Protein 1PUZ (pdb70)

Solvent-accessible surface area: 6114 Å² total; per-residue (Å²): 222,135,102,52,83,120,122,24,92,193,103,11,177,167,37,8,180,118,72,26,140,95,1,56,100,47,10,48,170,4,16,94,104,22,45,116,152,10,68,77,121,36,16,30,18,0,35,63,2,4,120,63,96,4,129,65,6,47,23,15,64,120,61,152,32,146,31,150,112,51,106,8,101,53,5,25,105,64,6,150,207,55

Nearest PDB structures (foldseek):
  1puz-assembly1_A  TM=1.012E+00  e=1.379E-12  Neisseria meningitidis MC58
  2jr5-assembly1_A  TM=7.375E-01  e=1.574E-03  Vibrio cholerae
  6c12-assembly1_D  TM=8.143E-01  e=1.692E-02  Escherichia coli K-12
  6b58-assembly1_B  TM=8.300E-01  e=1.621E-01  Escherichia coli
  6b58-assembly2_D  TM=7.961E-01  e=2.576E-01  Escherichia coli

CATH classification: 1.10.150.250

Radius of gyration: 11.69 Å; Cα contacts (8 Å, |Δi|>4): 76; chains: 1; bounding box: 22×30×26 Å

InterPro domains:
  IPR005631 Flavinator of succinate dehydrogenase [PF03937] (10-81)
  IPR036714 Flavinator of succinate dehydrogenase superfamily [G3DSA:1.10.150.250] (1-82)
  IPR036714 Flavinator of succinate dehydrogenase superfamily [SSF109910] (4-81)
  IPR050531 SdhE FAD assembly factor [PTHR39585] (4-81)

Secondary structure (DSSP, 8-state):
-----HHHHHHHHHHS--S-HHHHHHHHHHHHHHHHH--HHHHHHHHHHHTS-HHHHHHHHHT-S--S-TTHHHHHHHHHH-

Foldseek 3Di:
DQDDDPVLLVCLLVLQPDADDVSNVLSVVLCVVDSVPHDSVRSVLSCQLSVDHSPQNVCVLVPHDDHPDPSVVVVCCVSVVD

Structure (mmCIF, N/CA/C/O backbone):
data_1PUZ
#
_entry.id   1PUZ
#
loop_
_atom_site.group_PDB
_atom_site.id
_atom_site.type_symbol
_atom_site.label_atom_id
_atom_site.label_alt_id
_atom_site.label_comp_id
_atom_site.label_asym_id
_atom_site.label_entity_id
_atom_site.label_seq_id
_atom_site.pdbx_PDB_ins_code
_atom_site.Cartn_x
_atom_site.Cartn_y
_atom_site.Cartn_z
_atom_site.occupancy
_atom_site.B_iso_or_equiv
_atom_site.auth_seq_id
_atom_site.auth_comp_id
_atom_site.auth_asym_id
_atom_site.auth_atom_id
_atom_site.pdbx_PDB_model_num
ATOM 1 N N . MET A 1 1 ? -2.614 -14.333 9.078 1.00 0.00 1 MET A N 1
ATOM 2 C CA . MET A 1 1 ? -1.541 -15.304 9.205 1.00 0.00 1 MET A CA 1
ATOM 3 C C . MET A 1 1 ? -0.725 -15.393 7.914 1.00 0.00 1 MET A C 1
ATOM 4 O O . MET A 1 1 ? -0.412 -16.487 7.447 1.00 0.00 1 MET A O 1
ATOM 18 N N . MET A 1 2 ? -0.405 -14.226 7.373 1.00 0.00 2 MET A N 1
ATOM 19 C CA . MET A 1 2 ? 0.368 -14.158 6.145 1.00 0.00 2 MET A CA 1
ATOM 20 C C . MET A 1 2 ? -0.305 -14.959 5.028 1.00 0.00 2 MET A C 1
ATOM 21 O O . MET A 1 2 ? 0.036 -16.118 4.798 1.00 0.00 2 MET A O 1
ATOM 35 N N . VAL A 1 3 ? -1.249 -14.308 4.364 1.00 0.00 3 VAL A N 1
ATOM 36 C CA . VAL A 1 3 ? -1.973 -14.945 3.277 1.00 0.00 3 VAL A CA 1
ATOM 37 C C . VAL A 1 3 ? -1.871 -14.075 2.023 1.00 0.00 3 VAL A C 1
ATOM 38 O O . VAL A 1 3 ? -1.550 -12.890 2.110 1.00 0.00 3 VAL A O 1
ATOM 51 N N . PHE A 1 4 ? -2.150 -14.695 0.886 1.00 0.00 4 PHE A N 1
ATOM 52 C CA . PHE A 1 4 ? -2.094 -13.992 -0.384 1.00 0.00 4 PHE A CA 1
ATOM 53 C C . PHE A 1 4 ? -2.308 -14.954 -1.554 1.00 0.00 4 PHE A C 1
ATOM 54 O O . PHE A 1 4 ? -1.584 -15.939 -1.692 1.00 0.00 4 PHE A O 1
ATOM 71 N N . ASP A 1 5 ? -3.305 -14.636 -2.366 1.00 0.00 5 ASP A N 1
ATOM 72 C CA . ASP A 1 5 ? -3.623 -15.460 -3.520 1.00 0.00 5 ASP A CA 1
ATOM 73 C C . ASP A 1 5 ? -4.094 -14.564 -4.667 1.00 0.00 5 ASP A C 1
ATOM 74 O O . ASP A 1 5 ? -4.095 -13.341 -4.544 1.00 0.00 5 ASP A O 1
ATOM 84 N N . ASP A 1 6 ? -4.484 -15.209 -5.757 1.00 0.00 6 ASP A N 1
ATOM 85 C CA . ASP A 1 6 ? -4.956 -14.486 -6.925 1.00 0.00 6 ASP A CA 1
ATOM 86 C C . ASP A 1 6 ? -5.984 -13.439 -6.491 1.00 0.00 6 ASP A C 1
ATOM 87 O O . ASP A 1 6 ? -6.179 -12.434 -7.173 1.00 0.00 6 ASP A O 1
ATOM 97 N N . ILE A 1 7 ? -6.615 -13.711 -5.357 1.00 0.00 7 ILE A N 1
ATOM 98 C CA . ILE A 1 7 ? -7.618 -12.805 -4.824 1.00 0.00 7 ILE A CA 1
ATOM 99 C C . ILE A 1 7 ? -6.936 -11.525 -4.338 1.00 0.00 7 ILE A C 1
ATOM 100 O O . ILE A 1 7 ? -7.299 -10.426 -4.755 1.00 0.00 7 ILE A O 1
ATOM 116 N N . ALA A 1 8 ? -5.959 -11.709 -3.462 1.00 0.00 8 ALA A N 1
ATOM 117 C CA . ALA A 1 8 ? -5.222 -10.582 -2.914 1.00 0.00 8 ALA A CA 1
ATOM 118 C C . ALA A 1 8 ? -4.905 -9.592 -4.037 1.00 0.00 8 ALA A C 1
ATOM 119 O O . ALA A 1 8 ? -4.859 -8.384 -3.809 1.00 0.00 8 ALA A O 1
ATOM 126 N N . LYS A 1 9 ? -4.695 -10.140 -5.224 1.00 0.00 9 LYS A N 1
ATOM 127 C CA . LYS A 1 9 ? -4.383 -9.320 -6.382 1.00 0.00 9 LYS A CA 1
ATOM 128 C C . LYS A 1 9 ? -5.502 -8.298 -6.594 1.00 0.00 9 LYS A C 1
ATOM 129 O O . LYS A 1 9 ? -5.266 -7.092 -6.531 1.00 0.00 9 LYS A O 1
ATOM 147 N N . ARG A 1 10 ? -6.696 -8.817 -6.840 1.00 0.00 10 ARG A N 1
ATOM 148 C CA . ARG A 1 10 ? -7.852 -7.964 -7.061 1.00 0.00 10 ARG A CA 1
ATOM 149 C C . ARG A 1 10 ? -8.193 -7.193 -5.784 1.00 0.00 10 ARG A C 1
ATOM 150 O O . ARG A 1 10 ? -8.733 -6.089 -5.848 1.00 0.00 10 ARG A O 1
ATOM 170 N N . LYS A 1 11 ? -7.866 -7.804 -4.656 1.00 0.00 11 LYS A N 1
ATOM 171 C CA . LYS A 1 11 ? -8.131 -7.188 -3.367 1.00 0.00 11 LYS A CA 1
ATOM 172 C C . LYS A 1 11 ? -7.363 -5.869 -3.269 1.00 0.00 11 LYS A C 1
ATOM 173 O O . LYS A 1 11 ? -7.954 -4.819 -3.020 1.00 0.00 11 LYS A O 1
ATOM 191 N N . ILE A 1 12 ? -6.057 -5.965 -3.469 1.00 0.00 12 ILE A N 1
ATOM 192 C CA . ILE A 1 12 ? -5.202 -4.792 -3.406 1.00 0.00 12 ILE A CA 1
ATOM 193 C C . ILE A 1 12 ? -5.913 -3.612 -4.070 1.00 0.00 12 ILE A C 1
ATOM 194 O O . ILE A 1 12 ? -5.995 -2.528 -3.494 1.00 0.00 12 ILE A O 1
ATOM 210 N N . ARG A 1 13 ? -6.409 -3.862 -5.273 1.00 0.00 13 ARG A N 1
ATOM 211 C CA . ARG A 1 13 ? -7.111 -2.833 -6.022 1.00 0.00 13 ARG A CA 1
ATOM 212 C C . ARG A 1 13 ? -8.510 -2.616 -5.442 1.00 0.00 13 ARG A C 1
ATOM 213 O O . ARG A 1 13 ? -8.857 -1.504 -5.048 1.00 0.00 13 ARG A O 1
ATOM 233 N N . PHE A 1 14 ? -9.276 -3.697 -5.409 1.00 0.00 14 PHE A N 1
ATOM 234 C CA . PHE A 1 14 ? -10.630 -3.639 -4.884 1.00 0.00 14 PHE A CA 1
ATOM 235 C C . PHE A 1 14 ? -10.690 -2.787 -3.615 1.00 0.00 14 PHE A C 1
ATOM 236 O O . PHE A 1 14 ? -11.729 -2.209 -3.299 1.00 0.00 14 PHE A O 1
ATOM 253 N N . GLN A 1 15 ? -9.562 -2.736 -2.921 1.00 0.00 15 GLN A N 1
ATOM 254 C CA . GLN A 1 15 ? -9.474 -1.965 -1.693 1.00 0.00 15 GLN A CA 1
ATOM 255 C C . GLN A 1 15 ? -9.238 -0.487 -2.010 1.00 0.00 15 GLN A C 1
ATOM 256 O O . GLN A 1 15 ? -9.905 0.385 -1.454 1.00 0.00 15 GLN A O 1
ATOM 270 N N . THR A 1 16 ? -8.288 -0.250 -2.903 1.00 0.00 16 THR A N 1
ATOM 271 C CA . THR A 1 16 ? -7.956 1.107 -3.300 1.00 0.00 16 THR A CA 1
ATOM 272 C C . THR A 1 16 ? -9.159 1.776 -3.969 1.00 0.00 16 THR A C 1
ATOM 273 O O . THR A 1 16 ? -10.280 1.277 -3.882 1.00 0.00 16 THR A O 1
ATOM 284 N N . ARG A 1 17 ? -8.885 2.895 -4.623 1.00 0.00 17 ARG A N 1
ATOM 285 C CA . ARG A 1 17 ? -9.931 3.637 -5.307 1.00 0.00 17 ARG A CA 1
ATOM 286 C C . ARG A 1 17 ? -10.957 4.159 -4.299 1.00 0.00 17 ARG A C 1
ATOM 287 O O . ARG A 1 17 ? -11.469 3.398 -3.479 1.00 0.00 17 ARG A O 1
ATOM 307 N N . ARG A 1 18 ? -11.229 5.452 -4.395 1.00 0.00 18 ARG A N 1
ATOM 308 C CA . ARG A 1 18 ? -12.185 6.084 -3.502 1.00 0.00 18 ARG A CA 1
ATOM 309 C C . ARG A 1 18 ? -12.564 7.471 -4.025 1.00 0.00 18 ARG A C 1
ATOM 310 O O . ARG A 1 18 ? -12.562 7.704 -5.233 1.00 0.00 18 ARG A O 1
ATOM 330 N N . GLY A 1 19 ? -12.882 8.355 -3.091 1.00 0.00 19 GLY A N 1
ATOM 331 C CA . GLY A 1 19 ? -13.263 9.712 -3.443 1.00 0.00 19 GLY A CA 1
ATOM 332 C C . GLY A 1 19 ? -12.035 10.620 -3.533 1.00 0.00 19 GLY A C 1
ATOM 333 O O . GLY A 1 19 ? -12.089 11.784 -3.139 1.00 0.00 19 GLY A O 1
ATOM 337 N N . LEU A 1 20 ? -10.956 10.054 -4.054 1.00 0.00 20 LEU A N 1
ATOM 338 C CA . LEU A 1 20 ? -9.717 10.798 -4.201 1.00 0.00 20 LEU A CA 1
ATOM 339 C C . LEU A 1 20 ? -9.095 10.481 -5.562 1.00 0.00 20 LEU A C 1
ATOM 340 O O . LEU A 1 20 ? -8.571 9.388 -5.770 1.00 0.00 20 LEU A O 1
ATOM 356 N N . LEU A 1 21 ? -9.174 11.457 -6.455 1.00 0.00 21 LEU A N 1
ATOM 357 C CA . LEU A 1 21 ? -8.625 11.296 -7.791 1.00 0.00 21 LEU A CA 1
ATOM 358 C C . LEU A 1 21 ? -7.114 11.078 -7.694 1.00 0.00 21 LEU A C 1
ATOM 359 O O . LEU A 1 21 ? -6.610 10.022 -8.072 1.00 0.00 21 LEU A O 1
ATOM 375 N N . GLU A 1 22 ? -6.433 12.095 -7.184 1.00 0.00 22 GLU A N 1
ATOM 376 C CA . GLU A 1 22 ? -4.990 12.028 -7.033 1.00 0.00 22 GLU A CA 1
ATOM 377 C C . GLU A 1 22 ? -4.583 10.690 -6.411 1.00 0.00 22 GLU A C 1
ATOM 378 O O . GLU A 1 22 ? -3.684 10.016 -6.912 1.00 0.00 22 GLU A O 1
ATOM 391 N N . LEU A 1 23 ? -5.265 10.346 -5.328 1.00 0.00 23 LEU A N 1
ATOM 392 C CA . LEU A 1 23 ? -4.985 9.101 -4.633 1.00 0.00 23 LEU A CA 1
ATOM 393 C C . LEU A 1 23 ? -5.246 7.925 -5.577 1.00 0.00 23 LEU A C 1
ATOM 394 O O . LEU A 1 23 ? -4.613 6.877 -5.457 1.00 0.00 23 LEU A O 1
ATOM 410 N N . ASP A 1 24 ? -6.178 8.139 -6.493 1.00 0.00 24 ASP A N 1
ATOM 411 C CA . ASP A 1 24 ? -6.530 7.110 -7.457 1.00 0.00 24 ASP A CA 1
ATOM 412 C C . ASP A 1 24 ? -5.406 6.975 -8.486 1.00 0.00 24 ASP A C 1
ATOM 413 O O . ASP A 1 24 ? -5.156 5.884 -8.998 1.00 0.00 24 ASP A O 1
ATOM 423 N N . LEU A 1 25 ? -4.758 8.098 -8.758 1.00 0.00 25 LEU A N 1
ATOM 424 C CA . LEU A 1 25 ? -3.666 8.118 -9.717 1.00 0.00 25 LEU A CA 1
ATOM 425 C C . LEU A 1 25 ? -2.426 7.483 -9.085 1.00 0.00 25 LEU A C 1
ATOM 426 O O . LEU A 1 25 ? -1.785 6.627 -9.692 1.00 0.00 25 LEU A O 1
ATOM 442 N N . ILE A 1 26 ? -2.125 7.927 -7.873 1.00 0.00 26 ILE A N 1
ATOM 443 C CA . ILE A 1 26 ? -0.974 7.412 -7.152 1.00 0.00 26 ILE A CA 1
ATOM 444 C C . ILE A 1 26 ? -0.939 5.887 -7.276 1.00 0.00 26 ILE A C 1
ATOM 445 O O . ILE A 1 26 ? 0.005 5.327 -7.831 1.00 0.00 26 ILE A O 1
ATOM 461 N N . PHE A 1 27 ? -1.980 5.259 -6.749 1.00 0.00 27 PHE A N 1
ATOM 462 C CA . PHE A 1 27 ? -2.081 3.810 -6.794 1.00 0.00 27 PHE A CA 1
ATOM 463 C C . PHE A 1 27 ? -1.652 3.273 -8.161 1.00 0.00 27 PHE A C 1
ATOM 464 O O . PHE A 1 27 ? -0.939 2.274 -8.243 1.00 0.00 27 PHE A O 1
ATOM 481 N N . GLY A 1 28 ? -2.105 3.959 -9.200 1.00 0.00 28 GLY A N 1
ATOM 482 C CA . GLY A 1 28 ? -1.777 3.563 -10.559 1.00 0.00 28 GLY A CA 1
ATOM 483 C C . GLY A 1 28 ? -0.308 3.151 -10.671 1.00 0.00 28 GLY A C 1
ATOM 484 O O . GLY A 1 28 ? -0.004 2.008 -11.007 1.00 0.00 28 GLY A O 1
ATOM 488 N N . ARG A 1 29 ? 0.564 4.106 -10.381 1.00 0.00 29 ARG A N 1
ATOM 489 C CA . ARG A 1 29 ? 1.995 3.857 -10.445 1.00 0.00 29 ARG A CA 1
ATOM 490 C C . ARG A 1 29 ? 2.490 3.266 -9.123 1.00 0.00 29 ARG A C 1
ATOM 491 O O . ARG A 1 29 ? 3.212 2.270 -9.116 1.00 0.00 29 ARG A O 1
ATOM 511 N N . PHE A 1 30 ? 2.083 3.906 -8.037 1.00 0.00 30 PHE A N 1
ATOM 512 C CA . PHE A 1 30 ? 2.476 3.456 -6.712 1.00 0.00 30 PHE A CA 1
ATOM 513 C C . PHE A 1 30 ? 2.510 1.928 -6.639 1.00 0.00 30 PHE A C 1
ATOM 514 O O . PHE A 1 30 ? 3.549 1.340 -6.344 1.00 0.00 30 PHE A O 1
ATOM 531 N N . MET A 1 31 ? 1.360 1.329 -6.913 1.00 0.00 31 MET A N 1
ATOM 532 C CA . MET A 1 31 ? 1.245 -0.119 -6.882 1.00 0.00 31 MET A CA 1
ATOM 533 C C . MET A 1 31 ? 2.135 -0.762 -7.947 1.00 0.00 31 MET A C 1
ATOM 534 O O . MET A 1 31 ? 3.005 -1.571 -7.628 1.00 0.00 31 MET A O 1
ATOM 548 N N . GLU A 1 32 ? 1.886 -0.379 -9.191 1.00 0.00 32 GLU A N 1
ATOM 549 C CA . GLU A 1 32 ? 2.654 -0.909 -10.305 1.00 0.00 32 GLU A CA 1
ATOM 550 C C . GLU A 1 32 ? 4.151 -0.857 -9.990 1.00 0.00 32 GLU A C 1
ATOM 551 O O . GLU A 1 32 ? 4.933 -1.623 -10.550 1.00 0.00 32 GLU A O 1
ATOM 564 N N . LYS A 1 33 ? 4.504 0.055 -9.096 1.00 0.00 33 LYS A N 1
ATOM 565 C CA . LYS A 1 33 ? 5.892 0.217 -8.701 1.00 0.00 33 LYS A CA 1
ATOM 566 C C . LYS A 1 33 ? 6.157 -0.603 -7.436 1.00 0.00 33 LYS A C 1
ATOM 567 O O . LYS A 1 33 ? 7.155 -1.316 -7.352 1.00 0.00 33 LYS A O 1
ATOM 585 N N . GLU A 1 34 ? 5.245 -0.473 -6.484 1.00 0.00 34 GLU A N 1
ATOM 586 C CA . GLU A 1 34 ? 5.367 -1.193 -5.227 1.00 0.00 34 GLU A CA 1
ATOM 587 C C . GLU A 1 34 ? 4.778 -2.599 -5.362 1.00 0.00 34 GLU A C 1
ATOM 588 O O . GLU A 1 34 ? 5.510 -3.587 -5.340 1.00 0.00 34 GLU A O 1
ATOM 601 N N . PHE A 1 35 ? 3.461 -2.643 -5.497 1.00 0.00 35 PHE A N 1
ATOM 602 C CA . PHE A 1 35 ? 2.765 -3.912 -5.635 1.00 0.00 35 PHE A CA 1
ATOM 603 C C . PHE A 1 35 ? 3.554 -4.876 -6.524 1.00 0.00 35 PHE A C 1
ATOM 604 O O . PHE A 1 35 ? 3.488 -6.090 -6.340 1.00 0.00 35 PHE A O 1
ATOM 621 N N . GLU A 1 36 ? 4.282 -4.298 -7.468 1.00 0.00 36 GLU A N 1
ATOM 622 C CA . GLU A 1 36 ? 5.083 -5.091 -8.386 1.00 0.00 36 GLU A CA 1
ATOM 623 C C . GLU A 1 36 ? 6.203 -5.808 -7.630 1.00 0.00 36 GLU A C 1
ATOM 624 O O . GLU A 1 36 ? 6.438 -6.997 -7.841 1.00 0.00 36 GLU A O 1
ATOM 637 N N . HIS A 1 37 ? 6.865 -5.055 -6.763 1.00 0.00 37 HIS A N 1
ATOM 638 C CA . HIS A 1 37 ? 7.955 -5.604 -5.975 1.00 0.00 37 HIS A CA 1
ATOM 639 C C . HIS A 1 37 ? 7.395 -6.256 -4.709 1.00 0.00 37 HIS A C 1
ATOM 640 O O . HIS A 1 37 ? 7.849 -7.325 -4.304 1.00 0.00 37 HIS A O 1
ATOM 654 N N . LEU A 1 38 ? 6.417 -5.585 -4.119 1.00 0.00 38 LEU A N 1
ATOM 655 C CA . LEU A 1 38 ? 5.790 -6.086 -2.908 1.00 0.00 38 LEU A CA 1
ATOM 656 C C . LEU A 1 38 ? 5.508 -7.581 -3.065 1.00 0.00 38 LEU A C 1
ATOM 657 O O . LEU A 1 38 ? 4.663 -7.976 -3.867 1.00 0.00 38 LEU A O 1
ATOM 673 N N . SER A 1 39 ? 6.232 -8.372 -2.287 1.00 0.00 39 SER A N 1
ATOM 674 C CA . SER A 1 39 ? 6.071 -9.816 -2.330 1.00 0.00 39 SER A CA 1
ATOM 675 C C . SER A 1 39 ? 4.790 -10.221 -1.598 1.00 0.00 39 SER A C 1
ATOM 676 O O . SER A 1 39 ? 4.175 -9.402 -0.917 1.00 0.00 39 SER A O 1
ATOM 684 N N . ASP A 1 40 ? 4.427 -11.485 -1.762 1.00 0.00 40 ASP A N 1
ATOM 685 C CA . ASP A 1 40 ? 3.231 -12.009 -1.125 1.00 0.00 40 ASP A CA 1
ATOM 686 C C . ASP A 1 40 ? 3.160 -11.498 0.316 1.00 0.00 40 ASP A C 1
ATOM 687 O O . ASP A 1 40 ? 2.160 -10.906 0.720 1.00 0.00 40 ASP A O 1
ATOM 697 N N . LYS A 1 41 ? 4.235 -11.744 1.051 1.00 0.00 41 LYS A N 1
ATOM 698 C CA . LYS A 1 41 ? 4.307 -11.316 2.437 1.00 0.00 41 LYS A CA 1
ATOM 699 C C . LYS A 1 41 ? 4.039 -9.812 2.517 1.00 0.00 41 LYS A C 1
ATOM 700 O O . LYS A 1 41 ? 3.139 -9.376 3.233 1.00 0.00 41 LYS A O 1
ATOM 718 N N . GLU A 1 42 ? 4.836 -9.061 1.772 1.00 0.00 42 GLU A N 1
ATOM 719 C CA . GLU A 1 42 ? 4.696 -7.615 1.750 1.00 0.00 42 GLU A CA 1
ATOM 720 C C . GLU A 1 42 ? 3.253 -7.226 1.422 1.00 0.00 42 GLU A C 1
ATOM 721 O O . GLU A 1 42 ? 2.690 -6.331 2.049 1.00 0.00 42 GLU A O 1
ATOM 734 N N . LEU A 1 43 ? 2.696 -7.919 0.439 1.00 0.00 43 LEU A N 1
ATOM 735 C CA . LEU A 1 43 ? 1.329 -7.658 0.021 1.00 0.00 43 LEU A CA 1
ATOM 736 C C . LEU A 1 43 ? 0.409 -7.705 1.242 1.00 0.00 43 LEU A C 1
ATOM 737 O O . LEU A 1 43 ? -0.629 -7.045 1.267 1.00 0.00 43 LEU A O 1
ATOM 753 N N . SER A 1 44 ? 0.822 -8.491 2.225 1.00 0.00 44 SER A N 1
ATOM 754 C CA . SER A 1 44 ? 0.047 -8.631 3.446 1.00 0.00 44 SER A CA 1
ATOM 755 C C . SER A 1 44 ? -0.044 -7.285 4.167 1.00 0.00 44 SER A C 1
ATOM 756 O O . SER A 1 44 ? -1.108 -6.909 4.655 1.00 0.00 44 SER A O 1
ATOM 764 N N . GLU A 1 45 ? 1.087 -6.595 4.210 1.00 0.00 45 GLU A N 1
ATOM 765 C CA . GLU A 1 45 ? 1.148 -5.299 4.862 1.00 0.00 45 GLU A CA 1
ATOM 766 C C . GLU A 1 45 ? 0.325 -4.272 4.082 1.00 0.00 45 GLU A C 1
ATOM 767 O O . GLU A 1 45 ? -0.445 -3.513 4.669 1.00 0.00 45 GLU A O 1
ATOM 780 N N . PHE A 1 46 ? 0.514 -4.282 2.771 1.00 0.00 46 PHE A N 1
ATOM 781 C CA . PHE A 1 46 ? -0.202 -3.362 1.904 1.00 0.00 46 PHE A CA 1
ATOM 782 C C . PHE A 1 46 ? -1.687 -3.309 2.267 1.00 0.00 46 PHE A C 1
ATOM 783 O O . PHE A 1 46 ? -2.288 -2.236 2.282 1.00 0.00 46 PHE A O 1
ATOM 800 N N . SER A 1 47 ? -2.236 -4.481 2.553 1.00 0.00 47 SER A N 1
ATOM 801 C CA . SER A 1 47 ? -3.639 -4.581 2.915 1.00 0.00 47 SER A CA 1
ATOM 802 C C . SER A 1 47 ? -3.899 -3.822 4.217 1.00 0.00 47 SER A C 1
ATOM 803 O O . SER A 1 47 ? -4.982 -3.273 4.415 1.00 0.00 47 SER A O 1
ATOM 811 N N . GLU A 1 48 ? -2.887 -3.813 5.073 1.00 0.00 48 GLU A N 1
ATOM 812 C CA . GLU A 1 48 ? -2.992 -3.130 6.350 1.00 0.00 48 GLU A CA 1
ATOM 813 C C . GLU A 1 48 ? -3.092 -1.618 6.137 1.00 0.00 48 GLU A C 1
ATOM 814 O O . GLU A 1 48 ? -3.908 -0.950 6.770 1.00 0.00 48 GLU A O 1
ATOM 827 N N . ILE A 1 49 ? -2.250 -1.122 5.242 1.00 0.00 49 ILE A N 1
ATOM 828 C CA . ILE A 1 49 ? -2.232 0.298 4.938 1.00 0.00 49 ILE A CA 1
ATOM 829 C C . ILE A 1 49 ? -3.445 0.645 4.072 1.00 0.00 49 ILE A C 1
ATOM 830 O O . ILE A 1 49 ? -4.116 1.648 4.309 1.00 0.00 49 ILE A O 1
ATOM 846 N N . LEU A 1 50 ? -3.690 -0.206 3.086 1.00 0.00 50 LEU A N 1
ATOM 847 C CA . LEU A 1 50 ? -4.811 -0.003 2.183 1.00 0.00 50 LEU A CA 1
ATOM 848 C C . LEU A 1 50 ? -6.112 0.019 2.989 1.00 0.00 50 LEU A C 1
ATOM 849 O O . LEU A 1 50 ? -7.021 0.790 2.685 1.00 0.00 50 LEU A O 1
ATOM 865 N N . GLU A 1 51 ? -6.158 -0.835 4.000 1.00 0.00 51 GLU A N 1
ATOM 866 C CA . GLU A 1 51 ? -7.332 -0.924 4.852 1.00 0.00 51 GLU A CA 1
ATOM 867 C C . GLU A 1 51 ? -7.906 0.471 5.111 1.00 0.00 51 GLU A C 1
ATOM 868 O O . GLU A 1 51 ? -9.122 0.647 5.154 1.00 0.00 51 GLU A O 1
ATOM 881 N N . PHE A 1 52 ? -7.003 1.425 5.279 1.00 0.00 52 PHE A N 1
ATOM 882 C CA . PHE A 1 52 ? -7.403 2.799 5.533 1.00 0.00 52 PHE A CA 1
ATOM 883 C C . PHE A 1 52 ? -8.071 3.412 4.301 1.00 0.00 52 PHE A C 1
ATOM 884 O O . PHE A 1 52 ? -7.839 2.967 3.178 1.00 0.00 52 PHE A O 1
ATOM 901 N N . GLN A 1 53 ? -8.887 4.425 4.553 1.00 0.00 53 GLN A N 1
ATOM 902 C CA . GLN A 1 53 ? -9.591 5.104 3.478 1.00 0.00 53 GLN A CA 1
ATOM 903 C C . GLN A 1 53 ? -8.613 5.940 2.649 1.00 0.00 53 GLN A C 1
ATOM 904 O O . GLN A 1 53 ? -7.435 6.042 2.988 1.00 0.00 53 GLN A O 1
ATOM 918 N N . ASP A 1 54 ? -9.138 6.516 1.577 1.00 0.00 54 ASP A N 1
ATOM 919 C CA . ASP A 1 54 ? -8.326 7.339 0.697 1.00 0.00 54 ASP A CA 1
ATOM 920 C C . ASP A 1 54 ? -7.924 8.620 1.431 1.00 0.00 54 ASP A C 1
ATOM 921 O O . ASP A 1 54 ? -6.742 8.952 1.506 1.00 0.00 54 ASP A O 1
ATOM 931 N N . GLN A 1 55 ? -8.930 9.305 1.954 1.00 0.00 55 GLN A N 1
ATOM 932 C CA . GLN A 1 55 ? -8.697 10.542 2.679 1.00 0.00 55 GLN A CA 1
ATOM 933 C C . GLN A 1 55 ? -7.641 10.329 3.766 1.00 0.00 55 GLN A C 1
ATOM 934 O O . GLN A 1 55 ? -6.603 10.991 3.766 1.00 0.00 55 GLN A O 1
ATOM 948 N N . GLU A 1 56 ? -7.941 9.404 4.665 1.00 0.00 56 GLU A N 1
ATOM 949 C CA . GLU A 1 56 ? -7.030 9.096 5.754 1.00 0.00 56 GLU A CA 1
ATOM 950 C C . GLU A 1 56 ? -5.626 8.822 5.211 1.00 0.00 56 GLU A C 1
ATOM 951 O O . GLU A 1 56 ? -4.645 9.365 5.716 1.00 0.00 56 GLU A O 1
ATOM 964 N N . LEU A 1 57 ? -5.576 7.980 4.190 1.00 0.00 57 LEU A N 1
ATOM 965 C CA . LEU A 1 57 ? -4.308 7.627 3.573 1.00 0.00 57 LEU A CA 1
ATOM 966 C C . LEU A 1 57 ? -3.556 8.905 3.197 1.00 0.00 57 LEU A C 1
ATOM 967 O O . LEU A 1 57 ? -2.452 9.146 3.684 1.00 0.00 57 LEU A O 1
ATOM 983 N N . LEU A 1 58 ? -4.183 9.691 2.334 1.00 0.00 58 LEU A N 1
ATOM 984 C CA . LEU A 1 58 ? -3.586 10.939 1.888 1.00 0.00 58 LEU A CA 1
ATOM 985 C C . LEU A 1 58 ? -3.138 11.749 3.105 1.00 0.00 58 LEU A C 1
ATOM 986 O O . LEU A 1 58 ? -1.951 12.024 3.270 1.00 0.00 58 LEU A O 1
ATOM 1002 N N . ALA A 1 59 ? -4.113 12.110 3.927 1.00 0.00 59 ALA A N 1
ATOM 1003 C CA . ALA A 1 59 ? -3.834 12.883 5.125 1.00 0.00 59 ALA A CA 1
ATOM 1004 C C . ALA A 1 59 ? -2.665 12.246 5.878 1.00 0.00 59 ALA A C 1
ATOM 1005 O O . ALA A 1 59 ? -1.742 12.940 6.303 1.00 0.00 59 ALA A O 1
ATOM 1012 N N . LEU A 1 60 ? -2.741 10.931 6.021 1.00 0.00 60 LEU A N 1
ATOM 1013 C CA . LEU A 1 60 ? -1.701 10.192 6.716 1.00 0.00 60 LEU A CA 1
ATOM 1014 C C . LEU A 1 60 ? -0.332 10.639 6.199 1.00 0.00 60 LEU A C 1
ATOM 1015 O O . LEU A 1 60 ? 0.472 11.185 6.953 1.00 0.00 60 LEU A O 1
ATOM 1031 N N . ILE A 1 61 ? -0.109 10.390 4.917 1.00 0.00 61 ILE A N 1
ATOM 1032 C CA . ILE A 1 61 ? 1.149 10.761 4.291 1.00 0.00 61 ILE A CA 1
ATOM 1033 C C . ILE A 1 61 ? 1.469 12.219 4.623 1.00 0.00 61 ILE A C 1
ATOM 1034 O O . ILE A 1 61 ? 2.587 12.537 5.025 1.00 0.00 61 ILE A O 1
ATOM 1050 N N . ASN A 1 62 ? 0.467 13.068 4.443 1.00 0.00 62 ASN A N 1
ATOM 1051 C CA . ASN A 1 62 ? 0.628 14.485 4.718 1.00 0.00 62 ASN A CA 1
ATOM 1052 C C . ASN A 1 62 ? 1.014 14.674 6.187 1.00 0.00 62 ASN A C 1
ATOM 1053 O O . ASN A 1 62 ? 1.682 15.646 6.537 1.00 0.00 62 ASN A O 1
ATOM 1064 N N . GLY A 1 63 ? 0.577 13.730 7.007 1.00 0.00 63 GLY A N 1
ATOM 1065 C CA . GLY A 1 63 ? 0.868 13.780 8.429 1.00 0.00 63 GLY A CA 1
ATOM 1066 C C . GLY A 1 63 ? -0.379 14.156 9.231 1.00 0.00 63 GLY A C 1
ATOM 1067 O O . GLY A 1 63 ? -0.275 14.691 10.334 1.00 0.00 63 GLY A O 1
ATOM 1071 N N . HIS A 1 64 ? -1.531 13.861 8.646 1.00 0.00 64 HIS A N 1
ATOM 1072 C CA . HIS A 1 64 ? -2.797 14.162 9.293 1.00 0.00 64 HIS A CA 1
ATOM 1073 C C . HIS A 1 64 ? -3.167 13.027 10.250 1.00 0.00 64 HIS A C 1
ATOM 1074 O O . HIS A 1 64 ? -2.937 13.126 11.454 1.00 0.00 64 HIS A O 1
ATOM 1088 N N . SER A 1 65 ? -3.733 11.974 9.678 1.00 0.00 65 SER A N 1
ATOM 1089 C CA . SER A 1 65 ? -4.137 10.822 10.466 1.00 0.00 65 SER A CA 1
ATOM 1090 C C . SER A 1 65 ? -2.904 10.132 11.054 1.00 0.00 65 SER A C 1
ATOM 1091 O O . SER A 1 65 ? -1.774 10.518 10.761 1.00 0.00 65 SER A O 1
ATOM 1099 N N . GLU A 1 66 ? -3.165 9.125 11.874 1.00 0.00 66 GLU A N 1
ATOM 1100 C CA . GLU A 1 66 ? -2.090 8.378 12.506 1.00 0.00 66 GLU A CA 1
ATOM 1101 C C . GLU A 1 66 ? -2.241 6.883 12.218 1.00 0.00 66 GLU A C 1
ATOM 1102 O O . GLU A 1 66 ? -3.248 6.454 11.656 1.00 0.00 66 GLU A O 1
ATOM 1115 N N . THR A 1 67 ? -1.226 6.131 12.615 1.00 0.00 67 THR A N 1
ATOM 1116 C CA . THR A 1 67 ? -1.233 4.693 12.406 1.00 0.00 67 THR A CA 1
ATOM 1117 C C . THR A 1 67 ? -1.029 3.960 13.734 1.00 0.00 67 THR A C 1
ATOM 1118 O O . THR A 1 67 ? -0.015 4.152 14.403 1.00 0.00 67 THR A O 1
ATOM 1129 N N . ASP A 1 68 ? -2.008 3.135 14.075 1.00 0.00 68 ASP A N 1
ATOM 1130 C CA . ASP A 1 68 ? -1.948 2.373 15.310 1.00 0.00 68 ASP A CA 1
ATOM 1131 C C . ASP A 1 68 ? -1.322 1.005 15.030 1.00 0.00 68 ASP A C 1
ATOM 1132 O O . ASP A 1 68 ? -1.724 0.002 15.617 1.00 0.00 68 ASP A O 1
ATOM 1142 N N . LYS A 1 69 ? -0.346 1.009 14.134 1.00 0.00 69 LYS A N 1
ATOM 1143 C CA . LYS A 1 69 ? 0.340 -0.219 13.769 1.00 0.00 69 LYS A CA 1
ATOM 1144 C C . LYS A 1 69 ? 1.762 0.113 13.313 1.00 0.00 69 LYS A C 1
ATOM 1145 O O . LYS A 1 69 ? 1.956 0.939 12.423 1.00 0.00 69 LYS A O 1
ATOM 1163 N N . GLY A 1 70 ? 2.721 -0.548 13.944 1.00 0.00 70 GLY A N 1
ATOM 1164 C CA . GLY A 1 70 ? 4.120 -0.334 13.615 1.00 0.00 70 GLY A CA 1
ATOM 1165 C C . GLY A 1 70 ? 4.531 -1.168 12.400 1.00 0.00 70 GLY A C 1
ATOM 1166 O O . GLY A 1 70 ? 5.645 -1.031 11.897 1.00 0.00 70 GLY A O 1
ATOM 1170 N N . HIS A 1 71 ? 3.609 -2.014 11.963 1.00 0.00 71 HIS A N 1
ATOM 1171 C CA . HIS A 1 71 ? 3.862 -2.870 10.817 1.00 0.00 71 HIS A CA 1
ATOM 1172 C C . HIS A 1 71 ? 3.723 -2.056 9.528 1.00 0.00 71 HIS A C 1
ATOM 1173 O O . HIS A 1 71 ? 4.147 -2.499 8.462 1.00 0.00 71 HIS A O 1
ATOM 1187 N N . LEU A 1 72 ? 3.127 -0.882 9.670 1.00 0.00 72 LEU A N 1
ATOM 1188 C CA . LEU A 1 72 ? 2.927 -0.002 8.530 1.00 0.00 72 LEU A CA 1
ATOM 1189 C C . LEU A 1 72 ? 4.031 1.056 8.508 1.00 0.00 72 LEU A C 1
ATOM 1190 O O . LEU A 1 72 ? 4.314 1.641 7.464 1.00 0.00 72 LEU A O 1
ATOM 1206 N N . ILE A 1 73 ? 4.625 1.270 9.673 1.00 0.00 73 ILE A N 1
ATOM 1207 C CA . ILE A 1 73 ? 5.693 2.248 9.800 1.00 0.00 73 ILE A CA 1
ATOM 1208 C C . ILE A 1 73 ? 6.667 2.088 8.631 1.00 0.00 73 ILE A C 1
ATOM 1209 O O . ILE A 1 73 ? 7.030 3.068 7.983 1.00 0.00 73 ILE A O 1
ATOM 1225 N N . PRO A 1 74 ? 7.073 0.812 8.392 1.00 0.00 74 PRO A N 1
ATOM 1226 C CA . PRO A 1 74 ? 7.998 0.512 7.312 1.00 0.00 74 PRO A CA 1
ATOM 1227 C C . PRO A 1 74 ? 7.297 0.581 5.954 1.00 0.00 74 PRO A C 1
ATOM 1228 O O . PRO A 1 74 ? 7.819 1.174 5.011 1.00 0.00 74 PRO A O 1
ATOM 1239 N N . MET A 1 75 ? 6.125 -0.035 5.897 1.00 0.00 75 MET A N 1
ATOM 1240 C CA . MET A 1 75 ? 5.347 -0.051 4.670 1.00 0.00 75 MET A CA 1
ATOM 1241 C C . MET A 1 75 ? 5.056 1.372 4.186 1.00 0.00 75 MET A C 1
ATOM 1242 O O . MET A 1 75 ? 5.009 1.625 2.984 1.00 0.00 75 MET A O 1
ATOM 1256 N N . LEU A 1 76 ? 4.869 2.263 5.149 1.00 0.00 76 LEU A N 1
ATOM 1257 C CA . LEU A 1 76 ? 4.585 3.653 4.836 1.00 0.00 76 LEU A CA 1
ATOM 1258 C C . LEU A 1 76 ? 5.796 4.272 4.134 1.00 0.00 76 LEU A C 1
ATOM 1259 O O . LEU A 1 76 ? 5.650 4.952 3.120 1.00 0.00 76 LEU A O 1
ATOM 1275 N N . GLU A 1 77 ? 6.964 4.013 4.703 1.00 0.00 77 GLU A N 1
ATOM 1276 C CA . GLU A 1 77 ? 8.200 4.536 4.145 1.00 0.00 77 GLU A CA 1
ATOM 1277 C C . GLU A 1 77 ? 8.318 4.155 2.668 1.00 0.00 77 GLU A C 1
ATOM 1278 O O . GLU A 1 77 ? 8.492 5.021 1.812 1.00 0.00 77 GLU A O 1
ATOM 1291 N N . LYS A 1 78 ? 8.219 2.858 2.414 1.00 0.00 78 LYS A N 1
ATOM 1292 C CA . LYS A 1 78 ? 8.312 2.352 1.055 1.00 0.00 78 LYS A CA 1
ATOM 1293 C C . LYS A 1 78 ? 7.124 2.867 0.241 1.00 0.00 78 LYS A C 1
ATOM 1294 O O . LYS A 1 78 ? 7.306 3.536 -0.775 1.00 0.00 78 LYS A O 1
ATOM 1312 N N . ILE A 1 79 ? 5.933 2.535 0.718 1.00 0.00 79 ILE A N 1
ATOM 1313 C CA . ILE A 1 79 ? 4.714 2.955 0.046 1.00 0.00 79 ILE A CA 1
ATOM 1314 C C . ILE A 1 79 ? 4.758 4.467 -0.181 1.00 0.00 79 ILE A C 1
ATOM 1315 O O . ILE A 1 79 ? 4.850 4.925 -1.319 1.00 0.00 79 ILE A O 1
ATOM 1331 N N . ARG A 1 80 ? 4.690 5.201 0.920 1.00 0.00 80 ARG A N 1
ATOM 1332 C CA . ARG A 1 80 ? 4.721 6.652 0.855 1.00 0.00 80 ARG A CA 1
ATOM 1333 C C . ARG A 1 80 ? 5.732 7.115 -0.196 1.00 0.00 80 ARG A C 1
ATOM 1334 O O . ARG A 1 80 ? 5.522 8.128 -0.861 1.00 0.00 80 ARG A O 1
ATOM 1354 N N . ARG A 1 81 ? 6.808 6.351 -0.312 1.00 0.00 81 ARG A N 1
ATOM 1355 C CA . ARG A 1 81 ? 7.853 6.671 -1.270 1.00 0.00 81 ARG A CA 1
ATOM 1356 C C . ARG A 1 81 ? 7.266 6.777 -2.679 1.00 0.00 81 ARG A C 1
ATOM 1357 O O . ARG A 1 81 ? 7.227 7.861 -3.259 1.00 0.00 81 ARG A O 1
ATOM 1377 N N . ALA A 1 82 ? 6.825 5.636 -3.189 1.00 0.00 82 ALA A N 1
ATOM 1378 C CA . ALA A 1 82 ? 6.242 5.587 -4.519 1.00 0.00 82 ALA A CA 1
ATOM 1379 C C . ALA A 1 82 ? 5.076 6.574 -4.597 1.00 0.00 82 ALA A C 1
ATOM 1380 O O . ALA A 1 82 ? 4.894 7.246 -5.611 1.00 0.00 82 ALA A O 1
ATOM 1387 N N . MET A 1 1 ? -0.444 -16.318 9.486 1.00 0.00 1 MET A N 2
ATOM 1388 C CA . MET A 1 1 ? 0.093 -17.541 8.915 1.00 0.00 1 MET A CA 2
ATOM 1389 C C . MET A 1 1 ? -0.792 -18.048 7.774 1.00 0.00 1 MET A C 2
ATOM 1390 O O . MET A 1 1 ? -1.581 -18.973 7.961 1.00 0.00 1 MET A O 2
ATOM 1404 N N . MET A 1 2 ? -0.631 -17.420 6.619 1.00 0.00 2 MET A N 2
ATOM 1405 C CA . MET A 1 2 ? -1.406 -17.796 5.449 1.00 0.00 2 MET A CA 2
ATOM 1406 C C . MET A 1 2 ? -0.863 -17.116 4.190 1.00 0.00 2 MET A C 2
ATOM 1407 O O . MET A 1 2 ? -0.377 -15.987 4.250 1.00 0.00 2 MET A O 2
ATOM 1421 N N . VAL A 1 3 ? -0.964 -17.831 3.079 1.00 0.00 3 VAL A N 2
ATOM 1422 C CA . VAL A 1 3 ? -0.489 -17.311 1.809 1.00 0.00 3 VAL A CA 2
ATOM 1423 C C . VAL A 1 3 ? -1.661 -16.687 1.048 1.00 0.00 3 VAL A C 2
ATOM 1424 O O . VAL A 1 3 ? -2.818 -17.009 1.312 1.00 0.00 3 VAL A O 2
ATOM 1437 N N . PHE A 1 4 ? -1.320 -15.805 0.120 1.00 0.00 4 PHE A N 2
ATOM 1438 C CA . PHE A 1 4 ? -2.330 -15.133 -0.681 1.00 0.00 4 PHE A CA 2
ATOM 1439 C C . PHE A 1 4 ? -2.490 -15.811 -2.043 1.00 0.00 4 PHE A C 2
ATOM 1440 O O . PHE A 1 4 ? -1.734 -16.721 -2.381 1.00 0.00 4 PHE A O 2
ATOM 1457 N N . ASP A 1 5 ? -3.480 -15.342 -2.788 1.00 0.00 5 ASP A N 2
ATOM 1458 C CA . ASP A 1 5 ? -3.750 -15.892 -4.106 1.00 0.00 5 ASP A CA 2
ATOM 1459 C C . ASP A 1 5 ? -4.175 -14.763 -5.048 1.00 0.00 5 ASP A C 2
ATOM 1460 O O . ASP A 1 5 ? -4.413 -13.640 -4.607 1.00 0.00 5 ASP A O 2
ATOM 1470 N N . ASP A 1 6 ? -4.256 -15.102 -6.326 1.00 0.00 6 ASP A N 2
ATOM 1471 C CA . ASP A 1 6 ? -4.649 -14.131 -7.333 1.00 0.00 6 ASP A CA 2
ATOM 1472 C C . ASP A 1 6 ? -5.783 -13.262 -6.784 1.00 0.00 6 ASP A C 2
ATOM 1473 O O . ASP A 1 6 ? -5.807 -12.053 -7.008 1.00 0.00 6 ASP A O 2
ATOM 1483 N N . ILE A 1 7 ? -6.694 -13.914 -6.077 1.00 0.00 7 ILE A N 2
ATOM 1484 C CA . ILE A 1 7 ? -7.828 -13.216 -5.494 1.00 0.00 7 ILE A CA 2
ATOM 1485 C C . ILE A 1 7 ? -7.320 -12.075 -4.610 1.00 0.00 7 ILE A C 2
ATOM 1486 O O . ILE A 1 7 ? -7.757 -10.934 -4.752 1.00 0.00 7 ILE A O 2
ATOM 1502 N N . ALA A 1 8 ? -6.404 -12.423 -3.718 1.00 0.00 8 ALA A N 2
ATOM 1503 C CA . ALA A 1 8 ? -5.832 -11.442 -2.812 1.00 0.00 8 ALA A CA 2
ATOM 1504 C C . ALA A 1 8 ? -5.359 -10.228 -3.613 1.00 0.00 8 ALA A C 2
ATOM 1505 O O . ALA A 1 8 ? -5.575 -9.088 -3.205 1.00 0.00 8 ALA A O 2
ATOM 1512 N N . LYS A 1 9 ? -4.723 -10.514 -4.740 1.00 0.00 9 LYS A N 2
ATOM 1513 C CA . LYS A 1 9 ? -4.218 -9.459 -5.602 1.00 0.00 9 LYS A CA 2
ATOM 1514 C C . LYS A 1 9 ? -5.338 -8.456 -5.885 1.00 0.00 9 LYS A C 2
ATOM 1515 O O . LYS A 1 9 ? -5.194 -7.266 -5.611 1.00 0.00 9 LYS A O 2
ATOM 1533 N N . ARG A 1 10 ? -6.430 -8.975 -6.428 1.00 0.00 10 ARG A N 2
ATOM 1534 C CA . ARG A 1 10 ? -7.574 -8.139 -6.750 1.00 0.00 10 ARG A CA 2
ATOM 1535 C C . ARG A 1 10 ? -7.864 -7.171 -5.602 1.00 0.00 10 ARG A C 2
ATOM 1536 O O . ARG A 1 10 ? -8.131 -5.992 -5.832 1.00 0.00 10 ARG A O 2
ATOM 1556 N N . LYS A 1 11 ? -7.803 -7.704 -4.391 1.00 0.00 11 LYS A N 2
ATOM 1557 C CA . LYS A 1 11 ? -8.056 -6.901 -3.206 1.00 0.00 11 LYS A CA 2
ATOM 1558 C C . LYS A 1 11 ? -7.158 -5.662 -3.233 1.00 0.00 11 LYS A C 2
ATOM 1559 O O . LYS A 1 11 ? -7.619 -4.551 -2.979 1.00 0.00 11 LYS A O 2
ATOM 1577 N N . ILE A 1 12 ? -5.891 -5.896 -3.544 1.00 0.00 12 ILE A N 2
ATOM 1578 C CA . ILE A 1 12 ? -4.924 -4.813 -3.608 1.00 0.00 12 ILE A CA 2
ATOM 1579 C C . ILE A 1 12 ? -5.570 -3.598 -4.276 1.00 0.00 12 ILE A C 2
ATOM 1580 O O . ILE A 1 12 ? -5.559 -2.500 -3.720 1.00 0.00 12 ILE A O 2
ATOM 1596 N N . ARG A 1 13 ? -6.117 -3.834 -5.460 1.00 0.00 13 ARG A N 2
ATOM 1597 C CA . ARG A 1 13 ? -6.766 -2.772 -6.209 1.00 0.00 13 ARG A CA 2
ATOM 1598 C C . ARG A 1 13 ? -8.142 -2.467 -5.615 1.00 0.00 13 ARG A C 2
ATOM 1599 O O . ARG A 1 13 ? -8.454 -1.313 -5.323 1.00 0.00 13 ARG A O 2
ATOM 1619 N N . PHE A 1 14 ? -8.928 -3.521 -5.452 1.00 0.00 14 PHE A N 2
ATOM 1620 C CA . PHE A 1 14 ? -10.264 -3.380 -4.897 1.00 0.00 14 PHE A CA 2
ATOM 1621 C C . PHE A 1 14 ? -10.242 -2.530 -3.625 1.00 0.00 14 PHE A C 2
ATOM 1622 O O . PHE A 1 14 ? -11.254 -1.937 -3.253 1.00 0.00 14 PHE A O 2
ATOM 1639 N N . GLN A 1 15 ? -9.078 -2.496 -2.994 1.00 0.00 15 GLN A N 2
ATOM 1640 C CA . GLN A 1 15 ? -8.911 -1.728 -1.772 1.00 0.00 15 GLN A CA 2
ATOM 1641 C C . GLN A 1 15 ? -8.581 -0.271 -2.101 1.00 0.00 15 GLN A C 2
ATOM 1642 O O . GLN A 1 15 ? -9.167 0.647 -1.529 1.00 0.00 15 GLN A O 2
ATOM 1656 N N . THR A 1 16 ? -7.644 -0.104 -3.023 1.00 0.00 16 THR A N 2
ATOM 1657 C CA . THR A 1 16 ? -7.229 1.226 -3.435 1.00 0.00 16 THR A CA 2
ATOM 1658 C C . THR A 1 16 ? -8.411 1.992 -4.032 1.00 0.00 16 THR A C 2
ATOM 1659 O O . THR A 1 16 ? -9.561 1.581 -3.884 1.00 0.00 16 THR A O 2
ATOM 1670 N N . ARG A 1 17 ? -8.088 3.094 -4.694 1.00 0.00 17 ARG A N 2
ATOM 1671 C CA . ARG A 1 17 ? -9.108 3.921 -5.313 1.00 0.00 17 ARG A CA 2
ATOM 1672 C C . ARG A 1 17 ? -10.264 4.158 -4.339 1.00 0.00 17 ARG A C 2
ATOM 1673 O O . ARG A 1 17 ? -10.198 3.747 -3.181 1.00 0.00 17 ARG A O 2
ATOM 1693 N N . ARG A 1 18 ? -11.295 4.819 -4.843 1.00 0.00 18 ARG A N 2
ATOM 1694 C CA . ARG A 1 18 ? -12.464 5.115 -4.031 1.00 0.00 18 ARG A CA 2
ATOM 1695 C C . ARG A 1 18 ? -12.048 5.829 -2.744 1.00 0.00 18 ARG A C 2
ATOM 1696 O O . ARG A 1 18 ? -11.536 5.201 -1.818 1.00 0.00 18 ARG A O 2
ATOM 1716 N N . GLY A 1 19 ? -12.284 7.133 -2.725 1.00 0.00 19 GLY A N 2
ATOM 1717 C CA . GLY A 1 19 ? -11.941 7.940 -1.567 1.00 0.00 19 GLY A CA 2
ATOM 1718 C C . GLY A 1 19 ? -11.422 9.315 -1.990 1.00 0.00 19 GLY A C 2
ATOM 1719 O O . GLY A 1 19 ? -11.948 10.340 -1.560 1.00 0.00 19 GLY A O 2
ATOM 1723 N N . LEU A 1 20 ? -10.396 9.293 -2.828 1.00 0.00 20 LEU A N 2
ATOM 1724 C CA . LEU A 1 20 ? -9.800 10.525 -3.314 1.00 0.00 20 LEU A CA 2
ATOM 1725 C C . LEU A 1 20 ? -9.379 10.342 -4.774 1.00 0.00 20 LEU A C 2
ATOM 1726 O O . LEU A 1 20 ? -8.910 9.272 -5.159 1.00 0.00 20 LEU A O 2
ATOM 1742 N N . LEU A 1 21 ? -9.562 11.403 -5.546 1.00 0.00 21 LEU A N 2
ATOM 1743 C CA . LEU A 1 21 ? -9.207 11.372 -6.955 1.00 0.00 21 LEU A CA 2
ATOM 1744 C C . LEU A 1 21 ? -7.705 11.116 -7.093 1.00 0.00 21 LEU A C 2
ATOM 1745 O O . LEU A 1 21 ? -7.292 10.039 -7.520 1.00 0.00 21 LEU A O 2
ATOM 1761 N N . GLU A 1 22 ? -6.929 12.125 -6.724 1.00 0.00 22 GLU A N 2
ATOM 1762 C CA . GLU A 1 22 ? -5.482 12.023 -6.801 1.00 0.00 22 GLU A CA 2
ATOM 1763 C C . GLU A 1 22 ? -5.021 10.645 -6.321 1.00 0.00 22 GLU A C 2
ATOM 1764 O O . GLU A 1 22 ? -4.106 10.057 -6.896 1.00 0.00 22 GLU A O 2
ATOM 1777 N N . LEU A 1 23 ? -5.674 10.171 -5.270 1.00 0.00 23 LEU A N 2
ATOM 1778 C CA . LEU A 1 23 ? -5.343 8.874 -4.706 1.00 0.00 23 LEU A CA 2
ATOM 1779 C C . LEU A 1 23 ? -5.425 7.809 -5.802 1.00 0.00 23 LEU A C 2
ATOM 1780 O O . LEU A 1 23 ? -4.455 7.096 -6.054 1.00 0.00 23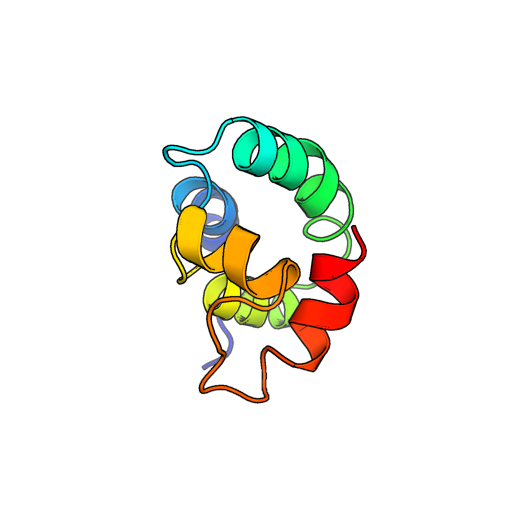 LEU A O 2
ATOM 1796 N N . ASP A 1 24 ? -6.593 7.735 -6.423 1.00 0.00 24 ASP A N 2
ATOM 1797 C CA . ASP A 1 24 ? -6.815 6.770 -7.486 1.00 0.00 24 ASP A CA 2
ATOM 1798 C C . ASP A 1 24 ? -5.623 6.791 -8.446 1.00 0.00 24 ASP A C 2
ATOM 1799 O O . ASP A 1 24 ? -5.234 5.754 -8.981 1.00 0.00 24 ASP A O 2
ATOM 1809 N N . LEU A 1 25 ? -5.077 7.983 -8.634 1.00 0.00 25 LEU A N 2
ATOM 1810 C CA . LEU A 1 25 ? -3.937 8.153 -9.519 1.00 0.00 25 LEU A CA 2
ATOM 1811 C C . LEU A 1 25 ? -2.677 7.629 -8.827 1.00 0.00 25 LEU A C 2
ATOM 1812 O O . LEU A 1 25 ? -1.983 6.767 -9.363 1.00 0.00 25 LEU A O 2
ATOM 1828 N N . ILE A 1 26 ? -2.420 8.173 -7.647 1.00 0.00 26 ILE A N 2
ATOM 1829 C CA . ILE A 1 26 ? -1.255 7.772 -6.876 1.00 0.00 26 ILE A CA 2
ATOM 1830 C C . ILE A 1 26 ? -1.054 6.261 -7.012 1.00 0.00 26 ILE A C 2
ATOM 1831 O O . ILE A 1 26 ? 0.000 5.809 -7.456 1.00 0.00 26 ILE A O 2
ATOM 1847 N N . PHE A 1 27 ? -2.083 5.523 -6.622 1.00 0.00 27 PHE A N 2
ATOM 1848 C CA . PHE A 1 27 ? -2.033 4.072 -6.694 1.00 0.00 27 PHE A CA 2
ATOM 1849 C C . PHE A 1 27 ? -1.514 3.609 -8.057 1.00 0.00 27 PHE A C 2
ATOM 1850 O O . PHE A 1 27 ? -0.699 2.692 -8.136 1.00 0.00 27 PHE A O 2
ATOM 1867 N N . GLY A 1 28 ? -2.008 4.265 -9.097 1.00 0.00 28 GLY A N 2
ATOM 1868 C CA . GLY A 1 28 ? -1.605 3.932 -10.452 1.00 0.00 28 GLY A CA 2
ATOM 1869 C C . GLY A 1 28 ? -0.098 3.683 -10.530 1.00 0.00 28 GLY A C 2
ATOM 1870 O O . GLY A 1 28 ? 0.340 2.666 -11.066 1.00 0.00 28 GLY A O 2
ATOM 1874 N N . ARG A 1 29 ? 0.655 4.629 -9.988 1.00 0.00 29 ARG A N 2
ATOM 1875 C CA . ARG A 1 29 ? 2.104 4.525 -9.990 1.00 0.00 29 ARG A CA 2
ATOM 1876 C C . ARG A 1 29 ? 2.579 3.703 -8.789 1.00 0.00 29 ARG A C 2
ATOM 1877 O O . ARG A 1 29 ? 3.250 2.686 -8.955 1.00 0.00 29 ARG A O 2
ATOM 1897 N N . PHE A 1 30 ? 2.212 4.176 -7.607 1.00 0.00 30 PHE A N 2
ATOM 1898 C CA . PHE A 1 30 ? 2.591 3.498 -6.380 1.00 0.00 30 PHE A CA 2
ATOM 1899 C C . PHE A 1 30 ? 2.532 1.978 -6.552 1.00 0.00 30 PHE A C 2
ATOM 1900 O O . PHE A 1 30 ? 3.324 1.251 -5.955 1.00 0.00 30 PHE A O 2
ATOM 1917 N N . MET A 1 31 ? 1.585 1.544 -7.370 1.00 0.00 31 MET A N 2
ATOM 1918 C CA . MET A 1 31 ? 1.412 0.125 -7.628 1.00 0.00 31 MET A CA 2
ATOM 1919 C C . MET A 1 31 ? 2.420 -0.370 -8.667 1.00 0.00 31 MET A C 2
ATOM 1920 O O . MET A 1 31 ? 3.182 -1.300 -8.405 1.00 0.00 31 MET A O 2
ATOM 1934 N N . GLU A 1 32 ? 2.392 0.273 -9.825 1.00 0.00 32 GLU A N 2
ATOM 1935 C CA . GLU A 1 32 ? 3.294 -0.091 -10.905 1.00 0.00 32 GLU A CA 2
ATOM 1936 C C . GLU A 1 32 ? 4.720 -0.249 -10.375 1.00 0.00 32 GLU A C 2
ATOM 1937 O O . GLU A 1 32 ? 5.534 -0.954 -10.971 1.00 0.00 32 GLU A O 2
ATOM 1950 N N . LYS A 1 33 ? 4.981 0.418 -9.260 1.00 0.00 33 LYS A N 2
ATOM 1951 C CA . LYS A 1 33 ? 6.295 0.360 -8.643 1.00 0.00 33 LYS A CA 2
ATOM 1952 C C . LYS A 1 33 ? 6.321 -0.773 -7.615 1.00 0.00 33 LYS A C 2
ATOM 1953 O O . LYS A 1 33 ? 7.232 -1.599 -7.620 1.00 0.00 33 LYS A O 2
ATOM 1971 N N . GLU A 1 34 ? 5.310 -0.775 -6.758 1.00 0.00 34 GLU A N 2
ATOM 1972 C CA . GLU A 1 34 ? 5.206 -1.793 -5.726 1.00 0.00 34 GLU A CA 2
ATOM 1973 C C . GLU A 1 34 ? 4.443 -3.009 -6.256 1.00 0.00 34 GLU A C 2
ATOM 1974 O O . GLU A 1 34 ? 5.034 -4.062 -6.492 1.00 0.00 34 GLU A O 2
ATOM 1987 N N . PHE A 1 35 ? 3.143 -2.824 -6.426 1.00 0.00 35 PHE A N 2
ATOM 1988 C CA . PHE A 1 35 ? 2.293 -3.892 -6.923 1.00 0.00 35 PHE A CA 2
ATOM 1989 C C . PHE A 1 35 ? 2.970 -4.642 -8.072 1.00 0.00 35 PHE A C 2
ATOM 1990 O O . PHE A 1 35 ? 2.636 -5.793 -8.350 1.00 0.00 35 PHE A O 2
ATOM 2007 N N . GLU A 1 36 ? 3.910 -3.959 -8.710 1.00 0.00 36 GLU A N 2
ATOM 2008 C CA . GLU A 1 36 ? 4.637 -4.546 -9.822 1.00 0.00 36 GLU A CA 2
ATOM 2009 C C . GLU A 1 36 ? 4.832 -6.047 -9.596 1.00 0.00 36 GLU A C 2
ATOM 2010 O O . GLU A 1 36 ? 4.557 -6.852 -10.484 1.00 0.00 36 GLU A O 2
ATOM 2023 N N . HIS A 1 37 ? 5.305 -6.377 -8.404 1.00 0.00 37 HIS A N 2
ATOM 2024 C CA . HIS A 1 37 ? 5.540 -7.766 -8.050 1.00 0.00 37 HIS A CA 2
ATOM 2025 C C . HIS A 1 37 ? 5.556 -7.913 -6.5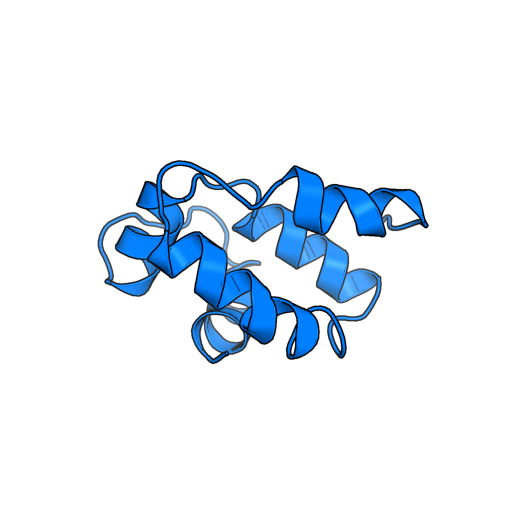27 1.00 0.00 37 HIS A C 2
ATOM 2026 O O . HIS A 1 37 ? 6.474 -8.508 -5.967 1.00 0.00 37 HIS A O 2
ATOM 2040 N N . LEU A 1 38 ? 4.527 -7.359 -5.901 1.00 0.00 38 LEU A N 2
ATOM 2041 C CA . LEU A 1 38 ? 4.411 -7.421 -4.454 1.00 0.00 38 LEU A CA 2
ATOM 2042 C C . LEU A 1 38 ? 4.426 -8.884 -4.007 1.00 0.00 38 LEU A C 2
ATOM 2043 O O . LEU A 1 38 ? 3.686 -9.708 -4.543 1.00 0.00 38 LEU A O 2
ATOM 2059 N N . SER A 1 39 ? 5.277 -9.162 -3.031 1.00 0.00 39 SER A N 2
ATOM 2060 C CA . SER A 1 39 ? 5.398 -10.512 -2.506 1.00 0.00 39 SER A CA 2
ATOM 2061 C C . SER A 1 39 ? 4.200 -10.835 -1.611 1.00 0.00 39 SER A C 2
ATOM 2062 O O . SER A 1 39 ? 3.272 -10.036 -1.498 1.00 0.00 39 SER A O 2
ATOM 2070 N N . ASP A 1 40 ? 4.259 -12.008 -0.998 1.00 0.00 40 ASP A N 2
ATOM 2071 C CA . ASP A 1 40 ? 3.191 -12.447 -0.117 1.00 0.00 40 ASP A CA 2
ATOM 2072 C C . ASP A 1 40 ? 3.239 -11.635 1.179 1.00 0.00 40 ASP A C 2
ATOM 2073 O O . ASP A 1 40 ? 2.267 -10.970 1.536 1.00 0.00 40 ASP A O 2
ATOM 2083 N N . LYS A 1 41 ? 4.379 -11.715 1.849 1.00 0.00 41 LYS A N 2
ATOM 2084 C CA . LYS A 1 41 ? 4.567 -10.996 3.097 1.00 0.00 41 LYS A CA 2
ATOM 2085 C C . LYS A 1 41 ? 4.334 -9.503 2.860 1.00 0.00 41 LYS A C 2
ATOM 2086 O O . LYS A 1 41 ? 3.851 -8.798 3.746 1.00 0.00 41 LYS A O 2
ATOM 2104 N N . GLU A 1 42 ? 4.688 -9.064 1.662 1.00 0.00 42 GLU A N 2
ATOM 2105 C CA . GLU A 1 42 ? 4.524 -7.667 1.297 1.00 0.00 42 GLU A CA 2
ATOM 2106 C C . GLU A 1 42 ? 3.039 -7.311 1.214 1.00 0.00 42 GLU A C 2
ATOM 2107 O O . GLU A 1 42 ? 2.598 -6.327 1.807 1.00 0.00 42 GLU A O 2
ATOM 2120 N N . LEU A 1 43 ? 2.307 -8.131 0.474 1.00 0.00 43 LEU A N 2
ATOM 2121 C CA . LEU A 1 43 ? 0.880 -7.915 0.306 1.00 0.00 43 LEU A CA 2
ATOM 2122 C C . LEU A 1 43 ? 0.238 -7.687 1.676 1.00 0.00 43 LEU A C 2
ATOM 2123 O O . LEU A 1 43 ? -0.511 -6.729 1.863 1.00 0.00 43 LEU A O 2
ATOM 2139 N N . SER A 1 44 ? 0.555 -8.583 2.599 1.00 0.00 44 SER A N 2
ATOM 2140 C CA . SER A 1 44 ? 0.018 -8.492 3.946 1.00 0.00 44 SER A CA 2
ATOM 2141 C C . SER A 1 44 ? 0.027 -7.035 4.415 1.00 0.00 44 SER A C 2
ATOM 2142 O O . SER A 1 44 ? -1.019 -6.481 4.749 1.00 0.00 44 SER A O 2
ATOM 2150 N N . GLU A 1 45 ? 1.219 -6.457 4.425 1.00 0.00 45 GLU A N 2
ATOM 2151 C CA . GLU A 1 45 ? 1.377 -5.076 4.848 1.00 0.00 45 GLU A CA 2
ATOM 2152 C C . GLU A 1 45 ? 0.438 -4.167 4.053 1.00 0.00 45 GLU A C 2
ATOM 2153 O O . GLU A 1 45 ? -0.320 -3.391 4.634 1.00 0.00 45 GLU A O 2
ATOM 2166 N N . PHE A 1 46 ? 0.517 -4.293 2.736 1.00 0.00 46 PHE A N 2
ATOM 2167 C CA . PHE A 1 46 ? -0.316 -3.492 1.856 1.00 0.00 46 PHE A CA 2
ATOM 2168 C C . PHE A 1 46 ? -1.780 -3.531 2.302 1.00 0.00 46 PHE A C 2
ATOM 2169 O O . PHE A 1 46 ? -2.403 -2.488 2.489 1.00 0.00 46 PHE A O 2
ATOM 2186 N N . SER A 1 47 ? -2.285 -4.746 2.458 1.00 0.00 47 SER A N 2
ATOM 2187 C CA . SER A 1 47 ? -3.663 -4.934 2.878 1.00 0.00 47 SER A CA 2
ATOM 2188 C C . SER A 1 47 ? -3.876 -4.326 4.265 1.00 0.00 47 SER A C 2
ATOM 2189 O O . SER A 1 47 ? -4.979 -3.894 4.596 1.00 0.00 47 SER A O 2
ATOM 2197 N N . GLU A 1 48 ? -2.801 -4.311 5.041 1.00 0.00 48 GLU A N 2
ATOM 2198 C CA . GLU A 1 48 ? -2.856 -3.763 6.385 1.00 0.00 48 GLU A CA 2
ATOM 2199 C C . GLU A 1 48 ? -2.844 -2.234 6.336 1.00 0.00 48 GLU A C 2
ATOM 2200 O O . GLU A 1 48 ? -3.561 -1.579 7.090 1.00 0.00 48 GLU A O 2
ATOM 2213 N N . ILE A 1 49 ? -2.020 -1.709 5.440 1.00 0.00 49 ILE A N 2
ATOM 2214 C CA . ILE A 1 49 ? -1.905 -0.269 5.283 1.00 0.00 49 ILE A CA 2
ATOM 2215 C C . ILE A 1 49 ? -3.119 0.254 4.512 1.00 0.00 49 ILE A C 2
ATOM 2216 O O . ILE A 1 49 ? -3.732 1.243 4.910 1.00 0.00 49 ILE A O 2
ATOM 2232 N N . LEU A 1 50 ? -3.430 -0.434 3.423 1.00 0.00 50 LEU A N 2
ATOM 2233 C CA . LEU A 1 50 ? -4.560 -0.052 2.593 1.00 0.00 50 LEU A CA 2
ATOM 2234 C C . LEU A 1 50 ? -5.822 0.010 3.455 1.00 0.00 50 LEU A C 2
ATOM 2235 O O . LEU A 1 50 ? -6.810 0.635 3.072 1.00 0.00 50 LEU A O 2
ATOM 2251 N N . GLU A 1 51 ? -5.749 -0.646 4.604 1.00 0.00 51 GLU A N 2
ATOM 2252 C CA . GLU A 1 51 ? -6.873 -0.673 5.524 1.00 0.00 51 GLU A CA 2
ATOM 2253 C C . GLU A 1 51 ? -7.591 0.678 5.524 1.00 0.00 51 GLU A C 2
ATOM 2254 O O . GLU A 1 51 ? -8.814 0.735 5.645 1.00 0.00 51 GLU A O 2
ATOM 2267 N N . PHE A 1 52 ? -6.801 1.732 5.388 1.00 0.00 52 PHE A N 2
ATOM 2268 C CA . PHE A 1 52 ? -7.346 3.079 5.372 1.00 0.00 52 PHE A CA 2
ATOM 2269 C C . PHE A 1 52 ? -7.796 3.471 3.963 1.00 0.00 52 PHE A C 2
ATOM 2270 O O . PHE A 1 52 ? -7.269 2.962 2.975 1.00 0.00 52 PHE A O 2
ATOM 2287 N N . GLN A 1 53 ? -8.766 4.372 3.916 1.00 0.00 53 GLN A N 2
ATOM 2288 C CA . GLN A 1 53 ? -9.294 4.838 2.644 1.00 0.00 53 GLN A CA 2
ATOM 2289 C C . GLN A 1 53 ? -8.347 5.867 2.022 1.00 0.00 53 GLN A C 2
ATOM 2290 O O . GLN A 1 53 ? -7.365 6.268 2.644 1.00 0.00 53 GLN A O 2
ATOM 2304 N N . ASP A 1 54 ? -8.677 6.266 0.803 1.00 0.00 54 ASP A N 2
ATOM 2305 C CA . ASP A 1 54 ? -7.869 7.241 0.090 1.00 0.00 54 ASP A CA 2
ATOM 2306 C C . ASP A 1 54 ? -7.654 8.467 0.979 1.00 0.00 54 ASP A C 2
ATOM 2307 O O . ASP A 1 54 ? -6.525 8.771 1.361 1.00 0.00 54 ASP A O 2
ATOM 2317 N N . GLN A 1 55 ? -8.755 9.138 1.284 1.00 0.00 55 GLN A N 2
ATOM 2318 C CA . GLN A 1 55 ? -8.701 10.324 2.121 1.00 0.00 55 GLN A CA 2
ATOM 2319 C C . GLN A 1 55 ? -7.755 10.097 3.302 1.00 0.00 55 GLN A C 2
ATOM 2320 O O . GLN A 1 55 ? -6.757 10.801 3.446 1.00 0.00 55 GLN A O 2
ATOM 2334 N N . GLU A 1 56 ? -8.104 9.113 4.117 1.00 0.00 56 GLU A N 2
ATOM 2335 C CA . GLU A 1 56 ? -7.299 8.784 5.281 1.00 0.00 56 GLU A CA 2
ATOM 2336 C C . GLU A 1 56 ? -5.851 8.516 4.867 1.00 0.00 56 GLU A C 2
ATOM 2337 O O . GLU A 1 56 ? -4.918 9.007 5.502 1.00 0.00 56 GLU A O 2
ATOM 2350 N N . LEU A 1 57 ? -5.707 7.739 3.803 1.00 0.00 57 LEU A N 2
ATOM 2351 C CA . LEU A 1 57 ? -4.388 7.400 3.296 1.00 0.00 57 LEU A CA 2
ATOM 2352 C C . LEU A 1 57 ? -3.607 8.686 3.019 1.00 0.00 57 LEU A C 2
ATOM 2353 O O . LEU A 1 57 ? -2.553 8.916 3.610 1.00 0.00 57 LEU A O 2
ATOM 2369 N N . LEU A 1 58 ? -4.154 9.491 2.120 1.00 0.00 58 LEU A N 2
ATOM 2370 C CA . LEU A 1 58 ? -3.522 10.747 1.757 1.00 0.00 58 LEU A CA 2
ATOM 2371 C C . LEU A 1 58 ? -3.106 11.490 3.029 1.00 0.00 58 LEU A C 2
ATOM 2372 O O . LEU A 1 58 ? -1.921 11.739 3.247 1.00 0.00 58 LEU A O 2
ATOM 2388 N N . ALA A 1 59 ? -4.104 11.823 3.834 1.00 0.00 59 ALA A N 2
ATOM 2389 C CA . ALA A 1 59 ? -3.856 12.532 5.078 1.00 0.00 59 ALA A CA 2
ATOM 2390 C C . ALA A 1 59 ? -2.715 11.846 5.833 1.00 0.00 59 ALA A C 2
ATOM 2391 O O . ALA A 1 59 ? -1.804 12.511 6.325 1.00 0.00 59 ALA A O 2
ATOM 2398 N N . LEU A 1 60 ? -2.802 10.526 5.900 1.00 0.00 60 LEU A N 2
ATOM 2399 C CA . LEU A 1 60 ? -1.788 9.743 6.585 1.00 0.00 60 LEU A CA 2
ATOM 2400 C C . LEU A 1 60 ? -0.409 10.105 6.030 1.00 0.00 60 LEU A C 2
ATOM 2401 O O . LEU A 1 60 ? 0.455 10.581 6.766 1.00 0.00 60 LEU A O 2
ATOM 2417 N N . ILE A 1 61 ? -0.245 9.865 4.738 1.00 0.00 61 ILE A N 2
ATOM 2418 C CA . ILE A 1 61 ? 1.015 10.160 4.076 1.00 0.00 61 ILE A CA 2
ATOM 2419 C C . ILE A 1 61 ? 1.466 11.572 4.453 1.00 0.00 61 ILE A C 2
ATOM 2420 O O . ILE A 1 61 ? 2.619 11.779 4.828 1.00 0.00 61 ILE A O 2
ATOM 2436 N N . ASN A 1 62 ? 0.534 12.507 4.341 1.00 0.00 62 ASN A N 2
ATOM 2437 C CA . ASN A 1 62 ? 0.822 13.893 4.666 1.00 0.00 62 ASN A CA 2
ATOM 2438 C C . ASN A 1 62 ? 1.256 13.990 6.130 1.00 0.00 62 ASN A C 2
ATOM 2439 O O . ASN A 1 62 ? 2.040 14.867 6.491 1.00 0.00 62 ASN A O 2
ATOM 2450 N N . GLY A 1 63 ? 0.728 13.077 6.932 1.00 0.00 63 GLY A N 2
ATOM 2451 C CA . GLY A 1 63 ? 1.052 13.049 8.348 1.00 0.00 63 GLY A CA 2
ATOM 2452 C C . GLY A 1 63 ? -0.152 13.470 9.194 1.00 0.00 63 GLY A C 2
ATOM 2453 O O . GLY A 1 63 ? -0.015 13.730 10.388 1.00 0.00 63 GLY A O 2
ATOM 2457 N N . HIS A 1 64 ? -1.304 13.523 8.541 1.00 0.00 64 HIS A N 2
ATOM 2458 C CA . HIS A 1 64 ? -2.530 13.908 9.219 1.00 0.00 64 HIS A CA 2
ATOM 2459 C C . HIS A 1 64 ? -2.980 12.778 10.147 1.00 0.00 64 HIS A C 2
ATOM 2460 O O . HIS A 1 64 ? -2.735 12.826 11.352 1.00 0.00 64 HIS A O 2
ATOM 2474 N N . SER A 1 65 ? -3.628 11.788 9.552 1.00 0.00 65 SER A N 2
ATOM 2475 C CA . SER A 1 65 ? -4.114 10.648 10.310 1.00 0.00 65 SER A CA 2
ATOM 2476 C C . SER A 1 65 ? -2.937 9.889 10.926 1.00 0.00 65 SER A C 2
ATOM 2477 O O . SER A 1 65 ? -1.791 10.082 10.523 1.00 0.00 65 SER A O 2
ATOM 2485 N N . GLU A 1 66 ? -3.260 9.043 11.892 1.00 0.00 66 GLU A N 2
ATOM 2486 C CA . GLU A 1 66 ? -2.244 8.254 12.568 1.00 0.00 66 GLU A CA 2
ATOM 2487 C C . GLU A 1 66 ? -2.480 6.762 12.323 1.00 0.00 66 GLU A C 2
ATOM 2488 O O . GLU A 1 66 ? -3.536 6.370 11.828 1.00 0.00 66 GLU A O 2
ATOM 2501 N N . THR A 1 67 ? -1.479 5.971 12.680 1.00 0.00 67 THR A N 2
ATOM 2502 C CA . THR A 1 67 ? -1.565 4.531 12.505 1.00 0.00 67 THR A CA 2
ATOM 2503 C C . THR A 1 67 ? -1.519 3.825 13.862 1.00 0.00 67 THR A C 2
ATOM 2504 O O . THR A 1 67 ? -0.566 3.994 14.622 1.00 0.00 67 THR A O 2
ATOM 2515 N N . ASP A 1 68 ? -2.560 3.050 14.125 1.00 0.00 68 ASP A N 2
ATOM 2516 C CA . ASP A 1 68 ? -2.650 2.318 15.377 1.00 0.00 68 ASP A CA 2
ATOM 2517 C C . ASP A 1 68 ? -1.810 1.043 15.280 1.00 0.00 68 ASP A C 2
ATOM 2518 O O . ASP A 1 68 ? -1.852 0.198 16.173 1.00 0.00 68 ASP A O 2
ATOM 2528 N N . LYS A 1 69 ? -1.068 0.944 14.187 1.00 0.00 69 LYS A N 2
ATOM 2529 C CA . LYS A 1 69 ? -0.219 -0.214 13.961 1.00 0.00 69 LYS A CA 2
ATOM 2530 C C . LYS A 1 69 ? 1.167 0.255 13.513 1.00 0.00 69 LYS A C 2
ATOM 2531 O O . LYS A 1 69 ? 1.305 0.884 12.465 1.00 0.00 69 LYS A O 2
ATOM 2549 N N . GLY A 1 70 ? 2.159 -0.070 14.329 1.00 0.00 70 GLY A N 2
ATOM 2550 C CA . GLY A 1 70 ? 3.529 0.309 14.030 1.00 0.00 70 GLY A CA 2
ATOM 2551 C C . GLY A 1 70 ? 4.073 -0.491 12.845 1.00 0.00 70 GLY A C 2
ATOM 2552 O O . GLY A 1 70 ? 5.206 -0.278 12.415 1.00 0.00 70 GLY A O 2
ATOM 2556 N N . HIS A 1 71 ? 3.241 -1.396 12.351 1.00 0.00 71 HIS A N 2
ATOM 2557 C CA . HIS A 1 71 ? 3.625 -2.230 11.224 1.00 0.00 71 HIS A CA 2
ATOM 2558 C C . HIS A 1 71 ? 3.439 -1.449 9.922 1.00 0.00 71 HIS A C 2
ATOM 2559 O O . HIS A 1 71 ? 3.742 -1.955 8.842 1.00 0.00 71 HIS A O 2
ATOM 2573 N N . LEU A 1 72 ? 2.941 -0.230 10.066 1.00 0.00 72 LEU A N 2
ATOM 2574 C CA . LEU A 1 72 ? 2.710 0.625 8.914 1.00 0.00 72 LEU A CA 2
ATOM 2575 C C . LEU A 1 72 ? 3.735 1.761 8.914 1.00 0.00 72 LEU A C 2
ATOM 2576 O O . LEU A 1 72 ? 4.136 2.241 7.855 1.00 0.00 72 LEU A O 2
ATOM 2592 N N . ILE A 1 73 ? 4.130 2.159 10.115 1.00 0.00 73 ILE A N 2
ATOM 2593 C CA . ILE A 1 73 ? 5.100 3.229 10.267 1.00 0.00 73 ILE A CA 2
ATOM 2594 C C . ILE A 1 73 ? 6.205 3.063 9.222 1.00 0.00 73 ILE A C 2
ATOM 2595 O O . ILE A 1 73 ? 6.542 4.010 8.514 1.00 0.00 73 ILE A O 2
ATOM 2611 N N . PRO A 1 74 ? 6.752 1.819 9.156 1.00 0.00 74 PRO A N 2
ATOM 2612 C CA . PRO A 1 74 ? 7.812 1.517 8.209 1.00 0.00 74 PRO A CA 2
ATOM 2613 C C . PRO A 1 74 ? 7.257 1.385 6.790 1.00 0.00 74 PRO A C 2
ATOM 2614 O O . PRO A 1 74 ? 7.775 1.998 5.857 1.00 0.00 74 PRO A O 2
ATOM 2625 N N . MET A 1 75 ? 6.210 0.582 6.670 1.00 0.00 75 MET A N 2
ATOM 2626 C CA . MET A 1 75 ? 5.579 0.362 5.379 1.00 0.00 75 MET A CA 2
ATOM 2627 C C . MET A 1 75 ? 5.168 1.688 4.737 1.00 0.00 75 MET A C 2
ATOM 2628 O O . MET A 1 75 ? 5.074 1.787 3.514 1.00 0.00 75 MET A O 2
ATOM 2642 N N . LEU A 1 76 ? 4.935 2.675 5.589 1.00 0.00 76 LEU A N 2
ATOM 2643 C CA . LEU A 1 76 ? 4.536 3.991 5.120 1.00 0.00 76 LEU A CA 2
ATOM 2644 C C . LEU A 1 76 ? 5.738 4.682 4.471 1.00 0.00 76 LEU A C 2
ATOM 2645 O O . LEU A 1 76 ? 5.584 5.413 3.494 1.00 0.00 76 LEU A O 2
ATOM 2661 N N . GLU A 1 77 ? 6.906 4.424 5.040 1.00 0.00 77 GLU A N 2
ATOM 2662 C CA . GLU A 1 77 ? 8.133 5.012 4.529 1.00 0.00 77 GLU A CA 2
ATOM 2663 C C . GLU A 1 77 ? 8.399 4.529 3.102 1.00 0.00 77 GLU A C 2
ATOM 2664 O O . GLU A 1 77 ? 8.545 5.337 2.186 1.00 0.00 77 GLU A O 2
ATOM 2677 N N . LYS A 1 78 ? 8.453 3.213 2.957 1.00 0.00 78 LYS A N 2
ATOM 2678 C CA . LYS A 1 78 ? 8.698 2.612 1.657 1.00 0.00 78 LYS A CA 2
ATOM 2679 C C . LYS A 1 78 ? 7.632 3.091 0.670 1.00 0.00 78 LYS A C 2
ATOM 2680 O O . LYS A 1 78 ? 7.952 3.722 -0.337 1.00 0.00 78 LYS A O 2
ATOM 2698 N N . ILE A 1 79 ? 6.387 2.772 0.992 1.00 0.00 79 ILE A N 2
ATOM 2699 C CA . ILE A 1 79 ? 5.272 3.162 0.146 1.00 0.00 79 ILE A CA 2
ATOM 2700 C C . ILE A 1 79 ? 5.371 4.657 -0.164 1.00 0.00 79 ILE A C 2
ATOM 2701 O O . ILE A 1 79 ? 5.330 5.058 -1.326 1.00 0.00 79 ILE A O 2
ATOM 2717 N N . ARG A 1 80 ? 5.497 5.441 0.897 1.00 0.00 80 ARG A N 2
ATOM 2718 C CA . ARG A 1 80 ? 5.602 6.884 0.753 1.00 0.00 80 ARG A CA 2
ATOM 2719 C C . ARG A 1 80 ? 6.615 7.236 -0.338 1.00 0.00 80 ARG A C 2
ATOM 2720 O O . ARG A 1 80 ? 6.358 8.103 -1.172 1.00 0.00 80 ARG A O 2
ATOM 2740 N N . ARG A 1 81 ? 7.745 6.546 -0.297 1.00 0.00 81 ARG A N 2
ATOM 2741 C CA . ARG A 1 81 ? 8.798 6.775 -1.271 1.00 0.00 81 ARG A CA 2
ATOM 2742 C C . ARG A 1 81 ? 8.229 6.724 -2.690 1.00 0.00 81 ARG A C 2
ATOM 2743 O O . ARG A 1 81 ? 8.270 7.717 -3.416 1.00 0.00 81 ARG A O 2
ATOM 2763 N N . ALA A 1 82 ? 7.710 5.557 -3.044 1.00 0.00 82 ALA A N 2
ATOM 2764 C CA . ALA A 1 82 ? 7.133 5.364 -4.363 1.00 0.00 82 ALA A CA 2
ATOM 2765 C C . ALA A 1 82 ? 6.037 6.407 -4.594 1.00 0.00 82 ALA A C 2
ATOM 2766 O O . ALA A 1 82 ? 5.880 6.912 -5.704 1.00 0.00 82 ALA A O 2
ATOM 2773 N N . MET A 1 1 ? -1.998 -19.075 8.423 1.00 0.00 1 MET A N 3
ATOM 2774 C CA . MET A 1 1 ? -2.519 -18.526 7.182 1.00 0.00 1 MET A CA 3
ATOM 2775 C C . MET A 1 1 ? -1.385 -18.016 6.290 1.00 0.00 1 MET A C 3
ATOM 2776 O O . MET A 1 1 ? -0.386 -17.498 6.785 1.00 0.00 1 MET A O 3
ATOM 2790 N N . MET A 1 2 ? -1.579 -18.182 4.990 1.00 0.00 2 MET A N 3
ATOM 2791 C CA . MET A 1 2 ? -0.585 -17.745 4.024 1.00 0.00 2 MET A CA 3
ATOM 2792 C C . MET A 1 2 ? -1.039 -18.049 2.595 1.00 0.00 2 MET A C 3
ATOM 2793 O O . MET A 1 2 ? -0.409 -18.840 1.894 1.00 0.00 2 MET A O 3
ATOM 2807 N N . VAL A 1 3 ? -2.129 -17.404 2.204 1.00 0.00 3 VAL A N 3
ATOM 2808 C CA . VAL A 1 3 ? -2.675 -17.596 0.871 1.00 0.00 3 VAL A CA 3
ATOM 2809 C C . VAL A 1 3 ? -2.059 -16.567 -0.080 1.00 0.00 3 VAL A C 3
ATOM 2810 O O . VAL A 1 3 ? -1.531 -15.547 0.361 1.00 0.00 3 VAL A O 3
ATOM 2823 N N . PHE A 1 4 ? -2.148 -16.870 -1.366 1.00 0.00 4 PHE A N 3
ATOM 2824 C CA . PHE A 1 4 ? -1.607 -15.985 -2.383 1.00 0.00 4 PHE A CA 3
ATOM 2825 C C . PHE A 1 4 ? -1.993 -16.459 -3.786 1.00 0.00 4 PHE A C 3
ATOM 2826 O O . PHE A 1 4 ? -1.679 -17.584 -4.172 1.00 0.00 4 PHE A O 3
ATOM 2843 N N . ASP A 1 5 ? -2.668 -15.578 -4.509 1.00 0.00 5 ASP A N 3
ATOM 2844 C CA . ASP A 1 5 ? -3.100 -15.893 -5.860 1.00 0.00 5 ASP A CA 3
ATOM 2845 C C . ASP A 1 5 ? -3.566 -14.611 -6.554 1.00 0.00 5 ASP A C 3
ATOM 2846 O O . ASP A 1 5 ? -3.647 -13.556 -5.926 1.00 0.00 5 ASP A O 3
ATOM 2856 N N . ASP A 1 6 ? -3.859 -14.745 -7.839 1.00 0.00 6 ASP A N 3
ATOM 2857 C CA . ASP A 1 6 ? -4.314 -13.610 -8.624 1.00 0.00 6 ASP A CA 3
ATOM 2858 C C . ASP A 1 6 ? -5.286 -12.775 -7.789 1.00 0.00 6 ASP A C 3
ATOM 2859 O O . ASP A 1 6 ? -5.272 -11.547 -7.858 1.00 0.00 6 ASP A O 3
ATOM 2869 N N . ILE A 1 7 ? -6.108 -13.474 -7.020 1.00 0.00 7 ILE A N 3
ATOM 2870 C CA . ILE A 1 7 ? -7.085 -12.812 -6.173 1.00 0.00 7 ILE A CA 3
ATOM 2871 C C . ILE A 1 7 ? -6.363 -11.864 -5.214 1.00 0.00 7 ILE A C 3
ATOM 2872 O O . ILE A 1 7 ? -6.700 -10.684 -5.131 1.00 0.00 7 ILE A O 3
ATOM 2888 N N . ALA A 1 8 ? -5.384 -12.416 -4.513 1.00 0.00 8 ALA A N 3
ATOM 2889 C CA . ALA A 1 8 ? -4.612 -11.635 -3.562 1.00 0.00 8 ALA A CA 3
ATOM 2890 C C . ALA A 1 8 ? -4.218 -10.303 -4.204 1.00 0.00 8 ALA A C 3
ATOM 2891 O O . ALA A 1 8 ? -4.408 -9.243 -3.609 1.00 0.00 8 ALA A O 3
ATOM 2898 N N . LYS A 1 9 ? -3.677 -10.400 -5.409 1.00 0.00 9 LYS A N 3
ATOM 2899 C CA . LYS A 1 9 ? -3.255 -9.216 -6.138 1.00 0.00 9 LYS A CA 3
ATOM 2900 C C . LYS A 1 9 ? -4.475 -8.342 -6.432 1.00 0.00 9 LYS A C 3
ATOM 2901 O O . LYS A 1 9 ? -4.469 -7.146 -6.145 1.00 0.00 9 LYS A O 3
ATOM 2919 N N . ARG A 1 10 ? -5.492 -8.973 -7.000 1.00 0.00 10 ARG A N 3
ATOM 2920 C CA . ARG A 1 10 ? -6.717 -8.267 -7.336 1.00 0.00 10 ARG A CA 3
ATOM 2921 C C . ARG A 1 10 ? -7.276 -7.557 -6.101 1.00 0.00 10 ARG A C 3
ATOM 2922 O O . ARG A 1 10 ? -7.724 -6.414 -6.187 1.00 0.00 10 ARG A O 3
ATOM 2942 N N . LYS A 1 11 ? -7.233 -8.264 -4.981 1.00 0.00 11 LYS A N 3
ATOM 2943 C CA . LYS A 1 11 ? -7.730 -7.716 -3.731 1.00 0.00 11 LYS A CA 3
ATOM 2944 C C . LYS A 1 11 ? -7.014 -6.396 -3.437 1.00 0.00 11 LYS A C 3
ATOM 2945 O O . LYS A 1 11 ? -7.641 -5.429 -3.008 1.00 0.00 11 LYS A O 3
ATOM 2963 N N . ILE A 1 12 ? -5.712 -6.400 -3.680 1.00 0.00 12 ILE A N 3
ATOM 2964 C CA . ILE A 1 12 ? -4.904 -5.214 -3.447 1.00 0.00 12 ILE A CA 3
ATOM 2965 C C . ILE A 1 12 ? -5.596 -4.000 -4.071 1.00 0.00 12 ILE A C 3
ATOM 2966 O O . ILE A 1 12 ? -5.806 -2.990 -3.402 1.00 0.00 12 ILE A O 3
ATOM 2982 N N . ARG A 1 13 ? -5.931 -4.140 -5.345 1.00 0.00 13 ARG A N 3
ATOM 2983 C CA . ARG A 1 13 ? -6.594 -3.068 -6.066 1.00 0.00 13 ARG A CA 3
ATOM 2984 C C . ARG A 1 13 ? -8.052 -2.949 -5.617 1.00 0.00 13 ARG A C 3
ATOM 2985 O O . ARG A 1 13 ? -8.568 -1.843 -5.458 1.00 0.00 13 ARG A O 3
ATOM 3005 N N . PHE A 1 14 ? -8.675 -4.102 -5.426 1.00 0.00 14 PHE A N 3
ATOM 3006 C CA . PHE A 1 14 ? -10.063 -4.141 -4.998 1.00 0.00 14 PHE A CA 3
ATOM 3007 C C . PHE A 1 14 ? -10.223 -3.546 -3.598 1.00 0.00 14 PHE A C 3
ATOM 3008 O O . PHE A 1 14 ? -11.331 -3.210 -3.184 1.00 0.00 14 PHE A O 3
ATOM 3025 N N . GLN A 1 15 ? -9.098 -3.434 -2.906 1.00 0.00 15 GLN A N 3
ATOM 3026 C CA . GLN A 1 15 ? -9.099 -2.885 -1.560 1.00 0.00 15 GLN A CA 3
ATOM 3027 C C . GLN A 1 15 ? -9.014 -1.358 -1.609 1.00 0.00 15 GLN A C 3
ATOM 3028 O O . GLN A 1 15 ? -9.738 -0.670 -0.892 1.00 0.00 15 GLN A O 3
ATOM 3042 N N . THR A 1 16 ? -8.124 -0.874 -2.463 1.00 0.00 16 THR A N 3
ATOM 3043 C CA . THR A 1 16 ? -7.935 0.559 -2.615 1.00 0.00 16 THR A CA 3
ATOM 3044 C C . THR A 1 16 ? -9.252 1.231 -3.008 1.00 0.00 16 THR A C 3
ATOM 3045 O O . THR A 1 16 ? -10.315 0.616 -2.932 1.00 0.00 16 THR A O 3
ATOM 3056 N N . ARG A 1 17 ? -9.139 2.485 -3.420 1.00 0.00 17 ARG A N 3
ATOM 3057 C CA . ARG A 1 17 ? -10.308 3.248 -3.825 1.00 0.00 17 ARG A CA 3
ATOM 3058 C C . ARG A 1 17 ? -9.898 4.658 -4.257 1.00 0.00 17 ARG A C 3
ATOM 3059 O O . ARG A 1 17 ? -8.960 5.232 -3.705 1.00 0.00 17 ARG A O 3
ATOM 3079 N N . ARG A 1 18 ? -10.621 5.174 -5.240 1.00 0.00 18 ARG A N 3
ATOM 3080 C CA . ARG A 1 18 ? -10.344 6.506 -5.752 1.00 0.00 18 ARG A CA 3
ATOM 3081 C C . ARG A 1 18 ? -11.057 7.560 -4.902 1.00 0.00 18 ARG A C 3
ATOM 3082 O O . ARG A 1 18 ? -11.625 8.512 -5.435 1.00 0.00 18 ARG A O 3
ATOM 3102 N N . GLY A 1 19 ? -11.003 7.355 -3.594 1.00 0.00 19 GLY A N 3
ATOM 3103 C CA . GLY A 1 19 ? -11.636 8.276 -2.666 1.00 0.00 19 GLY A CA 3
ATOM 3104 C C . GLY A 1 19 ? -11.219 9.719 -2.955 1.00 0.00 19 GLY A C 3
ATOM 3105 O O . GLY A 1 19 ? -11.986 10.651 -2.715 1.00 0.00 19 GLY A O 3
ATOM 3109 N N . LEU A 1 20 ? -10.005 9.859 -3.467 1.00 0.00 20 LEU A N 3
ATOM 3110 C CA . LEU A 1 20 ? -9.477 11.173 -3.792 1.00 0.00 20 LEU A CA 3
ATOM 3111 C C . LEU A 1 20 ? -8.912 11.154 -5.213 1.00 0.00 20 LEU A C 3
ATOM 3112 O O . LEU A 1 20 ? -8.695 10.086 -5.785 1.00 0.00 20 LEU A O 3
ATOM 3128 N N . LEU A 1 21 ? -8.689 12.348 -5.744 1.00 0.00 21 LEU A N 3
ATOM 3129 C CA . LEU A 1 21 ? -8.152 12.481 -7.088 1.00 0.00 21 LEU A CA 3
ATOM 3130 C C . LEU A 1 21 ? -6.744 11.885 -7.132 1.00 0.00 21 LEU A C 3
ATOM 3131 O O . LEU A 1 21 ? -6.558 10.756 -7.582 1.00 0.00 21 LEU A O 3
ATOM 3147 N N . GLU A 1 22 ? -5.788 12.671 -6.658 1.00 0.00 22 GLU A N 3
ATOM 3148 C CA . GLU A 1 22 ? -4.402 12.235 -6.637 1.00 0.00 22 GLU A CA 3
ATOM 3149 C C . GLU A 1 22 ? -4.309 10.787 -6.154 1.00 0.00 22 GLU A C 3
ATOM 3150 O O . GLU A 1 22 ? -3.592 9.978 -6.742 1.00 0.00 22 GLU A O 3
ATOM 3163 N N . LEU A 1 23 ? -5.042 10.504 -5.088 1.00 0.00 23 LEU A N 3
ATOM 3164 C CA . LEU A 1 23 ? -5.051 9.167 -4.519 1.00 0.00 23 LEU A CA 3
ATOM 3165 C C . LEU A 1 23 ? -5.357 8.150 -5.621 1.00 0.00 23 LEU A C 3
ATOM 3166 O O . LEU A 1 23 ? -4.570 7.237 -5.864 1.00 0.00 23 LEU A O 3
ATOM 3182 N N . ASP A 1 24 ? -6.503 8.343 -6.258 1.00 0.00 24 ASP A N 3
ATOM 3183 C CA . ASP A 1 24 ? -6.923 7.455 -7.328 1.00 0.00 24 ASP A CA 3
ATOM 3184 C C . ASP A 1 24 ? -5.746 7.211 -8.274 1.00 0.00 24 ASP A C 3
ATOM 3185 O O . ASP A 1 24 ? -5.552 6.095 -8.755 1.00 0.00 24 ASP A O 3
ATOM 3195 N N . LEU A 1 25 ? -4.991 8.273 -8.514 1.00 0.00 25 LEU A N 3
ATOM 3196 C CA . LEU A 1 25 ? -3.838 8.188 -9.394 1.00 0.00 25 LEU A CA 3
ATOM 3197 C C . LEU A 1 25 ? -2.700 7.467 -8.669 1.00 0.00 25 LEU A C 3
ATOM 3198 O O . LEU A 1 25 ? -2.042 6.602 -9.244 1.00 0.00 25 LEU A O 3
ATOM 3214 N N . ILE A 1 26 ? -2.502 7.851 -7.416 1.00 0.00 26 ILE A N 3
ATOM 3215 C CA . ILE A 1 26 ? -1.455 7.253 -6.607 1.00 0.00 26 ILE A CA 3
ATOM 3216 C C . ILE A 1 26 ? -1.480 5.734 -6.790 1.00 0.00 26 ILE A C 3
ATOM 3217 O O . ILE A 1 26 ? -0.507 5.146 -7.259 1.00 0.00 26 ILE A O 3
ATOM 3233 N N . PHE A 1 27 ? -2.603 5.142 -6.410 1.00 0.00 27 PHE A N 3
ATOM 3234 C CA . PHE A 1 27 ? -2.768 3.703 -6.527 1.00 0.00 27 PHE A CA 3
ATOM 3235 C C . PHE A 1 27 ? -2.478 3.232 -7.954 1.00 0.00 27 PHE A C 3
ATOM 3236 O O . PHE A 1 27 ? -2.230 2.049 -8.182 1.00 0.00 27 PHE A O 3
ATOM 3253 N N . GLY A 1 28 ? -2.521 4.182 -8.876 1.00 0.00 28 GLY A N 3
ATOM 3254 C CA . GLY A 1 28 ? -2.266 3.879 -10.274 1.00 0.00 28 GLY A CA 3
ATOM 3255 C C . GLY A 1 28 ? -0.796 3.520 -10.499 1.00 0.00 28 GLY A C 3
ATOM 3256 O O . GLY A 1 28 ? -0.489 2.462 -11.047 1.00 0.00 28 GLY A O 3
ATOM 3260 N N . ARG A 1 29 ? 0.073 4.420 -10.064 1.00 0.00 29 ARG A N 3
ATOM 3261 C CA . ARG A 1 29 ? 1.503 4.211 -10.211 1.00 0.00 29 ARG A CA 3
ATOM 3262 C C . ARG A 1 29 ? 2.041 3.382 -9.043 1.00 0.00 29 ARG A C 3
ATOM 3263 O O . ARG A 1 29 ? 2.775 2.416 -9.248 1.00 0.00 29 ARG A O 3
ATOM 3283 N N . PHE A 1 30 ? 1.656 3.790 -7.843 1.00 0.00 30 PHE A N 3
ATOM 3284 C CA . PHE A 1 30 ? 2.090 3.097 -6.642 1.00 0.00 30 PHE A CA 3
ATOM 3285 C C . PHE A 1 30 ? 2.114 1.583 -6.861 1.00 0.00 30 PHE A C 3
ATOM 3286 O O . PHE A 1 30 ? 3.179 0.968 -6.860 1.00 0.00 30 PHE A O 3
ATOM 3303 N N . MET A 1 31 ? 0.926 1.025 -7.043 1.00 0.00 31 MET A N 3
ATOM 3304 C CA . MET A 1 31 ? 0.797 -0.406 -7.263 1.00 0.00 31 MET A CA 3
ATOM 3305 C C . MET A 1 31 ? 1.777 -0.886 -8.335 1.00 0.00 31 MET A C 3
ATOM 3306 O O . MET A 1 31 ? 2.546 -1.818 -8.105 1.00 0.00 31 MET A O 3
ATOM 3320 N N . GLU A 1 32 ? 1.717 -0.228 -9.483 1.00 0.00 32 GLU A N 3
ATOM 3321 C CA . GLU A 1 32 ? 2.589 -0.577 -10.592 1.00 0.00 32 GLU A CA 3
ATOM 3322 C C . GLU A 1 32 ? 4.021 -0.786 -10.095 1.00 0.00 32 GLU A C 3
ATOM 3323 O O . GLU A 1 32 ? 4.789 -1.533 -10.699 1.00 0.00 32 GLU A O 3
ATOM 3336 N N . LYS A 1 33 ? 4.338 -0.111 -8.999 1.00 0.00 33 LYS A N 3
ATOM 3337 C CA . LYS A 1 33 ? 5.664 -0.214 -8.414 1.00 0.00 33 LYS A CA 3
ATOM 3338 C C . LYS A 1 33 ? 5.664 -1.315 -7.352 1.00 0.00 33 LYS A C 3
ATOM 3339 O O . LYS A 1 33 ? 6.524 -2.195 -7.367 1.00 0.00 33 LYS A O 3
ATOM 3357 N N . GLU A 1 34 ? 4.692 -1.231 -6.457 1.00 0.00 34 GLU A N 3
ATOM 3358 C CA . GLU A 1 34 ? 4.570 -2.209 -5.390 1.00 0.00 34 GLU A CA 3
ATOM 3359 C C . GLU A 1 34 ? 3.984 -3.515 -5.932 1.00 0.00 34 GLU A C 3
ATOM 3360 O O . GLU A 1 34 ? 4.699 -4.505 -6.080 1.00 0.00 34 GLU A O 3
ATOM 3373 N N . PHE A 1 35 ? 2.690 -3.474 -6.213 1.00 0.00 35 PHE A N 3
ATOM 3374 C CA . PHE A 1 35 ? 2.001 -4.642 -6.736 1.00 0.00 35 PHE A CA 3
ATOM 3375 C C . PHE A 1 35 ? 2.858 -5.364 -7.778 1.00 0.00 35 PHE A C 3
ATOM 3376 O O . PHE A 1 35 ? 2.695 -6.563 -7.997 1.00 0.00 35 PHE A O 3
ATOM 3393 N N . GLU A 1 36 ? 3.752 -4.603 -8.392 1.00 0.00 36 GLU A N 3
ATOM 3394 C CA . GLU A 1 36 ? 4.635 -5.155 -9.405 1.00 0.00 36 GLU A CA 3
ATOM 3395 C C . GLU A 1 36 ? 5.007 -6.598 -9.056 1.00 0.00 36 GLU A C 3
ATOM 3396 O O . GLU A 1 36 ? 4.701 -7.521 -9.808 1.00 0.00 36 GLU A O 3
ATOM 3409 N N . HIS A 1 37 ? 5.663 -6.746 -7.914 1.00 0.00 37 HIS A N 3
ATOM 3410 C CA . HIS A 1 37 ? 6.081 -8.060 -7.456 1.00 0.00 37 HIS A CA 3
ATOM 3411 C C . HIS A 1 37 ? 6.033 -8.110 -5.928 1.00 0.00 37 HIS A C 3
ATOM 3412 O O . HIS A 1 37 ? 7.023 -8.449 -5.283 1.00 0.00 37 HIS A O 3
ATOM 3426 N N . LEU A 1 38 ? 4.870 -7.767 -5.393 1.00 0.00 38 LEU A N 3
ATOM 3427 C CA . LEU A 1 38 ? 4.680 -7.769 -3.953 1.00 0.00 38 LEU A CA 3
ATOM 3428 C C . LEU A 1 38 ? 5.025 -9.152 -3.398 1.00 0.00 38 LEU A C 3
ATOM 3429 O O . LEU A 1 38 ? 5.605 -9.979 -4.101 1.00 0.00 38 LEU A O 3
ATOM 3445 N N . SER A 1 39 ? 4.655 -9.362 -2.144 1.00 0.00 39 SER A N 3
ATOM 3446 C CA . SER A 1 39 ? 4.918 -10.631 -1.487 1.00 0.00 39 SER A CA 3
ATOM 3447 C C . SER A 1 39 ? 4.035 -10.772 -0.246 1.00 0.00 39 SER A C 3
ATOM 3448 O O . SER A 1 39 ? 3.588 -9.774 0.319 1.00 0.00 39 SER A O 3
ATOM 3456 N N . ASP A 1 40 ? 3.809 -12.018 0.142 1.00 0.00 40 ASP A N 3
ATOM 3457 C CA . ASP A 1 40 ? 2.986 -12.302 1.306 1.00 0.00 40 ASP A CA 3
ATOM 3458 C C . ASP A 1 40 ? 3.280 -11.271 2.397 1.00 0.00 40 ASP A C 3
ATOM 3459 O O . ASP A 1 40 ? 2.362 -10.663 2.945 1.00 0.00 40 ASP A O 3
ATOM 3469 N N . LYS A 1 41 ? 4.564 -11.105 2.679 1.00 0.00 41 LYS A N 3
ATOM 3470 C CA . LYS A 1 41 ? 4.991 -10.157 3.695 1.00 0.00 41 LYS A CA 3
ATOM 3471 C C . LYS A 1 41 ? 4.323 -8.805 3.437 1.00 0.00 41 LYS A C 3
ATOM 3472 O O . LYS A 1 41 ? 3.645 -8.267 4.311 1.00 0.00 41 LYS A O 3
ATOM 3490 N N . GLU A 1 42 ? 4.538 -8.295 2.233 1.00 0.00 42 GLU A N 3
ATOM 3491 C CA . GLU A 1 42 ? 3.966 -7.016 1.849 1.00 0.00 42 GLU A CA 3
ATOM 3492 C C . GLU A 1 42 ? 2.438 -7.095 1.852 1.00 0.00 42 GLU A C 3
ATOM 3493 O O . GLU A 1 42 ? 1.765 -6.167 2.298 1.00 0.00 42 GLU A O 3
ATOM 3506 N N . LEU A 1 43 ? 1.935 -8.213 1.350 1.00 0.00 43 LEU A N 3
ATOM 3507 C CA . LEU A 1 43 ? 0.499 -8.426 1.289 1.00 0.00 43 LEU A CA 3
ATOM 3508 C C . LEU A 1 43 ? -0.126 -8.048 2.633 1.00 0.00 43 LEU A C 3
ATOM 3509 O O . LEU A 1 43 ? -1.166 -7.392 2.676 1.00 0.00 43 LEU A O 3
ATOM 3525 N N . SER A 1 44 ? 0.535 -8.477 3.698 1.00 0.00 44 SER A N 3
ATOM 3526 C CA . SER A 1 44 ? 0.057 -8.192 5.040 1.00 0.00 44 SER A CA 3
ATOM 3527 C C . SER A 1 44 ? -0.095 -6.681 5.232 1.00 0.00 44 SER A C 3
ATOM 3528 O O . SER A 1 44 ? -1.189 -6.195 5.515 1.00 0.00 44 SER A O 3
ATOM 3536 N N . GLU A 1 45 ? 1.018 -5.981 5.069 1.00 0.00 45 GLU A N 3
ATOM 3537 C CA . GLU A 1 45 ? 1.022 -4.536 5.220 1.00 0.00 45 GLU A CA 3
ATOM 3538 C C . GLU A 1 45 ? 0.012 -3.900 4.262 1.00 0.00 45 GLU A C 3
ATOM 3539 O O . GLU A 1 45 ? -0.935 -3.247 4.697 1.00 0.00 45 GLU A O 3
ATOM 3552 N N . PHE A 1 46 ? 0.250 -4.112 2.976 1.00 0.00 46 PHE A N 3
ATOM 3553 C CA . PHE A 1 46 ? -0.626 -3.567 1.953 1.00 0.00 46 PHE A CA 3
ATOM 3554 C C . PHE A 1 46 ? -2.096 -3.729 2.347 1.00 0.00 46 PHE A C 3
ATOM 3555 O O . PHE A 1 46 ? -2.814 -2.742 2.499 1.00 0.00 46 PHE A O 3
ATOM 3572 N N . SER A 1 47 ? -2.499 -4.982 2.502 1.00 0.00 47 SER A N 3
ATOM 3573 C CA . SER A 1 47 ? -3.870 -5.286 2.876 1.00 0.00 47 SER A CA 3
ATOM 3574 C C . SER A 1 47 ? -4.307 -4.390 4.037 1.00 0.00 47 SER A C 3
ATOM 3575 O O . SER A 1 47 ? -5.495 -4.115 4.201 1.00 0.00 47 SER A O 3
ATOM 3583 N N . GLU A 1 48 ? -3.323 -3.960 4.813 1.00 0.00 48 GLU A N 3
ATOM 3584 C CA . GLU A 1 48 ? -3.591 -3.102 5.955 1.00 0.00 48 GLU A CA 3
ATOM 3585 C C . GLU A 1 48 ? -3.644 -1.637 5.516 1.00 0.00 48 GLU A C 3
ATOM 3586 O O . GLU A 1 48 ? -4.710 -1.022 5.521 1.00 0.00 48 GLU A O 3
ATOM 3599 N N . ILE A 1 49 ? -2.482 -1.120 5.147 1.00 0.00 49 ILE A N 3
ATOM 3600 C CA . ILE A 1 49 ? -2.382 0.261 4.706 1.00 0.00 49 ILE A CA 3
ATOM 3601 C C . ILE A 1 49 ? -3.535 0.570 3.748 1.00 0.00 49 ILE A C 3
ATOM 3602 O O . ILE A 1 49 ? -4.032 1.694 3.712 1.00 0.00 49 ILE A O 3
ATOM 3618 N N . LEU A 1 50 ? -3.926 -0.448 2.995 1.00 0.00 50 LEU A N 3
ATOM 3619 C CA . LEU A 1 50 ? -5.010 -0.300 2.040 1.00 0.00 50 LEU A CA 3
ATOM 3620 C C . LEU A 1 50 ? -6.325 -0.094 2.795 1.00 0.00 50 LEU A C 3
ATOM 3621 O O . LEU A 1 50 ? -7.107 0.792 2.456 1.00 0.00 50 LEU A O 3
ATOM 3637 N N . GLU A 1 51 ? -6.527 -0.929 3.804 1.00 0.00 51 GLU A N 3
ATOM 3638 C CA . GLU A 1 51 ? -7.734 -0.850 4.609 1.00 0.00 51 GLU A CA 3
ATOM 3639 C C . GLU A 1 51 ? -8.129 0.612 4.832 1.00 0.00 51 GLU A C 3
ATOM 3640 O O . GLU A 1 51 ? -9.314 0.935 4.898 1.00 0.00 51 GLU A O 3
ATOM 3653 N N . PHE A 1 52 ? -7.113 1.456 4.942 1.00 0.00 52 PHE A N 3
ATOM 3654 C CA . PHE A 1 52 ? -7.340 2.875 5.155 1.00 0.00 52 PHE A CA 3
ATOM 3655 C C . PHE A 1 52 ? -7.905 3.536 3.897 1.00 0.00 52 PHE A C 3
ATOM 3656 O O . PHE A 1 52 ? -7.655 3.075 2.784 1.00 0.00 52 PHE A O 3
ATOM 3673 N N . GLN A 1 53 ? -8.657 4.605 4.115 1.00 0.00 53 GLN A N 3
ATOM 3674 C CA . GLN A 1 53 ? -9.260 5.334 3.012 1.00 0.00 53 GLN A CA 3
ATOM 3675 C C . GLN A 1 53 ? -8.247 6.305 2.401 1.00 0.00 53 GLN A C 3
ATOM 3676 O O . GLN A 1 53 ? -7.158 6.492 2.940 1.00 0.00 53 GLN A O 3
ATOM 3690 N N . ASP A 1 54 ? -8.643 6.897 1.284 1.00 0.00 54 ASP A N 3
ATOM 3691 C CA . ASP A 1 54 ? -7.784 7.844 0.594 1.00 0.00 54 ASP A CA 3
ATOM 3692 C C . ASP A 1 54 ? -7.533 9.052 1.499 1.00 0.00 54 ASP A C 3
ATOM 3693 O O . ASP A 1 54 ? -6.389 9.348 1.842 1.00 0.00 54 ASP A O 3
ATOM 3703 N N . GLN A 1 55 ? -8.621 9.716 1.861 1.00 0.00 55 GLN A N 3
ATOM 3704 C CA . GLN A 1 55 ? -8.533 10.885 2.720 1.00 0.00 55 GLN A CA 3
ATOM 3705 C C . GLN A 1 55 ? -7.540 10.634 3.857 1.00 0.00 55 GLN A C 3
ATOM 3706 O O . GLN A 1 55 ? -6.582 11.386 4.027 1.00 0.00 55 GLN A O 3
ATOM 3720 N N . GLU A 1 56 ? -7.804 9.574 4.607 1.00 0.00 56 GLU A N 3
ATOM 3721 C CA . GLU A 1 56 ? -6.946 9.215 5.723 1.00 0.00 56 GLU A CA 3
ATOM 3722 C C . GLU A 1 56 ? -5.538 8.882 5.225 1.00 0.00 56 GLU A C 3
ATOM 3723 O O . GLU A 1 56 ? -4.549 9.288 5.832 1.00 0.00 56 GLU A O 3
ATOM 3736 N N . LEU A 1 57 ? -5.493 8.146 4.124 1.00 0.00 57 LEU A N 3
ATOM 3737 C CA . LEU A 1 57 ? -4.223 7.753 3.538 1.00 0.00 57 LEU A CA 3
ATOM 3738 C C . LEU A 1 57 ? -3.405 9.006 3.219 1.00 0.00 57 LEU A C 3
ATOM 3739 O O . LEU A 1 57 ? -2.313 9.191 3.755 1.00 0.00 57 LEU A O 3
ATOM 3755 N N . LEU A 1 58 ? -3.963 9.834 2.349 1.00 0.00 58 LEU A N 3
ATOM 3756 C CA . LEU A 1 58 ? -3.299 11.064 1.953 1.00 0.00 58 LEU A CA 3
ATOM 3757 C C . LEU A 1 58 ? -2.819 11.804 3.203 1.00 0.00 58 LEU A C 3
ATOM 3758 O O . LEU A 1 58 ? -1.621 12.018 3.380 1.00 0.00 58 LEU A O 3
ATOM 3774 N N . ALA A 1 59 ? -3.779 12.175 4.037 1.00 0.00 59 ALA A N 3
ATOM 3775 C CA . ALA A 1 59 ? -3.469 12.887 5.265 1.00 0.00 59 ALA A CA 3
ATOM 3776 C C . ALA A 1 59 ? -2.348 12.155 6.005 1.00 0.00 59 ALA A C 3
ATOM 3777 O O . ALA A 1 59 ? -1.409 12.781 6.493 1.00 0.00 59 ALA A O 3
ATOM 3784 N N . LEU A 1 60 ? -2.484 10.838 6.066 1.00 0.00 60 LEU A N 3
ATOM 3785 C CA . LEU A 1 60 ? -1.495 10.014 6.739 1.00 0.00 60 LEU A CA 3
ATOM 3786 C C . LEU A 1 60 ? -0.110 10.315 6.162 1.00 0.00 60 LEU A C 3
ATOM 3787 O O . LEU A 1 60 ? 0.789 10.740 6.887 1.00 0.00 60 LEU A O 3
ATOM 3803 N N . ILE A 1 61 ? 0.019 10.083 4.864 1.00 0.00 61 ILE A N 3
ATOM 3804 C CA . ILE A 1 61 ? 1.279 10.324 4.182 1.00 0.00 61 ILE A CA 3
ATOM 3805 C C . ILE A 1 61 ? 1.813 11.702 4.579 1.00 0.00 61 ILE A C 3
ATOM 3806 O O . ILE A 1 61 ? 2.978 11.837 4.951 1.00 0.00 61 ILE A O 3
ATOM 3822 N N . ASN A 1 62 ? 0.936 12.691 4.485 1.00 0.00 62 ASN A N 3
ATOM 3823 C CA . ASN A 1 62 ? 1.304 14.054 4.829 1.00 0.00 62 ASN A CA 3
ATOM 3824 C C . ASN A 1 62 ? 1.736 14.106 6.296 1.00 0.00 62 ASN A C 3
ATOM 3825 O O . ASN A 1 62 ? 2.617 14.882 6.660 1.00 0.00 62 ASN A O 3
ATOM 3836 N N . GLY A 1 63 ? 1.095 13.268 7.098 1.00 0.00 63 GLY A N 3
ATOM 3837 C CA . GLY A 1 63 ? 1.401 13.209 8.518 1.00 0.00 63 GLY A CA 3
ATOM 3838 C C . GLY A 1 63 ? 0.235 13.741 9.353 1.00 0.00 63 GLY A C 3
ATOM 3839 O O . GLY A 1 63 ? 0.437 14.244 10.457 1.00 0.00 63 GLY A O 3
ATOM 3843 N N . HIS A 1 64 ? -0.959 13.612 8.794 1.00 0.00 64 HIS A N 3
ATOM 3844 C CA . HIS A 1 64 ? -2.157 14.074 9.474 1.00 0.00 64 HIS A CA 3
ATOM 3845 C C . HIS A 1 64 ? -2.703 12.957 10.366 1.00 0.00 64 HIS A C 3
ATOM 3846 O O . HIS A 1 64 ? -2.416 12.917 11.562 1.00 0.00 64 HIS A O 3
ATOM 3860 N N . SER A 1 65 ? -3.481 12.079 9.751 1.00 0.00 65 SER A N 3
ATOM 3861 C CA . SER A 1 65 ? -4.070 10.965 10.475 1.00 0.00 65 SER A CA 3
ATOM 3862 C C . SER A 1 65 ? -2.978 10.179 11.204 1.00 0.00 65 SER A C 3
ATOM 3863 O O . SER A 1 65 ? -1.794 10.486 11.073 1.00 0.00 65 SER A O 3
ATOM 3871 N N . GLU A 1 66 ? -3.415 9.179 11.956 1.00 0.00 66 GLU A N 3
ATOM 3872 C CA . GLU A 1 66 ? -2.490 8.347 12.706 1.00 0.00 66 GLU A CA 3
ATOM 3873 C C . GLU A 1 66 ? -2.642 6.881 12.295 1.00 0.00 66 GLU A C 3
ATOM 3874 O O . GLU A 1 66 ? -3.599 6.520 11.611 1.00 0.00 66 GLU A O 3
ATOM 3887 N N . THR A 1 67 ? -1.683 6.076 12.728 1.00 0.00 67 THR A N 3
ATOM 3888 C CA . THR A 1 67 ? -1.699 4.657 12.414 1.00 0.00 67 THR A CA 3
ATOM 3889 C C . THR A 1 67 ? -1.422 3.829 13.670 1.00 0.00 67 THR A C 3
ATOM 3890 O O . THR A 1 67 ? -0.377 3.982 14.301 1.00 0.00 67 THR A O 3
ATOM 3901 N N . ASP A 1 68 ? -2.376 2.970 13.996 1.00 0.00 68 ASP A N 3
ATOM 3902 C CA . ASP A 1 68 ? -2.248 2.118 15.166 1.00 0.00 68 ASP A CA 3
ATOM 3903 C C . ASP A 1 68 ? -1.613 0.788 14.756 1.00 0.00 68 ASP A C 3
ATOM 3904 O O . ASP A 1 68 ? -1.954 -0.261 15.301 1.00 0.00 68 ASP A O 3
ATOM 3914 N N . LYS A 1 69 ? -0.701 0.874 13.798 1.00 0.00 69 LYS A N 3
ATOM 3915 C CA . LYS A 1 69 ? -0.016 -0.310 13.308 1.00 0.00 69 LYS A CA 3
ATOM 3916 C C . LYS A 1 69 ? 1.425 0.054 12.946 1.00 0.00 69 LYS A C 3
ATOM 3917 O O . LYS A 1 69 ? 1.658 0.893 12.077 1.00 0.00 69 LYS A O 3
ATOM 3935 N N . GLY A 1 70 ? 2.356 -0.594 13.632 1.00 0.00 70 GLY A N 3
ATOM 3936 C CA . GLY A 1 70 ? 3.768 -0.349 13.393 1.00 0.00 70 GLY A CA 3
ATOM 3937 C C . GLY A 1 70 ? 4.251 -1.095 12.147 1.00 0.00 70 GLY A C 3
ATOM 3938 O O . GLY A 1 70 ? 5.398 -0.939 11.732 1.00 0.00 70 GLY A O 3
ATOM 3942 N N . HIS A 1 71 ? 3.351 -1.888 11.586 1.00 0.00 71 HIS A N 3
ATOM 3943 C CA . HIS A 1 71 ? 3.670 -2.658 10.396 1.00 0.00 71 HIS A CA 3
ATOM 3944 C C . HIS A 1 71 ? 3.626 -1.747 9.167 1.00 0.00 71 HIS A C 3
ATOM 3945 O O . HIS A 1 71 ? 4.203 -2.069 8.130 1.00 0.00 71 HIS A O 3
ATOM 3959 N N . LEU A 1 72 ? 2.935 -0.628 9.326 1.00 0.00 72 LEU A N 3
ATOM 3960 C CA . LEU A 1 72 ? 2.808 0.333 8.243 1.00 0.00 72 LEU A CA 3
ATOM 3961 C C . LEU A 1 72 ? 3.908 1.388 8.371 1.00 0.00 72 LEU A C 3
ATOM 3962 O O . LEU A 1 72 ? 4.285 2.020 7.385 1.00 0.00 72 LEU A O 3
ATOM 3978 N N . ILE A 1 73 ? 4.392 1.547 9.594 1.00 0.00 73 ILE A N 3
ATOM 3979 C CA . ILE A 1 73 ? 5.441 2.515 9.864 1.00 0.00 73 ILE A CA 3
ATOM 3980 C C . ILE A 1 73 ? 6.473 2.471 8.735 1.00 0.00 73 ILE A C 3
ATOM 3981 O O . ILE A 1 73 ? 6.850 3.509 8.193 1.00 0.00 73 ILE A O 3
ATOM 3997 N N . PRO A 1 74 ? 6.911 1.227 8.405 1.00 0.00 74 PRO A N 3
ATOM 3998 C CA . PRO A 1 74 ? 7.892 1.034 7.350 1.00 0.00 74 PRO A CA 3
ATOM 3999 C C . PRO A 1 74 ? 7.255 1.213 5.971 1.00 0.00 74 PRO A C 3
ATOM 4000 O O . PRO A 1 74 ? 7.700 2.045 5.181 1.00 0.00 74 PRO A O 3
ATOM 4011 N N . MET A 1 75 ? 6.224 0.419 5.722 1.00 0.00 75 MET A N 3
ATOM 4012 C CA . MET A 1 75 ? 5.522 0.480 4.451 1.00 0.00 75 MET A CA 3
ATOM 4013 C C . MET A 1 75 ? 5.171 1.924 4.087 1.00 0.00 75 MET A C 3
ATOM 4014 O O . MET A 1 75 ? 5.100 2.271 2.910 1.00 0.00 75 MET A O 3
ATOM 4028 N N . LEU A 1 76 ? 4.960 2.726 5.121 1.00 0.00 76 LEU A N 3
ATOM 4029 C CA . LEU A 1 76 ? 4.618 4.125 4.924 1.00 0.00 76 LEU A CA 3
ATOM 4030 C C . LEU A 1 76 ? 5.817 4.858 4.320 1.00 0.00 76 LEU A C 3
ATOM 4031 O O . LEU A 1 76 ? 5.647 5.806 3.554 1.00 0.00 76 LEU A O 3
ATOM 4047 N N . GLU A 1 77 ? 7.002 4.392 4.686 1.00 0.00 77 GLU A N 3
ATOM 4048 C CA . GLU A 1 77 ? 8.228 4.992 4.189 1.00 0.00 77 GLU A CA 3
ATOM 4049 C C . GLU A 1 77 ? 8.422 4.657 2.709 1.00 0.00 77 GLU A C 3
ATOM 4050 O O . GLU A 1 77 ? 8.608 5.551 1.885 1.00 0.00 77 GLU A O 3
ATOM 4063 N N . LYS A 1 78 ? 8.371 3.365 2.416 1.00 0.00 78 LYS A N 3
ATOM 4064 C CA . LYS A 1 78 ? 8.538 2.900 1.050 1.00 0.00 78 LYS A CA 3
ATOM 4065 C C . LYS A 1 78 ? 7.372 3.404 0.198 1.00 0.00 78 LYS A C 3
ATOM 4066 O O . LYS A 1 78 ? 7.571 3.854 -0.930 1.00 0.00 78 LYS A O 3
ATOM 4084 N N . ILE A 1 79 ? 6.180 3.312 0.769 1.00 0.00 79 ILE A N 3
ATOM 4085 C CA . ILE A 1 79 ? 4.981 3.753 0.076 1.00 0.00 79 ILE A CA 3
ATOM 4086 C C . ILE A 1 79 ? 5.067 5.260 -0.174 1.00 0.00 79 ILE A C 3
ATOM 4087 O O . ILE A 1 79 ? 5.155 5.698 -1.320 1.00 0.00 79 ILE A O 3
ATOM 4103 N N . ARG A 1 80 ? 5.039 6.011 0.917 1.00 0.00 80 ARG A N 3
ATOM 4104 C CA . ARG A 1 80 ? 5.113 7.460 0.830 1.00 0.00 80 ARG A CA 3
ATOM 4105 C C . ARG A 1 80 ? 6.282 7.879 -0.062 1.00 0.00 80 ARG A C 3
ATOM 4106 O O . ARG A 1 80 ? 6.295 8.988 -0.595 1.00 0.00 80 ARG A O 3
ATOM 4126 N N . ARG A 1 81 ? 7.237 6.971 -0.198 1.00 0.00 81 ARG A N 3
ATOM 4127 C CA . ARG A 1 81 ? 8.409 7.232 -1.017 1.00 0.00 81 ARG A CA 3
ATOM 4128 C C . ARG A 1 81 ? 7.995 7.500 -2.465 1.00 0.00 81 ARG A C 3
ATOM 4129 O O . ARG A 1 81 ? 8.073 8.633 -2.938 1.00 0.00 81 ARG A O 3
ATOM 4149 N N . ALA A 1 82 ? 7.563 6.438 -3.130 1.00 0.00 82 ALA A N 3
ATOM 4150 C CA . ALA A 1 82 ? 7.137 6.544 -4.515 1.00 0.00 82 ALA A CA 3
ATOM 4151 C C . ALA A 1 82 ? 6.010 7.573 -4.619 1.00 0.00 82 ALA A C 3
ATOM 4152 O O . ALA A 1 82 ? 5.930 8.314 -5.598 1.00 0.00 82 ALA A O 3
ATOM 4159 N N . MET A 1 1 ? -3.336 -20.033 9.112 1.00 0.00 1 MET A N 4
ATOM 4160 C CA . MET A 1 1 ? -4.395 -19.083 8.816 1.00 0.00 1 MET A CA 4
ATOM 4161 C C . MET A 1 1 ? -3.862 -17.904 8.001 1.00 0.00 1 MET A C 4
ATOM 4162 O O . MET A 1 1 ? -3.913 -16.760 8.451 1.00 0.00 1 MET A O 4
ATOM 4176 N N . MET A 1 2 ? -3.363 -18.222 6.816 1.00 0.00 2 MET A N 4
ATOM 4177 C CA . MET A 1 2 ? -2.820 -17.203 5.933 1.00 0.00 2 MET A CA 4
ATOM 4178 C C . MET A 1 2 ? -2.984 -17.604 4.466 1.00 0.00 2 MET A C 4
ATOM 4179 O O . MET A 1 2 ? -2.206 -18.403 3.946 1.00 0.00 2 MET A O 4
ATOM 4193 N N . VAL A 1 3 ? -4.002 -17.032 3.839 1.00 0.00 3 VAL A N 4
ATOM 4194 C CA . VAL A 1 3 ? -4.278 -17.320 2.442 1.00 0.00 3 VAL A CA 4
ATOM 4195 C C . VAL A 1 3 ? -3.830 -16.135 1.584 1.00 0.00 3 VAL A C 4
ATOM 4196 O O . VAL A 1 3 ? -3.623 -15.036 2.096 1.00 0.00 3 VAL A O 4
ATOM 4209 N N . PHE A 1 4 ? -3.695 -16.399 0.293 1.00 0.00 4 PHE A N 4
ATOM 4210 C CA . PHE A 1 4 ? -3.276 -15.368 -0.642 1.00 0.00 4 PHE A CA 4
ATOM 4211 C C . PHE A 1 4 ? -3.102 -15.941 -2.049 1.00 0.00 4 PHE A C 4
ATOM 4212 O O . PHE A 1 4 ? -2.142 -16.662 -2.316 1.00 0.00 4 PHE A O 4
ATOM 4229 N N . ASP A 1 5 ? -4.046 -15.600 -2.914 1.00 0.00 5 ASP A N 4
ATOM 4230 C CA . ASP A 1 5 ? -4.010 -16.072 -4.288 1.00 0.00 5 ASP A CA 4
ATOM 4231 C C . ASP A 1 5 ? -4.220 -14.889 -5.235 1.00 0.00 5 ASP A C 4
ATOM 4232 O O . ASP A 1 5 ? -4.407 -13.758 -4.789 1.00 0.00 5 ASP A O 4
ATOM 4242 N N . ASP A 1 6 ? -4.182 -15.190 -6.524 1.00 0.00 6 ASP A N 4
ATOM 4243 C CA . ASP A 1 6 ? -4.366 -14.166 -7.538 1.00 0.00 6 ASP A CA 4
ATOM 4244 C C . ASP A 1 6 ? -5.527 -13.256 -7.132 1.00 0.00 6 ASP A C 4
ATOM 4245 O O . ASP A 1 6 ? -5.562 -12.084 -7.506 1.00 0.00 6 ASP A O 4
ATOM 4255 N N . ILE A 1 7 ? -6.449 -13.829 -6.373 1.00 0.00 7 ILE A N 4
ATOM 4256 C CA . ILE A 1 7 ? -7.609 -13.084 -5.913 1.00 0.00 7 ILE A CA 4
ATOM 4257 C C . ILE A 1 7 ? -7.153 -11.979 -4.957 1.00 0.00 7 ILE A C 4
ATOM 4258 O O . ILE A 1 7 ? -7.549 -10.824 -5.104 1.00 0.00 7 ILE A O 4
ATOM 4274 N N . ALA A 1 8 ? -6.328 -12.373 -3.999 1.00 0.00 8 ALA A N 4
ATOM 4275 C CA . ALA A 1 8 ? -5.814 -11.431 -3.019 1.00 0.00 8 ALA A CA 4
ATOM 4276 C C . ALA A 1 8 ? -5.278 -10.193 -3.741 1.00 0.00 8 ALA A C 4
ATOM 4277 O O . ALA A 1 8 ? -5.216 -9.110 -3.161 1.00 0.00 8 ALA A O 4
ATOM 4284 N N . LYS A 1 9 ? -4.903 -10.395 -4.996 1.00 0.00 9 LYS A N 4
ATOM 4285 C CA . LYS A 1 9 ? -4.373 -9.309 -5.803 1.00 0.00 9 LYS A CA 4
ATOM 4286 C C . LYS A 1 9 ? -5.478 -8.281 -6.054 1.00 0.00 9 LYS A C 4
ATOM 4287 O O . LYS A 1 9 ? -5.336 -7.112 -5.700 1.00 0.00 9 LYS A O 4
ATOM 4305 N N . ARG A 1 10 ? -6.555 -8.755 -6.665 1.00 0.00 10 ARG A N 4
ATOM 4306 C CA . ARG A 1 10 ? -7.684 -7.891 -6.968 1.00 0.00 10 ARG A CA 4
ATOM 4307 C C . ARG A 1 10 ? -8.019 -7.013 -5.761 1.00 0.00 10 ARG A C 4
ATOM 4308 O O . ARG A 1 10 ? -8.360 -5.841 -5.918 1.00 0.00 10 ARG A O 4
ATOM 4328 N N . LYS A 1 11 ? -7.910 -7.612 -4.585 1.00 0.00 11 LYS A N 4
ATOM 4329 C CA . LYS A 1 11 ? -8.197 -6.898 -3.352 1.00 0.00 11 LYS A CA 4
ATOM 4330 C C . LYS A 1 11 ? -7.365 -5.615 -3.304 1.00 0.00 11 LYS A C 4
ATOM 4331 O O . LYS A 1 11 ? -7.905 -4.528 -3.109 1.00 0.00 11 LYS A O 4
ATOM 4349 N N . ILE A 1 12 ? -6.064 -5.785 -3.487 1.00 0.00 12 ILE A N 4
ATOM 4350 C CA . ILE A 1 12 ? -5.151 -4.654 -3.467 1.00 0.00 12 ILE A CA 4
ATOM 4351 C C . ILE A 1 12 ? -5.796 -3.472 -4.193 1.00 0.00 12 ILE A C 4
ATOM 4352 O O . ILE A 1 12 ? -5.846 -2.364 -3.660 1.00 0.00 12 ILE A O 4
ATOM 4368 N N . ARG A 1 13 ? -6.273 -3.747 -5.398 1.00 0.00 13 ARG A N 4
ATOM 4369 C CA . ARG A 1 13 ? -6.913 -2.720 -6.203 1.00 0.00 13 ARG A CA 4
ATOM 4370 C C . ARG A 1 13 ? -8.317 -2.427 -5.671 1.00 0.00 13 ARG A C 4
ATOM 4371 O O . ARG A 1 13 ? -8.651 -1.276 -5.391 1.00 0.00 13 ARG A O 4
ATOM 4391 N N . PHE A 1 14 ? -9.102 -3.487 -5.548 1.00 0.00 14 PHE A N 4
ATOM 4392 C CA . PHE A 1 14 ? -10.462 -3.358 -5.054 1.00 0.00 14 PHE A CA 4
ATOM 4393 C C . PHE A 1 14 ? -10.518 -2.439 -3.832 1.00 0.00 14 PHE A C 4
ATOM 4394 O O . PHE A 1 14 ? -11.553 -1.836 -3.551 1.00 0.00 14 PHE A O 4
ATOM 4411 N N . GLN A 1 15 ? -9.391 -2.360 -3.139 1.00 0.00 15 GLN A N 4
ATOM 4412 C CA . GLN A 1 15 ? -9.299 -1.525 -1.954 1.00 0.00 15 GLN A CA 4
ATOM 4413 C C . GLN A 1 15 ? -8.981 -0.080 -2.347 1.00 0.00 15 GLN A C 4
ATOM 4414 O O . GLN A 1 15 ? -9.667 0.847 -1.922 1.00 0.00 15 GLN A O 4
ATOM 4428 N N . THR A 1 16 ? -7.939 0.065 -3.153 1.00 0.00 16 THR A N 4
ATOM 4429 C CA . THR A 1 16 ? -7.522 1.380 -3.607 1.00 0.00 16 THR A CA 4
ATOM 4430 C C . THR A 1 16 ? -8.679 2.094 -4.309 1.00 0.00 16 THR A C 4
ATOM 4431 O O . THR A 1 16 ? -9.829 1.669 -4.206 1.00 0.00 16 THR A O 4
ATOM 4442 N N . ARG A 1 17 ? -8.335 3.166 -5.007 1.00 0.00 17 ARG A N 4
ATOM 4443 C CA . ARG A 1 17 ? -9.331 3.942 -5.726 1.00 0.00 17 ARG A CA 4
ATOM 4444 C C . ARG A 1 17 ? -10.387 4.478 -4.757 1.00 0.00 17 ARG A C 4
ATOM 4445 O O . ARG A 1 17 ? -10.475 4.026 -3.617 1.00 0.00 17 ARG A O 4
ATOM 4465 N N . ARG A 1 18 ? -11.161 5.436 -5.247 1.00 0.00 18 ARG A N 4
ATOM 4466 C CA . ARG A 1 18 ? -12.207 6.038 -4.438 1.00 0.00 18 ARG A CA 4
ATOM 4467 C C . ARG A 1 18 ? -11.594 6.844 -3.291 1.00 0.00 18 ARG A C 4
ATOM 4468 O O . ARG A 1 18 ? -10.376 6.864 -3.124 1.00 0.00 18 ARG A O 4
ATOM 4488 N N . GLY A 1 19 ? -12.467 7.490 -2.532 1.00 0.00 19 GLY A N 4
ATOM 4489 C CA . GLY A 1 19 ? -12.026 8.296 -1.406 1.00 0.00 19 GLY A CA 4
ATOM 4490 C C . GLY A 1 19 ? -11.380 9.598 -1.884 1.00 0.00 19 GLY A C 4
ATOM 4491 O O . GLY A 1 19 ? -11.790 10.685 -1.478 1.00 0.00 19 GLY A O 4
ATOM 4495 N N . LEU A 1 20 ? -10.379 9.446 -2.738 1.00 0.00 20 LEU A N 4
ATOM 4496 C CA . LEU A 1 20 ? -9.672 10.596 -3.275 1.00 0.00 20 LEU A CA 4
ATOM 4497 C C . LEU A 1 20 ? -9.299 10.325 -4.734 1.00 0.00 20 LEU A C 4
ATOM 4498 O O . LEU A 1 20 ? -8.850 9.230 -5.071 1.00 0.00 20 LEU A O 4
ATOM 4514 N N . LEU A 1 21 ? -9.499 11.340 -5.561 1.00 0.00 21 LEU A N 4
ATOM 4515 C CA . LEU A 1 21 ? -9.190 11.225 -6.976 1.00 0.00 21 LEU A CA 4
ATOM 4516 C C . LEU A 1 21 ? -7.681 11.043 -7.151 1.00 0.00 21 LEU A C 4
ATOM 4517 O O . LEU A 1 21 ? -7.229 10.007 -7.637 1.00 0.00 21 LEU A O 4
ATOM 4533 N N . GLU A 1 22 ? -6.943 12.065 -6.745 1.00 0.00 22 GLU A N 4
ATOM 4534 C CA . GLU A 1 22 ? -5.494 12.031 -6.850 1.00 0.00 22 GLU A CA 4
ATOM 4535 C C . GLU A 1 22 ? -4.956 10.692 -6.341 1.00 0.00 22 GLU A C 4
ATOM 4536 O O . GLU A 1 22 ? -4.055 10.111 -6.944 1.00 0.00 22 GLU A O 4
ATOM 4549 N N . LEU A 1 23 ? -5.532 10.241 -5.236 1.00 0.00 23 LEU A N 4
ATOM 4550 C CA . LEU A 1 23 ? -5.122 8.981 -4.639 1.00 0.00 23 LEU A CA 4
ATOM 4551 C C . LEU A 1 23 ? -5.161 7.881 -5.702 1.00 0.00 23 LEU A C 4
ATOM 4552 O O . LEU A 1 23 ? -4.176 7.174 -5.905 1.00 0.00 23 LEU A O 4
ATOM 4568 N N . ASP A 1 24 ? -6.311 7.772 -6.353 1.00 0.00 24 ASP A N 4
ATOM 4569 C CA . ASP A 1 24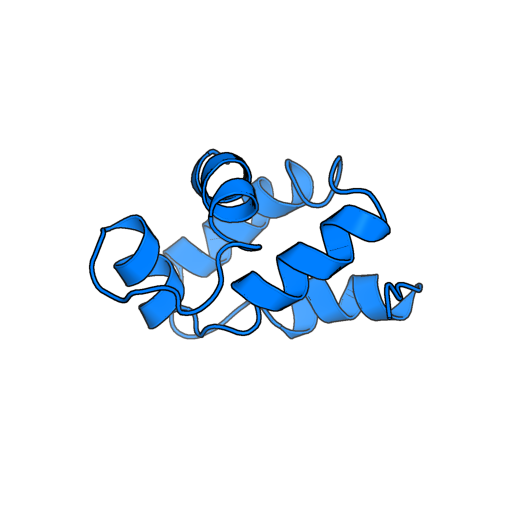 ? -6.491 6.771 -7.390 1.00 0.00 24 ASP A CA 4
ATOM 4570 C C . ASP A 1 24 ? -5.311 6.831 -8.362 1.00 0.00 24 ASP A C 4
ATOM 4571 O O . ASP A 1 24 ? -4.847 5.799 -8.845 1.00 0.00 24 ASP A O 4
ATOM 4581 N N . LEU A 1 25 ? -4.860 8.049 -8.620 1.00 0.00 25 LEU A N 4
ATOM 4582 C CA . LEU A 1 25 ? -3.743 8.257 -9.525 1.00 0.00 25 LEU A CA 4
ATOM 4583 C C . LEU A 1 25 ? -2.450 7.800 -8.847 1.00 0.00 25 LEU A C 4
ATOM 4584 O O . LEU A 1 25 ? -1.666 7.056 -9.435 1.00 0.00 25 LEU A O 4
ATOM 4600 N N . ILE A 1 26 ? -2.267 8.263 -7.620 1.00 0.00 26 ILE A N 4
ATOM 4601 C CA . ILE A 1 26 ? -1.082 7.911 -6.855 1.00 0.00 26 ILE A CA 4
ATOM 4602 C C . ILE A 1 26 ? -0.845 6.403 -6.957 1.00 0.00 26 ILE A C 4
ATOM 4603 O O . ILE A 1 26 ? 0.251 5.966 -7.305 1.00 0.00 26 ILE A O 4
ATOM 4619 N N . PHE A 1 27 ? -1.889 5.650 -6.647 1.00 0.00 27 PHE A N 4
ATOM 4620 C CA . PHE A 1 27 ? -1.808 4.200 -6.700 1.00 0.00 27 PHE A CA 4
ATOM 4621 C C . PHE A 1 27 ? -1.319 3.727 -8.070 1.00 0.00 27 PHE A C 4
ATOM 4622 O O . PHE A 1 27 ? -0.523 2.794 -8.162 1.00 0.00 27 PHE A O 4
ATOM 4639 N N . GLY A 1 28 ? -1.817 4.393 -9.102 1.00 0.00 28 GLY A N 4
ATOM 4640 C CA . GLY A 1 28 ? -1.441 4.053 -10.464 1.00 0.00 28 GLY A CA 4
ATOM 4641 C C . GLY A 1 28 ? 0.062 3.784 -10.567 1.00 0.00 28 GLY A C 4
ATOM 4642 O O . GLY A 1 28 ? 0.478 2.771 -11.127 1.00 0.00 28 GLY A O 4
ATOM 4646 N N . ARG A 1 29 ? 0.835 4.710 -10.018 1.00 0.00 29 ARG A N 4
ATOM 4647 C CA . ARG A 1 29 ? 2.283 4.586 -10.041 1.00 0.00 29 ARG A CA 4
ATOM 4648 C C . ARG A 1 29 ? 2.761 3.733 -8.865 1.00 0.00 29 ARG A C 4
ATOM 4649 O O . ARG A 1 29 ? 3.454 2.735 -9.058 1.00 0.00 29 ARG A O 4
ATOM 4669 N N . PHE A 1 30 ? 2.372 4.157 -7.671 1.00 0.00 30 PHE A N 4
ATOM 4670 C CA . PHE A 1 30 ? 2.753 3.444 -6.463 1.00 0.00 30 PHE A CA 4
ATOM 4671 C C . PHE A 1 30 ? 2.739 1.931 -6.692 1.00 0.00 30 PHE A C 4
ATOM 4672 O O . PHE A 1 30 ? 3.763 1.267 -6.535 1.00 0.00 30 PHE A O 4
ATOM 4689 N N . MET A 1 31 ? 1.569 1.431 -7.058 1.00 0.00 31 MET A N 4
ATOM 4690 C CA . MET A 1 31 ? 1.408 0.009 -7.310 1.00 0.00 31 MET A CA 4
ATOM 4691 C C . MET A 1 31 ? 2.363 -0.465 -8.407 1.00 0.00 31 MET A C 4
ATOM 4692 O O . MET A 1 31 ? 3.043 -1.477 -8.249 1.00 0.00 31 MET A O 4
ATOM 4706 N N . GLU A 1 32 ? 2.384 0.290 -9.496 1.00 0.00 32 GLU A N 4
ATOM 4707 C CA . GLU A 1 32 ? 3.244 -0.040 -10.619 1.00 0.00 32 GLU A CA 4
ATOM 4708 C C . GLU A 1 32 ? 4.675 -0.289 -10.137 1.00 0.00 32 GLU A C 4
ATOM 4709 O O . GLU A 1 32 ? 5.437 -1.005 -10.786 1.00 0.00 32 GLU A O 4
ATOM 4722 N N . LYS A 1 33 ? 4.996 0.314 -9.002 1.00 0.00 33 LYS A N 4
ATOM 4723 C CA . LYS A 1 33 ? 6.322 0.166 -8.425 1.00 0.00 33 LYS A CA 4
ATOM 4724 C C . LYS A 1 33 ? 6.317 -1.005 -7.440 1.00 0.00 33 LYS A C 4
ATOM 4725 O O . LYS A 1 33 ? 7.087 -1.952 -7.593 1.00 0.00 33 LYS A O 4
ATOM 4743 N N . GLU A 1 34 ? 5.441 -0.901 -6.452 1.00 0.00 34 GLU A N 4
ATOM 4744 C CA . GLU A 1 34 ? 5.326 -1.940 -5.442 1.00 0.00 34 GLU A CA 4
ATOM 4745 C C . GLU A 1 34 ? 4.589 -3.154 -6.011 1.00 0.00 34 GLU A C 4
ATOM 4746 O O . GLU A 1 34 ? 5.205 -4.177 -6.305 1.00 0.00 34 GLU A O 4
ATOM 4759 N N . PHE A 1 35 ? 3.280 -3.000 -6.150 1.00 0.00 35 PHE A N 4
ATOM 4760 C CA . PHE A 1 35 ? 2.453 -4.071 -6.678 1.00 0.00 35 PHE A CA 4
ATOM 4761 C C . PHE A 1 35 ? 3.100 -4.708 -7.910 1.00 0.00 35 PHE A C 4
ATOM 4762 O O . PHE A 1 35 ? 2.755 -5.826 -8.289 1.00 0.00 35 PHE A O 4
ATOM 4779 N N . GLU A 1 36 ? 4.028 -3.968 -8.500 1.00 0.00 36 GLU A N 4
ATOM 4780 C CA . GLU A 1 36 ? 4.727 -4.446 -9.681 1.00 0.00 36 GLU A CA 4
ATOM 4781 C C . GLU A 1 36 ? 4.920 -5.962 -9.605 1.00 0.00 36 GLU A C 4
ATOM 4782 O O . GLU A 1 36 ? 4.634 -6.676 -10.565 1.00 0.00 36 GLU A O 4
ATOM 4795 N N . HIS A 1 37 ? 5.405 -6.408 -8.455 1.00 0.00 37 HIS A N 4
ATOM 4796 C CA . HIS A 1 37 ? 5.640 -7.826 -8.242 1.00 0.00 37 HIS A CA 4
ATOM 4797 C C . HIS A 1 37 ? 5.660 -8.123 -6.742 1.00 0.00 37 HIS A C 4
ATOM 4798 O O . HIS A 1 37 ? 6.566 -8.794 -6.250 1.00 0.00 37 HIS A O 4
ATOM 4812 N N . LEU A 1 38 ? 4.651 -7.608 -6.055 1.00 0.00 38 LEU A N 4
ATOM 4813 C CA . LEU A 1 38 ? 4.541 -7.810 -4.620 1.00 0.00 38 LEU A CA 4
ATOM 4814 C C . LEU A 1 38 ? 4.459 -9.309 -4.325 1.00 0.00 38 LEU A C 4
ATOM 4815 O O . LEU A 1 38 ? 4.674 -10.133 -5.213 1.00 0.00 38 LEU A O 4
ATOM 4831 N N . SER A 1 39 ? 4.146 -9.617 -3.075 1.00 0.00 39 SER A N 4
ATOM 4832 C CA . SER A 1 39 ? 4.033 -11.002 -2.652 1.00 0.00 39 SER A CA 4
ATOM 4833 C C . SER A 1 39 ? 3.271 -11.084 -1.327 1.00 0.00 39 SER A C 4
ATOM 4834 O O . SER A 1 39 ? 2.797 -10.070 -0.816 1.00 0.00 39 SER A O 4
ATOM 4842 N N . ASP A 1 40 ? 3.178 -12.299 -0.809 1.00 0.00 40 ASP A N 4
ATOM 4843 C CA . ASP A 1 40 ? 2.482 -12.527 0.446 1.00 0.00 40 ASP A CA 4
ATOM 4844 C C . ASP A 1 40 ? 3.033 -11.575 1.509 1.00 0.00 40 ASP A C 4
ATOM 4845 O O . ASP A 1 40 ? 2.299 -10.748 2.049 1.00 0.00 40 ASP A O 4
ATOM 4855 N N . LYS A 1 41 ? 4.322 -11.723 1.779 1.00 0.00 41 LYS A N 4
ATOM 4856 C CA . LYS A 1 41 ? 4.980 -10.886 2.769 1.00 0.00 41 LYS A CA 4
ATOM 4857 C C . LYS A 1 41 ? 4.444 -9.457 2.660 1.00 0.00 41 LYS A C 4
ATOM 4858 O O . LYS A 1 41 ? 3.936 -8.906 3.635 1.00 0.00 41 LYS A O 4
ATOM 4876 N N . GLU A 1 42 ? 4.576 -8.899 1.466 1.00 0.00 42 GLU A N 4
ATOM 4877 C CA . GLU A 1 42 ? 4.111 -7.545 1.217 1.00 0.00 42 GLU A CA 4
ATOM 4878 C C . GLU A 1 42 ? 2.591 -7.469 1.373 1.00 0.00 42 GLU A C 4
ATOM 4879 O O . GLU A 1 42 ? 2.071 -6.533 1.979 1.00 0.00 42 GLU A O 4
ATOM 4892 N N . LEU A 1 43 ? 1.920 -8.466 0.816 1.00 0.00 43 LEU A N 4
ATOM 4893 C CA . LEU A 1 43 ? 0.469 -8.524 0.886 1.00 0.00 43 LEU A CA 4
ATOM 4894 C C . LEU A 1 43 ? 0.021 -8.244 2.322 1.00 0.00 43 LEU A C 4
ATOM 4895 O O . LEU A 1 43 ? -0.910 -7.472 2.546 1.00 0.00 43 LEU A O 4
ATOM 4911 N N . SER A 1 44 ? 0.704 -8.887 3.257 1.00 0.00 44 SER A N 4
ATOM 4912 C CA . SER A 1 44 ? 0.387 -8.717 4.665 1.00 0.00 44 SER A CA 4
ATOM 4913 C C . SER A 1 44 ? 0.366 -7.229 5.021 1.00 0.00 44 SER A C 4
ATOM 4914 O O . SER A 1 44 ? -0.654 -6.709 5.470 1.00 0.00 44 SER A O 4
ATOM 4922 N N . GLU A 1 45 ? 1.504 -6.586 4.806 1.00 0.00 45 GLU A N 4
ATOM 4923 C CA . GLU A 1 45 ? 1.629 -5.168 5.099 1.00 0.00 45 GLU A CA 4
ATOM 4924 C C . GLU A 1 45 ? 0.641 -4.363 4.252 1.00 0.00 45 GLU A C 4
ATOM 4925 O O . GLU A 1 45 ? -0.200 -3.644 4.788 1.00 0.00 45 GLU A O 4
ATOM 4938 N N . PHE A 1 46 ? 0.777 -4.510 2.942 1.00 0.00 46 PHE A N 4
ATOM 4939 C CA . PHE A 1 46 ? -0.092 -3.805 2.015 1.00 0.00 46 PHE A CA 4
ATOM 4940 C C . PHE A 1 46 ? -1.555 -3.907 2.451 1.00 0.00 46 PHE A C 4
ATOM 4941 O O . PHE A 1 46 ? -2.232 -2.892 2.609 1.00 0.00 46 PHE A O 4
ATOM 4958 N N . SER A 1 47 ? -2.000 -5.141 2.633 1.00 0.00 47 SER A N 4
ATOM 4959 C CA . SER A 1 47 ? -3.371 -5.389 3.048 1.00 0.00 47 SER A CA 4
ATOM 4960 C C . SER A 1 47 ? -3.618 -4.781 4.429 1.00 0.00 47 SER A C 4
ATOM 4961 O O . SER A 1 47 ? -4.763 -4.536 4.808 1.00 0.00 47 SER A O 4
ATOM 4969 N N . GLU A 1 48 ? -2.526 -4.554 5.145 1.00 0.00 48 GLU A N 4
ATOM 4970 C CA . GLU A 1 48 ? -2.610 -3.978 6.476 1.00 0.00 48 GLU A CA 4
ATOM 4971 C C . GLU A 1 48 ? -2.680 -2.452 6.391 1.00 0.00 48 GLU A C 4
ATOM 4972 O O . GLU A 1 48 ? -3.446 -1.821 7.118 1.00 0.00 48 GLU A O 4
ATOM 4985 N N . ILE A 1 49 ? -1.870 -1.903 5.497 1.00 0.00 49 ILE A N 4
ATOM 4986 C CA . ILE A 1 49 ? -1.831 -0.463 5.308 1.00 0.00 49 ILE A CA 4
ATOM 4987 C C . ILE A 1 49 ? -3.070 -0.022 4.527 1.00 0.00 49 ILE A C 4
ATOM 4988 O O . ILE A 1 49 ? -3.750 0.925 4.918 1.00 0.00 49 ILE A O 4
ATOM 5004 N N . LEU A 1 50 ? -3.325 -0.728 3.435 1.00 0.00 50 LEU A N 4
ATOM 5005 C CA . LEU A 1 50 ? -4.470 -0.421 2.595 1.00 0.00 50 LEU A CA 4
ATOM 5006 C C . LEU A 1 50 ? -5.721 -0.308 3.468 1.00 0.00 50 LEU A C 4
ATOM 5007 O O . LEU A 1 50 ? -6.689 0.351 3.090 1.00 0.00 50 LEU A O 4
ATOM 5023 N N . GLU A 1 51 ? -5.662 -0.962 4.619 1.00 0.00 51 GLU A N 4
ATOM 5024 C CA . GLU A 1 51 ? -6.779 -0.944 5.548 1.00 0.00 51 GLU A CA 4
ATOM 5025 C C . GLU A 1 51 ? -7.415 0.447 5.587 1.00 0.00 51 GLU A C 4
ATOM 5026 O O . GLU A 1 51 ? -8.627 0.575 5.754 1.00 0.00 51 GLU A O 4
ATOM 5039 N N . PHE A 1 52 ? -6.568 1.454 5.429 1.00 0.00 52 PHE A N 4
ATOM 5040 C CA . PHE A 1 52 ? -7.032 2.831 5.444 1.00 0.00 52 PHE A CA 4
ATOM 5041 C C . PHE A 1 52 ? -7.558 3.247 4.069 1.00 0.00 52 PHE A C 4
ATOM 5042 O O . PHE A 1 52 ? -7.151 2.691 3.050 1.00 0.00 52 PHE A O 4
ATOM 5059 N N . GLN A 1 53 ? -8.454 4.223 4.083 1.00 0.00 53 GLN A N 4
ATOM 5060 C CA . GLN A 1 53 ? -9.039 4.720 2.850 1.00 0.00 53 GLN A CA 4
ATOM 5061 C C . GLN A 1 53 ? -8.094 5.719 2.179 1.00 0.00 53 GLN A C 4
ATOM 5062 O O . GLN A 1 53 ? -7.108 6.145 2.778 1.00 0.00 53 GLN A O 4
ATOM 5076 N N . ASP A 1 54 ? -8.429 6.064 0.945 1.00 0.00 54 ASP A N 4
ATOM 5077 C CA . ASP A 1 54 ? -7.623 7.005 0.186 1.00 0.00 54 ASP A CA 4
ATOM 5078 C C . ASP A 1 54 ? -7.559 8.337 0.937 1.00 0.00 54 ASP A C 4
ATOM 5079 O O . ASP A 1 54 ? -6.486 8.919 1.085 1.00 0.00 54 ASP A O 4
ATOM 5089 N N . GLN A 1 55 ? -8.722 8.780 1.391 1.00 0.00 55 GLN A N 4
ATOM 5090 C CA . GLN A 1 55 ? -8.812 10.032 2.123 1.00 0.00 55 GLN A CA 4
ATOM 5091 C C . GLN A 1 55 ? -7.842 10.026 3.306 1.00 0.00 55 GLN A C 4
ATOM 5092 O O . GLN A 1 55 ? -6.993 10.909 3.421 1.00 0.00 55 GLN A O 4
ATOM 5106 N N . GLU A 1 56 ? -7.999 9.021 4.154 1.00 0.00 56 GLU A N 4
ATOM 5107 C CA . GLU A 1 56 ? -7.148 8.889 5.324 1.00 0.00 56 GLU A CA 4
ATOM 5108 C C . GLU A 1 56 ? -5.694 8.666 4.900 1.00 0.00 56 GLU A C 4
ATOM 5109 O O . GLU A 1 56 ? -4.777 9.230 5.496 1.00 0.00 56 GLU A O 4
ATOM 5122 N N . LEU A 1 57 ? -5.530 7.844 3.875 1.00 0.00 57 LEU A N 4
ATOM 5123 C CA . LEU A 1 57 ? -4.204 7.540 3.365 1.00 0.00 57 LEU A CA 4
ATOM 5124 C C . LEU A 1 57 ? -3.463 8.846 3.073 1.00 0.00 57 LEU A C 4
ATOM 5125 O O . LEU A 1 57 ? -2.419 9.117 3.664 1.00 0.00 57 LEU A O 4
ATOM 5141 N N . LEU A 1 58 ? -4.032 9.621 2.161 1.00 0.00 58 LEU A N 4
ATOM 5142 C CA . LEU A 1 58 ? -3.439 10.893 1.784 1.00 0.00 58 LEU A CA 4
ATOM 5143 C C . LEU A 1 58 ? -3.061 11.670 3.047 1.00 0.00 58 LEU A C 4
ATOM 5144 O O . LEU A 1 58 ? -1.887 11.950 3.279 1.00 0.00 58 LEU A O 4
ATOM 5160 N N . ALA A 1 59 ? -4.080 11.995 3.829 1.00 0.00 59 ALA A N 4
ATOM 5161 C CA . ALA A 1 59 ? -3.870 12.734 5.063 1.00 0.00 59 ALA A CA 4
ATOM 5162 C C . ALA A 1 59 ? -2.745 12.074 5.862 1.00 0.00 59 ALA A C 4
ATOM 5163 O O . ALA A 1 59 ? -1.855 12.756 6.368 1.00 0.00 59 ALA A O 4
ATOM 5170 N N . LEU A 1 60 ? -2.821 10.754 5.952 1.00 0.00 60 LEU A N 4
ATOM 5171 C CA . LEU A 1 60 ? -1.820 9.994 6.681 1.00 0.00 60 LEU A CA 4
ATOM 5172 C C . LEU A 1 60 ? -0.432 10.327 6.131 1.00 0.00 60 LEU A C 4
ATOM 5173 O O . LEU A 1 60 ? 0.416 10.850 6.852 1.00 0.00 60 LEU A O 4
ATOM 5189 N N . ILE A 1 61 ? -0.244 10.011 4.859 1.00 0.00 61 ILE A N 4
ATOM 5190 C CA . ILE A 1 61 ? 1.027 10.270 4.203 1.00 0.00 61 ILE A CA 4
ATOM 5191 C C . ILE A 1 61 ? 1.459 11.710 4.489 1.00 0.00 61 ILE A C 4
ATOM 5192 O O . ILE A 1 61 ? 2.608 11.956 4.852 1.00 0.00 61 ILE A O 4
ATOM 5208 N N . ASN A 1 62 ? 0.515 12.623 4.315 1.00 0.00 62 ASN A N 4
ATOM 5209 C CA . ASN A 1 62 ? 0.784 14.031 4.550 1.00 0.00 62 ASN A CA 4
ATOM 5210 C C . ASN A 1 62 ? 1.247 14.224 5.995 1.00 0.00 62 ASN A C 4
ATOM 5211 O O . ASN A 1 62 ? 2.106 15.060 6.269 1.00 0.00 62 ASN A O 4
ATOM 5222 N N . GLY A 1 63 ? 0.658 13.435 6.882 1.00 0.00 63 GLY A N 4
ATOM 5223 C CA . GLY A 1 63 ? 1.000 13.508 8.292 1.00 0.00 63 GLY A CA 4
ATOM 5224 C C . GLY A 1 63 ? -0.189 14.002 9.120 1.00 0.00 63 GLY A C 4
ATOM 5225 O O . GLY A 1 63 ? -0.012 14.499 10.231 1.00 0.00 63 GLY A O 4
ATOM 5229 N N . HIS A 1 64 ? -1.373 13.848 8.546 1.00 0.00 64 HIS A N 4
ATOM 5230 C CA . HIS A 1 64 ? -2.591 14.272 9.216 1.00 0.00 64 HIS A CA 4
ATOM 5231 C C . HIS A 1 64 ? -3.020 13.204 10.224 1.00 0.00 64 HIS A C 4
ATOM 5232 O O . HIS A 1 64 ? -2.676 13.283 11.402 1.00 0.00 64 HIS A O 4
ATOM 5246 N N . SER A 1 65 ? -3.766 12.230 9.724 1.00 0.00 65 SER A N 4
ATOM 5247 C CA . SER A 1 65 ? -4.246 11.147 10.565 1.00 0.00 65 SER A CA 4
ATOM 5248 C C . SER A 1 65 ? -3.064 10.431 11.223 1.00 0.00 65 SER A C 4
ATOM 5249 O O . SER A 1 65 ? -1.909 10.753 10.948 1.00 0.00 65 SER A O 4
ATOM 5257 N N . GLU A 1 66 ? -3.394 9.475 12.078 1.00 0.00 66 GLU A N 4
ATOM 5258 C CA . GLU A 1 66 ? -2.374 8.711 12.776 1.00 0.00 66 GLU A CA 4
ATOM 5259 C C . GLU A 1 66 ? -2.496 7.225 12.433 1.00 0.00 66 GLU A C 4
ATOM 5260 O O . GLU A 1 66 ? -3.485 6.801 11.836 1.00 0.00 66 GLU A O 4
ATOM 5273 N N . THR A 1 67 ? -1.477 6.474 12.825 1.00 0.00 67 THR A N 4
ATOM 5274 C CA . THR A 1 67 ? -1.458 5.044 12.567 1.00 0.00 67 THR A CA 4
ATOM 5275 C C . THR A 1 67 ? -1.337 4.267 13.879 1.00 0.00 67 THR A C 4
ATOM 5276 O O . THR A 1 67 ? -0.372 4.443 14.622 1.00 0.00 67 THR A O 4
ATOM 5287 N N . ASP A 1 68 ? -2.329 3.424 14.124 1.00 0.00 68 ASP A N 4
ATOM 5288 C CA . ASP A 1 68 ? -2.345 2.619 15.334 1.00 0.00 68 ASP A CA 4
ATOM 5289 C C . ASP A 1 68 ? -1.657 1.280 15.060 1.00 0.00 68 ASP A C 4
ATOM 5290 O O . ASP A 1 68 ? -2.043 0.254 15.617 1.00 0.00 68 ASP A O 4
ATOM 5300 N N . LYS A 1 69 ? -0.649 1.334 14.201 1.00 0.00 69 LYS A N 4
ATOM 5301 C CA . LYS A 1 69 ? 0.096 0.138 13.846 1.00 0.00 69 LYS A CA 4
ATOM 5302 C C . LYS A 1 69 ? 1.526 0.528 13.464 1.00 0.00 69 LYS A C 4
ATOM 5303 O O . LYS A 1 69 ? 1.733 1.300 12.529 1.00 0.00 69 LYS A O 4
ATOM 5321 N N . GLY A 1 70 ? 2.474 -0.023 14.207 1.00 0.00 70 GLY A N 4
ATOM 5322 C CA . GLY A 1 70 ? 3.878 0.257 13.958 1.00 0.00 70 GLY A CA 4
ATOM 5323 C C . GLY A 1 70 ? 4.383 -0.514 12.737 1.00 0.00 70 GLY A C 4
ATOM 5324 O O . GLY A 1 70 ? 5.532 -0.353 12.328 1.00 0.00 70 GLY A O 4
ATOM 5328 N N . HIS A 1 71 ? 3.499 -1.334 12.188 1.00 0.00 71 HIS A N 4
ATOM 5329 C CA . HIS A 1 71 ? 3.840 -2.131 11.022 1.00 0.00 71 HIS A CA 4
ATOM 5330 C C . HIS A 1 71 ? 3.589 -1.315 9.752 1.00 0.00 71 HIS A C 4
ATOM 5331 O O . HIS A 1 71 ? 3.936 -1.747 8.653 1.00 0.00 71 HIS A O 4
ATOM 5345 N N . LEU A 1 72 ? 2.987 -0.151 9.944 1.00 0.00 72 LEU A N 4
ATOM 5346 C CA . LEU A 1 72 ? 2.685 0.729 8.828 1.00 0.00 72 LEU A CA 4
ATOM 5347 C C . LEU A 1 72 ? 3.670 1.900 8.826 1.00 0.00 72 LEU A C 4
ATOM 5348 O O . LEU A 1 72 ? 4.044 2.399 7.766 1.00 0.00 72 LEU A O 4
ATOM 5364 N N . ILE A 1 73 ? 4.063 2.304 10.025 1.00 0.00 73 ILE A N 4
ATOM 5365 C CA . ILE A 1 73 ? 4.997 3.406 10.175 1.00 0.00 73 ILE A CA 4
ATOM 5366 C C . ILE A 1 73 ? 6.106 3.275 9.128 1.00 0.00 73 ILE A C 4
ATOM 5367 O O . ILE A 1 73 ? 6.411 4.232 8.419 1.00 0.00 73 ILE A O 4
ATOM 5383 N N . PRO A 1 74 ? 6.692 2.050 9.063 1.00 0.00 74 PRO A N 4
ATOM 5384 C CA . PRO A 1 74 ? 7.760 1.781 8.115 1.00 0.00 74 PRO A CA 4
ATOM 5385 C C . PRO A 1 74 ? 7.208 1.631 6.695 1.00 0.00 74 PRO A C 4
ATOM 5386 O O . PRO A 1 74 ? 7.666 2.304 5.773 1.00 0.00 74 PRO A O 4
ATOM 5397 N N . MET A 1 75 ? 6.233 0.744 6.565 1.00 0.00 75 MET A N 4
ATOM 5398 C CA . MET A 1 75 ? 5.614 0.497 5.274 1.00 0.00 75 MET A CA 4
ATOM 5399 C C . MET A 1 75 ? 5.117 1.800 4.646 1.00 0.00 75 MET A C 4
ATOM 5400 O O . MET A 1 75 ? 4.930 1.877 3.432 1.00 0.00 75 MET A O 4
ATOM 5414 N N . LEU A 1 76 ? 4.917 2.793 5.500 1.00 0.00 76 LEU A N 4
ATOM 5415 C CA . LEU A 1 76 ? 4.445 4.089 5.044 1.00 0.00 76 LEU A CA 4
ATOM 5416 C C . LEU A 1 76 ? 5.595 4.835 4.364 1.00 0.00 76 LEU A C 4
ATOM 5417 O O . LEU A 1 76 ? 5.399 5.478 3.333 1.00 0.00 76 LEU A O 4
ATOM 5433 N N . GLU A 1 77 ? 6.769 4.725 4.968 1.00 0.00 77 GLU A N 4
ATOM 5434 C CA . GLU A 1 77 ? 7.950 5.381 4.433 1.00 0.00 77 GLU A CA 4
ATOM 5435 C C . GLU A 1 77 ? 8.265 4.850 3.033 1.00 0.00 77 GLU A C 4
ATOM 5436 O O . GLU A 1 77 ? 8.436 5.626 2.095 1.00 0.00 77 GLU A O 4
ATOM 5449 N N . LYS A 1 78 ? 8.331 3.530 2.937 1.00 0.00 78 LYS A N 4
ATOM 5450 C CA . LYS A 1 78 ? 8.622 2.886 1.667 1.00 0.00 78 LYS A CA 4
ATOM 5451 C C . LYS A 1 78 ? 7.503 3.201 0.673 1.00 0.00 78 LYS A C 4
ATOM 5452 O O . LYS A 1 78 ? 7.754 3.768 -0.390 1.00 0.00 78 LYS A O 4
ATOM 5470 N N . ILE A 1 79 ? 6.292 2.820 1.052 1.00 0.00 79 ILE A N 4
ATOM 5471 C CA . ILE A 1 79 ? 5.134 3.055 0.207 1.00 0.00 79 ILE A CA 4
ATOM 5472 C C . ILE A 1 79 ? 5.089 4.532 -0.190 1.00 0.00 79 ILE A C 4
ATOM 5473 O O . ILE A 1 79 ? 4.964 4.858 -1.370 1.00 0.00 79 ILE A O 4
ATOM 5489 N N . ARG A 1 80 ? 5.193 5.386 0.817 1.00 0.00 80 ARG A N 4
ATOM 5490 C CA . ARG A 1 80 ? 5.165 6.821 0.588 1.00 0.00 80 ARG A CA 4
ATOM 5491 C C . ARG A 1 80 ? 6.083 7.189 -0.579 1.00 0.00 80 ARG A C 4
ATOM 5492 O O . ARG A 1 80 ? 5.685 7.931 -1.476 1.00 0.00 80 ARG A O 4
ATOM 5512 N N . ARG A 1 81 ? 7.294 6.654 -0.530 1.00 0.00 81 ARG A N 4
ATOM 5513 C CA . ARG A 1 81 ? 8.271 6.918 -1.573 1.00 0.00 81 ARG A CA 4
ATOM 5514 C C . ARG A 1 81 ? 7.636 6.740 -2.953 1.00 0.00 81 ARG A C 4
ATOM 5515 O O . ARG A 1 81 ? 7.633 7.665 -3.763 1.00 0.00 81 ARG A O 4
ATOM 5535 N N . ALA A 1 82 ? 7.114 5.543 -3.179 1.00 0.00 82 ALA A N 4
ATOM 5536 C CA . ALA A 1 82 ? 6.477 5.232 -4.447 1.00 0.00 82 ALA A CA 4
ATOM 5537 C C . ALA A 1 82 ? 5.259 6.137 -4.637 1.00 0.00 82 ALA A C 4
ATOM 5538 O O . ALA A 1 82 ? 4.928 6.511 -5.761 1.00 0.00 82 ALA A O 4
ATOM 5545 N N . MET A 1 1 ? -7.466 -12.598 6.106 1.00 0.00 1 MET A N 5
ATOM 5546 C CA . MET A 1 1 ? -6.539 -13.691 5.868 1.00 0.00 1 MET A CA 5
ATOM 5547 C C . MET A 1 1 ? -6.712 -14.260 4.458 1.00 0.00 1 MET A C 5
ATOM 5548 O O . MET A 1 1 ? -7.835 -14.469 4.002 1.00 0.00 1 MET A O 5
ATOM 5562 N N . MET A 1 2 ? -5.582 -14.495 3.807 1.00 0.00 2 MET A N 5
ATOM 5563 C CA . MET A 1 2 ? -5.594 -15.035 2.458 1.00 0.00 2 MET A CA 5
ATOM 5564 C C . MET A 1 2 ? -4.179 -15.389 1.996 1.00 0.00 2 MET A C 5
ATOM 5565 O O . MET A 1 2 ? -3.216 -14.719 2.365 1.00 0.00 2 MET A O 5
ATOM 5579 N N . VAL A 1 3 ? -4.098 -16.443 1.197 1.00 0.00 3 VAL A N 5
ATOM 5580 C CA . VAL A 1 3 ? -2.817 -16.894 0.681 1.00 0.00 3 VAL A CA 5
ATOM 5581 C C . VAL A 1 3 ? -2.470 -16.097 -0.578 1.00 0.00 3 VAL A C 5
ATOM 5582 O O . VAL A 1 3 ? -3.343 -15.482 -1.188 1.00 0.00 3 VAL A O 5
ATOM 5595 N N . PHE A 1 4 ? -1.193 -16.134 -0.930 1.00 0.00 4 PHE A N 5
ATOM 5596 C CA . PHE A 1 4 ? -0.719 -15.422 -2.105 1.00 0.00 4 PHE A CA 5
ATOM 5597 C C . PHE A 1 4 ? -1.318 -16.015 -3.382 1.00 0.00 4 PHE A C 5
ATOM 5598 O O . PHE A 1 4 ? -0.905 -17.084 -3.828 1.00 0.00 4 PHE A O 5
ATOM 5615 N N . ASP A 1 5 ? -2.281 -15.293 -3.936 1.00 0.00 5 ASP A N 5
ATOM 5616 C CA . ASP A 1 5 ? -2.941 -15.733 -5.153 1.00 0.00 5 ASP A CA 5
ATOM 5617 C C . ASP A 1 5 ? -3.509 -14.518 -5.889 1.00 0.00 5 ASP A C 5
ATOM 5618 O O . ASP A 1 5 ? -3.363 -13.386 -5.430 1.00 0.00 5 ASP A O 5
ATOM 5628 N N . ASP A 1 6 ? -4.145 -14.794 -7.018 1.00 0.00 6 ASP A N 5
ATOM 5629 C CA . ASP A 1 6 ? -4.736 -13.737 -7.821 1.00 0.00 6 ASP A CA 5
ATOM 5630 C C . ASP A 1 6 ? -5.594 -12.841 -6.926 1.00 0.00 6 ASP A C 5
ATOM 5631 O O . ASP A 1 6 ? -5.495 -11.616 -6.990 1.00 0.00 6 ASP A O 5
ATOM 5641 N N . ILE A 1 7 ? -6.417 -13.485 -6.112 1.00 0.00 7 ILE A N 5
ATOM 5642 C CA . ILE A 1 7 ? -7.291 -12.762 -5.205 1.00 0.00 7 ILE A CA 5
ATOM 5643 C C . ILE A 1 7 ? -6.455 -11.806 -4.352 1.00 0.00 7 ILE A C 5
ATOM 5644 O O . ILE A 1 7 ? -6.766 -10.619 -4.257 1.00 0.00 7 ILE A O 5
ATOM 5660 N N . ALA A 1 8 ? -5.410 -12.358 -3.753 1.00 0.00 8 ALA A N 5
ATOM 5661 C CA . ALA A 1 8 ? -4.527 -11.569 -2.911 1.00 0.00 8 ALA A CA 5
ATOM 5662 C C . ALA A 1 8 ? -4.179 -10.263 -3.627 1.00 0.00 8 ALA A C 5
ATOM 5663 O O . ALA A 1 8 ? -4.311 -9.182 -3.055 1.00 0.00 8 ALA A O 5
ATOM 5670 N N . LYS A 1 9 ? -3.740 -10.405 -4.869 1.00 0.00 9 LYS A N 5
ATOM 5671 C CA . LYS A 1 9 ? -3.371 -9.250 -5.670 1.00 0.00 9 LYS A CA 5
ATOM 5672 C C . LYS A 1 9 ? -4.618 -8.408 -5.946 1.00 0.00 9 LYS A C 5
ATOM 5673 O O . LYS A 1 9 ? -4.591 -7.187 -5.801 1.00 0.00 9 LYS A O 5
ATOM 5691 N N . ARG A 1 10 ? -5.682 -9.093 -6.338 1.00 0.00 10 ARG A N 5
ATOM 5692 C CA . ARG A 1 10 ? -6.936 -8.423 -6.636 1.00 0.00 10 ARG A CA 5
ATOM 5693 C C . ARG A 1 10 ? -7.353 -7.533 -5.464 1.00 0.00 10 ARG A C 5
ATOM 5694 O O . ARG A 1 10 ? -7.783 -6.398 -5.664 1.00 0.00 10 ARG A O 5
ATOM 5714 N N . LYS A 1 11 ? -7.213 -8.082 -4.266 1.00 0.00 11 LYS A N 5
ATOM 5715 C CA . LYS A 1 11 ? -7.570 -7.352 -3.062 1.00 0.00 11 LYS A CA 5
ATOM 5716 C C . LYS A 1 11 ? -6.811 -6.024 -3.031 1.00 0.00 11 LYS A C 5
ATOM 5717 O O . LYS A 1 11 ? -7.399 -4.974 -2.780 1.00 0.00 11 LYS A O 5
ATOM 5735 N N . ILE A 1 12 ? -5.514 -6.114 -3.291 1.00 0.00 12 ILE A N 5
ATOM 5736 C CA . ILE A 1 12 ? -4.668 -4.933 -3.297 1.00 0.00 12 ILE A CA 5
ATOM 5737 C C . ILE A 1 12 ? -5.424 -3.773 -3.948 1.00 0.00 12 ILE A C 5
ATOM 5738 O O . ILE A 1 12 ? -5.563 -2.705 -3.352 1.00 0.00 12 ILE A O 5
ATOM 5754 N N . ARG A 1 13 ? -5.893 -4.021 -5.162 1.00 0.00 13 ARG A N 5
ATOM 5755 C CA . ARG A 1 13 ? -6.631 -3.010 -5.900 1.00 0.00 13 ARG A CA 5
ATOM 5756 C C . ARG A 1 13 ? -8.042 -2.859 -5.327 1.00 0.00 13 ARG A C 5
ATOM 5757 O O . ARG A 1 13 ? -8.498 -1.744 -5.079 1.00 0.00 13 ARG A O 5
ATOM 5777 N N . PHE A 1 14 ? -8.693 -3.997 -5.134 1.00 0.00 14 PHE A N 5
ATOM 5778 C CA . PHE A 1 14 ? -10.042 -4.005 -4.596 1.00 0.00 14 PHE A CA 5
ATOM 5779 C C . PHE A 1 14 ? -10.126 -3.173 -3.314 1.00 0.00 14 PHE A C 5
ATOM 5780 O O . PHE A 1 14 ? -11.203 -2.714 -2.937 1.00 0.00 14 PHE A O 5
ATOM 5797 N N . GLN A 1 15 ? -8.975 -3.004 -2.680 1.00 0.00 15 GLN A N 5
ATOM 5798 C CA . GLN A 1 15 ? -8.904 -2.235 -1.449 1.00 0.00 15 GLN A CA 5
ATOM 5799 C C . GLN A 1 15 ? -8.757 -0.745 -1.762 1.00 0.00 15 GLN A C 5
ATOM 5800 O O . GLN A 1 15 ? -9.479 0.083 -1.209 1.00 0.00 15 GLN A O 5
ATOM 5814 N N . THR A 1 16 ? -7.815 -0.448 -2.646 1.00 0.00 16 THR A N 5
ATOM 5815 C CA . THR A 1 16 ? -7.564 0.928 -3.038 1.00 0.00 16 THR A CA 5
ATOM 5816 C C . THR A 1 16 ? -8.844 1.572 -3.574 1.00 0.00 16 THR A C 5
ATOM 5817 O O . THR A 1 16 ? -9.933 1.023 -3.415 1.00 0.00 16 THR A O 5
ATOM 5828 N N . ARG A 1 17 ? -8.670 2.727 -4.199 1.00 0.00 17 ARG A N 5
ATOM 5829 C CA . ARG A 1 17 ? -9.798 3.452 -4.760 1.00 0.00 17 ARG A CA 5
ATOM 5830 C C . ARG A 1 17 ? -9.338 4.800 -5.319 1.00 0.00 17 ARG A C 5
ATOM 5831 O O . ARG A 1 17 ? -8.265 5.288 -4.967 1.00 0.00 17 ARG A O 5
ATOM 5851 N N . ARG A 1 18 ? -10.172 5.363 -6.180 1.00 0.00 18 ARG A N 5
ATOM 5852 C CA . ARG A 1 18 ? -9.864 6.645 -6.791 1.00 0.00 18 ARG A CA 5
ATOM 5853 C C . ARG A 1 18 ? -10.541 7.778 -6.017 1.00 0.00 18 ARG A C 5
ATOM 5854 O O . ARG A 1 18 ? -10.722 8.874 -6.546 1.00 0.00 18 ARG A O 5
ATOM 5874 N N . GLY A 1 19 ? -10.895 7.476 -4.777 1.00 0.00 19 GLY A N 5
ATOM 5875 C CA . GLY A 1 19 ? -11.547 8.455 -3.925 1.00 0.00 19 GLY A CA 5
ATOM 5876 C C . GLY A 1 19 ? -10.979 9.855 -4.165 1.00 0.00 19 GLY A C 5
ATOM 5877 O O . GLY A 1 19 ? -11.674 10.732 -4.676 1.00 0.00 19 GLY A O 5
ATOM 5881 N N . LEU A 1 20 ? -9.722 10.022 -3.784 1.00 0.00 20 LEU A N 5
ATOM 5882 C CA . LEU A 1 20 ? -9.052 11.301 -3.951 1.00 0.00 20 LEU A CA 5
ATOM 5883 C C . LEU A 1 20 ? -8.349 11.330 -5.309 1.00 0.00 20 LEU A C 5
ATOM 5884 O O . LEU A 1 20 ? -7.622 10.401 -5.656 1.00 0.00 20 LEU A O 5
ATOM 5900 N N . LEU A 1 21 ? -8.591 12.407 -6.042 1.00 0.00 21 LEU A N 5
ATOM 5901 C CA . LEU A 1 21 ? -7.990 12.569 -7.355 1.00 0.00 21 LEU A CA 5
ATOM 5902 C C . LEU A 1 21 ? -6.545 12.069 -7.315 1.00 0.00 21 LEU A C 5
ATOM 5903 O O . LEU A 1 21 ? -6.262 10.944 -7.724 1.00 0.00 21 LEU A O 5
ATOM 5919 N N . GLU A 1 22 ? -5.668 12.929 -6.819 1.00 0.00 22 GLU A N 5
ATOM 5920 C CA . GLU A 1 22 ? -4.259 12.589 -6.720 1.00 0.00 22 GLU A CA 5
ATOM 5921 C C . GLU A 1 22 ? -4.095 11.126 -6.301 1.00 0.00 22 GLU A C 5
ATOM 5922 O O . GLU A 1 22 ? -3.335 10.382 -6.918 1.00 0.00 22 GLU A O 5
ATOM 5935 N N . LEU A 1 23 ? -4.819 10.759 -5.255 1.00 0.00 23 LEU A N 5
ATOM 5936 C CA . LEU A 1 23 ? -4.763 9.399 -4.746 1.00 0.00 23 LEU A CA 5
ATOM 5937 C C . LEU A 1 23 ? -5.020 8.419 -5.892 1.00 0.00 23 LEU A C 5
ATOM 5938 O O . LEU A 1 23 ? -4.204 7.536 -6.153 1.00 0.00 23 LEU A O 5
ATOM 5954 N N . ASP A 1 24 ? -6.156 8.608 -6.547 1.00 0.00 24 ASP A N 5
ATOM 5955 C CA . ASP A 1 24 ? -6.531 7.752 -7.659 1.00 0.00 24 ASP A CA 5
ATOM 5956 C C . ASP A 1 24 ? -5.338 7.603 -8.607 1.00 0.00 24 ASP A C 5
ATOM 5957 O O . ASP A 1 24 ? -5.087 6.518 -9.128 1.00 0.00 24 ASP A O 5
ATOM 5967 N N . LEU A 1 25 ? -4.636 8.710 -8.800 1.00 0.00 25 LEU A N 5
ATOM 5968 C CA . LEU A 1 25 ? -3.476 8.717 -9.676 1.00 0.00 25 LEU A CA 5
ATOM 5969 C C . LEU A 1 25 ? -2.312 8.010 -8.978 1.00 0.00 25 LEU A C 5
ATOM 5970 O O . LEU A 1 25 ? -1.636 7.178 -9.580 1.00 0.00 25 LEU A O 5
ATOM 5986 N N . ILE A 1 26 ? -2.113 8.369 -7.718 1.00 0.00 26 ILE A N 5
ATOM 5987 C CA . ILE A 1 26 ? -1.043 7.780 -6.932 1.00 0.00 26 ILE A CA 5
ATOM 5988 C C . ILE A 1 26 ? -1.021 6.267 -7.160 1.00 0.00 26 ILE A C 5
ATOM 5989 O O . ILE A 1 26 ? -0.033 5.724 -7.652 1.00 0.00 26 ILE A O 5
ATOM 6005 N N . PHE A 1 27 ? -2.123 5.630 -6.792 1.00 0.00 27 PHE A N 5
ATOM 6006 C CA . PHE A 1 27 ? -2.243 4.191 -6.950 1.00 0.00 27 PHE A CA 5
ATOM 6007 C C . PHE A 1 27 ? -1.868 3.762 -8.370 1.00 0.00 27 PHE A C 5
ATOM 6008 O O . PHE A 1 27 ? -1.532 2.602 -8.604 1.00 0.00 27 PHE A O 5
ATOM 6025 N N . GLY A 1 28 ? -1.938 4.721 -9.282 1.00 0.00 28 GLY A N 5
ATOM 6026 C CA . GLY A 1 28 ? -1.610 4.457 -10.673 1.00 0.00 28 GLY A CA 5
ATOM 6027 C C . GLY A 1 28 ? -0.165 3.975 -10.813 1.00 0.00 28 GLY A C 5
ATOM 6028 O O . GLY A 1 28 ? 0.080 2.868 -11.292 1.00 0.00 28 GLY A O 5
ATOM 6032 N N . ARG A 1 29 ? 0.754 4.828 -10.387 1.00 0.00 29 ARG A N 5
ATOM 6033 C CA . ARG A 1 29 ? 2.169 4.503 -10.459 1.00 0.00 29 ARG A CA 5
ATOM 6034 C C . ARG A 1 29 ? 2.594 3.706 -9.224 1.00 0.00 29 ARG A C 5
ATOM 6035 O O . ARG A 1 29 ? 3.271 2.686 -9.342 1.00 0.00 29 ARG A O 5
ATOM 6055 N N . PHE A 1 30 ? 2.178 4.201 -8.067 1.00 0.00 30 PHE A N 5
ATOM 6056 C CA . PHE A 1 30 ? 2.507 3.548 -6.812 1.00 0.00 30 PHE A CA 5
ATOM 6057 C C . PHE A 1 30 ? 2.445 2.026 -6.953 1.00 0.00 30 PHE A C 5
ATOM 6058 O O . PHE A 1 30 ? 3.466 1.348 -6.852 1.00 0.00 30 PHE A O 5
ATOM 6075 N N . MET A 1 31 ? 1.237 1.534 -7.185 1.00 0.00 31 MET A N 5
ATOM 6076 C CA . MET A 1 31 ? 1.029 0.104 -7.341 1.00 0.00 31 MET A CA 5
ATOM 6077 C C . MET A 1 31 ? 1.890 -0.455 -8.475 1.00 0.00 31 MET A C 5
ATOM 6078 O O . MET A 1 31 ? 2.541 -1.486 -8.315 1.00 0.00 31 MET A O 5
ATOM 6092 N N . GLU A 1 32 ? 1.865 0.251 -9.596 1.00 0.00 32 GLU A N 5
ATOM 6093 C CA . GLU A 1 32 ? 2.635 -0.162 -10.757 1.00 0.00 32 GLU A CA 5
ATOM 6094 C C . GLU A 1 32 ? 4.054 -0.555 -10.341 1.00 0.00 32 GLU A C 5
ATOM 6095 O O . GLU A 1 32 ? 4.680 -1.401 -10.977 1.00 0.00 32 GLU A O 5
ATOM 6108 N N . LYS A 1 33 ? 4.520 0.078 -9.274 1.00 0.00 33 LYS A N 5
ATOM 6109 C CA . LYS A 1 33 ? 5.853 -0.194 -8.766 1.00 0.00 33 LYS A CA 5
ATOM 6110 C C . LYS A 1 33 ? 5.766 -1.241 -7.653 1.00 0.00 33 LYS A C 5
ATOM 6111 O O . LYS A 1 33 ? 6.553 -2.186 -7.622 1.00 0.00 33 LYS A O 5
ATOM 6129 N N . GLU A 1 34 ? 4.802 -1.038 -6.768 1.00 0.00 34 GLU A N 5
ATOM 6130 C CA . GLU A 1 34 ? 4.601 -1.953 -5.657 1.00 0.00 34 GLU A CA 5
ATOM 6131 C C . GLU A 1 34 ? 3.875 -3.213 -6.131 1.00 0.00 34 GLU A C 5
ATOM 6132 O O . GLU A 1 34 ? 4.485 -4.272 -6.266 1.00 0.00 34 GLU A O 5
ATOM 6145 N N . PHE A 1 35 ? 2.581 -3.056 -6.372 1.00 0.00 35 PHE A N 5
ATOM 6146 C CA . PHE A 1 35 ? 1.765 -4.168 -6.828 1.00 0.00 35 PHE A CA 5
ATOM 6147 C C . PHE A 1 35 ? 2.501 -4.990 -7.888 1.00 0.00 35 PHE A C 5
ATOM 6148 O O . PHE A 1 35 ? 2.227 -6.177 -8.059 1.00 0.00 35 PHE A O 5
ATOM 6165 N N . GLU A 1 36 ? 3.423 -4.327 -8.570 1.00 0.00 36 GLU A N 5
ATOM 6166 C CA . GLU A 1 36 ? 4.201 -4.981 -9.608 1.00 0.00 36 GLU A CA 5
ATOM 6167 C C . GLU A 1 36 ? 4.475 -6.438 -9.228 1.00 0.00 36 GLU A C 5
ATOM 6168 O O . GLU A 1 36 ? 4.117 -7.354 -9.967 1.00 0.00 36 GLU A O 5
ATOM 6181 N N . HIS A 1 37 ? 5.106 -6.606 -8.075 1.00 0.00 37 HIS A N 5
ATOM 6182 C CA . HIS A 1 37 ? 5.432 -7.936 -7.588 1.00 0.00 37 HIS A CA 5
ATOM 6183 C C . HIS A 1 37 ? 5.509 -7.917 -6.060 1.00 0.00 37 HIS A C 5
ATOM 6184 O O . HIS A 1 37 ? 6.484 -8.390 -5.478 1.00 0.00 37 HIS A O 5
ATOM 6198 N N . LEU A 1 38 ? 4.468 -7.366 -5.453 1.00 0.00 38 LEU A N 5
ATOM 6199 C CA . LEU A 1 38 ? 4.406 -7.280 -4.004 1.00 0.00 38 LEU A CA 5
ATOM 6200 C C . LEU A 1 38 ? 4.755 -8.642 -3.401 1.00 0.00 38 LEU A C 5
ATOM 6201 O O . LEU A 1 38 ? 4.346 -9.679 -3.921 1.00 0.00 38 LEU A O 5
ATOM 6217 N N . SER A 1 39 ? 5.509 -8.596 -2.312 1.00 0.00 39 SER A N 5
ATOM 6218 C CA . SER A 1 39 ? 5.918 -9.813 -1.633 1.00 0.00 39 SER A CA 5
ATOM 6219 C C . SER A 1 39 ? 4.734 -10.409 -0.868 1.00 0.00 39 SER A C 5
ATOM 6220 O O . SER A 1 39 ? 3.694 -9.767 -0.729 1.00 0.00 39 SER A O 5
ATOM 6228 N N . ASP A 1 40 ? 4.932 -11.630 -0.393 1.00 0.00 40 ASP A N 5
ATOM 6229 C CA . ASP A 1 40 ? 3.893 -12.320 0.353 1.00 0.00 40 ASP A CA 5
ATOM 6230 C C . ASP A 1 40 ? 3.672 -11.606 1.689 1.00 0.00 40 ASP A C 5
ATOM 6231 O O . ASP A 1 40 ? 2.540 -11.279 2.041 1.00 0.00 40 ASP A O 5
ATOM 6241 N N . LYS A 1 41 ? 4.771 -11.387 2.395 1.00 0.00 41 LYS A N 5
ATOM 6242 C CA . LYS A 1 41 ? 4.711 -10.718 3.684 1.00 0.00 41 LYS A CA 5
ATOM 6243 C C . LYS A 1 41 ? 4.237 -9.277 3.484 1.00 0.00 41 LYS A C 5
ATOM 6244 O O . LYS A 1 41 ? 3.411 -8.780 4.248 1.00 0.00 41 LYS A O 5
ATOM 6262 N N . GLU A 1 42 ? 4.781 -8.646 2.454 1.00 0.00 42 GLU A N 5
ATOM 6263 C CA . GLU A 1 42 ? 4.425 -7.272 2.145 1.00 0.00 42 GLU A CA 5
ATOM 6264 C C . GLU A 1 42 ? 2.936 -7.174 1.804 1.00 0.00 42 GLU A C 5
ATOM 6265 O O . GLU A 1 42 ? 2.255 -6.250 2.245 1.00 0.00 42 GLU A O 5
ATOM 6278 N N . LEU A 1 43 ? 2.476 -8.139 1.022 1.00 0.00 43 LEU A N 5
ATOM 6279 C CA . LEU A 1 43 ? 1.081 -8.173 0.617 1.00 0.00 43 LEU A CA 5
ATOM 6280 C C . LEU A 1 43 ? 0.193 -7.973 1.846 1.00 0.00 43 LEU A C 5
ATOM 6281 O O . LEU A 1 43 ? -0.645 -7.072 1.871 1.00 0.00 43 LEU A O 5
ATOM 6297 N N . SER A 1 44 ? 0.406 -8.827 2.836 1.00 0.00 44 SER A N 5
ATOM 6298 C CA . SER A 1 44 ? -0.365 -8.755 4.066 1.00 0.00 44 SER A CA 5
ATOM 6299 C C . SER A 1 44 ? -0.414 -7.311 4.569 1.00 0.00 44 SER A C 5
ATOM 6300 O O . SER A 1 44 ? -1.492 -6.774 4.820 1.00 0.00 44 SER A O 5
ATOM 6308 N N . GLU A 1 45 ? 0.766 -6.723 4.701 1.00 0.00 45 GLU A N 5
ATOM 6309 C CA . GLU A 1 45 ? 0.870 -5.352 5.169 1.00 0.00 45 GLU A CA 5
ATOM 6310 C C . GLU A 1 45 ? -0.002 -4.431 4.314 1.00 0.00 45 GLU A C 5
ATOM 6311 O O . GLU A 1 45 ? -0.886 -3.749 4.833 1.00 0.00 45 GLU A O 5
ATOM 6324 N N . PHE A 1 46 ? 0.276 -4.439 3.019 1.00 0.00 46 PHE A N 5
ATOM 6325 C CA . PHE A 1 46 ? -0.473 -3.613 2.087 1.00 0.00 46 PHE A CA 5
ATOM 6326 C C . PHE A 1 46 ? -1.970 -3.655 2.398 1.00 0.00 46 PHE A C 5
ATOM 6327 O O . PHE A 1 46 ? -2.643 -2.625 2.370 1.00 0.00 46 PHE A O 5
ATOM 6344 N N . SER A 1 47 ? -2.449 -4.856 2.688 1.00 0.00 47 SER A N 5
ATOM 6345 C CA . SER A 1 47 ? -3.854 -5.045 3.004 1.00 0.00 47 SER A CA 5
ATOM 6346 C C . SER A 1 47 ? -4.192 -4.348 4.324 1.00 0.00 47 SER A C 5
ATOM 6347 O O . SER A 1 47 ? -5.278 -3.790 4.474 1.00 0.00 47 SER A O 5
ATOM 6355 N N . GLU A 1 48 ? -3.243 -4.403 5.246 1.00 0.00 48 GLU A N 5
ATOM 6356 C CA . GLU A 1 48 ? -3.426 -3.784 6.547 1.00 0.00 48 GLU A CA 5
ATOM 6357 C C . GLU A 1 48 ? -3.354 -2.261 6.425 1.00 0.00 48 GLU A C 5
ATOM 6358 O O . GLU A 1 48 ? -4.120 -1.546 7.070 1.00 0.00 48 GLU A O 5
ATOM 6371 N N . ILE A 1 49 ? -2.427 -1.809 5.593 1.00 0.00 49 ILE A N 5
ATOM 6372 C CA . ILE A 1 49 ? -2.245 -0.383 5.379 1.00 0.00 49 ILE A CA 5
ATOM 6373 C C . ILE A 1 49 ? -3.372 0.141 4.486 1.00 0.00 49 ILE A C 5
ATOM 6374 O O . ILE A 1 49 ? -4.012 1.140 4.811 1.00 0.00 49 ILE A O 5
ATOM 6390 N N . LEU A 1 50 ? -3.579 -0.555 3.378 1.00 0.00 50 LEU A N 5
ATOM 6391 C CA . LEU A 1 50 ? -4.617 -0.172 2.436 1.00 0.00 50 LEU A CA 5
ATOM 6392 C C . LEU A 1 50 ? -5.937 0.013 3.186 1.00 0.00 50 LEU A C 5
ATOM 6393 O O . LEU A 1 50 ? -6.824 0.727 2.721 1.00 0.00 50 LEU A O 5
ATOM 6409 N N . GLU A 1 51 ? -6.025 -0.641 4.335 1.00 0.00 51 GLU A N 5
ATOM 6410 C CA . GLU A 1 51 ? -7.222 -0.557 5.154 1.00 0.00 51 GLU A CA 5
ATOM 6411 C C . GLU A 1 51 ? -7.797 0.860 5.110 1.00 0.00 51 GLU A C 5
ATOM 6412 O O . GLU A 1 51 ? -9.013 1.043 5.161 1.00 0.00 51 GLU A O 5
ATOM 6425 N N . PHE A 1 52 ? -6.897 1.827 5.016 1.00 0.00 52 PHE A N 5
ATOM 6426 C CA . PHE A 1 52 ? -7.299 3.222 4.964 1.00 0.00 52 PHE A CA 5
ATOM 6427 C C . PHE A 1 52 ? -7.719 3.620 3.548 1.00 0.00 52 PHE A C 5
ATOM 6428 O O . PHE A 1 52 ? -7.204 3.081 2.569 1.00 0.00 52 PHE A O 5
ATOM 6445 N N . GLN A 1 53 ? -8.651 4.559 3.483 1.00 0.00 53 GLN A N 5
ATOM 6446 C CA . GLN A 1 53 ? -9.147 5.035 2.203 1.00 0.00 53 GLN A CA 5
ATOM 6447 C C . GLN A 1 53 ? -8.236 6.138 1.658 1.00 0.00 53 GLN A C 5
ATOM 6448 O O . GLN A 1 53 ? -7.234 6.484 2.280 1.00 0.00 53 GLN A O 5
ATOM 6462 N N . ASP A 1 54 ? -8.619 6.659 0.501 1.00 0.00 54 ASP A N 5
ATOM 6463 C CA . ASP A 1 54 ? -7.849 7.715 -0.134 1.00 0.00 54 ASP A CA 5
ATOM 6464 C C . ASP A 1 54 ? -7.699 8.887 0.838 1.00 0.00 54 ASP A C 5
ATOM 6465 O O . ASP A 1 54 ? -6.587 9.227 1.238 1.00 0.00 54 ASP A O 5
ATOM 6475 N N . GLN A 1 55 ? -8.835 9.471 1.190 1.00 0.00 55 GLN A N 5
ATOM 6476 C CA . GLN A 1 55 ? -8.844 10.598 2.107 1.00 0.00 55 GLN A CA 5
ATOM 6477 C C . GLN A 1 55 ? -7.919 10.322 3.295 1.00 0.00 55 GLN A C 5
ATOM 6478 O O . GLN A 1 55 ? -6.964 11.062 3.527 1.00 0.00 55 GLN A O 5
ATOM 6492 N N . GLU A 1 56 ? -8.234 9.256 4.015 1.00 0.00 56 GLU A N 5
ATOM 6493 C CA . GLU A 1 56 ? -7.443 8.874 5.172 1.00 0.00 56 GLU A CA 5
ATOM 6494 C C . GLU A 1 56 ? -5.980 8.674 4.772 1.00 0.00 56 GLU A C 5
ATOM 6495 O O . GLU A 1 56 ? -5.085 9.287 5.351 1.00 0.00 56 GLU A O 5
ATOM 6508 N N . LEU A 1 57 ? -5.782 7.812 3.785 1.00 0.00 57 LEU A N 5
ATOM 6509 C CA . LEU A 1 57 ? -4.443 7.524 3.301 1.00 0.00 57 LEU A CA 5
ATOM 6510 C C . LEU A 1 57 ? -3.689 8.837 3.084 1.00 0.00 57 LEU A C 5
ATOM 6511 O O . LEU A 1 57 ? -2.645 9.066 3.692 1.00 0.00 57 LEU A O 5
ATOM 6527 N N . LEU A 1 58 ? -4.249 9.667 2.215 1.00 0.00 58 LEU A N 5
ATOM 6528 C CA . LEU A 1 58 ? -3.643 10.952 1.910 1.00 0.00 58 LEU A CA 5
ATOM 6529 C C . LEU A 1 58 ? -3.241 11.644 3.214 1.00 0.00 58 LEU A C 5
ATOM 6530 O O . LEU A 1 58 ? -2.068 11.948 3.424 1.00 0.00 58 LEU A O 5
ATOM 6546 N N . ALA A 1 59 ? -4.238 11.872 4.057 1.00 0.00 59 ALA A N 5
ATOM 6547 C CA . ALA A 1 59 ? -4.004 12.522 5.335 1.00 0.00 59 ALA A CA 5
ATOM 6548 C C . ALA A 1 59 ? -2.809 11.863 6.026 1.00 0.00 59 ALA A C 5
ATOM 6549 O O . ALA A 1 59 ? -1.907 12.550 6.504 1.00 0.00 59 ALA A O 5
ATOM 6556 N N . LEU A 1 60 ? -2.841 10.539 6.058 1.00 0.00 60 LEU A N 5
ATOM 6557 C CA . LEU A 1 60 ? -1.771 9.779 6.683 1.00 0.00 60 LEU A CA 5
ATOM 6558 C C . LEU A 1 60 ? -0.425 10.255 6.132 1.00 0.00 60 LEU A C 5
ATOM 6559 O O . LEU A 1 60 ? 0.525 10.451 6.888 1.00 0.00 60 LEU A O 5
ATOM 6575 N N . ILE A 1 61 ? -0.386 10.425 4.819 1.00 0.00 61 ILE A N 5
ATOM 6576 C CA . ILE A 1 61 ? 0.828 10.874 4.158 1.00 0.00 61 ILE A CA 5
ATOM 6577 C C . ILE A 1 61 ? 1.156 12.297 4.614 1.00 0.00 61 ILE A C 5
ATOM 6578 O O . ILE A 1 61 ? 2.257 12.559 5.096 1.00 0.00 61 ILE A O 5
ATOM 6594 N N . ASN A 1 62 ? 0.181 13.177 4.446 1.00 0.00 62 ASN A N 5
ATOM 6595 C CA . ASN A 1 62 ? 0.352 14.567 4.835 1.00 0.00 62 ASN A CA 5
ATOM 6596 C C . ASN A 1 62 ? 0.777 14.633 6.303 1.00 0.00 62 ASN A C 5
ATOM 6597 O O . ASN A 1 62 ? 1.520 15.530 6.699 1.00 0.00 62 ASN A O 5
ATOM 6608 N N . GLY A 1 63 ? 0.287 13.671 7.072 1.00 0.00 63 GLY A N 5
ATOM 6609 C CA . GLY A 1 63 ? 0.606 13.608 8.488 1.00 0.00 63 GLY A CA 5
ATOM 6610 C C . GLY A 1 63 ? -0.639 13.855 9.342 1.00 0.00 63 GLY A C 5
ATOM 6611 O O . GLY A 1 63 ? -0.537 14.332 10.471 1.00 0.00 63 GLY A O 5
ATOM 6615 N N . HIS A 1 64 ? -1.786 13.518 8.771 1.00 0.00 64 HIS A N 5
ATOM 6616 C CA . HIS A 1 64 ? -3.049 13.697 9.466 1.00 0.00 64 HIS A CA 5
ATOM 6617 C C . HIS A 1 64 ? -3.335 12.471 10.335 1.00 0.00 64 HIS A C 5
ATOM 6618 O O . HIS A 1 64 ? -3.011 12.458 11.522 1.00 0.00 64 HIS A O 5
ATOM 6632 N N . SER A 1 65 ? -3.938 11.470 9.711 1.00 0.00 65 SER A N 5
ATOM 6633 C CA . SER A 1 65 ? -4.271 10.242 10.413 1.00 0.00 65 SER A CA 5
ATOM 6634 C C . SER A 1 65 ? -2.998 9.590 10.959 1.00 0.00 65 SER A C 5
ATOM 6635 O O . SER A 1 65 ? -1.891 9.979 10.592 1.00 0.00 65 SER A O 5
ATOM 6643 N N . GLU A 1 66 ? -3.200 8.609 11.826 1.00 0.00 66 GLU A N 5
ATOM 6644 C CA . GLU A 1 66 ? -2.083 7.900 12.427 1.00 0.00 66 GLU A CA 5
ATOM 6645 C C . GLU A 1 66 ? -2.254 6.390 12.245 1.00 0.00 66 GLU A C 5
ATOM 6646 O O . GLU A 1 66 ? -3.295 5.931 11.778 1.00 0.00 66 GLU A O 5
ATOM 6659 N N . THR A 1 67 ? -1.215 5.660 12.624 1.00 0.00 67 THR A N 5
ATOM 6660 C CA . THR A 1 67 ? -1.237 4.211 12.509 1.00 0.00 67 THR A CA 5
ATOM 6661 C C . THR A 1 67 ? -0.902 3.564 13.854 1.00 0.00 67 THR A C 5
ATOM 6662 O O . THR A 1 67 ? 0.157 3.821 14.424 1.00 0.00 67 THR A O 5
ATOM 6673 N N . ASP A 1 68 ? -1.825 2.737 14.323 1.00 0.00 68 ASP A N 5
ATOM 6674 C CA . ASP A 1 68 ? -1.641 2.051 15.590 1.00 0.00 68 ASP A CA 5
ATOM 6675 C C . ASP A 1 68 ? -0.938 0.715 15.345 1.00 0.00 68 ASP A C 5
ATOM 6676 O O . ASP A 1 68 ? -1.045 -0.205 16.154 1.00 0.00 68 ASP A O 5
ATOM 6686 N N . LYS A 1 69 ? -0.233 0.651 14.224 1.00 0.00 69 LYS A N 5
ATOM 6687 C CA . LYS A 1 69 ? 0.488 -0.558 13.862 1.00 0.00 69 LYS A CA 5
ATOM 6688 C C . LYS A 1 69 ? 1.875 -0.181 13.337 1.00 0.00 69 LYS A C 5
ATOM 6689 O O . LYS A 1 69 ? 1.993 0.503 12.321 1.00 0.00 69 LYS A O 5
ATOM 6707 N N . GLY A 1 70 ? 2.889 -0.643 14.053 1.00 0.00 70 GLY A N 5
ATOM 6708 C CA . GLY A 1 70 ? 4.263 -0.363 13.672 1.00 0.00 70 GLY A CA 5
ATOM 6709 C C . GLY A 1 70 ? 4.643 -1.117 12.396 1.00 0.00 70 GLY A C 5
ATOM 6710 O O . GLY A 1 70 ? 5.727 -0.916 11.851 1.00 0.00 70 GLY A O 5
ATOM 6714 N N . HIS A 1 71 ? 3.729 -1.969 11.956 1.00 0.00 71 HIS A N 5
ATOM 6715 C CA . HIS A 1 71 ? 3.954 -2.754 10.754 1.00 0.00 71 HIS A CA 5
ATOM 6716 C C . HIS A 1 71 ? 3.719 -1.881 9.520 1.00 0.00 71 HIS A C 5
ATOM 6717 O O . HIS A 1 71 ? 3.932 -2.325 8.392 1.00 0.00 71 HIS A O 5
ATOM 6731 N N . LEU A 1 72 ? 3.284 -0.656 9.775 1.00 0.00 72 LEU A N 5
ATOM 6732 C CA . LEU A 1 72 ? 3.018 0.283 8.698 1.00 0.00 72 LEU A CA 5
ATOM 6733 C C . LEU A 1 72 ? 4.134 1.329 8.653 1.00 0.00 72 LEU A C 5
ATOM 6734 O O . LEU A 1 72 ? 4.498 1.807 7.580 1.00 0.00 72 LEU A O 5
ATOM 6750 N N . ILE A 1 73 ? 4.644 1.655 9.831 1.00 0.00 73 ILE A N 5
ATOM 6751 C CA . ILE A 1 73 ? 5.710 2.636 9.940 1.00 0.00 73 ILE A CA 5
ATOM 6752 C C . ILE A 1 73 ? 6.664 2.480 8.753 1.00 0.00 73 ILE A C 5
ATOM 6753 O O . ILE A 1 73 ? 6.977 3.455 8.072 1.00 0.00 73 ILE A O 5
ATOM 6769 N N . PRO A 1 74 ? 7.109 1.214 8.536 1.00 0.00 74 PRO A N 5
ATOM 6770 C CA . PRO A 1 74 ? 8.020 0.918 7.443 1.00 0.00 74 PRO A CA 5
ATOM 6771 C C . PRO A 1 74 ? 7.287 0.927 6.101 1.00 0.00 74 PRO A C 5
ATOM 6772 O O . PRO A 1 74 ? 7.631 1.698 5.206 1.00 0.00 74 PRO A O 5
ATOM 6783 N N . MET A 1 75 ? 6.289 0.060 6.002 1.00 0.00 75 MET A N 5
ATOM 6784 C CA . MET A 1 75 ? 5.505 -0.041 4.783 1.00 0.00 75 MET A CA 5
ATOM 6785 C C . MET A 1 75 ? 5.048 1.339 4.308 1.00 0.00 75 MET A C 5
ATOM 6786 O O . MET A 1 75 ? 4.740 1.525 3.132 1.00 0.00 75 MET A O 5
ATOM 6800 N N . LEU A 1 76 ? 5.019 2.273 5.248 1.00 0.00 76 LEU A N 5
ATOM 6801 C CA . LEU A 1 76 ? 4.605 3.632 4.940 1.00 0.00 76 LEU A CA 5
ATOM 6802 C C . LEU A 1 76 ? 5.733 4.347 4.193 1.00 0.00 76 LEU A C 5
ATOM 6803 O O . LEU A 1 76 ? 5.481 5.091 3.247 1.00 0.00 76 LEU A O 5
ATOM 6819 N N . GLU A 1 77 ? 6.952 4.096 4.647 1.00 0.00 77 GLU A N 5
ATOM 6820 C CA . GLU A 1 77 ? 8.119 4.707 4.034 1.00 0.00 77 GLU A CA 5
ATOM 6821 C C . GLU A 1 77 ? 8.227 4.289 2.566 1.00 0.00 77 GLU A C 5
ATOM 6822 O O . GLU A 1 77 ? 8.377 5.135 1.686 1.00 0.00 77 GLU A O 5
ATOM 6835 N N . LYS A 1 78 ? 8.148 2.985 2.348 1.00 0.00 78 LYS A N 5
ATOM 6836 C CA . LYS A 1 78 ? 8.235 2.445 1.002 1.00 0.00 78 LYS A CA 5
ATOM 6837 C C . LYS A 1 78 ? 7.014 2.894 0.196 1.00 0.00 78 LYS A C 5
ATOM 6838 O O . LYS A 1 78 ? 7.151 3.386 -0.923 1.00 0.00 78 LYS A O 5
ATOM 6856 N N . ILE A 1 79 ? 5.848 2.710 0.797 1.00 0.00 79 ILE A N 5
ATOM 6857 C CA . ILE A 1 79 ? 4.604 3.091 0.150 1.00 0.00 79 ILE A CA 5
ATOM 6858 C C . ILE A 1 79 ? 4.606 4.600 -0.102 1.00 0.00 79 ILE A C 5
ATOM 6859 O O . ILE A 1 79 ? 4.650 5.041 -1.249 1.00 0.00 79 ILE A O 5
ATOM 6875 N N . ARG A 1 80 ? 4.559 5.350 0.989 1.00 0.00 80 ARG A N 5
ATOM 6876 C CA . ARG A 1 80 ? 4.555 6.800 0.901 1.00 0.00 80 ARG A CA 5
ATOM 6877 C C . ARG A 1 80 ? 5.585 7.272 -0.127 1.00 0.00 80 ARG A C 5
ATOM 6878 O O . ARG A 1 80 ? 5.448 8.354 -0.697 1.00 0.00 80 ARG A O 5
ATOM 6898 N N . ARG A 1 81 ? 6.594 6.438 -0.333 1.00 0.00 81 ARG A N 5
ATOM 6899 C CA . ARG A 1 81 ? 7.646 6.757 -1.282 1.00 0.00 81 ARG A CA 5
ATOM 6900 C C . ARG A 1 81 ? 7.063 6.916 -2.688 1.00 0.00 81 ARG A C 5
ATOM 6901 O O . ARG A 1 81 ? 6.995 8.026 -3.213 1.00 0.00 81 ARG A O 5
ATOM 6921 N N . ALA A 1 82 ? 6.657 5.790 -3.257 1.00 0.00 82 ALA A N 5
ATOM 6922 C CA . ALA A 1 82 ? 6.082 5.791 -4.591 1.00 0.00 82 ALA A CA 5
ATOM 6923 C C . ALA A 1 82 ? 4.913 6.777 -4.637 1.00 0.00 82 ALA A C 5
ATOM 6924 O O . ALA A 1 82 ? 4.653 7.389 -5.672 1.00 0.00 82 ALA A O 5
ATOM 6931 N N . MET A 1 1 ? -10.226 -19.691 0.949 1.00 0.00 1 MET A N 6
ATOM 6932 C CA . MET A 1 1 ? -10.663 -19.485 2.320 1.00 0.00 1 MET A CA 6
ATOM 6933 C C . MET A 1 1 ? -10.050 -18.210 2.904 1.00 0.00 1 MET A C 6
ATOM 6934 O O . MET A 1 1 ? -10.762 -17.372 3.456 1.00 0.00 1 MET A O 6
ATOM 6948 N N . MET A 1 2 ? -8.737 -18.104 2.763 1.00 0.00 2 MET A N 6
ATOM 6949 C CA . MET A 1 2 ? -8.021 -16.946 3.269 1.00 0.00 2 MET A CA 6
ATOM 6950 C C . MET A 1 2 ? -6.515 -17.090 3.043 1.00 0.00 2 MET A C 6
ATOM 6951 O O . MET A 1 2 ? -5.746 -17.180 3.999 1.00 0.00 2 MET A O 6
ATOM 6965 N N . VAL A 1 3 ? -6.139 -17.107 1.773 1.00 0.00 3 VAL A N 6
ATOM 6966 C CA . VAL A 1 3 ? -4.738 -17.238 1.409 1.00 0.00 3 VAL A CA 6
ATOM 6967 C C . VAL A 1 3 ? -4.417 -16.264 0.274 1.00 0.00 3 VAL A C 6
ATOM 6968 O O . VAL A 1 3 ? -5.321 -15.765 -0.395 1.00 0.00 3 VAL A O 6
ATOM 6981 N N . PHE A 1 4 ? -3.127 -16.022 0.092 1.00 0.00 4 PHE A N 6
ATOM 6982 C CA . PHE A 1 4 ? -2.675 -15.116 -0.950 1.00 0.00 4 PHE A CA 6
ATOM 6983 C C . PHE A 1 4 ? -2.662 -15.812 -2.313 1.00 0.00 4 PHE A C 6
ATOM 6984 O O . PHE A 1 4 ? -1.984 -16.822 -2.491 1.00 0.00 4 PHE A O 6
ATOM 7001 N N . ASP A 1 5 ? -3.419 -15.242 -3.240 1.00 0.00 5 ASP A N 6
ATOM 7002 C CA . ASP A 1 5 ? -3.502 -15.795 -4.581 1.00 0.00 5 ASP A CA 6
ATOM 7003 C C . ASP A 1 5 ? -4.040 -14.727 -5.535 1.00 0.00 5 ASP A C 6
ATOM 7004 O O . ASP A 1 5 ? -4.239 -13.580 -5.140 1.00 0.00 5 ASP A O 6
ATOM 7014 N N . ASP A 1 6 ? -4.260 -15.143 -6.774 1.00 0.00 6 ASP A N 6
ATOM 7015 C CA . ASP A 1 6 ? -4.771 -14.236 -7.788 1.00 0.00 6 ASP A CA 6
ATOM 7016 C C . ASP A 1 6 ? -5.845 -13.339 -7.169 1.00 0.00 6 ASP A C 6
ATOM 7017 O O . ASP A 1 6 ? -5.839 -12.126 -7.373 1.00 0.00 6 ASP A O 6
ATOM 7027 N N . ILE A 1 7 ? -6.742 -13.971 -6.426 1.00 0.00 7 ILE A N 6
ATOM 7028 C CA . ILE A 1 7 ? -7.820 -13.245 -5.776 1.00 0.00 7 ILE A CA 6
ATOM 7029 C C . ILE A 1 7 ? -7.239 -12.052 -5.015 1.00 0.00 7 ILE A C 6
ATOM 7030 O O . ILE A 1 7 ? -7.670 -10.916 -5.212 1.00 0.00 7 ILE A O 6
ATOM 7046 N N . ALA A 1 8 ? -6.271 -12.349 -4.161 1.00 0.00 8 ALA A N 6
ATOM 7047 C CA . ALA A 1 8 ? -5.627 -11.315 -3.369 1.00 0.00 8 ALA A CA 6
ATOM 7048 C C . ALA A 1 8 ? -5.185 -10.176 -4.290 1.00 0.00 8 ALA A C 6
ATOM 7049 O O . ALA A 1 8 ? -5.293 -9.005 -3.929 1.00 0.00 8 ALA A O 6
ATOM 7056 N N . LYS A 1 9 ? -4.695 -10.559 -5.460 1.00 0.00 9 LYS A N 6
ATOM 7057 C CA . LYS A 1 9 ? -4.236 -9.583 -6.434 1.00 0.00 9 LYS A CA 6
ATOM 7058 C C . LYS A 1 9 ? -5.359 -8.582 -6.715 1.00 0.00 9 LYS A C 6
ATOM 7059 O O . LYS A 1 9 ? -5.170 -7.376 -6.568 1.00 0.00 9 LYS A O 6
ATOM 7077 N N . ARG A 1 10 ? -6.502 -9.120 -7.115 1.00 0.00 10 ARG A N 6
ATOM 7078 C CA . ARG A 1 10 ? -7.654 -8.289 -7.418 1.00 0.00 10 ARG A CA 6
ATOM 7079 C C . ARG A 1 10 ? -8.060 -7.475 -6.188 1.00 0.00 10 ARG A C 6
ATOM 7080 O O . ARG A 1 10 ? -8.216 -6.257 -6.269 1.00 0.00 10 ARG A O 6
ATOM 7100 N N . LYS A 1 11 ? -8.218 -8.180 -5.077 1.00 0.00 11 LYS A N 6
ATOM 7101 C CA . LYS A 1 11 ? -8.602 -7.538 -3.832 1.00 0.00 11 LYS A CA 6
ATOM 7102 C C . LYS A 1 11 ? -7.684 -6.341 -3.576 1.00 0.00 11 LYS A C 6
ATOM 7103 O O . LYS A 1 11 ? -8.124 -5.317 -3.053 1.00 0.00 11 LYS A O 6
ATOM 7121 N N . ILE A 1 12 ? -6.426 -6.508 -3.956 1.00 0.00 12 ILE A N 6
ATOM 7122 C CA . ILE A 1 12 ? -5.443 -5.454 -3.774 1.00 0.00 12 ILE A CA 6
ATOM 7123 C C . ILE A 1 12 ? -5.991 -4.147 -4.348 1.00 0.00 12 ILE A C 6
ATOM 7124 O O . ILE A 1 12 ? -5.953 -3.110 -3.687 1.00 0.00 12 ILE A O 6
ATOM 7140 N N . ARG A 1 13 ? -6.488 -4.237 -5.573 1.00 0.00 13 ARG A N 6
ATOM 7141 C CA . ARG A 1 13 ? -7.043 -3.074 -6.243 1.00 0.00 13 ARG A CA 6
ATOM 7142 C C . ARG A 1 13 ? -8.416 -2.731 -5.661 1.00 0.00 13 ARG A C 6
ATOM 7143 O O . ARG A 1 13 ? -8.734 -1.560 -5.461 1.00 0.00 13 ARG A O 6
ATOM 7163 N N . PHE A 1 14 ? -9.192 -3.774 -5.405 1.00 0.00 14 PHE A N 6
ATOM 7164 C CA . PHE A 1 14 ? -10.523 -3.597 -4.850 1.00 0.00 14 PHE A CA 6
ATOM 7165 C C . PHE A 1 14 ? -10.456 -3.006 -3.441 1.00 0.00 14 PHE A C 6
ATOM 7166 O O . PHE A 1 14 ? -11.443 -2.470 -2.940 1.00 0.00 14 PHE A O 6
ATOM 7183 N N . GLN A 1 15 ? -9.281 -3.124 -2.840 1.00 0.00 15 GLN A N 6
ATOM 7184 C CA . GLN A 1 15 ? -9.071 -2.608 -1.498 1.00 0.00 15 GLN A CA 6
ATOM 7185 C C . GLN A 1 15 ? -8.704 -1.124 -1.551 1.00 0.00 15 GLN A C 6
ATOM 7186 O O . GLN A 1 15 ? -9.361 -0.295 -0.923 1.00 0.00 15 GLN A O 6
ATOM 7200 N N . THR A 1 16 ? -7.655 -0.834 -2.306 1.00 0.00 16 THR A N 6
ATOM 7201 C CA . THR A 1 16 ? -7.193 0.536 -2.450 1.00 0.00 16 THR A CA 6
ATOM 7202 C C . THR A 1 16 ? -8.377 1.478 -2.677 1.00 0.00 16 THR A C 6
ATOM 7203 O O . THR A 1 16 ? -8.776 2.209 -1.771 1.00 0.00 16 THR A O 6
ATOM 7214 N N . ARG A 1 17 ? -8.905 1.431 -3.891 1.00 0.00 17 ARG A N 6
ATOM 7215 C CA . ARG A 1 17 ? -10.036 2.270 -4.248 1.00 0.00 17 ARG A CA 6
ATOM 7216 C C . ARG A 1 17 ? -9.612 3.740 -4.295 1.00 0.00 17 ARG A C 6
ATOM 7217 O O . ARG A 1 17 ? -9.274 4.325 -3.268 1.00 0.00 17 ARG A O 6
ATOM 7237 N N . ARG A 1 18 ? -9.643 4.293 -5.499 1.00 0.00 18 ARG A N 6
ATOM 7238 C CA . ARG A 1 18 ? -9.266 5.683 -5.693 1.00 0.00 18 ARG A CA 6
ATOM 7239 C C . ARG A 1 18 ? -10.460 6.600 -5.418 1.00 0.00 18 ARG A C 6
ATOM 7240 O O . ARG A 1 18 ? -10.990 7.227 -6.334 1.00 0.00 18 ARG A O 6
ATOM 7260 N N . GLY A 1 19 ? -10.848 6.650 -4.152 1.00 0.00 19 GLY A N 6
ATOM 7261 C CA . GLY A 1 19 ? -11.969 7.480 -3.745 1.00 0.00 19 GLY A CA 6
ATOM 7262 C C . GLY A 1 19 ? -11.650 8.964 -3.936 1.00 0.00 19 GLY A C 6
ATOM 7263 O O . GLY A 1 19 ? -12.529 9.814 -3.801 1.00 0.00 19 GLY A O 6
ATOM 7267 N N . LEU A 1 20 ? -10.390 9.230 -4.246 1.00 0.00 20 LEU A N 6
ATOM 7268 C CA . LEU A 1 20 ? -9.944 10.597 -4.456 1.00 0.00 20 LEU A CA 6
ATOM 7269 C C . LEU A 1 20 ? -9.191 10.685 -5.786 1.00 0.00 20 LEU A C 6
ATOM 7270 O O . LEU A 1 20 ? -8.768 9.667 -6.332 1.00 0.00 20 LEU A O 6
ATOM 7286 N N . LEU A 1 21 ? -9.046 11.910 -6.268 1.00 0.00 21 LEU A N 6
ATOM 7287 C CA . LEU A 1 21 ? -8.352 12.144 -7.522 1.00 0.00 21 LEU A CA 6
ATOM 7288 C C . LEU A 1 21 ? -6.879 11.760 -7.364 1.00 0.00 21 LEU A C 6
ATOM 7289 O O . LEU A 1 21 ? -6.412 10.807 -7.986 1.00 0.00 21 LEU A O 6
ATOM 7305 N N . GLU A 1 22 ? -6.188 12.522 -6.529 1.00 0.00 22 GLU A N 6
ATOM 7306 C CA . GLU A 1 22 ? -4.778 12.274 -6.281 1.00 0.00 22 GLU A CA 6
ATOM 7307 C C . GLU A 1 22 ? -4.551 10.799 -5.943 1.00 0.00 22 GLU A C 6
ATOM 7308 O O . GLU A 1 22 ? -3.557 10.209 -6.363 1.00 0.00 22 GLU A O 6
ATOM 7321 N N . LEU A 1 23 ? -5.488 10.247 -5.187 1.00 0.00 23 LEU A N 6
ATOM 7322 C CA . LEU A 1 23 ? -5.402 8.853 -4.787 1.00 0.00 23 LEU A CA 6
ATOM 7323 C C . LEU A 1 23 ? -5.225 7.980 -6.031 1.00 0.00 23 LEU A C 6
ATOM 7324 O O . LEU A 1 23 ? -4.248 7.242 -6.142 1.00 0.00 23 LEU A O 6
ATOM 7340 N N . ASP A 1 24 ? -6.186 8.094 -6.936 1.00 0.00 24 ASP A N 6
ATOM 7341 C CA . ASP A 1 24 ? -6.149 7.324 -8.168 1.00 0.00 24 ASP A CA 6
ATOM 7342 C C . ASP A 1 24 ? -4.746 7.406 -8.773 1.00 0.00 24 ASP A C 6
ATOM 7343 O O . ASP A 1 24 ? -4.262 6.440 -9.361 1.00 0.00 24 ASP A O 6
ATOM 7353 N N . LEU A 1 25 ? -4.132 8.568 -8.608 1.00 0.00 25 LEU A N 6
ATOM 7354 C CA . LEU A 1 25 ? -2.794 8.789 -9.130 1.00 0.00 25 LEU A CA 6
ATOM 7355 C C . LEU A 1 25 ? -1.779 8.067 -8.242 1.00 0.00 25 LEU A C 6
ATOM 7356 O O . LEU A 1 25 ? -0.859 7.422 -8.743 1.00 0.00 25 LEU A O 6
ATOM 7372 N N . ILE A 1 26 ? -1.981 8.198 -6.940 1.00 0.00 26 ILE A N 6
ATOM 7373 C CA . ILE A 1 26 ? -1.094 7.566 -5.977 1.00 0.00 26 ILE A CA 6
ATOM 7374 C C . ILE A 1 26 ? -0.973 6.076 -6.304 1.00 0.00 26 ILE A C 6
ATOM 7375 O O . ILE A 1 26 ? 0.115 5.591 -6.608 1.00 0.00 26 ILE A O 6
ATOM 7391 N N . PHE A 1 27 ? -2.106 5.393 -6.231 1.00 0.00 27 PHE A N 6
ATOM 7392 C CA . PHE A 1 27 ? -2.140 3.968 -6.515 1.00 0.00 27 PHE A CA 6
ATOM 7393 C C . PHE A 1 27 ? -1.611 3.677 -7.921 1.00 0.00 27 PHE A C 6
ATOM 7394 O O . PHE A 1 27 ? -0.883 2.707 -8.126 1.00 0.00 27 PHE A O 6
ATOM 7411 N N . GLY A 1 28 ? -1.997 4.535 -8.854 1.00 0.00 28 GLY A N 6
ATOM 7412 C CA . GLY A 1 28 ? -1.571 4.382 -10.234 1.00 0.00 28 GLY A CA 6
ATOM 7413 C C . GLY A 1 28 ? -0.092 3.999 -10.312 1.00 0.00 28 GLY A C 6
ATOM 7414 O O . GLY A 1 28 ? 0.260 2.990 -10.922 1.00 0.00 28 GLY A O 6
ATOM 7418 N N . ARG A 1 29 ? 0.734 4.825 -9.687 1.00 0.00 29 ARG A N 6
ATOM 7419 C CA . ARG A 1 29 ? 2.167 4.585 -9.677 1.00 0.00 29 ARG A CA 6
ATOM 7420 C C . ARG A 1 29 ? 2.538 3.627 -8.544 1.00 0.00 29 ARG A C 6
ATOM 7421 O O . ARG A 1 29 ? 3.130 2.576 -8.783 1.00 0.00 29 ARG A O 6
ATOM 7441 N N . PHE A 1 30 ? 2.174 4.024 -7.333 1.00 0.00 30 PHE A N 6
ATOM 7442 C CA . PHE A 1 30 ? 2.461 3.214 -6.162 1.00 0.00 30 PHE A CA 6
ATOM 7443 C C . PHE A 1 30 ? 2.250 1.728 -6.458 1.00 0.00 30 PHE A C 6
ATOM 7444 O O . PHE A 1 30 ? 2.916 0.874 -5.874 1.00 0.00 30 PHE A O 6
ATOM 7461 N N . MET A 1 31 ? 1.320 1.464 -7.364 1.00 0.00 31 MET A N 6
ATOM 7462 C CA . MET A 1 31 ? 1.013 0.096 -7.745 1.00 0.00 31 MET A CA 6
ATOM 7463 C C . MET A 1 31 ? 1.960 -0.393 -8.843 1.00 0.00 31 MET A C 6
ATOM 7464 O O . MET A 1 31 ? 2.655 -1.394 -8.668 1.00 0.00 31 MET A O 6
ATOM 7478 N N . GLU A 1 32 ? 1.958 0.335 -9.950 1.00 0.00 32 GLU A N 6
ATOM 7479 C CA . GLU A 1 32 ? 2.808 -0.013 -11.076 1.00 0.00 32 GLU A CA 6
ATOM 7480 C C . GLU A 1 32 ? 4.227 -0.322 -10.594 1.00 0.00 32 GLU A C 6
ATOM 7481 O O . GLU A 1 32 ? 4.970 -1.039 -11.262 1.00 0.00 32 GLU A O 6
ATOM 7494 N N . LYS A 1 33 ? 4.559 0.234 -9.439 1.00 0.00 33 LYS A N 6
ATOM 7495 C CA . LYS A 1 33 ? 5.876 0.026 -8.860 1.00 0.00 33 LYS A CA 6
ATOM 7496 C C . LYS A 1 33 ? 5.820 -1.153 -7.887 1.00 0.00 33 LYS A C 6
ATOM 7497 O O . LYS A 1 33 ? 6.697 -2.016 -7.902 1.00 0.00 33 LYS A O 6
ATOM 7515 N N . GLU A 1 34 ? 4.781 -1.153 -7.065 1.00 0.00 34 GLU A N 6
ATOM 7516 C CA . GLU A 1 34 ? 4.600 -2.212 -6.087 1.00 0.00 34 GLU A CA 6
ATOM 7517 C C . GLU A 1 34 ? 3.735 -3.331 -6.671 1.00 0.00 34 GLU A C 6
ATOM 7518 O O . GLU A 1 34 ? 4.230 -4.422 -6.950 1.00 0.00 34 GLU A O 6
ATOM 7531 N N . PHE A 1 35 ? 2.458 -3.021 -6.839 1.00 0.00 35 PHE A N 6
ATOM 7532 C CA . PHE A 1 35 ? 1.519 -3.987 -7.385 1.00 0.00 35 PHE A CA 6
ATOM 7533 C C . PHE A 1 35 ? 2.167 -4.812 -8.498 1.00 0.00 35 PHE A C 6
ATOM 7534 O O . PHE A 1 35 ? 1.784 -5.958 -8.730 1.00 0.00 35 PHE A O 6
ATOM 7551 N N . GLU A 1 36 ? 3.137 -4.197 -9.159 1.00 0.00 36 GLU A N 6
ATOM 7552 C CA . GLU A 1 36 ? 3.842 -4.861 -10.243 1.00 0.00 36 GLU A CA 6
ATOM 7553 C C . GLU A 1 36 ? 3.996 -6.353 -9.941 1.00 0.00 36 GLU A C 6
ATOM 7554 O O . GLU A 1 36 ? 3.613 -7.196 -10.751 1.00 0.00 36 GLU A O 6
ATOM 7567 N N . HIS A 1 37 ? 4.557 -6.633 -8.774 1.00 0.00 37 HIS A N 6
ATOM 7568 C CA . HIS A 1 37 ? 4.766 -8.009 -8.355 1.00 0.00 37 HIS A CA 6
ATOM 7569 C C . HIS A 1 37 ? 4.840 -8.075 -6.829 1.00 0.00 37 HIS A C 6
ATOM 7570 O O . HIS A 1 37 ? 5.761 -8.672 -6.273 1.00 0.00 37 HIS A O 6
ATOM 7584 N N . LEU A 1 38 ? 3.857 -7.453 -6.193 1.00 0.00 38 LEU A N 6
ATOM 7585 C CA . LEU A 1 38 ? 3.799 -7.434 -4.741 1.00 0.00 38 LEU A CA 6
ATOM 7586 C C . LEU A 1 38 ? 4.050 -8.845 -4.206 1.00 0.00 38 LEU A C 6
ATOM 7587 O O . LEU A 1 38 ? 3.406 -9.800 -4.638 1.00 0.00 38 LEU A O 6
ATOM 7603 N N . SER A 1 39 ? 4.988 -8.932 -3.274 1.00 0.00 39 SER A N 6
ATOM 7604 C CA . SER A 1 39 ? 5.332 -10.211 -2.676 1.00 0.00 39 SER A CA 6
ATOM 7605 C C . SER A 1 39 ? 4.251 -10.629 -1.676 1.00 0.00 39 SER A C 6
ATOM 7606 O O . SER A 1 39 ? 3.441 -9.806 -1.253 1.00 0.00 39 SER A O 6
ATOM 7614 N N . ASP A 1 40 ? 4.274 -11.907 -1.329 1.00 0.00 40 ASP A N 6
ATOM 7615 C CA . ASP A 1 40 ? 3.306 -12.444 -0.387 1.00 0.00 40 ASP A CA 6
ATOM 7616 C C . ASP A 1 40 ? 3.441 -11.711 0.949 1.00 0.00 40 ASP A C 6
ATOM 7617 O O . ASP A 1 40 ? 2.461 -11.185 1.474 1.00 0.00 40 ASP A O 6
ATOM 7627 N N . LYS A 1 41 ? 4.663 -11.701 1.461 1.00 0.00 41 LYS A N 6
ATOM 7628 C CA . LYS A 1 41 ? 4.938 -11.042 2.727 1.00 0.00 41 LYS A CA 6
ATOM 7629 C C . LYS A 1 41 ? 4.703 -9.537 2.575 1.00 0.00 41 LYS A C 6
ATOM 7630 O O . LYS A 1 41 ? 4.167 -8.895 3.477 1.00 0.00 41 LYS A O 6
ATOM 7648 N N . GLU A 1 42 ? 5.115 -9.019 1.427 1.00 0.00 42 GLU A N 6
ATOM 7649 C CA . GLU A 1 42 ? 4.956 -7.603 1.145 1.00 0.00 42 GLU A CA 6
ATOM 7650 C C . GLU A 1 42 ? 3.472 -7.236 1.092 1.00 0.00 42 GLU A C 6
ATOM 7651 O O . GLU A 1 42 ? 3.072 -6.180 1.580 1.00 0.00 42 GLU A O 6
ATOM 7664 N N . LEU A 1 43 ? 2.695 -8.128 0.495 1.00 0.00 43 LEU A N 6
ATOM 7665 C CA . LEU A 1 43 ? 1.264 -7.911 0.371 1.00 0.00 43 LEU A CA 6
ATOM 7666 C C . LEU A 1 43 ? 0.687 -7.553 1.742 1.00 0.00 43 LEU A C 6
ATOM 7667 O O . LEU A 1 43 ? -0.331 -6.868 1.831 1.00 0.00 43 LEU A O 6
ATOM 7683 N N . SER A 1 44 ? 1.362 -8.032 2.776 1.00 0.00 44 SER A N 6
ATOM 7684 C CA . SER A 1 44 ? 0.928 -7.771 4.138 1.00 0.00 44 SER A CA 6
ATOM 7685 C C . SER A 1 44 ? 1.007 -6.272 4.434 1.00 0.00 44 SER A C 6
ATOM 7686 O O . SER A 1 44 ? 0.036 -5.675 4.898 1.00 0.00 44 SER A O 6
ATOM 7694 N N . GLU A 1 45 ? 2.171 -5.706 4.154 1.00 0.00 45 GLU A N 6
ATOM 7695 C CA . GLU A 1 45 ? 2.389 -4.288 4.384 1.00 0.00 45 GLU A CA 6
ATOM 7696 C C . GLU A 1 45 ? 1.310 -3.464 3.677 1.00 0.00 45 GLU A C 6
ATOM 7697 O O . GLU A 1 45 ? 0.656 -2.627 4.299 1.00 0.00 45 GLU A O 6
ATOM 7710 N N . PHE A 1 46 ? 1.158 -3.729 2.388 1.00 0.00 46 PHE A N 6
ATOM 7711 C CA . PHE A 1 46 ? 0.169 -3.022 1.591 1.00 0.00 46 PHE A CA 6
ATOM 7712 C C . PHE A 1 46 ? -1.212 -3.087 2.246 1.00 0.00 46 PHE A C 6
ATOM 7713 O O . PHE A 1 46 ? -1.783 -2.057 2.600 1.00 0.00 46 PHE A O 6
ATOM 7730 N N . SER A 1 47 ? -1.708 -4.307 2.387 1.00 0.00 47 SER A N 6
ATOM 7731 C CA . SER A 1 47 ? -3.011 -4.520 2.993 1.00 0.00 47 SER A CA 6
ATOM 7732 C C . SER A 1 47 ? -3.126 -3.708 4.285 1.00 0.00 47 SER A C 6
ATOM 7733 O O . SER A 1 47 ? -3.930 -2.780 4.370 1.00 0.00 47 SER A O 6
ATOM 7741 N N . GLU A 1 48 ? -2.311 -4.086 5.258 1.00 0.00 48 GLU A N 6
ATOM 7742 C CA . GLU A 1 48 ? -2.311 -3.404 6.542 1.00 0.00 48 GLU A CA 6
ATOM 7743 C C . GLU A 1 48 ? -2.475 -1.896 6.342 1.00 0.00 48 GLU A C 6
ATOM 7744 O O . GLU A 1 48 ? -3.334 -1.274 6.965 1.00 0.00 48 GLU A O 6
ATOM 7757 N N . ILE A 1 49 ? -1.639 -1.353 5.470 1.00 0.00 49 ILE A N 6
ATOM 7758 C CA . ILE A 1 49 ? -1.681 0.071 5.180 1.00 0.00 49 ILE A CA 6
ATOM 7759 C C . ILE A 1 49 ? -2.993 0.403 4.466 1.00 0.00 49 ILE A C 6
ATOM 7760 O O . ILE A 1 49 ? -3.610 1.430 4.742 1.00 0.00 49 ILE A O 6
ATOM 7776 N N . LEU A 1 50 ? -3.379 -0.486 3.563 1.00 0.00 50 LEU A N 6
ATOM 7777 C CA . LEU A 1 50 ? -4.606 -0.299 2.807 1.00 0.00 50 LEU A CA 6
ATOM 7778 C C . LEU A 1 50 ? -5.774 -0.110 3.777 1.00 0.00 50 LEU A C 6
ATOM 7779 O O . LEU A 1 50 ? -6.756 0.555 3.450 1.00 0.00 50 LEU A O 6
ATOM 7795 N N . GLU A 1 51 ? -5.628 -0.707 4.951 1.00 0.00 51 GLU A N 6
ATOM 7796 C CA . GLU A 1 51 ? -6.659 -0.612 5.971 1.00 0.00 51 GLU A CA 6
ATOM 7797 C C . GLU A 1 51 ? -7.298 0.778 5.953 1.00 0.00 51 GLU A C 6
ATOM 7798 O O . GLU A 1 51 ? -8.487 0.922 6.235 1.00 0.00 51 GLU A O 6
ATOM 7811 N N . PHE A 1 52 ? -6.481 1.766 5.619 1.00 0.00 52 PHE A N 6
ATOM 7812 C CA . PHE A 1 52 ? -6.951 3.139 5.560 1.00 0.00 52 PHE A CA 6
ATOM 7813 C C . PHE A 1 52 ? -7.603 3.438 4.208 1.00 0.00 52 PHE A C 6
ATOM 7814 O O . PHE A 1 52 ? -7.223 2.861 3.191 1.00 0.00 52 PHE A O 6
ATOM 7831 N N . GLN A 1 53 ? -8.574 4.339 4.242 1.00 0.00 53 GLN A N 6
ATOM 7832 C CA . GLN A 1 53 ? -9.282 4.722 3.032 1.00 0.00 53 GLN A CA 6
ATOM 7833 C C . GLN A 1 53 ? -8.506 5.806 2.283 1.00 0.00 53 GLN A C 6
ATOM 7834 O O . GLN A 1 53 ? -7.428 6.213 2.714 1.00 0.00 53 GLN A O 6
ATOM 7848 N N . ASP A 1 54 ? -9.083 6.243 1.174 1.00 0.00 54 ASP A N 6
ATOM 7849 C CA . ASP A 1 54 ? -8.459 7.273 0.360 1.00 0.00 54 ASP A CA 6
ATOM 7850 C C . ASP A 1 54 ? -8.163 8.495 1.232 1.00 0.00 54 ASP A C 6
ATOM 7851 O O . ASP A 1 54 ? -7.005 8.869 1.410 1.00 0.00 54 ASP A O 6
ATOM 7861 N N . GLN A 1 55 ? -9.230 9.085 1.751 1.00 0.00 55 GLN A N 6
ATOM 7862 C CA . GLN A 1 55 ? -9.099 10.257 2.599 1.00 0.00 55 GLN A CA 6
ATOM 7863 C C . GLN A 1 55 ? -8.036 10.019 3.673 1.00 0.00 55 GLN A C 6
ATOM 7864 O O . GLN A 1 55 ? -7.060 10.763 3.761 1.00 0.00 55 GLN A O 6
ATOM 7878 N N . GLU A 1 56 ? -8.260 8.979 4.463 1.00 0.00 56 GLU A N 6
ATOM 7879 C CA . GLU A 1 56 ? -7.334 8.634 5.527 1.00 0.00 56 GLU A CA 6
ATOM 7880 C C . GLU A 1 56 ? -5.913 8.508 4.974 1.00 0.00 56 GLU A C 6
ATOM 7881 O O . GLU A 1 56 ? -4.982 9.118 5.498 1.00 0.00 56 GLU A O 6
ATOM 7894 N N . LEU A 1 57 ? -5.790 7.712 3.922 1.00 0.00 57 LEU A N 6
ATOM 7895 C CA . LEU A 1 57 ? -4.498 7.498 3.292 1.00 0.00 57 LEU A CA 6
ATOM 7896 C C . LEU A 1 57 ? -3.912 8.846 2.870 1.00 0.00 57 LEU A C 6
ATOM 7897 O O . LEU A 1 57 ? -2.831 9.225 3.320 1.00 0.00 57 LEU A O 6
ATOM 7913 N N . LEU A 1 58 ? -4.650 9.534 2.012 1.00 0.00 58 LEU A N 6
ATOM 7914 C CA . LEU A 1 58 ? -4.217 10.832 1.524 1.00 0.00 58 LEU A CA 6
ATOM 7915 C C . LEU A 1 58 ? -3.759 11.689 2.706 1.00 0.00 58 LEU A C 6
ATOM 7916 O O . LEU A 1 58 ? -2.588 12.055 2.795 1.00 0.00 58 LEU A O 6
ATOM 7932 N N . ALA A 1 59 ? -4.706 11.984 3.585 1.00 0.00 59 ALA A N 6
ATOM 7933 C CA . ALA A 1 59 ? -4.414 12.791 4.757 1.00 0.00 59 ALA A CA 6
ATOM 7934 C C . ALA A 1 59 ? -3.168 12.240 5.453 1.00 0.00 59 ALA A C 6
ATOM 7935 O O . ALA A 1 59 ? -2.258 12.994 5.794 1.00 0.00 59 ALA A O 6
ATOM 7942 N N . LEU A 1 60 ? -3.166 10.929 5.642 1.00 0.00 60 LEU A N 6
ATOM 7943 C CA . LEU A 1 60 ? -2.046 10.268 6.291 1.00 0.00 60 LEU A CA 6
ATOM 7944 C C . LEU A 1 60 ? -0.747 10.666 5.588 1.00 0.00 60 LEU A C 6
ATOM 7945 O O . LEU A 1 60 ? 0.130 11.277 6.197 1.00 0.00 60 LEU A O 6
ATOM 7961 N N . ILE A 1 61 ? -0.665 10.305 4.316 1.00 0.00 61 ILE A N 6
ATOM 7962 C CA . ILE A 1 61 ? 0.512 10.618 3.523 1.00 0.00 61 ILE A CA 6
ATOM 7963 C C . ILE A 1 61 ? 0.845 12.103 3.676 1.00 0.00 61 ILE A C 6
ATOM 7964 O O . ILE A 1 61 ? 1.997 12.464 3.909 1.00 0.00 61 ILE A O 6
ATOM 7980 N N . ASN A 1 62 ? -0.186 12.925 3.540 1.00 0.00 62 ASN A N 6
ATOM 7981 C CA . ASN A 1 62 ? -0.017 14.363 3.660 1.00 0.00 62 ASN A CA 6
ATOM 7982 C C . ASN A 1 62 ? 0.542 14.693 5.046 1.00 0.00 62 ASN A C 6
ATOM 7983 O O . ASN A 1 62 ? 1.154 15.743 5.239 1.00 0.00 62 ASN A O 6
ATOM 7994 N N . GLY A 1 63 ? 0.313 13.776 5.975 1.00 0.00 63 GLY A N 6
ATOM 7995 C CA . GLY A 1 63 ? 0.786 13.956 7.337 1.00 0.00 63 GLY A CA 6
ATOM 7996 C C . GLY A 1 63 ? -0.334 14.469 8.243 1.00 0.00 63 GLY A C 6
ATOM 7997 O O . GLY A 1 63 ? -0.073 15.144 9.238 1.00 0.00 63 GLY A O 6
ATOM 8001 N N . HIS A 1 64 ? -1.558 14.128 7.868 1.00 0.00 64 HIS A N 6
ATOM 8002 C CA . HIS A 1 64 ? -2.720 14.545 8.635 1.00 0.00 64 HIS A CA 6
ATOM 8003 C C . HIS A 1 64 ? -3.096 13.449 9.634 1.00 0.00 64 HIS A C 6
ATOM 8004 O O . HIS A 1 64 ? -2.730 13.521 10.806 1.00 0.00 64 HIS A O 6
ATOM 8018 N N . SER A 1 65 ? -3.821 12.460 9.134 1.00 0.00 65 SER A N 6
ATOM 8019 C CA . SER A 1 65 ? -4.250 11.350 9.968 1.00 0.00 65 SER A CA 6
ATOM 8020 C C . SER A 1 65 ? -3.032 10.582 10.484 1.00 0.00 65 SER A C 6
ATOM 8021 O O . SER A 1 65 ? -1.950 10.664 9.904 1.00 0.00 65 SER A O 6
ATOM 8029 N N . GLU A 1 66 ? -3.249 9.851 11.568 1.00 0.00 66 GLU A N 6
ATOM 8030 C CA . GLU A 1 66 ? -2.182 9.069 12.168 1.00 0.00 66 GLU A CA 6
ATOM 8031 C C . GLU A 1 66 ? -2.560 7.586 12.192 1.00 0.00 66 GLU A C 6
ATOM 8032 O O . GLU A 1 66 ? -3.678 7.221 11.832 1.00 0.00 66 GLU A O 6
ATOM 8045 N N . THR A 1 67 ? -1.606 6.772 12.618 1.00 0.00 67 THR A N 6
ATOM 8046 C CA . THR A 1 67 ? -1.825 5.337 12.693 1.00 0.00 67 THR A CA 6
ATOM 8047 C C . THR A 1 67 ? -1.455 4.813 14.082 1.00 0.00 67 THR A C 6
ATOM 8048 O O . THR A 1 67 ? -0.337 5.023 14.552 1.00 0.00 67 THR A O 6
ATOM 8059 N N . ASP A 1 68 ? -2.415 4.142 14.701 1.00 0.00 68 ASP A N 6
ATOM 8060 C CA . ASP A 1 68 ? -2.204 3.586 16.027 1.00 0.00 68 ASP A CA 6
ATOM 8061 C C . ASP A 1 68 ? -1.593 2.189 15.899 1.00 0.00 68 ASP A C 6
ATOM 8062 O O . ASP A 1 68 ? -1.899 1.299 16.690 1.00 0.00 68 ASP A O 6
ATOM 8072 N N . LYS A 1 69 ? -0.740 2.042 14.896 1.00 0.00 69 LYS A N 6
ATOM 8073 C CA . LYS A 1 69 ? -0.083 0.768 14.654 1.00 0.00 69 LYS A CA 6
ATOM 8074 C C . LYS A 1 69 ? 1.355 1.020 14.196 1.00 0.00 69 LYS A C 6
ATOM 8075 O O . LYS A 1 69 ? 1.580 1.631 13.152 1.00 0.00 69 LYS A O 6
ATOM 8093 N N . GLY A 1 70 ? 2.292 0.538 15.000 1.00 0.00 70 GLY A N 6
ATOM 8094 C CA . GLY A 1 70 ? 3.702 0.703 14.690 1.00 0.00 70 GLY A CA 6
ATOM 8095 C C . GLY A 1 70 ? 4.150 -0.299 13.624 1.00 0.00 70 GLY A C 6
ATOM 8096 O O . GLY A 1 70 ? 5.334 -0.379 13.301 1.00 0.00 70 GLY A O 6
ATOM 8100 N N . HIS A 1 71 ? 3.179 -1.038 13.107 1.00 0.00 71 HIS A N 6
ATOM 8101 C CA . HIS A 1 71 ? 3.459 -2.031 12.084 1.00 0.00 71 HIS A CA 6
ATOM 8102 C C . HIS A 1 71 ? 3.534 -1.351 10.715 1.00 0.00 71 HIS A C 6
ATOM 8103 O O . HIS A 1 71 ? 4.204 -1.844 9.809 1.00 0.00 71 HIS A O 6
ATOM 8117 N N . LEU A 1 72 ? 2.837 -0.230 10.608 1.00 0.00 72 LEU A N 6
ATOM 8118 C CA . LEU A 1 72 ? 2.816 0.523 9.365 1.00 0.00 72 LEU A CA 6
ATOM 8119 C C . LEU A 1 72 ? 3.889 1.612 9.416 1.00 0.00 72 LEU A C 6
ATOM 8120 O O . LEU A 1 72 ? 4.406 2.027 8.380 1.00 0.00 72 LEU A O 6
ATOM 8136 N N . ILE A 1 73 ? 4.191 2.045 10.631 1.00 0.00 73 ILE A N 6
ATOM 8137 C CA . ILE A 1 73 ? 5.193 3.078 10.830 1.00 0.00 73 ILE A CA 6
ATOM 8138 C C . ILE A 1 73 ? 6.350 2.855 9.853 1.00 0.00 73 ILE A C 6
ATOM 8139 O O . ILE A 1 73 ? 6.764 3.780 9.155 1.00 0.00 73 ILE A O 6
ATOM 8155 N N . PRO A 1 74 ? 6.851 1.591 9.833 1.00 0.00 74 PRO A N 6
ATOM 8156 C CA . PRO A 1 74 ? 7.951 1.236 8.954 1.00 0.00 74 PRO A CA 6
ATOM 8157 C C . PRO A 1 74 ? 7.475 1.106 7.505 1.00 0.00 74 PRO A C 6
ATOM 8158 O O . PRO A 1 74 ? 8.223 1.399 6.574 1.00 0.00 74 PRO A O 6
ATOM 8169 N N . MET A 1 75 ? 6.233 0.668 7.361 1.00 0.00 75 MET A N 6
ATOM 8170 C CA . MET A 1 75 ? 5.649 0.496 6.042 1.00 0.00 75 MET A CA 6
ATOM 8171 C C . MET A 1 75 ? 5.403 1.849 5.371 1.00 0.00 75 MET A C 6
ATOM 8172 O O . MET A 1 75 ? 5.832 2.072 4.239 1.00 0.00 75 MET A O 6
ATOM 8186 N N . LEU A 1 76 ? 4.715 2.718 6.096 1.00 0.00 76 LEU A N 6
ATOM 8187 C CA . LEU A 1 76 ? 4.407 4.043 5.585 1.00 0.00 76 LEU A CA 6
ATOM 8188 C C . LEU A 1 76 ? 5.650 4.625 4.909 1.00 0.00 76 LEU A C 6
ATOM 8189 O O . LEU A 1 76 ? 5.539 5.398 3.959 1.00 0.00 76 LEU A O 6
ATOM 8205 N N . GLU A 1 77 ? 6.805 4.231 5.425 1.00 0.00 77 GLU A N 6
ATOM 8206 C CA . GLU A 1 77 ? 8.067 4.704 4.883 1.00 0.00 77 GLU A CA 6
ATOM 8207 C C . GLU A 1 77 ? 8.308 4.103 3.497 1.00 0.00 77 GLU A C 6
ATOM 8208 O O . GLU A 1 77 ? 8.751 4.797 2.584 1.00 0.00 77 GLU A O 6
ATOM 8221 N N . LYS A 1 78 ? 8.004 2.818 3.383 1.00 0.00 78 LYS A N 6
ATOM 8222 C CA . LYS A 1 78 ? 8.182 2.116 2.123 1.00 0.00 78 LYS A CA 6
ATOM 8223 C C . LYS A 1 78 ? 7.225 2.697 1.081 1.00 0.00 78 LYS A C 6
ATOM 8224 O O . LYS A 1 78 ? 7.529 2.703 -0.111 1.00 0.00 78 LYS A O 6
ATOM 8242 N N . ILE A 1 79 ? 6.087 3.170 1.568 1.00 0.00 79 ILE A N 6
ATOM 8243 C CA . ILE A 1 79 ? 5.083 3.752 0.693 1.00 0.00 79 ILE A CA 6
ATOM 8244 C C . ILE A 1 79 ? 5.682 4.959 -0.031 1.00 0.00 79 ILE A C 6
ATOM 8245 O O . ILE A 1 79 ? 5.760 4.975 -1.258 1.00 0.00 79 ILE A O 6
ATOM 8261 N N . ARG A 1 80 ? 6.088 5.941 0.760 1.00 0.00 80 ARG A N 6
ATOM 8262 C CA . ARG A 1 80 ? 6.677 7.150 0.210 1.00 0.00 80 ARG A CA 6
ATOM 8263 C C . ARG A 1 80 ? 7.621 6.804 -0.943 1.00 0.00 80 ARG A C 6
ATOM 8264 O O . ARG A 1 80 ? 7.596 7.453 -1.987 1.00 0.00 80 ARG A O 6
ATOM 8284 N N . ARG A 1 81 ? 8.432 5.780 -0.714 1.00 0.00 81 ARG A N 6
ATOM 8285 C CA . ARG A 1 81 ? 9.382 5.340 -1.721 1.00 0.00 81 ARG A CA 6
ATOM 8286 C C . ARG A 1 81 ? 8.699 5.232 -3.086 1.00 0.00 81 ARG A C 6
ATOM 8287 O O . ARG A 1 81 ? 9.097 5.902 -4.037 1.00 0.00 81 ARG A O 6
ATOM 8307 N N . ALA A 1 82 ? 7.682 4.384 -3.138 1.00 0.00 82 ALA A N 6
ATOM 8308 C CA . ALA A 1 82 ? 6.940 4.181 -4.370 1.00 0.00 82 ALA A CA 6
ATOM 8309 C C . ALA A 1 82 ? 6.314 5.506 -4.808 1.00 0.00 82 ALA A C 6
ATOM 8310 O O . ALA A 1 82 ? 6.422 5.893 -5.971 1.00 0.00 82 ALA A O 6
ATOM 8317 N N . MET A 1 1 ? 0.792 -14.816 8.502 1.00 0.00 1 MET A N 7
ATOM 8318 C CA . MET A 1 1 ? -0.408 -14.035 8.253 1.00 0.00 1 MET A CA 7
ATOM 8319 C C . MET A 1 1 ? -1.251 -14.664 7.142 1.00 0.00 1 MET A C 7
ATOM 8320 O O . MET A 1 1 ? -1.696 -13.971 6.228 1.00 0.00 1 MET A O 7
ATOM 8334 N N . MET A 1 2 ? -1.445 -15.969 7.258 1.00 0.00 2 MET A N 7
ATOM 8335 C CA . MET A 1 2 ? -2.227 -16.700 6.274 1.00 0.00 2 MET A CA 7
ATOM 8336 C C . MET A 1 2 ? -1.650 -16.515 4.869 1.00 0.00 2 MET A C 7
ATOM 8337 O O . MET A 1 2 ? -0.812 -15.643 4.648 1.00 0.00 2 MET A O 7
ATOM 8351 N N . VAL A 1 3 ? -2.123 -17.350 3.956 1.00 0.00 3 VAL A N 7
ATOM 8352 C CA . VAL A 1 3 ? -1.666 -17.290 2.578 1.00 0.00 3 VAL A CA 7
ATOM 8353 C C . VAL A 1 3 ? -2.672 -16.494 1.745 1.00 0.00 3 VAL A C 7
ATOM 8354 O O . VAL A 1 3 ? -3.817 -16.311 2.156 1.00 0.00 3 VAL A O 7
ATOM 8367 N N . PHE A 1 4 ? -2.209 -16.042 0.588 1.00 0.00 4 PHE A N 7
ATOM 8368 C CA . PHE A 1 4 ? -3.055 -15.270 -0.306 1.00 0.00 4 PHE A CA 7
ATOM 8369 C C . PHE A 1 4 ? -3.136 -15.926 -1.686 1.00 0.00 4 PHE A C 7
ATOM 8370 O O . PHE A 1 4 ? -2.352 -16.821 -1.999 1.00 0.00 4 PHE A O 7
ATOM 8387 N N . ASP A 1 5 ? -4.091 -15.455 -2.475 1.00 0.00 5 ASP A N 7
ATOM 8388 C CA . ASP A 1 5 ? -4.284 -15.984 -3.814 1.00 0.00 5 ASP A CA 7
ATOM 8389 C C . ASP A 1 5 ? -4.652 -14.840 -4.762 1.00 0.00 5 ASP A C 7
ATOM 8390 O O . ASP A 1 5 ? -4.853 -13.708 -4.325 1.00 0.00 5 ASP A O 7
ATOM 8400 N N . ASP A 1 6 ? -4.728 -15.176 -6.041 1.00 0.00 6 ASP A N 7
ATOM 8401 C CA . ASP A 1 6 ? -5.068 -14.191 -7.054 1.00 0.00 6 ASP A CA 7
ATOM 8402 C C . ASP A 1 6 ? -6.179 -13.283 -6.523 1.00 0.00 6 ASP A C 7
ATOM 8403 O O . ASP A 1 6 ? -6.164 -12.075 -6.758 1.00 0.00 6 ASP A O 7
ATOM 8413 N N . ILE A 1 7 ? -7.116 -13.899 -5.818 1.00 0.00 7 ILE A N 7
ATOM 8414 C CA . ILE A 1 7 ? -8.233 -13.161 -5.253 1.00 0.00 7 ILE A CA 7
ATOM 8415 C C . ILE A 1 7 ? -7.699 -12.058 -4.337 1.00 0.00 7 ILE A C 7
ATOM 8416 O O . ILE A 1 7 ? -8.057 -10.891 -4.491 1.00 0.00 7 ILE A O 7
ATOM 8432 N N . ALA A 1 8 ? -6.850 -12.466 -3.405 1.00 0.00 8 ALA A N 7
ATOM 8433 C CA . ALA A 1 8 ? -6.263 -11.526 -2.465 1.00 0.00 8 ALA A CA 7
ATOM 8434 C C . ALA A 1 8 ? -5.726 -10.315 -3.230 1.00 0.00 8 ALA A C 7
ATOM 8435 O O . ALA A 1 8 ? -5.880 -9.178 -2.786 1.00 0.00 8 ALA A O 7
ATOM 8442 N N . LYS A 1 9 ? -5.106 -10.599 -4.366 1.00 0.00 9 LYS A N 7
ATOM 8443 C CA . LYS A 1 9 ? -4.545 -9.547 -5.196 1.00 0.00 9 LYS A CA 7
ATOM 8444 C C . LYS A 1 9 ? -5.628 -8.508 -5.495 1.00 0.00 9 LYS A C 7
ATOM 8445 O O . LYS A 1 9 ? -5.442 -7.320 -5.235 1.00 0.00 9 LYS A O 7
ATOM 8463 N N . ARG A 1 10 ? -6.735 -8.993 -6.037 1.00 0.00 10 ARG A N 7
ATOM 8464 C CA . ARG A 1 10 ? -7.847 -8.121 -6.375 1.00 0.00 10 ARG A CA 7
ATOM 8465 C C . ARG A 1 10 ? -8.119 -7.140 -5.232 1.00 0.00 10 ARG A C 7
ATOM 8466 O O . ARG A 1 10 ? -8.412 -5.970 -5.470 1.00 0.00 10 ARG A O 7
ATOM 8486 N N . LYS A 1 11 ? -8.011 -7.655 -4.015 1.00 0.00 11 LYS A N 7
ATOM 8487 C CA . LYS A 1 11 ? -8.241 -6.839 -2.835 1.00 0.00 11 LYS A CA 7
ATOM 8488 C C . LYS A 1 11 ? -7.347 -5.599 -2.895 1.00 0.00 11 LYS A C 7
ATOM 8489 O O . LYS A 1 11 ? -7.804 -4.487 -2.635 1.00 0.00 11 LYS A O 7
ATOM 8507 N N . ILE A 1 12 ? -6.089 -5.831 -3.240 1.00 0.00 12 ILE A N 7
ATOM 8508 C CA . ILE A 1 12 ? -5.127 -4.747 -3.338 1.00 0.00 12 ILE A CA 7
ATOM 8509 C C . ILE A 1 12 ? -5.760 -3.576 -4.093 1.00 0.00 12 ILE A C 7
ATOM 8510 O O . ILE A 1 12 ? -5.745 -2.443 -3.614 1.00 0.00 12 ILE A O 7
ATOM 8526 N N . ARG A 1 13 ? -6.302 -3.890 -5.261 1.00 0.00 13 ARG A N 7
ATOM 8527 C CA . ARG A 1 13 ? -6.939 -2.878 -6.086 1.00 0.00 13 ARG A CA 7
ATOM 8528 C C . ARG A 1 13 ? -8.308 -2.508 -5.511 1.00 0.00 13 ARG A C 7
ATOM 8529 O O . ARG A 1 13 ? -8.662 -1.332 -5.450 1.00 0.00 13 ARG A O 7
ATOM 8549 N N . PHE A 1 14 ? -9.040 -3.535 -5.104 1.00 0.00 14 PHE A N 7
ATOM 8550 C CA . PHE A 1 14 ? -10.362 -3.333 -4.537 1.00 0.00 14 PHE A CA 7
ATOM 8551 C C . PHE A 1 14 ? -10.305 -2.383 -3.339 1.00 0.00 14 PHE A C 7
ATOM 8552 O O . PHE A 1 14 ? -11.300 -1.743 -3.001 1.00 0.00 14 PHE A O 7
ATOM 8569 N N . GLN A 1 15 ? -9.130 -2.321 -2.729 1.00 0.00 15 GLN A N 7
ATOM 8570 C CA . GLN A 1 15 ? -8.930 -1.459 -1.576 1.00 0.00 15 GLN A CA 7
ATOM 8571 C C . GLN A 1 15 ? -8.580 -0.040 -2.028 1.00 0.00 15 GLN A C 7
ATOM 8572 O O . GLN A 1 15 ? -9.134 0.932 -1.516 1.00 0.00 15 GLN A O 7
ATOM 8586 N N . THR A 1 16 ? -7.663 0.034 -2.981 1.00 0.00 16 THR A N 7
ATOM 8587 C CA . THR A 1 16 ? -7.233 1.318 -3.507 1.00 0.00 16 THR A CA 7
ATOM 8588 C C . THR A 1 16 ? -8.416 2.063 -4.129 1.00 0.00 16 THR A C 7
ATOM 8589 O O . THR A 1 16 ? -9.566 1.662 -3.957 1.00 0.00 16 THR A O 7
ATOM 8600 N N . ARG A 1 17 ? -8.093 3.134 -4.838 1.00 0.00 17 ARG A N 7
ATOM 8601 C CA . ARG A 1 17 ? -9.115 3.939 -5.486 1.00 0.00 17 ARG A CA 7
ATOM 8602 C C . ARG A 1 17 ? -10.196 4.335 -4.479 1.00 0.00 17 ARG A C 7
ATOM 8603 O O . ARG A 1 17 ? -10.184 3.878 -3.338 1.00 0.00 17 ARG A O 7
ATOM 8623 N N . ARG A 1 18 ? -11.105 5.183 -4.938 1.00 0.00 18 ARG A N 7
ATOM 8624 C CA . ARG A 1 18 ? -12.192 5.646 -4.092 1.00 0.00 18 ARG A CA 7
ATOM 8625 C C . ARG A 1 18 ? -11.637 6.398 -2.880 1.00 0.00 18 ARG A C 7
ATOM 8626 O O . ARG A 1 18 ? -10.662 5.963 -2.268 1.00 0.00 18 ARG A O 7
ATOM 8646 N N . GLY A 1 19 ? -12.281 7.513 -2.569 1.00 0.00 19 GLY A N 7
ATOM 8647 C CA . GLY A 1 19 ? -11.864 8.329 -1.442 1.00 0.00 19 GLY A CA 7
ATOM 8648 C C . GLY A 1 19 ? -11.212 9.628 -1.917 1.00 0.00 19 GLY A C 7
ATOM 8649 O O . GLY A 1 19 ? -11.662 10.718 -1.565 1.00 0.00 19 GLY A O 7
ATOM 8653 N N . LEU A 1 20 ? -10.162 9.471 -2.710 1.00 0.00 20 LEU A N 7
ATOM 8654 C CA . LEU A 1 20 ? -9.444 10.618 -3.237 1.00 0.00 20 LEU A CA 7
ATOM 8655 C C . LEU A 1 20 ? -9.018 10.330 -4.678 1.00 0.00 20 LEU A C 7
ATOM 8656 O O . LEU A 1 20 ? -8.449 9.277 -4.962 1.00 0.00 20 LEU A O 7
ATOM 8672 N N . LEU A 1 21 ? -9.309 11.284 -5.549 1.00 0.00 21 LEU A N 7
ATOM 8673 C CA . LEU A 1 21 ? -8.964 11.146 -6.954 1.00 0.00 21 LEU A CA 7
ATOM 8674 C C . LEU A 1 21 ? -7.455 10.925 -7.084 1.00 0.00 21 LEU A C 7
ATOM 8675 O O . LEU A 1 21 ? -7.012 9.831 -7.429 1.00 0.00 21 LEU A O 7
ATOM 8691 N N . GLU A 1 22 ? -6.708 11.982 -6.801 1.00 0.00 22 GLU A N 7
ATOM 8692 C CA . GLU A 1 22 ? -5.259 11.917 -6.882 1.00 0.00 22 GLU A CA 7
ATOM 8693 C C . GLU A 1 22 ? -4.758 10.568 -6.363 1.00 0.00 22 GLU A C 7
ATOM 8694 O O . GLU A 1 22 ? -3.872 9.959 -6.962 1.00 0.00 22 GLU A O 7
ATOM 8707 N N . LEU A 1 23 ? -5.346 10.140 -5.256 1.00 0.00 23 LEU A N 7
ATOM 8708 C CA . LEU A 1 23 ? -4.971 8.874 -4.650 1.00 0.00 23 LEU A CA 7
ATOM 8709 C C . LEU A 1 23 ? -5.081 7.761 -5.694 1.00 0.00 23 LEU A C 7
ATOM 8710 O O . LEU A 1 23 ? -4.107 7.060 -5.964 1.00 0.00 23 LEU A O 7
ATOM 8726 N N . ASP A 1 24 ? -6.275 7.634 -6.254 1.00 0.00 24 ASP A N 7
ATOM 8727 C CA . ASP A 1 24 ? -6.525 6.619 -7.263 1.00 0.00 24 ASP A CA 7
ATOM 8728 C C . ASP A 1 24 ? -5.383 6.626 -8.281 1.00 0.00 24 ASP A C 7
ATOM 8729 O O . ASP A 1 24 ? -4.952 5.571 -8.744 1.00 0.00 24 ASP A O 7
ATOM 8739 N N . LEU A 1 25 ? -4.926 7.828 -8.601 1.00 0.00 25 LEU A N 7
ATOM 8740 C CA . LEU A 1 25 ? -3.843 7.987 -9.556 1.00 0.00 25 LEU A CA 7
ATOM 8741 C C . LEU A 1 25 ? -2.529 7.548 -8.908 1.00 0.00 25 LEU A C 7
ATOM 8742 O O . LEU A 1 25 ? -1.788 6.748 -9.479 1.00 0.00 25 LEU A O 7
ATOM 8758 N N . ILE A 1 26 ? -2.279 8.090 -7.726 1.00 0.00 26 ILE A N 7
ATOM 8759 C CA . ILE A 1 26 ? -1.066 7.763 -6.994 1.00 0.00 26 ILE A CA 7
ATOM 8760 C C . ILE A 1 26 ? -0.785 6.265 -7.124 1.00 0.00 26 ILE A C 7
ATOM 8761 O O . ILE A 1 26 ? 0.291 5.868 -7.569 1.00 0.00 26 ILE A O 7
ATOM 8777 N N . PHE A 1 27 ? -1.771 5.474 -6.728 1.00 0.00 27 PHE A N 7
ATOM 8778 C CA . PHE A 1 27 ? -1.643 4.028 -6.795 1.00 0.00 27 PHE A CA 7
ATOM 8779 C C . PHE A 1 27 ? -1.150 3.584 -8.174 1.00 0.00 27 PHE A C 7
ATOM 8780 O O . PHE A 1 27 ? -0.273 2.728 -8.277 1.00 0.00 27 PHE A O 7
ATOM 8797 N N . GLY A 1 28 ? -1.736 4.187 -9.198 1.00 0.00 28 GLY A N 7
ATOM 8798 C CA . GLY A 1 28 ? -1.367 3.865 -10.566 1.00 0.00 28 GLY A CA 7
ATOM 8799 C C . GLY A 1 28 ? 0.151 3.739 -10.710 1.00 0.00 28 GLY A C 7
ATOM 8800 O O . GLY A 1 28 ? 0.642 2.814 -11.356 1.00 0.00 28 GLY A O 7
ATOM 8804 N N . ARG A 1 29 ? 0.851 4.682 -10.097 1.00 0.00 29 ARG A N 7
ATOM 8805 C CA . ARG A 1 29 ? 2.303 4.688 -10.149 1.00 0.00 29 ARG A CA 7
ATOM 8806 C C . ARG A 1 29 ? 2.879 3.867 -8.994 1.00 0.00 29 ARG A C 7
ATOM 8807 O O . ARG A 1 29 ? 3.775 3.048 -9.196 1.00 0.00 29 ARG A O 7
ATOM 8827 N N . PHE A 1 30 ? 2.341 4.114 -7.809 1.00 0.00 30 PHE A N 7
ATOM 8828 C CA . PHE A 1 30 ? 2.791 3.407 -6.621 1.00 0.00 30 PHE A CA 7
ATOM 8829 C C . PHE A 1 30 ? 2.720 1.892 -6.825 1.00 0.00 30 PHE A C 7
ATOM 8830 O O . PHE A 1 30 ? 3.514 1.147 -6.253 1.00 0.00 30 PHE A O 7
ATOM 8847 N N . MET A 1 31 ? 1.761 1.481 -7.642 1.00 0.00 31 MET A N 7
ATOM 8848 C CA . MET A 1 31 ? 1.576 0.069 -7.929 1.00 0.00 31 MET A CA 7
ATOM 8849 C C . MET A 1 31 ? 2.538 -0.400 -9.022 1.00 0.00 31 MET A C 7
ATOM 8850 O O . MET A 1 31 ? 3.060 -1.512 -8.960 1.00 0.00 31 MET A O 7
ATOM 8864 N N . GLU A 1 32 ? 2.744 0.473 -9.998 1.00 0.00 32 GLU A N 7
ATOM 8865 C CA . GLU A 1 32 ? 3.635 0.163 -11.103 1.00 0.00 32 GLU A CA 7
ATOM 8866 C C . GLU A 1 32 ? 5.006 -0.266 -10.576 1.00 0.00 32 GLU A C 7
ATOM 8867 O O . GLU A 1 32 ? 5.715 -1.030 -11.229 1.00 0.00 32 GLU A O 7
ATOM 8880 N N . LYS A 1 33 ? 5.338 0.245 -9.400 1.00 0.00 33 LYS A N 7
ATOM 8881 C CA . LYS A 1 33 ? 6.612 -0.075 -8.778 1.00 0.00 33 LYS A CA 7
ATOM 8882 C C . LYS A 1 33 ? 6.414 -1.218 -7.781 1.00 0.00 33 LYS A C 7
ATOM 8883 O O . LYS A 1 33 ? 7.133 -2.216 -7.825 1.00 0.00 33 LYS A O 7
ATOM 8901 N N . GLU A 1 34 ? 5.437 -1.035 -6.905 1.00 0.00 34 GLU A N 7
ATOM 8902 C CA . GLU A 1 34 ? 5.136 -2.040 -5.899 1.00 0.00 34 GLU A CA 7
ATOM 8903 C C . GLU A 1 34 ? 4.381 -3.212 -6.529 1.00 0.00 34 GLU A C 7
ATOM 8904 O O . GLU A 1 34 ? 4.968 -4.258 -6.802 1.00 0.00 34 GLU A O 7
ATOM 8917 N N . PHE A 1 35 ? 3.091 -2.998 -6.740 1.00 0.00 35 PHE A N 7
ATOM 8918 C CA . PHE A 1 35 ? 2.249 -4.025 -7.332 1.00 0.00 35 PHE A CA 7
ATOM 8919 C C . PHE A 1 35 ? 2.983 -4.750 -8.462 1.00 0.00 35 PHE A C 7
ATOM 8920 O O . PHE A 1 35 ? 2.680 -5.904 -8.762 1.00 0.00 35 PHE A O 7
ATOM 8937 N N . GLU A 1 36 ? 3.932 -4.044 -9.057 1.00 0.00 36 GLU A N 7
ATOM 8938 C CA . GLU A 1 36 ? 4.710 -4.606 -10.148 1.00 0.00 36 GLU A CA 7
ATOM 8939 C C . GLU A 1 36 ? 4.966 -6.095 -9.905 1.00 0.00 36 GLU A C 7
ATOM 8940 O O . GLU A 1 36 ? 4.508 -6.940 -10.672 1.00 0.00 36 GLU A O 7
ATOM 8953 N N . HIS A 1 37 ? 5.696 -6.370 -8.834 1.00 0.00 37 HIS A N 7
ATOM 8954 C CA . HIS A 1 37 ? 6.018 -7.743 -8.481 1.00 0.00 37 HIS A CA 7
ATOM 8955 C C . HIS A 1 37 ? 6.041 -7.888 -6.958 1.00 0.00 37 HIS A C 7
ATOM 8956 O O . HIS A 1 37 ? 7.051 -8.292 -6.385 1.00 0.00 37 HIS A O 7
ATOM 8970 N N . LEU A 1 38 ? 4.915 -7.551 -6.346 1.00 0.00 38 LEU A N 7
ATOM 8971 C CA . LEU A 1 38 ? 4.793 -7.639 -4.901 1.00 0.00 38 LEU A CA 7
ATOM 8972 C C . LEU A 1 38 ? 5.032 -9.085 -4.461 1.00 0.00 38 LEU A C 7
ATOM 8973 O O . LEU A 1 38 ? 5.533 -9.899 -5.235 1.00 0.00 38 LEU A O 7
ATOM 8989 N N . SER A 1 39 ? 4.662 -9.360 -3.219 1.00 0.00 39 SER A N 7
ATOM 8990 C CA . SER A 1 39 ? 4.829 -10.694 -2.666 1.00 0.00 39 SER A CA 7
ATOM 8991 C C . SER A 1 39 ? 3.940 -10.864 -1.432 1.00 0.00 39 SER A C 7
ATOM 8992 O O . SER A 1 39 ? 3.512 -9.881 -0.831 1.00 0.00 39 SER A O 7
ATOM 9000 N N . ASP A 1 40 ? 3.690 -12.120 -1.092 1.00 0.00 40 ASP A N 7
ATOM 9001 C CA . ASP A 1 40 ? 2.860 -12.432 0.059 1.00 0.00 40 ASP A CA 7
ATOM 9002 C C . ASP A 1 40 ? 3.142 -11.422 1.174 1.00 0.00 40 ASP A C 7
ATOM 9003 O O . ASP A 1 40 ? 2.241 -10.708 1.612 1.00 0.00 40 ASP A O 7
ATOM 9013 N N . LYS A 1 41 ? 4.395 -11.395 1.601 1.00 0.00 41 LYS A N 7
ATOM 9014 C CA . LYS A 1 41 ? 4.807 -10.484 2.657 1.00 0.00 41 LYS A CA 7
ATOM 9015 C C . LYS A 1 41 ? 4.442 -9.052 2.260 1.00 0.00 41 LYS A C 7
ATOM 9016 O O . LYS A 1 41 ? 3.871 -8.310 3.057 1.00 0.00 41 LYS A O 7
ATOM 9034 N N . GLU A 1 42 ? 4.786 -8.708 1.027 1.00 0.00 42 GLU A N 7
ATOM 9035 C CA . GLU A 1 42 ? 4.502 -7.378 0.515 1.00 0.00 42 GLU A CA 7
ATOM 9036 C C . GLU A 1 42 ? 2.994 -7.118 0.522 1.00 0.00 42 GLU A C 7
ATOM 9037 O O . GLU A 1 42 ? 2.559 -5.978 0.677 1.00 0.00 42 GLU A O 7
ATOM 9050 N N . LEU A 1 43 ? 2.240 -8.193 0.352 1.00 0.00 43 LEU A N 7
ATOM 9051 C CA . LEU A 1 43 ? 0.790 -8.095 0.337 1.00 0.00 43 LEU A CA 7
ATOM 9052 C C . LEU A 1 43 ? 0.291 -7.752 1.742 1.00 0.00 43 LEU A C 7
ATOM 9053 O O . LEU A 1 43 ? -0.555 -6.875 1.907 1.00 0.00 43 LEU A O 7
ATOM 9069 N N . SER A 1 44 ? 0.838 -8.461 2.719 1.00 0.00 44 SER A N 7
ATOM 9070 C CA . SER A 1 44 ? 0.459 -8.243 4.104 1.00 0.00 44 SER A CA 7
ATOM 9071 C C . SER A 1 44 ? 0.524 -6.751 4.436 1.00 0.00 44 SER A C 7
ATOM 9072 O O . SER A 1 44 ? -0.479 -6.152 4.821 1.00 0.00 44 SER A O 7
ATOM 9080 N N . GLU A 1 45 ? 1.715 -6.192 4.273 1.00 0.00 45 GLU A N 7
ATOM 9081 C CA . GLU A 1 45 ? 1.924 -4.781 4.550 1.00 0.00 45 GLU A CA 7
ATOM 9082 C C . GLU A 1 45 ? 0.927 -3.932 3.760 1.00 0.00 45 GLU A C 7
ATOM 9083 O O . GLU A 1 45 ? 0.285 -3.042 4.317 1.00 0.00 45 GLU A O 7
ATOM 9096 N N . PHE A 1 46 ? 0.828 -4.236 2.474 1.00 0.00 46 PHE A N 7
ATOM 9097 C CA . PHE A 1 46 ? -0.080 -3.511 1.601 1.00 0.00 46 PHE A CA 7
ATOM 9098 C C . PHE A 1 46 ? -1.525 -3.633 2.090 1.00 0.00 46 PHE A C 7
ATOM 9099 O O . PHE A 1 46 ? -2.174 -2.629 2.379 1.00 0.00 46 PHE A O 7
ATOM 9116 N N . SER A 1 47 ? -1.987 -4.873 2.168 1.00 0.00 47 SER A N 7
ATOM 9117 C CA . SER A 1 47 ? -3.343 -5.139 2.618 1.00 0.00 47 SER A CA 7
ATOM 9118 C C . SER A 1 47 ? -3.538 -4.605 4.038 1.00 0.00 47 SER A C 7
ATOM 9119 O O . SER A 1 47 ? -4.668 -4.399 4.477 1.00 0.00 47 SER A O 7
ATOM 9127 N N . GLU A 1 48 ? -2.419 -4.395 4.716 1.00 0.00 48 GLU A N 7
ATOM 9128 C CA . GLU A 1 48 ? -2.454 -3.888 6.077 1.00 0.00 48 GLU A CA 7
ATOM 9129 C C . GLU A 1 48 ? -2.524 -2.360 6.073 1.00 0.00 48 GLU A C 7
ATOM 9130 O O . GLU A 1 48 ? -3.304 -1.769 6.819 1.00 0.00 48 GLU A O 7
ATOM 9143 N N . ILE A 1 49 ? -1.700 -1.764 5.225 1.00 0.00 49 ILE A N 7
ATOM 9144 C CA . ILE A 1 49 ? -1.659 -0.315 5.114 1.00 0.00 49 ILE A CA 7
ATOM 9145 C C . ILE A 1 49 ? -2.891 0.168 4.345 1.00 0.00 49 ILE A C 7
ATOM 9146 O O . ILE A 1 49 ? -3.535 1.137 4.743 1.00 0.00 49 ILE A O 7
ATOM 9162 N N . LEU A 1 50 ? -3.182 -0.531 3.257 1.00 0.00 50 LEU A N 7
ATOM 9163 C CA . LEU A 1 50 ? -4.324 -0.185 2.429 1.00 0.00 50 LEU A CA 7
ATOM 9164 C C . LEU A 1 50 ? -5.589 -0.175 3.291 1.00 0.00 50 LEU A C 7
ATOM 9165 O O . LEU A 1 50 ? -6.599 0.415 2.911 1.00 0.00 50 LEU A O 7
ATOM 9181 N N . GLU A 1 51 ? -5.491 -0.835 4.436 1.00 0.00 51 GLU A N 7
ATOM 9182 C CA . GLU A 1 51 ? -6.614 -0.909 5.355 1.00 0.00 51 GLU A CA 7
ATOM 9183 C C . GLU A 1 51 ? -7.371 0.420 5.377 1.00 0.00 51 GLU A C 7
ATOM 9184 O O . GLU A 1 51 ? -8.599 0.439 5.452 1.00 0.00 51 GLU A O 7
ATOM 9197 N N . PHE A 1 52 ? -6.607 1.501 5.309 1.00 0.00 52 PHE A N 7
ATOM 9198 C CA . PHE A 1 52 ? -7.190 2.832 5.321 1.00 0.00 52 PHE A CA 7
ATOM 9199 C C . PHE A 1 52 ? -7.621 3.254 3.914 1.00 0.00 52 PHE A C 7
ATOM 9200 O O . PHE A 1 52 ? -7.089 2.755 2.923 1.00 0.00 52 PHE A O 7
ATOM 9217 N N . GLN A 1 53 ? -8.579 4.168 3.873 1.00 0.00 53 GLN A N 7
ATOM 9218 C CA . GLN A 1 53 ? -9.087 4.662 2.604 1.00 0.00 53 GLN A CA 7
ATOM 9219 C C . GLN A 1 53 ? -8.117 5.683 2.006 1.00 0.00 53 GLN A C 7
ATOM 9220 O O . GLN A 1 53 ? -7.139 6.065 2.647 1.00 0.00 53 GLN A O 7
ATOM 9234 N N . ASP A 1 54 ? -8.422 6.097 0.785 1.00 0.00 54 ASP A N 7
ATOM 9235 C CA . ASP A 1 54 ? -7.590 7.066 0.093 1.00 0.00 54 ASP A CA 7
ATOM 9236 C C . ASP A 1 54 ? -7.546 8.364 0.902 1.00 0.00 54 ASP A C 7
ATOM 9237 O O . ASP A 1 54 ? -6.471 8.835 1.270 1.00 0.00 54 ASP A O 7
ATOM 9247 N N . GLN A 1 55 ? -8.728 8.905 1.156 1.00 0.00 55 GLN A N 7
ATOM 9248 C CA . GLN A 1 55 ? -8.839 10.139 1.915 1.00 0.00 55 GLN A CA 7
ATOM 9249 C C . GLN A 1 55 ? -7.935 10.087 3.149 1.00 0.00 55 GLN A C 7
ATOM 9250 O O . GLN A 1 55 ? -7.057 10.931 3.316 1.00 0.00 55 GLN A O 7
ATOM 9264 N N . GLU A 1 56 ? -8.182 9.086 3.981 1.00 0.00 56 GLU A N 7
ATOM 9265 C CA . GLU A 1 56 ? -7.401 8.912 5.194 1.00 0.00 56 GLU A CA 7
ATOM 9266 C C . GLU A 1 56 ? -5.942 8.608 4.848 1.00 0.00 56 GLU A C 7
ATOM 9267 O O . GLU A 1 56 ? -5.028 9.098 5.510 1.00 0.00 56 GLU A O 7
ATOM 9280 N N . LEU A 1 57 ? -5.769 7.803 3.811 1.00 0.00 57 LEU A N 7
ATOM 9281 C CA . LEU A 1 57 ? -4.437 7.428 3.368 1.00 0.00 57 LEU A CA 7
ATOM 9282 C C . LEU A 1 57 ? -3.612 8.692 3.119 1.00 0.00 57 LEU A C 7
ATOM 9283 O O . LEU A 1 57 ? -2.591 8.910 3.769 1.00 0.00 57 LEU A O 7
ATOM 9299 N N . LEU A 1 58 ? -4.087 9.494 2.177 1.00 0.00 58 LEU A N 7
ATOM 9300 C CA . LEU A 1 58 ? -3.406 10.731 1.834 1.00 0.00 58 LEU A CA 7
ATOM 9301 C C . LEU A 1 58 ? -3.061 11.490 3.116 1.00 0.00 58 LEU A C 7
ATOM 9302 O O . LEU A 1 58 ? -1.891 11.754 3.390 1.00 0.00 58 LEU A O 7
ATOM 9318 N N . ALA A 1 59 ? -4.100 11.820 3.869 1.00 0.00 59 ALA A N 7
ATOM 9319 C CA . ALA A 1 59 ? -3.922 12.544 5.116 1.00 0.00 59 ALA A CA 7
ATOM 9320 C C . ALA A 1 59 ? -2.840 11.855 5.950 1.00 0.00 59 ALA A C 7
ATOM 9321 O O . ALA A 1 59 ? -1.963 12.517 6.504 1.00 0.00 59 ALA A O 7
ATOM 9328 N N . LEU A 1 60 ? -2.937 10.535 6.013 1.00 0.00 60 LEU A N 7
ATOM 9329 C CA . LEU A 1 60 ? -1.977 9.750 6.770 1.00 0.00 60 LEU A CA 7
ATOM 9330 C C . LEU A 1 60 ? -0.560 10.111 6.319 1.00 0.00 60 LEU A C 7
ATOM 9331 O O . LEU A 1 60 ? 0.332 10.289 7.147 1.00 0.00 60 LEU A O 7
ATOM 9347 N N . ILE A 1 61 ? -0.398 10.207 5.008 1.00 0.00 61 ILE A N 7
ATOM 9348 C CA . ILE A 1 61 ? 0.895 10.544 4.437 1.00 0.00 61 ILE A CA 7
ATOM 9349 C C . ILE A 1 61 ? 1.318 11.931 4.925 1.00 0.00 61 ILE A C 7
ATOM 9350 O O . ILE A 1 61 ? 2.382 12.084 5.524 1.00 0.00 61 ILE A O 7
ATOM 9366 N N . ASN A 1 62 ? 0.464 12.906 4.651 1.00 0.00 62 ASN A N 7
ATOM 9367 C CA . ASN A 1 62 ? 0.736 14.275 5.055 1.00 0.00 62 ASN A CA 7
ATOM 9368 C C . ASN A 1 62 ? 0.997 14.315 6.561 1.00 0.00 62 ASN A C 7
ATOM 9369 O O . ASN A 1 62 ? 1.666 15.222 7.055 1.00 0.00 62 ASN A O 7
ATOM 9380 N N . GLY A 1 63 ? 0.456 13.321 7.250 1.00 0.00 63 GLY A N 7
ATOM 9381 C CA . GLY A 1 63 ? 0.623 13.232 8.691 1.00 0.00 63 GLY A CA 7
ATOM 9382 C C . GLY A 1 63 ? -0.615 13.758 9.420 1.00 0.00 63 GLY A C 7
ATOM 9383 O O . GLY A 1 63 ? -0.513 14.275 10.531 1.00 0.00 63 GLY A O 7
ATOM 9387 N N . HIS A 1 64 ? -1.757 13.609 8.764 1.00 0.00 64 HIS A N 7
ATOM 9388 C CA . HIS A 1 64 ? -3.013 14.063 9.336 1.00 0.00 64 HIS A CA 7
ATOM 9389 C C . HIS A 1 64 ? -3.504 13.047 10.369 1.00 0.00 64 HIS A C 7
ATOM 9390 O O . HIS A 1 64 ? -3.264 13.207 11.565 1.00 0.00 64 HIS A O 7
ATOM 9404 N N . SER A 1 65 ? -4.183 12.025 9.870 1.00 0.00 65 SER A N 7
ATOM 9405 C CA . SER A 1 65 ? -4.709 10.983 10.735 1.00 0.00 65 SER A CA 7
ATOM 9406 C C . SER A 1 65 ? -3.559 10.209 11.383 1.00 0.00 65 SER A C 7
ATOM 9407 O O . SER A 1 65 ? -2.393 10.446 11.070 1.00 0.00 65 SER A O 7
ATOM 9415 N N . GLU A 1 66 ? -3.927 9.299 12.273 1.00 0.00 66 GLU A N 7
ATOM 9416 C CA . GLU A 1 66 ? -2.941 8.489 12.967 1.00 0.00 66 GLU A CA 7
ATOM 9417 C C . GLU A 1 66 ? -3.126 7.011 12.617 1.00 0.00 66 GLU A C 7
ATOM 9418 O O . GLU A 1 66 ? -4.158 6.624 12.072 1.00 0.00 66 GLU A O 7
ATOM 9431 N N . THR A 1 67 ? -2.110 6.226 12.945 1.00 0.00 67 THR A N 7
ATOM 9432 C CA . THR A 1 67 ? -2.149 4.800 12.673 1.00 0.00 67 THR A CA 7
ATOM 9433 C C . THR A 1 67 ? -1.958 4.004 13.966 1.00 0.00 67 THR A C 7
ATOM 9434 O O . THR A 1 67 ? -0.958 4.174 14.661 1.00 0.00 67 THR A O 7
ATOM 9445 N N . ASP A 1 68 ? -2.933 3.153 14.249 1.00 0.00 68 ASP A N 7
ATOM 9446 C CA . ASP A 1 68 ? -2.885 2.331 15.446 1.00 0.00 68 ASP A CA 7
ATOM 9447 C C . ASP A 1 68 ? -2.168 1.017 15.129 1.00 0.00 68 ASP A C 7
ATOM 9448 O O . ASP A 1 68 ? -2.532 -0.035 15.652 1.00 0.00 68 ASP A O 7
ATOM 9458 N N . LYS A 1 69 ? -1.162 1.121 14.273 1.00 0.00 69 LYS A N 7
ATOM 9459 C CA . LYS A 1 69 ? -0.391 -0.046 13.879 1.00 0.00 69 LYS A CA 7
ATOM 9460 C C . LYS A 1 69 ? 1.043 0.379 13.560 1.00 0.00 69 LYS A C 7
ATOM 9461 O O . LYS A 1 69 ? 1.269 1.190 12.663 1.00 0.00 69 LYS A O 7
ATOM 9479 N N . GLY A 1 70 ? 1.976 -0.187 14.313 1.00 0.00 70 GLY A N 7
ATOM 9480 C CA . GLY A 1 70 ? 3.382 0.124 14.121 1.00 0.00 70 GLY A CA 7
ATOM 9481 C C . GLY A 1 70 ? 3.947 -0.616 12.907 1.00 0.00 70 GLY A C 7
ATOM 9482 O O . GLY A 1 70 ? 5.059 -0.333 12.464 1.00 0.00 70 GLY A O 7
ATOM 9486 N N . HIS A 1 71 ? 3.154 -1.550 12.401 1.00 0.00 71 HIS A N 7
ATOM 9487 C CA . HIS A 1 71 ? 3.561 -2.332 11.247 1.00 0.00 71 HIS A CA 7
ATOM 9488 C C . HIS A 1 71 ? 3.282 -1.542 9.967 1.00 0.00 71 HIS A C 7
ATOM 9489 O O . HIS A 1 71 ? 3.495 -2.043 8.864 1.00 0.00 71 HIS A O 7
ATOM 9503 N N . LEU A 1 72 ? 2.809 -0.319 10.156 1.00 0.00 72 LEU A N 7
ATOM 9504 C CA . LEU A 1 72 ? 2.498 0.546 9.031 1.00 0.00 72 LEU A CA 7
ATOM 9505 C C . LEU A 1 72 ? 3.454 1.741 9.033 1.00 0.00 72 LEU A C 7
ATOM 9506 O O . LEU A 1 72 ? 3.907 2.180 7.976 1.00 0.00 72 LEU A O 7
ATOM 9522 N N . ILE A 1 73 ? 3.732 2.234 10.231 1.00 0.00 73 ILE A N 7
ATOM 9523 C CA . ILE A 1 73 ? 4.625 3.370 10.384 1.00 0.00 73 ILE A CA 7
ATOM 9524 C C . ILE A 1 73 ? 5.777 3.245 9.384 1.00 0.00 73 ILE A C 7
ATOM 9525 O O . ILE A 1 73 ? 6.063 4.183 8.641 1.00 0.00 73 ILE A O 7
ATOM 9541 N N . PRO A 1 74 ? 6.424 2.049 9.398 1.00 0.00 74 PRO A N 7
ATOM 9542 C CA . PRO A 1 74 ? 7.538 1.790 8.502 1.00 0.00 74 PRO A CA 7
ATOM 9543 C C . PRO A 1 74 ? 7.047 1.547 7.073 1.00 0.00 74 PRO A C 7
ATOM 9544 O O . PRO A 1 74 ? 7.455 2.245 6.146 1.00 0.00 74 PRO A O 7
ATOM 9555 N N . MET A 1 75 ? 6.179 0.555 6.941 1.00 0.00 75 MET A N 7
ATOM 9556 C CA . MET A 1 75 ? 5.629 0.211 5.641 1.00 0.00 75 MET A CA 7
ATOM 9557 C C . MET A 1 75 ? 5.114 1.456 4.916 1.00 0.00 75 MET A C 7
ATOM 9558 O O . MET A 1 75 ? 4.995 1.462 3.692 1.00 0.00 75 MET A O 7
ATOM 9572 N N . LEU A 1 76 ? 4.821 2.481 5.704 1.00 0.00 76 LEU A N 7
ATOM 9573 C CA . LEU A 1 76 ? 4.322 3.729 5.153 1.00 0.00 76 LEU A CA 7
ATOM 9574 C C . LEU A 1 76 ? 5.477 4.492 4.501 1.00 0.00 76 LEU A C 7
ATOM 9575 O O . LEU A 1 76 ? 5.342 4.997 3.387 1.00 0.00 76 LEU A O 7
ATOM 9591 N N . GLU A 1 77 ? 6.586 4.552 5.222 1.00 0.00 77 GLU A N 7
ATOM 9592 C CA . GLU A 1 77 ? 7.764 5.245 4.728 1.00 0.00 77 GLU A CA 7
ATOM 9593 C C . GLU A 1 77 ? 8.125 4.745 3.328 1.00 0.00 77 GLU A C 7
ATOM 9594 O O . GLU A 1 77 ? 8.372 5.543 2.424 1.00 0.00 77 GLU A O 7
ATOM 9607 N N . LYS A 1 78 ? 8.145 3.427 3.191 1.00 0.00 78 LYS A N 7
ATOM 9608 C CA . LYS A 1 78 ? 8.472 2.811 1.917 1.00 0.00 78 LYS A CA 7
ATOM 9609 C C . LYS A 1 78 ? 7.439 3.235 0.871 1.00 0.00 78 LYS A C 7
ATOM 9610 O O . LYS A 1 78 ? 7.785 3.860 -0.131 1.00 0.00 78 LYS A O 7
ATOM 9628 N N . ILE A 1 79 ? 6.191 2.879 1.139 1.00 0.00 79 ILE A N 7
ATOM 9629 C CA . ILE A 1 79 ? 5.106 3.215 0.233 1.00 0.00 79 ILE A CA 7
ATOM 9630 C C . ILE A 1 79 ? 5.150 4.712 -0.076 1.00 0.00 79 ILE A C 7
ATOM 9631 O O . ILE A 1 79 ? 5.257 5.108 -1.236 1.00 0.00 79 ILE A O 7
ATOM 9647 N N . ARG A 1 80 ? 5.065 5.505 0.982 1.00 0.00 80 ARG A N 7
ATOM 9648 C CA . ARG A 1 80 ? 5.094 6.951 0.839 1.00 0.00 80 ARG A CA 7
ATOM 9649 C C . ARG A 1 80 ? 6.102 7.357 -0.239 1.00 0.00 80 ARG A C 7
ATOM 9650 O O . ARG A 1 80 ? 5.858 8.290 -1.002 1.00 0.00 80 ARG A O 7
ATOM 9670 N N . ARG A 1 81 ? 7.213 6.636 -0.266 1.00 0.00 81 ARG A N 7
ATOM 9671 C CA . ARG A 1 81 ? 8.259 6.910 -1.237 1.00 0.00 81 ARG A CA 7
ATOM 9672 C C . ARG A 1 81 ? 7.730 6.709 -2.658 1.00 0.00 81 ARG A C 7
ATOM 9673 O O . ARG A 1 81 ? 7.744 7.636 -3.467 1.00 0.00 81 ARG A O 7
ATOM 9693 N N . ALA A 1 82 ? 7.274 5.493 -2.920 1.00 0.00 82 ALA A N 7
ATOM 9694 C CA . ALA A 1 82 ? 6.741 5.158 -4.229 1.00 0.00 82 ALA A CA 7
ATOM 9695 C C . ALA A 1 82 ? 5.621 6.138 -4.584 1.00 0.00 82 ALA A C 7
ATOM 9696 O O . ALA A 1 82 ? 5.444 6.489 -5.750 1.00 0.00 82 ALA A O 7
ATOM 9703 N N . MET A 1 1 ? 1.681 -18.342 7.422 1.00 0.00 1 MET A N 8
ATOM 9704 C CA . MET A 1 1 ? 1.091 -18.367 6.095 1.00 0.00 1 MET A CA 8
ATOM 9705 C C . MET A 1 1 ? -0.011 -17.313 5.964 1.00 0.00 1 MET A C 8
ATOM 9706 O O . MET A 1 1 ? -0.445 -16.738 6.961 1.00 0.00 1 MET A O 8
ATOM 9720 N N . MET A 1 2 ? -0.431 -17.093 4.727 1.00 0.00 2 MET A N 8
ATOM 9721 C CA . MET A 1 2 ? -1.474 -16.119 4.453 1.00 0.00 2 MET A CA 8
ATOM 9722 C C . MET A 1 2 ? -2.073 -16.334 3.062 1.00 0.00 2 MET A C 8
ATOM 9723 O O . MET A 1 2 ? -1.435 -16.924 2.192 1.00 0.00 2 MET A O 8
ATOM 9737 N N . VAL A 1 3 ? -3.293 -15.844 2.897 1.00 0.00 3 VAL A N 8
ATOM 9738 C CA . VAL A 1 3 ? -3.986 -15.976 1.626 1.00 0.00 3 VAL A CA 8
ATOM 9739 C C . VAL A 1 3 ? -3.550 -14.845 0.693 1.00 0.00 3 VAL A C 8
ATOM 9740 O O . VAL A 1 3 ? -3.097 -13.797 1.151 1.00 0.00 3 VAL A O 8
ATOM 9753 N N . PHE A 1 4 ? -3.701 -15.095 -0.599 1.00 0.00 4 PHE A N 8
ATOM 9754 C CA . PHE A 1 4 ? -3.327 -14.111 -1.601 1.00 0.00 4 PHE A CA 8
ATOM 9755 C C . PHE A 1 4 ? -3.269 -14.742 -2.994 1.00 0.00 4 PHE A C 8
ATOM 9756 O O . PHE A 1 4 ? -2.238 -15.282 -3.391 1.00 0.00 4 PHE A O 8
ATOM 9773 N N . ASP A 1 5 ? -4.388 -14.651 -3.697 1.00 0.00 5 ASP A N 8
ATOM 9774 C CA . ASP A 1 5 ? -4.476 -15.206 -5.037 1.00 0.00 5 ASP A CA 8
ATOM 9775 C C . ASP A 1 5 ? -4.974 -14.126 -6.000 1.00 0.00 5 ASP A C 8
ATOM 9776 O O . ASP A 1 5 ? -4.964 -12.942 -5.668 1.00 0.00 5 ASP A O 8
ATOM 9786 N N . ASP A 1 6 ? -5.397 -14.574 -7.173 1.00 0.00 6 ASP A N 8
ATOM 9787 C CA . ASP A 1 6 ? -5.897 -13.660 -8.186 1.00 0.00 6 ASP A CA 8
ATOM 9788 C C . ASP A 1 6 ? -6.843 -12.650 -7.533 1.00 0.00 6 ASP A C 8
ATOM 9789 O O . ASP A 1 6 ? -6.930 -11.504 -7.971 1.00 0.00 6 ASP A O 8
ATOM 9799 N N . ILE A 1 7 ? -7.528 -13.112 -6.498 1.00 0.00 7 ILE A N 8
ATOM 9800 C CA . ILE A 1 7 ? -8.464 -12.263 -5.780 1.00 0.00 7 ILE A CA 8
ATOM 9801 C C . ILE A 1 7 ? -7.694 -11.147 -5.073 1.00 0.00 7 ILE A C 8
ATOM 9802 O O . ILE A 1 7 ? -7.940 -9.967 -5.318 1.00 0.00 7 ILE A O 8
ATOM 9818 N N . ALA A 1 8 ? -6.778 -11.558 -4.209 1.00 0.00 8 ALA A N 8
ATOM 9819 C CA . ALA A 1 8 ? -5.970 -10.607 -3.464 1.00 0.00 8 ALA A CA 8
ATOM 9820 C C . ALA A 1 8 ? -5.510 -9.491 -4.403 1.00 0.00 8 ALA A C 8
ATOM 9821 O O . ALA A 1 8 ? -5.469 -8.325 -4.013 1.00 0.00 8 ALA A O 8
ATOM 9828 N N . LYS A 1 9 ? -5.174 -9.887 -5.622 1.00 0.00 9 LYS A N 8
ATOM 9829 C CA . LYS A 1 9 ? -4.718 -8.933 -6.620 1.00 0.00 9 LYS A CA 8
ATOM 9830 C C . LYS A 1 9 ? -5.768 -7.833 -6.785 1.00 0.00 9 LYS A C 8
ATOM 9831 O O . LYS A 1 9 ? -5.478 -6.656 -6.574 1.00 0.00 9 LYS A O 8
ATOM 9849 N N . ARG A 1 10 ? -6.967 -8.254 -7.160 1.00 0.00 10 ARG A N 8
ATOM 9850 C CA . ARG A 1 10 ? -8.062 -7.319 -7.356 1.00 0.00 10 ARG A CA 8
ATOM 9851 C C . ARG A 1 10 ? -8.365 -6.577 -6.053 1.00 0.00 10 ARG A C 8
ATOM 9852 O O . ARG A 1 10 ? -8.636 -5.377 -6.066 1.00 0.00 10 ARG A O 8
ATOM 9872 N N . LYS A 1 11 ? -8.310 -7.322 -4.958 1.00 0.00 11 LYS A N 8
ATOM 9873 C CA . LYS A 1 11 ? -8.576 -6.749 -3.650 1.00 0.00 11 LYS A CA 8
ATOM 9874 C C . LYS A 1 11 ? -7.674 -5.531 -3.438 1.00 0.00 11 LYS A C 8
ATOM 9875 O O . LYS A 1 11 ? -8.163 -4.422 -3.224 1.00 0.00 11 LYS A O 8
ATOM 9893 N N . ILE A 1 12 ? -6.374 -5.777 -3.506 1.00 0.00 12 ILE A N 8
ATOM 9894 C CA . ILE A 1 12 ? -5.401 -4.714 -3.325 1.00 0.00 12 ILE A CA 8
ATOM 9895 C C . ILE A 1 12 ? -5.908 -3.442 -4.007 1.00 0.00 12 ILE A C 8
ATOM 9896 O O . ILE A 1 12 ? -5.845 -2.357 -3.430 1.00 0.00 12 ILE A O 8
ATOM 9912 N N . ARG A 1 13 ? -6.399 -3.617 -5.224 1.00 0.00 13 ARG A N 8
ATOM 9913 C CA . ARG A 1 13 ? -6.917 -2.497 -5.991 1.00 0.00 13 ARG A CA 8
ATOM 9914 C C . ARG A 1 13 ? -8.293 -2.083 -5.463 1.00 0.00 13 ARG A C 8
ATOM 9915 O O . ARG A 1 13 ? -8.481 -0.945 -5.036 1.00 0.00 13 ARG A O 8
ATOM 9935 N N . PHE A 1 14 ? -9.218 -3.030 -5.510 1.00 0.00 14 PHE A N 8
ATOM 9936 C CA . PHE A 1 14 ? -10.571 -2.778 -5.041 1.00 0.00 14 PHE A CA 8
ATOM 9937 C C . PHE A 1 14 ? -10.560 -1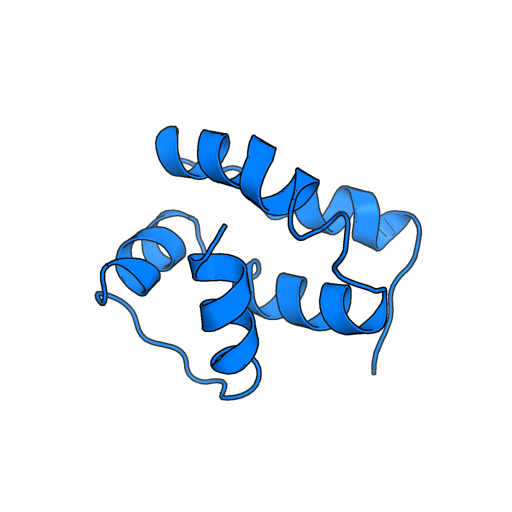.963 -3.747 1.00 0.00 14 PHE A C 8
ATOM 9938 O O . PHE A 1 14 ? -11.510 -1.237 -3.457 1.00 0.00 14 PHE A O 8
ATOM 9955 N N . GLN A 1 15 ? -9.474 -2.110 -3.002 1.00 0.00 15 GLN A N 8
ATOM 9956 C CA . GLN A 1 15 ? -9.326 -1.396 -1.744 1.00 0.00 15 GLN A CA 8
ATOM 9957 C C . GLN A 1 15 ? -8.834 0.030 -1.998 1.00 0.00 15 GLN A C 8
ATOM 9958 O O . GLN A 1 15 ? -9.489 0.995 -1.606 1.00 0.00 15 GLN A O 8
ATOM 9972 N N . THR A 1 16 ? -7.686 0.118 -2.652 1.00 0.00 16 THR A N 8
ATOM 9973 C CA . THR A 1 16 ? -7.098 1.410 -2.962 1.00 0.00 16 THR A CA 8
ATOM 9974 C C . THR A 1 16 ? -8.164 2.363 -3.509 1.00 0.00 16 THR A C 8
ATOM 9975 O O . THR A 1 16 ? -8.659 3.226 -2.786 1.00 0.00 16 THR A O 8
ATOM 9986 N N . ARG A 1 17 ? -8.485 2.174 -4.780 1.00 0.00 17 ARG A N 8
ATOM 9987 C CA . ARG A 1 17 ? -9.483 3.006 -5.431 1.00 0.00 17 ARG A CA 8
ATOM 9988 C C . ARG A 1 17 ? -10.602 3.359 -4.450 1.00 0.00 17 ARG A C 8
ATOM 9989 O O . ARG A 1 17 ? -11.228 2.473 -3.871 1.00 0.00 17 ARG A O 8
ATOM 10009 N N . ARG A 1 18 ? -10.819 4.657 -4.292 1.00 0.00 18 ARG A N 8
ATOM 10010 C CA . ARG A 1 18 ? -11.851 5.139 -3.391 1.00 0.00 18 ARG A CA 8
ATOM 10011 C C . ARG A 1 18 ? -12.395 6.484 -3.877 1.00 0.00 18 ARG A C 8
ATOM 10012 O O . ARG A 1 18 ? -12.358 6.777 -5.071 1.00 0.00 18 ARG A O 8
ATOM 10032 N N . GLY A 1 19 ? -12.888 7.265 -2.927 1.00 0.00 19 GLY A N 8
ATOM 10033 C CA . GLY A 1 19 ? -13.439 8.572 -3.244 1.00 0.00 19 GLY A CA 8
ATOM 10034 C C . GLY A 1 19 ? -12.367 9.491 -3.833 1.00 0.00 19 GLY A C 8
ATOM 10035 O O . GLY A 1 19 ? -12.637 10.249 -4.764 1.00 0.00 19 GLY A O 8
ATOM 10039 N N . LEU A 1 20 ? -11.173 9.393 -3.267 1.00 0.00 20 LEU A N 8
ATOM 10040 C CA . LEU A 1 20 ? -10.059 10.206 -3.725 1.00 0.00 20 LEU A CA 8
ATOM 10041 C C . LEU A 1 20 ? -9.664 9.773 -5.138 1.00 0.00 20 LEU A C 8
ATOM 10042 O O . LEU A 1 20 ? -9.133 8.680 -5.331 1.00 0.00 20 LEU A O 8
ATOM 10058 N N . LEU A 1 21 ? -9.938 10.652 -6.091 1.00 0.00 21 LEU A N 8
ATOM 10059 C CA . LEU A 1 21 ? -9.618 10.375 -7.480 1.00 0.00 21 LEU A CA 8
ATOM 10060 C C . LEU A 1 21 ? -8.099 10.292 -7.643 1.00 0.00 21 LEU A C 8
ATOM 10061 O O . LEU A 1 21 ? -7.567 9.249 -8.019 1.00 0.00 21 LEU A O 8
ATOM 10077 N N . GLU A 1 22 ? -7.443 11.406 -7.352 1.00 0.00 22 GLU A N 8
ATOM 10078 C CA . GLU A 1 22 ? -5.996 11.473 -7.461 1.00 0.00 22 GLU A CA 8
ATOM 10079 C C . GLU A 1 22 ? -5.359 10.225 -6.846 1.00 0.00 22 GLU A C 8
ATOM 10080 O O . GLU A 1 22 ? -4.488 9.605 -7.453 1.00 0.00 22 GLU A O 8
ATOM 10093 N N . LEU A 1 23 ? -5.819 9.894 -5.648 1.00 0.00 23 LEU A N 8
ATOM 10094 C CA . LEU A 1 23 ? -5.305 8.732 -4.944 1.00 0.00 23 LEU A CA 8
ATOM 10095 C C . LEU A 1 23 ? -5.377 7.511 -5.864 1.00 0.00 23 LEU A C 8
ATOM 10096 O O . LEU A 1 23 ? -4.507 6.643 -5.819 1.00 0.00 23 LEU A O 8
ATOM 10112 N N . ASP A 1 24 ? -6.423 7.483 -6.677 1.00 0.00 24 ASP A N 8
ATOM 10113 C CA . ASP A 1 24 ? -6.620 6.384 -7.605 1.00 0.00 24 ASP A CA 8
ATOM 10114 C C . ASP A 1 24 ? -5.478 6.370 -8.623 1.00 0.00 24 ASP A C 8
ATOM 10115 O O . ASP A 1 24 ? -5.140 5.320 -9.168 1.00 0.00 24 ASP A O 8
ATOM 10125 N N . LEU A 1 25 ? -4.914 7.548 -8.848 1.00 0.00 25 LEU A N 8
ATOM 10126 C CA . LEU A 1 25 ? -3.817 7.684 -9.790 1.00 0.00 25 LEU A CA 8
ATOM 10127 C C . LEU A 1 25 ? -2.535 7.141 -9.156 1.00 0.00 25 LEU A C 8
ATOM 10128 O O . LEU A 1 25 ? -1.918 6.219 -9.686 1.00 0.00 25 LEU A O 8
ATOM 10144 N N . ILE A 1 26 ? -2.172 7.737 -8.029 1.00 0.00 26 ILE A N 8
ATOM 10145 C CA . ILE A 1 26 ? -0.975 7.325 -7.317 1.00 0.00 26 ILE A CA 8
ATOM 10146 C C . ILE A 1 26 ? -0.873 5.798 -7.339 1.00 0.00 26 ILE A C 8
ATOM 10147 O O . ILE A 1 26 ? 0.077 5.244 -7.889 1.00 0.00 26 ILE A O 8
ATOM 10163 N N . PHE A 1 27 ? -1.866 5.162 -6.734 1.00 0.00 27 PHE A N 8
ATOM 10164 C CA . PHE A 1 27 ? -1.900 3.711 -6.678 1.00 0.00 27 PHE A CA 8
ATOM 10165 C C . PHE A 1 27 ? -1.442 3.099 -8.003 1.00 0.00 27 PHE A C 8
ATOM 10166 O O . PHE A 1 27 ? -0.610 2.193 -8.018 1.00 0.00 27 PHE A O 8
ATOM 10183 N N . GLY A 1 28 ? -2.004 3.620 -9.084 1.00 0.00 28 GLY A N 8
ATOM 10184 C CA . GLY A 1 28 ? -1.663 3.137 -10.412 1.00 0.00 28 GLY A CA 8
ATOM 10185 C C . GLY A 1 28 ? -0.154 2.924 -10.547 1.00 0.00 28 GLY A C 8
ATOM 10186 O O . GLY A 1 28 ? 0.290 1.868 -10.995 1.00 0.00 28 GLY A O 8
ATOM 10190 N N . ARG A 1 29 ? 0.593 3.944 -10.152 1.00 0.00 29 ARG A N 8
ATOM 10191 C CA . ARG A 1 29 ? 2.043 3.882 -10.223 1.00 0.00 29 ARG A CA 8
ATOM 10192 C C . ARG A 1 29 ? 2.607 3.206 -8.972 1.00 0.00 29 ARG A C 8
ATOM 10193 O O . ARG A 1 29 ? 3.335 2.219 -9.071 1.00 0.00 29 ARG A O 8
ATOM 10213 N N . PHE A 1 30 ? 2.251 3.764 -7.825 1.00 0.00 30 PHE A N 8
ATOM 10214 C CA . PHE A 1 30 ? 2.713 3.227 -6.556 1.00 0.00 30 PHE A CA 8
ATOM 10215 C C . PHE A 1 30 ? 2.762 1.698 -6.593 1.00 0.00 30 PHE A C 8
ATOM 10216 O O . PHE A 1 30 ? 3.780 1.098 -6.254 1.00 0.00 30 PHE A O 8
ATOM 10233 N N . MET A 1 31 ? 1.648 1.112 -7.007 1.00 0.00 31 MET A N 8
ATOM 10234 C CA . MET A 1 31 ? 1.550 -0.335 -7.092 1.00 0.00 31 MET A CA 8
ATOM 10235 C C . MET A 1 31 ? 2.493 -0.885 -8.165 1.00 0.00 31 MET A C 8
ATOM 10236 O O . MET A 1 31 ? 3.374 -1.691 -7.868 1.00 0.00 31 MET A O 8
ATOM 10250 N N . GLU A 1 32 ? 2.275 -0.429 -9.389 1.00 0.00 32 GLU A N 8
ATOM 10251 C CA . GLU A 1 32 ? 3.094 -0.865 -10.507 1.00 0.00 32 GLU A CA 8
ATOM 10252 C C . GLU A 1 32 ? 4.578 -0.789 -10.140 1.00 0.00 32 GLU A C 8
ATOM 10253 O O . GLU A 1 32 ? 5.401 -1.496 -10.720 1.00 0.00 32 GLU A O 8
ATOM 10266 N N . LYS A 1 33 ? 4.873 0.073 -9.179 1.00 0.00 33 LYS A N 8
ATOM 10267 C CA . LYS A 1 33 ? 6.243 0.251 -8.728 1.00 0.00 33 LYS A CA 8
ATOM 10268 C C . LYS A 1 33 ? 6.497 -0.650 -7.517 1.00 0.00 33 LYS A C 8
ATOM 10269 O O . LYS A 1 33 ? 7.538 -1.300 -7.430 1.00 0.00 33 LYS A O 8
ATOM 10287 N N . GLU A 1 34 ? 5.529 -0.659 -6.613 1.00 0.00 34 GLU A N 8
ATOM 10288 C CA . GLU A 1 34 ? 5.634 -1.469 -5.411 1.00 0.00 34 GLU A CA 8
ATOM 10289 C C . GLU A 1 34 ? 4.986 -2.837 -5.635 1.00 0.00 34 GLU A C 8
ATOM 10290 O O . GLU A 1 34 ? 5.681 -3.845 -5.758 1.00 0.00 34 GLU A O 8
ATOM 10303 N N . PHE A 1 35 ? 3.662 -2.828 -5.680 1.00 0.00 35 PHE A N 8
ATOM 10304 C CA . PHE A 1 35 ? 2.912 -4.056 -5.886 1.00 0.00 35 PHE A CA 8
ATOM 10305 C C . PHE A 1 35 ? 3.619 -4.968 -6.890 1.00 0.00 35 PHE A C 8
ATOM 10306 O O . PHE A 1 35 ? 3.545 -6.191 -6.782 1.00 0.00 35 PHE A O 8
ATOM 10323 N N . GLU A 1 36 ? 4.289 -4.339 -7.844 1.00 0.00 36 GLU A N 8
ATOM 10324 C CA . GLU A 1 36 ? 5.009 -5.078 -8.866 1.00 0.00 36 GLU A CA 8
ATOM 10325 C C . GLU A 1 36 ? 6.188 -5.832 -8.245 1.00 0.00 36 GLU A C 8
ATOM 10326 O O . GLU A 1 36 ? 6.396 -7.009 -8.532 1.00 0.00 36 GLU A O 8
ATOM 10339 N N . HIS A 1 37 ? 6.927 -5.121 -7.407 1.00 0.00 37 HIS A N 8
ATOM 10340 C CA . HIS A 1 37 ? 8.079 -5.708 -6.743 1.00 0.00 37 HIS A CA 8
ATOM 10341 C C . HIS A 1 37 ? 7.622 -6.460 -5.491 1.00 0.00 37 HIS A C 8
ATOM 10342 O O . HIS A 1 37 ? 8.205 -7.481 -5.129 1.00 0.00 37 HIS A O 8
ATOM 10356 N N . LEU A 1 38 ? 6.584 -5.926 -4.865 1.00 0.00 38 LEU A N 8
ATOM 10357 C CA . LEU A 1 38 ? 6.043 -6.533 -3.661 1.00 0.00 38 LEU A CA 8
ATOM 10358 C C 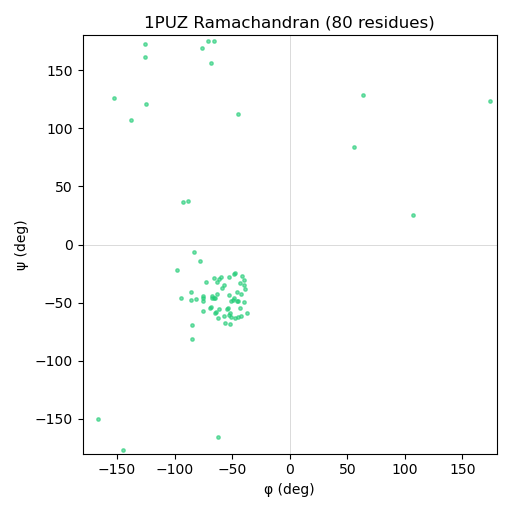. LEU A 1 38 ? 5.784 -8.019 -3.918 1.00 0.00 38 LEU A C 8
ATOM 10359 O O . LEU A 1 38 ? 6.066 -8.524 -5.003 1.00 0.00 38 LEU A O 8
ATOM 10375 N N . SER A 1 39 ? 5.249 -8.678 -2.900 1.00 0.00 39 SER A N 8
ATOM 10376 C CA . SER A 1 39 ? 4.949 -10.096 -3.002 1.00 0.00 39 SER A CA 8
ATOM 10377 C C . SER A 1 39 ? 3.993 -10.511 -1.881 1.00 0.00 39 SER A C 8
ATOM 10378 O O . SER A 1 39 ? 3.519 -9.667 -1.121 1.00 0.00 39 SER A O 8
ATOM 10386 N N . ASP A 1 40 ? 3.739 -11.809 -1.814 1.00 0.00 40 ASP A N 8
ATOM 10387 C CA . ASP A 1 40 ? 2.848 -12.345 -0.799 1.00 0.00 40 ASP A CA 8
ATOM 10388 C C . ASP A 1 40 ? 3.227 -11.765 0.565 1.00 0.00 40 ASP A C 8
ATOM 10389 O O . ASP A 1 40 ? 2.362 -11.319 1.316 1.00 0.00 40 ASP A O 8
ATOM 10399 N N . LYS A 1 41 ? 4.523 -11.788 0.843 1.00 0.00 41 LYS A N 8
ATOM 10400 C CA . LYS A 1 41 ? 5.027 -11.270 2.103 1.00 0.00 41 LYS A CA 8
ATOM 10401 C C . LYS A 1 41 ? 4.539 -9.832 2.289 1.00 0.00 41 LYS A C 8
ATOM 10402 O O . LYS A 1 41 ? 3.741 -9.554 3.183 1.00 0.00 41 LYS A O 8
ATOM 10420 N N . GLU A 1 42 ? 5.040 -8.955 1.431 1.00 0.00 42 GLU A N 8
ATOM 10421 C CA . GLU A 1 42 ? 4.665 -7.552 1.490 1.00 0.00 42 GLU A CA 8
ATOM 10422 C C . GLU A 1 42 ? 3.143 -7.407 1.434 1.00 0.00 42 GLU A C 8
ATOM 10423 O O . GLU A 1 42 ? 2.563 -6.615 2.176 1.00 0.00 42 GLU A O 8
ATOM 10436 N N . LEU A 1 43 ? 2.539 -8.183 0.547 1.00 0.00 43 LEU A N 8
ATOM 10437 C CA . LEU A 1 43 ? 1.095 -8.151 0.384 1.00 0.00 43 LEU A CA 8
ATOM 10438 C C . LEU A 1 43 ? 0.432 -8.095 1.761 1.00 0.00 43 LEU A C 8
ATOM 10439 O O . LEU A 1 43 ? -0.508 -7.331 1.971 1.00 0.00 43 LEU A O 8
ATOM 10455 N N . SER A 1 44 ? 0.948 -8.916 2.665 1.00 0.00 44 SER A N 8
ATOM 10456 C CA . SER A 1 44 ? 0.417 -8.969 4.016 1.00 0.00 44 SER A CA 8
ATOM 10457 C C . SER A 1 44 ? 0.308 -7.556 4.592 1.00 0.00 44 SER A C 8
ATOM 10458 O O . SER A 1 44 ? -0.772 -7.129 4.997 1.00 0.00 44 SER A O 8
ATOM 10466 N N . GLU A 1 45 ? 1.441 -6.870 4.611 1.00 0.00 45 GLU A N 8
ATOM 10467 C CA . GLU A 1 45 ? 1.486 -5.514 5.130 1.00 0.00 45 GLU A CA 8
ATOM 10468 C C . GLU A 1 45 ? 0.573 -4.600 4.310 1.00 0.00 45 GLU A C 8
ATOM 10469 O O . GLU A 1 45 ? -0.254 -3.881 4.867 1.00 0.00 45 GLU A O 8
ATOM 10482 N N . PHE A 1 46 ? 0.754 -4.660 2.999 1.00 0.00 46 PHE A N 8
ATOM 10483 C CA . PHE A 1 46 ? -0.044 -3.847 2.096 1.00 0.00 46 PHE A CA 8
ATOM 10484 C C . PHE A 1 46 ? -1.504 -3.794 2.550 1.00 0.00 46 PHE A C 8
ATOM 10485 O O . PHE A 1 46 ? -2.071 -2.713 2.705 1.00 0.00 46 PHE A O 8
ATOM 10502 N N . SER A 1 47 ? -2.071 -4.975 2.751 1.00 0.00 47 SER A N 8
ATOM 10503 C CA . SER A 1 47 ? -3.454 -5.076 3.184 1.00 0.00 47 SER A CA 8
ATOM 10504 C C . SER A 1 47 ? -3.640 -4.348 4.517 1.00 0.00 47 SER A C 8
ATOM 10505 O O . SER A 1 47 ? -4.646 -3.672 4.724 1.00 0.00 47 SER A O 8
ATOM 10513 N N . GLU A 1 48 ? -2.653 -4.511 5.386 1.00 0.00 48 GLU A N 8
ATOM 10514 C CA . GLU A 1 48 ? -2.695 -3.877 6.693 1.00 0.00 48 GLU A CA 8
ATOM 10515 C C . GLU A 1 48 ? -2.757 -2.356 6.544 1.00 0.00 48 GLU A C 8
ATOM 10516 O O . GLU A 1 48 ? -3.538 -1.693 7.225 1.00 0.00 48 GLU A O 8
ATOM 10529 N N . ILE A 1 49 ? -1.924 -1.847 5.648 1.00 0.00 49 ILE A N 8
ATOM 10530 C CA . ILE A 1 49 ? -1.874 -0.416 5.400 1.00 0.00 49 ILE A CA 8
ATOM 10531 C C . ILE A 1 49 ? -3.104 0.001 4.592 1.00 0.00 49 ILE A C 8
ATOM 10532 O O . ILE A 1 49 ? -3.844 0.895 4.997 1.00 0.00 49 ILE A O 8
ATOM 10548 N N . LEU A 1 50 ? -3.284 -0.668 3.462 1.00 0.00 50 LEU A N 8
ATOM 10549 C CA . LEU A 1 50 ? -4.411 -0.378 2.592 1.00 0.00 50 LEU A CA 8
ATOM 10550 C C . LEU A 1 50 ? -5.673 -0.210 3.440 1.00 0.00 50 LEU A C 8
ATOM 10551 O O . LEU A 1 50 ? -6.530 0.615 3.127 1.00 0.00 50 LEU A O 8
ATOM 10567 N N . GLU A 1 51 ? -5.748 -1.005 4.498 1.00 0.00 51 GLU A N 8
ATOM 10568 C CA . GLU A 1 51 ? -6.891 -0.954 5.393 1.00 0.00 51 GLU A CA 8
ATOM 10569 C C . GLU A 1 51 ? -7.390 0.485 5.535 1.00 0.00 51 GLU A C 8
ATOM 10570 O O . GLU A 1 51 ? -8.596 0.727 5.573 1.00 0.00 51 GLU A O 8
ATOM 10583 N N . PHE A 1 52 ? -6.438 1.403 5.610 1.00 0.00 52 PHE A N 8
ATOM 10584 C CA . PHE A 1 52 ? -6.766 2.812 5.748 1.00 0.00 52 PHE A CA 8
ATOM 10585 C C . PHE A 1 52 ? -7.510 3.325 4.513 1.00 0.00 52 PHE A C 8
ATOM 10586 O O . PHE A 1 52 ? -7.244 2.884 3.396 1.00 0.00 52 PHE A O 8
ATOM 10603 N N . GLN A 1 53 ? -8.427 4.250 4.756 1.00 0.00 53 GLN A N 8
ATOM 10604 C CA . GLN A 1 53 ? -9.211 4.827 3.678 1.00 0.00 53 GLN A CA 8
ATOM 10605 C C . GLN A 1 53 ? -8.342 5.756 2.828 1.00 0.00 53 GLN A C 8
ATOM 10606 O O . GLN A 1 53 ? -7.185 6.008 3.163 1.00 0.00 53 GLN A O 8
ATOM 10620 N N . ASP A 1 54 ? -8.932 6.239 1.745 1.00 0.00 54 ASP A N 8
ATOM 10621 C CA . ASP A 1 54 ? -8.226 7.134 0.844 1.00 0.00 54 ASP A CA 8
ATOM 10622 C C . ASP A 1 54 ? -8.028 8.488 1.529 1.00 0.00 54 ASP A C 8
ATOM 10623 O O . ASP A 1 54 ? -6.927 9.038 1.518 1.00 0.00 54 ASP A O 8
ATOM 10633 N N . GLN A 1 55 ? -9.110 8.986 2.109 1.00 0.00 55 GLN A N 8
ATOM 10634 C CA . GLN A 1 55 ? -9.069 10.265 2.798 1.00 0.00 55 GLN A CA 8
ATOM 10635 C C . GLN A 1 55 ? -7.894 10.302 3.777 1.00 0.00 55 GLN A C 8
ATOM 10636 O O . GLN A 1 55 ? -7.005 11.143 3.654 1.00 0.00 55 GLN A O 8
ATOM 10650 N N . GLU A 1 56 ? -7.929 9.381 4.729 1.00 0.00 56 GLU A N 8
ATOM 10651 C CA . GLU A 1 56 ? -6.879 9.299 5.729 1.00 0.00 56 GLU A CA 8
ATOM 10652 C C . GLU A 1 56 ? -5.525 9.057 5.059 1.00 0.00 56 GLU A C 8
ATOM 10653 O O . GLU A 1 56 ? -4.559 9.770 5.327 1.00 0.00 56 GLU A O 8
ATOM 10666 N N . LEU A 1 57 ? -5.498 8.049 4.199 1.00 0.00 57 LEU A N 8
ATOM 10667 C CA . LEU A 1 57 ? -4.278 7.704 3.488 1.00 0.00 57 LEU A CA 8
ATOM 10668 C C . LEU A 1 57 ? -3.605 8.985 2.990 1.00 0.00 57 LEU A C 8
ATOM 10669 O O . LEU A 1 57 ? -2.479 9.290 3.380 1.00 0.00 57 LEU A O 8
ATOM 10685 N N . LEU A 1 58 ? -4.323 9.699 2.135 1.00 0.00 58 LEU A N 8
ATOM 10686 C CA . LEU A 1 58 ? -3.808 10.939 1.579 1.00 0.00 58 LEU A CA 8
ATOM 10687 C C . LEU A 1 58 ? -3.191 11.777 2.700 1.00 0.00 58 LEU A C 8
ATOM 10688 O O . LEU A 1 58 ? -2.003 12.097 2.658 1.00 0.00 58 LEU A O 8
ATOM 10704 N N . ALA A 1 59 ? -4.024 12.110 3.674 1.00 0.00 59 ALA A N 8
ATOM 10705 C CA . ALA A 1 59 ? -3.574 12.905 4.804 1.00 0.00 59 ALA A CA 8
ATOM 10706 C C . ALA A 1 59 ? -2.279 12.309 5.359 1.00 0.00 59 ALA A C 8
ATOM 10707 O O . ALA A 1 59 ? -1.317 13.033 5.611 1.00 0.00 59 ALA A O 8
ATOM 10714 N N . LEU A 1 60 ? -2.297 10.996 5.533 1.00 0.00 60 LEU A N 8
ATOM 10715 C CA . LEU A 1 60 ? -1.136 10.294 6.054 1.00 0.00 60 LEU A CA 8
ATOM 10716 C C . LEU A 1 60 ? 0.090 10.649 5.209 1.00 0.00 60 LEU A C 8
ATOM 10717 O O . LEU A 1 60 ? 1.119 11.059 5.744 1.00 0.00 60 LEU A O 8
ATOM 10733 N N . ILE A 1 61 ? -0.061 10.479 3.904 1.00 0.00 61 ILE A N 8
ATOM 10734 C CA . ILE A 1 61 ? 1.021 10.776 2.981 1.00 0.00 61 ILE A CA 8
ATOM 10735 C C . ILE A 1 61 ? 1.604 12.152 3.311 1.00 0.00 61 ILE A C 8
ATOM 10736 O O . ILE A 1 61 ? 2.793 12.272 3.600 1.00 0.00 61 ILE A O 8
ATOM 10752 N N . ASN A 1 62 ? 0.739 13.154 3.256 1.00 0.00 62 ASN A N 8
ATOM 10753 C CA . ASN A 1 62 ? 1.154 14.516 3.546 1.00 0.00 62 ASN A CA 8
ATOM 10754 C C . ASN A 1 62 ? 1.778 14.569 4.942 1.00 0.00 62 ASN A C 8
ATOM 10755 O O . ASN A 1 62 ? 2.709 15.337 5.181 1.00 0.00 62 ASN A O 8
ATOM 10766 N N . GLY A 1 63 ? 1.239 13.743 5.827 1.00 0.00 63 GLY A N 8
ATOM 10767 C CA . GLY A 1 63 ? 1.731 13.686 7.193 1.00 0.00 63 GLY A CA 8
ATOM 10768 C C . GLY A 1 63 ? 0.660 14.150 8.182 1.00 0.00 63 GLY A C 8
ATOM 10769 O O . GLY A 1 63 ? 0.979 14.626 9.271 1.00 0.00 63 GLY A O 8
ATOM 10773 N N . HIS A 1 64 ? -0.589 13.996 7.767 1.00 0.00 64 HIS A N 8
ATOM 10774 C CA . HIS A 1 64 ? -1.709 14.393 8.603 1.00 0.00 64 HIS A CA 8
ATOM 10775 C C . HIS A 1 64 ? -2.044 13.266 9.582 1.00 0.00 64 HIS A C 8
ATOM 10776 O O . HIS A 1 64 ? -1.570 13.262 10.717 1.00 0.00 64 HIS A O 8
ATOM 10790 N N . SER A 1 65 ? -2.860 12.335 9.107 1.00 0.00 65 SER A N 8
ATOM 10791 C CA . SER A 1 65 ? -3.264 11.205 9.926 1.00 0.00 65 SER A CA 8
ATOM 10792 C C . SER A 1 65 ? -2.028 10.459 10.434 1.00 0.00 65 SER A C 8
ATOM 10793 O O . SER A 1 65 ? -0.919 10.691 9.957 1.00 0.00 65 SER A O 8
ATOM 10801 N N . GLU A 1 66 ? -2.262 9.579 11.397 1.00 0.00 66 GLU A N 8
ATOM 10802 C CA . GLU A 1 66 ? -1.182 8.798 11.975 1.00 0.00 66 GLU A CA 8
ATOM 10803 C C . GLU A 1 66 ? -1.508 7.305 11.899 1.00 0.00 66 GLU A C 8
ATOM 10804 O O . GLU A 1 66 ? -2.609 6.925 11.504 1.00 0.00 66 GLU A O 8
ATOM 10817 N N . THR A 1 67 ? -0.529 6.498 12.282 1.00 0.00 67 THR A N 8
ATOM 10818 C CA . THR A 1 67 ? -0.697 5.055 12.262 1.00 0.00 67 THR A CA 8
ATOM 10819 C C . THR A 1 67 ? -0.313 4.454 13.615 1.00 0.00 67 THR A C 8
ATOM 10820 O O . THR A 1 67 ? 0.811 4.634 14.082 1.00 0.00 67 THR A O 8
ATOM 10831 N N . ASP A 1 68 ? -1.268 3.753 14.208 1.00 0.00 68 ASP A N 8
ATOM 10832 C CA . ASP A 1 68 ? -1.044 3.125 15.499 1.00 0.00 68 ASP A CA 8
ATOM 10833 C C . ASP A 1 68 ? -0.539 1.696 15.285 1.00 0.00 68 ASP A C 8
ATOM 10834 O O . ASP A 1 68 ? -0.910 0.786 16.024 1.00 0.00 68 ASP A O 8
ATOM 10844 N N . LYS A 1 69 ? 0.300 1.545 14.270 1.00 0.00 69 LYS A N 8
ATOM 10845 C CA . LYS A 1 69 ? 0.859 0.242 13.950 1.00 0.00 69 LYS A CA 8
ATOM 10846 C C . LYS A 1 69 ? 2.342 0.399 13.609 1.00 0.00 69 LYS A C 8
ATOM 10847 O O . LYS A 1 69 ? 2.693 1.079 12.646 1.00 0.00 69 LYS A O 8
ATOM 10865 N N . GLY A 1 70 ? 3.173 -0.241 14.419 1.00 0.00 70 GLY A N 8
ATOM 10866 C CA . GLY A 1 70 ? 4.611 -0.181 14.215 1.00 0.00 70 GLY A CA 8
ATOM 10867 C C . GLY A 1 70 ? 5.025 -0.991 12.984 1.00 0.00 70 GLY A C 8
ATOM 10868 O O . GLY A 1 70 ? 6.153 -0.871 12.509 1.00 0.00 70 GLY A O 8
ATOM 10872 N N . HIS A 1 71 ? 4.089 -1.796 12.504 1.00 0.00 71 HIS A N 8
ATOM 10873 C CA . HIS A 1 71 ? 4.342 -2.625 11.338 1.00 0.00 71 HIS A CA 8
ATOM 10874 C C . HIS A 1 71 ? 4.044 -1.828 10.067 1.00 0.00 71 HIS A C 8
ATOM 10875 O O . HIS A 1 71 ? 4.492 -2.193 8.981 1.00 0.00 71 HIS A O 8
ATOM 10889 N N . LEU A 1 72 ? 3.290 -0.753 10.244 1.00 0.00 72 LEU A N 8
ATOM 10890 C CA . LEU A 1 72 ? 2.927 0.099 9.125 1.00 0.00 72 LEU A CA 8
ATOM 10891 C C . LEU A 1 72 ? 3.869 1.304 9.080 1.00 0.00 72 LEU A C 8
ATOM 10892 O O . LEU A 1 72 ? 4.216 1.786 8.003 1.00 0.00 72 LEU A O 8
ATOM 10908 N N . ILE A 1 73 ? 4.256 1.756 10.264 1.00 0.00 73 ILE A N 8
ATOM 10909 C CA . ILE A 1 73 ? 5.151 2.895 10.374 1.00 0.00 73 ILE A CA 8
ATOM 10910 C C . ILE A 1 73 ? 6.203 2.821 9.265 1.00 0.00 73 ILE A C 8
ATOM 10911 O O . ILE A 1 73 ? 6.429 3.797 8.552 1.00 0.00 73 ILE A O 8
ATOM 10927 N N . PRO A 1 74 ? 6.835 1.622 9.152 1.00 0.00 74 PRO A N 8
ATOM 10928 C CA . PRO A 1 74 ? 7.857 1.407 8.142 1.00 0.00 74 PRO A CA 8
ATOM 10929 C C . PRO A 1 74 ? 7.233 1.248 6.755 1.00 0.00 74 PRO A C 8
ATOM 10930 O O . PRO A 1 74 ? 7.540 2.012 5.841 1.00 0.00 74 PRO A O 8
ATOM 10941 N N . MET A 1 75 ? 6.368 0.251 6.641 1.00 0.00 75 MET A N 8
ATOM 10942 C CA . MET A 1 75 ? 5.698 -0.018 5.380 1.00 0.00 75 MET A CA 8
ATOM 10943 C C . MET A 1 75 ? 5.101 1.263 4.792 1.00 0.00 75 MET A C 8
ATOM 10944 O O . MET A 1 75 ? 4.903 1.361 3.582 1.00 0.00 75 MET A O 8
ATOM 10958 N N . LEU A 1 76 ? 4.830 2.211 5.677 1.00 0.00 76 LEU A N 8
ATOM 10959 C CA . LEU A 1 76 ? 4.260 3.481 5.261 1.00 0.00 76 LEU A CA 8
ATOM 10960 C C . LEU A 1 76 ? 5.349 4.336 4.611 1.00 0.00 76 LEU A C 8
ATOM 10961 O O . LEU A 1 76 ? 5.084 5.066 3.656 1.00 0.00 76 LEU A O 8
ATOM 10977 N N . GLU A 1 77 ? 6.552 4.218 5.153 1.00 0.00 77 GLU A N 8
ATOM 10978 C CA . GLU A 1 77 ? 7.683 4.971 4.637 1.00 0.00 77 GLU A CA 8
ATOM 10979 C C . GLU A 1 77 ? 7.955 4.589 3.181 1.00 0.00 77 GLU A C 8
ATOM 10980 O O . GLU A 1 77 ? 8.051 5.458 2.315 1.00 0.00 77 GLU A O 8
ATOM 10993 N N . LYS A 1 78 ? 8.072 3.288 2.955 1.00 0.00 78 LYS A N 8
ATOM 10994 C CA . LYS A 1 78 ? 8.331 2.781 1.619 1.00 0.00 78 LYS A CA 8
ATOM 10995 C C . LYS A 1 78 ? 7.146 3.118 0.711 1.00 0.00 78 LYS A C 8
ATOM 10996 O O . LYS A 1 78 ? 7.320 3.722 -0.346 1.00 0.00 78 LYS A O 8
ATOM 11014 N N . ILE A 1 79 ? 5.966 2.712 1.158 1.00 0.00 79 ILE A N 8
ATOM 11015 C CA . ILE A 1 79 ? 4.752 2.963 0.399 1.00 0.00 79 ILE A CA 8
ATOM 11016 C C . ILE A 1 79 ? 4.615 4.466 0.148 1.00 0.00 79 ILE A C 8
ATOM 11017 O O . ILE A 1 79 ? 4.605 4.908 -1.000 1.00 0.00 79 ILE A O 8
ATOM 11033 N N . ARG A 1 80 ? 4.512 5.209 1.240 1.00 0.00 80 ARG A N 8
ATOM 11034 C CA . ARG A 1 80 ? 4.375 6.653 1.152 1.00 0.00 80 ARG A CA 8
ATOM 11035 C C . ARG A 1 80 ? 5.410 7.226 0.181 1.00 0.00 80 ARG A C 8
ATOM 11036 O O . ARG A 1 80 ? 5.151 8.225 -0.488 1.00 0.00 80 ARG A O 8
ATOM 11056 N N . ARG A 1 81 ? 6.559 6.569 0.136 1.00 0.00 81 ARG A N 8
ATOM 11057 C CA . ARG A 1 81 ? 7.634 7.001 -0.741 1.00 0.00 81 ARG A CA 8
ATOM 11058 C C . ARG A 1 81 ? 7.104 7.225 -2.159 1.00 0.00 81 ARG A C 8
ATOM 11059 O O . ARG A 1 81 ? 7.162 8.339 -2.678 1.00 0.00 81 ARG A O 8
ATOM 11079 N N . ALA A 1 82 ? 6.599 6.149 -2.745 1.00 0.00 82 ALA A N 8
ATOM 11080 C CA . ALA A 1 82 ? 6.060 6.215 -4.092 1.00 0.00 82 ALA A CA 8
ATOM 11081 C C . ALA A 1 82 ? 4.930 7.246 -4.135 1.00 0.00 82 ALA A C 8
ATOM 11082 O O . ALA A 1 82 ? 4.809 8.000 -5.099 1.00 0.00 82 ALA A O 8
ATOM 11089 N N . MET A 1 1 ? -6.012 -11.196 8.634 1.00 0.00 1 MET A N 9
ATOM 11090 C CA . MET A 1 1 ? -6.575 -12.453 8.171 1.00 0.00 1 MET A CA 9
ATOM 11091 C C . MET A 1 1 ? -6.496 -12.561 6.647 1.00 0.00 1 MET A C 9
ATOM 11092 O O . MET A 1 1 ? -6.035 -11.637 5.979 1.00 0.00 1 MET A O 9
ATOM 11106 N N . MET A 1 2 ? -6.952 -13.698 6.142 1.00 0.00 2 MET A N 9
ATOM 11107 C CA . MET A 1 2 ? -6.939 -13.939 4.709 1.00 0.00 2 MET A CA 9
ATOM 11108 C C . MET A 1 2 ? -5.506 -13.983 4.174 1.00 0.00 2 MET A C 9
ATOM 11109 O O . MET A 1 2 ? -4.702 -13.100 4.469 1.00 0.00 2 MET A O 9
ATOM 11123 N N . VAL A 1 3 ? -5.231 -15.020 3.396 1.00 0.00 3 VAL A N 9
ATOM 11124 C CA . VAL A 1 3 ? -3.909 -15.191 2.817 1.00 0.00 3 VAL A CA 9
ATOM 11125 C C . VAL A 1 3 ? -3.897 -14.608 1.403 1.00 0.00 3 VAL A C 9
ATOM 11126 O O . VAL A 1 3 ? -4.923 -14.597 0.724 1.00 0.00 3 VAL A O 9
ATOM 11139 N N . PHE A 1 4 ? -2.725 -14.139 1.000 1.00 0.00 4 PHE A N 9
ATOM 11140 C CA . PHE A 1 4 ? -2.567 -13.556 -0.322 1.00 0.00 4 PHE A CA 9
ATOM 11141 C C . PHE A 1 4 ? -2.806 -14.601 -1.414 1.00 0.00 4 PHE A C 9
ATOM 11142 O O . PHE A 1 4 ? -2.465 -15.770 -1.245 1.00 0.00 4 PHE A O 9
ATOM 11159 N N . ASP A 1 5 ? -3.392 -14.141 -2.509 1.00 0.00 5 ASP A N 9
ATOM 11160 C CA . ASP A 1 5 ? -3.682 -15.021 -3.629 1.00 0.00 5 ASP A CA 9
ATOM 11161 C C . ASP A 1 5 ? -4.299 -14.206 -4.767 1.00 0.00 5 ASP A C 9
ATOM 11162 O O . ASP A 1 5 ? -4.430 -12.987 -4.662 1.00 0.00 5 ASP A O 9
ATOM 11172 N N . ASP A 1 6 ? -4.662 -14.911 -5.828 1.00 0.00 6 ASP A N 9
ATOM 11173 C CA . ASP A 1 6 ? -5.262 -14.268 -6.984 1.00 0.00 6 ASP A CA 9
ATOM 11174 C C . ASP A 1 6 ? -6.249 -13.198 -6.512 1.00 0.00 6 ASP A C 9
ATOM 11175 O O . ASP A 1 6 ? -6.349 -12.131 -7.115 1.00 0.00 6 ASP A O 9
ATOM 11185 N N . ILE A 1 7 ? -6.954 -13.522 -5.438 1.00 0.00 7 ILE A N 9
ATOM 11186 C CA . ILE A 1 7 ? -7.930 -12.602 -4.878 1.00 0.00 7 ILE A CA 9
ATOM 11187 C C . ILE A 1 7 ? -7.219 -11.326 -4.424 1.00 0.00 7 ILE A C 9
ATOM 11188 O O . ILE A 1 7 ? -7.583 -10.227 -4.840 1.00 0.00 7 ILE A O 9
ATOM 11204 N N . ALA A 1 8 ? -6.219 -11.514 -3.575 1.00 0.00 8 ALA A N 9
ATOM 11205 C CA . ALA A 1 8 ? -5.454 -10.391 -3.060 1.00 0.00 8 ALA A CA 9
ATOM 11206 C C . ALA A 1 8 ? -5.159 -9.414 -4.199 1.00 0.00 8 ALA A C 9
ATOM 11207 O O . ALA A 1 8 ? -5.287 -8.202 -4.031 1.00 0.00 8 ALA A O 9
ATOM 11214 N N . LYS A 1 9 ? -4.770 -9.978 -5.333 1.00 0.00 9 LYS A N 9
ATOM 11215 C CA . LYS A 1 9 ? -4.456 -9.172 -6.501 1.00 0.00 9 LYS A CA 9
ATOM 11216 C C . LYS A 1 9 ? -5.549 -8.120 -6.698 1.00 0.00 9 LYS A C 9
ATOM 11217 O O . LYS A 1 9 ? -5.278 -6.921 -6.651 1.00 0.00 9 LYS A O 9
ATOM 11235 N N . ARG A 1 10 ? -6.762 -8.607 -6.915 1.00 0.00 10 ARG A N 9
ATOM 11236 C CA . ARG A 1 10 ? -7.898 -7.724 -7.119 1.00 0.00 10 ARG A CA 9
ATOM 11237 C C . ARG A 1 10 ? -8.187 -6.928 -5.845 1.00 0.00 10 ARG A C 9
ATOM 11238 O O . ARG A 1 10 ? -8.463 -5.730 -5.906 1.00 0.00 10 ARG A O 9
ATOM 11258 N N . LYS A 1 11 ? -8.115 -7.625 -4.721 1.00 0.00 11 LYS A N 9
ATOM 11259 C CA . LYS A 1 11 ? -8.366 -6.998 -3.434 1.00 0.00 11 LYS A CA 9
ATOM 11260 C C . LYS A 1 11 ? -7.532 -5.720 -3.323 1.00 0.00 11 LYS A C 9
ATOM 11261 O O . LYS A 1 11 ? -8.067 -4.647 -3.049 1.00 0.00 11 LYS A O 9
ATOM 11279 N N . ILE A 1 12 ? -6.234 -5.878 -3.541 1.00 0.00 12 ILE A N 9
ATOM 11280 C CA . ILE A 1 12 ? -5.321 -4.750 -3.469 1.00 0.00 12 ILE A CA 9
ATOM 11281 C C . ILE A 1 12 ? -5.983 -3.521 -4.094 1.00 0.00 12 ILE A C 9
ATOM 11282 O O . ILE A 1 12 ? -6.027 -2.456 -3.482 1.00 0.00 12 ILE A O 9
ATOM 11298 N N . ARG A 1 13 ? -6.484 -3.711 -5.307 1.00 0.00 13 ARG A N 9
ATOM 11299 C CA . ARG A 1 13 ? -7.142 -2.631 -6.022 1.00 0.00 13 ARG A CA 9
ATOM 11300 C C . ARG A 1 13 ? -8.538 -2.387 -5.446 1.00 0.00 13 ARG A C 9
ATOM 11301 O O . ARG A 1 13 ? -8.894 -1.252 -5.131 1.00 0.00 13 ARG A O 9
ATOM 11321 N N . PHE A 1 14 ? -9.292 -3.470 -5.325 1.00 0.00 14 PHE A N 9
ATOM 11322 C CA . PHE A 1 14 ? -10.641 -3.387 -4.792 1.00 0.00 14 PHE A CA 9
ATOM 11323 C C . PHE A 1 14 ? -10.671 -2.567 -3.501 1.00 0.00 14 PHE A C 9
ATOM 11324 O O . PHE A 1 14 ? -11.671 -1.916 -3.198 1.00 0.00 14 PHE A O 9
ATOM 11341 N N . GLN A 1 15 ? -9.564 -2.624 -2.775 1.00 0.00 15 GLN A N 9
ATOM 11342 C CA . GLN A 1 15 ? -9.452 -1.894 -1.524 1.00 0.00 15 GLN A CA 9
ATOM 11343 C C . GLN A 1 15 ? -9.154 -0.418 -1.795 1.00 0.00 15 GLN A C 9
ATOM 11344 O O . GLN A 1 15 ? -9.798 0.463 -1.228 1.00 0.00 15 GLN A O 9
ATOM 11358 N N . THR A 1 16 ? -8.178 -0.193 -2.663 1.00 0.00 16 THR A N 9
ATOM 11359 C CA . THR A 1 16 ? -7.787 1.161 -3.016 1.00 0.00 16 THR A CA 9
ATOM 11360 C C . THR A 1 16 ? -8.966 1.910 -3.641 1.00 0.00 16 THR A C 9
ATOM 11361 O O . THR A 1 16 ? -10.117 1.504 -3.486 1.00 0.00 16 THR A O 9
ATOM 11372 N N . ARG A 1 17 ? -8.638 2.990 -4.335 1.00 0.00 17 ARG A N 9
ATOM 11373 C CA . ARG A 1 17 ? -9.655 3.799 -4.985 1.00 0.00 17 ARG A CA 9
ATOM 11374 C C . ARG A 1 17 ? -10.710 4.241 -3.970 1.00 0.00 17 ARG A C 9
ATOM 11375 O O . ARG A 1 17 ? -10.731 3.756 -2.840 1.00 0.00 17 ARG A O 9
ATOM 11395 N N . ARG A 1 18 ? -11.561 5.157 -4.409 1.00 0.00 18 ARG A N 9
ATOM 11396 C CA . ARG A 1 18 ? -12.616 5.671 -3.552 1.00 0.00 18 ARG A CA 9
ATOM 11397 C C . ARG A 1 18 ? -12.024 6.549 -2.448 1.00 0.00 18 ARG A C 9
ATOM 11398 O O . ARG A 1 18 ? -11.200 6.089 -1.659 1.00 0.00 18 ARG A O 9
ATOM 11418 N N . GLY A 1 19 ? -12.466 7.798 -2.429 1.00 0.00 19 GLY A N 9
ATOM 11419 C CA . GLY A 1 19 ? -11.990 8.745 -1.435 1.00 0.00 19 GLY A CA 9
ATOM 11420 C C . GLY A 1 19 ? -11.395 9.987 -2.102 1.00 0.00 19 GLY A C 9
ATOM 11421 O O . GLY A 1 19 ? -11.887 11.097 -1.906 1.00 0.00 19 GLY A O 9
ATOM 11425 N N . LEU A 1 20 ? -10.344 9.757 -2.876 1.00 0.00 20 LEU A N 9
ATOM 11426 C CA . LEU A 1 20 ? -9.677 10.843 -3.572 1.00 0.00 20 LEU A CA 9
ATOM 11427 C C . LEU A 1 20 ? -9.365 10.409 -5.006 1.00 0.00 20 LEU A C 9
ATOM 11428 O O . LEU A 1 20 ? -9.035 9.249 -5.249 1.00 0.00 20 LEU A O 9
ATOM 11444 N N . LEU A 1 21 ? -9.481 11.363 -5.918 1.00 0.00 21 LEU A N 9
ATOM 11445 C CA . LEU A 1 21 ? -9.216 11.093 -7.321 1.00 0.00 21 LEU A CA 9
ATOM 11446 C C . LEU A 1 21 ? -7.743 10.719 -7.495 1.00 0.00 21 LEU A C 9
ATOM 11447 O O . LEU A 1 21 ? -7.422 9.571 -7.799 1.00 0.00 21 LEU A O 9
ATOM 11463 N N . GLU A 1 22 ? -6.886 11.709 -7.294 1.00 0.00 22 GLU A N 9
ATOM 11464 C CA . GLU A 1 22 ? -5.455 11.498 -7.424 1.00 0.00 22 GLU A CA 9
ATOM 11465 C C . GLU A 1 22 ? -5.052 10.173 -6.775 1.00 0.00 22 GLU A C 9
ATOM 11466 O O . GLU A 1 22 ? -4.259 9.418 -7.335 1.00 0.00 22 GLU A O 9
ATOM 11479 N N . LEU A 1 23 ? -5.617 9.930 -5.601 1.00 0.00 23 LEU A N 9
ATOM 11480 C CA . LEU A 1 23 ? -5.327 8.709 -4.869 1.00 0.00 23 LEU A CA 9
ATOM 11481 C C . LEU A 1 23 ? -5.522 7.506 -5.795 1.00 0.00 23 LEU A C 9
ATOM 11482 O O . LEU A 1 23 ? -4.615 6.692 -5.959 1.00 0.00 23 LEU A O 9
ATOM 11498 N N . ASP A 1 24 ? -6.711 7.433 -6.375 1.00 0.00 24 ASP A N 9
ATOM 11499 C CA . ASP A 1 24 ? -7.036 6.343 -7.279 1.00 0.00 24 ASP A CA 9
ATOM 11500 C C . ASP A 1 24 ? -5.905 6.176 -8.297 1.00 0.00 24 ASP A C 9
ATOM 11501 O O . ASP A 1 24 ? -5.567 5.056 -8.676 1.00 0.00 24 ASP A O 9
ATOM 11511 N N . LEU A 1 25 ? -5.352 7.307 -8.710 1.00 0.00 25 LEU A N 9
ATOM 11512 C CA . LEU A 1 25 ? -4.266 7.299 -9.676 1.00 0.00 25 LEU A CA 9
ATOM 11513 C C . LEU A 1 25 ? -2.974 6.866 -8.981 1.00 0.00 25 LEU A C 9
ATOM 11514 O O . LEU A 1 25 ? -2.285 5.963 -9.452 1.00 0.00 25 LEU A O 9
ATOM 11530 N N . ILE A 1 26 ? -2.684 7.531 -7.872 1.00 0.00 26 ILE A N 9
ATOM 11531 C CA . ILE A 1 26 ? -1.487 7.226 -7.108 1.00 0.00 26 ILE A CA 9
ATOM 11532 C C . ILE A 1 26 ? -1.258 5.713 -7.109 1.00 0.00 26 ILE A C 9
ATOM 11533 O O . ILE A 1 26 ? -0.241 5.236 -7.611 1.00 0.00 26 ILE A O 9
ATOM 11549 N N . PHE A 1 27 ? -2.220 5.001 -6.541 1.00 0.00 27 PHE A N 9
ATOM 11550 C CA . PHE A 1 27 ? -2.135 3.552 -6.470 1.00 0.00 27 PHE A CA 9
ATOM 11551 C C . PHE A 1 27 ? -1.599 2.970 -7.779 1.00 0.00 27 PHE A C 9
ATOM 11552 O O . PHE A 1 27 ? -0.613 2.234 -7.778 1.00 0.00 27 PHE A O 9
ATOM 11569 N N . GLY A 1 28 ? -2.272 3.321 -8.866 1.00 0.00 28 GLY A N 9
ATOM 11570 C CA . GLY A 1 28 ? -1.875 2.842 -10.179 1.00 0.00 28 GLY A CA 9
ATOM 11571 C C . GLY A 1 28 ? -0.354 2.885 -10.342 1.00 0.00 28 GLY A C 9
ATOM 11572 O O . GLY A 1 28 ? 0.252 1.920 -10.805 1.00 0.00 28 GLY A O 9
ATOM 11576 N N . ARG A 1 29 ? 0.219 4.014 -9.952 1.00 0.00 29 ARG A N 9
ATOM 11577 C CA . ARG A 1 29 ? 1.657 4.196 -10.049 1.00 0.00 29 ARG A CA 9
ATOM 11578 C C . ARG A 1 29 ? 2.350 3.616 -8.814 1.00 0.00 29 ARG A C 9
ATOM 11579 O O . ARG A 1 29 ? 3.147 2.686 -8.925 1.00 0.00 29 ARG A O 9
ATOM 11599 N N . PHE A 1 30 ? 2.021 4.191 -7.667 1.00 0.00 30 PHE A N 9
ATOM 11600 C CA . PHE A 1 30 ? 2.601 3.743 -6.412 1.00 0.00 30 PHE A CA 9
ATOM 11601 C C . PHE A 1 30 ? 2.660 2.215 -6.350 1.00 0.00 30 PHE A C 9
ATOM 11602 O O . PHE A 1 30 ? 3.680 1.645 -5.965 1.00 0.00 30 PHE A O 9
ATOM 11619 N N . MET A 1 31 ? 1.553 1.596 -6.734 1.00 0.00 31 MET A N 9
ATOM 11620 C CA . MET A 1 31 ? 1.466 0.146 -6.727 1.00 0.00 31 MET A CA 9
ATOM 11621 C C . MET A 1 31 ? 2.434 -0.467 -7.741 1.00 0.00 31 MET A C 9
ATOM 11622 O O . MET A 1 31 ? 3.025 -1.515 -7.486 1.00 0.00 31 MET A O 9
ATOM 11636 N N . GLU A 1 32 ? 2.565 0.213 -8.871 1.00 0.00 32 GLU A N 9
ATOM 11637 C CA . GLU A 1 32 ? 3.451 -0.252 -9.925 1.00 0.00 32 GLU A CA 9
ATOM 11638 C C . GLU A 1 32 ? 4.906 -0.203 -9.455 1.00 0.00 32 GLU A C 9
ATOM 11639 O O . GLU A 1 32 ? 5.742 -0.968 -9.934 1.00 0.00 32 GLU A O 9
ATOM 11652 N N . LYS A 1 33 ? 5.164 0.703 -8.524 1.00 0.00 33 LYS A N 9
ATOM 11653 C CA . LYS A 1 33 ? 6.504 0.861 -7.985 1.00 0.00 33 LYS A CA 9
ATOM 11654 C C . LYS A 1 33 ? 6.599 0.128 -6.645 1.00 0.00 33 LYS A C 9
ATOM 11655 O O . LYS A 1 33 ? 7.666 0.078 -6.035 1.00 0.00 33 LYS A O 9
ATOM 11673 N N . GLU A 1 34 ? 5.469 -0.423 -6.226 1.00 0.00 34 GLU A N 9
ATOM 11674 C CA . GLU A 1 34 ? 5.412 -1.151 -4.970 1.00 0.00 34 GLU A CA 9
ATOM 11675 C C . GLU A 1 34 ? 4.829 -2.548 -5.193 1.00 0.00 34 GLU A C 9
ATOM 11676 O O . GLU A 1 34 ? 5.563 -3.534 -5.223 1.00 0.00 34 GLU A O 9
ATOM 11689 N N . PHE A 1 35 ? 3.513 -2.587 -5.343 1.00 0.00 35 PHE A N 9
ATOM 11690 C CA . PHE A 1 35 ? 2.822 -3.847 -5.561 1.00 0.00 35 PHE A CA 9
ATOM 11691 C C . PHE A 1 35 ? 3.510 -4.667 -6.655 1.00 0.00 35 PHE A C 9
ATOM 11692 O O . PHE A 1 35 ? 3.506 -5.896 -6.609 1.00 0.00 35 PHE A O 9
ATOM 11709 N N . GLU A 1 36 ? 4.085 -3.953 -7.612 1.00 0.00 36 GLU A N 9
ATOM 11710 C CA . GLU A 1 36 ? 4.775 -4.599 -8.715 1.00 0.00 36 GLU A CA 9
ATOM 11711 C C . GLU A 1 36 ? 6.017 -5.334 -8.206 1.00 0.00 36 GLU A C 9
ATOM 11712 O O . GLU A 1 36 ? 6.648 -6.083 -8.951 1.00 0.00 36 GLU A O 9
ATOM 11725 N N . HIS A 1 37 ? 6.331 -5.094 -6.942 1.00 0.00 37 HIS A N 9
ATOM 11726 C CA . HIS A 1 37 ? 7.486 -5.724 -6.325 1.00 0.00 37 HIS A CA 9
ATOM 11727 C C . HIS A 1 37 ? 7.061 -6.420 -5.031 1.00 0.00 37 HIS A C 9
ATOM 11728 O O . HIS A 1 37 ? 7.502 -7.532 -4.746 1.00 0.00 37 HIS A O 9
ATOM 11742 N N . LEU A 1 38 ? 6.210 -5.736 -4.281 1.00 0.00 38 LEU A N 9
ATOM 11743 C CA . LEU A 1 38 ? 5.720 -6.275 -3.023 1.00 0.00 38 LEU A CA 9
ATOM 11744 C C . LEU A 1 38 ? 5.356 -7.749 -3.212 1.00 0.00 38 LEU A C 9
ATOM 11745 O O . LEU A 1 38 ? 4.423 -8.072 -3.946 1.00 0.00 38 LEU A O 9
ATOM 11761 N N . SER A 1 39 ? 6.111 -8.603 -2.537 1.00 0.00 39 SER A N 9
ATOM 11762 C CA . SER A 1 39 ? 5.880 -10.035 -2.622 1.00 0.00 39 SER A CA 9
ATOM 11763 C C . SER A 1 39 ? 4.650 -10.416 -1.795 1.00 0.00 39 SER A C 9
ATOM 11764 O O . SER A 1 39 ? 4.077 -9.574 -1.104 1.00 0.00 39 SER A O 9
ATOM 11772 N N . ASP A 1 40 ? 4.281 -11.684 -1.892 1.00 0.00 40 ASP A N 9
ATOM 11773 C CA . ASP A 1 40 ? 3.130 -12.187 -1.162 1.00 0.00 40 ASP A CA 9
ATOM 11774 C C . ASP A 1 40 ? 3.169 -11.655 0.272 1.00 0.00 40 ASP A C 9
ATOM 11775 O O . ASP A 1 40 ? 2.272 -10.925 0.692 1.00 0.00 40 ASP A O 9
ATOM 11785 N N . LYS A 1 41 ? 4.217 -12.041 0.984 1.00 0.00 41 LYS A N 9
ATOM 11786 C CA . LYS A 1 41 ? 4.385 -11.612 2.362 1.00 0.00 41 LYS A CA 9
ATOM 11787 C C . LYS A 1 41 ? 4.126 -10.107 2.458 1.00 0.00 41 LYS A C 9
ATOM 11788 O O . LYS A 1 41 ? 3.255 -9.670 3.209 1.00 0.00 41 LYS A O 9
ATOM 11806 N N . GLU A 1 42 ? 4.897 -9.355 1.686 1.00 0.00 42 GLU A N 9
ATOM 11807 C CA . GLU A 1 42 ? 4.762 -7.908 1.675 1.00 0.00 42 GLU A CA 9
ATOM 11808 C C . GLU A 1 42 ? 3.310 -7.513 1.398 1.00 0.00 42 GLU A C 9
ATOM 11809 O O . GLU A 1 42 ? 2.734 -6.704 2.124 1.00 0.00 42 GLU A O 9
ATOM 11822 N N . LEU A 1 43 ? 2.760 -8.103 0.347 1.00 0.00 43 LEU A N 9
ATOM 11823 C CA . LEU A 1 43 ? 1.386 -7.823 -0.035 1.00 0.00 43 LEU A CA 9
ATOM 11824 C C . LEU A 1 43 ? 0.502 -7.833 1.213 1.00 0.00 43 LEU A C 9
ATOM 11825 O O . LEU A 1 43 ? -0.505 -7.129 1.271 1.00 0.00 43 LEU A O 9
ATOM 11841 N N . SER A 1 44 ? 0.911 -8.640 2.182 1.00 0.00 44 SER A N 9
ATOM 11842 C CA . SER A 1 44 ? 0.168 -8.751 3.426 1.00 0.00 44 SER A CA 9
ATOM 11843 C C . SER A 1 44 ? 0.107 -7.391 4.123 1.00 0.00 44 SER A C 9
ATOM 11844 O O . SER A 1 44 ? -0.947 -6.986 4.611 1.00 0.00 44 SER A O 9
ATOM 11852 N N . GLU A 1 45 ? 1.251 -6.722 4.146 1.00 0.00 45 GLU A N 9
ATOM 11853 C CA . GLU A 1 45 ? 1.341 -5.415 4.775 1.00 0.00 45 GLU A CA 9
ATOM 11854 C C . GLU A 1 45 ? 0.447 -4.411 4.043 1.00 0.00 45 GLU A C 9
ATOM 11855 O O . GLU A 1 45 ? -0.462 -3.835 4.639 1.00 0.00 45 GLU A O 9
ATOM 11868 N N . PHE A 1 46 ? 0.737 -4.233 2.763 1.00 0.00 46 PHE A N 9
ATOM 11869 C CA . PHE A 1 46 ? -0.029 -3.309 1.944 1.00 0.00 46 PHE A CA 9
ATOM 11870 C C . PHE A 1 46 ? -1.523 -3.409 2.256 1.00 0.00 46 PHE A C 9
ATOM 11871 O O . PHE A 1 46 ? -2.186 -2.394 2.466 1.00 0.00 46 PHE A O 9
ATOM 11888 N N . SER A 1 47 ? -2.010 -4.641 2.277 1.00 0.00 47 SER A N 9
ATOM 11889 C CA . SER A 1 47 ? -3.414 -4.886 2.560 1.00 0.00 47 SER A CA 9
ATOM 11890 C C . SER A 1 47 ? -3.840 -4.107 3.806 1.00 0.00 47 SER A C 9
ATOM 11891 O O . SER A 1 47 ? -4.940 -3.559 3.854 1.00 0.00 47 SER A O 9
ATOM 11899 N N . GLU A 1 48 ? -2.947 -4.083 4.784 1.00 0.00 48 GLU A N 9
ATOM 11900 C CA . GLU A 1 48 ? -3.217 -3.380 6.027 1.00 0.00 48 GLU A CA 9
ATOM 11901 C C . GLU A 1 48 ? -3.373 -1.881 5.766 1.00 0.00 48 GLU A C 9
ATOM 11902 O O . GLU A 1 48 ? -4.467 -1.334 5.902 1.00 0.00 48 GLU A O 9
ATOM 11915 N N . ILE A 1 49 ? -2.264 -1.258 5.396 1.00 0.00 49 ILE A N 9
ATOM 11916 C CA . ILE A 1 49 ? -2.265 0.168 5.115 1.00 0.00 49 ILE A CA 9
ATOM 11917 C C . ILE A 1 49 ? -3.471 0.510 4.237 1.00 0.00 49 ILE A C 9
ATOM 11918 O O . ILE A 1 49 ? -4.149 1.509 4.470 1.00 0.00 49 ILE A O 9
ATOM 11934 N N . LEU A 1 50 ? -3.701 -0.340 3.247 1.00 0.00 50 LEU A N 9
ATOM 11935 C CA . LEU A 1 50 ? -4.813 -0.140 2.333 1.00 0.00 50 LEU A CA 9
ATOM 11936 C C . LEU A 1 50 ? -6.098 0.068 3.138 1.00 0.00 50 LEU A C 9
ATOM 11937 O O . LEU A 1 50 ? -6.961 0.851 2.745 1.00 0.00 50 LEU A O 9
ATOM 11953 N N . GLU A 1 51 ? -6.183 -0.648 4.250 1.00 0.00 51 GLU A N 9
ATOM 11954 C CA . GLU A 1 51 ? -7.348 -0.552 5.114 1.00 0.00 51 GLU A CA 9
ATOM 11955 C C . GLU A 1 51 ? -7.850 0.893 5.170 1.00 0.00 51 GLU A C 9
ATOM 11956 O O . GLU A 1 51 ? -9.052 1.132 5.266 1.00 0.00 51 GLU A O 9
ATOM 11969 N N . PHE A 1 52 ? -6.903 1.817 5.106 1.00 0.00 52 PHE A N 9
ATOM 11970 C CA . PHE A 1 52 ? -7.234 3.232 5.149 1.00 0.00 52 PHE A CA 9
ATOM 11971 C C . PHE A 1 52 ? -7.739 3.717 3.788 1.00 0.00 52 PHE A C 9
ATOM 11972 O O . PHE A 1 52 ? -7.323 3.206 2.749 1.00 0.00 52 PHE A O 9
ATOM 11989 N N . GLN A 1 53 ? -8.628 4.698 3.839 1.00 0.00 53 GLN A N 9
ATOM 11990 C CA . GLN A 1 53 ? -9.194 5.259 2.624 1.00 0.00 53 GLN A CA 9
ATOM 11991 C C . GLN A 1 53 ? -8.196 6.212 1.963 1.00 0.00 53 GLN A C 9
ATOM 11992 O O . GLN A 1 53 ? -7.133 6.487 2.520 1.00 0.00 53 GLN A O 9
ATOM 12006 N N . ASP A 1 54 ? -8.572 6.690 0.786 1.00 0.00 54 ASP A N 9
ATOM 12007 C CA . ASP A 1 54 ? -7.723 7.606 0.045 1.00 0.00 54 ASP A CA 9
ATOM 12008 C C . ASP A 1 54 ? -7.472 8.858 0.888 1.00 0.00 54 ASP A C 9
ATOM 12009 O O . ASP A 1 54 ? -6.327 9.176 1.206 1.00 0.00 54 ASP A O 9
ATOM 12019 N N . GLN A 1 55 ? -8.560 9.533 1.226 1.00 0.00 55 GLN A N 9
ATOM 12020 C CA . GLN A 1 55 ? -8.472 10.743 2.026 1.00 0.00 55 GLN A CA 9
ATOM 12021 C C . GLN A 1 55 ? -7.491 10.543 3.183 1.00 0.00 55 GLN A C 9
ATOM 12022 O O . GLN A 1 55 ? -6.530 11.298 3.324 1.00 0.00 55 GLN A O 9
ATOM 12036 N N . GLU A 1 56 ? -7.767 9.523 3.982 1.00 0.00 56 GLU A N 9
ATOM 12037 C CA . GLU A 1 56 ? -6.920 9.214 5.122 1.00 0.00 56 GLU A CA 9
ATOM 12038 C C . GLU A 1 56 ? -5.512 8.842 4.653 1.00 0.00 56 GLU A C 9
ATOM 12039 O O . GLU A 1 56 ? -4.525 9.383 5.149 1.00 0.00 56 GLU A O 9
ATOM 12052 N N . LEU A 1 57 ? -5.465 7.920 3.702 1.00 0.00 57 LEU A N 9
ATOM 12053 C CA . LEU A 1 57 ? -4.194 7.469 3.160 1.00 0.00 57 LEU A CA 9
ATOM 12054 C C . LEU A 1 57 ? -3.333 8.685 2.811 1.00 0.00 57 LEU A C 9
ATOM 12055 O O . LEU A 1 57 ? -2.247 8.859 3.362 1.00 0.00 57 LEU A O 9
ATOM 12071 N N . LEU A 1 58 ? -3.850 9.494 1.899 1.00 0.00 58 LEU A N 9
ATOM 12072 C CA . LEU A 1 58 ? -3.142 10.688 1.471 1.00 0.00 58 LEU A CA 9
ATOM 12073 C C . LEU A 1 58 ? -2.714 11.491 2.700 1.00 0.00 58 LEU A C 9
ATOM 12074 O O . LEU A 1 58 ? -1.527 11.751 2.894 1.00 0.00 58 LEU A O 9
ATOM 12090 N N . ALA A 1 59 ? -3.703 11.862 3.500 1.00 0.00 59 ALA A N 9
ATOM 12091 C CA . ALA A 1 59 ? -3.444 12.630 4.705 1.00 0.00 59 ALA A CA 9
ATOM 12092 C C . ALA A 1 59 ? -2.320 11.960 5.500 1.00 0.00 59 ALA A C 9
ATOM 12093 O O . ALA A 1 59 ? -1.379 12.624 5.932 1.00 0.00 59 ALA A O 9
ATOM 12100 N N . LEU A 1 60 ? -2.456 10.653 5.668 1.00 0.00 60 LEU A N 9
ATOM 12101 C CA . LEU A 1 60 ? -1.464 9.886 6.402 1.00 0.00 60 LEU A CA 9
ATOM 12102 C C . LEU A 1 60 ? -0.064 10.302 5.947 1.00 0.00 60 LEU A C 9
ATOM 12103 O O . LEU A 1 60 ? 0.730 10.797 6.745 1.00 0.00 60 LEU A O 9
ATOM 12119 N N . ILE A 1 61 ? 0.195 10.086 4.666 1.00 0.00 61 ILE A N 9
ATOM 12120 C CA . ILE A 1 61 ? 1.486 10.433 4.095 1.00 0.00 61 ILE A CA 9
ATOM 12121 C C . ILE A 1 61 ? 1.844 11.867 4.488 1.00 0.00 61 ILE A C 9
ATOM 12122 O O . ILE A 1 61 ? 2.978 12.144 4.876 1.00 0.00 61 ILE A O 9
ATOM 12138 N N . ASN A 1 62 ? 0.855 12.742 4.374 1.00 0.00 62 ASN A N 9
ATOM 12139 C CA . ASN A 1 62 ? 1.052 14.142 4.713 1.00 0.00 62 ASN A CA 9
ATOM 12140 C C . ASN A 1 62 ? 1.407 14.258 6.197 1.00 0.00 62 ASN A C 9
ATOM 12141 O O . ASN A 1 62 ? 2.193 15.120 6.585 1.00 0.00 62 ASN A O 9
ATOM 12152 N N . GLY A 1 63 ? 0.809 13.377 6.986 1.00 0.00 63 GLY A N 9
ATOM 12153 C CA . GLY A 1 63 ? 1.052 13.369 8.418 1.00 0.00 63 GLY A CA 9
ATOM 12154 C C . GLY A 1 63 ? -0.218 13.730 9.192 1.00 0.00 63 GLY A C 9
ATOM 12155 O O . GLY A 1 63 ? -0.159 14.039 10.381 1.00 0.00 63 GLY A O 9
ATOM 12159 N N . HIS A 1 64 ? -1.338 13.679 8.485 1.00 0.00 64 HIS A N 9
ATOM 12160 C CA . HIS A 1 64 ? -2.620 13.996 9.090 1.00 0.00 64 HIS A CA 9
ATOM 12161 C C . HIS A 1 64 ? -2.996 12.907 10.096 1.00 0.00 64 HIS A C 9
ATOM 12162 O O . HIS A 1 64 ? -2.871 13.103 11.304 1.00 0.00 64 HIS A O 9
ATOM 12176 N N . SER A 1 65 ? -3.450 11.783 9.561 1.00 0.00 65 SER A N 9
ATOM 12177 C CA . SER A 1 65 ? -3.846 10.662 10.397 1.00 0.00 65 SER A CA 9
ATOM 12178 C C . SER A 1 65 ? -2.605 9.941 10.926 1.00 0.00 65 SER A C 9
ATOM 12179 O O . SER A 1 65 ? -1.482 10.271 10.548 1.00 0.00 65 SER A O 9
ATOM 12187 N N . GLU A 1 66 ? -2.849 8.969 11.793 1.00 0.00 66 GLU A N 9
ATOM 12188 C CA . GLU A 1 66 ? -1.765 8.198 12.378 1.00 0.00 66 GLU A CA 9
ATOM 12189 C C . GLU A 1 66 ? -1.968 6.706 12.106 1.00 0.00 66 GLU A C 9
ATOM 12190 O O . GLU A 1 66 ? -3.039 6.292 11.664 1.00 0.00 66 GLU A O 9
ATOM 12203 N N . THR A 1 67 ? -0.924 5.939 12.382 1.00 0.00 67 THR A N 9
ATOM 12204 C CA . THR A 1 67 ? -0.974 4.502 12.173 1.00 0.00 67 THR A CA 9
ATOM 12205 C C . THR A 1 67 ? -0.994 3.768 13.515 1.00 0.00 67 THR A C 9
ATOM 12206 O O . THR A 1 67 ? -0.076 3.914 14.320 1.00 0.00 67 THR A O 9
ATOM 12217 N N . ASP A 1 68 ? -2.051 2.995 13.714 1.00 0.00 68 ASP A N 9
ATOM 12218 C CA . ASP A 1 68 ? -2.203 2.237 14.945 1.00 0.00 68 ASP A CA 9
ATOM 12219 C C . ASP A 1 68 ? -1.561 0.859 14.773 1.00 0.00 68 ASP A C 9
ATOM 12220 O O . ASP A 1 68 ? -2.067 -0.134 15.294 1.00 0.00 68 ASP A O 9
ATOM 12230 N N . LYS A 1 69 ? -0.457 0.843 14.041 1.00 0.00 69 LYS A N 9
ATOM 12231 C CA . LYS A 1 69 ? 0.259 -0.397 13.794 1.00 0.00 69 LYS A CA 9
ATOM 12232 C C . LYS A 1 69 ? 1.681 -0.076 13.331 1.00 0.00 69 LYS A C 9
ATOM 12233 O O . LYS A 1 69 ? 1.874 0.722 12.415 1.00 0.00 69 LYS A O 9
ATOM 12251 N N . GLY A 1 70 ? 2.641 -0.713 13.986 1.00 0.00 70 GLY A N 9
ATOM 12252 C CA . GLY A 1 70 ? 4.040 -0.506 13.652 1.00 0.00 70 GLY A CA 9
ATOM 12253 C C . GLY A 1 70 ? 4.430 -1.300 12.404 1.00 0.00 70 GLY A C 9
ATOM 12254 O O . GLY A 1 70 ? 5.541 -1.159 11.896 1.00 0.00 70 GLY A O 9
ATOM 12258 N N . HIS A 1 71 ? 3.494 -2.118 11.946 1.00 0.00 71 HIS A N 9
ATOM 12259 C CA . HIS A 1 71 ? 3.725 -2.935 10.766 1.00 0.00 71 HIS A CA 9
ATOM 12260 C C . HIS A 1 71 ? 3.540 -2.084 9.508 1.00 0.00 71 HIS A C 9
ATOM 12261 O O . HIS A 1 71 ? 3.755 -2.561 8.395 1.00 0.00 71 HIS A O 9
ATOM 12275 N N . LEU A 1 72 ? 3.144 -0.839 9.728 1.00 0.00 72 LEU A N 9
ATOM 12276 C CA . LEU A 1 72 ? 2.928 0.083 8.625 1.00 0.00 72 LEU A CA 9
ATOM 12277 C C . LEU A 1 72 ? 4.003 1.171 8.658 1.00 0.00 72 LEU A C 9
ATOM 12278 O O . LEU A 1 72 ? 4.323 1.764 7.628 1.00 0.00 72 LEU A O 9
ATOM 12294 N N . ILE A 1 73 ? 4.531 1.402 9.851 1.00 0.00 73 ILE A N 9
ATOM 12295 C CA . ILE A 1 73 ? 5.563 2.408 10.031 1.00 0.00 73 ILE A CA 9
ATOM 12296 C C . ILE A 1 73 ? 6.577 2.302 8.891 1.00 0.00 73 ILE A C 9
ATOM 12297 O O . ILE A 1 73 ? 6.937 3.307 8.280 1.00 0.00 73 ILE A O 9
ATOM 12313 N N . PRO A 1 74 ? 7.022 1.043 8.633 1.00 0.00 74 PRO A N 9
ATOM 12314 C CA . PRO A 1 74 ? 7.988 0.793 7.577 1.00 0.00 74 PRO A CA 9
ATOM 12315 C C . PRO A 1 74 ? 7.329 0.880 6.199 1.00 0.00 74 PRO A C 9
ATOM 12316 O O . PRO A 1 74 ? 7.816 1.586 5.317 1.00 0.00 74 PRO A O 9
ATOM 12327 N N . MET A 1 75 ? 6.231 0.151 6.056 1.00 0.00 75 MET A N 9
ATOM 12328 C CA . MET A 1 75 ? 5.501 0.137 4.800 1.00 0.00 75 MET A CA 9
ATOM 12329 C C . MET A 1 75 ? 5.161 1.559 4.348 1.00 0.00 75 MET A C 9
ATOM 12330 O O . MET A 1 75 ? 5.154 1.848 3.152 1.00 0.00 75 MET A O 9
ATOM 12344 N N . LEU A 1 76 ? 4.888 2.408 5.327 1.00 0.00 76 LEU A N 9
ATOM 12345 C CA . LEU A 1 76 ? 4.549 3.792 5.045 1.00 0.00 76 LEU A CA 9
ATOM 12346 C C . LEU A 1 76 ? 5.752 4.487 4.404 1.00 0.00 76 LEU A C 9
ATOM 12347 O O . LEU A 1 76 ? 5.596 5.263 3.462 1.00 0.00 76 LEU A O 9
ATOM 12363 N N . GLU A 1 77 ? 6.925 4.184 4.940 1.00 0.00 77 GLU A N 9
ATOM 12364 C CA . GLU A 1 77 ? 8.154 4.770 4.432 1.00 0.00 77 GLU A CA 9
ATOM 12365 C C . GLU A 1 77 ? 8.329 4.434 2.949 1.00 0.00 77 GLU A C 9
ATOM 12366 O O . GLU A 1 77 ? 8.449 5.331 2.116 1.00 0.00 77 GLU A O 9
ATOM 12379 N N . LYS A 1 78 ? 8.338 3.140 2.666 1.00 0.00 78 LYS A N 9
ATOM 12380 C CA . LYS A 1 78 ? 8.497 2.674 1.299 1.00 0.00 78 LYS A CA 9
ATOM 12381 C C . LYS A 1 78 ? 7.293 3.124 0.469 1.00 0.00 78 LYS A C 9
ATOM 12382 O O . LYS A 1 78 ? 7.455 3.742 -0.582 1.00 0.00 78 LYS A O 9
ATOM 12400 N N . ILE A 1 79 ? 6.112 2.796 0.972 1.00 0.00 79 ILE A N 9
ATOM 12401 C CA . ILE A 1 79 ? 4.881 3.158 0.290 1.00 0.00 79 ILE A CA 9
ATOM 12402 C C . ILE A 1 79 ? 4.881 4.663 0.013 1.00 0.00 79 ILE A C 9
ATOM 12403 O O . ILE A 1 79 ? 4.928 5.085 -1.142 1.00 0.00 79 ILE A O 9
ATOM 12419 N N . ARG A 1 80 ? 4.827 5.431 1.091 1.00 0.00 80 ARG A N 9
ATOM 12420 C CA . ARG A 1 80 ? 4.820 6.880 0.977 1.00 0.00 80 ARG A CA 9
ATOM 12421 C C . ARG A 1 80 ? 5.806 7.333 -0.101 1.00 0.00 80 ARG A C 9
ATOM 12422 O O . ARG A 1 80 ? 5.534 8.278 -0.839 1.00 0.00 80 ARG A O 9
ATOM 12442 N N . ARG A 1 81 ? 6.932 6.637 -0.157 1.00 0.00 81 ARG A N 9
ATOM 12443 C CA . ARG A 1 81 ? 7.961 6.956 -1.133 1.00 0.00 81 ARG A CA 9
ATOM 12444 C C . ARG A 1 81 ? 7.354 7.044 -2.535 1.00 0.00 81 ARG A C 9
ATOM 12445 O O . ARG A 1 81 ? 7.381 8.102 -3.161 1.00 0.00 81 ARG A O 9
ATOM 12465 N N . ALA A 1 82 ? 6.819 5.919 -2.985 1.00 0.00 82 ALA A N 9
ATOM 12466 C CA . ALA A 1 82 ? 6.207 5.856 -4.301 1.00 0.00 82 ALA A CA 9
ATOM 12467 C C . ALA A 1 82 ? 4.969 6.756 -4.327 1.00 0.00 82 ALA A C 9
ATOM 12468 O O . ALA A 1 82 ? 4.830 7.601 -5.209 1.00 0.00 82 ALA A O 9
ATOM 12475 N N . MET A 1 1 ? -2.345 -14.584 7.459 1.00 0.00 1 MET A N 10
ATOM 12476 C CA . MET A 1 1 ? -3.705 -14.913 7.068 1.00 0.00 1 MET A CA 10
ATOM 12477 C C . MET A 1 1 ? -3.720 -15.772 5.802 1.00 0.00 1 MET A C 10
ATOM 12478 O O . MET A 1 1 ? -4.133 -15.312 4.739 1.00 0.00 1 MET A O 10
ATOM 12492 N N . MET A 1 2 ? -3.263 -17.006 5.959 1.00 0.00 2 MET A N 10
ATOM 12493 C CA . MET A 1 2 ? -3.219 -17.935 4.842 1.00 0.00 2 MET A CA 10
ATOM 12494 C C . MET A 1 2 ? -2.466 -17.329 3.655 1.00 0.00 2 MET A C 10
ATOM 12495 O O . MET A 1 2 ? -2.161 -16.138 3.652 1.00 0.00 2 MET A O 10
ATOM 12509 N N . VAL A 1 3 ? -2.187 -18.178 2.677 1.00 0.00 3 VAL A N 10
ATOM 12510 C CA . VAL A 1 3 ? -1.476 -17.742 1.487 1.00 0.00 3 VAL A CA 10
ATOM 12511 C C . VAL A 1 3 ? -2.428 -16.946 0.592 1.00 0.00 3 VAL A C 10
ATOM 12512 O O . VAL A 1 3 ? -3.646 -17.039 0.737 1.00 0.00 3 VAL A O 10
ATOM 12525 N N . PHE A 1 4 ? -1.837 -16.182 -0.314 1.00 0.00 4 PHE A N 10
ATOM 12526 C CA . PHE A 1 4 ? -2.617 -15.371 -1.233 1.00 0.00 4 PHE A CA 10
ATOM 12527 C C . PHE A 1 4 ? -2.461 -15.868 -2.672 1.00 0.00 4 PHE A C 10
ATOM 12528 O O . PHE A 1 4 ? -1.663 -16.765 -2.939 1.00 0.00 4 PHE A O 10
ATOM 12545 N N . ASP A 1 5 ? -3.237 -15.264 -3.560 1.00 0.00 5 ASP A N 10
ATOM 12546 C CA . ASP A 1 5 ? -3.195 -15.634 -4.965 1.00 0.00 5 ASP A CA 10
ATOM 12547 C C . ASP A 1 5 ? -3.528 -14.411 -5.820 1.00 0.00 5 ASP A C 10
ATOM 12548 O O . ASP A 1 5 ? -3.842 -13.346 -5.291 1.00 0.00 5 ASP A O 10
ATOM 12558 N N . ASP A 1 6 ? -3.448 -14.604 -7.129 1.00 0.00 6 ASP A N 10
ATOM 12559 C CA . ASP A 1 6 ? -3.737 -13.529 -8.063 1.00 0.00 6 ASP A CA 10
ATOM 12560 C C . ASP A 1 6 ? -4.941 -12.731 -7.558 1.00 0.00 6 ASP A C 10
ATOM 12561 O O . ASP A 1 6 ? -4.891 -11.504 -7.489 1.00 0.00 6 ASP A O 10
ATOM 12571 N N . ILE A 1 7 ? -5.994 -13.460 -7.219 1.00 0.00 7 ILE A N 10
ATOM 12572 C CA . ILE A 1 7 ? -7.208 -12.835 -6.723 1.00 0.00 7 ILE A CA 10
ATOM 12573 C C . ILE A 1 7 ? -6.846 -11.806 -5.650 1.00 0.00 7 ILE A C 10
ATOM 12574 O O . ILE A 1 7 ? -7.307 -10.666 -5.697 1.00 0.00 7 ILE A O 10
ATOM 12590 N N . ALA A 1 8 ? -6.023 -12.244 -4.709 1.00 0.00 8 ALA A N 10
ATOM 12591 C CA . ALA A 1 8 ? -5.593 -11.376 -3.627 1.00 0.00 8 ALA A CA 10
ATOM 12592 C C . ALA A 1 8 ? -5.053 -10.069 -4.211 1.00 0.00 8 ALA A C 10
ATOM 12593 O O . ALA A 1 8 ? -5.447 -8.984 -3.785 1.00 0.00 8 ALA A O 10
ATOM 12600 N N . LYS A 1 9 ? -4.160 -10.215 -5.179 1.00 0.00 9 LYS A N 10
ATOM 12601 C CA . LYS A 1 9 ? -3.563 -9.059 -5.826 1.00 0.00 9 LYS A CA 10
ATOM 12602 C C . LYS A 1 9 ? -4.669 -8.103 -6.276 1.00 0.00 9 LYS A C 10
ATOM 12603 O O . LYS A 1 9 ? -4.537 -6.888 -6.139 1.00 0.00 9 LYS A O 10
ATOM 12621 N N . ARG A 1 10 ? -5.734 -8.688 -6.803 1.00 0.00 10 ARG A N 10
ATOM 12622 C CA . ARG A 1 10 ? -6.863 -7.903 -7.274 1.00 0.00 10 ARG A CA 10
ATOM 12623 C C . ARG A 1 10 ? -7.368 -6.981 -6.162 1.00 0.00 10 ARG A C 10
ATOM 12624 O O . ARG A 1 10 ? -7.683 -5.818 -6.411 1.00 0.00 10 ARG A O 10
ATOM 12644 N N . LYS A 1 11 ? -7.430 -7.534 -4.960 1.00 0.00 11 LYS A N 10
ATOM 12645 C CA . LYS A 1 11 ? -7.892 -6.776 -3.810 1.00 0.00 11 LYS A CA 10
ATOM 12646 C C . LYS A 1 11 ? -7.054 -5.503 -3.674 1.00 0.00 11 LYS A C 10
ATOM 12647 O O . LYS A 1 11 ? -7.596 -4.416 -3.482 1.00 0.00 11 LYS A O 10
ATOM 12665 N N . ILE A 1 12 ? -5.745 -5.682 -3.778 1.00 0.00 12 ILE A N 10
ATOM 12666 C CA . ILE A 1 12 ? -4.826 -4.561 -3.668 1.00 0.00 12 ILE A CA 10
ATOM 12667 C C . ILE A 1 12 ? -5.417 -3.350 -4.393 1.00 0.00 12 ILE A C 10
ATOM 12668 O O . ILE A 1 12 ? -5.537 -2.273 -3.812 1.00 0.00 12 ILE A O 10
ATOM 12684 N N . ARG A 1 13 ? -5.769 -3.568 -5.651 1.00 0.00 13 ARG A N 10
ATOM 12685 C CA . ARG A 1 13 ? -6.345 -2.507 -6.461 1.00 0.00 13 ARG A CA 10
ATOM 12686 C C . ARG A 1 13 ? -7.796 -2.252 -6.049 1.00 0.00 13 ARG A C 10
ATOM 12687 O O . ARG A 1 13 ? -8.214 -1.103 -5.916 1.00 0.00 13 ARG A O 10
ATOM 12707 N N . PHE A 1 14 ? -8.524 -3.342 -5.857 1.00 0.00 14 PHE A N 10
ATOM 12708 C CA . PHE A 1 14 ? -9.919 -3.251 -5.462 1.00 0.00 14 PHE A CA 10
ATOM 12709 C C . PHE A 1 14 ? -10.073 -2.429 -4.181 1.00 0.00 14 PHE A C 10
ATOM 12710 O O . PHE A 1 14 ? -11.148 -1.898 -3.906 1.00 0.00 14 PHE A O 10
ATOM 12727 N N . GLN A 1 15 ? -8.983 -2.350 -3.432 1.00 0.00 15 GLN A N 10
ATOM 12728 C CA . GLN A 1 15 ? -8.984 -1.601 -2.186 1.00 0.00 15 GLN A CA 10
ATOM 12729 C C . GLN A 1 15 ? -8.695 -0.123 -2.455 1.00 0.00 15 GLN A C 10
ATOM 12730 O O . GLN A 1 15 ? -9.409 0.751 -1.967 1.00 0.00 15 GLN A O 10
ATOM 12744 N N . THR A 1 16 ? -7.647 0.110 -3.230 1.00 0.00 16 THR A N 10
ATOM 12745 C CA . THR A 1 16 ? -7.254 1.468 -3.570 1.00 0.00 16 THR A CA 10
ATOM 12746 C C . THR A 1 16 ? -8.445 2.240 -4.140 1.00 0.00 16 THR A C 10
ATOM 12747 O O . THR A 1 16 ? -8.842 3.268 -3.593 1.00 0.00 16 THR A O 10
ATOM 12758 N N . ARG A 1 17 ? -8.982 1.716 -5.231 1.00 0.00 17 ARG A N 10
ATOM 12759 C CA . ARG A 1 17 ? -10.120 2.343 -5.882 1.00 0.00 17 ARG A CA 10
ATOM 12760 C C . ARG A 1 17 ? -11.071 2.932 -4.837 1.00 0.00 17 ARG A C 10
ATOM 12761 O O . ARG A 1 17 ? -11.376 2.284 -3.836 1.00 0.00 17 ARG A O 10
ATOM 12781 N N . ARG A 1 18 ? -11.511 4.152 -5.105 1.00 0.00 18 ARG A N 10
ATOM 12782 C CA . ARG A 1 18 ? -12.421 4.835 -4.200 1.00 0.00 18 ARG A CA 10
ATOM 12783 C C . ARG A 1 18 ? -11.642 5.478 -3.051 1.00 0.00 18 ARG A C 10
ATOM 12784 O O . ARG A 1 18 ? -10.547 5.033 -2.712 1.00 0.00 18 ARG A O 10
ATOM 12804 N N . GLY A 1 19 ? -12.239 6.515 -2.482 1.00 0.00 19 GLY A N 10
ATOM 12805 C CA . GLY A 1 19 ? -11.616 7.224 -1.377 1.00 0.00 19 GLY A CA 10
ATOM 12806 C C . GLY A 1 19 ? -11.255 8.655 -1.778 1.00 0.00 19 GLY A C 10
ATOM 12807 O O . GLY A 1 19 ? -11.770 9.613 -1.205 1.00 0.00 19 GLY A O 10
ATOM 12811 N N . LEU A 1 20 ? -10.371 8.756 -2.761 1.00 0.00 20 LEU A N 10
ATOM 12812 C CA . LEU A 1 20 ? -9.935 10.054 -3.245 1.00 0.00 20 LEU A CA 10
ATOM 12813 C C . LEU A 1 20 ? -9.512 9.931 -4.710 1.00 0.00 20 LEU A C 10
ATOM 12814 O O . LEU A 1 20 ? -8.880 8.949 -5.097 1.00 0.00 20 LEU A O 10
ATOM 12830 N N . LEU A 1 21 ? -9.877 10.942 -5.486 1.00 0.00 21 LEU A N 10
ATOM 12831 C CA . LEU A 1 21 ? -9.543 10.959 -6.900 1.00 0.00 21 LEU A CA 10
ATOM 12832 C C . LEU A 1 21 ? -8.032 10.786 -7.064 1.00 0.00 21 LEU A C 10
ATOM 12833 O O . LEU A 1 21 ? -7.567 9.730 -7.489 1.00 0.00 21 LEU A O 10
ATOM 12849 N N . GLU A 1 22 ? -7.307 11.840 -6.720 1.00 0.00 22 GLU A N 10
ATOM 12850 C CA . GLU A 1 22 ? -5.858 11.819 -6.824 1.00 0.00 22 GLU A CA 10
ATOM 12851 C C . GLU A 1 22 ? -5.312 10.468 -6.357 1.00 0.00 22 GLU A C 10
ATOM 12852 O O . GLU A 1 22 ? -4.505 9.848 -7.048 1.00 0.00 22 GLU A O 10
ATOM 12865 N N . LEU A 1 23 ? -5.774 10.052 -5.187 1.00 0.00 23 LEU A N 10
ATOM 12866 C CA . LEU A 1 23 ? -5.343 8.786 -4.619 1.00 0.00 23 LEU A CA 10
ATOM 12867 C C . LEU A 1 23 ? -5.462 7.689 -5.680 1.00 0.00 23 LEU A C 10
ATOM 12868 O O . LEU A 1 23 ? -4.548 6.884 -5.851 1.00 0.00 23 LEU A O 10
ATOM 12884 N N . ASP A 1 24 ? -6.597 7.693 -6.363 1.00 0.00 24 ASP A N 10
ATOM 12885 C CA . ASP A 1 24 ? -6.848 6.708 -7.402 1.00 0.00 24 ASP A CA 10
ATOM 12886 C C . ASP A 1 24 ? -5.712 6.753 -8.426 1.00 0.00 24 ASP A C 10
ATOM 12887 O O . ASP A 1 24 ? -5.333 5.724 -8.984 1.00 0.00 24 ASP A O 10
ATOM 12897 N N . LEU A 1 25 ? -5.200 7.956 -8.643 1.00 0.00 25 LEU A N 10
ATOM 12898 C CA . LEU A 1 25 ? -4.115 8.149 -9.590 1.00 0.00 25 LEU A CA 10
ATOM 12899 C C . LEU A 1 25 ? -2.810 7.639 -8.974 1.00 0.00 25 LEU A C 10
ATOM 12900 O O . LEU A 1 25 ? -2.089 6.861 -9.596 1.00 0.00 25 LEU A O 10
ATOM 12916 N N . ILE A 1 26 ? -2.547 8.099 -7.760 1.00 0.00 26 ILE A N 10
ATOM 12917 C CA . ILE A 1 26 ? -1.342 7.700 -7.054 1.00 0.00 26 ILE A CA 10
ATOM 12918 C C . ILE A 1 26 ? -1.218 6.175 -7.086 1.00 0.00 26 ILE A C 10
ATOM 12919 O O . ILE A 1 26 ? -0.223 5.639 -7.571 1.00 0.00 26 ILE A O 10
ATOM 12935 N N . PHE A 1 27 ? -2.244 5.520 -6.562 1.00 0.00 27 PHE A N 10
ATOM 12936 C CA . PHE A 1 27 ? -2.263 4.067 -6.525 1.00 0.00 27 PHE A CA 10
ATOM 12937 C C . PHE A 1 27 ? -1.830 3.478 -7.869 1.00 0.00 27 PHE A C 10
ATOM 12938 O O . PHE A 1 27 ? -1.019 2.554 -7.913 1.00 0.00 27 PHE A O 10
ATOM 12955 N N . GLY A 1 28 ? -2.389 4.038 -8.932 1.00 0.00 28 GLY A N 10
ATOM 12956 C CA . GLY A 1 28 ? -2.071 3.579 -10.273 1.00 0.00 28 GLY A CA 10
ATOM 12957 C C . GLY A 1 28 ? -0.570 3.320 -10.423 1.00 0.00 28 GLY A C 10
ATOM 12958 O O . GLY A 1 28 ? -0.165 2.280 -10.939 1.00 0.00 28 GLY A O 10
ATOM 12962 N N . ARG A 1 29 ? 0.213 4.284 -9.961 1.00 0.00 29 ARG A N 10
ATOM 12963 C CA . ARG A 1 29 ? 1.660 4.173 -10.037 1.00 0.00 29 ARG A CA 10
ATOM 12964 C C . ARG A 1 29 ? 2.196 3.395 -8.834 1.00 0.00 29 ARG A C 10
ATOM 12965 O O . ARG A 1 29 ? 2.859 2.372 -8.997 1.00 0.00 29 ARG A O 10
ATOM 12985 N N . PHE A 1 30 ? 1.890 3.911 -7.652 1.00 0.00 30 PHE A N 10
ATOM 12986 C CA . PHE A 1 30 ? 2.333 3.278 -6.422 1.00 0.00 30 PHE A CA 10
ATOM 12987 C C . PHE A 1 30 ? 2.264 1.753 -6.534 1.00 0.00 30 PHE A C 10
ATOM 12988 O O . PHE A 1 30 ? 3.060 1.046 -5.919 1.00 0.00 30 PHE A O 10
ATOM 13005 N N . MET A 1 31 ? 1.305 1.293 -7.324 1.00 0.00 31 MET A N 10
ATOM 13006 C CA . MET A 1 31 ? 1.122 -0.134 -7.524 1.00 0.00 31 MET A CA 10
ATOM 13007 C C . MET A 1 31 ? 2.034 -0.653 -8.638 1.00 0.00 31 MET A C 10
ATOM 13008 O O . MET A 1 31 ? 2.700 -1.675 -8.475 1.00 0.00 31 MET A O 10
ATOM 13022 N N . GLU A 1 32 ? 2.036 0.075 -9.745 1.00 0.00 32 GLU A N 10
ATOM 13023 C CA . GLU A 1 32 ? 2.855 -0.299 -10.885 1.00 0.00 32 GLU A CA 10
ATOM 13024 C C . GLU A 1 32 ? 4.264 -0.678 -10.425 1.00 0.00 32 GLU A C 10
ATOM 13025 O O . GLU A 1 32 ? 4.936 -1.483 -11.068 1.00 0.00 32 GLU A O 10
ATOM 13038 N N . LYS A 1 33 ? 4.671 -0.079 -9.315 1.00 0.00 33 LYS A N 10
ATOM 13039 C CA . LYS A 1 33 ? 5.988 -0.343 -8.761 1.00 0.00 33 LYS A CA 10
ATOM 13040 C C . LYS A 1 33 ? 5.877 -1.430 -7.690 1.00 0.00 33 LYS A C 10
ATOM 13041 O O . LYS A 1 33 ? 6.563 -2.448 -7.761 1.00 0.00 33 LYS A O 10
ATOM 13059 N N . GLU A 1 34 ? 5.008 -1.176 -6.723 1.00 0.00 34 GLU A N 10
ATOM 13060 C CA . GLU A 1 34 ? 4.799 -2.120 -5.638 1.00 0.00 34 GLU A CA 10
ATOM 13061 C C . GLU A 1 34 ? 3.984 -3.319 -6.128 1.00 0.00 34 GLU A C 10
ATOM 13062 O O . GLU A 1 34 ? 4.534 -4.392 -6.366 1.00 0.00 34 GLU A O 10
ATOM 13075 N N . PHE A 1 35 ? 2.685 -3.095 -6.263 1.00 0.00 35 PHE A N 10
ATOM 13076 C CA . PHE A 1 35 ? 1.789 -4.143 -6.720 1.00 0.00 35 PHE A CA 10
ATOM 13077 C C . PHE A 1 35 ? 2.428 -4.959 -7.845 1.00 0.00 35 PHE A C 10
ATOM 13078 O O . PHE A 1 35 ? 2.085 -6.124 -8.044 1.00 0.00 35 PHE A O 10
ATOM 13095 N N . GLU A 1 36 ? 3.346 -4.316 -8.552 1.00 0.00 36 GLU A N 10
ATOM 13096 C CA . GLU A 1 36 ? 4.036 -4.968 -9.651 1.00 0.00 36 GLU A CA 10
ATOM 13097 C C . GLU A 1 36 ? 4.246 -6.452 -9.342 1.00 0.00 36 GLU A C 10
ATOM 13098 O O . GLU A 1 36 ? 3.866 -7.314 -10.133 1.00 0.00 36 GLU A O 10
ATOM 13111 N N . HIS A 1 37 ? 4.849 -6.704 -8.190 1.00 0.00 37 HIS A N 10
ATOM 13112 C CA . HIS A 1 37 ? 5.114 -8.068 -7.766 1.00 0.00 37 HIS A CA 10
ATOM 13113 C C . HIS A 1 37 ? 5.222 -8.121 -6.241 1.00 0.00 37 HIS A C 10
ATOM 13114 O O . HIS A 1 37 ? 6.211 -8.613 -5.702 1.00 0.00 37 HIS A O 10
ATOM 13128 N N . LEU A 1 38 ? 4.190 -7.605 -5.589 1.00 0.00 38 LEU A N 10
ATOM 13129 C CA . LEU A 1 38 ? 4.157 -7.587 -4.136 1.00 0.00 38 LEU A CA 10
ATOM 13130 C C . LEU A 1 38 ? 4.288 -9.017 -3.609 1.00 0.00 38 LEU A C 10
ATOM 13131 O O . LEU A 1 38 ? 3.567 -9.912 -4.048 1.00 0.00 38 LEU A O 10
ATOM 13147 N N . SER A 1 39 ? 5.213 -9.187 -2.676 1.00 0.00 39 SER A N 10
ATOM 13148 C CA . SER A 1 39 ? 5.447 -10.494 -2.084 1.00 0.00 39 SER A CA 10
ATOM 13149 C C . SER A 1 39 ? 4.329 -10.829 -1.095 1.00 0.00 39 SER A C 10
ATOM 13150 O O . SER A 1 39 ? 3.493 -9.981 -0.788 1.00 0.00 39 SER A O 10
ATOM 13158 N N . ASP A 1 40 ? 4.351 -12.067 -0.624 1.00 0.00 40 ASP A N 10
ATOM 13159 C CA . ASP A 1 40 ? 3.349 -12.525 0.323 1.00 0.00 40 ASP A CA 10
ATOM 13160 C C . ASP A 1 40 ? 3.340 -11.595 1.538 1.00 0.00 40 ASP A C 10
ATOM 13161 O O . ASP A 1 40 ? 2.288 -11.095 1.934 1.00 0.00 40 ASP A O 10
ATOM 13171 N N . LYS A 1 41 ? 4.524 -11.391 2.096 1.00 0.00 41 LYS A N 10
ATOM 13172 C CA . LYS A 1 41 ? 4.666 -10.530 3.258 1.00 0.00 41 LYS A CA 10
ATOM 13173 C C . LYS A 1 41 ? 4.287 -9.098 2.876 1.00 0.00 41 LYS A C 10
ATOM 13174 O O . LYS A 1 41 ? 3.572 -8.424 3.615 1.00 0.00 41 LYS A O 10
ATOM 13192 N N . GLU A 1 42 ? 4.782 -8.677 1.722 1.00 0.00 42 GLU A N 10
ATOM 13193 C CA . GLU A 1 42 ? 4.504 -7.337 1.232 1.00 0.00 42 GLU A CA 10
ATOM 13194 C C . GLU A 1 42 ? 2.997 -7.135 1.067 1.00 0.00 42 GLU A C 10
ATOM 13195 O O . GLU A 1 42 ? 2.501 -6.014 1.174 1.00 0.00 42 GLU A O 10
ATOM 13208 N N . LEU A 1 43 ? 2.309 -8.238 0.808 1.00 0.00 43 LEU A N 10
ATOM 13209 C CA . LEU A 1 43 ? 0.868 -8.196 0.626 1.00 0.00 43 LEU A CA 10
ATOM 13210 C C . LEU A 1 43 ? 0.191 -8.035 1.989 1.00 0.00 43 LEU A C 10
ATOM 13211 O O . LEU A 1 43 ? -0.979 -7.665 2.065 1.00 0.00 43 LEU A O 10
ATOM 13227 N N . SER A 1 44 ? 0.956 -8.322 3.032 1.00 0.00 44 SER A N 10
ATOM 13228 C CA . SER A 1 44 ? 0.445 -8.215 4.388 1.00 0.00 44 SER A CA 10
ATOM 13229 C C . SER A 1 44 ? 0.360 -6.744 4.799 1.00 0.00 44 SER A C 10
ATOM 13230 O O . SER A 1 44 ? -0.721 -6.243 5.107 1.00 0.00 44 SER A O 10
ATOM 13238 N N . GLU A 1 45 ? 1.514 -6.092 4.792 1.00 0.00 45 GLU A N 10
ATOM 13239 C CA . GLU A 1 45 ? 1.583 -4.689 5.161 1.00 0.00 45 GLU A CA 10
ATOM 13240 C C . GLU A 1 45 ? 0.584 -3.873 4.337 1.00 0.00 45 GLU A C 10
ATOM 13241 O O . GLU A 1 45 ? -0.128 -3.028 4.878 1.00 0.00 45 GLU A O 10
ATOM 13254 N N . PHE A 1 46 ? 0.563 -4.155 3.043 1.00 0.00 46 PHE A N 10
ATOM 13255 C CA . PHE A 1 46 ? -0.337 -3.459 2.140 1.00 0.00 46 PHE A CA 10
ATOM 13256 C C . PHE A 1 46 ? -1.789 -3.589 2.604 1.00 0.00 46 PHE A C 10
ATOM 13257 O O . PHE A 1 46 ? -2.467 -2.586 2.823 1.00 0.00 46 PHE A O 10
ATOM 13274 N N . SER A 1 47 ? -2.224 -4.833 2.741 1.00 0.00 47 SER A N 10
ATOM 13275 C CA . SER A 1 47 ? -3.583 -5.108 3.176 1.00 0.00 47 SER A CA 10
ATOM 13276 C C . SER A 1 47 ? -3.817 -4.515 4.567 1.00 0.00 47 SER A C 10
ATOM 13277 O O . SER A 1 47 ? -4.960 -4.310 4.973 1.00 0.00 47 SER A O 10
ATOM 13285 N N . GLU A 1 48 ? -2.717 -4.257 5.258 1.00 0.00 48 GLU A N 10
ATOM 13286 C CA . GLU A 1 48 ? -2.788 -3.691 6.595 1.00 0.00 48 GLU A CA 10
ATOM 13287 C C . GLU A 1 48 ? -2.889 -2.166 6.522 1.00 0.00 48 GLU A C 10
ATOM 13288 O O . GLU A 1 48 ? -3.725 -1.563 7.193 1.00 0.00 48 GLU A O 10
ATOM 13301 N N . ILE A 1 49 ? -2.025 -1.587 5.701 1.00 0.00 49 ILE A N 10
ATOM 13302 C CA . ILE A 1 49 ? -2.006 -0.144 5.532 1.00 0.00 49 ILE A CA 10
ATOM 13303 C C . ILE A 1 49 ? -3.215 0.283 4.696 1.00 0.00 49 ILE A C 10
ATOM 13304 O O . ILE A 1 49 ? -3.867 1.279 5.006 1.00 0.00 49 ILE A O 10
ATOM 13320 N N . LEU A 1 50 ? -3.477 -0.491 3.654 1.00 0.00 50 LEU A N 10
ATOM 13321 C CA . LEU A 1 50 ? -4.595 -0.206 2.772 1.00 0.00 50 LEU A CA 10
ATOM 13322 C C . LEU A 1 50 ? -5.877 -0.095 3.600 1.00 0.00 50 LEU A C 10
ATOM 13323 O O . LEU A 1 50 ? -6.815 0.597 3.208 1.00 0.00 50 LEU A O 10
ATOM 13339 N N . GLU A 1 51 ? -5.875 -0.788 4.729 1.00 0.00 51 GLU A N 10
ATOM 13340 C CA . GLU A 1 51 ? -7.026 -0.776 5.616 1.00 0.00 51 GLU A CA 10
ATOM 13341 C C . GLU A 1 51 ? -7.630 0.628 5.684 1.00 0.00 51 GLU A C 10
ATOM 13342 O O . GLU A 1 51 ? -8.845 0.780 5.805 1.00 0.00 51 GLU A O 10
ATOM 13355 N N . PHE A 1 52 ? -6.754 1.619 5.602 1.00 0.00 52 PHE A N 10
ATOM 13356 C CA . PHE A 1 52 ? -7.186 3.005 5.652 1.00 0.00 52 PHE A CA 10
ATOM 13357 C C . PHE A 1 52 ? -7.696 3.470 4.287 1.00 0.00 52 PHE A C 10
ATOM 13358 O O . PHE A 1 52 ? -7.293 2.937 3.255 1.00 0.00 52 PHE A O 10
ATOM 13375 N N . GLN A 1 53 ? -8.576 4.460 4.326 1.00 0.00 53 GLN A N 10
ATOM 13376 C CA . GLN A 1 53 ? -9.146 5.003 3.104 1.00 0.00 53 GLN A CA 10
ATOM 13377 C C . GLN A 1 53 ? -8.167 5.981 2.450 1.00 0.00 53 GLN A C 10
ATOM 13378 O O . GLN A 1 53 ? -7.220 6.437 3.089 1.00 0.00 53 GLN A O 10
ATOM 13392 N N . ASP A 1 54 ? -8.429 6.273 1.185 1.00 0.00 54 ASP A N 10
ATOM 13393 C CA . ASP A 1 54 ? -7.582 7.188 0.438 1.00 0.00 54 ASP A CA 10
ATOM 13394 C C . ASP A 1 54 ? -7.423 8.489 1.228 1.00 0.00 54 ASP A C 10
ATOM 13395 O O . ASP A 1 54 ? -6.306 8.883 1.563 1.00 0.00 54 ASP A O 10
ATOM 13405 N N . GLN A 1 55 ? -8.555 9.120 1.503 1.00 0.00 55 GLN A N 10
ATOM 13406 C CA . GLN A 1 55 ? -8.554 10.368 2.247 1.00 0.00 55 GLN A CA 10
ATOM 13407 C C . GLN A 1 55 ? -7.571 10.288 3.417 1.00 0.00 55 GLN A C 10
ATOM 13408 O O . GLN A 1 55 ? -6.642 11.088 3.507 1.00 0.00 55 GLN A O 10
ATOM 13422 N N . GLU A 1 56 ? -7.810 9.314 4.284 1.00 0.00 56 GLU A N 10
ATOM 13423 C CA . GLU A 1 56 ? -6.958 9.120 5.444 1.00 0.00 56 GLU A CA 10
ATOM 13424 C C . GLU A 1 56 ? -5.523 8.822 5.004 1.00 0.00 56 GLU A C 10
ATOM 13425 O O . GLU A 1 56 ? -4.570 9.319 5.604 1.00 0.00 56 GLU A O 10
ATOM 13438 N N . LEU A 1 57 ? -5.413 8.013 3.961 1.00 0.00 57 LEU A N 10
ATOM 13439 C CA . LEU A 1 57 ? -4.111 7.643 3.434 1.00 0.00 57 LEU A CA 10
ATOM 13440 C C . LEU A 1 57 ? -3.337 8.910 3.064 1.00 0.00 57 LEU A C 10
ATOM 13441 O O . LEU A 1 57 ? -2.272 9.176 3.620 1.00 0.00 57 LEU A O 10
ATOM 13457 N N . LEU A 1 58 ? -3.902 9.659 2.129 1.00 0.00 58 LEU A N 10
ATOM 13458 C CA . LEU A 1 58 ? -3.278 10.892 1.678 1.00 0.00 58 LEU A CA 10
ATOM 13459 C C . LEU A 1 58 ? -2.790 11.684 2.893 1.00 0.00 58 LEU A C 10
ATOM 13460 O O . LEU A 1 58 ? -1.599 11.966 3.016 1.00 0.00 58 LEU A O 10
ATOM 13476 N N . ALA A 1 59 ? -3.735 12.022 3.758 1.00 0.00 59 ALA A N 10
ATOM 13477 C CA . ALA A 1 59 ? -3.415 12.776 4.958 1.00 0.00 59 ALA A CA 10
ATOM 13478 C C . ALA A 1 59 ? -2.223 12.126 5.662 1.00 0.00 59 ALA A C 10
ATOM 13479 O O . ALA A 1 59 ? -1.275 12.809 6.044 1.00 0.00 59 ALA A O 10
ATOM 13486 N N . LEU A 1 60 ? -2.310 10.812 5.813 1.00 0.00 60 LEU A N 10
ATOM 13487 C CA . LEU A 1 60 ? -1.250 10.062 6.464 1.00 0.00 60 LEU A CA 10
ATOM 13488 C C . LEU A 1 60 ? 0.088 10.397 5.802 1.00 0.00 60 LEU A C 10
ATOM 13489 O O . LEU A 1 60 ? 1.084 10.624 6.487 1.00 0.00 60 LEU A O 10
ATOM 13505 N N . ILE A 1 61 ? 0.067 10.418 4.478 1.00 0.00 61 ILE A N 10
ATOM 13506 C CA . ILE A 1 61 ? 1.266 10.722 3.715 1.00 0.00 61 ILE A CA 10
ATOM 13507 C C . ILE A 1 61 ? 1.785 12.104 4.119 1.00 0.00 61 ILE A C 10
ATOM 13508 O O . ILE A 1 61 ? 2.938 12.244 4.525 1.00 0.00 61 ILE A O 10
ATOM 13524 N N . ASN A 1 62 ? 0.909 13.090 3.992 1.00 0.00 62 ASN A N 10
ATOM 13525 C CA . ASN A 1 62 ? 1.264 14.455 4.339 1.00 0.00 62 ASN A CA 10
ATOM 13526 C C . ASN A 1 62 ? 1.695 14.509 5.806 1.00 0.00 62 ASN A C 10
ATOM 13527 O O . ASN A 1 62 ? 2.558 15.305 6.174 1.00 0.00 62 ASN A O 10
ATOM 13538 N N . GLY A 1 63 ? 1.074 13.653 6.604 1.00 0.00 63 GLY A N 10
ATOM 13539 C CA . GLY A 1 63 ? 1.383 13.593 8.022 1.00 0.00 63 GLY A CA 10
ATOM 13540 C C . GLY A 1 63 ? 0.177 14.016 8.864 1.00 0.00 63 GLY A C 10
ATOM 13541 O O . GLY A 1 63 ? 0.336 14.495 9.986 1.00 0.00 63 GLY A O 10
ATOM 13545 N N . HIS A 1 64 ? -1.001 13.824 8.290 1.00 0.00 64 HIS A N 10
ATOM 13546 C CA . HIS A 1 64 ? -2.233 14.180 8.973 1.00 0.00 64 HIS A CA 10
ATOM 13547 C C . HIS A 1 64 ? -2.624 13.062 9.942 1.00 0.00 64 HIS A C 10
ATOM 13548 O O . HIS A 1 64 ? -2.284 13.112 11.123 1.00 0.00 64 HIS A O 10
ATOM 13562 N N . SER A 1 65 ? -3.333 12.079 9.406 1.00 0.00 65 SER A N 10
ATOM 13563 C CA . SER A 1 65 ? -3.774 10.951 10.208 1.00 0.00 65 SER A CA 10
ATOM 13564 C C . SER A 1 65 ? -2.568 10.266 10.855 1.00 0.00 65 SER A C 10
ATOM 13565 O O . SER A 1 65 ? -1.425 10.534 10.486 1.00 0.00 65 SER A O 10
ATOM 13573 N N . GLU A 1 66 ? -2.863 9.393 11.807 1.00 0.00 66 GLU A N 10
ATOM 13574 C CA . GLU A 1 66 ? -1.818 8.668 12.508 1.00 0.00 66 GLU A CA 10
ATOM 13575 C C . GLU A 1 66 ? -2.040 7.159 12.378 1.00 0.00 66 GLU A C 10
ATOM 13576 O O . GLU A 1 66 ? -3.104 6.720 11.944 1.00 0.00 66 GLU A O 10
ATOM 13589 N N . THR A 1 67 ? -1.019 6.408 12.762 1.00 0.00 67 THR A N 10
ATOM 13590 C CA . THR A 1 67 ? -1.089 4.958 12.694 1.00 0.00 67 THR A CA 10
ATOM 13591 C C . THR A 1 67 ? -0.747 4.343 14.053 1.00 0.00 67 THR A C 10
ATOM 13592 O O . THR A 1 67 ? 0.342 4.563 14.581 1.00 0.00 67 THR A O 10
ATOM 13603 N N . ASP A 1 68 ? -1.698 3.586 14.579 1.00 0.00 68 ASP A N 10
ATOM 13604 C CA . ASP A 1 68 ? -1.511 2.937 15.866 1.00 0.00 68 ASP A CA 10
ATOM 13605 C C . ASP A 1 68 ? -0.920 1.543 15.649 1.00 0.00 68 ASP A C 10
ATOM 13606 O O . ASP A 1 68 ? -1.226 0.612 16.392 1.00 0.00 68 ASP A O 10
ATOM 13616 N N . LYS A 1 69 ? -0.082 1.443 14.628 1.00 0.00 69 LYS A N 10
ATOM 13617 C CA . LYS A 1 69 ? 0.555 0.178 14.303 1.00 0.00 69 LYS A CA 10
ATOM 13618 C C . LYS A 1 69 ? 1.995 0.438 13.854 1.00 0.00 69 LYS A C 10
ATOM 13619 O O . LYS A 1 69 ? 2.223 1.082 12.832 1.00 0.00 69 LYS A O 10
ATOM 13637 N N . GLY A 1 70 ? 2.928 -0.077 14.641 1.00 0.00 70 GLY A N 10
ATOM 13638 C CA . GLY A 1 70 ? 4.339 0.091 14.338 1.00 0.00 70 GLY A CA 10
ATOM 13639 C C . GLY A 1 70 ? 4.736 -0.726 13.107 1.00 0.00 70 GLY A C 10
ATOM 13640 O O . GLY A 1 70 ? 5.853 -0.600 12.607 1.00 0.00 70 GLY A O 10
ATOM 13644 N N . HIS A 1 71 ? 3.799 -1.546 12.653 1.00 0.00 71 HIS A N 10
ATOM 13645 C CA . HIS A 1 71 ? 4.037 -2.384 11.490 1.00 0.00 71 HIS A CA 10
ATOM 13646 C C . HIS A 1 71 ? 3.637 -1.628 10.222 1.00 0.00 71 HIS A C 10
ATOM 13647 O O . HIS A 1 71 ? 3.814 -2.130 9.113 1.00 0.00 71 HIS A O 10
ATOM 13661 N N . LEU A 1 72 ? 3.105 -0.432 10.428 1.00 0.00 72 LEU A N 10
ATOM 13662 C CA . LEU A 1 72 ? 2.678 0.399 9.315 1.00 0.00 72 LEU A CA 10
ATOM 13663 C C . LEU A 1 72 ? 3.621 1.597 9.187 1.00 0.00 72 LEU A C 10
ATOM 13664 O O . LEU A 1 72 ? 3.952 2.016 8.079 1.00 0.00 72 LEU A O 10
ATOM 13680 N N . ILE A 1 73 ? 4.028 2.115 10.337 1.00 0.00 73 ILE A N 10
ATOM 13681 C CA . ILE A 1 73 ? 4.926 3.256 10.368 1.00 0.00 73 ILE A CA 10
ATOM 13682 C C . ILE A 1 73 ? 6.025 3.064 9.321 1.00 0.00 73 ILE A C 10
ATOM 13683 O O . ILE A 1 73 ? 6.298 3.965 8.530 1.00 0.00 73 ILE A O 10
ATOM 13699 N N . PRO A 1 74 ? 6.641 1.852 9.350 1.00 0.00 74 PRO A N 10
ATOM 13700 C CA . PRO A 1 74 ? 7.704 1.530 8.413 1.00 0.00 74 PRO A CA 10
ATOM 13701 C C . PRO A 1 74 ? 7.139 1.247 7.020 1.00 0.00 74 PRO A C 10
ATOM 13702 O O . PRO A 1 74 ? 7.619 1.795 6.029 1.00 0.00 74 PRO A O 10
ATOM 13713 N N . MET A 1 75 ? 6.127 0.392 6.988 1.00 0.00 75 MET A N 10
ATOM 13714 C CA . MET A 1 75 ? 5.492 0.030 5.733 1.00 0.00 75 MET A CA 10
ATOM 13715 C C . MET A 1 75 ? 4.964 1.270 5.008 1.00 0.00 75 MET A C 10
ATOM 13716 O O . MET A 1 75 ? 4.805 1.260 3.788 1.00 0.00 75 MET A O 10
ATOM 13730 N N . LEU A 1 76 ? 4.707 2.309 5.790 1.00 0.00 76 LEU A N 10
ATOM 13731 C CA . LEU A 1 76 ? 4.201 3.554 5.237 1.00 0.00 76 LEU A CA 10
ATOM 13732 C C . LEU A 1 76 ? 5.343 4.303 4.548 1.00 0.00 76 LEU A C 10
ATOM 13733 O O . LEU A 1 76 ? 5.115 5.049 3.597 1.00 0.00 76 LEU A O 10
ATOM 13749 N N . GLU A 1 77 ? 6.546 4.077 5.054 1.00 0.00 77 GLU A N 10
ATOM 13750 C CA . GLU A 1 77 ? 7.724 4.722 4.498 1.00 0.00 77 GLU A CA 10
ATOM 13751 C C . GLU A 1 77 ? 7.978 4.225 3.073 1.00 0.00 77 GLU A C 10
ATOM 13752 O O . GLU A 1 77 ? 8.161 5.025 2.157 1.00 0.00 77 GLU A O 10
ATOM 13765 N N . LYS A 1 78 ? 7.982 2.908 2.931 1.00 0.00 78 LYS A N 10
ATOM 13766 C CA . LYS A 1 78 ? 8.210 2.296 1.634 1.00 0.00 78 LYS A CA 10
ATOM 13767 C C . LYS A 1 78 ? 7.084 2.699 0.679 1.00 0.00 78 LYS A C 10
ATOM 13768 O O . LYS A 1 78 ? 7.313 2.877 -0.516 1.00 0.00 78 LYS A O 10
ATOM 13786 N N . ILE A 1 79 ? 5.893 2.830 1.243 1.00 0.00 79 ILE A N 10
ATOM 13787 C CA . ILE A 1 79 ? 4.731 3.208 0.457 1.00 0.00 79 ILE A CA 10
ATOM 13788 C C . ILE A 1 79 ? 4.860 4.674 0.037 1.00 0.00 79 ILE A C 10
ATOM 13789 O O . ILE A 1 79 ? 4.706 5.003 -1.139 1.00 0.00 79 ILE A O 10
ATOM 13805 N N . ARG A 1 80 ? 5.141 5.516 1.020 1.00 0.00 80 ARG A N 10
ATOM 13806 C CA . ARG A 1 80 ? 5.292 6.939 0.768 1.00 0.00 80 ARG A CA 10
ATOM 13807 C C . ARG A 1 80 ? 6.374 7.178 -0.288 1.00 0.00 80 ARG A C 10
ATOM 13808 O O . ARG A 1 80 ? 6.391 8.222 -0.938 1.00 0.00 80 ARG A O 10
ATOM 13828 N N . ARG A 1 81 ? 7.250 6.194 -0.425 1.00 0.00 81 ARG A N 10
ATOM 13829 C CA . ARG A 1 81 ? 8.332 6.284 -1.391 1.00 0.00 81 ARG A CA 10
ATOM 13830 C C . ARG A 1 81 ? 7.773 6.537 -2.793 1.00 0.00 81 ARG A C 10
ATOM 13831 O O . ARG A 1 81 ? 7.986 7.603 -3.367 1.00 0.00 81 ARG A O 10
ATOM 13851 N N . ALA A 1 82 ? 7.068 5.537 -3.303 1.00 0.00 82 ALA A N 10
ATOM 13852 C CA . ALA A 1 82 ? 6.477 5.637 -4.626 1.00 0.00 82 ALA A CA 10
ATOM 13853 C C . ALA A 1 82 ? 5.447 6.769 -4.635 1.00 0.00 82 ALA A C 10
ATOM 13854 O O . ALA A 1 82 ? 5.334 7.502 -5.616 1.00 0.00 82 ALA A O 10
ATOM 13861 N N . MET A 1 1 ? -1.589 -11.275 5.537 1.00 0.00 1 MET A N 11
ATOM 13862 C CA . MET A 1 1 ? -1.873 -12.545 6.182 1.00 0.00 1 MET A CA 11
ATOM 13863 C C . MET A 1 1 ? -1.499 -13.718 5.274 1.00 0.00 1 MET A C 11
ATOM 13864 O O . MET A 1 1 ? -0.985 -13.517 4.174 1.00 0.00 1 MET A O 11
ATOM 13878 N N . MET A 1 2 ? -1.770 -14.917 5.767 1.00 0.00 2 MET A N 11
ATOM 13879 C CA . MET A 1 2 ? -1.468 -16.122 5.013 1.00 0.00 2 MET A CA 11
ATOM 13880 C C . MET A 1 2 ? -2.482 -16.333 3.887 1.00 0.00 2 MET A C 11
ATOM 13881 O O . MET A 1 2 ? -3.196 -17.335 3.868 1.00 0.00 2 MET A O 11
ATOM 13895 N N . VAL A 1 3 ? -2.514 -15.373 2.975 1.00 0.00 3 VAL A N 11
ATOM 13896 C CA . VAL A 1 3 ? -3.429 -15.440 1.848 1.00 0.00 3 VAL A CA 11
ATOM 13897 C C . VAL A 1 3 ? -2.738 -14.883 0.601 1.00 0.00 3 VAL A C 11
ATOM 13898 O O . VAL A 1 3 ? -1.935 -13.956 0.695 1.00 0.00 3 VAL A O 11
ATOM 13911 N N . PHE A 1 4 ? -3.075 -15.472 -0.536 1.00 0.00 4 PHE A N 11
ATOM 13912 C CA . PHE A 1 4 ? -2.497 -15.046 -1.800 1.00 0.00 4 PHE A CA 11
ATOM 13913 C C . PHE A 1 4 ? -3.088 -15.838 -2.968 1.00 0.00 4 PHE A C 11
ATOM 13914 O O . PHE A 1 4 ? -2.962 -17.061 -3.020 1.00 0.00 4 PHE A O 11
ATOM 13931 N N . ASP A 1 5 ? -3.720 -15.110 -3.876 1.00 0.00 5 ASP A N 11
ATOM 13932 C CA . ASP A 1 5 ? -4.330 -15.729 -5.040 1.00 0.00 5 ASP A CA 11
ATOM 13933 C C . ASP A 1 5 ? -4.735 -14.642 -6.038 1.00 0.00 5 ASP A C 11
ATOM 13934 O O . ASP A 1 5 ? -4.756 -13.460 -5.698 1.00 0.00 5 ASP A O 11
ATOM 13944 N N . ASP A 1 6 ? -5.045 -15.080 -7.249 1.00 0.00 6 ASP A N 11
ATOM 13945 C CA . ASP A 1 6 ? -5.447 -14.160 -8.298 1.00 0.00 6 ASP A CA 11
ATOM 13946 C C . ASP A 1 6 ? -6.365 -13.088 -7.706 1.00 0.00 6 ASP A C 11
ATOM 13947 O O . ASP A 1 6 ? -6.399 -11.958 -8.191 1.00 0.00 6 ASP A O 11
ATOM 13957 N N . ILE A 1 7 ? -7.086 -13.480 -6.666 1.00 0.00 7 ILE A N 11
ATOM 13958 C CA . ILE A 1 7 ? -8.001 -12.568 -6.003 1.00 0.00 7 ILE A CA 11
ATOM 13959 C C . ILE A 1 7 ? -7.201 -11.571 -5.162 1.00 0.00 7 ILE A C 11
ATOM 13960 O O . ILE A 1 7 ? -7.318 -10.361 -5.348 1.00 0.00 7 ILE A O 11
ATOM 13976 N N . ALA A 1 8 ? -6.405 -12.117 -4.254 1.00 0.00 8 ALA A N 11
ATOM 13977 C CA . ALA A 1 8 ? -5.585 -11.292 -3.384 1.00 0.00 8 ALA A CA 11
ATOM 13978 C C . ALA A 1 8 ? -4.962 -10.158 -4.201 1.00 0.00 8 ALA A C 11
ATOM 13979 O O . ALA A 1 8 ? -4.794 -9.047 -3.701 1.00 0.00 8 ALA A O 11
ATOM 13986 N N . LYS A 1 9 ? -4.636 -10.479 -5.445 1.00 0.00 9 LYS A N 11
ATOM 13987 C CA . LYS A 1 9 ? -4.035 -9.502 -6.337 1.00 0.00 9 LYS A CA 11
ATOM 13988 C C . LYS A 1 9 ? -5.019 -8.353 -6.565 1.00 0.00 9 LYS A C 11
ATOM 13989 O O . LYS A 1 9 ? -4.727 -7.205 -6.234 1.00 0.00 9 LYS A O 11
ATOM 14007 N N . ARG A 1 10 ? -6.166 -8.702 -7.129 1.00 0.00 10 ARG A N 11
ATOM 14008 C CA . ARG A 1 10 ? -7.195 -7.714 -7.406 1.00 0.00 10 ARG A CA 11
ATOM 14009 C C . ARG A 1 10 ? -7.711 -7.105 -6.100 1.00 0.00 10 ARG A C 11
ATOM 14010 O O . ARG A 1 10 ? -7.827 -5.886 -5.984 1.00 0.00 10 ARG A O 11
ATOM 14030 N N . LYS A 1 11 ? -8.006 -7.982 -5.151 1.00 0.00 11 LYS A N 11
ATOM 14031 C CA . LYS A 1 11 ? -8.506 -7.545 -3.859 1.00 0.00 11 LYS A CA 11
ATOM 14032 C C . LYS A 1 11 ? -7.699 -6.334 -3.387 1.00 0.00 11 LYS A C 11
ATOM 14033 O O . LYS A 1 11 ? -8.270 -5.311 -3.012 1.00 0.00 11 LYS A O 11
ATOM 14051 N N . ILE A 1 12 ? -6.384 -6.489 -3.422 1.00 0.00 12 ILE A N 11
ATOM 14052 C CA . ILE A 1 12 ? -5.493 -5.421 -3.003 1.00 0.00 12 ILE A CA 11
ATOM 14053 C C . ILE A 1 12 ? -5.792 -4.163 -3.820 1.00 0.00 12 ILE A C 11
ATOM 14054 O O . ILE A 1 12 ? -5.968 -3.081 -3.261 1.00 0.00 12 ILE A O 11
ATOM 14070 N N . ARG A 1 13 ? -5.840 -4.345 -5.132 1.00 0.00 13 ARG A N 11
ATOM 14071 C CA . ARG A 1 13 ? -6.114 -3.239 -6.032 1.00 0.00 13 ARG A CA 11
ATOM 14072 C C . ARG A 1 13 ? -7.468 -2.607 -5.700 1.00 0.00 13 ARG A C 11
ATOM 14073 O O . ARG A 1 13 ? -7.555 -1.402 -5.468 1.00 0.00 13 ARG A O 11
ATOM 14093 N N . PHE A 1 14 ? -8.491 -3.450 -5.687 1.00 0.00 14 PHE A N 11
ATOM 14094 C CA . PHE A 1 14 ? -9.836 -2.990 -5.387 1.00 0.00 14 PHE A CA 11
ATOM 14095 C C . PHE A 1 14 ? -9.943 -2.518 -3.935 1.00 0.00 14 PHE A C 11
ATOM 14096 O O . PHE A 1 14 ? -10.884 -1.812 -3.576 1.00 0.00 14 PHE A O 11
ATOM 14113 N N . GLN A 1 15 ? -8.966 -2.928 -3.140 1.00 0.00 15 GLN A N 11
ATOM 14114 C CA . GLN A 1 15 ? -8.938 -2.557 -1.735 1.00 0.00 15 GLN A CA 11
ATOM 14115 C C . GLN A 1 15 ? -8.782 -1.041 -1.590 1.00 0.00 15 GLN A C 11
ATOM 14116 O O . GLN A 1 15 ? -9.427 -0.426 -0.742 1.00 0.00 15 GLN A O 11
ATOM 14130 N N . THR A 1 16 ? -7.923 -0.484 -2.430 1.00 0.00 16 THR A N 11
ATOM 14131 C CA . THR A 1 16 ? -7.674 0.947 -2.406 1.00 0.00 16 THR A CA 11
ATOM 14132 C C . THR A 1 16 ? -8.983 1.719 -2.581 1.00 0.00 16 THR A C 11
ATOM 14133 O O . THR A 1 16 ? -10.065 1.159 -2.416 1.00 0.00 16 THR A O 11
ATOM 14144 N N . ARG A 1 17 ? -8.841 2.994 -2.914 1.00 0.00 17 ARG A N 11
ATOM 14145 C CA . ARG A 1 17 ? -9.999 3.849 -3.114 1.00 0.00 17 ARG A CA 11
ATOM 14146 C C . ARG A 1 17 ? -9.597 5.119 -3.866 1.00 0.00 17 ARG A C 11
ATOM 14147 O O . ARG A 1 17 ? -8.505 5.647 -3.662 1.00 0.00 17 ARG A O 11
ATOM 14167 N N . ARG A 1 18 ? -10.502 5.573 -4.721 1.00 0.00 18 ARG A N 11
ATOM 14168 C CA . ARG A 1 18 ? -10.256 6.771 -5.505 1.00 0.00 18 ARG A CA 11
ATOM 14169 C C . ARG A 1 18 ? -10.771 8.006 -4.763 1.00 0.00 18 ARG A C 11
ATOM 14170 O O . ARG A 1 18 ? -10.914 9.076 -5.353 1.00 0.00 18 ARG A O 11
ATOM 14190 N N . GLY A 1 19 ? -11.036 7.818 -3.478 1.00 0.00 19 GLY A N 11
ATOM 14191 C CA . GLY A 1 19 ? -11.531 8.903 -2.649 1.00 0.00 19 GLY A CA 11
ATOM 14192 C C . GLY A 1 19 ? -10.926 10.241 -3.077 1.00 0.00 19 GLY A C 11
ATOM 14193 O O . GLY A 1 19 ? -11.610 11.263 -3.083 1.00 0.00 19 GLY A O 11
ATOM 14197 N N . LEU A 1 20 ? -9.649 10.192 -3.427 1.00 0.00 20 LEU A N 11
ATOM 14198 C CA . LEU A 1 20 ? -8.943 11.387 -3.856 1.00 0.00 20 LEU A CA 11
ATOM 14199 C C . LEU A 1 20 ? -8.316 11.139 -5.229 1.00 0.00 20 LEU A C 11
ATOM 14200 O O . LEU A 1 20 ? -7.553 10.190 -5.404 1.00 0.00 20 LEU A O 11
ATOM 14216 N N . LEU A 1 21 ? -8.661 12.008 -6.168 1.00 0.00 21 LEU A N 11
ATOM 14217 C CA . LEU A 1 21 ? -8.141 11.895 -7.520 1.00 0.00 21 LEU A CA 11
ATOM 14218 C C . LEU A 1 21 ? -6.701 11.381 -7.467 1.00 0.00 21 LEU A C 11
ATOM 14219 O O . LEU A 1 21 ? -6.451 10.198 -7.695 1.00 0.00 21 LEU A O 11
ATOM 14235 N N . GLU A 1 22 ? -5.791 12.295 -7.163 1.00 0.00 22 GLU A N 11
ATOM 14236 C CA . GLU A 1 22 ? -4.383 11.950 -7.077 1.00 0.00 22 GLU A CA 11
ATOM 14237 C C . GLU A 1 22 ? -4.214 10.562 -6.454 1.00 0.00 22 GLU A C 11
ATOM 14238 O O . GLU A 1 22 ? -3.571 9.690 -7.037 1.00 0.00 22 GLU A O 11
ATOM 14251 N N . LEU A 1 23 ? -4.802 10.401 -5.278 1.00 0.00 23 LEU A N 11
ATOM 14252 C CA . LEU A 1 23 ? -4.725 9.135 -4.570 1.00 0.00 23 LEU A CA 11
ATOM 14253 C C . LEU A 1 23 ? -5.156 8.004 -5.507 1.00 0.00 23 LEU A C 11
ATOM 14254 O O . LEU A 1 23 ? -4.465 6.993 -5.624 1.00 0.00 23 LEU A O 11
ATOM 14270 N N . ASP A 1 24 ? -6.295 8.214 -6.150 1.00 0.00 24 ASP A N 11
ATOM 14271 C CA . ASP A 1 24 ? -6.826 7.225 -7.073 1.00 0.00 24 ASP A CA 11
ATOM 14272 C C . ASP A 1 24 ? -5.768 6.898 -8.128 1.00 0.00 24 ASP A C 11
ATOM 14273 O O . ASP A 1 24 ? -5.576 5.736 -8.481 1.00 0.00 24 ASP A O 11
ATOM 14283 N N . LEU A 1 25 ? -5.108 7.945 -8.602 1.00 0.00 25 LEU A N 11
ATOM 14284 C CA . LEU A 1 25 ? -4.074 7.784 -9.610 1.00 0.00 25 LEU A CA 11
ATOM 14285 C C . LEU A 1 25 ? -2.823 7.189 -8.961 1.00 0.00 25 LEU A C 11
ATOM 14286 O O . LEU A 1 25 ? -2.201 6.285 -9.517 1.00 0.00 25 LEU A O 11
ATOM 14302 N N . ILE A 1 26 ? -2.492 7.719 -7.793 1.00 0.00 26 ILE A N 11
ATOM 14303 C CA . ILE A 1 26 ? -1.326 7.251 -7.062 1.00 0.00 26 ILE A CA 11
ATOM 14304 C C . ILE A 1 26 ? -1.210 5.733 -7.213 1.00 0.00 26 ILE A C 11
ATOM 14305 O O . ILE A 1 26 ? -0.248 5.236 -7.797 1.00 0.00 26 ILE A O 11
ATOM 14321 N N . PHE A 1 27 ? -2.204 5.040 -6.678 1.00 0.00 27 PHE A N 11
ATOM 14322 C CA . PHE A 1 27 ? -2.226 3.588 -6.746 1.00 0.00 27 PHE A CA 1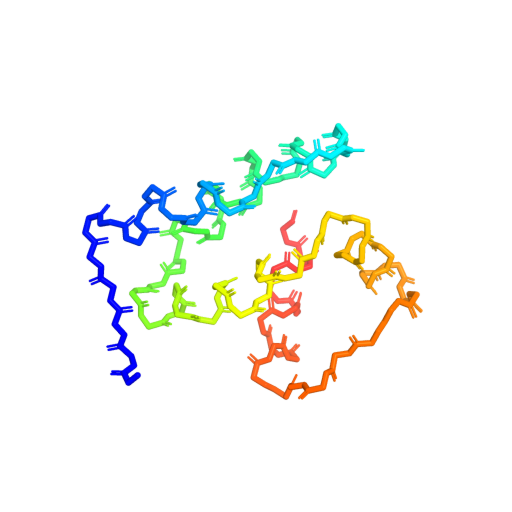1
ATOM 14323 C C . PHE A 1 27 ? -1.864 3.100 -8.150 1.00 0.00 27 PHE A C 11
ATOM 14324 O O . PHE A 1 27 ? -1.165 2.100 -8.303 1.00 0.00 27 PHE A O 11
ATOM 14341 N N . GLY A 1 28 ? -2.358 3.829 -9.141 1.00 0.00 28 GLY A N 11
ATOM 14342 C CA . GLY A 1 28 ? -2.096 3.483 -10.527 1.00 0.00 28 GLY A CA 11
ATOM 14343 C C . GLY A 1 28 ? -0.631 3.090 -10.727 1.00 0.00 28 GLY A C 11
ATOM 14344 O O . GLY A 1 28 ? -0.335 1.973 -11.148 1.00 0.00 28 GLY A O 11
ATOM 14348 N N . ARG A 1 29 ? 0.249 4.032 -10.416 1.00 0.00 29 ARG A N 11
ATOM 14349 C CA . ARG A 1 29 ? 1.676 3.798 -10.556 1.00 0.00 29 ARG A CA 11
ATOM 14350 C C . ARG A 1 29 ? 2.238 3.166 -9.281 1.00 0.00 29 ARG A C 11
ATOM 14351 O O . ARG A 1 29 ? 2.952 2.167 -9.342 1.00 0.00 29 ARG A O 11
ATOM 14371 N N . PHE A 1 30 ? 1.895 3.776 -8.156 1.00 0.00 30 PHE A N 11
ATOM 14372 C CA . PHE A 1 30 ? 2.356 3.285 -6.868 1.00 0.00 30 PHE A CA 11
ATOM 14373 C C . PHE A 1 30 ? 2.382 1.755 -6.842 1.00 0.00 30 PHE A C 11
ATOM 14374 O O . PHE A 1 30 ? 3.452 1.150 -6.788 1.00 0.00 30 PHE A O 11
ATOM 14391 N N . MET A 1 31 ? 1.192 1.174 -6.881 1.00 0.00 31 MET A N 11
ATOM 14392 C CA . MET A 1 31 ? 1.065 -0.273 -6.862 1.00 0.00 31 MET A CA 11
ATOM 14393 C C . MET A 1 31 ? 1.979 -0.917 -7.906 1.00 0.00 31 MET A C 11
ATOM 14394 O O . MET A 1 31 ? 2.775 -1.797 -7.581 1.00 0.00 31 MET A O 11
ATOM 14408 N N . GLU A 1 32 ? 1.834 -0.455 -9.139 1.00 0.00 32 GLU A N 11
ATOM 14409 C CA . GLU A 1 32 ? 2.637 -0.975 -10.233 1.00 0.00 32 GLU A CA 11
ATOM 14410 C C . GLU A 1 32 ? 4.125 -0.766 -9.945 1.00 0.00 32 GLU A C 11
ATOM 14411 O O . GLU A 1 32 ? 4.965 -1.529 -10.419 1.00 0.00 32 GLU A O 11
ATOM 14424 N N . LYS A 1 33 ? 4.405 0.272 -9.171 1.00 0.00 33 LYS A N 11
ATOM 14425 C CA . LYS A 1 33 ? 5.777 0.591 -8.815 1.00 0.00 33 LYS A CA 11
ATOM 14426 C C . LYS A 1 33 ? 6.079 0.039 -7.420 1.00 0.00 33 LYS A C 11
ATOM 14427 O O . LYS A 1 33 ? 7.152 0.283 -6.871 1.00 0.00 33 LYS A O 11
ATOM 14445 N N . GLU A 1 34 ? 5.113 -0.695 -6.887 1.00 0.00 34 GLU A N 11
ATOM 14446 C CA . GLU A 1 34 ? 5.262 -1.284 -5.567 1.00 0.00 34 GLU A CA 11
ATOM 14447 C C . GLU A 1 34 ? 4.787 -2.738 -5.578 1.00 0.00 34 GLU A C 11
ATOM 14448 O O . GLU A 1 34 ? 5.598 -3.660 -5.509 1.00 0.00 34 GLU A O 11
ATOM 14461 N N . PHE A 1 35 ? 3.475 -2.898 -5.665 1.00 0.00 35 PHE A N 11
ATOM 14462 C CA . PHE A 1 35 ? 2.882 -4.225 -5.686 1.00 0.00 35 PHE A CA 11
ATOM 14463 C C . PHE A 1 35 ? 3.618 -5.138 -6.668 1.00 0.00 35 PHE A C 11
ATOM 14464 O O . PHE A 1 35 ? 3.794 -6.327 -6.403 1.00 0.00 35 PHE A O 11
ATOM 14481 N N . GLU A 1 36 ? 4.027 -4.549 -7.782 1.00 0.00 36 GLU A N 11
ATOM 14482 C CA . GLU A 1 36 ? 4.740 -5.295 -8.805 1.00 0.00 36 GLU A CA 11
ATOM 14483 C C . GLU A 1 36 ? 6.080 -5.793 -8.262 1.00 0.00 36 GLU A C 11
ATOM 14484 O O . GLU A 1 36 ? 6.723 -6.646 -8.872 1.00 0.00 36 GLU A O 11
ATOM 14497 N N . HIS A 1 37 ? 6.463 -5.239 -7.121 1.00 0.00 37 HIS A N 11
ATOM 14498 C CA . HIS A 1 37 ? 7.716 -5.617 -6.489 1.00 0.00 37 HIS A CA 11
ATOM 14499 C C . HIS A 1 37 ? 7.438 -6.180 -5.094 1.00 0.00 37 HIS A C 11
ATOM 14500 O O . HIS A 1 37 ? 8.341 -6.695 -4.437 1.00 0.00 37 HIS A O 11
ATOM 14514 N N . LEU A 1 38 ? 6.184 -6.063 -4.683 1.00 0.00 38 LEU A N 11
ATOM 14515 C CA . LEU A 1 38 ? 5.775 -6.554 -3.378 1.00 0.00 38 LEU A CA 11
ATOM 14516 C C . LEU A 1 38 ? 5.894 -8.079 -3.351 1.00 0.00 38 LEU A C 11
ATOM 14517 O O . LEU A 1 38 ? 6.462 -8.677 -4.264 1.00 0.00 38 LEU A O 11
ATOM 14533 N N . SER A 1 39 ? 5.350 -8.665 -2.295 1.00 0.00 39 SER A N 11
ATOM 14534 C CA . SER A 1 39 ? 5.388 -10.109 -2.137 1.00 0.00 39 SER A CA 11
ATOM 14535 C C . SER A 1 39 ? 4.357 -10.549 -1.096 1.00 0.00 39 SER A C 11
ATOM 14536 O O . SER A 1 39 ? 3.858 -9.730 -0.327 1.00 0.00 39 SER A O 11
ATOM 14544 N N . ASP A 1 40 ? 4.069 -11.842 -1.105 1.00 0.00 40 ASP A N 11
ATOM 14545 C CA . ASP A 1 40 ? 3.107 -12.402 -0.172 1.00 0.00 40 ASP A CA 11
ATOM 14546 C C . ASP A 1 40 ? 3.258 -11.710 1.185 1.00 0.00 40 ASP A C 11
ATOM 14547 O O . ASP A 1 40 ? 2.268 -11.461 1.872 1.00 0.00 40 ASP A O 11
ATOM 14557 N N . LYS A 1 41 ? 4.503 -11.418 1.529 1.00 0.00 41 LYS A N 11
ATOM 14558 C CA . LYS A 1 41 ? 4.796 -10.760 2.791 1.00 0.00 41 LYS A CA 11
ATOM 14559 C C . LYS A 1 41 ? 4.137 -9.380 2.807 1.00 0.00 41 LYS A C 11
ATOM 14560 O O . LYS A 1 41 ? 3.225 -9.132 3.594 1.00 0.00 41 LYS A O 11
ATOM 14578 N N . GLU A 1 42 ? 4.623 -8.517 1.927 1.00 0.00 42 GLU A N 11
ATOM 14579 C CA . GLU A 1 42 ? 4.092 -7.168 1.829 1.00 0.00 42 GLU A CA 11
ATOM 14580 C C . GLU A 1 42 ? 2.573 -7.207 1.647 1.00 0.00 42 GLU A C 11
ATOM 14581 O O . GLU A 1 42 ? 1.856 -6.379 2.206 1.00 0.00 42 GLU A O 11
ATOM 14594 N N . LEU A 1 43 ? 2.128 -8.178 0.862 1.00 0.00 43 LEU A N 11
ATOM 14595 C CA . LEU A 1 43 ? 0.708 -8.336 0.599 1.00 0.00 43 LEU A CA 11
ATOM 14596 C C . LEU A 1 43 ? -0.073 -8.123 1.897 1.00 0.00 43 LEU A C 11
ATOM 14597 O O . LEU A 1 43 ? -1.130 -7.493 1.893 1.00 0.00 43 LEU A O 11
ATOM 14613 N N . SER A 1 44 ? 0.476 -8.661 2.976 1.00 0.00 44 SER A N 11
ATOM 14614 C CA . SER A 1 44 ? -0.156 -8.538 4.278 1.00 0.00 44 SER A CA 11
ATOM 14615 C C . SER A 1 44 ? -0.198 -7.069 4.703 1.00 0.00 44 SER A C 11
ATOM 14616 O O . SER A 1 44 ? -1.257 -6.548 5.047 1.00 0.00 44 SER A O 11
ATOM 14624 N N . GLU A 1 45 ? 0.969 -6.441 4.665 1.00 0.00 45 GLU A N 11
ATOM 14625 C CA . GLU A 1 45 ? 1.079 -5.043 5.042 1.00 0.00 45 GLU A CA 11
ATOM 14626 C C . GLU A 1 45 ? 0.154 -4.185 4.176 1.00 0.00 45 GLU A C 11
ATOM 14627 O O . GLU A 1 45 ? -0.705 -3.474 4.695 1.00 0.00 45 GLU A O 11
ATOM 14640 N N . PHE A 1 46 ? 0.362 -4.280 2.871 1.00 0.00 46 PHE A N 11
ATOM 14641 C CA . PHE A 1 46 ? -0.443 -3.522 1.928 1.00 0.00 46 PHE A CA 11
ATOM 14642 C C . PHE A 1 46 ? -1.923 -3.562 2.313 1.00 0.00 46 PHE A C 11
ATOM 14643 O O . PHE A 1 46 ? -2.525 -2.525 2.587 1.00 0.00 46 PHE A O 11
ATOM 14660 N N . SER A 1 47 ? -2.466 -4.771 2.322 1.00 0.00 47 SER A N 11
ATOM 14661 C CA . SER A 1 47 ? -3.865 -4.960 2.669 1.00 0.00 47 SER A CA 11
ATOM 14662 C C . SER A 1 47 ? -4.148 -4.357 4.047 1.00 0.00 47 SER A C 11
ATOM 14663 O O . SER A 1 47 ? -5.299 -4.086 4.385 1.00 0.00 47 SER A O 11
ATOM 14671 N N . GLU A 1 48 ? -3.078 -4.163 4.804 1.00 0.00 48 GLU A N 11
ATOM 14672 C CA . GLU A 1 48 ? -3.197 -3.597 6.137 1.00 0.00 48 GLU A CA 11
ATOM 14673 C C . GLU A 1 48 ? -3.206 -2.069 6.066 1.00 0.00 48 GLU A C 11
ATOM 14674 O O . GLU A 1 48 ? -4.002 -1.417 6.741 1.00 0.00 48 GLU A O 11
ATOM 14687 N N . ILE A 1 49 ? -2.313 -1.541 5.241 1.00 0.00 49 ILE A N 11
ATOM 14688 C CA . ILE A 1 49 ? -2.209 -0.102 5.073 1.00 0.00 49 ILE A CA 11
ATOM 14689 C C . ILE A 1 49 ? -3.355 0.388 4.185 1.00 0.00 49 ILE A C 11
ATOM 14690 O O . ILE A 1 49 ? -3.944 1.435 4.448 1.00 0.00 49 ILE A O 11
ATOM 14706 N N . LEU A 1 50 ? -3.636 -0.393 3.153 1.00 0.00 50 LEU A N 11
ATOM 14707 C CA . LEU A 1 50 ? -4.701 -0.052 2.225 1.00 0.00 50 LEU A CA 11
ATOM 14708 C C . LEU A 1 50 ? -6.028 0.021 2.983 1.00 0.00 50 LEU A C 11
ATOM 14709 O O . LEU A 1 50 ? -6.903 0.813 2.636 1.00 0.00 50 LEU A O 11
ATOM 14725 N N . GLU A 1 51 ? -6.137 -0.817 4.004 1.00 0.00 51 GLU A N 11
ATOM 14726 C CA . GLU A 1 51 ? -7.342 -0.858 4.813 1.00 0.00 51 GLU A CA 11
ATOM 14727 C C . GLU A 1 51 ? -7.897 0.554 5.011 1.00 0.00 51 GLU A C 11
ATOM 14728 O O . GLU A 1 51 ? -9.109 0.761 4.962 1.00 0.00 51 GLU A O 11
ATOM 14741 N N . PHE A 1 52 ? -6.984 1.489 5.231 1.00 0.00 52 PHE A N 11
ATOM 14742 C CA . PHE A 1 52 ? -7.367 2.875 5.436 1.00 0.00 52 PHE A CA 11
ATOM 14743 C C . PHE A 1 52 ? -7.963 3.474 4.161 1.00 0.00 52 PHE A C 11
ATOM 14744 O O . PHE A 1 52 ? -7.659 3.023 3.058 1.00 0.00 52 PHE A O 11
ATOM 14761 N N . GLN A 1 53 ? -8.801 4.482 4.354 1.00 0.00 53 GLN A N 11
ATOM 14762 C CA . GLN A 1 53 ? -9.443 5.147 3.233 1.00 0.00 53 GLN A CA 11
ATOM 14763 C C . GLN A 1 53 ? -8.461 6.102 2.550 1.00 0.00 53 GLN A C 11
ATOM 14764 O O . GLN A 1 53 ? -7.343 6.294 3.026 1.00 0.00 53 GLN A O 11
ATOM 14778 N N . ASP A 1 54 ? -8.915 6.676 1.445 1.00 0.00 54 ASP A N 11
ATOM 14779 C CA . ASP A 1 54 ? -8.090 7.606 0.693 1.00 0.00 54 ASP A CA 11
ATOM 14780 C C . ASP A 1 54 ? -7.850 8.862 1.532 1.00 0.00 54 ASP A C 11
ATOM 14781 O O . ASP A 1 54 ? -6.709 9.182 1.864 1.00 0.00 54 ASP A O 11
ATOM 14791 N N . GLN A 1 55 ? -8.942 9.540 1.852 1.00 0.00 55 GLN A N 11
ATOM 14792 C CA . GLN A 1 55 ? -8.864 10.754 2.647 1.00 0.00 55 GLN A CA 11
ATOM 14793 C C . GLN A 1 55 ? -7.872 10.572 3.798 1.00 0.00 55 GLN A C 11
ATOM 14794 O O . GLN A 1 55 ? -6.936 11.357 3.945 1.00 0.00 55 GLN A O 11
ATOM 14808 N N . GLU A 1 56 ? -8.110 9.532 4.583 1.00 0.00 56 GLU A N 11
ATOM 14809 C CA . GLU A 1 56 ? -7.248 9.237 5.716 1.00 0.00 56 GLU A CA 11
ATOM 14810 C C . GLU A 1 56 ? -5.834 8.906 5.235 1.00 0.00 56 GLU A C 11
ATOM 14811 O O . GLU A 1 56 ? -4.854 9.392 5.797 1.00 0.00 56 GLU A O 11
ATOM 14824 N N . LEU A 1 57 ? -5.773 8.080 4.201 1.00 0.00 57 LEU A N 11
ATOM 14825 C CA . LEU A 1 57 ? -4.495 7.677 3.639 1.00 0.00 57 LEU A CA 11
ATOM 14826 C C . LEU A 1 57 ? -3.681 8.925 3.290 1.00 0.00 57 LEU A C 11
ATOM 14827 O O . LEU A 1 57 ? -2.549 9.078 3.745 1.00 0.00 57 LEU A O 11
ATOM 14843 N N . LEU A 1 58 ? -4.290 9.785 2.486 1.00 0.00 58 LEU A N 11
ATOM 14844 C CA . LEU A 1 58 ? -3.635 11.014 2.072 1.00 0.00 58 LEU A CA 11
ATOM 14845 C C . LEU A 1 58 ? -3.141 11.766 3.309 1.00 0.00 58 LEU A C 11
ATOM 14846 O O . LEU A 1 58 ? -1.937 11.919 3.507 1.00 0.00 58 LEU A O 11
ATOM 14862 N N . ALA A 1 59 ? -4.096 12.215 4.110 1.00 0.00 59 ALA A N 11
ATOM 14863 C CA . ALA A 1 59 ? -3.773 12.947 5.323 1.00 0.00 59 ALA A CA 11
ATOM 14864 C C . ALA A 1 59 ? -2.665 12.211 6.078 1.00 0.00 59 ALA A C 11
ATOM 14865 O O . ALA A 1 59 ? -1.718 12.832 6.559 1.00 0.00 59 ALA A O 11
ATOM 14872 N N . LEU A 1 60 ? -2.820 10.897 6.160 1.00 0.00 60 LEU A N 11
ATOM 14873 C CA . LEU A 1 60 ? -1.844 10.070 6.848 1.00 0.00 60 LEU A CA 11
ATOM 14874 C C . LEU A 1 60 ? -0.441 10.428 6.357 1.00 0.00 60 LEU A C 11
ATOM 14875 O O . LEU A 1 60 ? 0.391 10.898 7.131 1.00 0.00 60 LEU A O 11
ATOM 14891 N N . ILE A 1 61 ? -0.220 10.192 5.072 1.00 0.00 61 ILE A N 11
ATOM 14892 C CA . ILE A 1 61 ? 1.069 10.484 4.467 1.00 0.00 61 ILE A CA 11
ATOM 14893 C C . ILE A 1 61 ? 1.473 11.920 4.808 1.00 0.00 61 ILE A C 11
ATOM 14894 O O . ILE A 1 61 ? 2.632 12.183 5.128 1.00 0.00 61 ILE A O 11
ATOM 14910 N N . ASN A 1 62 ? 0.496 12.811 4.729 1.00 0.00 62 ASN A N 11
ATOM 14911 C CA . ASN A 1 62 ? 0.736 14.213 5.026 1.00 0.00 62 ASN A CA 11
ATOM 14912 C C . ASN A 1 62 ? 1.119 14.360 6.500 1.00 0.00 62 ASN A C 11
ATOM 14913 O O . ASN A 1 62 ? 1.884 15.253 6.860 1.00 0.00 62 ASN A O 11
ATOM 14924 N N . GLY A 1 63 ? 0.568 13.470 7.313 1.00 0.00 63 GLY A N 11
ATOM 14925 C CA . GLY A 1 63 ? 0.842 13.490 8.739 1.00 0.00 63 GLY A CA 11
ATOM 14926 C C . GLY A 1 63 ? -0.400 13.902 9.531 1.00 0.00 63 GLY A C 11
ATOM 14927 O O . GLY A 1 63 ? -0.299 14.294 10.692 1.00 0.00 63 GLY A O 11
ATOM 14931 N N . HIS A 1 64 ? -1.544 13.800 8.870 1.00 0.00 64 HIS A N 11
ATOM 14932 C CA . HIS A 1 64 ? -2.805 14.158 9.498 1.00 0.00 64 HIS A CA 11
ATOM 14933 C C . HIS A 1 64 ? -3.255 13.028 10.426 1.00 0.00 64 HIS A C 11
ATOM 14934 O O . HIS A 1 64 ? -3.019 13.080 11.632 1.00 0.00 64 HIS A O 11
ATOM 14948 N N . SER A 1 65 ? -3.895 12.034 9.829 1.00 0.00 65 SER A N 11
ATOM 14949 C CA . SER A 1 65 ? -4.379 10.893 10.587 1.00 0.00 65 SER A CA 11
ATOM 14950 C C . SER A 1 65 ? -3.211 10.193 11.284 1.00 0.00 65 SER A C 11
ATOM 14951 O O . SER A 1 65 ? -2.053 10.553 11.075 1.00 0.00 65 SER A O 11
ATOM 14959 N N . GLU A 1 66 ? -3.554 9.204 12.096 1.00 0.00 66 GLU A N 11
ATOM 14960 C CA . GLU A 1 66 ? -2.548 8.450 12.824 1.00 0.00 66 GLU A CA 11
ATOM 14961 C C . GLU A 1 66 ? -2.671 6.958 12.509 1.00 0.00 66 GLU A C 11
ATOM 14962 O O . GLU A 1 66 ? -3.681 6.517 11.962 1.00 0.00 66 GLU A O 11
ATOM 14975 N N . THR A 1 67 ? -1.630 6.222 12.867 1.00 0.00 67 THR A N 11
ATOM 14976 C CA . THR A 1 67 ? -1.608 4.789 12.628 1.00 0.00 67 THR A CA 11
ATOM 14977 C C . THR A 1 67 ? -1.407 4.033 13.943 1.00 0.00 67 THR A C 11
ATOM 14978 O O . THR A 1 67 ? -0.426 4.259 14.650 1.00 0.00 67 THR A O 11
ATOM 14989 N N . ASP A 1 68 ? -2.352 3.150 14.231 1.00 0.00 68 ASP A N 11
ATOM 14990 C CA . ASP A 1 68 ? -2.291 2.359 15.449 1.00 0.00 68 ASP A CA 11
ATOM 14991 C C . ASP A 1 68 ? -1.508 1.073 15.177 1.00 0.00 68 ASP A C 11
ATOM 14992 O O . ASP A 1 68 ? -1.833 0.017 15.719 1.00 0.00 68 ASP A O 11
ATOM 15002 N N . LYS A 1 69 ? -0.490 1.204 14.339 1.00 0.00 69 LYS A N 11
ATOM 15003 C CA . LYS A 1 69 ? 0.343 0.065 13.989 1.00 0.00 69 LYS A CA 11
ATOM 15004 C C . LYS A 1 69 ? 1.707 0.565 13.511 1.00 0.00 69 LYS A C 11
ATOM 15005 O O . LYS A 1 69 ? 1.790 1.339 12.559 1.00 0.00 69 LYS A O 11
ATOM 15023 N N . GLY A 1 70 ? 2.744 0.101 14.194 1.00 0.00 70 GLY A N 11
ATOM 15024 C CA . GLY A 1 70 ? 4.101 0.491 13.851 1.00 0.00 70 GLY A CA 11
ATOM 15025 C C . GLY A 1 70 ? 4.646 -0.368 12.708 1.00 0.00 70 GLY A C 11
ATOM 15026 O O . GLY A 1 70 ? 5.692 -0.059 12.139 1.00 0.00 70 GLY A O 11
ATOM 15030 N N . HIS A 1 71 ? 3.912 -1.429 12.406 1.00 0.00 71 HIS A N 11
ATOM 15031 C CA . HIS A 1 71 ? 4.309 -2.335 11.341 1.00 0.00 71 HIS A CA 11
ATOM 15032 C C . HIS A 1 71 ? 4.084 -1.663 9.985 1.00 0.00 71 HIS A C 11
ATOM 15033 O O . HIS A 1 71 ? 4.446 -2.214 8.947 1.00 0.00 71 HIS A O 11
ATOM 15047 N N . LEU A 1 72 ? 3.486 -0.481 10.038 1.00 0.00 72 LEU A N 11
ATOM 15048 C CA . LEU A 1 72 ? 3.208 0.272 8.827 1.00 0.00 72 LEU A CA 11
ATOM 15049 C C . LEU A 1 72 ? 4.228 1.404 8.690 1.00 0.00 72 LEU A C 11
ATOM 15050 O O . LEU A 1 72 ? 4.511 1.859 7.583 1.00 0.00 72 LEU A O 11
ATOM 15066 N N . ILE A 1 73 ? 4.753 1.826 9.831 1.00 0.00 73 ILE A N 11
ATOM 15067 C CA . ILE A 1 73 ? 5.735 2.896 9.853 1.00 0.00 73 ILE A CA 11
ATOM 15068 C C . ILE A 1 73 ? 6.712 2.709 8.690 1.00 0.00 73 ILE A C 11
ATOM 15069 O O . ILE A 1 73 ? 6.969 3.643 7.933 1.00 0.00 73 ILE A O 11
ATOM 15085 N N . PRO A 1 74 ? 7.245 1.462 8.583 1.00 0.00 74 PRO A N 11
ATOM 15086 C CA . PRO A 1 74 ? 8.188 1.140 7.526 1.00 0.00 74 PRO A CA 11
ATOM 15087 C C . PRO A 1 74 ? 7.474 0.988 6.181 1.00 0.00 74 PRO A C 11
ATOM 15088 O O . PRO A 1 74 ? 8.019 1.354 5.140 1.00 0.00 74 PRO A O 11
ATOM 15099 N N . MET A 1 75 ? 6.266 0.449 6.246 1.00 0.00 75 MET A N 11
ATOM 15100 C CA . MET A 1 75 ? 5.472 0.245 5.047 1.00 0.00 75 MET A CA 11
ATOM 15101 C C . MET A 1 75 ? 4.997 1.580 4.469 1.00 0.00 75 MET A C 11
ATOM 15102 O O . MET A 1 75 ? 4.716 1.680 3.276 1.00 0.00 75 MET A O 11
ATOM 15116 N N . LEU A 1 76 ? 4.924 2.573 5.343 1.00 0.00 76 LEU A N 11
ATOM 15117 C CA . LEU A 1 76 ? 4.488 3.898 4.935 1.00 0.00 76 LEU A CA 11
ATOM 15118 C C . LEU A 1 76 ? 5.614 4.583 4.158 1.00 0.00 76 LEU A C 11
ATOM 15119 O O . LEU A 1 76 ? 5.358 5.440 3.313 1.00 0.00 76 LEU A O 11
ATOM 15135 N N . GLU A 1 77 ? 6.837 4.180 4.471 1.00 0.00 77 GLU A N 11
ATOM 15136 C CA . GLU A 1 77 ? 8.002 4.745 3.812 1.00 0.00 77 GLU A CA 11
ATOM 15137 C C . GLU A 1 77 ? 8.118 4.206 2.385 1.00 0.00 77 GLU A C 11
ATOM 15138 O O . GLU A 1 77 ? 8.170 4.978 1.428 1.00 0.00 77 GLU A O 11
ATOM 15151 N N . LYS A 1 78 ? 8.156 2.885 2.286 1.00 0.00 78 LYS A N 11
ATOM 15152 C CA . LYS A 1 78 ? 8.265 2.234 0.992 1.00 0.00 78 LYS A CA 11
ATOM 15153 C C . LYS A 1 78 ? 7.090 2.663 0.110 1.00 0.00 78 LYS A C 11
ATOM 15154 O O . LYS A 1 78 ? 7.264 2.919 -1.081 1.00 0.00 78 LYS A O 11
ATOM 15172 N N . ILE A 1 79 ? 5.920 2.729 0.728 1.00 0.00 79 ILE A N 11
ATOM 15173 C CA . ILE A 1 79 ? 4.717 3.122 0.014 1.00 0.00 79 ILE A CA 11
ATOM 15174 C C . ILE A 1 79 ? 4.780 4.619 -0.296 1.00 0.00 79 ILE A C 11
ATOM 15175 O O . ILE A 1 79 ? 4.410 5.046 -1.388 1.00 0.00 79 ILE A O 11
ATOM 15191 N N . ARG A 1 80 ? 5.252 5.375 0.685 1.00 0.00 80 ARG A N 11
ATOM 15192 C CA . ARG A 1 80 ? 5.368 6.815 0.531 1.00 0.00 80 ARG A CA 11
ATOM 15193 C C . ARG A 1 80 ? 6.375 7.151 -0.571 1.00 0.00 80 ARG A C 11
ATOM 15194 O O . ARG A 1 80 ? 6.337 8.241 -1.140 1.00 0.00 80 ARG A O 11
ATOM 15214 N N . ARG A 1 81 ? 7.253 6.195 -0.838 1.00 0.00 81 ARG A N 11
ATOM 15215 C CA . ARG A 1 81 ? 8.269 6.376 -1.861 1.00 0.00 81 ARG A CA 11
ATOM 15216 C C . ARG A 1 81 ? 7.614 6.639 -3.219 1.00 0.00 81 ARG A C 11
ATOM 15217 O O . ARG A 1 81 ? 7.828 7.689 -3.823 1.00 0.00 81 ARG A O 11
ATOM 15237 N N . ALA A 1 82 ? 6.828 5.667 -3.659 1.00 0.00 82 ALA A N 11
ATOM 15238 C CA . ALA A 1 82 ? 6.140 5.780 -4.934 1.00 0.00 82 ALA A CA 11
ATOM 15239 C C . ALA A 1 82 ? 5.199 6.985 -4.895 1.00 0.00 82 ALA A C 11
ATOM 15240 O O . ALA A 1 82 ? 5.019 7.670 -5.901 1.00 0.00 82 ALA A O 11
ATOM 15247 N N . MET A 1 1 ? 0.065 -12.307 11.391 1.00 0.00 1 MET A N 12
ATOM 15248 C CA . MET A 1 1 ? 0.044 -13.753 11.245 1.00 0.00 1 MET A CA 12
ATOM 15249 C C . MET A 1 1 ? -1.061 -14.190 10.282 1.00 0.00 1 MET A C 12
ATOM 15250 O O . MET A 1 1 ? -2.151 -14.566 10.712 1.00 0.00 1 MET A O 12
ATOM 15264 N N . MET A 1 2 ? -0.743 -14.127 8.998 1.00 0.00 2 MET A N 12
ATOM 15265 C CA . MET A 1 2 ? -1.695 -14.512 7.970 1.00 0.00 2 MET A CA 12
ATOM 15266 C C . MET A 1 2 ? -1.097 -14.334 6.573 1.00 0.00 2 MET A C 12
ATOM 15267 O O . MET A 1 2 ? -0.691 -13.234 6.204 1.00 0.00 2 MET A O 12
ATOM 15281 N N . VAL A 1 3 ? -1.062 -15.434 5.835 1.00 0.00 3 VAL A N 12
ATOM 15282 C CA . VAL A 1 3 ? -0.521 -15.413 4.487 1.00 0.00 3 VAL A CA 12
ATOM 15283 C C . VAL A 1 3 ? -1.576 -14.861 3.526 1.00 0.00 3 VAL A C 12
ATOM 15284 O O . VAL A 1 3 ? -2.759 -14.810 3.860 1.00 0.00 3 VAL A O 12
ATOM 15297 N N . PHE A 1 4 ? -1.110 -14.461 2.352 1.00 0.00 4 PHE A N 12
ATOM 15298 C CA . PHE A 1 4 ? -1.999 -13.914 1.341 1.00 0.00 4 PHE A CA 12
ATOM 15299 C C . PHE A 1 4 ? -2.250 -14.930 0.225 1.00 0.00 4 PHE A C 12
ATOM 15300 O O . PHE A 1 4 ? -1.454 -15.846 0.024 1.00 0.00 4 PHE A O 12
ATOM 15317 N N . ASP A 1 5 ? -3.359 -14.734 -0.472 1.00 0.00 5 ASP A N 12
ATOM 15318 C CA . ASP A 1 5 ? -3.725 -15.621 -1.563 1.00 0.00 5 ASP A CA 12
ATOM 15319 C C . ASP A 1 5 ? -3.905 -14.802 -2.842 1.00 0.00 5 ASP A C 12
ATOM 15320 O O . ASP A 1 5 ? -3.924 -13.573 -2.800 1.00 0.00 5 ASP A O 12
ATOM 15330 N N . ASP A 1 6 ? -4.031 -15.517 -3.951 1.00 0.00 6 ASP A N 12
ATOM 15331 C CA . ASP A 1 6 ? -4.208 -14.872 -5.241 1.00 0.00 6 ASP A CA 12
ATOM 15332 C C . ASP A 1 6 ? -5.195 -13.711 -5.095 1.00 0.00 6 ASP A C 12
ATOM 15333 O O . ASP A 1 6 ? -5.072 -12.697 -5.780 1.00 0.00 6 ASP A O 12
ATOM 15343 N N . ILE A 1 7 ? -6.151 -13.900 -4.197 1.00 0.00 7 ILE A N 12
ATOM 15344 C CA . ILE A 1 7 ? -7.159 -12.882 -3.953 1.00 0.00 7 ILE A CA 12
ATOM 15345 C C . ILE A 1 7 ? -6.476 -11.600 -3.471 1.00 0.00 7 ILE A C 12
ATOM 15346 O O . ILE A 1 7 ? -6.746 -10.517 -3.987 1.00 0.00 7 ILE A O 12
ATOM 15362 N N . ALA A 1 8 ? -5.604 -11.766 -2.487 1.00 0.00 8 ALA A N 12
ATOM 15363 C CA . ALA A 1 8 ? -4.880 -10.636 -1.930 1.00 0.00 8 ALA A CA 12
ATOM 15364 C C . ALA A 1 8 ? -4.419 -9.721 -3.066 1.00 0.00 8 ALA A C 12
ATOM 15365 O O . ALA A 1 8 ? -4.272 -8.515 -2.876 1.00 0.00 8 ALA A O 12
ATOM 15372 N N . LYS A 1 9 ? -4.203 -10.330 -4.223 1.00 0.00 9 LYS A N 12
ATOM 15373 C CA . LYS A 1 9 ? -3.762 -9.585 -5.390 1.00 0.00 9 LYS A CA 12
ATOM 15374 C C . LYS A 1 9 ? -4.873 -8.630 -5.830 1.00 0.00 9 LYS A C 12
ATOM 15375 O O . LYS A 1 9 ? -4.683 -7.415 -5.840 1.00 0.00 9 LYS A O 12
ATOM 15393 N N . ARG A 1 10 ? -6.007 -9.216 -6.184 1.00 0.00 10 ARG A N 12
ATOM 15394 C CA . ARG A 1 10 ? -7.149 -8.432 -6.624 1.00 0.00 10 ARG A CA 12
ATOM 15395 C C . ARG A 1 10 ? -7.616 -7.500 -5.504 1.00 0.00 10 ARG A C 12
ATOM 15396 O O . ARG A 1 10 ? -8.284 -6.500 -5.763 1.00 0.00 10 ARG A O 12
ATOM 15416 N N . LYS A 1 11 ? -7.247 -7.861 -4.284 1.00 0.00 11 LYS A N 12
ATOM 15417 C CA . LYS A 1 11 ? -7.620 -7.070 -3.124 1.00 0.00 11 LYS A CA 12
ATOM 15418 C C . LYS A 1 11 ? -6.846 -5.750 -3.142 1.00 0.00 11 LYS A C 12
ATOM 15419 O O . LYS A 1 11 ? -7.417 -4.688 -2.898 1.00 0.00 11 LYS A O 12
ATOM 15437 N N . ILE A 1 12 ? -5.558 -5.860 -3.433 1.00 0.00 12 ILE A N 12
ATOM 15438 C CA . ILE A 1 12 ? -4.700 -4.689 -3.486 1.00 0.00 12 ILE A CA 12
ATOM 15439 C C . ILE A 1 12 ? -5.399 -3.585 -4.280 1.00 0.00 12 ILE A C 12
ATOM 15440 O O . ILE A 1 12 ? -5.485 -2.446 -3.824 1.00 0.00 12 ILE A O 12
ATOM 15456 N N . ARG A 1 13 ? -5.882 -3.961 -5.456 1.00 0.00 13 ARG A N 12
ATOM 15457 C CA . ARG A 1 13 ? -6.571 -3.016 -6.318 1.00 0.00 13 ARG A CA 12
ATOM 15458 C C . ARG A 1 13 ? -7.978 -2.739 -5.785 1.00 0.00 13 ARG A C 12
ATOM 15459 O O . ARG A 1 13 ? -8.348 -1.586 -5.568 1.00 0.00 13 ARG A O 12
ATOM 15479 N N . PHE A 1 14 ? -8.725 -3.816 -5.588 1.00 0.00 14 PHE A N 12
ATOM 15480 C CA . PHE A 1 14 ? -10.083 -3.704 -5.084 1.00 0.00 14 PHE A CA 12
ATOM 15481 C C . PHE A 1 14 ? -10.149 -2.739 -3.898 1.00 0.00 14 PHE A C 12
ATOM 15482 O O . PHE A 1 14 ? -11.201 -2.165 -3.619 1.00 0.00 14 PHE A O 12
ATOM 15499 N N . GLN A 1 15 ? -9.014 -2.591 -3.232 1.00 0.00 15 GLN A N 12
ATOM 15500 C CA . GLN A 1 15 ? -8.930 -1.706 -2.083 1.00 0.00 15 GLN A CA 12
ATOM 15501 C C . GLN A 1 15 ? -8.691 -0.265 -2.539 1.00 0.00 15 GLN A C 12
ATOM 15502 O O . GLN A 1 15 ? -9.425 0.642 -2.150 1.00 0.00 15 GLN A O 12
ATOM 15516 N N . THR A 1 16 ? -7.662 -0.100 -3.357 1.00 0.00 16 THR A N 12
ATOM 15517 C CA . THR A 1 16 ? -7.318 1.215 -3.870 1.00 0.00 16 THR A CA 12
ATOM 15518 C C . THR A 1 16 ? -8.541 1.875 -4.510 1.00 0.00 16 THR A C 12
ATOM 15519 O O . THR A 1 16 ? -9.257 1.244 -5.285 1.00 0.00 16 THR A O 12
ATOM 15530 N N . ARG A 1 17 ? -8.742 3.137 -4.161 1.00 0.00 17 ARG A N 12
ATOM 15531 C CA . ARG A 1 17 ? -9.866 3.890 -4.691 1.00 0.00 17 ARG A CA 12
ATOM 15532 C C . ARG A 1 17 ? -9.414 5.287 -5.122 1.00 0.00 17 ARG A C 12
ATOM 15533 O O . ARG A 1 17 ? -8.411 5.798 -4.627 1.00 0.00 17 ARG A O 12
ATOM 15553 N N . ARG A 1 18 ? -10.176 5.864 -6.039 1.00 0.00 18 ARG A N 12
ATOM 15554 C CA . ARG A 1 18 ? -9.866 7.192 -6.542 1.00 0.00 18 ARG A CA 12
ATOM 15555 C C . ARG A 1 18 ? -10.529 8.258 -5.668 1.00 0.00 18 ARG A C 12
ATOM 15556 O O . ARG A 1 18 ? -10.691 9.401 -6.093 1.00 0.00 18 ARG A O 12
ATOM 15576 N N . GLY A 1 19 ? -10.893 7.847 -4.462 1.00 0.00 19 GLY A N 12
ATOM 15577 C CA . GLY A 1 19 ? -11.534 8.753 -3.524 1.00 0.00 19 GLY A CA 12
ATOM 15578 C C . GLY A 1 19 ? -10.940 10.159 -3.627 1.00 0.00 19 GLY A C 12
ATOM 15579 O O . GLY A 1 19 ? -11.635 11.149 -3.403 1.00 0.00 19 GLY A O 12
ATOM 15583 N N . LEU A 1 20 ? -9.660 10.202 -3.966 1.00 0.00 20 LEU A N 12
ATOM 15584 C CA . LEU A 1 20 ? -8.964 11.471 -4.101 1.00 0.00 20 LEU A CA 12
ATOM 15585 C C . LEU A 1 20 ? -8.199 11.489 -5.426 1.00 0.00 20 LEU A C 12
ATOM 15586 O O . LEU A 1 20 ? -7.574 10.498 -5.800 1.00 0.00 20 LEU A O 12
ATOM 15602 N N . LEU A 1 21 ? -8.273 12.628 -6.099 1.00 0.00 21 LEU A N 12
ATOM 15603 C CA . LEU A 1 21 ? -7.595 12.788 -7.375 1.00 0.00 21 LEU A CA 12
ATOM 15604 C C . LEU A 1 21 ? -6.194 12.180 -7.283 1.00 0.00 21 LEU A C 12
ATOM 15605 O O . LEU A 1 21 ? -5.969 11.059 -7.735 1.00 0.00 21 LEU A O 12
ATOM 15621 N N . GLU A 1 22 ? -5.288 12.947 -6.694 1.00 0.00 22 GLU A N 12
ATOM 15622 C CA . GLU A 1 22 ? -3.915 12.498 -6.537 1.00 0.00 22 GLU A CA 12
ATOM 15623 C C . GLU A 1 22 ? -3.882 11.022 -6.135 1.00 0.00 22 GLU A C 12
ATOM 15624 O O . GLU A 1 22 ? -3.255 10.206 -6.808 1.00 0.00 22 GLU A O 12
ATOM 15637 N N . LEU A 1 23 ? -4.566 10.725 -5.039 1.00 0.00 23 LEU A N 12
ATOM 15638 C CA . LEU A 1 23 ? -4.623 9.362 -4.540 1.00 0.00 23 LEU A CA 12
ATOM 15639 C C . LEU A 1 23 ? -4.888 8.407 -5.705 1.00 0.00 23 LEU A C 12
ATOM 15640 O O . LEU A 1 23 ? -4.161 7.433 -5.892 1.00 0.00 23 LEU A O 12
ATOM 15656 N N . ASP A 1 24 ? -5.932 8.719 -6.458 1.00 0.00 24 ASP A N 12
ATOM 15657 C CA . ASP A 1 24 ? -6.303 7.901 -7.601 1.00 0.00 24 ASP A CA 12
ATOM 15658 C C . ASP A 1 24 ? -5.081 7.706 -8.501 1.00 0.00 24 ASP A C 12
ATOM 15659 O O . ASP A 1 24 ? -4.802 6.593 -8.943 1.00 0.00 24 ASP A O 12
ATOM 15669 N N . LEU A 1 25 ? -4.385 8.807 -8.746 1.00 0.00 25 LEU A N 12
ATOM 15670 C CA . LEU A 1 25 ? -3.200 8.771 -9.586 1.00 0.00 25 LEU A CA 12
ATOM 15671 C C . LEU A 1 25 ? -2.106 7.967 -8.882 1.00 0.00 25 LEU A C 12
ATOM 15672 O O . LEU A 1 25 ? -1.473 7.106 -9.492 1.00 0.00 25 LEU A O 12
ATOM 15688 N N . ILE A 1 26 ? -1.916 8.275 -7.607 1.00 0.00 26 ILE A N 12
ATOM 15689 C CA . ILE A 1 26 ? -0.909 7.591 -6.814 1.00 0.00 26 ILE A CA 12
ATOM 15690 C C . ILE A 1 26 ? -0.995 6.086 -7.075 1.00 0.00 26 ILE A C 12
ATOM 15691 O O . ILE A 1 26 ? -0.039 5.480 -7.556 1.00 0.00 26 ILE A O 12
ATOM 15707 N N . PHE A 1 27 ? -2.150 5.526 -6.746 1.00 0.00 27 PHE A N 12
ATOM 15708 C CA . PHE A 1 27 ? -2.374 4.104 -6.939 1.00 0.00 27 PHE A CA 12
ATOM 15709 C C . PHE A 1 27 ? -2.070 3.691 -8.381 1.00 0.00 27 PHE A C 12
ATOM 15710 O O . PHE A 1 27 ? -1.900 2.507 -8.669 1.00 0.00 27 PHE A O 12
ATOM 15727 N N . GLY A 1 28 ? -2.010 4.691 -9.248 1.00 0.00 28 GLY A N 12
ATOM 15728 C CA . GLY A 1 28 ? -1.729 4.447 -10.653 1.00 0.00 28 GLY A CA 12
ATOM 15729 C C . GLY A 1 28 ? -0.342 3.828 -10.835 1.00 0.00 28 GLY A C 12
ATOM 15730 O O . GLY A 1 28 ? -0.217 2.712 -11.337 1.00 0.00 28 GLY A O 12
ATOM 15734 N N . ARG A 1 29 ? 0.666 4.580 -10.417 1.00 0.00 29 ARG A N 12
ATOM 15735 C CA . ARG A 1 29 ? 2.040 4.119 -10.528 1.00 0.00 29 ARG A CA 12
ATOM 15736 C C . ARG A 1 29 ? 2.416 3.272 -9.310 1.00 0.00 29 ARG A C 12
ATOM 15737 O O . ARG A 1 29 ? 2.994 2.196 -9.452 1.00 0.00 29 ARG A O 12
ATOM 15757 N N . PHE A 1 30 ? 2.072 3.791 -8.140 1.00 0.00 30 PHE A N 12
ATOM 15758 C CA . PHE A 1 30 ? 2.366 3.097 -6.899 1.00 0.00 30 PHE A CA 12
ATOM 15759 C C . PHE A 1 30 ? 2.177 1.587 -7.057 1.00 0.00 30 PHE A C 12
ATOM 15760 O O . PHE A 1 30 ? 2.902 0.800 -6.450 1.00 0.00 30 PHE A O 12
ATOM 15777 N N . MET A 1 31 ? 1.199 1.228 -7.875 1.00 0.00 31 MET A N 12
ATOM 15778 C CA . MET A 1 31 ? 0.905 -0.174 -8.121 1.00 0.00 31 MET A CA 12
ATOM 15779 C C . MET A 1 31 ? 1.904 -0.779 -9.109 1.00 0.00 31 MET A C 12
ATOM 15780 O O . MET A 1 31 ? 2.416 -1.875 -8.887 1.00 0.00 31 MET A O 12
ATOM 15794 N N . GLU A 1 32 ? 2.152 -0.038 -10.179 1.00 0.00 32 GLU A N 12
ATOM 15795 C CA . GLU A 1 32 ? 3.081 -0.487 -11.202 1.00 0.00 32 GLU A CA 12
ATOM 15796 C C . GLU A 1 32 ? 4.483 -0.649 -10.612 1.00 0.00 32 GLU A C 12
ATOM 15797 O O . GLU A 1 32 ? 5.301 -1.399 -11.142 1.00 0.00 32 GLU A O 12
ATOM 15810 N N . LYS A 1 33 ? 4.718 0.068 -9.522 1.00 0.00 33 LYS A N 12
ATOM 15811 C CA . LYS A 1 33 ? 6.007 0.013 -8.854 1.00 0.00 33 LYS A CA 12
ATOM 15812 C C . LYS A 1 33 ? 5.918 -0.938 -7.659 1.00 0.00 33 LYS A C 12
ATOM 15813 O O . LYS A 1 33 ? 6.939 -1.351 -7.112 1.00 0.00 33 LYS A O 12
ATOM 15831 N N . GLU A 1 34 ? 4.686 -1.259 -7.290 1.00 0.00 34 GLU A N 12
ATOM 15832 C CA . GLU A 1 34 ? 4.450 -2.153 -6.170 1.00 0.00 34 GLU A CA 12
ATOM 15833 C C . GLU A 1 34 ? 3.629 -3.363 -6.620 1.00 0.00 34 GLU A C 12
ATOM 15834 O O . GLU A 1 34 ? 4.169 -4.454 -6.798 1.00 0.00 34 GLU A O 12
ATOM 15847 N N . PHE A 1 35 ? 2.336 -3.129 -6.793 1.00 0.00 35 PHE A N 12
ATOM 15848 C CA . PHE A 1 35 ? 1.435 -4.186 -7.220 1.00 0.00 35 PHE A CA 12
ATOM 15849 C C . PHE A 1 35 ? 2.058 -5.019 -8.341 1.00 0.00 35 PHE A C 12
ATOM 15850 O O . PHE A 1 35 ? 1.707 -6.184 -8.523 1.00 0.00 35 PHE A O 12
ATOM 15867 N N . GLU A 1 36 ? 2.973 -4.389 -9.063 1.00 0.00 36 GLU A N 12
ATOM 15868 C CA . GLU A 1 36 ? 3.650 -5.058 -10.162 1.00 0.00 36 GLU A CA 12
ATOM 15869 C C . GLU A 1 36 ? 4.078 -6.466 -9.744 1.00 0.00 36 GLU A C 12
ATOM 15870 O O . GLU A 1 36 ? 3.799 -7.437 -10.445 1.00 0.00 36 GLU A O 12
ATOM 15883 N N . HIS A 1 37 ? 4.749 -6.531 -8.603 1.00 0.00 37 HIS A N 12
ATOM 15884 C CA . HIS A 1 37 ? 5.219 -7.804 -8.083 1.00 0.00 37 HIS A CA 12
ATOM 15885 C C . HIS A 1 37 ? 5.387 -7.708 -6.566 1.00 0.00 37 HIS A C 12
ATOM 15886 O O . HIS A 1 37 ? 6.479 -7.923 -6.044 1.00 0.00 37 HIS A O 12
ATOM 15900 N N . LEU A 1 38 ? 4.288 -7.385 -5.900 1.00 0.00 38 LEU A N 12
ATOM 15901 C CA . LEU A 1 38 ? 4.300 -7.257 -4.453 1.00 0.00 38 LEU A CA 12
ATOM 15902 C C . LEU A 1 38 ? 4.739 -8.585 -3.832 1.00 0.00 38 LEU A C 12
ATOM 15903 O O . LEU A 1 38 ? 4.364 -9.653 -4.313 1.00 0.00 38 LEU A O 12
ATOM 15919 N N . SER A 1 39 ? 5.527 -8.474 -2.772 1.00 0.00 39 SER A N 12
ATOM 15920 C CA . SER A 1 39 ? 6.021 -9.652 -2.081 1.00 0.00 39 SER A CA 12
ATOM 15921 C C . SER A 1 39 ? 4.900 -10.279 -1.248 1.00 0.00 39 SER A C 12
ATOM 15922 O O . SER A 1 39 ? 3.824 -9.700 -1.115 1.00 0.00 39 SER A O 12
ATOM 15930 N N . ASP A 1 40 ? 5.192 -11.454 -0.710 1.00 0.00 40 ASP A N 12
ATOM 15931 C CA . ASP A 1 40 ? 4.223 -12.165 0.105 1.00 0.00 40 ASP A CA 12
ATOM 15932 C C . ASP A 1 40 ? 4.002 -11.400 1.411 1.00 0.00 40 ASP A C 12
ATOM 15933 O O . ASP A 1 40 ? 2.876 -11.021 1.730 1.00 0.00 40 ASP A O 12
ATOM 15943 N N . LYS A 1 41 ? 5.095 -11.194 2.132 1.00 0.00 41 LYS A N 12
ATOM 15944 C CA . LYS A 1 41 ? 5.035 -10.481 3.396 1.00 0.00 41 LYS A CA 12
ATOM 15945 C C . LYS A 1 41 ? 4.504 -9.066 3.153 1.00 0.00 41 LYS A C 12
ATOM 15946 O O . LYS A 1 41 ? 3.645 -8.587 3.892 1.00 0.00 41 LYS A O 12
ATOM 15964 N N . GLU A 1 42 ? 5.038 -8.438 2.116 1.00 0.00 42 GLU A N 12
ATOM 15965 C CA . GLU A 1 42 ? 4.628 -7.088 1.767 1.00 0.00 42 GLU A CA 12
ATOM 15966 C C . GLU A 1 42 ? 3.119 -7.038 1.522 1.00 0.00 42 GLU A C 12
ATOM 15967 O O . GLU A 1 42 ? 2.444 -6.112 1.970 1.00 0.00 42 GLU A O 12
ATOM 15980 N N . LEU A 1 43 ? 2.632 -8.046 0.813 1.00 0.00 43 LEU A N 12
ATOM 15981 C CA . LEU A 1 43 ? 1.215 -8.128 0.504 1.00 0.00 43 LEU A CA 12
ATOM 15982 C C . LEU A 1 43 ? 0.409 -8.058 1.802 1.00 0.00 43 LEU A C 12
ATOM 15983 O O . LEU A 1 43 ? -0.731 -7.597 1.805 1.00 0.00 43 LEU A O 12
ATOM 15999 N N . SER A 1 44 ? 1.034 -8.522 2.875 1.00 0.00 44 SER A N 12
ATOM 16000 C CA . SER A 1 44 ? 0.389 -8.518 4.177 1.00 0.00 44 SER A CA 12
ATOM 16001 C C . SER A 1 44 ? 0.190 -7.079 4.658 1.00 0.00 44 SER A C 12
ATOM 16002 O O . SER A 1 44 ? -0.937 -6.652 4.902 1.00 0.00 44 SER A O 12
ATOM 16010 N N . GLU A 1 45 ? 1.303 -6.371 4.779 1.00 0.00 45 GLU A N 12
ATOM 16011 C CA . GLU A 1 45 ? 1.266 -4.989 5.227 1.00 0.00 45 GLU A CA 12
ATOM 16012 C C . GLU A 1 45 ? 0.380 -4.155 4.299 1.00 0.00 45 GLU A C 12
ATOM 16013 O O . GLU A 1 45 ? -0.515 -3.447 4.761 1.00 0.00 45 GLU A O 12
ATOM 16026 N N . PHE A 1 46 ? 0.659 -4.265 3.009 1.00 0.00 46 PHE A N 12
ATOM 16027 C CA . PHE A 1 46 ? -0.102 -3.530 2.013 1.00 0.00 46 PHE A CA 12
ATOM 16028 C C . PHE A 1 46 ? -1.605 -3.657 2.268 1.00 0.00 46 PHE A C 12
ATOM 16029 O O . PHE A 1 46 ? -2.318 -2.655 2.311 1.00 0.00 46 PHE A O 12
ATOM 16046 N N . SER A 1 47 ? -2.043 -4.897 2.429 1.00 0.00 47 SER A N 12
ATOM 16047 C CA . SER A 1 47 ? -3.448 -5.168 2.678 1.00 0.00 47 SER A CA 12
ATOM 16048 C C . SER A 1 47 ? -3.877 -4.531 4.002 1.00 0.00 47 SER A C 12
ATOM 16049 O O . SER A 1 47 ? -5.066 -4.321 4.237 1.00 0.00 47 SER A O 12
ATOM 16057 N N . GLU A 1 48 ? -2.886 -4.243 4.832 1.00 0.00 48 GLU A N 12
ATOM 16058 C CA . GLU A 1 48 ? -3.146 -3.635 6.126 1.00 0.00 48 GLU A CA 12
ATOM 16059 C C . GLU A 1 48 ? -3.290 -2.119 5.981 1.00 0.00 48 GLU A C 12
ATOM 16060 O O . GLU A 1 48 ? -4.222 -1.526 6.521 1.00 0.00 48 GLU A O 12
ATOM 16073 N N . ILE A 1 49 ? -2.353 -1.535 5.248 1.00 0.00 49 ILE A N 12
ATOM 16074 C CA . ILE A 1 49 ? -2.364 -0.099 5.024 1.00 0.00 49 ILE A CA 12
ATOM 16075 C C . ILE A 1 49 ? -3.547 0.264 4.124 1.00 0.00 49 ILE A C 12
ATOM 16076 O O . ILE A 1 49 ? -4.260 1.230 4.389 1.00 0.00 49 ILE A O 12
ATOM 16092 N N . LEU A 1 50 ? -3.719 -0.531 3.078 1.00 0.00 50 LEU A N 12
ATOM 16093 C CA . LEU A 1 50 ? -4.803 -0.306 2.137 1.00 0.00 50 LEU A CA 12
ATOM 16094 C C . LEU A 1 50 ? -6.117 -0.153 2.906 1.00 0.00 50 LEU A C 12
ATOM 16095 O O . LEU A 1 50 ? -7.000 0.596 2.491 1.00 0.00 50 LEU A O 12
ATOM 16111 N N . GLU A 1 51 ? -6.204 -0.875 4.014 1.00 0.00 51 GLU A N 12
ATOM 16112 C CA . GLU A 1 51 ? -7.395 -0.829 4.845 1.00 0.00 51 GLU A CA 12
ATOM 16113 C C . GLU A 1 51 ? -7.943 0.599 4.909 1.00 0.00 51 GLU A C 12
ATOM 16114 O O . GLU A 1 51 ? -9.154 0.800 4.982 1.00 0.00 51 GLU A O 12
ATOM 16127 N N . PHE A 1 52 ? -7.024 1.553 4.880 1.00 0.00 52 PHE A N 12
ATOM 16128 C CA . PHE A 1 52 ? -7.399 2.955 4.934 1.00 0.00 52 PHE A CA 12
ATOM 16129 C C . PHE A 1 52 ? -7.839 3.459 3.558 1.00 0.00 52 PHE A C 12
ATOM 16130 O O . PHE A 1 52 ? -7.384 2.952 2.533 1.00 0.00 52 PHE A O 12
ATOM 16147 N N . GLN A 1 53 ? -8.719 4.449 3.578 1.00 0.00 53 GLN A N 12
ATOM 16148 C CA . GLN A 1 53 ? -9.225 5.027 2.345 1.00 0.00 53 GLN A CA 12
ATOM 16149 C C . GLN A 1 53 ? -8.261 6.095 1.824 1.00 0.00 53 GLN A C 12
ATOM 16150 O O . GLN A 1 53 ? -7.275 6.421 2.483 1.00 0.00 53 GLN A O 12
ATOM 16164 N N . ASP A 1 54 ? -8.580 6.611 0.646 1.00 0.00 54 ASP A N 12
ATOM 16165 C CA . ASP A 1 54 ? -7.755 7.635 0.029 1.00 0.00 54 ASP A CA 12
ATOM 16166 C C . ASP A 1 54 ? -7.499 8.755 1.041 1.00 0.00 54 ASP A C 12
ATOM 16167 O O . ASP A 1 54 ? -6.355 9.006 1.417 1.00 0.00 54 ASP A O 12
ATOM 16177 N N . GLN A 1 55 ? -8.582 9.397 1.452 1.00 0.00 55 GLN A N 12
ATOM 16178 C CA . GLN A 1 55 ? -8.489 10.483 2.412 1.00 0.00 55 GLN A CA 12
ATOM 16179 C C . GLN A 1 55 ? -7.581 10.086 3.577 1.00 0.00 55 GLN A C 12
ATOM 16180 O O . GLN A 1 55 ? -6.559 10.727 3.819 1.00 0.00 55 GLN A O 12
ATOM 16194 N N . GLU A 1 56 ? -7.986 9.030 4.268 1.00 0.00 56 GLU A N 12
ATOM 16195 C CA . GLU A 1 56 ? -7.221 8.539 5.401 1.00 0.00 56 GLU A CA 12
ATOM 16196 C C . GLU A 1 56 ? -5.757 8.335 5.006 1.00 0.00 56 GLU A C 12
ATOM 16197 O O . GLU A 1 56 ? -4.852 8.773 5.714 1.00 0.00 56 GLU A O 12
ATOM 16210 N N . LEU A 1 57 ? -5.570 7.669 3.875 1.00 0.00 57 LEU A N 12
ATOM 16211 C CA . LEU A 1 57 ? -4.232 7.402 3.377 1.00 0.00 57 LEU A CA 12
ATOM 16212 C C . LEU A 1 57 ? -3.488 8.725 3.190 1.00 0.00 57 LEU A C 12
ATOM 16213 O O . LEU A 1 57 ? -2.435 8.940 3.789 1.00 0.00 57 LEU A O 12
ATOM 16229 N N . LEU A 1 58 ? -4.064 9.579 2.356 1.00 0.00 58 LEU A N 12
ATOM 16230 C CA . LEU A 1 58 ? -3.469 10.876 2.083 1.00 0.00 58 LEU A CA 12
ATOM 16231 C C . LEU A 1 58 ? -3.197 11.596 3.404 1.00 0.00 58 LEU A C 12
ATOM 16232 O O . LEU A 1 58 ? -2.052 11.925 3.712 1.00 0.00 58 LEU A O 12
ATOM 16248 N N . ALA A 1 59 ? -4.268 11.820 4.151 1.00 0.00 59 ALA A N 12
ATOM 16249 C CA . ALA A 1 59 ? -4.160 12.496 5.432 1.00 0.00 59 ALA A CA 12
ATOM 16250 C C . ALA A 1 59 ? -3.043 11.848 6.253 1.00 0.00 59 ALA A C 12
ATOM 16251 O O . ALA A 1 59 ? -2.241 12.542 6.875 1.00 0.00 59 ALA A O 12
ATOM 16258 N N . LEU A 1 60 ? -3.026 10.523 6.227 1.00 0.00 60 LEU A N 12
ATOM 16259 C CA . LEU A 1 60 ? -2.021 9.773 6.961 1.00 0.00 60 LEU A CA 12
ATOM 16260 C C . LEU A 1 60 ? -0.634 10.322 6.624 1.00 0.00 60 LEU A C 12
ATOM 16261 O O . LEU A 1 60 ? 0.063 10.836 7.497 1.00 0.00 60 LEU A O 12
ATOM 16277 N N . ILE A 1 61 ? -0.275 10.195 5.355 1.00 0.00 61 ILE A N 12
ATOM 16278 C CA . ILE A 1 61 ? 1.017 10.672 4.891 1.00 0.00 61 ILE A CA 12
ATOM 16279 C C . ILE A 1 61 ? 1.218 12.116 5.354 1.00 0.00 61 ILE A C 12
ATOM 16280 O O . ILE A 1 61 ? 2.270 12.458 5.891 1.00 0.00 61 ILE A O 12
ATOM 16296 N N . ASN A 1 62 ? 0.193 12.925 5.128 1.00 0.00 62 ASN A N 12
ATOM 16297 C CA . ASN A 1 62 ? 0.244 14.324 5.516 1.00 0.00 62 ASN A CA 12
ATOM 16298 C C . ASN A 1 62 ? 0.538 14.424 7.014 1.00 0.00 62 ASN A C 12
ATOM 16299 O O . ASN A 1 62 ? 1.224 15.345 7.455 1.00 0.00 62 ASN A O 12
ATOM 16310 N N . GLY A 1 63 ? 0.005 13.463 7.754 1.00 0.00 63 GLY A N 12
ATOM 16311 C CA . GLY A 1 63 ? 0.202 13.431 9.193 1.00 0.00 63 GLY A CA 12
ATOM 16312 C C . GLY A 1 63 ? -1.122 13.637 9.932 1.00 0.00 63 GLY A C 12
ATOM 16313 O O . GLY A 1 63 ? -1.130 13.998 11.108 1.00 0.00 63 GLY A O 12
ATOM 16317 N N . HIS A 1 64 ? -2.208 13.400 9.212 1.00 0.00 64 HIS A N 12
ATOM 16318 C CA . HIS A 1 64 ? -3.534 13.555 9.785 1.00 0.00 64 HIS A CA 12
ATOM 16319 C C . HIS A 1 64 ? -3.872 12.330 10.636 1.00 0.00 64 HIS A C 12
ATOM 16320 O O . HIS A 1 64 ? -3.674 12.340 11.850 1.00 0.00 64 HIS A O 12
ATOM 16334 N N . SER A 1 65 ? -4.377 11.305 9.966 1.00 0.00 65 SER A N 12
ATOM 16335 C CA . SER A 1 65 ? -4.745 10.074 10.647 1.00 0.00 65 SER A CA 12
ATOM 16336 C C . SER A 1 65 ? -3.499 9.411 11.238 1.00 0.00 65 SER A C 12
ATOM 16337 O O . SER A 1 65 ? -2.376 9.753 10.871 1.00 0.00 65 SER A O 12
ATOM 16345 N N . GLU A 1 66 ? -3.740 8.474 12.143 1.00 0.00 66 GLU A N 12
ATOM 16346 C CA . GLU A 1 66 ? -2.652 7.760 12.789 1.00 0.00 66 GLU A CA 12
ATOM 16347 C C . GLU A 1 66 ? -2.724 6.268 12.455 1.00 0.00 66 GLU A C 12
ATOM 16348 O O . GLU A 1 66 ? -3.734 5.792 11.940 1.00 0.00 66 GLU A O 12
ATOM 16361 N N . THR A 1 67 ? -1.639 5.573 12.761 1.00 0.00 67 THR A N 12
ATOM 16362 C CA . THR A 1 67 ? -1.566 4.146 12.499 1.00 0.00 67 THR A CA 12
ATOM 16363 C C . THR A 1 67 ? -1.124 3.395 13.757 1.00 0.00 67 THR A C 12
ATOM 16364 O O . THR A 1 67 ? -0.040 3.642 14.283 1.00 0.00 67 THR A O 12
ATOM 16375 N N . ASP A 1 68 ? -1.986 2.493 14.203 1.00 0.00 68 ASP A N 12
ATOM 16376 C CA . ASP A 1 68 ? -1.698 1.704 15.389 1.00 0.00 68 ASP A CA 12
ATOM 16377 C C . ASP A 1 68 ? -1.150 0.339 14.967 1.00 0.00 68 ASP A C 12
ATOM 16378 O O . ASP A 1 68 ? -1.422 -0.670 15.617 1.00 0.00 68 ASP A O 12
ATOM 16388 N N . LYS A 1 69 ? -0.390 0.351 13.883 1.00 0.00 69 LYS A N 12
ATOM 16389 C CA . LYS A 1 69 ? 0.198 -0.874 13.368 1.00 0.00 69 LYS A CA 12
ATOM 16390 C C . LYS A 1 69 ? 1.656 -0.614 12.985 1.00 0.00 69 LYS A C 12
ATOM 16391 O O . LYS A 1 69 ? 1.935 0.195 12.100 1.00 0.00 69 LYS A O 12
ATOM 16409 N N . GLY A 1 70 ? 2.549 -1.314 13.670 1.00 0.00 70 GLY A N 12
ATOM 16410 C CA . GLY A 1 70 ? 3.971 -1.168 13.413 1.00 0.00 70 GLY A CA 12
ATOM 16411 C C . GLY A 1 70 ? 4.347 -1.762 12.053 1.00 0.00 70 GLY A C 12
ATOM 16412 O O . GLY A 1 70 ? 5.433 -1.504 11.538 1.00 0.00 70 GLY A O 12
ATOM 16416 N N . HIS A 1 71 ? 3.426 -2.545 11.511 1.00 0.00 71 HIS A N 12
ATOM 16417 C CA . HIS A 1 71 ? 3.646 -3.178 10.222 1.00 0.00 71 HIS A CA 12
ATOM 16418 C C . HIS A 1 71 ? 3.297 -2.195 9.102 1.00 0.00 71 HIS A C 12
ATOM 16419 O O . HIS A 1 71 ? 3.354 -2.545 7.924 1.00 0.00 71 HIS A O 12
ATOM 16433 N N . LEU A 1 72 ? 2.942 -0.985 9.509 1.00 0.00 72 LEU A N 12
ATOM 16434 C CA . LEU A 1 72 ? 2.583 0.050 8.555 1.00 0.00 72 LEU A CA 12
ATOM 16435 C C . LEU A 1 72 ? 3.610 1.182 8.627 1.00 0.00 72 LEU A C 12
ATOM 16436 O O . LEU A 1 72 ? 3.989 1.748 7.602 1.00 0.00 72 LEU A O 12
ATOM 16452 N N . ILE A 1 73 ? 4.032 1.478 9.848 1.00 0.00 73 ILE A N 12
ATOM 16453 C CA . ILE A 1 73 ? 5.008 2.533 10.067 1.00 0.00 73 ILE A CA 12
ATOM 16454 C C . ILE A 1 73 ? 6.045 2.503 8.943 1.00 0.00 73 ILE A C 12
ATOM 16455 O O . ILE A 1 73 ? 6.333 3.530 8.331 1.00 0.00 73 ILE A O 12
ATOM 16471 N N . PRO A 1 74 ? 6.593 1.282 8.699 1.00 0.00 74 PRO A N 12
ATOM 16472 C CA . PRO A 1 74 ? 7.593 1.105 7.659 1.00 0.00 74 PRO A CA 12
ATOM 16473 C C . PRO A 1 74 ? 6.951 1.133 6.271 1.00 0.00 74 PRO A C 12
ATOM 16474 O O . PRO A 1 74 ? 7.409 1.854 5.385 1.00 0.00 74 PRO A O 12
ATOM 16485 N N . MET A 1 75 ? 5.900 0.339 6.124 1.00 0.00 75 MET A N 12
ATOM 16486 C CA . MET A 1 75 ? 5.191 0.264 4.858 1.00 0.00 75 MET A CA 12
ATOM 16487 C C . MET A 1 75 ? 4.761 1.654 4.387 1.00 0.00 75 MET A C 12
ATOM 16488 O O . MET A 1 75 ? 4.693 1.914 3.186 1.00 0.00 75 MET A O 12
ATOM 16502 N N . LEU A 1 76 ? 4.481 2.513 5.357 1.00 0.00 76 LEU A N 12
ATOM 16503 C CA . LEU A 1 76 ? 4.059 3.870 5.056 1.00 0.00 76 LEU A CA 12
ATOM 16504 C C . LEU A 1 76 ? 5.213 4.622 4.390 1.00 0.00 76 LEU A C 12
ATOM 16505 O O . LEU A 1 76 ? 5.015 5.308 3.388 1.00 0.00 76 LEU A O 12
ATOM 16521 N N . GLU A 1 77 ? 6.393 4.469 4.973 1.00 0.00 77 GLU A N 12
ATOM 16522 C CA . GLU A 1 77 ? 7.578 5.125 4.448 1.00 0.00 77 GLU A CA 12
ATOM 16523 C C . GLU A 1 77 ? 7.793 4.739 2.983 1.00 0.00 77 GLU A C 12
ATOM 16524 O O . GLU A 1 77 ? 7.833 5.604 2.109 1.00 0.00 77 GLU A O 12
ATOM 16537 N N . LYS A 1 78 ? 7.927 3.440 2.760 1.00 0.00 78 LYS A N 12
ATOM 16538 C CA . LYS A 1 78 ? 8.137 2.930 1.416 1.00 0.00 78 LYS A CA 12
ATOM 16539 C C . LYS A 1 78 ? 6.956 3.333 0.531 1.00 0.00 78 LYS A C 12
ATOM 16540 O O . LYS A 1 78 ? 7.125 4.071 -0.438 1.00 0.00 78 LYS A O 12
ATOM 16558 N N . ILE A 1 79 ? 5.786 2.830 0.896 1.00 0.00 79 ILE A N 12
ATOM 16559 C CA . ILE A 1 79 ? 4.576 3.129 0.148 1.00 0.00 79 ILE A CA 12
ATOM 16560 C C . ILE A 1 79 ? 4.511 4.632 -0.128 1.00 0.00 79 ILE A C 12
ATOM 16561 O O . ILE A 1 79 ? 4.217 5.049 -1.248 1.00 0.00 79 ILE A O 12
ATOM 16577 N N . ARG A 1 80 ? 4.790 5.406 0.911 1.00 0.00 80 ARG A N 12
ATOM 16578 C CA . ARG A 1 80 ? 4.767 6.854 0.794 1.00 0.00 80 ARG A CA 12
ATOM 16579 C C . ARG A 1 80 ? 5.703 7.311 -0.327 1.00 0.00 80 ARG A C 12
ATOM 16580 O O . ARG A 1 80 ? 5.422 8.292 -1.013 1.00 0.00 80 ARG A O 12
ATOM 16600 N N . ARG A 1 81 ? 6.796 6.578 -0.477 1.00 0.00 81 ARG A N 12
ATOM 16601 C CA . ARG A 1 81 ? 7.775 6.896 -1.503 1.00 0.00 81 ARG A CA 12
ATOM 16602 C C . ARG A 1 81 ? 7.121 6.874 -2.886 1.00 0.00 81 ARG A C 12
ATOM 16603 O O . ARG A 1 81 ? 6.953 7.918 -3.513 1.00 0.00 81 ARG A O 12
ATOM 16623 N N . ALA A 1 82 ? 6.770 5.672 -3.320 1.00 0.00 82 ALA A N 12
ATOM 16624 C CA . ALA A 1 82 ? 6.138 5.501 -4.617 1.00 0.00 82 ALA A CA 12
ATOM 16625 C C . ALA A 1 82 ? 4.897 6.391 -4.697 1.00 0.00 82 ALA A C 12
ATOM 16626 O O . ALA A 1 82 ? 4.559 6.898 -5.766 1.00 0.00 82 ALA A O 12
ATOM 16633 N N . MET A 1 1 ? 0.532 -19.809 8.917 1.00 0.00 1 MET A N 13
ATOM 16634 C CA . MET A 1 1 ? 0.579 -20.215 7.522 1.00 0.00 1 MET A CA 13
ATOM 16635 C C . MET A 1 1 ? 0.213 -19.051 6.600 1.00 0.00 1 MET A C 13
ATOM 16636 O O . MET A 1 1 ? -0.681 -19.174 5.763 1.00 0.00 1 MET A O 13
ATOM 16650 N N . MET A 1 2 ? 0.921 -17.946 6.784 1.00 0.00 2 MET A N 13
ATOM 16651 C CA . MET A 1 2 ? 0.681 -16.761 5.978 1.00 0.00 2 MET A CA 13
ATOM 16652 C C . MET A 1 2 ? 0.876 -17.060 4.491 1.00 0.00 2 MET A C 13
ATOM 16653 O O . MET A 1 2 ? 2.003 -17.240 4.032 1.00 0.00 2 MET A O 13
ATOM 16667 N N . VAL A 1 3 ? -0.240 -17.104 3.778 1.00 0.00 3 VAL A N 13
ATOM 16668 C CA . VAL A 1 3 ? -0.207 -17.378 2.351 1.00 0.00 3 VAL A CA 13
ATOM 16669 C C . VAL A 1 3 ? -1.264 -16.525 1.648 1.00 0.00 3 VAL A C 13
ATOM 16670 O O . VAL A 1 3 ? -2.220 -16.072 2.275 1.00 0.00 3 VAL A O 13
ATOM 16683 N N . PHE A 1 4 ? -1.057 -16.332 0.353 1.00 0.00 4 PHE A N 13
ATOM 16684 C CA . PHE A 1 4 ? -1.980 -15.541 -0.443 1.00 0.00 4 PHE A CA 13
ATOM 16685 C C . PHE A 1 4 ? -2.016 -16.033 -1.891 1.00 0.00 4 PHE A C 13
ATOM 16686 O O . PHE A 1 4 ? -1.146 -16.793 -2.314 1.00 0.00 4 PHE A O 13
ATOM 16703 N N . ASP A 1 5 ? -3.031 -15.579 -2.612 1.00 0.00 5 ASP A N 13
ATOM 16704 C CA . ASP A 1 5 ? -3.191 -15.963 -4.004 1.00 0.00 5 ASP A CA 13
ATOM 16705 C C . ASP A 1 5 ? -3.652 -14.749 -4.814 1.00 0.00 5 ASP A C 13
ATOM 16706 O O . ASP A 1 5 ? -3.821 -13.661 -4.266 1.00 0.00 5 ASP A O 13
ATOM 16716 N N . ASP A 1 6 ? -3.842 -14.977 -6.105 1.00 0.00 6 ASP A N 13
ATOM 16717 C CA . ASP A 1 6 ? -4.280 -13.916 -6.995 1.00 0.00 6 ASP A CA 13
ATOM 16718 C C . ASP A 1 6 ? -5.466 -13.183 -6.364 1.00 0.00 6 ASP A C 13
ATOM 16719 O O . ASP A 1 6 ? -5.632 -11.980 -6.560 1.00 0.00 6 ASP A O 13
ATOM 16729 N N . ILE A 1 7 ? -6.259 -13.939 -5.619 1.00 0.00 7 ILE A N 13
ATOM 16730 C CA . ILE A 1 7 ? -7.424 -13.376 -4.958 1.00 0.00 7 ILE A CA 13
ATOM 16731 C C . ILE A 1 7 ? -6.972 -12.313 -3.955 1.00 0.00 7 ILE A C 13
ATOM 16732 O O . ILE A 1 7 ? -7.574 -11.245 -3.864 1.00 0.00 7 ILE A O 13
ATOM 16748 N N . ALA A 1 8 ? -5.916 -12.644 -3.226 1.00 0.00 8 ALA A N 13
ATOM 16749 C CA . ALA A 1 8 ? -5.376 -11.731 -2.233 1.00 0.00 8 ALA A CA 13
ATOM 16750 C C . ALA A 1 8 ? -4.919 -10.445 -2.924 1.00 0.00 8 ALA A C 13
ATOM 16751 O O . ALA A 1 8 ? -5.380 -9.356 -2.584 1.00 0.00 8 ALA A O 13
ATOM 16758 N N . LYS A 1 9 ? -4.018 -10.613 -3.880 1.00 0.00 9 LYS A N 13
ATOM 16759 C CA . LYS A 1 9 ? -3.494 -9.478 -4.622 1.00 0.00 9 LYS A CA 13
ATOM 16760 C C . LYS A 1 9 ? -4.643 -8.772 -5.345 1.00 0.00 9 LYS A C 13
ATOM 16761 O O . LYS A 1 9 ? -4.637 -7.550 -5.481 1.00 0.00 9 LYS A O 13
ATOM 16779 N N . ARG A 1 10 ? -5.600 -9.573 -5.790 1.00 0.00 10 ARG A N 13
ATOM 16780 C CA . ARG A 1 10 ? -6.753 -9.039 -6.496 1.00 0.00 10 ARG A CA 13
ATOM 16781 C C . ARG A 1 10 ? -7.467 -7.995 -5.634 1.00 0.00 10 ARG A C 13
ATOM 16782 O O . ARG A 1 10 ? -8.116 -7.092 -6.159 1.00 0.00 10 ARG A O 13
ATOM 16802 N N . LYS A 1 11 ? -7.322 -8.154 -4.327 1.00 0.00 11 LYS A N 13
ATOM 16803 C CA . LYS A 1 11 ? -7.945 -7.237 -3.388 1.00 0.00 11 LYS A CA 13
ATOM 16804 C C . LYS A 1 11 ? -7.161 -5.923 -3.370 1.00 0.00 11 LYS A C 13
ATOM 16805 O O . LYS A 1 11 ? -7.745 -4.849 -3.228 1.00 0.00 11 LYS A O 13
ATOM 16823 N N . ILE A 1 12 ? -5.851 -6.050 -3.516 1.00 0.00 12 ILE A N 13
ATOM 16824 C CA . ILE A 1 12 ? -4.981 -4.886 -3.519 1.00 0.00 12 ILE A CA 13
ATOM 16825 C C . ILE A 1 12 ? -5.625 -3.776 -4.352 1.00 0.00 12 ILE A C 13
ATOM 16826 O O . ILE A 1 12 ? -5.764 -2.646 -3.886 1.00 0.00 12 ILE A O 13
ATOM 16842 N N . ARG A 1 13 ? -6.000 -4.137 -5.571 1.00 0.00 13 ARG A N 13
ATOM 16843 C CA . ARG A 1 13 ? -6.626 -3.185 -6.473 1.00 0.00 13 ARG A CA 13
ATOM 16844 C C . ARG A 1 13 ? -8.080 -2.941 -6.063 1.00 0.00 13 ARG A C 13
ATOM 16845 O O . ARG A 1 13 ? -8.571 -1.817 -6.144 1.00 0.00 13 ARG A O 13
ATOM 16865 N N . PHE A 1 14 ? -8.727 -4.014 -5.631 1.00 0.00 14 PHE A N 13
ATOM 16866 C CA . PHE A 1 14 ? -10.115 -3.930 -5.208 1.00 0.00 14 PHE A CA 13
ATOM 16867 C C . PHE A 1 14 ? -10.258 -3.041 -3.971 1.00 0.00 14 PHE A C 13
ATOM 16868 O O . PHE A 1 14 ? -11.344 -2.539 -3.686 1.00 0.00 14 PHE A O 13
ATOM 16885 N N . GLN A 1 15 ? -9.147 -2.873 -3.270 1.00 0.00 15 GLN A N 13
ATOM 16886 C CA . GLN A 1 15 ? -9.135 -2.053 -2.071 1.00 0.00 15 GLN A CA 13
ATOM 16887 C C . GLN A 1 15 ? -8.919 -0.583 -2.435 1.00 0.00 15 GLN A C 13
ATOM 16888 O O . GLN A 1 15 ? -9.507 0.306 -1.821 1.00 0.00 15 GLN A O 13
ATOM 16902 N N . THR A 1 16 ? -8.072 -0.372 -3.432 1.00 0.00 16 THR A N 13
ATOM 16903 C CA . THR A 1 16 ? -7.771 0.975 -3.885 1.00 0.00 16 THR A CA 13
ATOM 16904 C C . THR A 1 16 ? -9.018 1.628 -4.484 1.00 0.00 16 THR A C 13
ATOM 16905 O O . THR A 1 16 ? -10.124 1.107 -4.344 1.00 0.00 16 THR A O 13
ATOM 16916 N N . ARG A 1 17 ? -8.799 2.760 -5.137 1.00 0.00 17 ARG A N 13
ATOM 16917 C CA . ARG A 1 17 ? -9.892 3.490 -5.757 1.00 0.00 17 ARG A CA 13
ATOM 16918 C C . ARG A 1 17 ? -10.870 3.987 -4.691 1.00 0.00 17 ARG A C 13
ATOM 16919 O O . ARG A 1 17 ? -11.409 3.194 -3.920 1.00 0.00 17 ARG A O 13
ATOM 16939 N N . ARG A 1 18 ? -11.071 5.297 -4.681 1.00 0.00 18 ARG A N 13
ATOM 16940 C CA . ARG A 1 18 ? -11.975 5.908 -3.723 1.00 0.00 18 ARG A CA 13
ATOM 16941 C C . ARG A 1 18 ? -12.310 7.340 -4.147 1.00 0.00 18 ARG A C 13
ATOM 16942 O O . ARG A 1 18 ? -12.268 7.665 -5.333 1.00 0.00 18 ARG A O 13
ATOM 16962 N N . GLY A 1 19 ? -12.635 8.156 -3.156 1.00 0.00 19 GLY A N 13
ATOM 16963 C CA . GLY A 1 19 ? -12.976 9.545 -3.412 1.00 0.00 19 GLY A CA 13
ATOM 16964 C C . GLY A 1 19 ? -11.745 10.445 -3.288 1.00 0.00 19 GLY A C 13
ATOM 16965 O O . GLY A 1 19 ? -11.770 11.442 -2.569 1.00 0.00 19 GLY A O 13
ATOM 16969 N N . LEU A 1 20 ? -10.696 10.060 -4.001 1.00 0.00 20 LEU A N 13
ATOM 16970 C CA . LEU A 1 20 ? -9.458 10.819 -3.980 1.00 0.00 20 LEU A CA 13
ATOM 16971 C C . LEU A 1 20 ? -8.787 10.730 -5.352 1.00 0.00 20 LEU A C 13
ATOM 16972 O O . LEU A 1 20 ? -8.329 9.662 -5.755 1.00 0.00 20 LEU A O 13
ATOM 16988 N N . LEU A 1 21 ? -8.750 11.867 -6.032 1.00 0.00 21 LEU A N 13
ATOM 16989 C CA . LEU A 1 21 ? -8.143 11.931 -7.350 1.00 0.00 21 LEU A CA 13
ATOM 16990 C C . LEU A 1 21 ? -6.643 11.655 -7.231 1.00 0.00 21 LEU A C 13
ATOM 16991 O O . LEU A 1 21 ? -6.175 10.581 -7.605 1.00 0.00 21 LEU A O 13
ATOM 17007 N N . GLU A 1 22 ? -5.932 12.642 -6.707 1.00 0.00 22 GLU A N 13
ATOM 17008 C CA . GLU A 1 22 ? -4.495 12.519 -6.533 1.00 0.00 22 GLU A CA 13
ATOM 17009 C C . GLU A 1 22 ? -4.134 11.099 -6.090 1.00 0.00 22 GLU A C 13
ATOM 17010 O O . GLU A 1 22 ? -3.249 10.471 -6.670 1.00 0.00 22 GLU A O 13
ATOM 17023 N N . LEU A 1 23 ? -4.837 10.636 -5.067 1.00 0.00 23 LEU A N 13
ATOM 17024 C CA . LEU A 1 23 ? -4.601 9.302 -4.541 1.00 0.00 23 LEU A CA 13
ATOM 17025 C C . LEU A 1 23 ? -4.786 8.276 -5.660 1.00 0.00 23 LEU A C 13
ATOM 17026 O O . LEU A 1 23 ? -3.914 7.440 -5.891 1.00 0.00 23 LEU A O 13
ATOM 17042 N N . ASP A 1 24 ? -5.928 8.374 -6.326 1.00 0.00 24 ASP A N 13
ATOM 17043 C CA . ASP A 1 24 ? -6.238 7.464 -7.416 1.00 0.00 24 ASP A CA 13
ATOM 17044 C C . ASP A 1 24 ? -5.067 7.435 -8.400 1.00 0.00 24 ASP A C 13
ATOM 17045 O O . ASP A 1 24 ? -4.752 6.389 -8.965 1.00 0.00 24 ASP A O 13
ATOM 17055 N N . LEU A 1 25 ? -4.453 8.597 -8.574 1.00 0.00 25 LEU A N 13
ATOM 17056 C CA . LEU A 1 25 ? -3.323 8.718 -9.480 1.00 0.00 25 LEU A CA 13
ATOM 17057 C C . LEU A 1 25 ? -2.117 7.989 -8.884 1.00 0.00 25 LEU A C 13
ATOM 17058 O O . LEU A 1 25 ? -1.470 7.194 -9.563 1.00 0.00 25 LEU A O 13
ATOM 17074 N N . ILE A 1 26 ? -1.852 8.287 -7.620 1.00 0.00 26 ILE A N 13
ATOM 17075 C CA . ILE A 1 26 ? -0.735 7.670 -6.925 1.00 0.00 26 ILE A CA 13
ATOM 17076 C C . ILE A 1 26 ? -0.753 6.161 -7.178 1.00 0.00 26 ILE A C 13
ATOM 17077 O O . ILE A 1 26 ? 0.188 5.613 -7.749 1.00 0.00 26 ILE A O 13
ATOM 17093 N N . PHE A 1 27 ? -1.834 5.533 -6.739 1.00 0.00 27 PHE A N 13
ATOM 17094 C CA . PHE A 1 27 ? -1.987 4.098 -6.911 1.00 0.00 27 PHE A CA 13
ATOM 17095 C C . PHE A 1 27 ? -1.580 3.668 -8.322 1.00 0.00 27 PHE A C 13
ATOM 17096 O O . PHE A 1 27 ? -0.938 2.634 -8.499 1.00 0.00 27 PHE A O 13
ATOM 17113 N N . GLY A 1 28 ? -1.970 4.484 -9.290 1.00 0.00 28 GLY A N 13
ATOM 17114 C CA . GLY A 1 28 ? -1.654 4.201 -10.680 1.00 0.00 28 GLY A CA 13
ATOM 17115 C C . GLY A 1 28 ? -0.209 3.719 -10.826 1.00 0.00 28 GLY A C 13
ATOM 17116 O O . GLY A 1 28 ? 0.035 2.613 -11.306 1.00 0.00 28 GLY A O 13
ATOM 17120 N N . ARG A 1 29 ? 0.712 4.573 -10.404 1.00 0.00 29 ARG A N 13
ATOM 17121 C CA . ARG A 1 29 ? 2.126 4.248 -10.482 1.00 0.00 29 ARG A CA 13
ATOM 17122 C C . ARG A 1 29 ? 2.550 3.427 -9.263 1.00 0.00 29 ARG A C 13
ATOM 17123 O O . ARG A 1 29 ? 3.211 2.399 -9.401 1.00 0.00 29 ARG A O 13
ATOM 17143 N N . PHE A 1 30 ? 2.153 3.912 -8.095 1.00 0.00 30 PHE A N 13
ATOM 17144 C CA . PHE A 1 30 ? 2.483 3.236 -6.853 1.00 0.00 30 PHE A CA 13
ATOM 17145 C C . PHE A 1 30 ? 2.300 1.723 -6.986 1.00 0.00 30 PHE A C 13
ATOM 17146 O O . PHE A 1 30 ? 2.962 0.950 -6.295 1.00 0.00 30 PHE A O 13
ATOM 17163 N N . MET A 1 31 ? 1.397 1.344 -7.879 1.00 0.00 31 MET A N 13
ATOM 17164 C CA . MET A 1 31 ? 1.118 -0.062 -8.112 1.00 0.00 31 MET A CA 13
ATOM 17165 C C . MET A 1 31 ? 2.154 -0.678 -9.054 1.00 0.00 31 MET A C 13
ATOM 17166 O O . MET A 1 31 ? 2.590 -1.810 -8.849 1.00 0.00 31 MET A O 13
ATOM 17180 N N . GLU A 1 32 ? 2.519 0.094 -10.067 1.00 0.00 32 GLU A N 13
ATOM 17181 C CA . GLU A 1 32 ? 3.495 -0.361 -11.042 1.00 0.00 32 GLU A CA 13
ATOM 17182 C C . GLU A 1 32 ? 4.852 -0.584 -10.370 1.00 0.00 32 GLU A C 13
ATOM 17183 O O . GLU A 1 32 ? 5.692 -1.318 -10.887 1.00 0.00 32 GLU A O 13
ATOM 17196 N N . LYS A 1 33 ? 5.024 0.065 -9.227 1.00 0.00 33 LYS A N 13
ATOM 17197 C CA . LYS A 1 33 ? 6.264 -0.053 -8.479 1.00 0.00 33 LYS A CA 13
ATOM 17198 C C . LYS A 1 33 ? 6.114 -1.147 -7.420 1.00 0.00 33 LYS A C 13
ATOM 17199 O O . LYS A 1 33 ? 7.101 -1.747 -6.998 1.00 0.00 33 LYS A O 13
ATOM 17217 N N . GLU A 1 34 ? 4.871 -1.373 -7.021 1.00 0.00 34 GLU A N 13
ATOM 17218 C CA . GLU A 1 34 ? 4.579 -2.384 -6.019 1.00 0.00 34 GLU A CA 13
ATOM 17219 C C . GLU A 1 34 ? 3.691 -3.480 -6.614 1.00 0.00 34 GLU A C 13
ATOM 17220 O O . GLU A 1 34 ? 4.172 -4.563 -6.942 1.00 0.00 34 GLU A O 13
ATOM 17233 N N . PHE A 1 35 ? 2.412 -3.159 -6.735 1.00 0.00 35 PHE A N 13
ATOM 17234 C CA . PHE A 1 35 ? 1.453 -4.103 -7.284 1.00 0.00 35 PHE A CA 13
ATOM 17235 C C . PHE A 1 35 ? 2.037 -4.838 -8.492 1.00 0.00 35 PHE A C 13
ATOM 17236 O O . PHE A 1 35 ? 1.603 -5.941 -8.821 1.00 0.00 35 PHE A O 13
ATOM 17253 N N . GLU A 1 36 ? 3.014 -4.199 -9.118 1.00 0.00 36 GLU A N 13
ATOM 17254 C CA . GLU A 1 36 ? 3.662 -4.778 -10.282 1.00 0.00 36 GLU A CA 13
ATOM 17255 C C . GLU A 1 36 ? 4.249 -6.148 -9.935 1.00 0.00 36 GLU A C 13
ATOM 17256 O O . GLU A 1 36 ? 4.148 -7.088 -10.723 1.00 0.00 36 GLU A O 13
ATOM 17269 N N . HIS A 1 37 ? 4.849 -6.218 -8.756 1.00 0.00 37 HIS A N 13
ATOM 17270 C CA . HIS A 1 37 ? 5.452 -7.458 -8.296 1.00 0.00 37 HIS A CA 13
ATOM 17271 C C . HIS A 1 37 ? 5.502 -7.467 -6.767 1.00 0.00 37 HIS A C 13
ATOM 17272 O O . HIS A 1 37 ? 6.569 -7.634 -6.178 1.00 0.00 37 HIS A O 13
ATOM 17286 N N . LEU A 1 38 ? 4.335 -7.286 -6.167 1.00 0.00 38 LEU A N 13
ATOM 17287 C CA . LEU A 1 38 ? 4.232 -7.271 -4.718 1.00 0.00 38 LEU A CA 13
ATOM 17288 C C . LEU A 1 38 ? 4.782 -8.585 -4.159 1.00 0.00 38 LEU A C 13
ATOM 17289 O O . LEU A 1 38 ? 5.499 -9.306 -4.851 1.00 0.00 38 LEU A O 13
ATOM 17305 N N . SER A 1 39 ? 4.426 -8.855 -2.912 1.00 0.00 39 SER A N 13
ATOM 17306 C CA . SER A 1 39 ? 4.875 -10.069 -2.251 1.00 0.00 39 SER A CA 13
ATOM 17307 C C . SER A 1 39 ? 3.970 -10.381 -1.058 1.00 0.00 39 SER A C 13
ATOM 17308 O O . SER A 1 39 ? 3.406 -9.474 -0.448 1.00 0.00 39 SER A O 13
ATOM 17316 N N . ASP A 1 40 ? 3.860 -11.667 -0.760 1.00 0.00 40 ASP A N 13
ATOM 17317 C CA . ASP A 1 40 ? 3.033 -12.110 0.350 1.00 0.00 40 ASP A CA 13
ATOM 17318 C C . ASP A 1 40 ? 3.239 -11.171 1.540 1.00 0.00 40 ASP A C 13
ATOM 17319 O O . ASP A 1 40 ? 2.306 -10.496 1.971 1.00 0.00 40 ASP A O 13
ATOM 17329 N N . LYS A 1 41 ? 4.467 -11.159 2.037 1.00 0.00 41 LYS A N 13
ATOM 17330 C CA . LYS A 1 41 ? 4.808 -10.314 3.169 1.00 0.00 41 LYS A CA 13
ATOM 17331 C C . LYS A 1 41 ? 4.503 -8.856 2.821 1.00 0.00 41 LYS A C 13
ATOM 17332 O O . LYS A 1 41 ? 4.206 -8.052 3.704 1.00 0.00 41 LYS A O 13
ATOM 17350 N N . GLU A 1 42 ? 4.589 -8.558 1.533 1.00 0.00 42 GLU A N 13
ATOM 17351 C CA . GLU A 1 42 ? 4.326 -7.210 1.058 1.00 0.00 42 GLU A CA 13
ATOM 17352 C C . GLU A 1 42 ? 2.820 -6.984 0.907 1.00 0.00 42 GLU A C 13
ATOM 17353 O O . GLU A 1 42 ? 2.369 -5.846 0.785 1.00 0.00 42 GLU A O 13
ATOM 17366 N N . LEU A 1 43 ? 2.085 -8.086 0.921 1.00 0.00 43 LEU A N 13
ATOM 17367 C CA . LEU A 1 43 ? 0.639 -8.022 0.787 1.00 0.00 43 LEU A CA 13
ATOM 17368 C C . LEU A 1 43 ? 0.030 -7.550 2.109 1.00 0.00 43 LEU A C 13
ATOM 17369 O O . LEU A 1 43 ? -0.661 -6.533 2.149 1.00 0.00 43 LEU A O 13
ATOM 17385 N N . SER A 1 44 ? 0.307 -8.311 3.157 1.00 0.00 44 SER A N 13
ATOM 17386 C CA . SER A 1 44 ? -0.205 -7.983 4.477 1.00 0.00 44 SER A CA 13
ATOM 17387 C C . SER A 1 44 ? -0.103 -6.475 4.717 1.00 0.00 44 SER A C 13
ATOM 17388 O O . SER A 1 44 ? -1.113 -5.809 4.940 1.00 0.00 44 SER A O 13
ATOM 17396 N N . GLU A 1 45 ? 1.125 -5.981 4.665 1.00 0.00 45 GLU A N 13
ATOM 17397 C CA . GLU A 1 45 ? 1.372 -4.565 4.874 1.00 0.00 45 GLU A CA 13
ATOM 17398 C C . GLU A 1 45 ? 0.442 -3.728 3.994 1.00 0.00 45 GLU A C 13
ATOM 17399 O O . GLU A 1 45 ? -0.194 -2.790 4.473 1.00 0.00 45 GLU A O 13
ATOM 17412 N N . PHE A 1 46 ? 0.390 -4.098 2.723 1.00 0.00 46 PHE A N 13
ATOM 17413 C CA . PHE A 1 46 ? -0.452 -3.393 1.772 1.00 0.00 46 PHE A CA 13
ATOM 17414 C C . PHE A 1 46 ? -1.928 -3.508 2.156 1.00 0.00 46 PHE A C 13
ATOM 17415 O O . PHE A 1 46 ? -2.652 -2.514 2.160 1.00 0.00 46 PHE A O 13
ATOM 17432 N N . SER A 1 47 ? -2.331 -4.730 2.471 1.00 0.00 47 SER A N 13
ATOM 17433 C CA . SER A 1 47 ? -3.708 -4.989 2.856 1.00 0.00 47 SER A CA 13
ATOM 17434 C C . SER A 1 47 ? -4.013 -4.313 4.195 1.00 0.00 47 SER A C 13
ATOM 17435 O O . SER A 1 47 ? -5.171 -4.040 4.507 1.00 0.00 47 SER A O 13
ATOM 17443 N N . GLU A 1 48 ? -2.953 -4.063 4.950 1.00 0.00 48 GLU A N 13
ATOM 17444 C CA . GLU A 1 48 ? -3.093 -3.425 6.247 1.00 0.00 48 GLU A CA 13
ATOM 17445 C C . GLU A 1 48 ? -3.178 -1.906 6.085 1.00 0.00 48 GLU A C 13
ATOM 17446 O O . GLU A 1 48 ? -4.008 -1.256 6.720 1.00 0.00 48 GLU A O 13
ATOM 17459 N N . ILE A 1 49 ? -2.310 -1.384 5.232 1.00 0.00 49 ILE A N 13
ATOM 17460 C CA . ILE A 1 49 ? -2.277 0.047 4.978 1.00 0.00 49 ILE A CA 13
ATOM 17461 C C . ILE A 1 49 ? -3.464 0.431 4.092 1.00 0.00 49 ILE A C 13
ATOM 17462 O O . ILE A 1 49 ? -4.071 1.483 4.284 1.00 0.00 49 ILE A O 13
ATOM 17478 N N . LEU A 1 50 ? -3.759 -0.444 3.141 1.00 0.00 50 LEU A N 13
ATOM 17479 C CA . LEU A 1 50 ? -4.862 -0.210 2.225 1.00 0.00 50 LEU A CA 13
ATOM 17480 C C . LEU A 1 50 ? -6.176 -0.193 3.010 1.00 0.00 50 LEU A C 13
ATOM 17481 O O . LEU A 1 50 ? -7.076 0.586 2.703 1.00 0.00 50 LEU A O 13
ATOM 17497 N N . GLU A 1 51 ? -6.243 -1.063 4.007 1.00 0.00 51 GLU A N 13
ATOM 17498 C CA . GLU A 1 51 ? -7.431 -1.158 4.838 1.00 0.00 51 GLU A CA 13
ATOM 17499 C C . GLU A 1 51 ? -7.992 0.237 5.124 1.00 0.00 51 GLU A C 13
ATOM 17500 O O . GLU A 1 51 ? -9.205 0.412 5.233 1.00 0.00 51 GLU A O 13
ATOM 17513 N N . PHE A 1 52 ? -7.083 1.193 5.238 1.00 0.00 52 PHE A N 13
ATOM 17514 C CA . PHE A 1 52 ? -7.471 2.567 5.510 1.00 0.00 52 PHE A CA 13
ATOM 17515 C C . PHE A 1 52 ? -8.131 3.202 4.285 1.00 0.00 52 PHE A C 13
ATOM 17516 O O . PHE A 1 52 ? -7.909 2.763 3.158 1.00 0.00 52 PHE A O 13
ATOM 17533 N N . GLN A 1 53 ? -8.930 4.226 4.547 1.00 0.00 53 GLN A N 13
ATOM 17534 C CA . GLN A 1 53 ? -9.624 4.927 3.480 1.00 0.00 53 GLN A CA 13
ATOM 17535 C C . GLN A 1 53 ? -8.657 5.846 2.732 1.00 0.00 53 GLN A C 13
ATOM 17536 O O . GLN A 1 53 ? -7.602 6.201 3.255 1.00 0.00 53 GLN A O 13
ATOM 17550 N N . ASP A 1 54 ? -9.052 6.207 1.519 1.00 0.00 54 ASP A N 13
ATOM 17551 C CA . ASP A 1 54 ? -8.233 7.078 0.694 1.00 0.00 54 ASP A CA 13
ATOM 17552 C C . ASP A 1 54 ? -7.900 8.350 1.476 1.00 0.00 54 ASP A C 13
ATOM 17553 O O . ASP A 1 54 ? -6.734 8.622 1.758 1.00 0.00 54 ASP A O 13
ATOM 17563 N N . GLN A 1 55 ? -8.946 9.094 1.806 1.00 0.00 55 GLN A N 13
ATOM 17564 C CA . GLN A 1 55 ? -8.779 10.331 2.550 1.00 0.00 55 GLN A CA 13
ATOM 17565 C C . GLN A 1 55 ? -7.820 10.119 3.723 1.00 0.00 55 GLN A C 13
ATOM 17566 O O . GLN A 1 55 ? -6.806 10.806 3.833 1.00 0.00 55 GLN A O 13
ATOM 17580 N N . GLU A 1 56 ? -8.175 9.165 4.571 1.00 0.00 56 GLU A N 13
ATOM 17581 C CA . GLU A 1 56 ? -7.359 8.854 5.732 1.00 0.00 56 GLU A CA 13
ATOM 17582 C C . GLU A 1 56 ? -5.903 8.636 5.315 1.00 0.00 56 GLU A C 13
ATOM 17583 O O . GLU A 1 56 ? -4.990 9.205 5.911 1.00 0.00 56 GLU A O 13
ATOM 17596 N N . LEU A 1 57 ? -5.731 7.810 4.293 1.00 0.00 57 LEU A N 13
ATOM 17597 C CA . LEU A 1 57 ? -4.402 7.510 3.788 1.00 0.00 57 LEU A CA 13
ATOM 17598 C C . LEU A 1 57 ? -3.685 8.817 3.444 1.00 0.00 57 LEU A C 13
ATOM 17599 O O . LEU A 1 57 ? -2.595 9.083 3.949 1.00 0.00 57 LEU A O 13
ATOM 17615 N N . LEU A 1 58 ? -4.325 9.598 2.587 1.00 0.00 58 LEU A N 13
ATOM 17616 C CA . LEU A 1 58 ? -3.762 10.871 2.170 1.00 0.00 58 LEU A CA 13
ATOM 17617 C C . LEU A 1 58 ? -3.394 11.692 3.407 1.00 0.00 58 LEU A C 13
ATOM 17618 O O . LEU A 1 58 ? -2.222 11.987 3.634 1.00 0.00 58 LEU A O 13
ATOM 17634 N N . ALA A 1 59 ? -4.417 12.036 4.176 1.00 0.00 59 ALA A N 13
ATOM 17635 C CA . ALA A 1 59 ? -4.215 12.816 5.385 1.00 0.00 59 ALA A CA 13
ATOM 17636 C C . ALA A 1 59 ? -3.086 12.192 6.208 1.00 0.00 59 ALA A C 13
ATOM 17637 O O . ALA A 1 59 ? -2.226 12.901 6.726 1.00 0.00 59 ALA A O 13
ATOM 17644 N N . LEU A 1 60 ? -3.126 10.871 6.301 1.00 0.00 60 LEU A N 13
ATOM 17645 C CA . LEU A 1 60 ? -2.118 10.143 7.052 1.00 0.00 60 LEU A CA 13
ATOM 17646 C C . LEU A 1 60 ? -0.727 10.595 6.601 1.00 0.00 60 LEU A C 13
ATOM 17647 O O . LEU A 1 60 ? 0.050 11.114 7.400 1.00 0.00 60 LEU A O 13
ATOM 17663 N N . ILE A 1 61 ? -0.457 10.382 5.322 1.00 0.00 61 ILE A N 13
ATOM 17664 C CA . ILE A 1 61 ? 0.826 10.761 4.755 1.00 0.00 61 ILE A CA 13
ATOM 17665 C C . ILE A 1 61 ? 1.143 12.206 5.143 1.00 0.00 61 ILE A C 13
ATOM 17666 O O . ILE A 1 61 ? 2.250 12.504 5.591 1.00 0.00 61 ILE A O 13
ATOM 17682 N N . ASN A 1 62 ? 0.152 13.066 4.958 1.00 0.00 62 ASN A N 13
ATOM 17683 C CA . ASN A 1 62 ? 0.312 14.473 5.283 1.00 0.00 62 ASN A CA 13
ATOM 17684 C C . ASN A 1 62 ? 0.623 14.615 6.774 1.00 0.00 62 ASN A C 13
ATOM 17685 O O . ASN A 1 62 ? 1.259 15.583 7.190 1.00 0.00 62 ASN A O 13
ATOM 17696 N N . GLY A 1 63 ? 0.160 13.637 7.539 1.00 0.00 63 GLY A N 13
ATOM 17697 C CA . GLY A 1 63 ? 0.380 13.641 8.975 1.00 0.00 63 GLY A CA 13
ATOM 17698 C C . GLY A 1 63 ? -0.906 13.990 9.726 1.00 0.00 63 GLY A C 13
ATOM 17699 O O . GLY A 1 63 ? -0.862 14.386 10.890 1.00 0.00 63 GLY A O 13
ATOM 17703 N N . HIS A 1 64 ? -2.022 13.830 9.030 1.00 0.00 64 HIS A N 13
ATOM 17704 C CA . HIS A 1 64 ? -3.319 14.123 9.617 1.00 0.00 64 HIS A CA 13
ATOM 17705 C C . HIS A 1 64 ? -3.762 12.951 10.494 1.00 0.00 64 HIS A C 13
ATOM 17706 O O . HIS A 1 64 ? -3.534 12.954 11.703 1.00 0.00 64 HIS A O 13
ATOM 17720 N N . SER A 1 65 ? -4.387 11.975 9.851 1.00 0.00 65 SER A N 13
ATOM 17721 C CA . SER A 1 65 ? -4.864 10.799 10.558 1.00 0.00 65 SER A CA 13
ATOM 17722 C C . SER A 1 65 ? -3.694 10.089 11.241 1.00 0.00 65 SER A C 13
ATOM 17723 O O . SER A 1 65 ? -2.534 10.378 10.953 1.00 0.00 65 SER A O 13
ATOM 17731 N N . GLU A 1 66 ? -4.040 9.173 12.134 1.00 0.00 66 GLU A N 13
ATOM 17732 C CA . GLU A 1 66 ? -3.032 8.419 12.861 1.00 0.00 66 GLU A CA 13
ATOM 17733 C C . GLU A 1 66 ? -3.143 6.929 12.531 1.00 0.00 66 GLU A C 13
ATOM 17734 O O . GLU A 1 66 ? -4.093 6.504 11.874 1.00 0.00 66 GLU A O 13
ATOM 17747 N N . THR A 1 67 ? -2.159 6.177 13.001 1.00 0.00 67 THR A N 13
ATOM 17748 C CA . THR A 1 67 ? -2.134 4.743 12.763 1.00 0.00 67 THR A CA 13
ATOM 17749 C C . THR A 1 67 ? -1.831 3.993 14.062 1.00 0.00 67 THR A C 13
ATOM 17750 O O . THR A 1 67 ? -0.805 4.232 14.697 1.00 0.00 67 THR A O 13
ATOM 17761 N N . ASP A 1 68 ? -2.743 3.100 14.418 1.00 0.00 68 ASP A N 13
ATOM 17762 C CA . ASP A 1 68 ? -2.586 2.313 15.629 1.00 0.00 68 ASP A CA 13
ATOM 17763 C C . ASP A 1 68 ? -1.833 1.023 15.300 1.00 0.00 68 ASP A C 13
ATOM 17764 O O . ASP A 1 68 ? -2.095 -0.022 15.895 1.00 0.00 68 ASP A O 13
ATOM 17774 N N . LYS A 1 69 ? -0.912 1.137 14.354 1.00 0.00 69 LYS A N 13
ATOM 17775 C CA . LYS A 1 69 ? -0.119 -0.007 13.939 1.00 0.00 69 LYS A CA 13
ATOM 17776 C C . LYS A 1 69 ? 1.276 0.467 13.527 1.00 0.00 69 LYS A C 13
ATOM 17777 O O . LYS A 1 69 ? 1.420 1.228 12.571 1.00 0.00 69 LYS A O 13
ATOM 17795 N N . GLY A 1 70 ? 2.268 -0.001 14.270 1.00 0.00 70 GLY A N 13
ATOM 17796 C CA . GLY A 1 70 ? 3.647 0.365 13.993 1.00 0.00 70 GLY A CA 13
ATOM 17797 C C . GLY A 1 70 ? 4.237 -0.512 12.887 1.00 0.00 70 GLY A C 13
ATOM 17798 O O . GLY A 1 70 ? 5.369 -0.297 12.456 1.00 0.00 70 GLY A O 13
ATOM 17802 N N . HIS A 1 71 ? 3.443 -1.482 12.459 1.00 0.00 71 HIS A N 13
ATOM 17803 C CA . HIS A 1 71 ? 3.872 -2.393 11.412 1.00 0.00 71 HIS A CA 13
ATOM 17804 C C . HIS A 1 71 ? 3.776 -1.695 10.054 1.00 0.00 71 HIS A C 13
ATOM 17805 O O . HIS A 1 71 ? 4.275 -2.206 9.052 1.00 0.00 71 HIS A O 13
ATOM 17819 N N . LEU A 1 72 ? 3.132 -0.537 10.063 1.00 0.00 72 LEU A N 13
ATOM 17820 C CA . LEU A 1 72 ? 2.964 0.236 8.845 1.00 0.00 72 LEU A CA 13
ATOM 17821 C C . LEU A 1 72 ? 4.049 1.313 8.776 1.00 0.00 72 LEU A C 13
ATOM 17822 O O . LEU A 1 72 ? 4.392 1.785 7.694 1.00 0.00 72 LEU A O 13
ATOM 17838 N N . ILE A 1 73 ? 4.558 1.670 9.946 1.00 0.00 73 ILE A N 13
ATOM 17839 C CA . ILE A 1 73 ? 5.597 2.682 10.032 1.00 0.00 73 ILE A CA 13
ATOM 17840 C C . ILE A 1 73 ? 6.603 2.472 8.899 1.00 0.00 73 ILE A C 13
ATOM 17841 O O . ILE A 1 73 ? 6.939 3.413 8.180 1.00 0.00 73 ILE A O 13
ATOM 17857 N N . PRO A 1 74 ? 7.067 1.200 8.770 1.00 0.00 74 PRO A N 13
ATOM 17858 C CA . PRO A 1 74 ? 8.027 0.855 7.736 1.00 0.00 74 PRO A CA 13
ATOM 17859 C C . PRO A 1 74 ? 7.355 0.785 6.364 1.00 0.00 74 PRO A C 13
ATOM 17860 O O . PRO A 1 74 ? 7.950 1.165 5.357 1.00 0.00 74 PRO A O 13
ATOM 17871 N N . MET A 1 75 ? 6.123 0.297 6.368 1.00 0.00 75 MET A N 13
ATOM 17872 C CA . MET A 1 75 ? 5.363 0.172 5.136 1.00 0.00 75 MET A CA 13
ATOM 17873 C C . MET A 1 75 ? 4.973 1.547 4.591 1.00 0.00 75 MET A C 13
ATOM 17874 O O . MET A 1 75 ? 4.704 1.693 3.400 1.00 0.00 75 MET A O 13
ATOM 17888 N N . LEU A 1 76 ? 4.956 2.521 5.489 1.00 0.00 76 LEU A N 13
ATOM 17889 C CA . LEU A 1 76 ? 4.604 3.880 5.113 1.00 0.00 76 LEU A CA 13
ATOM 17890 C C . LEU A 1 76 ? 5.773 4.514 4.357 1.00 0.00 76 LEU A C 13
ATOM 17891 O O . LEU A 1 76 ? 5.566 5.290 3.425 1.00 0.00 76 LEU A O 13
ATOM 17907 N N . GLU A 1 77 ? 6.975 4.161 4.787 1.00 0.00 77 GLU A N 13
ATOM 17908 C CA . GLU A 1 77 ? 8.177 4.686 4.162 1.00 0.00 77 GLU A CA 13
ATOM 17909 C C . GLU A 1 77 ? 8.287 4.189 2.719 1.00 0.00 77 GLU A C 13
ATOM 17910 O O . GLU A 1 77 ? 8.352 4.987 1.786 1.00 0.00 77 GLU A O 13
ATOM 17923 N N . LYS A 1 78 ? 8.304 2.871 2.582 1.00 0.00 78 LYS A N 13
ATOM 17924 C CA . LYS A 1 78 ? 8.405 2.257 1.269 1.00 0.00 78 LYS A CA 13
ATOM 17925 C C . LYS A 1 78 ? 7.304 2.815 0.364 1.00 0.00 78 LYS A C 13
ATOM 17926 O O . LYS A 1 78 ? 7.588 3.359 -0.702 1.00 0.00 78 LYS A O 13
ATOM 17944 N 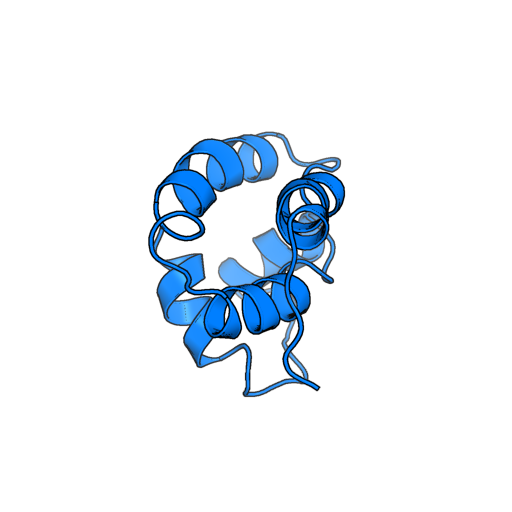N . ILE A 1 79 ? 6.071 2.661 0.822 1.00 0.00 79 ILE A N 13
ATOM 17945 C CA . ILE A 1 79 ? 4.926 3.142 0.068 1.00 0.00 79 ILE A CA 13
ATOM 17946 C C . ILE A 1 79 ? 5.104 4.634 -0.223 1.00 0.00 79 ILE A C 13
ATOM 17947 O O . ILE A 1 79 ? 4.881 5.082 -1.347 1.00 0.00 79 ILE A O 13
ATOM 17963 N N . ARG A 1 80 ? 5.503 5.362 0.809 1.00 0.00 80 ARG A N 13
ATOM 17964 C CA . ARG A 1 80 ? 5.713 6.794 0.678 1.00 0.00 80 ARG A CA 13
ATOM 17965 C C . ARG A 1 80 ? 6.646 7.088 -0.498 1.00 0.00 80 ARG A C 13
ATOM 17966 O O . ARG A 1 80 ? 6.389 7.996 -1.287 1.00 0.00 80 ARG A O 13
ATOM 17986 N N . ARG A 1 81 ? 7.711 6.304 -0.578 1.00 0.00 81 ARG A N 13
ATOM 17987 C CA . ARG A 1 81 ? 8.684 6.469 -1.645 1.00 0.00 81 ARG A CA 13
ATOM 17988 C C . ARG A 1 81 ? 7.974 6.602 -2.994 1.00 0.00 81 ARG A C 13
ATOM 17989 O O . ARG A 1 81 ? 8.126 7.610 -3.682 1.00 0.00 81 ARG A O 13
ATOM 18009 N N . ALA A 1 82 ? 7.216 5.570 -3.332 1.00 0.00 82 ALA A N 13
ATOM 18010 C CA . ALA A 1 82 ? 6.483 5.558 -4.586 1.00 0.00 82 ALA A CA 13
ATOM 18011 C C . ALA A 1 82 ? 5.435 6.673 -4.570 1.00 0.00 82 ALA A C 13
ATOM 18012 O O . ALA A 1 82 ? 5.306 7.423 -5.536 1.00 0.00 82 ALA A O 13
ATOM 18019 N N . MET A 1 1 ? 0.877 -14.371 6.387 1.00 0.00 1 MET A N 14
ATOM 18020 C CA . MET A 1 1 ? 0.109 -15.509 5.911 1.00 0.00 1 MET A CA 14
ATOM 18021 C C . MET A 1 1 ? 0.469 -15.846 4.463 1.00 0.00 1 MET A C 14
ATOM 18022 O O . MET A 1 1 ? 0.294 -15.021 3.567 1.00 0.00 1 MET A O 14
ATOM 18036 N N . MET A 1 2 ? 0.965 -17.060 4.277 1.00 0.00 2 MET A N 14
ATOM 18037 C CA . MET A 1 2 ? 1.352 -17.517 2.953 1.00 0.00 2 MET A CA 14
ATOM 18038 C C . MET A 1 2 ? 0.132 -17.637 2.037 1.00 0.00 2 MET A C 14
ATOM 18039 O O . MET A 1 2 ? -0.405 -18.727 1.852 1.00 0.00 2 MET A O 14
ATOM 18053 N N . VAL A 1 3 ? -0.269 -16.500 1.488 1.00 0.00 3 VAL A N 14
ATOM 18054 C CA . VAL A 1 3 ? -1.415 -16.463 0.595 1.00 0.00 3 VAL A CA 14
ATOM 18055 C C . VAL A 1 3 ? -1.100 -15.557 -0.596 1.00 0.00 3 VAL A C 14
ATOM 18056 O O . VAL A 1 3 ? -0.347 -14.593 -0.465 1.00 0.00 3 VAL A O 14
ATOM 18069 N N . PHE A 1 4 ? -1.692 -15.898 -1.731 1.00 0.00 4 PHE A N 14
ATOM 18070 C CA . PHE A 1 4 ? -1.484 -15.127 -2.945 1.00 0.00 4 PHE A CA 14
ATOM 18071 C C . PHE A 1 4 ? -2.257 -15.732 -4.119 1.00 0.00 4 PHE A C 14
ATOM 18072 O O . PHE A 1 4 ? -1.699 -16.494 -4.907 1.00 0.00 4 PHE A O 14
ATOM 18089 N N . ASP A 1 5 ? -3.529 -15.370 -4.198 1.00 0.00 5 ASP A N 14
ATOM 18090 C CA . ASP A 1 5 ? -4.384 -15.868 -5.262 1.00 0.00 5 ASP A CA 14
ATOM 18091 C C . ASP A 1 5 ? -5.188 -14.706 -5.850 1.00 0.00 5 ASP A C 14
ATOM 18092 O O . ASP A 1 5 ? -5.084 -13.574 -5.380 1.00 0.00 5 ASP A O 14
ATOM 18102 N N . ASP A 1 6 ? -5.971 -15.027 -6.870 1.00 0.00 6 ASP A N 14
ATOM 18103 C CA . ASP A 1 6 ? -6.792 -14.024 -7.527 1.00 0.00 6 ASP A CA 14
ATOM 18104 C C . ASP A 1 6 ? -7.379 -13.082 -6.474 1.00 0.00 6 ASP A C 14
ATOM 18105 O O . ASP A 1 6 ? -7.323 -11.863 -6.627 1.00 0.00 6 ASP A O 14
ATOM 18115 N N . ILE A 1 7 ? -7.929 -13.683 -5.429 1.00 0.00 7 ILE A N 14
ATOM 18116 C CA . ILE A 1 7 ? -8.525 -12.913 -4.351 1.00 0.00 7 ILE A CA 14
ATOM 18117 C C . ILE A 1 7 ? -7.493 -11.926 -3.803 1.00 0.00 7 ILE A C 14
ATOM 18118 O O . ILE A 1 7 ? -7.725 -10.718 -3.797 1.00 0.00 7 ILE A O 14
ATOM 18134 N N . ALA A 1 8 ? -6.374 -12.477 -3.355 1.00 0.00 8 ALA A N 14
ATOM 18135 C CA . ALA A 1 8 ? -5.305 -11.660 -2.806 1.00 0.00 8 ALA A CA 14
ATOM 18136 C C . ALA A 1 8 ? -5.052 -10.469 -3.732 1.00 0.00 8 ALA A C 14
ATOM 18137 O O . ALA A 1 8 ? -5.031 -9.324 -3.285 1.00 0.00 8 ALA A O 14
ATOM 18144 N N . LYS A 1 9 ? -4.866 -10.781 -5.007 1.00 0.00 9 LYS A N 14
ATOM 18145 C CA . LYS A 1 9 ? -4.614 -9.750 -6.000 1.00 0.00 9 LYS A CA 14
ATOM 18146 C C . LYS A 1 9 ? -5.812 -8.800 -6.056 1.00 0.00 9 LYS A C 14
ATOM 18147 O O . LYS A 1 9 ? -5.675 -7.607 -5.791 1.00 0.00 9 LYS A O 14
ATOM 18165 N N . ARG A 1 10 ? -6.959 -9.364 -6.404 1.00 0.00 10 ARG A N 14
ATOM 18166 C CA . ARG A 1 10 ? -8.180 -8.582 -6.499 1.00 0.00 10 ARG A CA 14
ATOM 18167 C C . ARG A 1 10 ? -8.357 -7.722 -5.246 1.00 0.00 10 ARG A C 14
ATOM 18168 O O . ARG A 1 10 ? -8.954 -6.648 -5.305 1.00 0.00 10 ARG A O 14
ATOM 18188 N N . LYS A 1 11 ? -7.829 -8.227 -4.141 1.00 0.00 11 LYS A N 14
ATOM 18189 C CA . LYS A 1 11 ? -7.922 -7.518 -2.875 1.00 0.00 11 LYS A CA 14
ATOM 18190 C C . LYS A 1 11 ? -7.257 -6.147 -3.014 1.00 0.00 11 LYS A C 14
ATOM 18191 O O . LYS A 1 11 ? -7.864 -5.125 -2.698 1.00 0.00 11 LYS A O 14
ATOM 18209 N N . ILE A 1 12 ? -6.020 -6.170 -3.486 1.00 0.00 12 ILE A N 14
ATOM 18210 C CA . ILE A 1 12 ? -5.266 -4.942 -3.669 1.00 0.00 12 ILE A CA 14
ATOM 18211 C C . ILE A 1 12 ? -6.165 -3.889 -4.322 1.00 0.00 12 ILE A C 14
ATOM 18212 O O . ILE A 1 12 ? -6.285 -2.773 -3.819 1.00 0.00 12 ILE A O 14
ATOM 18228 N N . ARG A 1 13 ? -6.774 -4.283 -5.430 1.00 0.00 13 ARG A N 14
ATOM 18229 C CA . ARG A 1 13 ? -7.659 -3.388 -6.156 1.00 0.00 13 ARG A CA 14
ATOM 18230 C C . ARG A 1 13 ? -8.949 -3.160 -5.366 1.00 0.00 13 ARG A C 14
ATOM 18231 O O . ARG A 1 13 ? -9.310 -2.021 -5.074 1.00 0.00 13 ARG A O 14
ATOM 18251 N N . PHE A 1 14 ? -9.609 -4.262 -5.041 1.00 0.00 14 PHE A N 14
ATOM 18252 C CA . PHE A 1 14 ? -10.851 -4.197 -4.290 1.00 0.00 14 PHE A CA 14
ATOM 18253 C C . PHE A 1 14 ? -10.714 -3.265 -3.085 1.00 0.00 14 PHE A C 14
ATOM 18254 O O . PHE A 1 14 ? -11.636 -2.514 -2.769 1.00 0.00 14 PHE A O 14
ATOM 18271 N N . GLN A 1 15 ? -9.557 -3.345 -2.444 1.00 0.00 15 GLN A N 14
ATOM 18272 C CA . GLN A 1 15 ? -9.288 -2.518 -1.280 1.00 0.00 15 GLN A CA 14
ATOM 18273 C C . GLN A 1 15 ? -9.402 -1.036 -1.643 1.00 0.00 15 GLN A C 14
ATOM 18274 O O . GLN A 1 15 ? -10.077 -0.274 -0.953 1.00 0.00 15 GLN A O 14
ATOM 18288 N N . THR A 1 16 ? -8.732 -0.672 -2.727 1.00 0.00 16 THR A N 14
ATOM 18289 C CA . THR A 1 16 ? -8.750 0.704 -3.191 1.00 0.00 16 THR A CA 14
ATOM 18290 C C . THR A 1 16 ? -10.155 1.093 -3.654 1.00 0.00 16 THR A C 14
ATOM 18291 O O . THR A 1 16 ? -11.026 0.236 -3.793 1.00 0.00 16 THR A O 14
ATOM 18302 N N . ARG A 1 17 ? -10.332 2.387 -3.880 1.00 0.00 17 ARG A N 14
ATOM 18303 C CA . ARG A 1 17 ? -11.617 2.900 -4.325 1.00 0.00 17 ARG A CA 14
ATOM 18304 C C . ARG A 1 17 ? -11.456 4.310 -4.896 1.00 0.00 17 ARG A C 14
ATOM 18305 O O . ARG A 1 17 ? -12.401 5.097 -4.890 1.00 0.00 17 ARG A O 14
ATOM 18325 N N . ARG A 1 18 ? -10.252 4.587 -5.375 1.00 0.00 18 ARG A N 14
ATOM 18326 C CA . ARG A 1 18 ? -9.956 5.888 -5.949 1.00 0.00 18 ARG A CA 14
ATOM 18327 C C . ARG A 1 18 ? -10.664 6.990 -5.158 1.00 0.00 18 ARG A C 14
ATOM 18328 O O . ARG A 1 18 ? -11.024 8.026 -5.716 1.00 0.00 18 ARG A O 14
ATOM 18348 N N . GLY A 1 19 ? -10.843 6.730 -3.871 1.00 0.00 19 GLY A N 14
ATOM 18349 C CA . GLY A 1 19 ? -11.502 7.687 -2.999 1.00 0.00 19 GLY A CA 14
ATOM 18350 C C . GLY A 1 19 ? -11.117 9.121 -3.367 1.00 0.00 19 GLY A C 14
ATOM 18351 O O . GLY A 1 19 ? -11.967 10.010 -3.388 1.00 0.00 19 GLY A O 14
ATOM 18355 N N . LEU A 1 20 ? -9.835 9.301 -3.649 1.00 0.00 20 LEU A N 14
ATOM 18356 C CA . LEU A 1 20 ? -9.327 10.612 -4.016 1.00 0.00 20 LEU A CA 14
ATOM 18357 C C . LEU A 1 20 ? -8.633 10.523 -5.377 1.00 0.00 20 LEU A C 14
ATOM 18358 O O . LEU A 1 20 ? -8.097 9.476 -5.737 1.00 0.00 20 LEU A O 14
ATOM 18374 N N . LEU A 1 21 ? -8.666 11.635 -6.096 1.00 0.00 21 LEU A N 14
ATOM 18375 C CA . LEU A 1 21 ? -8.047 11.696 -7.409 1.00 0.00 21 LEU A CA 14
ATOM 18376 C C . LEU A 1 21 ? -6.572 11.307 -7.291 1.00 0.00 21 LEU A C 14
ATOM 18377 O O . LEU A 1 21 ? -6.157 10.270 -7.806 1.00 0.00 21 LEU A O 14
ATOM 18393 N N . GLU A 1 22 ? -5.821 12.161 -6.611 1.00 0.00 22 GLU A N 14
ATOM 18394 C CA . GLU A 1 22 ? -4.401 11.920 -6.420 1.00 0.00 22 GLU A CA 14
ATOM 18395 C C . GLU A 1 22 ? -4.162 10.474 -5.978 1.00 0.00 22 GLU A C 14
ATOM 18396 O O . GLU A 1 22 ? -3.211 9.834 -6.422 1.00 0.00 22 GLU A O 14
ATOM 18409 N N . LEU A 1 23 ? -5.043 10.002 -5.108 1.00 0.00 23 LEU A N 14
ATOM 18410 C CA . LEU A 1 23 ? -4.941 8.645 -4.601 1.00 0.00 23 LEU A CA 14
ATOM 18411 C C . LEU A 1 23 ? -4.999 7.662 -5.772 1.00 0.00 23 LEU A C 14
ATOM 18412 O O . LEU A 1 23 ? -4.121 6.812 -5.918 1.00 0.00 23 LEU A O 14
ATOM 18428 N N . ASP A 1 24 ? -6.041 7.811 -6.577 1.00 0.00 24 ASP A N 14
ATOM 18429 C CA . ASP A 1 24 ? -6.224 6.947 -7.731 1.00 0.00 24 ASP A CA 14
ATOM 18430 C C . ASP A 1 24 ? -4.918 6.879 -8.525 1.00 0.00 24 ASP A C 14
ATOM 18431 O O . ASP A 1 24 ? -4.569 5.830 -9.064 1.00 0.00 24 ASP A O 14
ATOM 18441 N N . LEU A 1 25 ? -4.232 8.012 -8.572 1.00 0.00 25 LEU A N 14
ATOM 18442 C CA . LEU A 1 25 ? -2.972 8.094 -9.291 1.00 0.00 25 LEU A CA 14
ATOM 18443 C C . LEU A 1 25 ? -1.951 7.167 -8.629 1.00 0.00 25 LEU A C 14
ATOM 18444 O O . LEU A 1 25 ? -1.350 6.323 -9.294 1.00 0.00 25 LEU A O 14
ATOM 18460 N N . ILE A 1 26 ? -1.784 7.354 -7.328 1.00 0.00 26 ILE A N 14
ATOM 18461 C CA . ILE A 1 26 ? -0.846 6.544 -6.570 1.00 0.00 26 ILE A CA 14
ATOM 18462 C C . ILE A 1 26 ? -1.102 5.065 -6.863 1.00 0.00 26 ILE A C 14
ATOM 18463 O O . ILE A 1 26 ? -0.233 4.373 -7.391 1.00 0.00 26 ILE A O 14
ATOM 18479 N N . PHE A 1 27 ? -2.300 4.623 -6.507 1.00 0.00 27 PHE A N 14
ATOM 18480 C CA . PHE A 1 27 ? -2.681 3.238 -6.726 1.00 0.00 27 PHE A CA 14
ATOM 18481 C C . PHE A 1 27 ? -2.354 2.797 -8.154 1.00 0.00 27 PHE A C 14
ATOM 18482 O O . PHE A 1 27 ? -2.227 1.605 -8.426 1.00 0.00 27 PHE A O 14
ATOM 18499 N N . GLY A 1 28 ? -2.227 3.784 -9.029 1.00 0.00 28 GLY A N 14
ATOM 18500 C CA . GLY A 1 28 ? -1.917 3.514 -10.422 1.00 0.00 28 GLY A CA 14
ATOM 18501 C C . GLY A 1 28 ? -0.406 3.394 -10.635 1.00 0.00 28 GLY A C 14
ATOM 18502 O O . GLY A 1 28 ? 0.069 2.411 -11.200 1.00 0.00 28 GLY A O 14
ATOM 18506 N N . ARG A 1 29 ? 0.307 4.410 -10.170 1.00 0.00 29 ARG A N 14
ATOM 18507 C CA . ARG A 1 29 ? 1.753 4.431 -10.303 1.00 0.00 29 ARG A CA 14
ATOM 18508 C C . ARG A 1 29 ? 2.404 3.689 -9.134 1.00 0.00 29 ARG A C 14
ATOM 18509 O O . ARG A 1 29 ? 2.959 2.606 -9.314 1.00 0.00 29 ARG A O 14
ATOM 18529 N N . PHE A 1 30 ? 2.314 4.301 -7.962 1.00 0.00 30 PHE A N 14
ATOM 18530 C CA . PHE A 1 30 ? 2.887 3.711 -6.764 1.00 0.00 30 PHE A CA 14
ATOM 18531 C C . PHE A 1 30 ? 2.735 2.189 -6.775 1.00 0.00 30 PHE A C 14
ATOM 18532 O O . PHE A 1 30 ? 3.681 1.464 -6.469 1.00 0.00 30 PHE A O 14
ATOM 18549 N N . MET A 1 31 ? 1.537 1.748 -7.132 1.00 0.00 31 MET A N 14
ATOM 18550 C CA . MET A 1 31 ? 1.249 0.325 -7.187 1.00 0.00 31 MET A CA 14
ATOM 18551 C C . MET A 1 31 ? 2.093 -0.364 -8.261 1.00 0.00 31 MET A C 14
ATOM 18552 O O . MET A 1 31 ? 2.745 -1.372 -7.991 1.00 0.00 31 MET A O 14
ATOM 18566 N N . GLU A 1 32 ? 2.054 0.207 -9.456 1.00 0.00 32 GLU A N 14
ATOM 18567 C CA . GLU A 1 32 ? 2.807 -0.340 -10.571 1.00 0.00 32 GLU A CA 14
ATOM 18568 C C . GLU A 1 32 ? 4.277 -0.518 -10.183 1.00 0.00 32 GLU A C 14
ATOM 18569 O O . GLU A 1 32 ? 4.958 -1.399 -10.705 1.00 0.00 32 GLU A O 14
ATOM 18582 N N . LYS A 1 33 ? 4.722 0.333 -9.271 1.00 0.00 33 LYS A N 14
ATOM 18583 C CA . LYS A 1 33 ? 6.098 0.281 -8.807 1.00 0.00 33 LYS A CA 14
ATOM 18584 C C . LYS A 1 33 ? 6.164 -0.528 -7.509 1.00 0.00 33 LYS A C 14
ATOM 18585 O O . LYS A 1 33 ? 7.190 -1.131 -7.201 1.00 0.00 33 LYS A O 14
ATOM 18603 N N . GLU A 1 34 ? 5.055 -0.514 -6.784 1.00 0.00 34 GLU A N 14
ATOM 18604 C CA . GLU A 1 34 ? 4.974 -1.239 -5.527 1.00 0.00 34 GLU A CA 14
ATOM 18605 C C . GLU A 1 34 ? 4.551 -2.688 -5.777 1.00 0.00 34 GLU A C 14
ATOM 18606 O O . GLU A 1 34 ? 5.352 -3.608 -5.617 1.00 0.00 34 GLU A O 14
ATOM 18619 N N . PHE A 1 35 ? 3.294 -2.846 -6.164 1.00 0.00 35 PHE A N 14
ATOM 18620 C CA . PHE A 1 35 ? 2.756 -4.167 -6.437 1.00 0.00 35 PHE A CA 14
ATOM 18621 C C . PHE A 1 35 ? 3.713 -4.980 -7.312 1.00 0.00 35 PHE A C 14
ATOM 18622 O O . PHE A 1 35 ? 3.921 -6.168 -7.072 1.00 0.00 35 PHE A O 14
ATOM 18639 N N . GLU A 1 36 ? 4.270 -4.306 -8.307 1.00 0.00 36 GLU A N 14
ATOM 18640 C CA . GLU A 1 36 ? 5.200 -4.950 -9.219 1.00 0.00 36 GLU A CA 14
ATOM 18641 C C . GLU A 1 36 ? 6.469 -5.369 -8.474 1.00 0.00 36 GLU A C 14
ATOM 18642 O O . GLU A 1 36 ? 7.300 -6.096 -9.016 1.00 0.00 36 GLU A O 14
ATOM 18655 N N . HIS A 1 37 ? 6.578 -4.893 -7.242 1.00 0.00 37 HIS A N 14
ATOM 18656 C CA . HIS A 1 37 ? 7.732 -5.210 -6.417 1.00 0.00 37 HIS A CA 14
ATOM 18657 C C . HIS A 1 37 ? 7.268 -5.875 -5.120 1.00 0.00 37 HIS A C 14
ATOM 18658 O O . HIS A 1 37 ? 8.085 -6.374 -4.348 1.00 0.00 37 HIS A O 14
ATOM 18672 N N . LEU A 1 38 ? 5.958 -5.862 -4.921 1.00 0.00 38 LEU A N 14
ATOM 18673 C CA . LEU A 1 38 ? 5.376 -6.458 -3.731 1.00 0.00 38 LEU A CA 14
ATOM 18674 C C . LEU A 1 38 ? 5.725 -7.947 -3.689 1.00 0.00 38 LEU A C 14
ATOM 18675 O O . LEU A 1 38 ? 6.523 -8.424 -4.494 1.00 0.00 38 LEU A O 14
ATOM 18691 N N . SER A 1 39 ? 5.109 -8.640 -2.742 1.00 0.00 39 SER A N 14
ATOM 18692 C CA . SER A 1 39 ? 5.344 -10.065 -2.584 1.00 0.00 39 SER A CA 14
ATOM 18693 C C . SER A 1 39 ? 4.250 -10.683 -1.711 1.00 0.00 39 SER A C 14
ATOM 18694 O O . SER A 1 39 ? 3.464 -9.965 -1.095 1.00 0.00 39 SER A O 14
ATOM 18702 N N . ASP A 1 40 ? 4.235 -12.007 -1.686 1.00 0.00 40 ASP A N 14
ATOM 18703 C CA . ASP A 1 40 ? 3.251 -12.730 -0.899 1.00 0.00 40 ASP A CA 14
ATOM 18704 C C . ASP A 1 40 ? 3.200 -12.140 0.512 1.00 0.00 40 ASP A C 14
ATOM 18705 O O . ASP A 1 40 ? 2.146 -11.696 0.965 1.00 0.00 40 ASP A O 14
ATOM 18715 N N . LYS A 1 41 ? 4.352 -12.154 1.166 1.00 0.00 41 LYS A N 14
ATOM 18716 C CA . LYS A 1 41 ? 4.451 -11.626 2.516 1.00 0.00 41 LYS A CA 14
ATOM 18717 C C . LYS A 1 41 ? 4.178 -10.121 2.492 1.00 0.00 41 LYS A C 14
ATOM 18718 O O . LYS A 1 41 ? 3.591 -9.577 3.427 1.00 0.00 41 LYS A O 14
ATOM 18736 N N . GLU A 1 42 ? 4.616 -9.489 1.413 1.00 0.00 42 GLU A N 14
ATOM 18737 C CA . GLU A 1 42 ? 4.426 -8.057 1.254 1.00 0.00 42 GLU A CA 14
ATOM 18738 C C . GLU A 1 42 ? 2.936 -7.729 1.141 1.00 0.00 42 GLU A C 14
ATOM 18739 O O . GLU A 1 42 ? 2.448 -6.809 1.795 1.00 0.00 42 GLU A O 14
ATOM 18752 N N . LEU A 1 43 ? 2.254 -8.500 0.307 1.00 0.00 43 LEU A N 14
ATOM 18753 C CA . LEU A 1 43 ? 0.830 -8.303 0.099 1.00 0.00 43 LEU A CA 14
ATOM 18754 C C . LEU A 1 43 ? 0.163 -7.987 1.439 1.00 0.00 43 LEU A C 14
ATOM 18755 O O . LEU A 1 43 ? -0.737 -7.151 1.507 1.00 0.00 43 LEU A O 14
ATOM 18771 N N . SER A 1 44 ? 0.630 -8.671 2.473 1.00 0.00 44 SER A N 14
ATOM 18772 C CA . SER A 1 44 ? 0.090 -8.473 3.808 1.00 0.00 44 SER A CA 14
ATOM 18773 C C . SER A 1 44 ? 0.089 -6.984 4.156 1.00 0.00 44 SER A C 14
ATOM 18774 O O . SER A 1 44 ? -0.963 -6.408 4.433 1.00 0.00 44 SER A O 14
ATOM 18782 N N . GLU A 1 45 ? 1.279 -6.401 4.130 1.00 0.00 45 GLU A N 14
ATOM 18783 C CA . GLU A 1 45 ? 1.428 -4.990 4.440 1.00 0.00 45 GLU A CA 14
ATOM 18784 C C . GLU A 1 45 ? 0.423 -4.161 3.637 1.00 0.00 45 GLU A C 14
ATOM 18785 O O . GLU A 1 45 ? -0.434 -3.491 4.211 1.00 0.00 45 GLU A O 14
ATOM 18798 N N . PHE A 1 46 ? 0.562 -4.234 2.321 1.00 0.00 46 PHE A N 14
ATOM 18799 C CA . PHE A 1 46 ? -0.322 -3.499 1.433 1.00 0.00 46 PHE A CA 14
ATOM 18800 C C . PHE A 1 46 ? -1.779 -3.626 1.883 1.00 0.00 46 PHE A C 14
ATOM 18801 O O . PHE A 1 46 ? -2.516 -2.640 1.898 1.00 0.00 46 PHE A O 14
ATOM 18818 N N . SER A 1 47 ? -2.152 -4.847 2.237 1.00 0.00 47 SER A N 14
ATOM 18819 C CA . SER A 1 47 ? -3.507 -5.115 2.686 1.00 0.00 47 SER A CA 14
ATOM 18820 C C . SER A 1 47 ? -3.743 -4.471 4.054 1.00 0.00 47 SER A C 14
ATOM 18821 O O . SER A 1 47 ? -4.867 -4.094 4.381 1.00 0.00 47 SER A O 14
ATOM 18829 N N . GLU A 1 48 ? -2.665 -4.366 4.816 1.00 0.00 48 GLU A N 14
ATOM 18830 C CA . GLU A 1 48 ? -2.740 -3.775 6.141 1.00 0.00 48 GLU A CA 14
ATOM 18831 C C . GLU A 1 48 ? -2.750 -2.248 6.042 1.00 0.00 48 GLU A C 14
ATOM 18832 O O . GLU A 1 48 ? -3.441 -1.577 6.807 1.00 0.00 48 GLU A O 14
ATOM 18845 N N . ILE A 1 49 ? -1.975 -1.744 5.092 1.00 0.00 49 ILE A N 14
ATOM 18846 C CA . ILE A 1 49 ? -1.886 -0.309 4.883 1.00 0.00 49 ILE A CA 14
ATOM 18847 C C . ILE A 1 49 ? -3.156 0.180 4.183 1.00 0.00 49 ILE A C 14
ATOM 18848 O O . ILE A 1 49 ? -3.771 1.154 4.615 1.00 0.00 49 ILE A O 14
ATOM 18864 N N . LEU A 1 50 ? -3.511 -0.519 3.115 1.00 0.00 50 LEU A N 14
ATOM 18865 C CA . LEU A 1 50 ? -4.697 -0.169 2.352 1.00 0.00 50 LEU A CA 14
ATOM 18866 C C . LEU A 1 50 ? -5.883 -0.008 3.305 1.00 0.00 50 LEU A C 14
ATOM 18867 O O . LEU A 1 50 ? -6.828 0.721 3.009 1.00 0.00 50 LEU A O 14
ATOM 18883 N N . GLU A 1 51 ? -5.794 -0.702 4.431 1.00 0.00 51 GLU A N 14
ATOM 18884 C CA . GLU A 1 51 ? -6.848 -0.645 5.429 1.00 0.00 51 GLU A CA 14
ATOM 18885 C C . GLU A 1 51 ? -7.427 0.769 5.511 1.00 0.00 51 GLU A C 14
ATOM 18886 O O . GLU A 1 51 ? -8.623 0.941 5.741 1.00 0.00 51 GLU A O 14
ATOM 18899 N N . PHE A 1 52 ? -6.551 1.744 5.318 1.00 0.00 52 PHE A N 14
ATOM 18900 C CA . PHE A 1 52 ? -6.960 3.138 5.367 1.00 0.00 52 PHE A CA 14
ATOM 18901 C C . PHE A 1 52 ? -7.542 3.586 4.025 1.00 0.00 52 PHE A C 14
ATOM 18902 O O . PHE A 1 52 ? -7.153 3.077 2.975 1.00 0.00 52 PHE A O 14
ATOM 18919 N N . GLN A 1 53 ? -8.465 4.533 4.103 1.00 0.00 53 GLN A N 14
ATOM 18920 C CA . GLN A 1 53 ? -9.104 5.056 2.907 1.00 0.00 53 GLN A CA 14
ATOM 18921 C C . GLN A 1 53 ? -8.182 6.055 2.206 1.00 0.00 53 GLN A C 14
ATOM 18922 O O . GLN A 1 53 ? -7.122 6.400 2.727 1.00 0.00 53 GLN A O 14
ATOM 18936 N N . ASP A 1 54 ? -8.618 6.493 1.034 1.00 0.00 54 ASP A N 14
ATOM 18937 C CA . ASP A 1 54 ? -7.845 7.445 0.255 1.00 0.00 54 ASP A CA 14
ATOM 18938 C C . ASP A 1 54 ? -7.681 8.738 1.057 1.00 0.00 54 ASP A C 14
ATOM 18939 O O . ASP A 1 54 ? -6.571 9.249 1.198 1.00 0.00 54 ASP A O 14
ATOM 18949 N N . GLN A 1 55 ? -8.803 9.231 1.561 1.00 0.00 55 GLN A N 14
ATOM 18950 C CA . GLN A 1 55 ? -8.798 10.454 2.344 1.00 0.00 55 GLN A CA 14
ATOM 18951 C C . GLN A 1 55 ? -7.788 10.348 3.489 1.00 0.00 55 GLN A C 14
ATOM 18952 O O . GLN A 1 55 ? -6.852 11.141 3.571 1.00 0.00 55 GLN A O 14
ATOM 18966 N N . GLU A 1 56 ? -8.012 9.360 4.343 1.00 0.00 56 GLU A N 14
ATOM 18967 C CA . GLU A 1 56 ? -7.133 9.139 5.479 1.00 0.00 56 GLU A CA 14
ATOM 18968 C C . GLU A 1 56 ? -5.718 8.810 4.999 1.00 0.00 56 GLU A C 14
ATOM 18969 O O . GLU A 1 56 ? -4.741 9.337 5.529 1.00 0.00 56 GLU A O 14
ATOM 18982 N N . LEU A 1 57 ? -5.653 7.941 4.001 1.00 0.00 57 LEU A N 14
ATOM 18983 C CA . LEU A 1 57 ? -4.374 7.535 3.444 1.00 0.00 57 LEU A CA 14
ATOM 18984 C C . LEU A 1 57 ? -3.559 8.781 3.090 1.00 0.00 57 LEU A C 14
ATOM 18985 O O . LEU A 1 57 ? -2.474 8.991 3.631 1.00 0.00 57 LEU A O 14
ATOM 19001 N N . LEU A 1 58 ? -4.113 9.574 2.185 1.00 0.00 58 LEU A N 14
ATOM 19002 C CA . LEU A 1 58 ? -3.450 10.793 1.753 1.00 0.00 58 LEU A CA 14
ATOM 19003 C C . LEU A 1 58 ? -2.940 11.553 2.979 1.00 0.00 58 LEU A C 14
ATOM 19004 O O . LEU A 1 58 ? -1.737 11.765 3.125 1.00 0.00 58 LEU A O 14
ATOM 19020 N N . ALA A 1 59 ? -3.879 11.942 3.828 1.00 0.00 59 ALA A N 14
ATOM 19021 C CA . ALA A 1 59 ? -3.540 12.674 5.037 1.00 0.00 59 ALA A CA 14
ATOM 19022 C C . ALA A 1 59 ? -2.393 11.959 5.755 1.00 0.00 59 ALA A C 14
ATOM 19023 O O . ALA A 1 59 ? -1.437 12.597 6.193 1.00 0.00 59 ALA A O 14
ATOM 19030 N N . LEU A 1 60 ? -2.527 10.645 5.854 1.00 0.00 60 LEU A N 14
ATOM 19031 C CA . LEU A 1 60 ? -1.515 9.836 6.512 1.00 0.00 60 LEU A CA 14
ATOM 19032 C C . LEU A 1 60 ? -0.149 10.129 5.886 1.00 0.00 60 LEU A C 14
ATOM 19033 O O . LEU A 1 60 ? 0.842 10.288 6.597 1.00 0.00 60 LEU A O 14
ATOM 19049 N N . ILE A 1 61 ? -0.141 10.192 4.563 1.00 0.00 61 ILE A N 14
ATOM 19050 C CA . ILE A 1 61 ? 1.086 10.463 3.834 1.00 0.00 61 ILE A CA 14
ATOM 19051 C C . ILE A 1 61 ? 1.631 11.831 4.251 1.00 0.00 61 ILE A C 14
ATOM 19052 O O . ILE A 1 61 ? 2.771 11.938 4.698 1.00 0.00 61 ILE A O 14
ATOM 19068 N N . ASN A 1 62 ? 0.789 12.841 4.090 1.00 0.00 62 ASN A N 14
ATOM 19069 C CA . ASN A 1 62 ? 1.172 14.197 4.444 1.00 0.00 62 ASN A CA 14
ATOM 19070 C C . ASN A 1 62 ? 1.604 14.234 5.911 1.00 0.00 62 ASN A C 14
ATOM 19071 O O . ASN A 1 62 ? 2.383 15.097 6.311 1.00 0.00 62 ASN A O 14
ATOM 19082 N N . GLY A 1 63 ? 1.078 13.287 6.673 1.00 0.00 63 GLY A N 14
ATOM 19083 C CA . GLY A 1 63 ? 1.399 13.200 8.088 1.00 0.00 63 GLY A CA 14
ATOM 19084 C C . GLY A 1 63 ? 0.252 13.737 8.945 1.00 0.00 63 GLY A C 14
ATOM 19085 O O . GLY A 1 63 ? 0.479 14.267 10.032 1.00 0.00 63 GLY A O 14
ATOM 19089 N N . HIS A 1 64 ? -0.957 13.583 8.424 1.00 0.00 64 HIS A N 14
ATOM 19090 C CA . HIS A 1 64 ? -2.140 14.046 9.127 1.00 0.00 64 HIS A CA 14
ATOM 19091 C C . HIS A 1 64 ? -2.551 13.012 10.178 1.00 0.00 64 HIS A C 14
ATOM 19092 O O . HIS A 1 64 ? -2.156 13.111 11.339 1.00 0.00 64 HIS A O 14
ATOM 19106 N N . SER A 1 65 ? -3.337 12.044 9.732 1.00 0.00 65 SER A N 14
ATOM 19107 C CA . SER A 1 65 ? -3.806 10.992 10.619 1.00 0.00 65 SER A CA 14
ATOM 19108 C C . SER A 1 65 ? -2.617 10.192 11.155 1.00 0.00 65 SER A C 14
ATOM 19109 O O . SER A 1 65 ? -1.478 10.417 10.748 1.00 0.00 65 SER A O 14
ATOM 19117 N N . GLU A 1 66 ? -2.922 9.274 12.060 1.00 0.00 66 GLU A N 14
ATOM 19118 C CA . GLU A 1 66 ? -1.893 8.439 12.656 1.00 0.00 66 GLU A CA 14
ATOM 19119 C C . GLU A 1 66 ? -2.161 6.965 12.346 1.00 0.00 66 GLU A C 14
ATOM 19120 O O . GLU A 1 66 ? -3.237 6.613 11.866 1.00 0.00 66 GLU A O 14
ATOM 19133 N N . THR A 1 67 ? -1.163 6.142 12.634 1.00 0.00 67 THR A N 14
ATOM 19134 C CA . THR A 1 67 ? -1.276 4.714 12.392 1.00 0.00 67 THR A CA 14
ATOM 19135 C C . THR A 1 67 ? -0.948 3.930 13.664 1.00 0.00 67 THR A C 14
ATOM 19136 O O . THR A 1 67 ? 0.151 4.048 14.204 1.00 0.00 67 THR A O 14
ATOM 19147 N N . ASP A 1 68 ? -1.921 3.146 14.105 1.00 0.00 68 ASP A N 14
ATOM 19148 C CA . ASP A 1 68 ? -1.750 2.343 15.304 1.00 0.00 68 ASP A CA 14
ATOM 19149 C C . ASP A 1 68 ? -1.250 0.951 14.912 1.00 0.00 68 ASP A C 14
ATOM 19150 O O . ASP A 1 68 ? -1.525 -0.029 15.603 1.00 0.00 68 ASP A O 14
ATOM 19160 N N . LYS A 1 69 ? -0.524 0.908 13.804 1.00 0.00 69 LYS A N 14
ATOM 19161 C CA . LYS A 1 69 ? 0.016 -0.348 13.312 1.00 0.00 69 LYS A CA 14
ATOM 19162 C C . LYS A 1 69 ? 1.461 -0.133 12.856 1.00 0.00 69 LYS A C 14
ATOM 19163 O O . LYS A 1 69 ? 1.721 0.679 11.969 1.00 0.00 69 LYS A O 14
ATOM 19181 N N . GLY A 1 70 ? 2.363 -0.874 13.483 1.00 0.00 70 GLY A N 14
ATOM 19182 C CA . GLY A 1 70 ? 3.774 -0.774 13.152 1.00 0.00 70 GLY A CA 14
ATOM 19183 C C . GLY A 1 70 ? 4.068 -1.425 11.799 1.00 0.00 70 GLY A C 14
ATOM 19184 O O . GLY A 1 70 ? 5.208 -1.418 11.337 1.00 0.00 70 GLY A O 14
ATOM 19188 N N . HIS A 1 71 ? 3.019 -1.972 11.202 1.00 0.00 71 HIS A N 14
ATOM 19189 C CA . HIS A 1 71 ? 3.150 -2.626 9.911 1.00 0.00 71 HIS A CA 14
ATOM 19190 C C . HIS A 1 71 ? 2.958 -1.599 8.794 1.00 0.00 71 HIS A C 14
ATOM 19191 O O . HIS A 1 71 ? 3.227 -1.887 7.628 1.00 0.00 71 HIS A O 14
ATOM 19205 N N . LEU A 1 72 ? 2.495 -0.422 9.188 1.00 0.00 72 LEU A N 14
ATOM 19206 C CA . LEU A 1 72 ? 2.264 0.649 8.235 1.00 0.00 72 LEU A CA 14
ATOM 19207 C C . LEU A 1 72 ? 3.311 1.745 8.442 1.00 0.00 72 LEU A C 14
ATOM 19208 O O . LEU A 1 72 ? 3.793 2.339 7.478 1.00 0.00 72 LEU A O 14
ATOM 19224 N N . ILE A 1 73 ? 3.633 1.981 9.705 1.00 0.00 73 ILE A N 14
ATOM 19225 C CA . ILE A 1 73 ? 4.615 2.995 10.051 1.00 0.00 73 ILE A CA 14
ATOM 19226 C C . ILE A 1 73 ? 5.789 2.917 9.074 1.00 0.00 73 ILE A C 14
ATOM 19227 O O . ILE A 1 73 ? 6.205 3.931 8.515 1.00 0.00 73 ILE A O 14
ATOM 19243 N N . PRO A 1 74 ? 6.304 1.671 8.892 1.00 0.00 74 PRO A N 14
ATOM 19244 C CA . PRO A 1 74 ? 7.422 1.448 7.991 1.00 0.00 74 PRO A CA 14
ATOM 19245 C C . PRO A 1 74 ? 6.971 1.512 6.531 1.00 0.00 74 PRO A C 14
ATOM 19246 O O . PRO A 1 74 ? 7.390 2.397 5.786 1.00 0.00 74 PRO A O 14
ATOM 19257 N N . MET A 1 75 ? 6.122 0.563 6.164 1.00 0.00 75 MET A N 14
ATOM 19258 C CA . MET A 1 75 ? 5.609 0.501 4.806 1.00 0.00 75 MET A CA 14
ATOM 19259 C C . MET A 1 75 ? 5.133 1.877 4.336 1.00 0.00 75 MET A C 14
ATOM 19260 O O . MET A 1 75 ? 5.068 2.139 3.136 1.00 0.00 75 MET A O 14
ATOM 19274 N N . LEU A 1 76 ? 4.813 2.721 5.307 1.00 0.00 76 LEU A N 14
ATOM 19275 C CA . LEU A 1 76 ? 4.346 4.063 5.007 1.00 0.00 76 LEU A CA 14
ATOM 19276 C C . LEU A 1 76 ? 5.513 4.900 4.480 1.00 0.00 76 LEU A C 14
ATOM 19277 O O . LEU A 1 76 ? 5.360 5.649 3.517 1.00 0.00 76 LEU A O 14
ATOM 19293 N N . GLU A 1 77 ? 6.655 4.744 5.135 1.00 0.00 77 GLU A N 14
ATOM 19294 C CA . GLU A 1 77 ? 7.848 5.475 4.744 1.00 0.00 77 GLU A CA 14
ATOM 19295 C C . GLU A 1 77 ? 8.227 5.139 3.300 1.00 0.00 77 GLU A C 14
ATOM 19296 O O . GLU A 1 77 ? 8.297 6.026 2.451 1.00 0.00 77 GLU A O 14
ATOM 19309 N N . LYS A 1 78 ? 8.462 3.856 3.067 1.00 0.00 78 LYS A N 14
ATOM 19310 C CA . LYS A 1 78 ? 8.833 3.393 1.741 1.00 0.00 78 LYS A CA 14
ATOM 19311 C C . LYS A 1 78 ? 7.796 3.880 0.727 1.00 0.00 78 LYS A C 14
ATOM 19312 O O . LYS A 1 78 ? 8.120 4.649 -0.177 1.00 0.00 78 LYS A O 14
ATOM 19330 N N . ILE A 1 79 ? 6.570 3.412 0.911 1.00 0.00 79 ILE A N 14
ATOM 19331 C CA . ILE A 1 79 ? 5.484 3.791 0.023 1.00 0.00 79 ILE A CA 14
ATOM 19332 C C . ILE A 1 79 ? 5.461 5.313 -0.127 1.00 0.00 79 ILE A C 14
ATOM 19333 O O . ILE A 1 79 ? 5.430 5.830 -1.243 1.00 0.00 79 ILE A O 14
ATOM 19349 N N . ARG A 1 80 ? 5.477 5.989 1.013 1.00 0.00 80 ARG A N 14
ATOM 19350 C CA . ARG A 1 80 ? 5.458 7.441 1.022 1.00 0.00 80 ARG A CA 14
ATOM 19351 C C . ARG A 1 80 ? 6.597 7.993 0.162 1.00 0.00 80 ARG A C 14
ATOM 19352 O O . ARG A 1 80 ? 6.441 9.019 -0.498 1.00 0.00 80 ARG A O 14
ATOM 19372 N N . ARG A 1 81 ? 7.718 7.286 0.198 1.00 0.00 81 ARG A N 14
ATOM 19373 C CA . ARG A 1 81 ? 8.883 7.692 -0.570 1.00 0.00 81 ARG A CA 14
ATOM 19374 C C . ARG A 1 81 ? 8.483 8.013 -2.012 1.00 0.00 81 ARG A C 14
ATOM 19375 O O . ARG A 1 81 ? 8.649 9.143 -2.468 1.00 0.00 81 ARG A O 14
ATOM 19395 N N . ALA A 1 82 ? 7.963 6.999 -2.688 1.00 0.00 82 ALA A N 14
ATOM 19396 C CA . ALA A 1 82 ? 7.539 7.160 -4.068 1.00 0.00 82 ALA A CA 14
ATOM 19397 C C . ALA A 1 82 ? 6.380 8.158 -4.128 1.00 0.00 82 ALA A C 14
ATOM 19398 O O . ALA A 1 82 ? 6.339 9.014 -5.010 1.00 0.00 82 ALA A O 14
ATOM 19405 N N . MET A 1 1 ? -2.604 -17.588 7.581 1.00 0.00 1 MET A N 15
ATOM 19406 C CA . MET A 1 1 ? -1.600 -16.976 8.434 1.00 0.00 1 MET A CA 15
ATOM 19407 C C . MET A 1 1 ? -0.846 -15.872 7.690 1.00 0.00 1 MET A C 15
ATOM 19408 O O . MET A 1 1 ? -0.721 -14.755 8.189 1.00 0.00 1 MET A O 15
ATOM 19422 N N . MET A 1 2 ? -0.363 -16.224 6.507 1.00 0.00 2 MET A N 15
ATOM 19423 C CA . MET A 1 2 ? 0.375 -15.277 5.688 1.00 0.00 2 MET A CA 15
ATOM 19424 C C . MET A 1 2 ? 0.524 -15.790 4.255 1.00 0.00 2 MET A C 15
ATOM 19425 O O . MET A 1 2 ? 1.637 -16.027 3.789 1.00 0.00 2 MET A O 15
ATOM 19439 N N . VAL A 1 3 ? -0.615 -15.947 3.595 1.00 0.00 3 VAL A N 15
ATOM 19440 C CA . VAL A 1 3 ? -0.625 -16.428 2.224 1.00 0.00 3 VAL A CA 15
ATOM 19441 C C . VAL A 1 3 ? -1.629 -15.610 1.409 1.00 0.00 3 VAL A C 15
ATOM 19442 O O . VAL A 1 3 ? -2.613 -15.109 1.951 1.00 0.00 3 VAL A O 15
ATOM 19455 N N . PHE A 1 4 ? -1.344 -15.499 0.120 1.00 0.00 4 PHE A N 15
ATOM 19456 C CA . PHE A 1 4 ? -2.209 -14.750 -0.776 1.00 0.00 4 PHE A CA 15
ATOM 19457 C C . PHE A 1 4 ? -2.215 -15.367 -2.176 1.00 0.00 4 PHE A C 15
ATOM 19458 O O . PHE A 1 4 ? -1.405 -16.243 -2.476 1.00 0.00 4 PHE A O 15
ATOM 19475 N N . ASP A 1 5 ? -3.137 -14.885 -2.996 1.00 0.00 5 ASP A N 15
ATOM 19476 C CA . ASP A 1 5 ? -3.259 -15.378 -4.358 1.00 0.00 5 ASP A CA 15
ATOM 19477 C C . ASP A 1 5 ? -3.763 -14.250 -5.261 1.00 0.00 5 ASP A C 15
ATOM 19478 O O . ASP A 1 5 ? -3.953 -13.123 -4.805 1.00 0.00 5 ASP A O 15
ATOM 19488 N N . ASP A 1 6 ? -3.964 -14.593 -6.525 1.00 0.00 6 ASP A N 15
ATOM 19489 C CA . ASP A 1 6 ? -4.442 -13.623 -7.496 1.00 0.00 6 ASP A CA 15
ATOM 19490 C C . ASP A 1 6 ? -5.564 -12.792 -6.870 1.00 0.00 6 ASP A C 15
ATOM 19491 O O . ASP A 1 6 ? -5.556 -11.565 -6.958 1.00 0.00 6 ASP A O 15
ATOM 19501 N N . ILE A 1 7 ? -6.503 -13.493 -6.253 1.00 0.00 7 ILE A N 15
ATOM 19502 C CA . ILE A 1 7 ? -7.630 -12.836 -5.613 1.00 0.00 7 ILE A CA 15
ATOM 19503 C C . ILE A 1 7 ? -7.113 -11.725 -4.696 1.00 0.00 7 ILE A C 15
ATOM 19504 O O . ILE A 1 7 ? -7.576 -10.588 -4.770 1.00 0.00 7 ILE A O 15
ATOM 19520 N N . ALA A 1 8 ? -6.159 -12.093 -3.853 1.00 0.00 8 ALA A N 15
ATOM 19521 C CA . ALA A 1 8 ? -5.574 -11.143 -2.923 1.00 0.00 8 ALA A CA 15
ATOM 19522 C C . ALA A 1 8 ? -5.063 -9.926 -3.698 1.00 0.00 8 ALA A C 15
ATOM 19523 O O . ALA A 1 8 ? -5.361 -8.788 -3.340 1.00 0.00 8 ALA A O 15
ATOM 19530 N N . LYS A 1 9 ? -4.302 -10.209 -4.745 1.00 0.00 9 LYS A N 15
ATOM 19531 C CA . LYS A 1 9 ? -3.747 -9.152 -5.574 1.00 0.00 9 LYS A CA 15
ATOM 19532 C C . LYS A 1 9 ? -4.832 -8.112 -5.862 1.00 0.00 9 LYS A C 15
ATOM 19533 O O . LYS A 1 9 ? -4.677 -6.939 -5.527 1.00 0.00 9 LYS A O 15
ATOM 19551 N N . ARG A 1 10 ? -5.907 -8.581 -6.479 1.00 0.00 10 ARG A N 15
ATOM 19552 C CA . ARG A 1 10 ? -7.018 -7.707 -6.816 1.00 0.00 10 ARG A CA 15
ATOM 19553 C C . ARG A 1 10 ? -7.402 -6.848 -5.609 1.00 0.00 10 ARG A C 15
ATOM 19554 O O . ARG A 1 10 ? -7.717 -5.668 -5.757 1.00 0.00 10 ARG A O 15
ATOM 19574 N N . LYS A 1 11 ? -7.365 -7.474 -4.442 1.00 0.00 11 LYS A N 15
ATOM 19575 C CA . LYS A 1 11 ? -7.705 -6.783 -3.210 1.00 0.00 11 LYS A CA 15
ATOM 19576 C C . LYS A 1 11 ? -6.878 -5.500 -3.105 1.00 0.00 11 LYS A C 15
ATOM 19577 O O . LYS A 1 11 ? -7.428 -4.415 -2.920 1.00 0.00 11 LYS A O 15
ATOM 19595 N N . ILE A 1 12 ? -5.569 -5.666 -3.228 1.00 0.00 12 ILE A N 15
ATOM 19596 C CA . ILE A 1 12 ? -4.660 -4.535 -3.149 1.00 0.00 12 ILE A CA 15
ATOM 19597 C C . ILE A 1 12 ? -5.269 -3.345 -3.892 1.00 0.00 12 ILE A C 15
ATOM 19598 O O . ILE A 1 12 ? -5.344 -2.243 -3.350 1.00 0.00 12 ILE A O 15
ATOM 19614 N N . ARG A 1 13 ? -5.687 -3.607 -5.121 1.00 0.00 13 ARG A N 15
ATOM 19615 C CA . ARG A 1 13 ? -6.287 -2.570 -5.944 1.00 0.00 13 ARG A CA 15
ATOM 19616 C C . ARG A 1 13 ? -7.712 -2.275 -5.472 1.00 0.00 13 ARG A C 15
ATOM 19617 O O . ARG A 1 13 ? -8.044 -1.130 -5.168 1.00 0.00 13 ARG A O 15
ATOM 19637 N N . PHE A 1 14 ? -8.516 -3.327 -5.424 1.00 0.00 14 PHE A N 15
ATOM 19638 C CA . PHE A 1 14 ? -9.897 -3.195 -4.994 1.00 0.00 14 PHE A CA 15
ATOM 19639 C C . PHE A 1 14 ? -9.991 -2.402 -3.688 1.00 0.00 14 PHE A C 15
ATOM 19640 O O . PHE A 1 14 ? -11.036 -1.832 -3.378 1.00 0.00 14 PHE A O 15
ATOM 19657 N N . GLN A 1 15 ? -8.885 -2.392 -2.958 1.00 0.00 15 GLN A N 15
ATOM 19658 C CA . GLN A 1 15 ? -8.830 -1.679 -1.694 1.00 0.00 15 GLN A CA 15
ATOM 19659 C C . GLN A 1 15 ? -8.595 -0.187 -1.936 1.00 0.00 15 GLN A C 15
ATOM 19660 O O . GLN A 1 15 ? -9.383 0.649 -1.494 1.00 0.00 15 GLN A O 15
ATOM 19674 N N . THR A 1 16 ? -7.509 0.103 -2.637 1.00 0.00 16 THR A N 15
ATOM 19675 C CA . THR A 1 16 ? -7.161 1.480 -2.943 1.00 0.00 16 THR A CA 15
ATOM 19676 C C . THR A 1 16 ? -8.397 2.251 -3.412 1.00 0.00 16 THR A C 15
ATOM 19677 O O . THR A 1 16 ? -8.867 3.155 -2.724 1.00 0.00 16 THR A O 15
ATOM 19688 N N . ARG A 1 17 ? -8.887 1.864 -4.581 1.00 0.00 17 ARG A N 15
ATOM 19689 C CA . ARG A 1 17 ? -10.059 2.507 -5.150 1.00 0.00 17 ARG A CA 15
ATOM 19690 C C . ARG A 1 17 ? -9.780 3.990 -5.403 1.00 0.00 17 ARG A C 15
ATOM 19691 O O . ARG A 1 17 ? -9.164 4.660 -4.576 1.00 0.00 17 ARG A O 15
ATOM 19711 N N . ARG A 1 18 ? -10.248 4.460 -6.551 1.00 0.00 18 ARG A N 15
ATOM 19712 C CA . ARG A 1 18 ? -10.056 5.851 -6.923 1.00 0.00 18 ARG A CA 15
ATOM 19713 C C . ARG A 1 18 ? -10.984 6.752 -6.106 1.00 0.00 18 ARG A C 15
ATOM 19714 O O . ARG A 1 18 ? -11.769 7.515 -6.668 1.00 0.00 18 ARG A O 15
ATOM 19734 N N . GLY A 1 19 ? -10.864 6.634 -4.791 1.00 0.00 19 GLY A N 15
ATOM 19735 C CA . GLY A 1 19 ? -11.683 7.429 -3.891 1.00 0.00 19 GLY A CA 15
ATOM 19736 C C . GLY A 1 19 ? -11.305 8.909 -3.969 1.00 0.00 19 GLY A C 15
ATOM 19737 O O . GLY A 1 19 ? -12.129 9.779 -3.694 1.00 0.00 19 GLY A O 15
ATOM 19741 N N . LEU A 1 20 ? -10.057 9.150 -4.345 1.00 0.00 20 LEU A N 15
ATOM 19742 C CA . LEU A 1 20 ? -9.560 10.510 -4.462 1.00 0.00 20 LEU A CA 15
ATOM 19743 C C . LEU A 1 20 ? -8.753 10.643 -5.755 1.00 0.00 20 LEU A C 15
ATOM 19744 O O . LEU A 1 20 ? -7.890 9.814 -6.041 1.00 0.00 20 LEU A O 15
ATOM 19760 N N . LEU A 1 21 ? -9.061 11.694 -6.501 1.00 0.00 21 LEU A N 15
ATOM 19761 C CA . LEU A 1 21 ? -8.375 11.946 -7.757 1.00 0.00 21 LEU A CA 15
ATOM 19762 C C . LEU A 1 21 ? -6.897 11.580 -7.608 1.00 0.00 21 LEU A C 15
ATOM 19763 O O . LEU A 1 21 ? -6.478 10.496 -8.014 1.00 0.00 21 LEU A O 15
ATOM 19779 N N . GLU A 1 22 ? -6.146 12.503 -7.026 1.00 0.00 22 GLU A N 15
ATOM 19780 C CA . GLU A 1 22 ? -4.724 12.291 -6.819 1.00 0.00 22 GLU A CA 15
ATOM 19781 C C . GLU A 1 22 ? -4.454 10.832 -6.447 1.00 0.00 22 GLU A C 15
ATOM 19782 O O . GLU A 1 22 ? -3.621 10.173 -7.069 1.00 0.00 22 GLU A O 15
ATOM 19795 N N . LEU A 1 23 ? -5.173 10.369 -5.435 1.00 0.00 23 LEU A N 15
ATOM 19796 C CA . LEU A 1 23 ? -5.022 9.000 -4.974 1.00 0.00 23 LEU A CA 15
ATOM 19797 C C . LEU A 1 23 ? -5.136 8.048 -6.167 1.00 0.00 23 LEU A C 15
ATOM 19798 O O . LEU A 1 23 ? -4.226 7.264 -6.429 1.00 0.00 23 LEU A O 15
ATOM 19814 N N . ASP A 1 24 ? -6.263 8.149 -6.857 1.00 0.00 24 ASP A N 15
ATOM 19815 C CA . ASP A 1 24 ? -6.508 7.307 -8.016 1.00 0.00 24 ASP A CA 15
ATOM 19816 C C . ASP A 1 24 ? -5.267 7.306 -8.912 1.00 0.00 24 ASP A C 15
ATOM 19817 O O . ASP A 1 24 ? -4.865 6.260 -9.420 1.00 0.00 24 ASP A O 15
ATOM 19827 N N . LEU A 1 25 ? -4.695 8.489 -9.078 1.00 0.00 25 LEU A N 15
ATOM 19828 C CA . LEU A 1 25 ? -3.509 8.638 -9.903 1.00 0.00 25 LEU A CA 15
ATOM 19829 C C . LEU A 1 25 ? -2.319 7.981 -9.201 1.00 0.00 25 LEU A C 15
ATOM 19830 O O . LEU A 1 25 ? -1.639 7.136 -9.782 1.00 0.00 25 LEU A O 15
ATOM 19846 N N . ILE A 1 26 ? -2.103 8.394 -7.961 1.00 0.00 26 ILE A N 15
ATOM 19847 C CA . ILE A 1 26 ? -1.006 7.856 -7.173 1.00 0.00 26 ILE A CA 15
ATOM 19848 C C . ILE A 1 26 ? -0.947 6.338 -7.360 1.00 0.00 26 ILE A C 15
ATOM 19849 O O . ILE A 1 26 ? 0.043 5.810 -7.864 1.00 0.00 26 ILE A O 15
ATOM 19865 N N . PHE A 1 27 ? -2.018 5.680 -6.943 1.00 0.00 27 PHE A N 15
ATOM 19866 C CA . PHE A 1 27 ? -2.100 4.234 -7.057 1.00 0.00 27 PHE A CA 15
ATOM 19867 C C . PHE A 1 27 ? -1.660 3.769 -8.447 1.00 0.00 27 PHE A C 15
ATOM 19868 O O . PHE A 1 27 ? -1.236 2.626 -8.617 1.00 0.00 27 PHE A O 15
ATOM 19885 N N . GLY A 1 28 ? -1.775 4.677 -9.404 1.00 0.00 28 GLY A N 15
ATOM 19886 C CA . GLY A 1 28 ? -1.394 4.374 -10.773 1.00 0.00 28 GLY A CA 15
ATOM 19887 C C . GLY A 1 28 ? 0.094 4.029 -10.865 1.00 0.00 28 GLY A C 15
ATOM 19888 O O . GLY A 1 28 ? 0.458 2.955 -11.342 1.00 0.00 28 GLY A O 15
ATOM 19892 N N . ARG A 1 29 ? 0.914 4.961 -10.400 1.00 0.00 29 ARG A N 15
ATOM 19893 C CA . ARG A 1 29 ? 2.354 4.769 -10.423 1.00 0.00 29 ARG A CA 15
ATOM 19894 C C . ARG A 1 29 ? 2.803 3.969 -9.199 1.00 0.00 29 ARG A C 15
ATOM 19895 O O . ARG A 1 29 ? 3.795 3.244 -9.256 1.00 0.00 29 ARG A O 15
ATOM 19915 N N . PHE A 1 30 ? 2.050 4.127 -8.120 1.00 0.00 30 PHE A N 15
ATOM 19916 C CA . PHE A 1 30 ? 2.358 3.428 -6.884 1.00 0.00 30 PHE A CA 15
ATOM 19917 C C . PHE A 1 30 ? 2.233 1.914 -7.064 1.00 0.00 30 PHE A C 15
ATOM 19918 O O . PHE A 1 30 ? 3.062 1.155 -6.566 1.00 0.00 30 PHE A O 15
ATOM 19935 N N . MET A 1 31 ? 1.189 1.519 -7.779 1.00 0.00 31 MET A N 15
ATOM 19936 C CA . MET A 1 31 ? 0.944 0.110 -8.031 1.00 0.00 31 MET A CA 15
ATOM 19937 C C . MET A 1 31 ? 2.011 -0.475 -8.959 1.00 0.00 31 MET A C 15
ATOM 19938 O O . MET A 1 31 ? 2.673 -1.452 -8.612 1.00 0.00 31 MET A O 15
ATOM 19952 N N . GLU A 1 32 ? 2.146 0.148 -10.120 1.00 0.00 32 GLU A N 15
ATOM 19953 C CA . GLU A 1 32 ? 3.121 -0.297 -11.101 1.00 0.00 32 GLU A CA 15
ATOM 19954 C C . GLU A 1 32 ? 4.470 -0.556 -10.427 1.00 0.00 32 GLU A C 15
ATOM 19955 O O . GLU A 1 32 ? 5.278 -1.338 -10.926 1.00 0.00 32 GLU A O 15
ATOM 19968 N N . LYS A 1 33 ? 4.673 0.117 -9.304 1.00 0.00 33 LYS A N 15
ATOM 19969 C CA . LYS A 1 33 ? 5.911 -0.030 -8.557 1.00 0.00 33 LYS A CA 15
ATOM 19970 C C . LYS A 1 33 ? 5.721 -1.085 -7.466 1.00 0.00 33 LYS A C 15
ATOM 19971 O O . LYS A 1 33 ? 6.435 -2.086 -7.435 1.00 0.00 33 LYS A O 15
ATOM 19989 N N . GLU A 1 34 ? 4.755 -0.824 -6.597 1.00 0.00 34 GLU A N 15
ATOM 19990 C CA . GLU A 1 34 ? 4.463 -1.739 -5.507 1.00 0.00 34 GLU A CA 15
ATOM 19991 C C . GLU A 1 34 ? 3.716 -2.968 -6.031 1.00 0.00 34 GLU A C 15
ATOM 19992 O O . GLU A 1 34 ? 4.299 -4.043 -6.164 1.00 0.00 34 GLU A O 15
ATOM 20005 N N . PHE A 1 35 ? 2.437 -2.767 -6.314 1.00 0.00 35 PHE A N 15
ATOM 20006 C CA . PHE A 1 35 ? 1.605 -3.845 -6.820 1.00 0.00 35 PHE A CA 15
ATOM 20007 C C . PHE A 1 35 ? 2.358 -4.677 -7.860 1.00 0.00 35 PHE A C 15
ATOM 20008 O O . PHE A 1 35 ? 2.025 -5.839 -8.090 1.00 0.00 35 PHE A O 15
ATOM 20025 N N . GLU A 1 36 ? 3.359 -4.051 -8.460 1.00 0.00 36 GLU A N 15
ATOM 20026 C CA . GLU A 1 36 ? 4.163 -4.719 -9.470 1.00 0.00 36 GLU A CA 15
ATOM 20027 C C . GLU A 1 36 ? 4.291 -6.209 -9.145 1.00 0.00 36 GLU A C 15
ATOM 20028 O O . GLU A 1 36 ? 3.706 -7.049 -9.826 1.00 0.00 36 GLU A O 15
ATOM 20041 N N . HIS A 1 37 ? 5.061 -6.490 -8.104 1.00 0.00 37 HIS A N 15
ATOM 20042 C CA . HIS A 1 37 ? 5.274 -7.864 -7.680 1.00 0.00 37 HIS A CA 15
ATOM 20043 C C . HIS A 1 37 ? 5.389 -7.919 -6.156 1.00 0.00 37 HIS A C 15
ATOM 20044 O O . HIS A 1 37 ? 6.389 -8.395 -5.621 1.00 0.00 37 HIS A O 15
ATOM 20058 N N . LEU A 1 38 ? 4.350 -7.425 -5.498 1.00 0.00 38 LEU A N 15
ATOM 20059 C CA . LEU A 1 38 ? 4.321 -7.412 -4.045 1.00 0.00 38 LEU A CA 15
ATOM 20060 C C . LEU A 1 38 ? 4.515 -8.837 -3.523 1.00 0.00 38 LEU A C 15
ATOM 20061 O O . LEU A 1 38 ? 3.900 -9.775 -4.027 1.00 0.00 38 LEU A O 15
ATOM 20077 N N . SER A 1 39 ? 5.372 -8.953 -2.519 1.00 0.00 39 SER A N 15
ATOM 20078 C CA . SER A 1 39 ? 5.654 -10.248 -1.923 1.00 0.00 39 SER A CA 15
ATOM 20079 C C . SER A 1 39 ? 4.455 -10.715 -1.095 1.00 0.00 39 SER A C 15
ATOM 20080 O O . SER A 1 39 ? 3.527 -9.946 -0.851 1.00 0.00 39 SER A O 15
ATOM 20088 N N . ASP A 1 40 ? 4.514 -11.974 -0.685 1.00 0.00 40 ASP A N 15
ATOM 20089 C CA . ASP A 1 40 ? 3.445 -12.553 0.111 1.00 0.00 40 ASP A CA 15
ATOM 20090 C C . ASP A 1 40 ? 3.407 -11.871 1.480 1.00 0.00 40 ASP A C 15
ATOM 20091 O O . ASP A 1 40 ? 2.362 -11.382 1.905 1.00 0.00 40 ASP A O 15
ATOM 20101 N N . LYS A 1 41 ? 4.560 -11.860 2.132 1.00 0.00 41 LYS A N 15
ATOM 20102 C CA . LYS A 1 41 ? 4.673 -11.246 3.444 1.00 0.00 41 LYS A CA 15
ATOM 20103 C C . LYS A 1 41 ? 4.418 -9.743 3.323 1.00 0.00 41 LYS A C 15
ATOM 20104 O O . LYS A 1 41 ? 3.770 -9.148 4.183 1.00 0.00 41 LYS A O 15
ATOM 20122 N N . GLU A 1 42 ? 4.940 -9.171 2.247 1.00 0.00 42 GLU A N 15
ATOM 20123 C CA . GLU A 1 42 ? 4.777 -7.748 2.002 1.00 0.00 42 GLU A CA 15
ATOM 20124 C C . GLU A 1 42 ? 3.302 -7.415 1.769 1.00 0.00 42 GLU A C 15
ATOM 20125 O O . GLU A 1 42 ? 2.806 -6.402 2.257 1.00 0.00 42 GLU A O 15
ATOM 20138 N N . LEU A 1 43 ? 2.643 -8.288 1.021 1.00 0.00 43 LEU A N 15
ATOM 20139 C CA . LEU A 1 43 ? 1.235 -8.100 0.717 1.00 0.00 43 LEU A CA 15
ATOM 20140 C C . LEU A 1 43 ? 0.448 -7.968 2.023 1.00 0.00 43 LEU A C 15
ATOM 20141 O O . LEU A 1 43 ? -0.398 -7.085 2.156 1.00 0.00 43 LEU A O 15
ATOM 20157 N N . SER A 1 44 ? 0.755 -8.859 2.954 1.00 0.00 44 SER A N 15
ATOM 20158 C CA . SER A 1 44 ? 0.088 -8.853 4.245 1.00 0.00 44 SER A CA 15
ATOM 20159 C C . SER A 1 44 ? 0.114 -7.444 4.841 1.00 0.00 44 SER A C 15
ATOM 20160 O O . SER A 1 44 ? -0.900 -6.959 5.341 1.00 0.00 44 SER A O 15
ATOM 20168 N N . GLU A 1 45 ? 1.284 -6.826 4.767 1.00 0.00 45 GLU A N 15
ATOM 20169 C CA . GLU A 1 45 ? 1.455 -5.482 5.293 1.00 0.00 45 GLU A CA 15
ATOM 20170 C C . GLU A 1 45 ? 0.480 -4.518 4.613 1.00 0.00 45 GLU A C 15
ATOM 20171 O O . GLU A 1 45 ? -0.362 -3.912 5.274 1.00 0.00 45 GLU A O 15
ATOM 20184 N N . PHE A 1 46 ? 0.627 -4.406 3.301 1.00 0.00 46 PHE A N 15
ATOM 20185 C CA . PHE A 1 46 ? -0.229 -3.526 2.525 1.00 0.00 46 PHE A CA 15
ATOM 20186 C C . PHE A 1 46 ? -1.695 -3.687 2.933 1.00 0.00 46 PHE A C 15
ATOM 20187 O O . PHE A 1 46 ? -2.408 -2.699 3.102 1.00 0.00 46 PHE A O 15
ATOM 20204 N N . SER A 1 47 ? -2.101 -4.940 3.079 1.00 0.00 47 SER A N 15
ATOM 20205 C CA . SER A 1 47 ? -3.469 -5.243 3.464 1.00 0.00 47 SER A CA 15
ATOM 20206 C C . SER A 1 47 ? -3.822 -4.511 4.760 1.00 0.00 47 SER A C 15
ATOM 20207 O O . SER A 1 47 ? -4.972 -4.128 4.967 1.00 0.00 47 SER A O 15
ATOM 20215 N N . GLU A 1 48 ? -2.811 -4.339 5.599 1.00 0.00 48 GLU A N 15
ATOM 20216 C CA . GLU A 1 48 ? -3.001 -3.660 6.870 1.00 0.00 48 GLU A CA 15
ATOM 20217 C C . GLU A 1 48 ? -3.075 -2.147 6.657 1.00 0.00 48 GLU A C 15
ATOM 20218 O O . GLU A 1 48 ? -3.871 -1.464 7.300 1.00 0.00 48 GLU A O 15
ATOM 20231 N N . ILE A 1 49 ? -2.236 -1.667 5.751 1.00 0.00 49 ILE A N 15
ATOM 20232 C CA . ILE A 1 49 ? -2.196 -0.247 5.445 1.00 0.00 49 ILE A CA 15
ATOM 20233 C C . ILE A 1 49 ? -3.413 0.121 4.594 1.00 0.00 49 ILE A C 15
ATOM 20234 O O . ILE A 1 49 ? -4.140 1.059 4.917 1.00 0.00 49 ILE A O 15
ATOM 20250 N N . LEU A 1 50 ? -3.597 -0.637 3.523 1.00 0.00 50 LEU A N 15
ATOM 20251 C CA . LEU A 1 50 ? -4.714 -0.402 2.623 1.00 0.00 50 LEU A CA 15
ATOM 20252 C C . LEU A 1 50 ? -5.994 -0.224 3.442 1.00 0.00 50 LEU A C 15
ATOM 20253 O O . LEU A 1 50 ? -6.937 0.427 2.992 1.00 0.00 50 LEU A O 15
ATOM 20269 N N . GLU A 1 51 ? -5.986 -0.812 4.629 1.00 0.00 51 GLU A N 15
ATOM 20270 C CA . GLU A 1 51 ? -7.135 -0.726 5.514 1.00 0.00 51 GLU A CA 15
ATOM 20271 C C . GLU A 1 51 ? -7.778 0.659 5.417 1.00 0.00 51 GLU A C 15
ATOM 20272 O O . GLU A 1 51 ? -9.001 0.783 5.451 1.00 0.00 51 GLU A O 15
ATOM 20285 N N . PHE A 1 52 ? -6.924 1.665 5.297 1.00 0.00 52 PHE A N 15
ATOM 20286 C CA . PHE A 1 52 ? -7.393 3.036 5.195 1.00 0.00 52 PHE A CA 15
ATOM 20287 C C . PHE A 1 52 ? -7.757 3.385 3.750 1.00 0.00 52 PHE A C 15
ATOM 20288 O O . PHE A 1 52 ? -7.188 2.830 2.812 1.00 0.00 52 PHE A O 15
ATOM 20305 N N . GLN A 1 53 ? -8.704 4.302 3.617 1.00 0.00 53 GLN A N 15
ATOM 20306 C CA . GLN A 1 53 ? -9.151 4.731 2.303 1.00 0.00 53 GLN A CA 15
ATOM 20307 C C . GLN A 1 53 ? -8.249 5.849 1.775 1.00 0.00 53 GLN A C 15
ATOM 20308 O O . GLN A 1 53 ? -7.336 6.295 2.468 1.00 0.00 53 GLN A O 15
ATOM 20322 N N . ASP A 1 54 ? -8.537 6.270 0.552 1.00 0.00 54 ASP A N 15
ATOM 20323 C CA . ASP A 1 54 ? -7.764 7.327 -0.077 1.00 0.00 54 ASP A CA 15
ATOM 20324 C C . ASP A 1 54 ? -7.660 8.516 0.881 1.00 0.00 54 ASP A C 15
ATOM 20325 O O . ASP A 1 54 ? -6.560 8.960 1.208 1.00 0.00 54 ASP A O 15
ATOM 20335 N N . GLN A 1 55 ? -8.820 8.998 1.303 1.00 0.00 55 GLN A N 15
ATOM 20336 C CA . GLN A 1 55 ? -8.873 10.126 2.217 1.00 0.00 55 GLN A CA 15
ATOM 20337 C C . GLN A 1 55 ? -7.876 9.931 3.361 1.00 0.00 55 GLN A C 15
ATOM 20338 O O . GLN A 1 55 ? -6.959 10.733 3.534 1.00 0.00 55 GLN A O 15
ATOM 20352 N N . GLU A 1 56 ? -8.087 8.860 4.112 1.00 0.00 56 GLU A N 15
ATOM 20353 C CA . GLU A 1 56 ? -7.219 8.549 5.234 1.00 0.00 56 GLU A CA 15
ATOM 20354 C C . GLU A 1 56 ? -5.776 8.374 4.755 1.00 0.00 56 GLU A C 15
ATOM 20355 O O . GLU A 1 56 ? -4.858 8.984 5.303 1.00 0.00 56 GLU A O 15
ATOM 20368 N N . LEU A 1 57 ? -5.620 7.538 3.739 1.00 0.00 57 LEU A N 15
ATOM 20369 C CA . LEU A 1 57 ? -4.304 7.276 3.181 1.00 0.00 57 LEU A CA 15
ATOM 20370 C C . LEU A 1 57 ? -3.591 8.604 2.922 1.00 0.00 57 LEU A C 15
ATOM 20371 O O . LEU A 1 57 ? -2.542 8.873 3.506 1.00 0.00 57 LEU A O 15
ATOM 20387 N N . LEU A 1 58 ? -4.188 9.399 2.047 1.00 0.00 58 LEU A N 15
ATOM 20388 C CA . LEU A 1 58 ? -3.622 10.693 1.704 1.00 0.00 58 LEU A CA 15
ATOM 20389 C C . LEU A 1 58 ? -3.242 11.435 2.987 1.00 0.00 58 LEU A C 15
ATOM 20390 O O . LEU A 1 58 ? -2.076 11.770 3.192 1.00 0.00 58 LEU A O 15
ATOM 20406 N N . ALA A 1 59 ? -4.247 11.670 3.817 1.00 0.00 59 ALA A N 15
ATOM 20407 C CA . ALA A 1 59 ? -4.033 12.366 5.074 1.00 0.00 59 ALA A CA 15
ATOM 20408 C C . ALA A 1 59 ? -2.859 11.722 5.815 1.00 0.00 59 ALA A C 15
ATOM 20409 O O . ALA A 1 59 ? -1.958 12.418 6.282 1.00 0.00 59 ALA A O 15
ATOM 20416 N N . LEU A 1 60 ? -2.907 10.401 5.899 1.00 0.00 60 LEU A N 15
ATOM 20417 C CA . LEU A 1 60 ? -1.858 9.656 6.575 1.00 0.00 60 LEU A CA 15
ATOM 20418 C C . LEU A 1 60 ? -0.496 10.106 6.045 1.00 0.00 60 LEU A C 15
ATOM 20419 O O . LEU A 1 60 ? 0.319 10.644 6.794 1.00 0.00 60 LEU A O 15
ATOM 20435 N N . ILE A 1 61 ? -0.290 9.870 4.758 1.00 0.00 61 ILE A N 15
ATOM 20436 C CA . ILE A 1 61 ? 0.960 10.245 4.119 1.00 0.00 61 ILE A CA 15
ATOM 20437 C C . ILE A 1 61 ? 1.281 11.704 4.451 1.00 0.00 61 ILE A C 15
ATOM 20438 O O . ILE A 1 61 ? 2.402 12.023 4.842 1.00 0.00 61 ILE A O 15
ATOM 20454 N N . ASN A 1 62 ? 0.275 12.550 4.283 1.00 0.00 62 ASN A N 15
ATOM 20455 C CA . ASN A 1 62 ? 0.435 13.967 4.560 1.00 0.00 62 ASN A CA 15
ATOM 20456 C C . ASN A 1 62 ? 0.859 14.152 6.019 1.00 0.00 62 ASN A C 15
ATOM 20457 O O . ASN A 1 62 ? 1.649 15.042 6.332 1.00 0.00 62 ASN A O 15
ATOM 20468 N N . GLY A 1 63 ? 0.314 13.298 6.873 1.00 0.00 63 GLY A N 15
ATOM 20469 C CA . GLY A 1 63 ? 0.626 13.357 8.291 1.00 0.00 63 GLY A CA 15
ATOM 20470 C C . GLY A 1 63 ? -0.617 13.710 9.111 1.00 0.00 63 GLY A C 15
ATOM 20471 O O . GLY A 1 63 ? -0.506 14.249 10.211 1.00 0.00 63 GLY A O 15
ATOM 20475 N N . HIS A 1 64 ? -1.771 13.392 8.544 1.00 0.00 64 HIS A N 15
ATOM 20476 C CA . HIS A 1 64 ? -3.033 13.669 9.209 1.00 0.00 64 HIS A CA 15
ATOM 20477 C C . HIS A 1 64 ? -3.379 12.516 10.154 1.00 0.00 64 HIS A C 15
ATOM 20478 O O . HIS A 1 64 ? -3.206 12.630 11.366 1.00 0.00 64 HIS A O 15
ATOM 20492 N N . SER A 1 65 ? -3.862 11.433 9.562 1.00 0.00 65 SER A N 15
ATOM 20493 C CA . SER A 1 65 ? -4.233 10.261 10.336 1.00 0.00 65 SER A CA 15
ATOM 20494 C C . SER A 1 65 ? -2.979 9.567 10.870 1.00 0.00 65 SER A C 15
ATOM 20495 O O . SER A 1 65 ? -1.882 9.778 10.356 1.00 0.00 65 SER A O 15
ATOM 20503 N N . GLU A 1 66 ? -3.183 8.752 11.895 1.00 0.00 66 GLU A N 15
ATOM 20504 C CA . GLU A 1 66 ? -2.082 8.026 12.505 1.00 0.00 66 GLU A CA 15
ATOM 20505 C C . GLU A 1 66 ? -2.229 6.525 12.246 1.00 0.00 66 GLU A C 15
ATOM 20506 O O . GLU A 1 66 ? -3.267 6.073 11.765 1.00 0.00 66 GLU A O 15
ATOM 20519 N N . THR A 1 67 ? -1.175 5.794 12.577 1.00 0.00 67 THR A N 15
ATOM 20520 C CA . THR A 1 67 ? -1.173 4.353 12.387 1.00 0.00 67 THR A CA 15
ATOM 20521 C C . THR A 1 67 ? -1.092 3.637 13.737 1.00 0.00 67 THR A C 15
ATOM 20522 O O . THR A 1 67 ? -0.166 3.871 14.513 1.00 0.00 67 THR A O 15
ATOM 20533 N N . ASP A 1 68 ? -2.073 2.780 13.976 1.00 0.00 68 ASP A N 15
ATOM 20534 C CA . ASP A 1 68 ? -2.124 2.029 15.219 1.00 0.00 68 ASP A CA 15
ATOM 20535 C C . ASP A 1 68 ? -1.358 0.716 15.047 1.00 0.00 68 ASP A C 15
ATOM 20536 O O . ASP A 1 68 ? -1.755 -0.314 15.591 1.00 0.00 68 ASP A O 15
ATOM 20546 N N . LYS A 1 69 ? -0.274 0.795 14.289 1.00 0.00 69 LYS A N 15
ATOM 20547 C CA . LYS A 1 69 ? 0.551 -0.375 14.040 1.00 0.00 69 LYS A CA 15
ATOM 20548 C C . LYS A 1 69 ? 1.943 0.075 13.592 1.00 0.00 69 LYS A C 15
ATOM 20549 O O . LYS A 1 69 ? 2.075 0.853 12.648 1.00 0.00 69 LYS A O 15
ATOM 20567 N N . GLY A 1 70 ? 2.948 -0.434 14.290 1.00 0.00 70 GLY A N 15
ATOM 20568 C CA . GLY A 1 70 ? 4.325 -0.095 13.976 1.00 0.00 70 GLY A CA 15
ATOM 20569 C C . GLY A 1 70 ? 4.815 -0.868 12.750 1.00 0.00 70 GLY A C 15
ATOM 20570 O O . GLY A 1 70 ? 5.913 -0.621 12.254 1.00 0.00 70 GLY A O 15
ATOM 20574 N N . HIS A 1 71 ? 3.976 -1.788 12.297 1.00 0.00 71 HIS A N 15
ATOM 20575 C CA . HIS A 1 71 ? 4.310 -2.598 11.138 1.00 0.00 71 HIS A CA 15
ATOM 20576 C C . HIS A 1 71 ? 3.985 -1.824 9.859 1.00 0.00 71 HIS A C 15
ATOM 20577 O O . HIS A 1 71 ? 4.241 -2.304 8.756 1.00 0.00 71 HIS A O 15
ATOM 20591 N N . LEU A 1 72 ? 3.426 -0.638 10.050 1.00 0.00 72 LEU A N 15
ATOM 20592 C CA . LEU A 1 72 ? 3.064 0.208 8.925 1.00 0.00 72 LEU A CA 15
ATOM 20593 C C . LEU A 1 72 ? 4.081 1.344 8.798 1.00 0.00 72 LEU A C 15
ATOM 20594 O O . LEU A 1 72 ? 4.384 1.790 7.693 1.00 0.00 72 LEU A O 15
ATOM 20610 N N . ILE A 1 73 ? 4.581 1.779 9.946 1.00 0.00 73 ILE A N 15
ATOM 20611 C CA . ILE A 1 73 ? 5.558 2.854 9.977 1.00 0.00 73 ILE A CA 15
ATOM 20612 C C . ILE A 1 73 ? 6.569 2.652 8.846 1.00 0.00 73 ILE A C 15
ATOM 20613 O O . ILE A 1 73 ? 6.854 3.579 8.091 1.00 0.00 73 ILE A O 15
ATOM 20629 N N . PRO A 1 74 ? 7.096 1.401 8.764 1.00 0.00 74 PRO A N 15
ATOM 20630 C CA . PRO A 1 74 ? 8.069 1.065 7.738 1.00 0.00 74 PRO A CA 15
ATOM 20631 C C . PRO A 1 74 ? 7.395 0.908 6.374 1.00 0.00 74 PRO A C 15
ATOM 20632 O O . PRO A 1 74 ? 7.951 1.311 5.353 1.00 0.00 74 PRO A O 15
ATOM 20643 N N . MET A 1 75 ? 6.207 0.322 6.400 1.00 0.00 75 MET A N 15
ATOM 20644 C CA . MET A 1 75 ? 5.452 0.107 5.177 1.00 0.00 75 MET A CA 15
ATOM 20645 C C . MET A 1 75 ? 4.976 1.436 4.586 1.00 0.00 75 MET A C 15
ATOM 20646 O O . MET A 1 75 ? 4.665 1.515 3.399 1.00 0.00 75 MET A O 15
ATOM 20660 N N . LEU A 1 76 ? 4.933 2.446 5.442 1.00 0.00 76 LEU A N 15
ATOM 20661 C CA . LEU A 1 76 ? 4.500 3.767 5.020 1.00 0.00 76 LEU A CA 15
ATOM 20662 C C . LEU A 1 76 ? 5.628 4.442 4.236 1.00 0.00 76 LEU A C 15
ATOM 20663 O O . LEU A 1 76 ? 5.397 4.997 3.163 1.00 0.00 76 LEU A O 15
ATOM 20679 N N . GLU A 1 77 ? 6.823 4.373 4.803 1.00 0.00 77 GLU A N 15
ATOM 20680 C CA . GLU A 1 77 ? 7.987 4.971 4.171 1.00 0.00 77 GLU A CA 15
ATOM 20681 C C . GLU A 1 77 ? 8.119 4.478 2.728 1.00 0.00 77 GLU A C 15
ATOM 20682 O O . GLU A 1 77 ? 8.294 5.277 1.809 1.00 0.00 77 GLU A O 15
ATOM 20695 N N . LYS A 1 78 ? 8.031 3.165 2.575 1.00 0.00 78 LYS A N 15
ATOM 20696 C CA . LYS A 1 78 ? 8.138 2.557 1.260 1.00 0.00 78 LYS A CA 15
ATOM 20697 C C . LYS A 1 78 ? 6.938 2.977 0.409 1.00 0.00 78 LYS A C 15
ATOM 20698 O O . LYS A 1 78 ? 7.105 3.573 -0.654 1.00 0.00 78 LYS A O 15
ATOM 20716 N N . ILE A 1 79 ? 5.756 2.649 0.907 1.00 0.00 79 ILE A N 15
ATOM 20717 C CA . ILE A 1 79 ? 4.528 2.985 0.206 1.00 0.00 79 ILE A CA 15
ATOM 20718 C C . ILE A 1 79 ? 4.479 4.495 -0.032 1.00 0.00 79 ILE A C 15
ATOM 20719 O O . ILE A 1 79 ? 4.579 4.951 -1.170 1.00 0.00 79 ILE A O 15
ATOM 20735 N N . ARG A 1 80 ? 4.326 5.230 1.060 1.00 0.00 80 ARG A N 15
ATOM 20736 C CA . ARG A 1 80 ? 4.263 6.679 0.984 1.00 0.00 80 ARG A CA 15
ATOM 20737 C C . ARG A 1 80 ? 5.241 7.199 -0.072 1.00 0.00 80 ARG A C 15
ATOM 20738 O O . ARG A 1 80 ? 4.995 8.230 -0.697 1.00 0.00 80 ARG A O 15
ATOM 20758 N N . ARG A 1 81 ? 6.329 6.462 -0.238 1.00 0.00 81 ARG A N 15
ATOM 20759 C CA . ARG A 1 81 ? 7.345 6.835 -1.207 1.00 0.00 81 ARG A CA 15
ATOM 20760 C C . ARG A 1 81 ? 6.725 6.977 -2.599 1.00 0.00 81 ARG A C 15
ATOM 20761 O O . ARG A 1 81 ? 6.768 8.051 -3.196 1.00 0.00 81 ARG A O 15
ATOM 20781 N N . ALA A 1 82 ? 6.161 5.876 -3.075 1.00 0.00 82 ALA A N 15
ATOM 20782 C CA . ALA A 1 82 ? 5.533 5.864 -4.385 1.00 0.00 82 ALA A CA 15
ATOM 20783 C C . ALA A 1 82 ? 4.436 6.930 -4.430 1.00 0.00 82 ALA A C 15
ATOM 20784 O O . ALA A 1 82 ? 4.136 7.473 -5.492 1.00 0.00 82 ALA A O 15
ATOM 20791 N N . MET A 1 1 ? -3.918 -22.536 4.422 1.00 0.00 1 MET A N 16
ATOM 20792 C CA . MET A 1 1 ? -3.114 -22.311 5.611 1.00 0.00 1 MET A CA 16
ATOM 20793 C C . MET A 1 1 ? -2.805 -20.823 5.791 1.00 0.00 1 MET A C 16
ATOM 20794 O O . MET A 1 1 ? -3.103 -20.245 6.835 1.00 0.00 1 MET A O 16
ATOM 20808 N N . MET A 1 2 ? -2.210 -20.247 4.757 1.00 0.00 2 MET A N 16
ATOM 20809 C CA . MET A 1 2 ? -1.857 -18.838 4.787 1.00 0.00 2 MET A CA 16
ATOM 20810 C C . MET A 1 2 ? -1.115 -18.431 3.512 1.00 0.00 2 MET A C 16
ATOM 20811 O O . MET A 1 2 ? 0.094 -18.206 3.538 1.00 0.00 2 MET A O 16
ATOM 20825 N N . VAL A 1 3 ? -1.871 -18.348 2.427 1.00 0.00 3 VAL A N 16
ATOM 20826 C CA . VAL A 1 3 ? -1.300 -17.972 1.145 1.00 0.00 3 VAL A CA 16
ATOM 20827 C C . VAL A 1 3 ? -2.300 -17.100 0.382 1.00 0.00 3 VAL A C 16
ATOM 20828 O O . VAL A 1 3 ? -3.488 -17.089 0.700 1.00 0.00 3 VAL A O 16
ATOM 20841 N N . PHE A 1 4 ? -1.781 -16.390 -0.609 1.00 0.00 4 PHE A N 16
ATOM 20842 C CA . PHE A 1 4 ? -2.614 -15.517 -1.419 1.00 0.00 4 PHE A CA 16
ATOM 20843 C C . PHE A 1 4 ? -2.602 -15.954 -2.885 1.00 0.00 4 PHE A C 16
ATOM 20844 O O . PHE A 1 4 ? -1.714 -16.690 -3.310 1.00 0.00 4 PHE A O 16
ATOM 20861 N N . ASP A 1 5 ? -3.600 -15.482 -3.618 1.00 0.00 5 ASP A N 16
ATOM 20862 C CA . ASP A 1 5 ? -3.716 -15.814 -5.028 1.00 0.00 5 ASP A CA 16
ATOM 20863 C C . ASP A 1 5 ? -4.213 -14.589 -5.797 1.00 0.00 5 ASP A C 16
ATOM 20864 O O . ASP A 1 5 ? -4.392 -13.518 -5.218 1.00 0.00 5 ASP A O 16
ATOM 20874 N N . ASP A 1 6 ? -4.422 -14.787 -7.090 1.00 0.00 6 ASP A N 16
ATOM 20875 C CA . ASP A 1 6 ? -4.896 -13.711 -7.945 1.00 0.00 6 ASP A CA 16
ATOM 20876 C C . ASP A 1 6 ? -6.010 -12.947 -7.227 1.00 0.00 6 ASP A C 16
ATOM 20877 O O . ASP A 1 6 ? -6.075 -11.721 -7.303 1.00 0.00 6 ASP A O 16
ATOM 20887 N N . ILE A 1 7 ? -6.858 -13.704 -6.546 1.00 0.00 7 ILE A N 16
ATOM 20888 C CA . ILE A 1 7 ? -7.966 -13.113 -5.815 1.00 0.00 7 ILE A CA 16
ATOM 20889 C C . ILE A 1 7 ? -7.428 -12.058 -4.846 1.00 0.00 7 ILE A C 16
ATOM 20890 O O . ILE A 1 7 ? -7.962 -10.952 -4.768 1.00 0.00 7 ILE A O 16
ATOM 20906 N N . ALA A 1 8 ? -6.377 -12.436 -4.134 1.00 0.00 8 ALA A N 16
ATOM 20907 C CA . ALA A 1 8 ? -5.760 -11.536 -3.174 1.00 0.00 8 ALA A CA 16
ATOM 20908 C C . ALA A 1 8 ? -5.265 -10.284 -3.900 1.00 0.00 8 ALA A C 16
ATOM 20909 O O . ALA A 1 8 ? -5.338 -9.180 -3.362 1.00 0.00 8 ALA A O 16
ATOM 20916 N N . LYS A 1 9 ? -4.773 -10.497 -5.112 1.00 0.00 9 LYS A N 16
ATOM 20917 C CA . LYS A 1 9 ? -4.266 -9.400 -5.917 1.00 0.00 9 LYS A CA 16
ATOM 20918 C C . LYS A 1 9 ? -5.371 -8.359 -6.107 1.00 0.00 9 LYS A C 16
ATOM 20919 O O . LYS A 1 9 ? -5.215 -7.204 -5.715 1.00 0.00 9 LYS A O 16
ATOM 20937 N N . ARG A 1 10 ? -6.464 -8.806 -6.709 1.00 0.00 10 ARG A N 16
ATOM 20938 C CA . ARG A 1 10 ? -7.595 -7.927 -6.955 1.00 0.00 10 ARG A CA 16
ATOM 20939 C C . ARG A 1 10 ? -7.892 -7.085 -5.714 1.00 0.00 10 ARG A C 16
ATOM 20940 O O . ARG A 1 10 ? -8.200 -5.898 -5.824 1.00 0.00 10 ARG A O 16
ATOM 20960 N N . LYS A 1 11 ? -7.791 -7.730 -4.561 1.00 0.00 11 LYS A N 16
ATOM 20961 C CA . LYS A 1 11 ? -8.045 -7.054 -3.300 1.00 0.00 11 LYS A CA 16
ATOM 20962 C C . LYS A 1 11 ? -7.180 -5.795 -3.217 1.00 0.00 11 LYS A C 16
ATOM 20963 O O . LYS A 1 11 ? -7.677 -4.716 -2.899 1.00 0.00 11 LYS A O 16
ATOM 20981 N N . ILE A 1 12 ? -5.900 -5.975 -3.509 1.00 0.00 12 ILE A N 16
ATOM 20982 C CA . ILE A 1 12 ? -4.961 -4.867 -3.472 1.00 0.00 12 ILE A CA 16
ATOM 20983 C C . ILE A 1 12 ? -5.618 -3.627 -4.082 1.00 0.00 12 ILE A C 16
ATOM 20984 O O . ILE A 1 12 ? -5.630 -2.561 -3.469 1.00 0.00 12 ILE A O 16
ATOM 21000 N N . ARG A 1 13 ? -6.147 -3.808 -5.283 1.00 0.00 13 ARG A N 16
ATOM 21001 C CA . ARG A 1 13 ? -6.804 -2.717 -5.984 1.00 0.00 13 ARG A CA 16
ATOM 21002 C C . ARG A 1 13 ? -8.189 -2.460 -5.386 1.00 0.00 13 ARG A C 16
ATOM 21003 O O . ARG A 1 13 ? -8.519 -1.326 -5.042 1.00 0.00 13 ARG A O 16
ATOM 21023 N N . PHE A 1 14 ? -8.961 -3.531 -5.281 1.00 0.00 14 PHE A N 16
ATOM 21024 C CA . PHE A 1 14 ? -10.302 -3.435 -4.731 1.00 0.00 14 PHE A CA 16
ATOM 21025 C C . PHE A 1 14 ? -10.310 -2.604 -3.446 1.00 0.00 14 PHE A C 16
ATOM 21026 O O . PHE A 1 14 ? -11.332 -2.020 -3.087 1.00 0.00 14 PHE A O 16
ATOM 21043 N N . GLN A 1 15 ? -9.160 -2.576 -2.790 1.00 0.00 15 GLN A N 16
ATOM 21044 C CA . GLN A 1 15 ? -9.021 -1.825 -1.554 1.00 0.00 15 GLN A CA 16
ATOM 21045 C C . GLN A 1 15 ? -8.755 -0.349 -1.856 1.00 0.00 15 GLN A C 16
ATOM 21046 O O . GLN A 1 15 ? -9.355 0.532 -1.242 1.00 0.00 15 GLN A O 16
ATOM 21060 N N . THR A 1 16 ? -7.853 -0.125 -2.801 1.00 0.00 16 THR A N 16
ATOM 21061 C CA . THR A 1 16 ? -7.500 1.229 -3.192 1.00 0.00 16 THR A CA 16
ATOM 21062 C C . THR A 1 16 ? -8.660 1.888 -3.941 1.00 0.00 16 THR A C 16
ATOM 21063 O O . THR A 1 16 ? -9.739 1.309 -4.055 1.00 0.00 16 THR A O 16
ATOM 21074 N N . ARG A 1 17 ? -8.397 3.089 -4.434 1.00 0.00 17 ARG A N 16
ATOM 21075 C CA . ARG A 1 17 ? -9.406 3.833 -5.170 1.00 0.00 17 ARG A CA 16
ATOM 21076 C C . ARG A 1 17 ? -10.643 4.055 -4.298 1.00 0.00 17 ARG A C 16
ATOM 21077 O O . ARG A 1 17 ? -10.909 3.278 -3.382 1.00 0.00 17 ARG A O 16
ATOM 21097 N N . ARG A 1 18 ? -11.367 5.119 -4.613 1.00 0.00 18 ARG A N 16
ATOM 21098 C CA . ARG A 1 18 ? -12.570 5.453 -3.870 1.00 0.00 18 ARG A CA 16
ATOM 21099 C C . ARG A 1 18 ? -12.207 6.160 -2.563 1.00 0.00 18 ARG A C 16
ATOM 21100 O O . ARG A 1 18 ? -12.147 5.529 -1.508 1.00 0.00 18 ARG A O 16
ATOM 21120 N N . GLY A 1 19 ? -11.975 7.459 -2.675 1.00 0.00 19 GLY A N 16
ATOM 21121 C CA . GLY A 1 19 ? -11.620 8.259 -1.514 1.00 0.00 19 GLY A CA 16
ATOM 21122 C C . GLY A 1 19 ? -11.051 9.615 -1.936 1.00 0.00 19 GLY A C 16
ATOM 21123 O O . GLY A 1 19 ? -11.503 10.656 -1.462 1.00 0.00 19 GLY A O 16
ATOM 21127 N N . LEU A 1 20 ? -10.069 9.559 -2.824 1.00 0.00 20 LEU A N 16
ATOM 21128 C CA . LEU A 1 20 ? -9.434 10.770 -3.315 1.00 0.00 20 LEU A CA 16
ATOM 21129 C C . LEU A 1 20 ? -9.070 10.588 -4.790 1.00 0.00 20 LEU A C 16
ATOM 21130 O O . LEU A 1 20 ? -8.742 9.483 -5.220 1.00 0.00 20 LEU A O 16
ATOM 21146 N N . LEU A 1 21 ? -9.140 11.688 -5.524 1.00 0.00 21 LEU A N 16
ATOM 21147 C CA . LEU A 1 21 ? -8.821 11.664 -6.942 1.00 0.00 21 LEU A CA 16
ATOM 21148 C C . LEU A 1 21 ? -7.345 11.305 -7.122 1.00 0.00 21 LEU A C 16
ATOM 21149 O O . LEU A 1 21 ? -7.019 10.208 -7.572 1.00 0.00 21 LEU A O 16
ATOM 21165 N N . GLU A 1 22 ? -6.490 12.251 -6.761 1.00 0.00 22 GLU A N 16
ATOM 21166 C CA . GLU A 1 22 ? -5.056 12.049 -6.877 1.00 0.00 22 GLU A CA 16
ATOM 21167 C C . GLU A 1 22 ? -4.679 10.641 -6.410 1.00 0.00 22 GLU A C 16
ATOM 21168 O O . GLU A 1 22 ? -3.827 9.991 -7.013 1.00 0.00 22 GLU A O 16
ATOM 21181 N N . LEU A 1 23 ? -5.333 10.212 -5.341 1.00 0.00 23 LEU A N 16
ATOM 21182 C CA . LEU A 1 23 ? -5.077 8.894 -4.786 1.00 0.00 23 LEU A CA 16
ATOM 21183 C C . LEU A 1 23 ? -5.250 7.841 -5.883 1.00 0.00 23 LEU A C 16
ATOM 21184 O O . LEU A 1 23 ? -4.337 7.062 -6.150 1.00 0.00 23 LEU A O 16
ATOM 21200 N N . ASP A 1 24 ? -6.428 7.853 -6.490 1.00 0.00 24 ASP A N 16
ATOM 21201 C CA . ASP A 1 24 ? -6.732 6.909 -7.552 1.00 0.00 24 ASP A CA 16
ATOM 21202 C C . ASP A 1 24 ? -5.560 6.857 -8.533 1.00 0.00 24 ASP A C 16
ATOM 21203 O O . ASP A 1 24 ? -5.233 5.794 -9.060 1.00 0.00 24 ASP A O 16
ATOM 21213 N N . LEU A 1 25 ? -4.958 8.017 -8.749 1.00 0.00 25 LEU A N 16
ATOM 21214 C CA . LEU A 1 25 ? -3.829 8.117 -9.658 1.00 0.00 25 LEU A CA 16
ATOM 21215 C C . LEU A 1 25 ? -2.594 7.499 -8.999 1.00 0.00 25 LEU A C 16
ATOM 21216 O O . LEU A 1 25 ? -1.968 6.603 -9.563 1.00 0.00 25 LEU A O 16
ATOM 21232 N N . ILE A 1 26 ? -2.279 8.004 -7.815 1.00 0.00 26 ILE A N 16
ATOM 21233 C CA . ILE A 1 26 ? -1.130 7.512 -7.074 1.00 0.00 26 ILE A CA 16
ATOM 21234 C C . ILE A 1 26 ? -1.056 5.990 -7.206 1.00 0.00 26 ILE A C 16
ATOM 21235 O O . ILE A 1 26 ? -0.082 5.455 -7.733 1.00 0.00 26 ILE A O 16
ATOM 21251 N N . PHE A 1 27 ? -2.099 5.334 -6.717 1.00 0.00 27 PHE A N 16
ATOM 21252 C CA . PHE A 1 27 ? -2.165 3.884 -6.774 1.00 0.00 27 PHE A CA 16
ATOM 21253 C C . PHE A 1 27 ? -1.704 3.367 -8.138 1.00 0.00 27 PHE A C 16
ATOM 21254 O O . PHE A 1 27 ? -0.959 2.392 -8.217 1.00 0.00 27 PHE A O 16
ATOM 21271 N N . GLY A 1 28 ? -2.167 4.044 -9.179 1.00 0.00 28 GLY A N 16
ATOM 21272 C CA . GLY A 1 28 ? -1.811 3.666 -10.536 1.00 0.00 28 GLY A CA 16
ATOM 21273 C C . GLY A 1 28 ? -0.326 3.309 -10.635 1.00 0.00 28 GLY A C 16
ATOM 21274 O O . GLY A 1 28 ? 0.024 2.200 -11.034 1.00 0.00 28 GLY A O 16
ATOM 21278 N N . ARG A 1 29 ? 0.506 4.271 -10.264 1.00 0.00 29 ARG A N 16
ATOM 21279 C CA . ARG A 1 29 ? 1.945 4.072 -10.306 1.00 0.00 29 ARG A CA 16
ATOM 21280 C C . ARG A 1 29 ? 2.431 3.434 -9.003 1.00 0.00 29 ARG A C 16
ATOM 21281 O O . ARG A 1 29 ? 3.164 2.447 -9.026 1.00 0.00 29 ARG A O 16
ATOM 21301 N N . PHE A 1 30 ? 2.003 4.024 -7.896 1.00 0.00 30 PHE A N 16
ATOM 21302 C CA . PHE A 1 30 ? 2.385 3.526 -6.586 1.00 0.00 30 PHE A CA 16
ATOM 21303 C C . PHE A 1 30 ? 2.450 1.997 -6.579 1.00 0.00 30 PHE A C 16
ATOM 21304 O O . PHE A 1 30 ? 3.406 1.415 -6.069 1.00 0.00 30 PHE A O 16
ATOM 21321 N N . MET A 1 31 ? 1.419 1.390 -7.149 1.00 0.00 31 MET A N 16
ATOM 21322 C CA . MET A 1 31 ? 1.347 -0.059 -7.215 1.00 0.00 31 MET A CA 16
ATOM 21323 C C . MET A 1 31 ? 2.257 -0.604 -8.317 1.00 0.00 31 MET A C 16
ATOM 21324 O O . MET A 1 31 ? 3.153 -1.404 -8.049 1.00 0.00 31 MET A O 16
ATOM 21338 N N . GLU A 1 32 ? 1.997 -0.150 -9.534 1.00 0.00 32 GLU A N 16
ATOM 21339 C CA . GLU A 1 32 ? 2.781 -0.582 -10.678 1.00 0.00 32 GLU A CA 16
ATOM 21340 C C . GLU A 1 32 ? 4.272 -0.567 -10.336 1.00 0.00 32 GLU A C 16
ATOM 21341 O O . GLU A 1 32 ? 5.058 -1.300 -10.934 1.00 0.00 32 GLU A O 16
ATOM 21354 N N . LYS A 1 33 ? 4.617 0.276 -9.374 1.00 0.00 33 LYS A N 16
ATOM 21355 C CA . LYS A 1 33 ? 6.000 0.397 -8.944 1.00 0.00 33 LYS A CA 16
ATOM 21356 C C . LYS A 1 33 ? 6.221 -0.467 -7.701 1.00 0.00 33 LYS A C 16
ATOM 21357 O O . LYS A 1 33 ? 7.306 -1.009 -7.501 1.00 0.00 33 LYS A O 16
ATOM 21375 N N . GLU A 1 34 ? 5.173 -0.568 -6.896 1.00 0.00 34 GLU A N 16
ATOM 21376 C CA . GLU A 1 34 ? 5.238 -1.356 -5.677 1.00 0.00 34 GLU A CA 16
ATOM 21377 C C . GLU A 1 34 ? 4.641 -2.745 -5.911 1.00 0.00 34 GLU A C 16
ATOM 21378 O O . GLU A 1 34 ? 5.358 -3.744 -5.892 1.00 0.00 34 GLU A O 16
ATOM 21391 N N . PHE A 1 35 ? 3.334 -2.764 -6.125 1.00 0.00 35 PHE A N 16
ATOM 21392 C CA . PHE A 1 35 ? 2.632 -4.014 -6.362 1.00 0.00 35 PHE A CA 16
ATOM 21393 C C . PHE A 1 35 ? 3.474 -4.962 -7.219 1.00 0.00 35 PHE A C 16
ATOM 21394 O O . PHE A 1 35 ? 3.381 -6.180 -7.078 1.00 0.00 35 PHE A O 16
ATOM 21411 N N . GLU A 1 36 ? 4.277 -4.366 -8.088 1.00 0.00 36 GLU A N 16
ATOM 21412 C CA . GLU A 1 36 ? 5.136 -5.142 -8.967 1.00 0.00 36 GLU A CA 16
ATOM 21413 C C . GLU A 1 36 ? 6.203 -5.877 -8.154 1.00 0.00 36 GLU A C 16
ATOM 21414 O O . GLU A 1 36 ? 6.464 -7.056 -8.388 1.00 0.00 36 GLU A O 16
ATOM 21427 N N . HIS A 1 37 ? 6.792 -5.149 -7.216 1.00 0.00 37 HIS A N 16
ATOM 21428 C CA . HIS A 1 37 ? 7.825 -5.718 -6.367 1.00 0.00 37 HIS A CA 16
ATOM 21429 C C . HIS A 1 37 ? 7.181 -6.380 -5.147 1.00 0.00 37 HIS A C 16
ATOM 21430 O O . HIS A 1 37 ? 7.777 -7.258 -4.526 1.00 0.00 37 HIS A O 16
ATOM 21444 N N . LEU A 1 38 ? 5.972 -5.932 -4.841 1.00 0.00 38 LEU A N 16
ATOM 21445 C CA . LEU A 1 38 ? 5.240 -6.470 -3.707 1.00 0.00 38 LEU A CA 16
ATOM 21446 C C . LEU A 1 38 ? 5.316 -7.998 -3.735 1.00 0.00 38 LEU A C 16
ATOM 21447 O O . LEU A 1 38 ? 5.817 -8.581 -4.695 1.00 0.00 38 LEU A O 16
ATOM 21463 N N . SER A 1 39 ? 4.810 -8.604 -2.670 1.00 0.00 39 SER A N 16
ATOM 21464 C CA . SER A 1 39 ? 4.814 -10.052 -2.561 1.00 0.00 39 SER A CA 16
ATOM 21465 C C . SER A 1 39 ? 3.839 -10.497 -1.469 1.00 0.00 39 SER A C 16
ATOM 21466 O O . SER A 1 39 ? 3.468 -9.707 -0.603 1.00 0.00 39 SER A O 16
ATOM 21474 N N . ASP A 1 40 ? 3.450 -11.762 -1.547 1.00 0.00 40 ASP A N 16
ATOM 21475 C CA . ASP A 1 40 ? 2.525 -12.321 -0.577 1.00 0.00 40 ASP A CA 16
ATOM 21476 C C . ASP A 1 40 ? 2.823 -11.734 0.804 1.00 0.00 40 ASP A C 16
ATOM 21477 O O . ASP A 1 40 ? 1.964 -11.094 1.409 1.00 0.00 40 ASP A O 16
ATOM 21487 N N . LYS A 1 41 ? 4.043 -11.971 1.262 1.00 0.00 41 LYS A N 16
ATOM 21488 C CA . LYS A 1 41 ? 4.465 -11.474 2.560 1.00 0.00 41 LYS A CA 16
ATOM 21489 C C . LYS A 1 41 ? 4.160 -9.977 2.651 1.00 0.00 41 LYS A C 16
ATOM 21490 O O . LYS A 1 41 ? 3.502 -9.530 3.590 1.00 0.00 41 LYS A O 16
ATOM 21508 N N . GLU A 1 42 ? 4.652 -9.244 1.664 1.00 0.00 42 GLU A N 16
ATOM 21509 C CA . GLU A 1 42 ? 4.441 -7.807 1.621 1.00 0.00 42 GLU A CA 16
ATOM 21510 C C . GLU A 1 42 ? 2.944 -7.490 1.651 1.00 0.00 42 GLU A C 16
ATOM 21511 O O . GLU A 1 42 ? 2.497 -6.661 2.443 1.00 0.00 42 GLU A O 16
ATOM 21524 N N . LEU A 1 43 ? 2.210 -8.167 0.780 1.00 0.00 43 LEU A N 16
ATOM 21525 C CA . LEU A 1 43 ? 0.773 -7.968 0.697 1.00 0.00 43 LEU A CA 16
ATOM 21526 C C . LEU A 1 43 ? 0.192 -7.889 2.110 1.00 0.00 43 LEU A C 16
ATOM 21527 O O . LEU A 1 43 ? -0.606 -7.001 2.408 1.00 0.00 43 LEU A O 16
ATOM 21543 N N . SER A 1 44 ? 0.613 -8.830 2.942 1.00 0.00 44 SER A N 16
ATOM 21544 C CA . SER A 1 44 ? 0.144 -8.879 4.317 1.00 0.00 44 SER A CA 16
ATOM 21545 C C . SER A 1 44 ? 0.154 -7.474 4.923 1.00 0.00 44 SER A C 16
ATOM 21546 O O . SER A 1 44 ? -0.734 -7.122 5.697 1.00 0.00 44 SER A O 16
ATOM 21554 N N . GLU A 1 45 ? 1.170 -6.710 4.548 1.00 0.00 45 GLU A N 16
ATOM 21555 C CA . GLU A 1 45 ? 1.308 -5.352 5.046 1.00 0.00 45 GLU A CA 16
ATOM 21556 C C . GLU A 1 45 ? 0.299 -4.430 4.359 1.00 0.00 45 GLU A C 16
ATOM 21557 O O . GLU A 1 45 ? -0.478 -3.748 5.026 1.00 0.00 45 GLU A O 16
ATOM 21570 N N . PHE A 1 46 ? 0.343 -4.439 3.035 1.00 0.00 46 PHE A N 16
ATOM 21571 C CA . PHE A 1 46 ? -0.558 -3.611 2.251 1.00 0.00 46 PHE A CA 16
ATOM 21572 C C . PHE A 1 46 ? -2.001 -3.756 2.741 1.00 0.00 46 PHE A C 16
ATOM 21573 O O . PHE A 1 46 ? -2.731 -2.770 2.831 1.00 0.00 46 PHE A O 16
ATOM 21590 N N . SER A 1 47 ? -2.368 -4.992 3.043 1.00 0.00 47 SER A N 16
ATOM 21591 C CA . SER A 1 47 ? -3.710 -5.278 3.521 1.00 0.00 47 SER A CA 16
ATOM 21592 C C . SER A 1 47 ? -3.971 -4.528 4.829 1.00 0.00 47 SER A C 16
ATOM 21593 O O . SER A 1 47 ? -5.120 -4.271 5.183 1.00 0.00 47 SER A O 16
ATOM 21601 N N . GLU A 1 48 ? -2.884 -4.199 5.512 1.00 0.00 48 GLU A N 16
ATOM 21602 C CA . GLU A 1 48 ? -2.981 -3.483 6.773 1.00 0.00 48 GLU A CA 16
ATOM 21603 C C . GLU A 1 48 ? -3.063 -1.976 6.523 1.00 0.00 48 GLU A C 16
ATOM 21604 O O . GLU A 1 48 ? -3.897 -1.290 7.113 1.00 0.00 48 GLU A O 16
ATOM 21617 N N . ILE A 1 49 ? -2.187 -1.505 5.648 1.00 0.00 49 ILE A N 16
ATOM 21618 C CA . ILE A 1 49 ? -2.150 -0.091 5.313 1.00 0.00 49 ILE A CA 16
ATOM 21619 C C . ILE A 1 49 ? -3.385 0.264 4.482 1.00 0.00 49 ILE A C 16
ATOM 21620 O O . ILE A 1 49 ? -4.048 1.266 4.745 1.00 0.00 49 ILE A O 16
ATOM 21636 N N . LEU A 1 50 ? -3.656 -0.578 3.495 1.00 0.00 50 LEU A N 16
ATOM 21637 C CA . LEU A 1 50 ? -4.799 -0.365 2.623 1.00 0.00 50 LEU A CA 16
ATOM 21638 C C . LEU A 1 50 ? -6.044 -0.113 3.475 1.00 0.00 50 LEU A C 16
ATOM 21639 O O . LEU A 1 50 ? -6.940 0.626 3.068 1.00 0.00 50 LEU A O 16
ATOM 21655 N N . GLU A 1 51 ? -6.062 -0.741 4.641 1.00 0.00 51 GLU A N 16
ATOM 21656 C CA . GLU A 1 51 ? -7.183 -0.594 5.554 1.00 0.00 51 GLU A CA 16
ATOM 21657 C C . GLU A 1 51 ? -7.708 0.842 5.522 1.00 0.00 51 GLU A C 16
ATOM 21658 O O . GLU A 1 51 ? -8.909 1.071 5.656 1.00 0.00 51 GLU A O 16
ATOM 21671 N N . PHE A 1 52 ? -6.782 1.773 5.345 1.00 0.00 52 PHE A N 16
ATOM 21672 C CA . PHE A 1 52 ? -7.136 3.181 5.295 1.00 0.00 52 PHE A CA 16
ATOM 21673 C C . PHE A 1 52 ? -7.621 3.575 3.898 1.00 0.00 52 PHE A C 16
ATOM 21674 O O . PHE A 1 52 ? -7.184 3.003 2.901 1.00 0.00 52 PHE A O 16
ATOM 21691 N N . GLN A 1 53 ? -8.517 4.550 3.871 1.00 0.00 53 GLN A N 16
ATOM 21692 C CA . GLN A 1 53 ? -9.066 5.027 2.613 1.00 0.00 53 GLN A CA 16
ATOM 21693 C C . GLN A 1 53 ? -8.117 6.040 1.970 1.00 0.00 53 GLN A C 16
ATOM 21694 O O . GLN A 1 53 ? -7.153 6.477 2.596 1.00 0.00 53 GLN A O 16
ATOM 21708 N N . ASP A 1 54 ? -8.423 6.384 0.728 1.00 0.00 54 ASP A N 16
ATOM 21709 C CA . ASP A 1 54 ? -7.609 7.337 -0.007 1.00 0.00 54 ASP A CA 16
ATOM 21710 C C . ASP A 1 54 ? -7.317 8.546 0.884 1.00 0.00 54 ASP A C 16
ATOM 21711 O O . ASP A 1 54 ? -6.158 8.863 1.146 1.00 0.00 54 ASP A O 16
ATOM 21721 N N . GLN A 1 55 ? -8.388 9.188 1.325 1.00 0.00 55 GLN A N 16
ATOM 21722 C CA . GLN A 1 55 ? -8.262 10.355 2.182 1.00 0.00 55 GLN A CA 16
ATOM 21723 C C . GLN A 1 55 ? -7.269 10.078 3.312 1.00 0.00 55 GLN A C 16
ATOM 21724 O O . GLN A 1 55 ? -6.245 10.752 3.424 1.00 0.00 55 GLN A O 16
ATOM 21738 N N . GLU A 1 56 ? -7.605 9.085 4.123 1.00 0.00 56 GLU A N 16
ATOM 21739 C CA . GLU A 1 56 ? -6.756 8.711 5.241 1.00 0.00 56 GLU A CA 16
ATOM 21740 C C . GLU A 1 56 ? -5.328 8.446 4.757 1.00 0.00 56 GLU A C 16
ATOM 21741 O O . GLU A 1 56 ? -4.371 8.987 5.309 1.00 0.00 56 GLU A O 16
ATOM 21754 N N . LEU A 1 57 ? -5.230 7.613 3.731 1.00 0.00 57 LEU A N 16
ATOM 21755 C CA . LEU A 1 57 ? -3.936 7.270 3.168 1.00 0.00 57 LEU A CA 16
ATOM 21756 C C . LEU A 1 57 ? -3.160 8.553 2.864 1.00 0.00 57 LEU A C 16
ATOM 21757 O O . LEU A 1 57 ? -2.079 8.772 3.409 1.00 0.00 57 LEU A O 16
ATOM 21773 N N . LEU A 1 58 ? -3.742 9.367 1.995 1.00 0.00 58 LEU A N 16
ATOM 21774 C CA . LEU A 1 58 ? -3.118 10.622 1.613 1.00 0.00 58 LEU A CA 16
ATOM 21775 C C . LEU A 1 58 ? -2.766 11.416 2.873 1.00 0.00 58 LEU A C 16
ATOM 21776 O O . LEU A 1 58 ? -1.598 11.717 3.115 1.00 0.00 58 LEU A O 16
ATOM 21792 N N . ALA A 1 59 ? -3.797 11.733 3.642 1.00 0.00 59 ALA A N 16
ATOM 21793 C CA . ALA A 1 59 ? -3.611 12.486 4.870 1.00 0.00 59 ALA A CA 16
ATOM 21794 C C . ALA A 1 59 ? -2.472 11.862 5.679 1.00 0.00 59 ALA A C 16
ATOM 21795 O O . ALA A 1 59 ? -1.616 12.573 6.202 1.00 0.00 59 ALA A O 16
ATOM 21802 N N . LEU A 1 60 ? -2.499 10.539 5.755 1.00 0.00 60 LEU A N 16
ATOM 21803 C CA . LEU A 1 60 ? -1.479 9.812 6.490 1.00 0.00 60 LEU A CA 16
ATOM 21804 C C . LEU A 1 60 ? -0.096 10.298 6.053 1.00 0.00 60 LEU A C 16
ATOM 21805 O O . LEU A 1 60 ? 0.654 10.852 6.856 1.00 0.00 60 LEU A O 16
ATOM 21821 N N . ILE A 1 61 ? 0.201 10.073 4.781 1.00 0.00 61 ILE A N 16
ATOM 21822 C CA . ILE A 1 61 ? 1.480 10.482 4.227 1.00 0.00 61 ILE A CA 16
ATOM 21823 C C . ILE A 1 61 ? 1.755 11.938 4.609 1.00 0.00 61 ILE A C 16
ATOM 21824 O O . ILE A 1 61 ? 2.859 12.274 5.034 1.00 0.00 61 ILE A O 16
ATOM 21840 N N . ASN A 1 62 ? 0.731 12.763 4.444 1.00 0.00 62 ASN A N 16
ATOM 21841 C CA . ASN A 1 62 ? 0.848 14.175 4.765 1.00 0.00 62 ASN A CA 16
ATOM 21842 C C . ASN A 1 62 ? 1.128 14.331 6.261 1.00 0.00 62 ASN A C 16
ATOM 21843 O O . ASN A 1 62 ? 1.851 15.238 6.670 1.00 0.00 62 ASN A O 16
ATOM 21854 N N . GLY A 1 63 ? 0.539 13.433 7.038 1.00 0.00 63 GLY A N 16
ATOM 21855 C CA . GLY A 1 63 ? 0.716 13.460 8.480 1.00 0.00 63 GLY A CA 16
ATOM 21856 C C . GLY A 1 63 ? -0.592 13.821 9.186 1.00 0.00 63 GLY A C 16
ATOM 21857 O O . GLY A 1 63 ? -0.578 14.318 10.311 1.00 0.00 63 GLY A O 16
ATOM 21861 N N . HIS A 1 64 ? -1.692 13.558 8.496 1.00 0.00 64 HIS A N 16
ATOM 21862 C CA . HIS A 1 64 ? -3.007 13.849 9.042 1.00 0.00 64 HIS A CA 16
ATOM 21863 C C . HIS A 1 64 ? -3.431 12.722 9.987 1.00 0.00 64 HIS A C 16
ATOM 21864 O O . HIS A 1 64 ? -3.261 12.828 11.200 1.00 0.00 64 HIS A O 16
ATOM 21878 N N . SER A 1 65 ? -3.975 11.670 9.393 1.00 0.00 65 SER A N 16
ATOM 21879 C CA . SER A 1 65 ? -4.425 10.525 10.166 1.00 0.00 65 SER A CA 16
ATOM 21880 C C . SER A 1 65 ? -3.251 9.924 10.943 1.00 0.00 65 SER A C 16
ATOM 21881 O O . SER A 1 65 ? -2.111 10.357 10.785 1.00 0.00 65 SER A O 16
ATOM 21889 N N . GLU A 1 66 ? -3.571 8.935 11.764 1.00 0.00 66 GLU A N 16
ATOM 21890 C CA . GLU A 1 66 ? -2.558 8.270 12.565 1.00 0.00 66 GLU A CA 16
ATOM 21891 C C . GLU A 1 66 ? -2.522 6.775 12.242 1.00 0.00 66 GLU A C 16
ATOM 21892 O O . GLU A 1 66 ? -3.475 6.234 11.683 1.00 0.00 66 GLU A O 16
ATOM 21905 N N . THR A 1 67 ? -1.413 6.149 12.607 1.00 0.00 67 THR A N 16
ATOM 21906 C CA . THR A 1 67 ? -1.240 4.727 12.363 1.00 0.00 67 THR A CA 16
ATOM 21907 C C . THR A 1 67 ? -0.613 4.049 13.583 1.00 0.00 67 THR A C 16
ATOM 21908 O O . THR A 1 67 ? 0.604 4.085 13.760 1.00 0.00 67 THR A O 16
ATOM 21919 N N . ASP A 1 68 ? -1.472 3.446 14.391 1.00 0.00 68 ASP A N 16
ATOM 21920 C CA . ASP A 1 68 ? -1.018 2.761 15.589 1.00 0.00 68 ASP A CA 16
ATOM 21921 C C . ASP A 1 68 ? -0.569 1.345 15.222 1.00 0.00 68 ASP A C 16
ATOM 21922 O O . ASP A 1 68 ? -0.821 0.398 15.965 1.00 0.00 68 ASP A O 16
ATOM 21932 N N . LYS A 1 69 ? 0.088 1.245 14.076 1.00 0.00 69 LYS A N 16
ATOM 21933 C CA . LYS A 1 69 ? 0.574 -0.039 13.601 1.00 0.00 69 LYS A CA 16
ATOM 21934 C C . LYS A 1 69 ? 2.036 0.100 13.175 1.00 0.00 69 LYS A C 16
ATOM 21935 O O . LYS A 1 69 ? 2.334 0.731 12.162 1.00 0.00 69 LYS A O 16
ATOM 21953 N N . GLY A 1 70 ? 2.911 -0.500 13.969 1.00 0.00 70 GLY A N 16
ATOM 21954 C CA . GLY A 1 70 ? 4.335 -0.451 13.687 1.00 0.00 70 GLY A CA 16
ATOM 21955 C C . GLY A 1 70 ? 4.657 -1.157 12.368 1.00 0.00 70 GLY A C 16
ATOM 21956 O O . GLY A 1 70 ? 5.754 -1.006 11.831 1.00 0.00 70 GLY A O 16
ATOM 21960 N N . HIS A 1 71 ? 3.682 -1.913 11.885 1.00 0.00 71 HIS A N 16
ATOM 21961 C CA . HIS A 1 71 ? 3.848 -2.643 10.640 1.00 0.00 71 HIS A CA 16
ATOM 21962 C C . HIS A 1 71 ? 3.451 -1.748 9.464 1.00 0.00 71 HIS A C 16
ATOM 21963 O O . HIS A 1 71 ? 3.494 -2.176 8.311 1.00 0.00 71 HIS A O 16
ATOM 21977 N N . LEU A 1 72 ? 3.074 -0.522 9.795 1.00 0.00 72 LEU A N 16
ATOM 21978 C CA . LEU A 1 72 ? 2.669 0.436 8.781 1.00 0.00 72 LEU A CA 16
ATOM 21979 C C . LEU A 1 72 ? 3.655 1.606 8.769 1.00 0.00 72 LEU A C 16
ATOM 21980 O O . LEU A 1 72 ? 4.032 2.094 7.705 1.00 0.00 72 LEU A O 16
ATOM 21996 N N . ILE A 1 73 ? 4.044 2.023 9.966 1.00 0.00 73 ILE A N 16
ATOM 21997 C CA . ILE A 1 73 ? 4.978 3.126 10.106 1.00 0.00 73 ILE A CA 16
ATOM 21998 C C . ILE A 1 73 ? 6.038 3.035 9.007 1.00 0.00 73 ILE A C 16
ATOM 21999 O O . ILE A 1 73 ? 6.302 4.014 8.311 1.00 0.00 73 ILE A O 16
ATOM 22015 N N . PRO A 1 74 ? 6.633 1.818 8.882 1.00 0.00 74 PRO A N 16
ATOM 22016 C CA . PRO A 1 74 ? 7.658 1.586 7.879 1.00 0.00 74 PRO A CA 16
ATOM 22017 C C . PRO A 1 74 ? 7.043 1.467 6.483 1.00 0.00 74 PRO A C 16
ATOM 22018 O O . PRO A 1 74 ? 7.391 2.228 5.581 1.00 0.00 74 PRO A O 16
ATOM 22029 N N . MET A 1 75 ? 6.140 0.508 6.349 1.00 0.00 75 MET A N 16
ATOM 22030 C CA . MET A 1 75 ? 5.473 0.280 5.078 1.00 0.00 75 MET A CA 16
ATOM 22031 C C . MET A 1 75 ? 4.944 1.591 4.493 1.00 0.00 75 MET A C 16
ATOM 22032 O O . MET A 1 75 ? 4.759 1.705 3.283 1.00 0.00 75 MET A O 16
ATOM 22046 N N . LEU A 1 76 ? 4.717 2.548 5.381 1.00 0.00 76 LEU A N 16
ATOM 22047 C CA . LEU A 1 76 ? 4.213 3.847 4.968 1.00 0.00 76 LEU A CA 16
ATOM 22048 C C . LEU A 1 76 ? 5.336 4.632 4.288 1.00 0.00 76 LEU A C 16
ATOM 22049 O O . LEU A 1 76 ? 5.093 5.376 3.339 1.00 0.00 76 LEU A O 16
ATOM 22065 N N . GLU A 1 77 ? 6.543 4.440 4.800 1.00 0.00 77 GLU A N 16
ATOM 22066 C CA . GLU A 1 77 ? 7.705 5.121 4.254 1.00 0.00 77 GLU A CA 16
ATOM 22067 C C . GLU A 1 77 ? 7.931 4.703 2.800 1.00 0.00 77 GLU A C 16
ATOM 22068 O O . GLU A 1 77 ? 8.003 5.550 1.911 1.00 0.00 77 GLU A O 16
ATOM 22081 N N . LYS A 1 78 ? 8.035 3.397 2.602 1.00 0.00 78 LYS A N 16
ATOM 22082 C CA . LYS A 1 78 ? 8.251 2.857 1.271 1.00 0.00 78 LYS A CA 16
ATOM 22083 C C . LYS A 1 78 ? 7.076 3.245 0.371 1.00 0.00 78 LYS A C 16
ATOM 22084 O O . LYS A 1 78 ? 7.272 3.830 -0.694 1.00 0.00 78 LYS A O 16
ATOM 22102 N N . ILE A 1 79 ? 5.881 2.905 0.831 1.00 0.00 79 ILE A N 16
ATOM 22103 C CA . ILE A 1 79 ? 4.675 3.211 0.081 1.00 0.00 79 ILE A CA 16
ATOM 22104 C C . ILE A 1 79 ? 4.617 4.716 -0.190 1.00 0.00 79 ILE A C 16
ATOM 22105 O O . ILE A 1 79 ? 4.282 5.139 -1.295 1.00 0.00 79 ILE A O 16
ATOM 22121 N N . ARG A 1 80 ? 4.947 5.483 0.839 1.00 0.00 80 ARG A N 16
ATOM 22122 C CA . ARG A 1 80 ? 4.936 6.932 0.725 1.00 0.00 80 ARG A CA 16
ATOM 22123 C C . ARG A 1 80 ? 5.845 7.382 -0.420 1.00 0.00 80 ARG A C 16
ATOM 22124 O O . ARG A 1 80 ? 5.520 8.322 -1.143 1.00 0.00 80 ARG A O 16
ATOM 22144 N N . ARG A 1 81 ? 6.967 6.689 -0.550 1.00 0.00 81 ARG A N 16
ATOM 22145 C CA . ARG A 1 81 ? 7.926 7.005 -1.595 1.00 0.00 81 ARG A CA 16
ATOM 22146 C C . ARG A 1 81 ? 7.229 7.056 -2.956 1.00 0.00 81 ARG A C 16
ATOM 22147 O O . ARG A 1 81 ? 7.192 8.104 -3.599 1.00 0.00 81 ARG A O 16
ATOM 22167 N N . ALA A 1 82 ? 6.695 5.911 -3.355 1.00 0.00 82 ALA A N 16
ATOM 22168 C CA . ALA A 1 82 ? 6.003 5.812 -4.628 1.00 0.00 82 ALA A CA 16
ATOM 22169 C C . ALA A 1 82 ? 4.811 6.771 -4.631 1.00 0.00 82 ALA A C 16
ATOM 22170 O O . ALA A 1 82 ? 4.482 7.354 -5.663 1.00 0.00 82 ALA A O 16
ATOM 22177 N N . MET A 1 1 ? 3.380 -20.237 2.851 1.00 0.00 1 MET A N 17
ATOM 22178 C CA . MET A 1 1 ? 2.497 -20.578 3.953 1.00 0.00 1 MET A CA 17
ATOM 22179 C C . MET A 1 1 ? 1.464 -19.474 4.190 1.00 0.00 1 MET A C 17
ATOM 22180 O O . MET A 1 1 ? 1.357 -18.947 5.296 1.00 0.00 1 MET A O 17
ATOM 22194 N N . MET A 1 2 ? 0.731 -19.157 3.133 1.00 0.00 2 MET A N 17
ATOM 22195 C CA . MET A 1 2 ? -0.289 -18.126 3.212 1.00 0.00 2 MET A CA 17
ATOM 22196 C C . MET A 1 2 ? -1.135 -18.092 1.938 1.00 0.00 2 MET A C 17
ATOM 22197 O O . MET A 1 2 ? -0.784 -18.718 0.939 1.00 0.00 2 MET A O 17
ATOM 22211 N N . VAL A 1 3 ? -2.234 -17.356 2.014 1.00 0.00 3 VAL A N 17
ATOM 22212 C CA . VAL A 1 3 ? -3.133 -17.233 0.879 1.00 0.00 3 VAL A CA 17
ATOM 22213 C C . VAL A 1 3 ? -2.559 -16.218 -0.112 1.00 0.00 3 VAL A C 17
ATOM 22214 O O . VAL A 1 3 ? -1.881 -15.272 0.285 1.00 0.00 3 VAL A O 17
ATOM 22227 N N . PHE A 1 4 ? -2.852 -16.450 -1.383 1.00 0.00 4 PHE A N 17
ATOM 22228 C CA . PHE A 1 4 ? -2.375 -15.568 -2.434 1.00 0.00 4 PHE A CA 17
ATOM 22229 C C . PHE A 1 4 ? -2.856 -16.041 -3.808 1.00 0.00 4 PHE A C 17
ATOM 22230 O O . PHE A 1 4 ? -2.236 -16.909 -4.422 1.00 0.00 4 PHE A O 17
ATOM 22247 N N . ASP A 1 5 ? -3.956 -15.450 -4.250 1.00 0.00 5 ASP A N 17
ATOM 22248 C CA . ASP A 1 5 ? -4.527 -15.799 -5.539 1.00 0.00 5 ASP A CA 17
ATOM 22249 C C . ASP A 1 5 ? -4.845 -14.520 -6.315 1.00 0.00 5 ASP A C 17
ATOM 22250 O O . ASP A 1 5 ? -4.676 -13.417 -5.797 1.00 0.00 5 ASP A O 17
ATOM 22260 N N . ASP A 1 6 ? -5.300 -14.709 -7.545 1.00 0.00 6 ASP A N 17
ATOM 22261 C CA . ASP A 1 6 ? -5.644 -13.584 -8.398 1.00 0.00 6 ASP A CA 17
ATOM 22262 C C . ASP A 1 6 ? -6.362 -12.520 -7.566 1.00 0.00 6 ASP A C 17
ATOM 22263 O O . ASP A 1 6 ? -6.226 -11.326 -7.827 1.00 0.00 6 ASP A O 17
ATOM 22273 N N . ILE A 1 7 ? -7.112 -12.992 -6.580 1.00 0.00 7 ILE A N 17
ATOM 22274 C CA . ILE A 1 7 ? -7.853 -12.096 -5.709 1.00 0.00 7 ILE A CA 17
ATOM 22275 C C . ILE A 1 7 ? -6.871 -11.192 -4.960 1.00 0.00 7 ILE A C 17
ATOM 22276 O O . ILE A 1 7 ? -7.010 -9.970 -4.976 1.00 0.00 7 ILE A O 17
ATOM 22292 N N . ALA A 1 8 ? -5.899 -11.828 -4.322 1.00 0.00 8 ALA A N 17
ATOM 22293 C CA . ALA A 1 8 ? -4.895 -11.098 -3.569 1.00 0.00 8 ALA A CA 17
ATOM 22294 C C . ALA A 1 8 ? -4.429 -9.891 -4.386 1.00 0.00 8 ALA A C 17
ATOM 22295 O O . ALA A 1 8 ? -4.134 -8.835 -3.828 1.00 0.00 8 ALA A O 17
ATOM 22302 N N . LYS A 1 9 ? -4.377 -10.087 -5.695 1.00 0.00 9 LYS A N 17
ATOM 22303 C CA . LYS A 1 9 ? -3.952 -9.028 -6.595 1.00 0.00 9 LYS A CA 17
ATOM 22304 C C . LYS A 1 9 ? -5.079 -8.003 -6.736 1.00 0.00 9 LYS A C 17
ATOM 22305 O O . LYS A 1 9 ? -4.874 -6.813 -6.500 1.00 0.00 9 LYS A O 17
ATOM 22323 N N . ARG A 1 10 ? -6.245 -8.501 -7.121 1.00 0.00 10 ARG A N 17
ATOM 22324 C CA . ARG A 1 10 ? -7.404 -7.643 -7.297 1.00 0.00 10 ARG A CA 17
ATOM 22325 C C . ARG A 1 10 ? -7.666 -6.837 -6.023 1.00 0.00 10 ARG A C 17
ATOM 22326 O O . ARG A 1 10 ? -7.885 -5.628 -6.084 1.00 0.00 10 ARG A O 17
ATOM 22346 N N . LYS A 1 11 ? -7.634 -7.538 -4.899 1.00 0.00 11 LYS A N 17
ATOM 22347 C CA . LYS A 1 11 ? -7.864 -6.902 -3.613 1.00 0.00 11 LYS A CA 17
ATOM 22348 C C . LYS A 1 11 ? -7.001 -5.644 -3.509 1.00 0.00 11 LYS A C 17
ATOM 22349 O O . LYS A 1 11 ? -7.495 -4.574 -3.156 1.00 0.00 11 LYS A O 17
ATOM 22367 N N . ILE A 1 12 ? -5.724 -5.813 -3.823 1.00 0.00 12 ILE A N 17
ATOM 22368 C CA . ILE A 1 12 ? -4.787 -4.704 -3.769 1.00 0.00 12 ILE A CA 17
ATOM 22369 C C . ILE A 1 12 ? -5.469 -3.439 -4.296 1.00 0.00 12 ILE A C 17
ATOM 22370 O O . ILE A 1 12 ? -5.521 -2.424 -3.604 1.00 0.00 12 ILE A O 17
ATOM 22386 N N . ARG A 1 13 ? -5.976 -3.543 -5.516 1.00 0.00 13 ARG A N 17
ATOM 22387 C CA . ARG A 1 13 ? -6.652 -2.420 -6.143 1.00 0.00 13 ARG A CA 17
ATOM 22388 C C . ARG A 1 13 ? -8.051 -2.244 -5.548 1.00 0.00 13 ARG A C 17
ATOM 22389 O O . ARG A 1 13 ? -8.415 -1.148 -5.124 1.00 0.00 13 ARG A O 17
ATOM 22409 N N . PHE A 1 14 ? -8.796 -3.339 -5.536 1.00 0.00 14 PHE A N 17
ATOM 22410 C CA . PHE A 1 14 ? -10.147 -3.319 -5.000 1.00 0.00 14 PHE A CA 17
ATOM 22411 C C . PHE A 1 14 ? -10.213 -2.498 -3.710 1.00 0.00 14 PHE A C 17
ATOM 22412 O O . PHE A 1 14 ? -11.254 -1.930 -3.384 1.00 0.00 14 PHE A O 17
ATOM 22429 N N . GLN A 1 15 ? -9.087 -2.461 -3.012 1.00 0.00 15 GLN A N 17
ATOM 22430 C CA . GLN A 1 15 ? -9.004 -1.719 -1.765 1.00 0.00 15 GLN A CA 17
ATOM 22431 C C . GLN A 1 15 ? -8.840 -0.224 -2.047 1.00 0.00 15 GLN A C 17
ATOM 22432 O O . GLN A 1 15 ? -9.730 0.569 -1.747 1.00 0.00 15 GLN A O 17
ATOM 22446 N N . THR A 1 16 ? -7.694 0.114 -2.620 1.00 0.00 16 THR A N 17
ATOM 22447 C CA . THR A 1 16 ? -7.401 1.500 -2.946 1.00 0.00 16 THR A CA 17
ATOM 22448 C C . THR A 1 16 ? -8.625 2.170 -3.574 1.00 0.00 16 THR A C 17
ATOM 22449 O O . THR A 1 16 ? -9.142 3.150 -3.041 1.00 0.00 16 THR A O 17
ATOM 22460 N N . ARG A 1 17 ? -9.052 1.614 -4.699 1.00 0.00 17 ARG A N 17
ATOM 22461 C CA . ARG A 1 17 ? -10.205 2.146 -5.406 1.00 0.00 17 ARG A CA 17
ATOM 22462 C C . ARG A 1 17 ? -11.229 2.697 -4.412 1.00 0.00 17 ARG A C 17
ATOM 22463 O O . ARG A 1 17 ? -11.640 1.998 -3.487 1.00 0.00 17 ARG A O 17
ATOM 22483 N N . ARG A 1 18 ? -11.612 3.945 -4.636 1.00 0.00 18 ARG A N 17
ATOM 22484 C CA . ARG A 1 18 ? -12.580 4.598 -3.772 1.00 0.00 18 ARG A CA 17
ATOM 22485 C C . ARG A 1 18 ? -13.132 5.855 -4.446 1.00 0.00 18 ARG A C 17
ATOM 22486 O O . ARG A 1 18 ? -13.061 5.991 -5.667 1.00 0.00 18 ARG A O 17
ATOM 22506 N N . GLY A 1 19 ? -13.668 6.744 -3.623 1.00 0.00 19 GLY A N 17
ATOM 22507 C CA . GLY A 1 19 ? -14.231 7.985 -4.125 1.00 0.00 19 GLY A CA 17
ATOM 22508 C C . GLY A 1 19 ? -13.161 9.075 -4.218 1.00 0.00 19 GLY A C 17
ATOM 22509 O O . GLY A 1 19 ? -13.480 10.262 -4.245 1.00 0.00 19 GLY A O 17
ATOM 22513 N N . LEU A 1 20 ? -11.913 8.631 -4.263 1.00 0.00 20 LEU A N 17
ATOM 22514 C CA . LEU A 1 20 ? -10.794 9.554 -4.352 1.00 0.00 20 LEU A CA 17
ATOM 22515 C C . LEU A 1 20 ? -10.114 9.393 -5.713 1.00 0.00 20 LEU A C 17
ATOM 22516 O O . LEU A 1 20 ? -9.491 8.367 -5.983 1.00 0.00 20 LEU A O 17
ATOM 22532 N N . LEU A 1 21 ? -10.256 10.423 -6.535 1.00 0.00 21 LEU A N 17
ATOM 22533 C CA . LEU A 1 21 ? -9.663 10.409 -7.861 1.00 0.00 21 LEU A CA 17
ATOM 22534 C C . LEU A 1 21 ? -8.138 10.394 -7.733 1.00 0.00 21 LEU A C 17
ATOM 22535 O O . LEU A 1 21 ? -7.505 9.357 -7.925 1.00 0.00 21 LEU A O 17
ATOM 22551 N N . GLU A 1 22 ? -7.592 11.557 -7.410 1.00 0.00 22 GLU A N 17
ATOM 22552 C CA . GLU A 1 22 ? -6.154 11.692 -7.254 1.00 0.00 22 GLU A CA 17
ATOM 22553 C C . GLU A 1 22 ? -5.564 10.415 -6.651 1.00 0.00 22 GLU A C 17
ATOM 22554 O O . GLU A 1 22 ? -4.640 9.828 -7.212 1.00 0.00 22 GLU A O 17
ATOM 22567 N N . LEU A 1 23 ? -6.122 10.023 -5.515 1.00 0.00 23 LEU A N 17
ATOM 22568 C CA . LEU A 1 23 ? -5.663 8.827 -4.829 1.00 0.00 23 LEU A CA 17
ATOM 22569 C C . LEU A 1 23 ? -5.624 7.661 -5.818 1.00 0.00 23 LEU A C 17
ATOM 22570 O O . LEU A 1 23 ? -4.586 7.025 -5.993 1.00 0.00 23 LEU A O 17
ATOM 22586 N N . ASP A 1 24 ? -6.769 7.414 -6.439 1.00 0.00 24 ASP A N 17
ATOM 22587 C CA . ASP A 1 24 ? -6.879 6.335 -7.406 1.00 0.00 24 ASP A CA 17
ATOM 22588 C C . ASP A 1 24 ? -5.668 6.369 -8.341 1.00 0.00 24 ASP A C 17
ATOM 22589 O O . ASP A 1 24 ? -5.168 5.323 -8.752 1.00 0.00 24 ASP A O 17
ATOM 22599 N N . LEU A 1 25 ? -5.232 7.581 -8.649 1.00 0.00 25 LEU A N 17
ATOM 22600 C CA . LEU A 1 25 ? -4.090 7.765 -9.528 1.00 0.00 25 LEU A CA 17
ATOM 22601 C C . LEU A 1 25 ? -2.805 7.454 -8.758 1.00 0.00 25 LEU A C 17
ATOM 22602 O O . LEU A 1 25 ? -1.976 6.670 -9.218 1.00 0.00 25 LEU A O 17
ATOM 22618 N N . ILE A 1 26 ? -2.679 8.085 -7.600 1.00 0.00 26 ILE A N 17
ATOM 22619 C CA . ILE A 1 26 ? -1.509 7.885 -6.762 1.00 0.00 26 ILE A CA 17
ATOM 22620 C C . ILE A 1 26 ? -1.180 6.393 -6.700 1.00 0.00 26 ILE A C 17
ATOM 22621 O O . ILE A 1 26 ? -0.055 5.989 -6.991 1.00 0.00 26 ILE A O 17
ATOM 22637 N N . PHE A 1 27 ? -2.181 5.613 -6.319 1.00 0.00 27 PHE A N 17
ATOM 22638 C CA . PHE A 1 27 ? -2.012 4.174 -6.216 1.00 0.00 27 PHE A CA 17
ATOM 22639 C C . PHE A 1 27 ? -1.403 3.600 -7.496 1.00 0.00 27 PHE A C 17
ATOM 22640 O O . PHE A 1 27 ? -0.714 2.581 -7.458 1.00 0.00 27 PHE A O 17
ATOM 22657 N N . GLY A 1 28 ? -1.678 4.279 -8.600 1.00 0.00 28 GLY A N 17
ATOM 22658 C CA . GLY A 1 28 ? -1.166 3.849 -9.890 1.00 0.00 28 GLY A CA 17
ATOM 22659 C C . GLY A 1 28 ? 0.361 3.750 -9.868 1.00 0.00 28 GLY A C 17
ATOM 22660 O O . GLY A 1 28 ? 0.915 2.652 -9.841 1.00 0.00 28 GLY A O 17
ATOM 22664 N N . ARG A 1 29 ? 0.997 4.912 -9.882 1.00 0.00 29 ARG A N 17
ATOM 22665 C CA . ARG A 1 29 ? 2.449 4.971 -9.864 1.00 0.00 29 ARG A CA 17
ATOM 22666 C C . ARG A 1 29 ? 2.995 4.239 -8.636 1.00 0.00 29 ARG A C 17
ATOM 22667 O O . ARG A 1 29 ? 4.145 3.803 -8.629 1.00 0.00 29 ARG A O 17
ATOM 22687 N N . PHE A 1 30 ? 2.143 4.127 -7.627 1.00 0.00 30 PHE A N 17
ATOM 22688 C CA . PHE A 1 30 ? 2.526 3.456 -6.396 1.00 0.00 30 PHE A CA 17
ATOM 22689 C C . PHE A 1 30 ? 2.533 1.937 -6.579 1.00 0.00 30 PHE A C 17
ATOM 22690 O O . PHE A 1 30 ? 3.477 1.263 -6.170 1.00 0.00 30 PHE A O 17
ATOM 22707 N N . MET A 1 31 ? 1.469 1.442 -7.194 1.00 0.00 31 MET A N 17
ATOM 22708 C CA . MET A 1 31 ? 1.341 0.015 -7.437 1.00 0.00 31 MET A CA 17
ATOM 22709 C C . MET A 1 31 ? 2.312 -0.445 -8.526 1.00 0.00 31 MET A C 17
ATOM 22710 O O . MET A 1 31 ? 2.929 -1.503 -8.406 1.00 0.00 31 MET A O 17
ATOM 22724 N N . GLU A 1 32 ? 2.417 0.371 -9.564 1.00 0.00 32 GLU A N 17
ATOM 22725 C CA . GLU A 1 32 ? 3.303 0.061 -10.673 1.00 0.00 32 GLU A CA 17
ATOM 22726 C C . GLU A 1 32 ? 4.686 -0.336 -10.154 1.00 0.00 32 GLU A C 17
ATOM 22727 O O . GLU A 1 32 ? 5.408 -1.084 -10.810 1.00 0.00 32 GLU A O 17
ATOM 22740 N N . LYS A 1 33 ? 5.013 0.184 -8.980 1.00 0.00 33 LYS A N 17
ATOM 22741 C CA . LYS A 1 33 ? 6.297 -0.106 -8.364 1.00 0.00 33 LYS A CA 17
ATOM 22742 C C . LYS A 1 33 ? 6.133 -1.260 -7.373 1.00 0.00 33 LYS A C 17
ATOM 22743 O O . LYS A 1 33 ? 6.901 -2.220 -7.400 1.00 0.00 33 LYS A O 17
ATOM 22761 N N . GLU A 1 34 ? 5.127 -1.127 -6.521 1.00 0.00 34 GLU A N 17
ATOM 22762 C CA . GLU A 1 34 ? 4.852 -2.147 -5.522 1.00 0.00 34 GLU A CA 17
ATOM 22763 C C . GLU A 1 34 ? 4.091 -3.315 -6.152 1.00 0.00 34 GLU A C 17
ATOM 22764 O O . GLU A 1 34 ? 4.674 -4.362 -6.431 1.00 0.00 34 GLU A O 17
ATOM 22777 N N . PHE A 1 35 ? 2.801 -3.097 -6.358 1.00 0.00 35 PHE A N 17
ATOM 22778 C CA . PHE A 1 35 ? 1.954 -4.119 -6.949 1.00 0.00 35 PHE A CA 17
ATOM 22779 C C . PHE A 1 35 ? 2.685 -4.852 -8.076 1.00 0.00 35 PHE A C 17
ATOM 22780 O O . PHE A 1 35 ? 2.391 -6.012 -8.360 1.00 0.00 35 PHE A O 17
ATOM 22797 N N . GLU A 1 36 ? 3.623 -4.144 -8.688 1.00 0.00 36 GLU A N 17
ATOM 22798 C CA . GLU A 1 36 ? 4.399 -4.713 -9.777 1.00 0.00 36 GLU A CA 17
ATOM 22799 C C . GLU A 1 36 ? 4.675 -6.195 -9.515 1.00 0.00 36 GLU A C 17
ATOM 22800 O O . GLU A 1 36 ? 4.190 -7.059 -10.243 1.00 0.00 36 GLU A O 17
ATOM 22813 N N . HIS A 1 37 ? 5.454 -6.443 -8.472 1.00 0.00 37 HIS A N 17
ATOM 22814 C CA . HIS A 1 37 ? 5.800 -7.806 -8.104 1.00 0.00 37 HIS A CA 17
ATOM 22815 C C . HIS A 1 37 ? 5.808 -7.940 -6.580 1.00 0.00 37 HIS A C 17
ATOM 22816 O O . HIS A 1 37 ? 6.811 -8.344 -5.994 1.00 0.00 37 HIS A O 17
ATOM 22830 N N . LEU A 1 38 ? 4.678 -7.593 -5.982 1.00 0.00 38 LEU A N 17
ATOM 22831 C CA . LEU A 1 38 ? 4.542 -7.670 -4.537 1.00 0.00 38 LEU A CA 17
ATOM 22832 C C . LEU A 1 38 ? 4.862 -9.092 -4.074 1.00 0.00 38 LEU A C 17
ATOM 22833 O O . LEU A 1 38 ? 5.421 -9.884 -4.831 1.00 0.00 38 LEU A O 17
ATOM 22849 N N . SER A 1 39 ? 4.494 -9.373 -2.833 1.00 0.00 39 SER A N 17
ATOM 22850 C CA . SER A 1 39 ? 4.735 -10.686 -2.259 1.00 0.00 39 SER A CA 17
ATOM 22851 C C . SER A 1 39 ? 3.854 -10.889 -1.025 1.00 0.00 39 SER A C 17
ATOM 22852 O O . SER A 1 39 ? 3.456 -9.922 -0.377 1.00 0.00 39 SER A O 17
ATOM 22860 N N . ASP A 1 40 ? 3.574 -12.152 -0.738 1.00 0.00 40 ASP A N 17
ATOM 22861 C CA . ASP A 1 40 ? 2.747 -12.493 0.407 1.00 0.00 40 ASP A CA 17
ATOM 22862 C C . ASP A 1 40 ? 3.170 -11.644 1.607 1.00 0.00 40 ASP A C 17
ATOM 22863 O O . ASP A 1 40 ? 2.350 -10.938 2.192 1.00 0.00 40 ASP A O 17
ATOM 22873 N N . LYS A 1 41 ? 4.449 -11.741 1.939 1.00 0.00 41 LYS A N 17
ATOM 22874 C CA . LYS A 1 41 ? 4.990 -10.991 3.060 1.00 0.00 41 LYS A CA 17
ATOM 22875 C C . LYS A 1 41 ? 4.768 -9.496 2.821 1.00 0.00 41 LYS A C 17
ATOM 22876 O O . LYS A 1 41 ? 4.580 -8.734 3.769 1.00 0.00 41 LYS A O 17
ATOM 22894 N N . GLU A 1 42 ? 4.797 -9.121 1.551 1.00 0.00 42 GLU A N 17
ATOM 22895 C CA . GLU A 1 42 ? 4.602 -7.731 1.176 1.00 0.00 42 GLU A CA 17
ATOM 22896 C C . GLU A 1 42 ? 3.109 -7.418 1.057 1.00 0.00 42 GLU A C 17
ATOM 22897 O O . GLU A 1 42 ? 2.718 -6.254 0.988 1.00 0.00 42 GLU A O 17
ATOM 22910 N N . LEU A 1 43 ? 2.315 -8.478 1.036 1.00 0.00 43 LEU A N 17
ATOM 22911 C CA . LEU A 1 43 ? 0.873 -8.332 0.926 1.00 0.00 43 LEU A CA 17
ATOM 22912 C C . LEU A 1 43 ? 0.305 -7.889 2.275 1.00 0.00 43 LEU A C 17
ATOM 22913 O O . LEU A 1 43 ? -0.444 -6.916 2.349 1.00 0.00 43 LEU A O 17
ATOM 22929 N N . SER A 1 44 ? 0.684 -8.624 3.311 1.00 0.00 44 SER A N 17
ATOM 22930 C CA . SER A 1 44 ? 0.222 -8.319 4.654 1.00 0.00 44 SER A CA 17
ATOM 22931 C C . SER A 1 44 ? 0.259 -6.808 4.890 1.00 0.00 44 SER A C 17
ATOM 22932 O O . SER A 1 44 ? -0.775 -6.190 5.140 1.00 0.00 44 SER A O 17
ATOM 22940 N N . GLU A 1 45 ? 1.460 -6.257 4.801 1.00 0.00 45 GLU A N 17
ATOM 22941 C CA . GLU A 1 45 ? 1.646 -4.830 5.002 1.00 0.00 45 GLU A CA 17
ATOM 22942 C C . GLU A 1 45 ? 0.641 -4.041 4.160 1.00 0.00 45 GLU A C 17
ATOM 22943 O O . GLU A 1 45 ? -0.075 -3.187 4.680 1.00 0.00 45 GLU A O 17
ATOM 22956 N N . PHE A 1 46 ? 0.621 -4.354 2.873 1.00 0.00 46 PHE A N 17
ATOM 22957 C CA . PHE A 1 46 ? -0.284 -3.685 1.953 1.00 0.00 46 PHE A CA 17
ATOM 22958 C C . PHE A 1 46 ? -1.730 -3.776 2.444 1.00 0.00 46 PHE A C 17
ATOM 22959 O O . PHE A 1 46 ? -2.438 -2.770 2.490 1.00 0.00 46 PHE A O 17
ATOM 22976 N N . SER A 1 47 ? -2.126 -4.989 2.798 1.00 0.00 47 SER A N 17
ATOM 22977 C CA . SER A 1 47 ? -3.475 -5.224 3.284 1.00 0.00 47 SER A CA 17
ATOM 22978 C C . SER A 1 47 ? -3.685 -4.501 4.615 1.00 0.00 47 SER A C 17
ATOM 22979 O O . SER A 1 47 ? -4.744 -3.920 4.850 1.00 0.00 47 SER A O 17
ATOM 22987 N N . GLU A 1 48 ? -2.660 -4.559 5.452 1.00 0.00 48 GLU A N 17
ATOM 22988 C CA . GLU A 1 48 ? -2.719 -3.916 6.754 1.00 0.00 48 GLU A CA 17
ATOM 22989 C C . GLU A 1 48 ? -2.781 -2.396 6.593 1.00 0.00 48 GLU A C 17
ATOM 22990 O O . GLU A 1 48 ? -3.524 -1.722 7.305 1.00 0.00 48 GLU A O 17
ATOM 23003 N N . ILE A 1 49 ? -1.989 -1.900 5.654 1.00 0.00 49 ILE A N 17
ATOM 23004 C CA . ILE A 1 49 ? -1.944 -0.471 5.391 1.00 0.00 49 ILE A CA 17
ATOM 23005 C C . ILE A 1 49 ? -3.204 -0.058 4.628 1.00 0.00 49 ILE A C 17
ATOM 23006 O O . ILE A 1 49 ? -3.902 0.871 5.032 1.00 0.00 49 ILE A O 17
ATOM 23022 N N . LEU A 1 50 ? -3.458 -0.768 3.538 1.00 0.00 50 LEU A N 17
ATOM 23023 C CA . LEU A 1 50 ? -4.622 -0.487 2.715 1.00 0.00 50 LEU A CA 17
ATOM 23024 C C . LEU A 1 50 ? -5.847 -0.312 3.615 1.00 0.00 50 LEU A C 17
ATOM 23025 O O . LEU A 1 50 ? -6.790 0.391 3.256 1.00 0.00 50 LEU A O 17
ATOM 23041 N N . GLU A 1 51 ? -5.793 -0.963 4.768 1.00 0.00 51 GLU A N 17
ATOM 23042 C CA . GLU A 1 51 ? -6.887 -0.888 5.721 1.00 0.00 51 GLU A CA 17
ATOM 23043 C C . GLU A 1 51 ? -7.462 0.529 5.759 1.00 0.00 51 GLU A C 17
ATOM 23044 O O . GLU A 1 51 ? -8.662 0.710 5.960 1.00 0.00 51 GLU A O 17
ATOM 23057 N N . PHE A 1 52 ? -6.580 1.497 5.561 1.00 0.00 52 PHE A N 17
ATOM 23058 C CA . PHE A 1 52 ? -6.986 2.892 5.570 1.00 0.00 52 PHE A CA 17
ATOM 23059 C C . PHE A 1 52 ? -7.553 3.307 4.211 1.00 0.00 52 PHE A C 17
ATOM 23060 O O . PHE A 1 52 ? -7.188 2.739 3.182 1.00 0.00 52 PHE A O 17
ATOM 23077 N N . GLN A 1 53 ? -8.437 4.292 4.250 1.00 0.00 53 GLN A N 17
ATOM 23078 C CA . GLN A 1 53 ? -9.059 4.789 3.035 1.00 0.00 53 GLN A CA 17
ATOM 23079 C C . GLN A 1 53 ? -8.174 5.853 2.382 1.00 0.00 53 GLN A C 17
ATOM 23080 O O . GLN A 1 53 ? -7.137 6.224 2.930 1.00 0.00 53 GLN A O 17
ATOM 23094 N N . ASP A 1 54 ? -8.615 6.313 1.220 1.00 0.00 54 ASP A N 17
ATOM 23095 C CA . ASP A 1 54 ? -7.875 7.326 0.487 1.00 0.00 54 ASP A CA 17
ATOM 23096 C C . ASP A 1 54 ? -7.805 8.605 1.324 1.00 0.00 54 ASP A C 17
ATOM 23097 O O . ASP A 1 54 ? -6.718 9.062 1.675 1.00 0.00 54 ASP A O 17
ATOM 23107 N N . GLN A 1 55 ? -8.977 9.146 1.619 1.00 0.00 55 GLN A N 17
ATOM 23108 C CA . GLN A 1 55 ? -9.062 10.364 2.408 1.00 0.00 55 GLN A CA 17
ATOM 23109 C C . GLN A 1 55 ? -8.070 10.312 3.571 1.00 0.00 55 GLN A C 17
ATOM 23110 O O . GLN A 1 55 ? -7.280 11.236 3.759 1.00 0.00 55 GLN A O 17
ATOM 23124 N N . GLU A 1 56 ? -8.144 9.223 4.322 1.00 0.00 56 GLU A N 17
ATOM 23125 C CA . GLU A 1 56 ? -7.262 9.040 5.463 1.00 0.00 56 GLU A CA 17
ATOM 23126 C C . GLU A 1 56 ? -5.818 8.850 4.992 1.00 0.00 56 GLU A C 17
ATOM 23127 O O . GLU A 1 56 ? -4.890 9.390 5.592 1.00 0.00 56 GLU A O 17
ATOM 23140 N N . LEU A 1 57 ? -5.675 8.081 3.923 1.00 0.00 57 LEU A N 17
ATOM 23141 C CA . LEU A 1 57 ? -4.360 7.813 3.365 1.00 0.00 57 LEU A CA 17
ATOM 23142 C C . LEU A 1 57 ? -3.685 9.138 3.002 1.00 0.00 57 LEU A C 17
ATOM 23143 O O . LEU A 1 57 ? -2.635 9.473 3.548 1.00 0.00 57 LEU A O 17
ATOM 23159 N N . LEU A 1 58 ? -4.316 9.854 2.083 1.00 0.00 58 LEU A N 17
ATOM 23160 C CA . LEU A 1 58 ? -3.789 11.134 1.641 1.00 0.00 58 LEU A CA 17
ATOM 23161 C C . LEU A 1 58 ? -3.305 11.929 2.856 1.00 0.00 58 LEU A C 17
ATOM 23162 O O . LEU A 1 58 ? -2.135 12.298 2.935 1.00 0.00 58 LEU A O 17
ATOM 23178 N N . ALA A 1 59 ? -4.231 12.169 3.773 1.00 0.00 59 ALA A N 17
ATOM 23179 C CA . ALA A 1 59 ? -3.913 12.912 4.980 1.00 0.00 59 ALA A CA 17
ATOM 23180 C C . ALA A 1 59 ? -2.699 12.277 5.661 1.00 0.00 59 ALA A C 17
ATOM 23181 O O . ALA A 1 59 ? -1.744 12.971 6.008 1.00 0.00 59 ALA A O 17
ATOM 23188 N N . LEU A 1 60 ? -2.775 10.966 5.832 1.00 0.00 60 LEU A N 17
ATOM 23189 C CA . LEU A 1 60 ? -1.694 10.230 6.465 1.00 0.00 60 LEU A CA 17
ATOM 23190 C C . LEU A 1 60 ? -0.374 10.578 5.775 1.00 0.00 60 LEU A C 17
ATOM 23191 O O . LEU A 1 60 ? 0.528 11.137 6.398 1.00 0.00 60 LEU A O 17
ATOM 23207 N N . ILE A 1 61 ? -0.301 10.233 4.498 1.00 0.00 61 ILE A N 17
ATOM 23208 C CA . ILE A 1 61 ? 0.894 10.503 3.717 1.00 0.00 61 ILE A CA 17
ATOM 23209 C C . ILE A 1 61 ? 1.342 11.946 3.959 1.00 0.00 61 ILE A C 17
ATOM 23210 O O . ILE A 1 61 ? 2.530 12.210 4.136 1.00 0.00 61 ILE A O 17
ATOM 23226 N N . ASN A 1 62 ? 0.366 12.842 3.958 1.00 0.00 62 ASN A N 17
ATOM 23227 C CA . ASN A 1 62 ? 0.645 14.252 4.175 1.00 0.00 62 ASN A CA 17
ATOM 23228 C C . ASN A 1 62 ? 1.135 14.455 5.610 1.00 0.00 62 ASN A C 17
ATOM 23229 O O . ASN A 1 62 ? 1.956 15.333 5.870 1.00 0.00 62 ASN A O 17
ATOM 23240 N N . GLY A 1 63 ? 0.610 13.629 6.503 1.00 0.00 63 GLY A N 17
ATOM 23241 C CA . GLY A 1 63 ? 0.985 13.707 7.905 1.00 0.00 63 GLY A CA 17
ATOM 23242 C C . GLY A 1 63 ? -0.181 14.217 8.756 1.00 0.00 63 GLY A C 17
ATOM 23243 O O . GLY A 1 63 ? 0.030 14.793 9.822 1.00 0.00 63 GLY A O 17
ATOM 23247 N N . HIS A 1 64 ? -1.384 13.985 8.253 1.00 0.00 64 HIS A N 17
ATOM 23248 C CA . HIS A 1 64 ? -2.583 14.414 8.953 1.00 0.00 64 HIS A CA 17
ATOM 23249 C C . HIS A 1 64 ? -2.975 13.360 9.990 1.00 0.00 64 HIS A C 17
ATOM 23250 O O . HIS A 1 64 ? -2.646 13.490 11.168 1.00 0.00 64 HIS A O 17
ATOM 23264 N N . SER A 1 65 ? -3.674 12.339 9.515 1.00 0.00 65 SER A N 17
ATOM 23265 C CA . SER A 1 65 ? -4.115 11.263 10.386 1.00 0.00 65 SER A CA 17
ATOM 23266 C C . SER A 1 65 ? -2.904 10.526 10.962 1.00 0.00 65 SER A C 17
ATOM 23267 O O . SER A 1 65 ? -1.766 10.812 10.592 1.00 0.00 65 SER A O 17
ATOM 23275 N N . GLU A 1 66 ? -3.190 9.592 11.857 1.00 0.00 66 GLU A N 17
ATOM 23276 C CA . GLU A 1 66 ? -2.138 8.812 12.487 1.00 0.00 66 GLU A CA 17
ATOM 23277 C C . GLU A 1 66 ? -2.402 7.317 12.300 1.00 0.00 66 GLU A C 17
ATOM 23278 O O . GLU A 1 66 ? -3.464 6.926 11.818 1.00 0.00 66 GLU A O 17
ATOM 23291 N N . THR A 1 67 ? -1.417 6.522 12.690 1.00 0.00 67 THR A N 17
ATOM 23292 C CA . THR A 1 67 ? -1.529 5.078 12.571 1.00 0.00 67 THR A CA 17
ATOM 23293 C C . THR A 1 67 ? -1.352 4.415 13.938 1.00 0.00 67 THR A C 17
ATOM 23294 O O . THR A 1 67 ? -0.311 4.567 14.576 1.00 0.00 67 THR A O 17
ATOM 23305 N N . ASP A 1 68 ? -2.385 3.693 14.348 1.00 0.00 68 ASP A N 17
ATOM 23306 C CA . ASP A 1 68 ? -2.357 3.006 15.628 1.00 0.00 68 ASP A CA 17
ATOM 23307 C C . ASP A 1 68 ? -1.547 1.715 15.492 1.00 0.00 68 ASP A C 17
ATOM 23308 O O . ASP A 1 68 ? -1.405 0.962 16.454 1.00 0.00 68 ASP A O 17
ATOM 23318 N N . LYS A 1 69 ? -1.037 1.499 14.288 1.00 0.00 69 LYS A N 17
ATOM 23319 C CA . LYS A 1 69 ? -0.245 0.312 14.014 1.00 0.00 69 LYS A CA 17
ATOM 23320 C C . LYS A 1 69 ? 1.154 0.732 13.558 1.00 0.00 69 LYS A C 17
ATOM 23321 O O . LYS A 1 69 ? 1.338 1.155 12.418 1.00 0.00 69 LYS A O 17
ATOM 23339 N N . GLY A 1 70 ? 2.104 0.600 14.472 1.00 0.00 70 GLY A N 17
ATOM 23340 C CA . GLY A 1 70 ? 3.481 0.960 14.178 1.00 0.00 70 GLY A CA 17
ATOM 23341 C C . GLY A 1 70 ? 4.085 0.014 13.138 1.00 0.00 70 GLY A C 17
ATOM 23342 O O . GLY A 1 70 ? 5.191 0.245 12.653 1.00 0.00 70 GLY A O 17
ATOM 23346 N N . HIS A 1 71 ? 3.332 -1.031 12.828 1.00 0.00 71 HIS A N 17
ATOM 23347 C CA . HIS A 1 71 ? 3.780 -2.013 11.854 1.00 0.00 71 HIS A CA 17
ATOM 23348 C C . HIS A 1 71 ? 3.682 -1.421 10.447 1.00 0.00 71 HIS A C 17
ATOM 23349 O O . HIS A 1 71 ? 4.098 -2.050 9.475 1.00 0.00 71 HIS A O 17
ATOM 23363 N N . LEU A 1 72 ? 3.130 -0.219 10.382 1.00 0.00 72 LEU A N 17
ATOM 23364 C CA . LEU A 1 72 ? 2.972 0.464 9.109 1.00 0.00 72 LEU A CA 17
ATOM 23365 C C . LEU A 1 72 ? 4.019 1.575 8.998 1.00 0.00 72 LEU A C 17
ATOM 23366 O O . LEU A 1 72 ? 4.334 2.028 7.899 1.00 0.00 72 LEU A O 17
ATOM 23382 N N . ILE A 1 73 ? 4.528 1.981 10.152 1.00 0.00 73 ILE A N 17
ATOM 23383 C CA . ILE A 1 73 ? 5.533 3.030 10.198 1.00 0.00 73 ILE A CA 17
ATOM 23384 C C . ILE A 1 73 ? 6.579 2.777 9.111 1.00 0.00 73 ILE A C 17
ATOM 23385 O O . ILE A 1 73 ? 6.939 3.688 8.367 1.00 0.00 73 ILE A O 17
ATOM 23401 N N . PRO A 1 74 ? 7.049 1.502 9.051 1.00 0.00 74 PRO A N 17
ATOM 23402 C CA . PRO A 1 74 ? 8.047 1.118 8.068 1.00 0.00 74 PRO A CA 17
ATOM 23403 C C . PRO A 1 74 ? 7.424 0.990 6.676 1.00 0.00 74 PRO A C 17
ATOM 23404 O O . PRO A 1 74 ? 7.912 1.584 5.716 1.00 0.00 74 PRO A O 17
ATOM 23415 N N . MET A 1 75 ? 6.354 0.210 6.611 1.00 0.00 75 MET A N 17
ATOM 23416 C CA . MET A 1 75 ? 5.659 -0.003 5.353 1.00 0.00 75 MET A CA 17
ATOM 23417 C C . MET A 1 75 ? 5.232 1.327 4.730 1.00 0.00 75 MET A C 17
ATOM 23418 O O . MET A 1 75 ? 5.015 1.409 3.522 1.00 0.00 75 MET A O 17
ATOM 23432 N N . LEU A 1 76 ? 5.125 2.336 5.582 1.00 0.00 76 LEU A N 17
ATOM 23433 C CA . LEU A 1 76 ? 4.728 3.659 5.129 1.00 0.00 76 LEU A CA 17
ATOM 23434 C C . LEU A 1 76 ? 5.909 4.326 4.422 1.00 0.00 76 LEU A C 17
ATOM 23435 O O . LEU A 1 76 ? 5.718 5.113 3.496 1.00 0.00 76 LEU A O 17
ATOM 23451 N N . GLU A 1 77 ? 7.104 3.988 4.884 1.00 0.00 77 GLU A N 17
ATOM 23452 C CA . GLU A 1 77 ? 8.315 4.544 4.307 1.00 0.00 77 GLU A CA 17
ATOM 23453 C C . GLU A 1 77 ? 8.505 4.034 2.877 1.00 0.00 77 GLU A C 17
ATOM 23454 O O . GLU A 1 77 ? 8.609 4.825 1.941 1.00 0.00 77 GLU A O 17
ATOM 23467 N N . LYS A 1 78 ? 8.545 2.716 2.754 1.00 0.00 78 LYS A N 17
ATOM 23468 C CA . LYS A 1 78 ? 8.720 2.091 1.454 1.00 0.00 78 LYS A CA 17
ATOM 23469 C C . LYS A 1 78 ? 7.632 2.591 0.501 1.00 0.00 78 LYS A C 17
ATOM 23470 O O . LYS A 1 78 ? 7.926 3.010 -0.617 1.00 0.00 78 LYS A O 17
ATOM 23488 N N . ILE A 1 79 ? 6.398 2.530 0.980 1.00 0.00 79 ILE A N 17
ATOM 23489 C CA . ILE A 1 79 ? 5.265 2.972 0.185 1.00 0.00 79 ILE A CA 17
ATOM 23490 C C . ILE A 1 79 ? 5.396 4.470 -0.095 1.00 0.00 79 ILE A C 17
ATOM 23491 O O . ILE A 1 79 ? 5.596 4.877 -1.238 1.00 0.00 79 ILE A O 17
ATOM 23507 N N . ARG A 1 80 ? 5.278 5.251 0.970 1.00 0.00 80 ARG A N 17
ATOM 23508 C CA . ARG A 1 80 ? 5.381 6.695 0.853 1.00 0.00 80 ARG A CA 17
ATOM 23509 C C . ARG A 1 80 ? 6.451 7.070 -0.175 1.00 0.00 80 ARG A C 17
ATOM 23510 O O . ARG A 1 80 ? 6.337 8.093 -0.849 1.00 0.00 80 ARG A O 17
ATOM 23530 N N . ARG A 1 81 ? 7.465 6.222 -0.263 1.00 0.00 81 ARG A N 17
ATOM 23531 C CA . ARG A 1 81 ? 8.553 6.451 -1.198 1.00 0.00 81 ARG A CA 17
ATOM 23532 C C . ARG A 1 81 ? 8.010 6.586 -2.622 1.00 0.00 81 ARG A C 17
ATOM 23533 O O . ARG A 1 81 ? 8.100 7.653 -3.226 1.00 0.00 81 ARG A O 17
ATOM 23553 N N . ALA A 1 82 ? 7.460 5.487 -3.117 1.00 0.00 82 ALA A N 17
ATOM 23554 C CA . ALA A 1 82 ? 6.903 5.469 -4.459 1.00 0.00 82 ALA A CA 17
ATOM 23555 C C . ALA A 1 82 ? 5.829 6.552 -4.576 1.00 0.00 82 ALA A C 17
ATOM 23556 O O . ALA A 1 82 ? 5.704 7.198 -5.615 1.00 0.00 82 ALA A O 17
ATOM 23563 N N . MET A 1 1 ? -6.385 -13.836 9.909 1.00 0.00 1 MET A N 18
ATOM 23564 C CA . MET A 1 1 ? -5.575 -14.764 9.137 1.00 0.00 1 MET A CA 18
ATOM 23565 C C . MET A 1 1 ? -4.581 -14.016 8.247 1.00 0.00 1 MET A C 18
ATOM 23566 O O . MET A 1 1 ? -4.721 -12.813 8.030 1.00 0.00 1 MET A O 18
ATOM 23580 N N . MET A 1 2 ? -3.600 -14.758 7.756 1.00 0.00 2 MET A N 18
ATOM 23581 C CA . MET A 1 2 ? -2.583 -14.180 6.894 1.00 0.00 2 MET A CA 18
ATOM 23582 C C . MET A 1 2 ? -2.401 -15.015 5.625 1.00 0.00 2 MET A C 18
ATOM 23583 O O . MET A 1 2 ? -1.337 -15.590 5.403 1.00 0.00 2 MET A O 18
ATOM 23597 N N . VAL A 1 3 ? -3.457 -15.054 4.824 1.00 0.00 3 VAL A N 18
ATOM 23598 C CA . VAL A 1 3 ? -3.427 -15.809 3.583 1.00 0.00 3 VAL A CA 18
ATOM 23599 C C . VAL A 1 3 ? -3.118 -14.861 2.423 1.00 0.00 3 VAL A C 18
ATOM 23600 O O . VAL A 1 3 ? -3.252 -13.646 2.556 1.00 0.00 3 VAL A O 18
ATOM 23613 N N . PHE A 1 4 ? -2.709 -15.453 1.310 1.00 0.00 4 PHE A N 18
ATOM 23614 C CA . PHE A 1 4 ? -2.379 -14.676 0.127 1.00 0.00 4 PHE A CA 18
ATOM 23615 C C . PHE A 1 4 ? -2.577 -15.504 -1.145 1.00 0.00 4 PHE A C 18
ATOM 23616 O O . PHE A 1 4 ? -2.087 -16.628 -1.241 1.00 0.00 4 PHE A O 18
ATOM 23633 N N . ASP A 1 5 ? -3.296 -14.915 -2.090 1.00 0.00 5 ASP A N 18
ATOM 23634 C CA . ASP A 1 5 ? -3.564 -15.584 -3.352 1.00 0.00 5 ASP A CA 18
ATOM 23635 C C . ASP A 1 5 ? -3.992 -14.548 -4.392 1.00 0.00 5 ASP A C 18
ATOM 23636 O O . ASP A 1 5 ? -4.108 -13.363 -4.082 1.00 0.00 5 ASP A O 18
ATOM 23646 N N . ASP A 1 6 ? -4.215 -15.032 -5.606 1.00 0.00 6 ASP A N 18
ATOM 23647 C CA . ASP A 1 6 ? -4.628 -14.162 -6.694 1.00 0.00 6 ASP A CA 18
ATOM 23648 C C . ASP A 1 6 ? -5.691 -13.186 -6.186 1.00 0.00 6 ASP A C 18
ATOM 23649 O O . ASP A 1 6 ? -5.637 -11.994 -6.483 1.00 0.00 6 ASP A O 18
ATOM 23659 N N . ILE A 1 7 ? -6.633 -13.729 -5.429 1.00 0.00 7 ILE A N 18
ATOM 23660 C CA . ILE A 1 7 ? -7.708 -12.921 -4.877 1.00 0.00 7 ILE A CA 18
ATOM 23661 C C . ILE A 1 7 ? -7.109 -11.760 -4.080 1.00 0.00 7 ILE A C 18
ATOM 23662 O O . ILE A 1 7 ? -7.462 -10.603 -4.303 1.00 0.00 7 ILE A O 18
ATOM 23678 N N . ALA A 1 8 ? -6.214 -12.109 -3.169 1.00 0.00 8 ALA A N 18
ATOM 23679 C CA . ALA A 1 8 ? -5.563 -11.110 -2.338 1.00 0.00 8 ALA A CA 18
ATOM 23680 C C . ALA A 1 8 ? -5.167 -9.912 -3.204 1.00 0.00 8 ALA A C 18
ATOM 23681 O O . ALA A 1 8 ? -5.299 -8.765 -2.780 1.00 0.00 8 ALA A O 18
ATOM 23688 N N . LYS A 1 9 ? -4.691 -10.220 -4.401 1.00 0.00 9 LYS A N 18
ATOM 23689 C CA . LYS A 1 9 ? -4.275 -9.183 -5.330 1.00 0.00 9 LYS A CA 18
ATOM 23690 C C . LYS A 1 9 ? -5.424 -8.191 -5.528 1.00 0.00 9 LYS A C 18
ATOM 23691 O O . LYS A 1 9 ? -5.283 -7.006 -5.230 1.00 0.00 9 LYS A O 18
ATOM 23709 N N . ARG A 1 10 ? -6.534 -8.713 -6.029 1.00 0.00 10 ARG A N 18
ATOM 23710 C CA . ARG A 1 10 ? -7.706 -7.888 -6.270 1.00 0.00 10 ARG A CA 18
ATOM 23711 C C . ARG A 1 10 ? -7.958 -6.963 -5.078 1.00 0.00 10 ARG A C 18
ATOM 23712 O O . ARG A 1 10 ? -8.225 -5.775 -5.255 1.00 0.00 10 ARG A O 18
ATOM 23732 N N . LYS A 1 11 ? -7.863 -7.541 -3.890 1.00 0.00 11 LYS A N 18
ATOM 23733 C CA . LYS A 1 11 ? -8.078 -6.783 -2.669 1.00 0.00 11 LYS A CA 18
ATOM 23734 C C . LYS A 1 11 ? -7.246 -5.500 -2.718 1.00 0.00 11 LYS A C 18
ATOM 23735 O O . LYS A 1 11 ? -7.717 -4.435 -2.324 1.00 0.00 11 LYS A O 18
ATOM 23753 N N . ILE A 1 12 ? -6.022 -5.644 -3.205 1.00 0.00 12 ILE A N 18
ATOM 23754 C CA . ILE A 1 12 ? -5.120 -4.510 -3.311 1.00 0.00 12 ILE A CA 18
ATOM 23755 C C . ILE A 1 12 ? -5.843 -3.352 -4.001 1.00 0.00 12 ILE A C 18
ATOM 23756 O O . ILE A 1 12 ? -5.877 -2.238 -3.480 1.00 0.00 12 ILE A O 18
ATOM 23772 N N . ARG A 1 13 ? -6.403 -3.654 -5.163 1.00 0.00 13 ARG A N 18
ATOM 23773 C CA . ARG A 1 13 ? -7.122 -2.652 -5.931 1.00 0.00 13 ARG A CA 18
ATOM 23774 C C . ARG A 1 13 ? -8.492 -2.385 -5.302 1.00 0.00 13 ARG A C 18
ATOM 23775 O O . ARG A 1 13 ? -8.853 -1.235 -5.059 1.00 0.00 13 ARG A O 18
ATOM 23795 N N . PHE A 1 14 ? -9.216 -3.467 -5.057 1.00 0.00 14 PHE A N 18
ATOM 23796 C CA . PHE A 1 14 ? -10.537 -3.364 -4.462 1.00 0.00 14 PHE A CA 18
ATOM 23797 C C . PHE A 1 14 ? -10.536 -2.378 -3.292 1.00 0.00 14 PHE A C 18
ATOM 23798 O O . PHE A 1 14 ? -11.569 -1.795 -2.966 1.00 0.00 14 PHE A O 18
ATOM 23815 N N . GLN A 1 15 ? -9.365 -2.222 -2.692 1.00 0.00 15 GLN A N 18
ATOM 23816 C CA . GLN A 1 15 ? -9.216 -1.317 -1.566 1.00 0.00 15 GLN A CA 18
ATOM 23817 C C . GLN A 1 15 ? -8.973 0.111 -2.060 1.00 0.00 15 GLN A C 18
ATOM 23818 O O . GLN A 1 15 ? -9.683 1.036 -1.670 1.00 0.00 15 GLN A O 18
ATOM 23832 N N . THR A 1 16 ? -7.967 0.245 -2.912 1.00 0.00 16 THR A N 18
ATOM 23833 C CA . THR A 1 16 ? -7.622 1.544 -3.464 1.00 0.00 16 THR A CA 18
ATOM 23834 C C . THR A 1 16 ? -8.826 2.156 -4.182 1.00 0.00 16 THR A C 18
ATOM 23835 O O . THR A 1 16 ? -9.959 1.717 -3.986 1.00 0.00 16 THR A O 18
ATOM 23846 N N . ARG A 1 17 ? -8.541 3.159 -4.998 1.00 0.00 17 ARG A N 18
ATOM 23847 C CA . ARG A 1 17 ? -9.587 3.836 -5.746 1.00 0.00 17 ARG A CA 18
ATOM 23848 C C . ARG A 1 17 ? -10.436 4.698 -4.811 1.00 0.00 17 ARG A C 18
ATOM 23849 O O . ARG A 1 17 ? -10.583 4.382 -3.631 1.00 0.00 17 ARG A O 18
ATOM 23869 N N . ARG A 1 18 ? -10.974 5.771 -5.372 1.00 0.00 18 ARG A N 18
ATOM 23870 C CA . ARG A 1 18 ? -11.804 6.682 -4.602 1.00 0.00 18 ARG A CA 18
ATOM 23871 C C . ARG A 1 18 ? -10.945 7.490 -3.628 1.00 0.00 18 ARG A C 18
ATOM 23872 O O . ARG A 1 18 ? -9.726 7.327 -3.588 1.00 0.00 18 ARG A O 18
ATOM 23892 N N . GLY A 1 19 ? -11.613 8.343 -2.866 1.00 0.00 19 GLY A N 18
ATOM 23893 C CA . GLY A 1 19 ? -10.926 9.177 -1.895 1.00 0.00 19 GLY A CA 18
ATOM 23894 C C . GLY A 1 19 ? -9.720 9.875 -2.528 1.00 0.00 19 GLY A C 18
ATOM 23895 O O . GLY A 1 19 ? -8.646 9.286 -2.641 1.00 0.00 19 GLY A O 18
ATOM 23899 N N . LEU A 1 20 ? -9.938 11.121 -2.924 1.00 0.00 20 LEU A N 18
ATOM 23900 C CA . LEU A 1 20 ? -8.883 11.905 -3.542 1.00 0.00 20 LEU A CA 18
ATOM 23901 C C . LEU A 1 20 ? -8.514 11.283 -4.890 1.00 0.00 20 LEU A C 18
ATOM 23902 O O . LEU A 1 20 ? -7.942 10.195 -4.939 1.00 0.00 20 LEU A O 18
ATOM 23918 N N . LEU A 1 21 ? -8.855 12.000 -5.950 1.00 0.00 21 LEU A N 18
ATOM 23919 C CA . LEU A 1 21 ? -8.567 11.531 -7.295 1.00 0.00 21 LEU A CA 18
ATOM 23920 C C . LEU A 1 21 ? -7.061 11.300 -7.437 1.00 0.00 21 LEU A C 18
ATOM 23921 O O . LEU A 1 21 ? -6.634 10.281 -7.979 1.00 0.00 21 LEU A O 18
ATOM 23937 N N . GLU A 1 22 ? -6.297 12.263 -6.942 1.00 0.00 22 GLU A N 18
ATOM 23938 C CA . GLU A 1 22 ? -4.848 12.177 -7.007 1.00 0.00 22 GLU A CA 18
ATOM 23939 C C . GLU A 1 22 ? -4.362 10.892 -6.335 1.00 0.00 22 GLU A C 18
ATOM 23940 O O . GLU A 1 22 ? -3.485 10.206 -6.860 1.00 0.00 22 GLU A O 18
ATOM 23953 N N . LEU A 1 23 ? -4.952 10.604 -5.184 1.00 0.00 23 LEU A N 18
ATOM 23954 C CA . LEU A 1 23 ? -4.589 9.413 -4.435 1.00 0.00 23 LEU A CA 18
ATOM 23955 C C . LEU A 1 23 ? -4.824 8.177 -5.305 1.00 0.00 23 LEU A C 18
ATOM 23956 O O . LEU A 1 23 ? -4.089 7.196 -5.208 1.00 0.00 23 LEU A O 18
ATOM 23972 N N . ASP A 1 24 ? -5.852 8.265 -6.137 1.00 0.00 24 ASP A N 18
ATOM 23973 C CA . ASP A 1 24 ? -6.193 7.165 -7.024 1.00 0.00 24 ASP A CA 18
ATOM 23974 C C . ASP A 1 24 ? -5.098 7.012 -8.082 1.00 0.00 24 ASP A C 18
ATOM 23975 O O . ASP A 1 24 ? -4.726 5.894 -8.438 1.00 0.00 24 ASP A O 18
ATOM 23985 N N . LEU A 1 25 ? -4.614 8.150 -8.556 1.00 0.00 25 LEU A N 18
ATOM 23986 C CA . LEU A 1 25 ? -3.570 8.156 -9.567 1.00 0.00 25 LEU A CA 18
ATOM 23987 C C . LEU A 1 25 ? -2.267 7.640 -8.951 1.00 0.00 25 LEU A C 18
ATOM 23988 O O . LEU A 1 25 ? -1.615 6.762 -9.514 1.00 0.00 25 LEU A O 18
ATOM 24004 N N . ILE A 1 26 ? -1.927 8.209 -7.804 1.00 0.00 26 ILE A N 18
ATOM 24005 C CA . ILE A 1 26 ? -0.714 7.818 -7.106 1.00 0.00 26 ILE A CA 18
ATOM 24006 C C . ILE A 1 26 ? -0.552 6.299 -7.186 1.00 0.00 26 ILE A C 18
ATOM 24007 O O . ILE A 1 26 ? 0.501 5.804 -7.588 1.00 0.00 26 ILE A O 18
ATOM 24023 N N . PHE A 1 27 ? -1.609 5.601 -6.799 1.00 0.00 27 PHE A N 18
ATOM 24024 C CA . PHE A 1 27 ? -1.597 4.148 -6.822 1.00 0.00 27 PHE A CA 18
ATOM 24025 C C . PHE A 1 27 ? -1.194 3.625 -8.203 1.00 0.00 27 PHE A C 18
ATOM 24026 O O . PHE A 1 27 ? -0.436 2.662 -8.309 1.00 0.00 27 PHE A O 18
ATOM 24043 N N . GLY A 1 28 ? -1.718 4.284 -9.226 1.00 0.00 28 GLY A N 18
ATOM 24044 C CA . GLY A 1 28 ? -1.422 3.898 -10.595 1.00 0.00 28 GLY A CA 18
ATOM 24045 C C . GLY A 1 28 ? 0.060 3.557 -10.761 1.00 0.00 28 GLY A C 18
ATOM 24046 O O . GLY A 1 28 ? 0.402 2.501 -11.290 1.00 0.00 28 GLY A O 18
ATOM 24050 N N . ARG A 1 29 ? 0.900 4.471 -10.298 1.00 0.00 29 ARG A N 18
ATOM 24051 C CA . ARG A 1 29 ? 2.337 4.281 -10.388 1.00 0.00 29 ARG A CA 18
ATOM 24052 C C . ARG A 1 29 ? 2.841 3.469 -9.193 1.00 0.00 29 ARG A C 18
ATOM 24053 O O . ARG A 1 29 ? 3.541 2.473 -9.366 1.00 0.00 29 ARG A O 18
ATOM 24073 N N . PHE A 1 30 ? 2.466 3.926 -8.007 1.00 0.00 30 PHE A N 18
ATOM 24074 C CA . PHE A 1 30 ? 2.871 3.254 -6.784 1.00 0.00 30 PHE A CA 18
ATOM 24075 C C . PHE A 1 30 ? 2.748 1.736 -6.925 1.00 0.00 30 PHE A C 18
ATOM 24076 O O . PHE A 1 30 ? 3.542 0.989 -6.355 1.00 0.00 30 PHE A O 18
ATOM 24093 N N . MET A 1 31 ? 1.746 1.324 -7.689 1.00 0.00 31 MET A N 18
ATOM 24094 C CA . MET A 1 31 ? 1.509 -0.092 -7.913 1.00 0.00 31 MET A CA 18
ATOM 24095 C C . MET A 1 31 ? 2.388 -0.623 -9.047 1.00 0.00 31 MET A C 18
ATOM 24096 O O . MET A 1 31 ? 3.112 -1.601 -8.871 1.00 0.00 31 MET A O 18
ATOM 24110 N N . GLU A 1 32 ? 2.295 0.047 -10.187 1.00 0.00 32 GLU A N 18
ATOM 24111 C CA . GLU A 1 32 ? 3.073 -0.345 -11.350 1.00 0.00 32 GLU A CA 18
ATOM 24112 C C . GLU A 1 32 ? 4.519 -0.641 -10.947 1.00 0.00 32 GLU A C 18
ATOM 24113 O O . GLU A 1 32 ? 5.196 -1.439 -11.593 1.00 0.00 32 GLU A O 18
ATOM 24126 N N . LYS A 1 33 ? 4.949 0.019 -9.882 1.00 0.00 33 LYS A N 18
ATOM 24127 C CA . LYS A 1 33 ? 6.303 -0.163 -9.386 1.00 0.00 33 LYS A CA 18
ATOM 24128 C C . LYS A 1 33 ? 6.300 -1.234 -8.293 1.00 0.00 33 LYS A C 18
ATOM 24129 O O . LYS A 1 33 ? 7.047 -2.208 -8.372 1.00 0.00 33 LYS A O 18
ATOM 24147 N N . GLU A 1 34 ? 5.452 -1.018 -7.298 1.00 0.00 34 GLU A N 18
ATOM 24148 C CA . GLU A 1 34 ? 5.343 -1.953 -6.192 1.00 0.00 34 GLU A CA 18
ATOM 24149 C C . GLU A 1 34 ? 4.565 -3.198 -6.623 1.00 0.00 34 GLU A C 18
ATOM 24150 O O . GLU A 1 34 ? 5.154 -4.254 -6.849 1.00 0.00 34 GLU A O 18
ATOM 24163 N N . PHE A 1 35 ? 3.255 -3.033 -6.724 1.00 0.00 35 PHE A N 18
ATOM 24164 C CA . PHE A 1 35 ? 2.391 -4.130 -7.124 1.00 0.00 35 PHE A CA 18
ATOM 24165 C C . PHE A 1 35 ? 3.025 -4.943 -8.255 1.00 0.00 35 PHE A C 18
ATOM 24166 O O . PHE A 1 35 ? 2.714 -6.120 -8.427 1.00 0.00 35 PHE A O 18
ATOM 24183 N N . GLU A 1 36 ? 3.902 -4.282 -8.996 1.00 0.00 36 GLU A N 18
ATOM 24184 C CA . GLU A 1 36 ? 4.582 -4.928 -10.105 1.00 0.00 36 GLU A CA 18
ATOM 24185 C C . GLU A 1 36 ? 4.841 -6.402 -9.783 1.00 0.00 36 GLU A C 18
ATOM 24186 O O . GLU A 1 36 ? 4.436 -7.286 -10.536 1.00 0.00 36 GLU A O 18
ATOM 24199 N N . HIS A 1 37 ? 5.514 -6.621 -8.663 1.00 0.00 37 HIS A N 18
ATOM 24200 C CA . HIS A 1 37 ? 5.831 -7.972 -8.232 1.00 0.00 37 HIS A CA 18
ATOM 24201 C C . HIS A 1 37 ? 5.986 -8.002 -6.710 1.00 0.00 37 HIS A C 18
ATOM 24202 O O . HIS A 1 37 ? 7.006 -8.457 -6.196 1.00 0.00 37 HIS A O 18
ATOM 24216 N N . LEU A 1 38 ? 4.958 -7.511 -6.033 1.00 0.00 38 LEU A N 18
ATOM 24217 C CA . LEU A 1 38 ? 4.967 -7.477 -4.580 1.00 0.00 38 LEU A CA 18
ATOM 24218 C C . LEU A 1 38 ? 5.138 -8.898 -4.042 1.00 0.00 38 LEU A C 18
ATOM 24219 O O . LEU A 1 38 ? 4.596 -9.848 -4.604 1.00 0.00 38 LEU A O 18
ATOM 24235 N N . SER A 1 39 ? 5.893 -8.999 -2.957 1.00 0.00 39 SER A N 18
ATOM 24236 C CA . SER A 1 39 ? 6.142 -10.289 -2.336 1.00 0.00 39 SER A CA 18
ATOM 24237 C C . SER A 1 39 ? 4.904 -10.744 -1.561 1.00 0.00 39 SER A C 18
ATOM 24238 O O . SER A 1 39 ? 3.988 -9.956 -1.329 1.00 0.00 39 SER A O 18
ATOM 24246 N N . ASP A 1 40 ? 4.916 -12.013 -1.181 1.00 0.00 40 ASP A N 18
ATOM 24247 C CA . ASP A 1 40 ? 3.806 -12.582 -0.436 1.00 0.00 40 ASP A CA 18
ATOM 24248 C C . ASP A 1 40 ? 3.700 -11.888 0.923 1.00 0.00 40 ASP A C 18
ATOM 24249 O O . ASP A 1 40 ? 2.663 -11.314 1.252 1.00 0.00 40 ASP A O 18
ATOM 24259 N N . LYS A 1 41 ? 4.787 -11.963 1.677 1.00 0.00 41 LYS A N 18
ATOM 24260 C CA . LYS A 1 41 ? 4.829 -11.349 2.993 1.00 0.00 41 LYS A CA 18
ATOM 24261 C C . LYS A 1 41 ? 4.567 -9.847 2.859 1.00 0.00 41 LYS A C 18
ATOM 24262 O O . LYS A 1 41 ? 3.885 -9.256 3.694 1.00 0.00 41 LYS A O 18
ATOM 24280 N N . GLU A 1 42 ? 5.123 -9.274 1.802 1.00 0.00 42 GLU A N 18
ATOM 24281 C CA . GLU A 1 42 ? 4.958 -7.853 1.548 1.00 0.00 42 GLU A CA 18
ATOM 24282 C C . GLU A 1 42 ? 3.480 -7.520 1.334 1.00 0.00 42 GLU A C 18
ATOM 24283 O O . GLU A 1 42 ? 2.976 -6.540 1.880 1.00 0.00 42 GLU A O 18
ATOM 24296 N N . LEU A 1 43 ? 2.828 -8.355 0.539 1.00 0.00 43 LEU A N 18
ATOM 24297 C CA . LEU A 1 43 ? 1.418 -8.161 0.246 1.00 0.00 43 LEU A CA 18
ATOM 24298 C C . LEU A 1 43 ? 0.669 -7.858 1.546 1.00 0.00 43 LEU A C 18
ATOM 24299 O O . LEU A 1 43 ? -0.135 -6.928 1.601 1.00 0.00 43 LEU A O 18
ATOM 24315 N N . SER A 1 44 ? 0.958 -8.661 2.559 1.00 0.00 44 SER A N 18
ATOM 24316 C CA . SER A 1 44 ? 0.322 -8.491 3.854 1.00 0.00 44 SER A CA 18
ATOM 24317 C C . SER A 1 44 ? 0.282 -7.007 4.227 1.00 0.00 44 SER A C 18
ATOM 24318 O O . SER A 1 44 ? -0.790 -6.449 4.453 1.00 0.00 44 SER A O 18
ATOM 24326 N N . GLU A 1 45 ? 1.464 -6.411 4.278 1.00 0.00 45 GLU A N 18
ATOM 24327 C CA . GLU A 1 45 ? 1.578 -5.003 4.619 1.00 0.00 45 GLU A CA 18
ATOM 24328 C C . GLU A 1 45 ? 0.597 -4.174 3.788 1.00 0.00 45 GLU A C 18
ATOM 24329 O O . GLU A 1 45 ? -0.247 -3.469 4.338 1.00 0.00 45 GLU A O 18
ATOM 24342 N N . PHE A 1 46 ? 0.741 -4.287 2.475 1.00 0.00 46 PHE A N 18
ATOM 24343 C CA . PHE A 1 46 ? -0.122 -3.557 1.562 1.00 0.00 46 PHE A CA 18
ATOM 24344 C C . PHE A 1 46 ? -1.591 -3.700 1.964 1.00 0.00 46 PHE A C 18
ATOM 24345 O O . PHE A 1 46 ? -2.278 -2.704 2.184 1.00 0.00 46 PHE A O 18
ATOM 24362 N N . SER A 1 47 ? -2.030 -4.947 2.048 1.00 0.00 47 SER A N 18
ATOM 24363 C CA . SER A 1 47 ? -3.405 -5.233 2.420 1.00 0.00 47 SER A CA 18
ATOM 24364 C C . SER A 1 47 ? -3.689 -4.699 3.825 1.00 0.00 47 SER A C 18
ATOM 24365 O O . SER A 1 47 ? -4.837 -4.413 4.164 1.00 0.00 47 SER A O 18
ATOM 24373 N N . GLU A 1 48 ? -2.625 -4.580 4.605 1.00 0.00 48 GLU A N 18
ATOM 24374 C CA . GLU A 1 48 ? -2.745 -4.084 5.966 1.00 0.00 48 GLU A CA 18
ATOM 24375 C C . GLU A 1 48 ? -2.871 -2.559 5.966 1.00 0.00 48 GLU A C 18
ATOM 24376 O O . GLU A 1 48 ? -3.690 -2.001 6.694 1.00 0.00 48 GLU A O 18
ATOM 24389 N N . ILE A 1 49 ? -2.047 -1.929 5.142 1.00 0.00 49 ILE A N 18
ATOM 24390 C CA . ILE A 1 49 ? -2.055 -0.480 5.039 1.00 0.00 49 ILE A CA 18
ATOM 24391 C C . ILE A 1 49 ? -3.274 -0.038 4.226 1.00 0.00 49 ILE A C 18
ATOM 24392 O O . ILE A 1 49 ? -3.985 0.885 4.619 1.00 0.00 49 ILE A O 18
ATOM 24408 N N . LEU A 1 50 ? -3.478 -0.719 3.108 1.00 0.00 50 LEU A N 18
ATOM 24409 C CA . LEU A 1 50 ? -4.598 -0.408 2.236 1.00 0.00 50 LEU A CA 18
ATOM 24410 C C . LEU A 1 50 ? -5.890 -0.398 3.057 1.00 0.00 50 LEU A C 18
ATOM 24411 O O . LEU A 1 50 ? -6.819 0.347 2.750 1.00 0.00 50 LEU A O 18
ATOM 24427 N N . GLU A 1 51 ? -5.906 -1.234 4.085 1.00 0.00 51 GLU A N 18
ATOM 24428 C CA . GLU A 1 51 ? -7.068 -1.330 4.952 1.00 0.00 51 GLU A CA 18
ATOM 24429 C C . GLU A 1 51 ? -7.725 0.042 5.114 1.00 0.00 51 GLU A C 18
ATOM 24430 O O . GLU A 1 51 ? -8.948 0.143 5.194 1.00 0.00 51 GLU A O 18
ATOM 24443 N N . PHE A 1 52 ? -6.883 1.064 5.157 1.00 0.00 52 PHE A N 18
ATOM 24444 C CA . PHE A 1 52 ? -7.367 2.426 5.308 1.00 0.00 52 PHE A CA 18
ATOM 24445 C C . PHE A 1 52 ? -7.729 3.033 3.951 1.00 0.00 52 PHE A C 18
ATOM 24446 O O . PHE A 1 52 ? -7.111 2.709 2.938 1.00 0.00 52 PHE A O 18
ATOM 24463 N N . GLN A 1 53 ? -8.728 3.902 3.975 1.00 0.00 53 GLN A N 18
ATOM 24464 C CA . GLN A 1 53 ? -9.180 4.557 2.759 1.00 0.00 53 GLN A CA 18
ATOM 24465 C C . GLN A 1 53 ? -8.179 5.633 2.333 1.00 0.00 53 GLN A C 18
ATOM 24466 O O . GLN A 1 53 ? -7.369 6.088 3.140 1.00 0.00 53 GLN A O 18
ATOM 24480 N N . ASP A 1 54 ? -8.268 6.010 1.065 1.00 0.00 54 ASP A N 18
ATOM 24481 C CA . ASP A 1 54 ? -7.380 7.024 0.522 1.00 0.00 54 ASP A CA 18
ATOM 24482 C C . ASP A 1 54 ? -7.411 8.259 1.425 1.00 0.00 54 ASP A C 18
ATOM 24483 O O . ASP A 1 54 ? -6.365 8.811 1.765 1.00 0.00 54 ASP A O 18
ATOM 24493 N N . GLN A 1 55 ? -8.621 8.657 1.788 1.00 0.00 55 GLN A N 18
ATOM 24494 C CA . GLN A 1 55 ? -8.802 9.817 2.645 1.00 0.00 55 GLN A CA 18
ATOM 24495 C C . GLN A 1 55 ? -7.818 9.771 3.815 1.00 0.00 55 GLN A C 18
ATOM 24496 O O . GLN A 1 55 ? -6.998 10.674 3.977 1.00 0.00 55 GLN A O 18
ATOM 24510 N N . GLU A 1 56 ? -7.931 8.710 4.601 1.00 0.00 56 GLU A N 18
ATOM 24511 C CA . GLU A 1 56 ? -7.061 8.535 5.751 1.00 0.00 56 GLU A CA 18
ATOM 24512 C C . GLU A 1 56 ? -5.609 8.370 5.299 1.00 0.00 56 GLU A C 18
ATOM 24513 O O . GLU A 1 56 ? -4.694 8.892 5.933 1.00 0.00 56 GLU A O 18
ATOM 24526 N N . LEU A 1 57 ? -5.443 7.641 4.204 1.00 0.00 57 LEU A N 18
ATOM 24527 C CA . LEU A 1 57 ? -4.118 7.401 3.659 1.00 0.00 57 LEU A CA 18
ATOM 24528 C C . LEU A 1 57 ? -3.427 8.741 3.399 1.00 0.00 57 LEU A C 18
ATOM 24529 O O . LEU A 1 57 ? -2.383 9.028 3.982 1.00 0.00 57 LEU A O 18
ATOM 24545 N N . LEU A 1 58 ? -4.039 9.525 2.524 1.00 0.00 58 LEU A N 18
ATOM 24546 C CA . LEU A 1 58 ? -3.495 10.828 2.179 1.00 0.00 58 LEU A CA 18
ATOM 24547 C C . LEU A 1 58 ? -3.193 11.605 3.462 1.00 0.00 58 LEU A C 18
ATOM 24548 O O . LEU A 1 58 ? -2.047 11.975 3.712 1.00 0.00 58 LEU A O 18
ATOM 24564 N N . ALA A 1 59 ? -4.241 11.829 4.242 1.00 0.00 59 ALA A N 18
ATOM 24565 C CA . ALA A 1 59 ? -4.101 12.555 5.493 1.00 0.00 59 ALA A CA 18
ATOM 24566 C C . ALA A 1 59 ? -2.956 11.948 6.305 1.00 0.00 59 ALA A C 18
ATOM 24567 O O . ALA A 1 59 ? -2.123 12.672 6.847 1.00 0.00 59 ALA A O 18
ATOM 24574 N N . LEU A 1 60 ? -2.951 10.624 6.364 1.00 0.00 60 LEU A N 18
ATOM 24575 C CA . LEU A 1 60 ? -1.922 9.911 7.101 1.00 0.00 60 LEU A CA 18
ATOM 24576 C C . LEU A 1 60 ? -0.546 10.435 6.683 1.00 0.00 60 LEU A C 18
ATOM 24577 O O . LEU A 1 60 ? 0.203 10.952 7.511 1.00 0.00 60 LEU A O 18
ATOM 24593 N N . ILE A 1 61 ? -0.256 10.284 5.399 1.00 0.00 61 ILE A N 18
ATOM 24594 C CA . ILE A 1 61 ? 1.017 10.736 4.862 1.00 0.00 61 ILE A CA 18
ATOM 24595 C C . ILE A 1 61 ? 1.230 12.205 5.235 1.00 0.00 61 ILE A C 18
ATOM 24596 O O . ILE A 1 61 ? 2.327 12.595 5.632 1.00 0.00 61 ILE A O 18
ATOM 24612 N N . ASN A 1 62 ? 0.164 12.979 5.094 1.00 0.00 62 ASN A N 18
ATOM 24613 C CA . ASN A 1 62 ? 0.221 14.396 5.410 1.00 0.00 62 ASN A CA 18
ATOM 24614 C C . ASN A 1 62 ? 0.476 14.569 6.909 1.00 0.00 62 ASN A C 18
ATOM 24615 O O . ASN A 1 62 ? 0.956 15.615 7.344 1.00 0.00 62 ASN A O 18
ATOM 24626 N N . GLY A 1 63 ? 0.144 13.528 7.658 1.00 0.00 63 GLY A N 18
ATOM 24627 C CA . GLY A 1 63 ? 0.331 13.552 9.098 1.00 0.00 63 GLY A CA 18
ATOM 24628 C C . GLY A 1 63 ? -0.969 13.928 9.814 1.00 0.00 63 GLY A C 18
ATOM 24629 O O . GLY A 1 63 ? -0.940 14.543 10.878 1.00 0.00 63 GLY A O 18
ATOM 24633 N N . HIS A 1 64 ? -2.078 13.542 9.200 1.00 0.00 64 HIS A N 18
ATOM 24634 C CA . HIS A 1 64 ? -3.385 13.831 9.764 1.00 0.00 64 HIS A CA 18
ATOM 24635 C C . HIS A 1 64 ? -3.822 12.674 10.666 1.00 0.00 64 HIS A C 18
ATOM 24636 O O . HIS A 1 64 ? -3.541 12.676 11.863 1.00 0.00 64 HIS A O 18
ATOM 24650 N N . SER A 1 65 ? -4.501 11.714 10.055 1.00 0.00 65 SER A N 18
ATOM 24651 C CA . SER A 1 65 ? -4.979 10.554 10.787 1.00 0.00 65 SER A CA 18
ATOM 24652 C C . SER A 1 65 ? -3.797 9.795 11.395 1.00 0.00 65 SER A C 18
ATOM 24653 O O . SER A 1 65 ? -2.642 10.104 11.107 1.00 0.00 65 SER A O 18
ATOM 24661 N N . GLU A 1 66 ? -4.128 8.817 12.225 1.00 0.00 66 GLU A N 18
ATOM 24662 C CA . GLU A 1 66 ? -3.108 8.012 12.876 1.00 0.00 66 GLU A CA 18
ATOM 24663 C C . GLU A 1 66 ? -3.237 6.547 12.452 1.00 0.00 66 GLU A C 18
ATOM 24664 O O . GLU A 1 66 ? -4.196 6.175 11.777 1.00 0.00 66 GLU A O 18
ATOM 24677 N N . THR A 1 67 ? -2.258 5.756 12.865 1.00 0.00 67 THR A N 18
ATOM 24678 C CA . THR A 1 67 ? -2.250 4.341 12.536 1.00 0.00 67 THR A CA 18
ATOM 24679 C C . THR A 1 67 ? -2.257 3.497 13.812 1.00 0.00 67 THR A C 18
ATOM 24680 O O . THR A 1 67 ? -1.351 3.605 14.637 1.00 0.00 67 THR A O 18
ATOM 24691 N N . ASP A 1 68 ? -3.289 2.675 13.934 1.00 0.00 68 ASP A N 18
ATOM 24692 C CA . ASP A 1 68 ? -3.425 1.813 15.096 1.00 0.00 68 ASP A CA 18
ATOM 24693 C C . ASP A 1 68 ? -2.454 0.637 14.970 1.00 0.00 68 ASP A C 18
ATOM 24694 O O . ASP A 1 68 ? -2.387 -0.215 15.854 1.00 0.00 68 ASP A O 18
ATOM 24704 N N . LYS A 1 69 ? -1.726 0.629 13.863 1.00 0.00 69 LYS A N 18
ATOM 24705 C CA . LYS A 1 69 ? -0.761 -0.429 13.610 1.00 0.00 69 LYS A CA 18
ATOM 24706 C C . LYS A 1 69 ? 0.590 0.194 13.252 1.00 0.00 69 LYS A C 18
ATOM 24707 O O . LYS A 1 69 ? 0.720 0.851 12.220 1.00 0.00 69 LYS A O 18
ATOM 24725 N N . GLY A 1 70 ? 1.560 -0.034 14.124 1.00 0.00 70 GLY A N 18
ATOM 24726 C CA . GLY A 1 70 ? 2.896 0.496 13.913 1.00 0.00 70 GLY A CA 18
ATOM 24727 C C . GLY A 1 70 ? 3.582 -0.198 12.735 1.00 0.00 70 GLY A C 18
ATOM 24728 O O . GLY A 1 70 ? 4.685 0.180 12.343 1.00 0.00 70 GLY A O 18
ATOM 24732 N N . HIS A 1 71 ? 2.900 -1.201 12.202 1.00 0.00 71 HIS A N 18
ATOM 24733 C CA . HIS A 1 71 ? 3.429 -1.952 11.076 1.00 0.00 71 HIS A CA 18
ATOM 24734 C C . HIS A 1 71 ? 3.123 -1.208 9.774 1.00 0.00 71 HIS A C 18
ATOM 24735 O O . HIS A 1 71 ? 3.422 -1.702 8.688 1.00 0.00 71 HIS A O 18
ATOM 24749 N N . LEU A 1 72 ? 2.531 -0.033 9.927 1.00 0.00 72 LEU A N 18
ATOM 24750 C CA . LEU A 1 72 ? 2.181 0.783 8.777 1.00 0.00 72 LEU A CA 18
ATOM 24751 C C . LEU A 1 72 ? 3.111 1.997 8.716 1.00 0.00 72 LEU A C 18
ATOM 24752 O O . LEU A 1 72 ? 3.535 2.404 7.636 1.00 0.00 72 LEU A O 18
ATOM 24768 N N . ILE A 1 73 ? 3.401 2.539 9.889 1.00 0.00 73 ILE A N 18
ATOM 24769 C CA . ILE A 1 73 ? 4.273 3.698 9.983 1.00 0.00 73 ILE A CA 18
ATOM 24770 C C . ILE A 1 73 ? 5.444 3.529 9.012 1.00 0.00 73 ILE A C 18
ATOM 24771 O O . ILE A 1 73 ? 5.738 4.429 8.227 1.00 0.00 73 ILE A O 18
ATOM 24787 N N . PRO A 1 74 ? 6.097 2.339 9.101 1.00 0.00 74 PRO A N 18
ATOM 24788 C CA . PRO A 1 74 ? 7.229 2.041 8.240 1.00 0.00 74 PRO A CA 18
ATOM 24789 C C . PRO A 1 74 ? 6.766 1.721 6.817 1.00 0.00 74 PRO A C 18
ATOM 24790 O O . PRO A 1 74 ? 7.222 2.341 5.858 1.00 0.00 74 PRO A O 18
ATOM 24801 N N . MET A 1 75 ? 5.866 0.753 6.725 1.00 0.00 75 MET A N 18
ATOM 24802 C CA . MET A 1 75 ? 5.337 0.343 5.436 1.00 0.00 75 MET A CA 18
ATOM 24803 C C . MET A 1 75 ? 4.825 1.548 4.645 1.00 0.00 75 MET A C 18
ATOM 24804 O O . MET A 1 75 ? 4.730 1.496 3.419 1.00 0.00 75 MET A O 18
ATOM 24818 N N . LEU A 1 76 ? 4.509 2.606 5.378 1.00 0.00 76 LEU A N 18
ATOM 24819 C CA . LEU A 1 76 ? 4.010 3.823 4.760 1.00 0.00 76 LEU A CA 18
ATOM 24820 C C . LEU A 1 76 ? 5.170 4.564 4.093 1.00 0.00 76 LEU A C 18
ATOM 24821 O O . LEU A 1 76 ? 4.995 5.184 3.045 1.00 0.00 76 LEU A O 18
ATOM 24837 N N . GLU A 1 77 ? 6.329 4.476 4.728 1.00 0.00 77 GLU A N 18
ATOM 24838 C CA . GLU A 1 77 ? 7.518 5.131 4.209 1.00 0.00 77 GLU A CA 18
ATOM 24839 C C . GLU A 1 77 ? 7.888 4.554 2.841 1.00 0.00 77 GLU A C 18
ATOM 24840 O O . GLU A 1 77 ? 8.006 5.292 1.864 1.00 0.00 77 GLU A O 18
ATOM 24853 N N . LYS A 1 78 ? 8.060 3.241 2.815 1.00 0.00 78 LYS A N 18
ATOM 24854 C CA . LYS A 1 78 ? 8.414 2.557 1.582 1.00 0.00 78 LYS A CA 18
ATOM 24855 C C . LYS A 1 78 ? 7.343 2.834 0.525 1.00 0.00 78 LYS A C 18
ATOM 24856 O O . LYS A 1 78 ? 7.655 2.979 -0.656 1.00 0.00 78 LYS A O 18
ATOM 24874 N N . ILE A 1 79 ? 6.103 2.899 0.988 1.00 0.00 79 ILE A N 18
ATOM 24875 C CA . ILE A 1 79 ? 4.984 3.155 0.096 1.00 0.00 79 ILE A CA 18
ATOM 24876 C C . ILE A 1 79 ? 5.033 4.612 -0.370 1.00 0.00 79 ILE A C 18
ATOM 24877 O O . ILE A 1 79 ? 5.058 4.882 -1.570 1.00 0.00 79 ILE A O 18
ATOM 24893 N N . ARG A 1 80 ? 5.046 5.511 0.603 1.00 0.00 80 ARG A N 18
ATOM 24894 C CA . ARG A 1 80 ? 5.091 6.933 0.307 1.00 0.00 80 ARG A CA 18
ATOM 24895 C C . ARG A 1 80 ? 6.021 7.199 -0.878 1.00 0.00 80 ARG A C 18
ATOM 24896 O O . ARG A 1 80 ? 5.640 7.877 -1.831 1.00 0.00 80 ARG A O 18
ATOM 24916 N N . ARG A 1 81 ? 7.223 6.650 -0.781 1.00 0.00 81 ARG A N 18
ATOM 24917 C CA . ARG A 1 81 ? 8.211 6.820 -1.833 1.00 0.00 81 ARG A CA 18
ATOM 24918 C C . ARG A 1 81 ? 7.618 6.420 -3.186 1.00 0.00 81 ARG A C 18
ATOM 24919 O O . ARG A 1 81 ? 7.691 7.183 -4.149 1.00 0.00 81 ARG A O 18
ATOM 24939 N N . ALA A 1 82 ? 7.046 5.226 -3.217 1.00 0.00 82 ALA A N 18
ATOM 24940 C CA . ALA A 1 82 ? 6.441 4.717 -4.436 1.00 0.00 82 ALA A CA 18
ATOM 24941 C C . ALA A 1 82 ? 5.258 5.605 -4.823 1.00 0.00 82 ALA A C 18
ATOM 24942 O O . ALA A 1 82 ? 4.918 5.714 -6.000 1.00 0.00 82 ALA A O 18
ATOM 24949 N N . MET A 1 1 ? -8.389 -7.565 6.258 1.00 0.00 1 MET A N 19
ATOM 24950 C CA . MET A 1 1 ? -8.382 -8.487 7.381 1.00 0.00 1 MET A CA 19
ATOM 24951 C C . MET A 1 1 ? -8.366 -9.939 6.898 1.00 0.00 1 MET A C 19
ATOM 24952 O O . MET A 1 1 ? -9.290 -10.701 7.180 1.00 0.00 1 MET A O 19
ATOM 24966 N N . MET A 1 2 ? -7.307 -10.278 6.178 1.00 0.00 2 MET A N 19
ATOM 24967 C CA . MET A 1 2 ? -7.159 -11.625 5.653 1.00 0.00 2 MET A CA 19
ATOM 24968 C C . MET A 1 2 ? -5.828 -11.782 4.914 1.00 0.00 2 MET A C 19
ATOM 24969 O O . MET A 1 2 ? -5.153 -10.795 4.627 1.00 0.00 2 MET A O 19
ATOM 24983 N N . VAL A 1 3 ? -5.491 -13.031 4.628 1.00 0.00 3 VAL A N 19
ATOM 24984 C CA . VAL A 1 3 ? -4.253 -13.330 3.928 1.00 0.00 3 VAL A CA 19
ATOM 24985 C C . VAL A 1 3 ? -4.421 -13.004 2.443 1.00 0.00 3 VAL A C 19
ATOM 24986 O O . VAL A 1 3 ? -5.542 -12.870 1.956 1.00 0.00 3 VAL A O 19
ATOM 24999 N N . PHE A 1 4 ? -3.289 -12.887 1.764 1.00 0.00 4 PHE A N 19
ATOM 25000 C CA . PHE A 1 4 ? -3.296 -12.579 0.344 1.00 0.00 4 PHE A CA 19
ATOM 25001 C C . PHE A 1 4 ? -3.704 -13.802 -0.480 1.00 0.00 4 PHE A C 19
ATOM 25002 O O . PHE A 1 4 ? -3.291 -14.922 -0.182 1.00 0.00 4 PHE A O 19
ATOM 25019 N N . ASP A 1 5 ? -4.511 -13.547 -1.499 1.00 0.00 5 ASP A N 19
ATOM 25020 C CA . ASP A 1 5 ? -4.980 -14.613 -2.368 1.00 0.00 5 ASP A CA 19
ATOM 25021 C C . ASP A 1 5 ? -5.589 -14.004 -3.632 1.00 0.00 5 ASP A C 19
ATOM 25022 O O . ASP A 1 5 ? -5.578 -12.786 -3.806 1.00 0.00 5 ASP A O 19
ATOM 25032 N N . ASP A 1 6 ? -6.105 -14.879 -4.483 1.00 0.00 6 ASP A N 19
ATOM 25033 C CA . ASP A 1 6 ? -6.717 -14.443 -5.726 1.00 0.00 6 ASP A CA 19
ATOM 25034 C C . ASP A 1 6 ? -7.677 -13.286 -5.439 1.00 0.00 6 ASP A C 19
ATOM 25035 O O . ASP A 1 6 ? -7.817 -12.374 -6.253 1.00 0.00 6 ASP A O 19
ATOM 25045 N N . ILE A 1 7 ? -8.313 -13.361 -4.279 1.00 0.00 7 ILE A N 19
ATOM 25046 C CA . ILE A 1 7 ? -9.255 -12.332 -3.874 1.00 0.00 7 ILE A CA 19
ATOM 25047 C C . ILE A 1 7 ? -8.484 -11.083 -3.440 1.00 0.00 7 ILE A C 19
ATOM 25048 O O . ILE A 1 7 ? -8.651 -10.013 -4.023 1.00 0.00 7 ILE A O 19
ATOM 25064 N N . ALA A 1 8 ? -7.657 -11.262 -2.421 1.00 0.00 8 ALA A N 19
ATOM 25065 C CA . ALA A 1 8 ? -6.860 -10.164 -1.902 1.00 0.00 8 ALA A CA 19
ATOM 25066 C C . ALA A 1 8 ? -6.169 -9.447 -3.064 1.00 0.00 8 ALA A C 19
ATOM 25067 O O . ALA A 1 8 ? -5.985 -8.231 -3.027 1.00 0.00 8 ALA A O 19
ATOM 25074 N N . LYS A 1 9 ? -5.806 -10.231 -4.068 1.00 0.00 9 LYS A N 19
ATOM 25075 C CA . LYS A 1 9 ? -5.139 -9.687 -5.239 1.00 0.00 9 LYS A CA 19
ATOM 25076 C C . LYS A 1 9 ? -6.062 -8.675 -5.922 1.00 0.00 9 LYS A C 19
ATOM 25077 O O . LYS A 1 9 ? -5.722 -7.498 -6.035 1.00 0.00 9 LYS A O 19
ATOM 25095 N N . ARG A 1 10 ? -7.210 -9.171 -6.358 1.00 0.00 10 ARG A N 19
ATOM 25096 C CA . ARG A 1 10 ? -8.184 -8.325 -7.027 1.00 0.00 10 ARG A CA 19
ATOM 25097 C C . ARG A 1 10 ? -8.727 -7.272 -6.058 1.00 0.00 10 ARG A C 19
ATOM 25098 O O . ARG A 1 10 ? -9.161 -6.201 -6.479 1.00 0.00 10 ARG A O 19
ATOM 25118 N N . LYS A 1 11 ? -8.684 -7.614 -4.778 1.00 0.00 11 LYS A N 19
ATOM 25119 C CA . LYS A 1 11 ? -9.166 -6.711 -3.746 1.00 0.00 11 LYS A CA 19
ATOM 25120 C C . LYS A 1 11 ? -8.150 -5.586 -3.544 1.00 0.00 11 LYS A C 19
ATOM 25121 O O . LYS A 1 11 ? -8.527 -4.428 -3.372 1.00 0.00 11 LYS A O 19
ATOM 25139 N N . ILE A 1 12 ? -6.881 -5.965 -3.572 1.00 0.00 12 ILE A N 19
ATOM 25140 C CA . ILE A 1 12 ? -5.808 -5.002 -3.394 1.00 0.00 12 ILE A CA 19
ATOM 25141 C C . ILE A 1 12 ? -6.125 -3.737 -4.194 1.00 0.00 12 ILE A C 19
ATOM 25142 O O . ILE A 1 12 ? -6.059 -2.630 -3.663 1.00 0.00 12 ILE A O 19
ATOM 25158 N N . ARG A 1 13 ? -6.463 -3.945 -5.458 1.00 0.00 13 ARG A N 19
ATOM 25159 C CA . ARG A 1 13 ? -6.791 -2.835 -6.336 1.00 0.00 13 ARG A CA 19
ATOM 25160 C C . ARG A 1 13 ? -8.188 -2.299 -6.016 1.00 0.00 13 ARG A C 19
ATOM 25161 O O . ARG A 1 13 ? -8.387 -1.088 -5.923 1.00 0.00 13 ARG A O 19
ATOM 25181 N N . PHE A 1 14 ? -9.121 -3.226 -5.855 1.00 0.00 14 PHE A N 19
ATOM 25182 C CA . PHE A 1 14 ? -10.493 -2.862 -5.547 1.00 0.00 14 PHE A CA 19
ATOM 25183 C C . PHE A 1 14 ? -10.571 -2.074 -4.239 1.00 0.00 14 PHE A C 19
ATOM 25184 O O . PHE A 1 14 ? -11.574 -1.417 -3.964 1.00 0.00 14 PHE A O 19
ATOM 25201 N N . GLN A 1 15 ? -9.498 -2.164 -3.466 1.00 0.00 15 GLN A N 19
ATOM 25202 C CA . GLN A 1 15 ? -9.432 -1.466 -2.193 1.00 0.00 15 GLN A CA 19
ATOM 25203 C C . GLN A 1 15 ? -8.944 -0.031 -2.399 1.00 0.00 15 GLN A C 19
ATOM 25204 O O . GLN A 1 15 ? -9.640 0.921 -2.051 1.00 0.00 15 GLN A O 19
ATOM 25218 N N . THR A 1 16 ? -7.750 0.079 -2.964 1.00 0.00 16 THR A N 19
ATOM 25219 C CA . THR A 1 16 ? -7.161 1.383 -3.220 1.00 0.00 16 THR A CA 19
ATOM 25220 C C . THR A 1 16 ? -8.202 2.330 -3.820 1.00 0.00 16 THR A C 19
ATOM 25221 O O . THR A 1 16 ? -8.455 3.404 -3.277 1.00 0.00 16 THR A O 19
ATOM 25232 N N . ARG A 1 17 ? -8.778 1.897 -4.932 1.00 0.00 17 ARG A N 19
ATOM 25233 C CA . ARG A 1 17 ? -9.786 2.693 -5.612 1.00 0.00 17 ARG A CA 19
ATOM 25234 C C . ARG A 1 17 ? -10.848 3.165 -4.618 1.00 0.00 17 ARG A C 19
ATOM 25235 O O . ARG A 1 17 ? -11.351 2.376 -3.820 1.00 0.00 17 ARG A O 19
ATOM 25255 N N . ARG A 1 18 ? -11.159 4.451 -4.699 1.00 0.00 18 ARG A N 19
ATOM 25256 C CA . ARG A 1 18 ? -12.153 5.038 -3.816 1.00 0.00 18 ARG A CA 19
ATOM 25257 C C . ARG A 1 18 ? -12.586 6.408 -4.341 1.00 0.00 18 ARG A C 19
ATOM 25258 O O . ARG A 1 18 ? -12.531 6.662 -5.544 1.00 0.00 18 ARG A O 19
ATOM 25278 N N . GLY A 1 19 ? -13.008 7.255 -3.414 1.00 0.00 19 GLY A N 19
ATOM 25279 C CA . GLY A 1 19 ? -13.450 8.593 -3.769 1.00 0.00 19 GLY A CA 19
ATOM 25280 C C . GLY A 1 19 ? -12.275 9.573 -3.785 1.00 0.00 19 GLY A C 19
ATOM 25281 O O . GLY A 1 19 ? -12.383 10.685 -3.270 1.00 0.00 19 GLY A O 19
ATOM 25285 N N . LEU A 1 20 ? -11.180 9.124 -4.380 1.00 0.00 20 LEU A N 19
ATOM 25286 C CA . LEU A 1 20 ? -9.986 9.948 -4.470 1.00 0.00 20 LEU A CA 19
ATOM 25287 C C . LEU A 1 20 ? -9.339 9.752 -5.843 1.00 0.00 20 LEU A C 19
ATOM 25288 O O . LEU A 1 20 ? -8.745 8.708 -6.110 1.00 0.00 20 LEU A O 19
ATOM 25304 N N . LEU A 1 21 ? -9.475 10.772 -6.677 1.00 0.00 21 LEU A N 19
ATOM 25305 C CA . LEU A 1 21 ? -8.911 10.725 -8.015 1.00 0.00 21 LEU A CA 19
ATOM 25306 C C . LEU A 1 21 ? -7.394 10.554 -7.918 1.00 0.00 21 LEU A C 19
ATOM 25307 O O . LEU A 1 21 ? -6.861 9.502 -8.266 1.00 0.00 21 LEU A O 19
ATOM 25323 N N . GLU A 1 22 ? -6.741 11.605 -7.444 1.00 0.00 22 GLU A N 19
ATOM 25324 C CA . GLU A 1 22 ? -5.296 11.585 -7.298 1.00 0.00 22 GLU A CA 19
ATOM 25325 C C . GLU A 1 22 ? -4.840 10.245 -6.716 1.00 0.00 22 GLU A C 19
ATOM 25326 O O . GLU A 1 22 ? -4.017 9.553 -7.312 1.00 0.00 22 GLU A O 19
ATOM 25339 N N . LEU A 1 23 ? -5.396 9.919 -5.558 1.00 0.00 23 LEU A N 19
ATOM 25340 C CA . LEU A 1 23 ? -5.057 8.675 -4.889 1.00 0.00 23 LEU A CA 19
ATOM 25341 C C . LEU A 1 23 ? -5.175 7.518 -5.883 1.00 0.00 23 LEU A C 19
ATOM 25342 O O . LEU A 1 23 ? -4.341 6.614 -5.890 1.00 0.00 23 LEU A O 19
ATOM 25358 N N . ASP A 1 24 ? -6.217 7.584 -6.698 1.00 0.00 24 ASP A N 19
ATOM 25359 C CA . ASP A 1 24 ? -6.455 6.553 -7.694 1.00 0.00 24 ASP A CA 19
ATOM 25360 C C . ASP A 1 24 ? -5.277 6.511 -8.669 1.00 0.00 24 ASP A C 19
ATOM 25361 O O . ASP A 1 24 ? -4.886 5.440 -9.131 1.00 0.00 24 ASP A O 19
ATOM 25371 N N . LEU A 1 25 ? -4.744 7.690 -8.954 1.00 0.00 25 LEU A N 19
ATOM 25372 C CA . LEU A 1 25 ? -3.618 7.801 -9.866 1.00 0.00 25 LEU A CA 19
ATOM 25373 C C . LEU A 1 25 ? -2.344 7.339 -9.156 1.00 0.00 25 LEU A C 19
ATOM 25374 O O . LEU A 1 25 ? -1.601 6.513 -9.683 1.00 0.00 25 LEU A O 19
ATOM 25390 N N . ILE A 1 26 ? -2.131 7.893 -7.971 1.00 0.00 26 ILE A N 19
ATOM 25391 C CA . ILE A 1 26 ? -0.960 7.548 -7.184 1.00 0.00 26 ILE A CA 19
ATOM 25392 C C . ILE A 1 26 ? -0.704 6.043 -7.290 1.00 0.00 26 ILE A C 19
ATOM 25393 O O . ILE A 1 26 ? 0.346 5.621 -7.772 1.00 0.00 26 ILE A O 19
ATOM 25409 N N . PHE A 1 27 ? -1.682 5.275 -6.834 1.00 0.00 27 PHE A N 19
ATOM 25410 C CA . PHE A 1 27 ? -1.576 3.826 -6.872 1.00 0.00 27 PHE A CA 19
ATOM 25411 C C . PHE A 1 27 ? -1.013 3.353 -8.213 1.00 0.00 27 PHE A C 19
ATOM 25412 O O . PHE A 1 27 ? -0.134 2.493 -8.253 1.00 0.00 27 PHE A O 19
ATOM 25429 N N . GLY A 1 28 ? -1.541 3.935 -9.280 1.00 0.00 28 GLY A N 19
ATOM 25430 C CA . GLY A 1 28 ? -1.101 3.584 -10.619 1.00 0.00 28 GLY A CA 19
ATOM 25431 C C . GLY A 1 28 ? 0.421 3.442 -10.677 1.00 0.00 28 GLY A C 19
ATOM 25432 O O . GLY A 1 28 ? 0.936 2.433 -11.156 1.00 0.00 28 GLY A O 19
ATOM 25436 N N . ARG A 1 29 ? 1.098 4.467 -10.182 1.00 0.00 29 ARG A N 19
ATOM 25437 C CA . ARG A 1 29 ? 2.551 4.469 -10.172 1.00 0.00 29 ARG A CA 19
ATOM 25438 C C . ARG A 1 29 ? 3.074 3.752 -8.925 1.00 0.00 29 ARG A C 19
ATOM 25439 O O . ARG A 1 29 ? 3.891 2.838 -9.028 1.00 0.00 29 ARG A O 19
ATOM 25459 N N . PHE A 1 30 ? 2.582 4.193 -7.777 1.00 0.00 30 PHE A N 19
ATOM 25460 C CA . PHE A 1 30 ? 2.989 3.605 -6.513 1.00 0.00 30 PHE A CA 19
ATOM 25461 C C . PHE A 1 30 ? 2.965 2.077 -6.586 1.00 0.00 30 PHE A C 19
ATOM 25462 O O . PHE A 1 30 ? 3.932 1.418 -6.207 1.00 0.00 30 PHE A O 19
ATOM 25479 N N . MET A 1 31 ? 1.849 1.557 -7.076 1.00 0.00 31 MET A N 19
ATOM 25480 C CA . MET A 1 31 ? 1.686 0.119 -7.204 1.00 0.00 31 MET A CA 19
ATOM 25481 C C . MET A 1 31 ? 2.746 -0.472 -8.135 1.00 0.00 31 MET A C 19
ATOM 25482 O O . MET A 1 31 ? 3.421 -1.437 -7.780 1.00 0.00 31 MET A O 19
ATOM 25496 N N . GLU A 1 32 ? 2.859 0.131 -9.309 1.00 0.00 32 GLU A N 19
ATOM 25497 C CA . GLU A 1 32 ? 3.826 -0.323 -10.294 1.00 0.00 32 GLU A CA 19
ATOM 25498 C C . GLU A 1 32 ? 5.250 -0.136 -9.767 1.00 0.00 32 GLU A C 19
ATOM 25499 O O . GLU A 1 32 ? 6.175 -0.811 -10.214 1.00 0.00 32 GLU A O 19
ATOM 25512 N N . LYS A 1 33 ? 5.380 0.786 -8.824 1.00 0.00 33 LYS A N 19
ATOM 25513 C CA . LYS A 1 33 ? 6.676 1.071 -8.230 1.00 0.00 33 LYS A CA 19
ATOM 25514 C C . LYS A 1 33 ? 6.827 0.270 -6.936 1.00 0.00 33 LYS A C 19
ATOM 25515 O O . LYS A 1 33 ? 7.921 0.178 -6.382 1.00 0.00 33 LYS A O 19
ATOM 25533 N N . GLU A 1 34 ? 5.711 -0.291 -6.491 1.00 0.00 34 GLU A N 19
ATOM 25534 C CA . GLU A 1 34 ? 5.706 -1.081 -5.271 1.00 0.00 34 GLU A CA 19
ATOM 25535 C C . GLU A 1 34 ? 5.053 -2.442 -5.524 1.00 0.00 34 GLU A C 19
ATOM 25536 O O . GLU A 1 34 ? 5.743 -3.456 -5.620 1.00 0.00 34 GLU A O 19
ATOM 25549 N N . PHE A 1 35 ? 3.733 -2.420 -5.625 1.00 0.00 35 PHE A N 19
ATOM 25550 C CA . PHE A 1 35 ? 2.980 -3.639 -5.865 1.00 0.00 35 PHE A CA 19
ATOM 25551 C C . PHE A 1 35 ? 3.691 -4.531 -6.885 1.00 0.00 35 PHE A C 19
ATOM 25552 O O . PHE A 1 35 ? 3.634 -5.756 -6.790 1.00 0.00 35 PHE A O 19
ATOM 25569 N N . GLU A 1 36 ? 4.344 -3.881 -7.837 1.00 0.00 36 GLU A N 19
ATOM 25570 C CA . GLU A 1 36 ? 5.065 -4.600 -8.874 1.00 0.00 36 GLU A CA 19
ATOM 25571 C C . GLU A 1 36 ? 6.243 -5.365 -8.268 1.00 0.00 36 GLU A C 19
ATOM 25572 O O . GLU A 1 36 ? 6.533 -6.489 -8.675 1.00 0.00 36 GLU A O 19
ATOM 25585 N N . HIS A 1 37 ? 6.891 -4.725 -7.305 1.00 0.00 37 HIS A N 19
ATOM 25586 C CA . HIS A 1 37 ? 8.031 -5.331 -6.639 1.00 0.00 37 HIS A CA 19
ATOM 25587 C C . HIS A 1 37 ? 7.558 -6.083 -5.394 1.00 0.00 37 HIS A C 19
ATOM 25588 O O . HIS A 1 37 ? 8.295 -6.895 -4.838 1.00 0.00 37 HIS A O 19
ATOM 25602 N N . LEU A 1 38 ? 6.331 -5.785 -4.992 1.00 0.00 38 LEU A N 19
ATOM 25603 C CA . LEU A 1 38 ? 5.750 -6.422 -3.823 1.00 0.00 38 LEU A CA 19
ATOM 25604 C C . LEU A 1 38 ? 5.823 -7.942 -3.987 1.00 0.00 38 LEU A C 19
ATOM 25605 O O . LEU A 1 38 ? 6.489 -8.441 -4.893 1.00 0.00 38 LEU A O 19
ATOM 25621 N N . SER A 1 39 ? 5.128 -8.635 -3.097 1.00 0.00 39 SER A N 19
ATOM 25622 C CA . SER A 1 39 ? 5.106 -10.087 -3.132 1.00 0.00 39 SER A CA 19
ATOM 25623 C C . SER A 1 39 ? 3.952 -10.613 -2.275 1.00 0.00 39 SER A C 19
ATOM 25624 O O . SER A 1 39 ? 3.240 -9.836 -1.642 1.00 0.00 39 SER A O 19
ATOM 25632 N N . ASP A 1 40 ? 3.805 -11.930 -2.282 1.00 0.00 40 ASP A N 19
ATOM 25633 C CA . ASP A 1 40 ? 2.750 -12.569 -1.513 1.00 0.00 40 ASP A CA 19
ATOM 25634 C C . ASP A 1 40 ? 2.807 -12.073 -0.067 1.00 0.00 40 ASP A C 19
ATOM 25635 O O . ASP A 1 40 ? 1.864 -11.450 0.417 1.00 0.00 40 ASP A O 19
ATOM 25645 N N . LYS A 1 41 ? 3.923 -12.369 0.583 1.00 0.00 41 LYS A N 19
ATOM 25646 C CA . LYS A 1 41 ? 4.115 -11.961 1.964 1.00 0.00 41 LYS A CA 19
ATOM 25647 C C . LYS A 1 41 ? 4.175 -10.434 2.037 1.00 0.00 41 LYS A C 19
ATOM 25648 O O . LYS A 1 41 ? 3.953 -9.850 3.096 1.00 0.00 41 LYS A O 19
ATOM 25666 N N . GLU A 1 42 ? 4.477 -9.831 0.896 1.00 0.00 42 GLU A N 19
ATOM 25667 C CA . GLU A 1 42 ? 4.568 -8.383 0.817 1.00 0.00 42 GLU A CA 19
ATOM 25668 C C . GLU A 1 42 ? 3.185 -7.775 0.577 1.00 0.00 42 GLU A C 19
ATOM 25669 O O . GLU A 1 42 ? 3.003 -6.566 0.705 1.00 0.00 42 GLU A O 19
ATOM 25682 N N . LEU A 1 43 ? 2.245 -8.643 0.232 1.00 0.00 43 LEU A N 19
ATOM 25683 C CA . LEU A 1 43 ? 0.883 -8.207 -0.027 1.00 0.00 43 LEU A CA 19
ATOM 25684 C C . LEU A 1 43 ? 0.215 -7.822 1.294 1.00 0.00 43 LEU A C 19
ATOM 25685 O O . LEU A 1 43 ? -0.546 -6.858 1.351 1.00 0.00 43 LEU A O 19
ATOM 25701 N N . SER A 1 44 ? 0.523 -8.596 2.324 1.00 0.00 44 SER A N 19
ATOM 25702 C CA . SER A 1 44 ? -0.038 -8.348 3.641 1.00 0.00 44 SER A CA 19
ATOM 25703 C C . SER A 1 44 ? 0.221 -6.898 4.056 1.00 0.00 44 SER A C 19
ATOM 25704 O O . SER A 1 44 ? -0.718 -6.145 4.310 1.00 0.00 44 SER A O 19
ATOM 25712 N N . GLU A 1 45 ? 1.498 -6.551 4.111 1.00 0.00 45 GLU A N 19
ATOM 25713 C CA . GLU A 1 45 ? 1.892 -5.205 4.491 1.00 0.00 45 GLU A CA 19
ATOM 25714 C C . GLU A 1 45 ? 1.069 -4.173 3.716 1.00 0.00 45 GLU A C 19
ATOM 25715 O O . GLU A 1 45 ? 0.604 -3.189 4.288 1.00 0.00 45 GLU A O 19
ATOM 25728 N N . PHE A 1 46 ? 0.916 -4.434 2.426 1.00 0.00 46 PHE A N 19
ATOM 25729 C CA . PHE A 1 46 ? 0.158 -3.540 1.567 1.00 0.00 46 PHE A CA 19
ATOM 25730 C C . PHE A 1 46 ? -1.294 -3.428 2.038 1.00 0.00 46 PHE A C 19
ATOM 25731 O O . PHE A 1 46 ? -1.772 -2.333 2.331 1.00 0.00 46 PHE A O 19
ATOM 25748 N N . SER A 1 47 ? -1.954 -4.575 2.096 1.00 0.00 47 SER A N 19
ATOM 25749 C CA . SER A 1 47 ? -3.342 -4.618 2.526 1.00 0.00 47 SER A CA 19
ATOM 25750 C C . SER A 1 47 ? -3.462 -4.097 3.959 1.00 0.00 47 SER A C 19
ATOM 25751 O O . SER A 1 47 ? -4.514 -3.598 4.356 1.00 0.00 47 SER A O 19
ATOM 25759 N N . GLU A 1 48 ? -2.369 -4.229 4.697 1.00 0.00 48 GLU A N 19
ATOM 25760 C CA . GLU A 1 48 ? -2.339 -3.777 6.077 1.00 0.00 48 GLU A CA 19
ATOM 25761 C C . GLU A 1 48 ? -2.263 -2.250 6.134 1.00 0.00 48 GLU A C 19
ATOM 25762 O O . GLU A 1 48 ? -2.925 -1.623 6.959 1.00 0.00 48 GLU A O 19
ATOM 25775 N N . ILE A 1 49 ? -1.450 -1.696 5.247 1.00 0.00 49 ILE A N 19
ATOM 25776 C CA . ILE A 1 49 ? -1.279 -0.254 5.186 1.00 0.00 49 ILE A CA 19
ATOM 25777 C C . ILE A 1 49 ? -2.507 0.373 4.522 1.00 0.00 49 ILE A C 19
ATOM 25778 O O . ILE A 1 49 ? -2.990 1.415 4.961 1.00 0.00 49 ILE A O 19
ATOM 25794 N N . LEU A 1 50 ? -2.977 -0.289 3.475 1.00 0.00 50 LEU A N 19
ATOM 25795 C CA . LEU A 1 50 ? -4.139 0.190 2.746 1.00 0.00 50 LEU A CA 19
ATOM 25796 C C . LEU A 1 50 ? -5.362 0.155 3.665 1.00 0.00 50 LEU A C 19
ATOM 25797 O O . LEU A 1 50 ? -6.389 0.759 3.361 1.00 0.00 50 LEU A O 19
ATOM 25813 N N . GLU A 1 51 ? -5.211 -0.560 4.771 1.00 0.00 51 GLU A N 19
ATOM 25814 C CA . GLU A 1 51 ? -6.291 -0.682 5.736 1.00 0.00 51 GLU A CA 19
ATOM 25815 C C . GLU A 1 51 ? -7.068 0.633 5.832 1.00 0.00 51 GLU A C 19
ATOM 25816 O O . GLU A 1 51 ? -8.285 0.627 6.013 1.00 0.00 51 GLU A O 19
ATOM 25829 N N . PHE A 1 52 ? -6.333 1.728 5.708 1.00 0.00 52 PHE A N 19
ATOM 25830 C CA . PHE A 1 52 ? -6.938 3.047 5.779 1.00 0.00 52 PHE A CA 19
ATOM 25831 C C . PHE A 1 52 ? -7.620 3.409 4.458 1.00 0.00 52 PHE A C 19
ATOM 25832 O O . PHE A 1 52 ? -7.150 3.028 3.388 1.00 0.00 52 PHE A O 19
ATOM 25849 N N . GLN A 1 53 ? -8.718 4.142 4.577 1.00 0.00 53 GLN A N 19
ATOM 25850 C CA . GLN A 1 53 ? -9.469 4.560 3.406 1.00 0.00 53 GLN A CA 19
ATOM 25851 C C . GLN A 1 53 ? -8.640 5.529 2.561 1.00 0.00 53 GLN A C 19
ATOM 25852 O O . GLN A 1 53 ? -7.541 5.917 2.955 1.00 0.00 53 GLN A O 19
ATOM 25866 N N . ASP A 1 54 ? -9.198 5.893 1.416 1.00 0.00 54 ASP A N 19
ATOM 25867 C CA . ASP A 1 54 ? -8.524 6.810 0.513 1.00 0.00 54 ASP A CA 19
ATOM 25868 C C . ASP A 1 54 ? -8.375 8.172 1.194 1.00 0.00 54 ASP A C 19
ATOM 25869 O O . ASP A 1 54 ? -7.290 8.753 1.197 1.00 0.00 54 ASP A O 19
ATOM 25879 N N . GLN A 1 55 ? -9.479 8.642 1.753 1.00 0.00 55 GLN A N 19
ATOM 25880 C CA . GLN A 1 55 ? -9.485 9.925 2.436 1.00 0.00 55 GLN A CA 19
ATOM 25881 C C . GLN A 1 55 ? -8.488 9.914 3.596 1.00 0.00 55 GLN A C 19
ATOM 25882 O O . GLN A 1 55 ? -7.644 10.801 3.703 1.00 0.00 55 GLN A O 19
ATOM 25896 N N . GLU A 1 56 ? -8.620 8.898 4.437 1.00 0.00 56 GLU A N 19
ATOM 25897 C CA . GLU A 1 56 ? -7.741 8.759 5.586 1.00 0.00 56 GLU A CA 19
ATOM 25898 C C . GLU A 1 56 ? -6.305 8.497 5.128 1.00 0.00 56 GLU A C 19
ATOM 25899 O O . GLU A 1 56 ? -5.380 9.189 5.547 1.00 0.00 56 GLU A O 19
ATOM 25912 N N . LEU A 1 57 ? -6.165 7.495 4.272 1.00 0.00 57 LEU A N 19
ATOM 25913 C CA . LEU A 1 57 ? -4.858 7.132 3.753 1.00 0.00 57 LEU A CA 19
ATOM 25914 C C . LEU A 1 57 ? -4.108 8.400 3.339 1.00 0.00 57 LEU A C 19
ATOM 25915 O O . LEU A 1 57 ? -3.045 8.702 3.879 1.00 0.00 57 LEU A O 19
ATOM 25931 N N . LEU A 1 58 ? -4.693 9.110 2.384 1.00 0.00 58 LEU A N 19
ATOM 25932 C CA . LEU A 1 58 ? -4.094 10.339 1.892 1.00 0.00 58 LEU A CA 19
ATOM 25933 C C . LEU A 1 58 ? -3.567 11.154 3.075 1.00 0.00 58 LEU A C 19
ATOM 25934 O O . LEU A 1 58 ? -2.383 11.483 3.129 1.00 0.00 58 LEU A O 19
ATOM 25950 N N . ALA A 1 59 ? -4.473 11.456 3.994 1.00 0.00 59 ALA A N 19
ATOM 25951 C CA . ALA A 1 59 ? -4.115 12.227 5.172 1.00 0.00 59 ALA A CA 19
ATOM 25952 C C . ALA A 1 59 ? -2.870 11.614 5.818 1.00 0.00 59 ALA A C 19
ATOM 25953 O O . ALA A 1 59 ? -1.911 12.322 6.119 1.00 0.00 59 ALA A O 19
ATOM 25960 N N . LEU A 1 60 ? -2.927 10.304 6.012 1.00 0.00 60 LEU A N 19
ATOM 25961 C CA . LEU A 1 60 ? -1.817 9.588 6.616 1.00 0.00 60 LEU A CA 19
ATOM 25962 C C . LEU A 1 60 ? -0.518 9.979 5.909 1.00 0.00 60 LEU A C 19
ATOM 25963 O O . LEU A 1 60 ? 0.376 10.562 6.521 1.00 0.00 60 LEU A O 19
ATOM 25979 N N . ILE A 1 61 ? -0.454 9.643 4.629 1.00 0.00 61 ILE A N 19
ATOM 25980 C CA . ILE A 1 61 ? 0.720 9.952 3.831 1.00 0.00 61 ILE A CA 19
ATOM 25981 C C . ILE A 1 61 ? 1.117 11.412 4.059 1.00 0.00 61 ILE A C 19
ATOM 25982 O O . ILE A 1 61 ? 2.295 11.719 4.234 1.00 0.00 61 ILE A O 19
ATOM 25998 N N . ASN A 1 62 ? 0.111 12.274 4.051 1.00 0.00 62 ASN A N 19
ATOM 25999 C CA . ASN A 1 62 ? 0.340 13.694 4.254 1.00 0.00 62 ASN A CA 19
ATOM 26000 C C . ASN A 1 62 ? 0.849 13.925 5.679 1.00 0.00 62 ASN A C 19
ATOM 26001 O O . ASN A 1 62 ? 1.601 14.866 5.928 1.00 0.00 62 ASN A O 19
ATOM 26012 N N . GLY A 1 63 ? 0.419 13.050 6.576 1.00 0.00 63 GLY A N 19
ATOM 26013 C CA . GLY A 1 63 ? 0.822 13.147 7.968 1.00 0.00 63 GLY A CA 19
ATOM 26014 C C . GLY A 1 63 ? -0.352 13.577 8.850 1.00 0.00 63 GLY A C 19
ATOM 26015 O O . GLY A 1 63 ? -0.156 14.212 9.885 1.00 0.00 63 GLY A O 19
ATOM 26019 N N . HIS A 1 64 ? -1.547 13.213 8.408 1.00 0.00 64 HIS A N 19
ATOM 26020 C CA . HIS A 1 64 ? -2.753 13.553 9.145 1.00 0.00 64 HIS A CA 19
ATOM 26021 C C . HIS A 1 64 ? -3.088 12.430 10.128 1.00 0.00 64 HIS A C 19
ATOM 26022 O O . HIS A 1 64 ? -2.700 12.485 11.294 1.00 0.00 64 HIS A O 19
ATOM 26036 N N . SER A 1 65 ? -3.804 11.437 9.622 1.00 0.00 65 SER A N 19
ATOM 26037 C CA . SER A 1 65 ? -4.195 10.303 10.441 1.00 0.00 65 SER A CA 19
ATOM 26038 C C . SER A 1 65 ? -2.959 9.670 11.083 1.00 0.00 65 SER A C 19
ATOM 26039 O O . SER A 1 65 ? -1.833 9.942 10.670 1.00 0.00 65 SER A O 19
ATOM 26047 N N . GLU A 1 66 ? -3.212 8.837 12.082 1.00 0.00 66 GLU A N 19
ATOM 26048 C CA . GLU A 1 66 ? -2.133 8.163 12.785 1.00 0.00 66 GLU A CA 19
ATOM 26049 C C . GLU A 1 66 ? -2.153 6.665 12.475 1.00 0.00 66 GLU A C 19
ATOM 26050 O O . GLU A 1 66 ? -3.157 6.139 11.996 1.00 0.00 66 GLU A O 19
ATOM 26063 N N . THR A 1 67 ? -1.032 6.019 12.762 1.00 0.00 67 THR A N 19
ATOM 26064 C CA . THR A 1 67 ? -0.908 4.592 12.520 1.00 0.00 67 THR A CA 19
ATOM 26065 C C . THR A 1 67 ? -0.199 3.912 13.693 1.00 0.00 67 THR A C 19
ATOM 26066 O O . THR A 1 67 ? 1.028 3.929 13.776 1.00 0.00 67 THR A O 19
ATOM 26077 N N . ASP A 1 68 ? -1.003 3.329 14.571 1.00 0.00 68 ASP A N 19
ATOM 26078 C CA . ASP A 1 68 ? -0.468 2.645 15.736 1.00 0.00 68 ASP A CA 19
ATOM 26079 C C . ASP A 1 68 ? -0.064 1.222 15.345 1.00 0.00 68 ASP A C 19
ATOM 26080 O O . ASP A 1 68 ? -0.227 0.289 16.129 1.00 0.00 68 ASP A O 19
ATOM 26090 N N . LYS A 1 69 ? 0.456 1.100 14.132 1.00 0.00 69 LYS A N 19
ATOM 26091 C CA . LYS A 1 69 ? 0.885 -0.193 13.628 1.00 0.00 69 LYS A CA 19
ATOM 26092 C C . LYS A 1 69 ? 2.321 -0.084 13.112 1.00 0.00 69 LYS A C 19
ATOM 26093 O O . LYS A 1 69 ? 2.562 0.487 12.050 1.00 0.00 69 LYS A O 19
ATOM 26111 N N . GLY A 1 70 ? 3.238 -0.640 13.890 1.00 0.00 70 GLY A N 19
ATOM 26112 C CA . GLY A 1 70 ? 4.645 -0.613 13.525 1.00 0.00 70 GLY A CA 19
ATOM 26113 C C . GLY A 1 70 ? 4.881 -1.335 12.197 1.00 0.00 70 GLY A C 19
ATOM 26114 O O . GLY A 1 70 ? 5.952 -1.216 11.604 1.00 0.00 70 GLY A O 19
ATOM 26118 N N . HIS A 1 71 ? 3.864 -2.068 11.770 1.00 0.00 71 HIS A N 19
ATOM 26119 C CA . HIS A 1 71 ? 3.948 -2.810 10.523 1.00 0.00 71 HIS A CA 19
ATOM 26120 C C . HIS A 1 71 ? 3.561 -1.898 9.357 1.00 0.00 71 HIS A C 19
ATOM 26121 O O . HIS A 1 71 ? 3.532 -2.333 8.207 1.00 0.00 71 HIS A O 19
ATOM 26135 N N . LEU A 1 72 ? 3.274 -0.649 9.694 1.00 0.00 72 LEU A N 19
ATOM 26136 C CA . LEU A 1 72 ? 2.891 0.328 8.689 1.00 0.00 72 LEU A CA 19
ATOM 26137 C C . LEU A 1 72 ? 3.837 1.528 8.764 1.00 0.00 72 LEU A C 19
ATOM 26138 O O . LEU A 1 72 ? 4.242 2.069 7.736 1.00 0.00 72 LEU A O 19
ATOM 26154 N N . ILE A 1 73 ? 4.161 1.910 9.990 1.00 0.00 73 ILE A N 19
ATOM 26155 C CA . ILE A 1 73 ? 5.051 3.036 10.213 1.00 0.00 73 ILE A CA 19
ATOM 26156 C C . ILE A 1 73 ? 6.181 2.999 9.181 1.00 0.00 73 ILE A C 19
ATOM 26157 O O . ILE A 1 73 ? 6.461 4.001 8.525 1.00 0.00 73 ILE A O 19
ATOM 26173 N N . PRO A 1 74 ? 6.817 1.802 9.068 1.00 0.00 74 PRO A N 19
ATOM 26174 C CA . PRO A 1 74 ? 7.909 1.621 8.128 1.00 0.00 74 PRO A CA 19
ATOM 26175 C C . PRO A 1 74 ? 7.387 1.519 6.693 1.00 0.00 74 PRO A C 19
ATOM 26176 O O . PRO A 1 74 ? 7.702 2.361 5.853 1.00 0.00 74 PRO A O 19
ATOM 26187 N N . MET A 1 75 ? 6.599 0.481 6.457 1.00 0.00 75 MET A N 19
ATOM 26188 C CA . MET A 1 75 ? 6.031 0.258 5.138 1.00 0.00 75 MET A CA 19
ATOM 26189 C C . MET A 1 75 ? 5.423 1.545 4.578 1.00 0.00 75 MET A C 19
ATOM 26190 O O . MET A 1 75 ? 5.272 1.689 3.366 1.00 0.00 75 MET A O 19
ATOM 26204 N N . LEU A 1 76 ? 5.090 2.449 5.488 1.00 0.00 76 LEU A N 19
ATOM 26205 C CA . LEU A 1 76 ? 4.502 3.720 5.101 1.00 0.00 76 LEU A CA 19
ATOM 26206 C C . LEU A 1 76 ? 5.571 4.591 4.437 1.00 0.00 76 LEU A C 19
ATOM 26207 O O . LEU A 1 76 ? 5.338 5.164 3.374 1.00 0.00 76 LEU A O 19
ATOM 26223 N N . GLU A 1 77 ? 6.721 4.662 5.092 1.00 0.00 77 GLU A N 19
ATOM 26224 C CA . GLU A 1 77 ? 7.826 5.453 4.579 1.00 0.00 77 GLU A CA 19
ATOM 26225 C C . GLU A 1 77 ? 8.173 5.018 3.154 1.00 0.00 77 GLU A C 19
ATOM 26226 O O . GLU A 1 77 ? 8.165 5.833 2.233 1.00 0.00 77 GLU A O 19
ATOM 26239 N N . LYS A 1 78 ? 8.471 3.734 3.016 1.00 0.00 78 LYS A N 19
ATOM 26240 C CA . LYS A 1 78 ? 8.820 3.181 1.719 1.00 0.00 78 LYS A CA 19
ATOM 26241 C C . LYS A 1 78 ? 7.691 3.468 0.727 1.00 0.00 78 LYS A C 19
ATOM 26242 O O . LYS A 1 78 ? 7.884 4.198 -0.244 1.00 0.00 78 LYS A O 19
ATOM 26260 N N . ILE A 1 79 ? 6.538 2.878 1.005 1.00 0.00 79 ILE A N 19
ATOM 26261 C CA . ILE A 1 79 ? 5.378 3.060 0.149 1.00 0.00 79 ILE A CA 19
ATOM 26262 C C . ILE A 1 79 ? 5.194 4.551 -0.143 1.00 0.00 79 ILE A C 19
ATOM 26263 O O . ILE A 1 79 ? 5.067 4.950 -1.299 1.00 0.00 79 ILE A O 19
ATOM 26279 N N . ARG A 1 80 ? 5.187 5.334 0.926 1.00 0.00 80 ARG A N 19
ATOM 26280 C CA . ARG A 1 80 ? 5.021 6.772 0.799 1.00 0.00 80 ARG A CA 19
ATOM 26281 C C . ARG A 1 80 ? 5.956 7.321 -0.281 1.00 0.00 80 ARG A C 19
ATOM 26282 O O . ARG A 1 80 ? 5.530 8.086 -1.145 1.00 0.00 80 ARG A O 19
ATOM 26302 N N . ARG A 1 81 ? 7.212 6.909 -0.196 1.00 0.00 81 ARG A N 19
ATOM 26303 C CA . ARG A 1 81 ? 8.210 7.350 -1.156 1.00 0.00 81 ARG A CA 19
ATOM 26304 C C . ARG A 1 81 ? 7.653 7.267 -2.578 1.00 0.00 81 ARG A C 19
ATOM 26305 O O . ARG A 1 81 ? 7.614 8.267 -3.292 1.00 0.00 81 ARG A O 19
ATOM 26325 N N . ALA A 1 82 ? 7.234 6.065 -2.947 1.00 0.00 82 ALA A N 19
ATOM 26326 C CA . ALA A 1 82 ? 6.681 5.839 -4.271 1.00 0.00 82 ALA A CA 19
ATOM 26327 C C . ALA A 1 82 ? 5.400 6.660 -4.430 1.00 0.00 82 ALA A C 19
ATOM 26328 O O . ALA A 1 82 ? 5.101 7.146 -5.520 1.00 0.00 82 ALA A O 19
ATOM 26335 N N . MET A 1 1 ? -8.544 -10.775 6.520 1.00 0.00 1 MET A N 20
ATOM 26336 C CA . MET A 1 1 ? -8.115 -12.135 6.799 1.00 0.00 1 MET A CA 20
ATOM 26337 C C . MET A 1 1 ? -6.780 -12.440 6.116 1.00 0.00 1 MET A C 20
ATOM 26338 O O . MET A 1 1 ? -6.245 -11.604 5.389 1.00 0.00 1 MET A O 20
ATOM 26352 N N . MET A 1 2 ? -6.281 -13.640 6.373 1.00 0.00 2 MET A N 20
ATOM 26353 C CA . MET A 1 2 ? -5.019 -14.066 5.792 1.00 0.00 2 MET A CA 20
ATOM 26354 C C . MET A 1 2 ? -5.250 -14.923 4.547 1.00 0.00 2 MET A C 20
ATOM 26355 O O . MET A 1 2 ? -5.102 -16.144 4.592 1.00 0.00 2 MET A O 20
ATOM 26369 N N . VAL A 1 3 ? -5.610 -14.251 3.463 1.00 0.00 3 VAL A N 20
ATOM 26370 C CA . VAL A 1 3 ? -5.864 -14.937 2.207 1.00 0.00 3 VAL A CA 20
ATOM 26371 C C . VAL A 1 3 ? -4.883 -14.430 1.148 1.00 0.00 3 VAL A C 20
ATOM 26372 O O . VAL A 1 3 ? -4.394 -13.305 1.237 1.00 0.00 3 VAL A O 20
ATOM 26385 N N . PHE A 1 4 ? -4.626 -15.284 0.168 1.00 0.00 4 PHE A N 20
ATOM 26386 C CA . PHE A 1 4 ? -3.713 -14.937 -0.907 1.00 0.00 4 PHE A CA 20
ATOM 26387 C C . PHE A 1 4 ? -4.024 -15.740 -2.172 1.00 0.00 4 PHE A C 20
ATOM 26388 O O . PHE A 1 4 ? -4.061 -16.969 -2.137 1.00 0.00 4 PHE A O 20
ATOM 26405 N N . ASP A 1 5 ? -4.240 -15.013 -3.258 1.00 0.00 5 ASP A N 20
ATOM 26406 C CA . ASP A 1 5 ? -4.547 -15.643 -4.531 1.00 0.00 5 ASP A CA 20
ATOM 26407 C C . ASP A 1 5 ? -4.563 -14.579 -5.631 1.00 0.00 5 ASP A C 20
ATOM 26408 O O . ASP A 1 5 ? -4.573 -13.383 -5.342 1.00 0.00 5 ASP A O 20
ATOM 26418 N N . ASP A 1 6 ? -4.564 -15.052 -6.868 1.00 0.00 6 ASP A N 20
ATOM 26419 C CA . ASP A 1 6 ? -4.579 -14.156 -8.012 1.00 0.00 6 ASP A CA 20
ATOM 26420 C C . ASP A 1 6 ? -5.578 -13.026 -7.757 1.00 0.00 6 ASP A C 20
ATOM 26421 O O . ASP A 1 6 ? -5.422 -11.925 -8.281 1.00 0.00 6 ASP A O 20
ATOM 26431 N N . ILE A 1 7 ? -6.583 -13.338 -6.951 1.00 0.00 7 ILE A N 20
ATOM 26432 C CA . ILE A 1 7 ? -7.607 -12.363 -6.619 1.00 0.00 7 ILE A CA 20
ATOM 26433 C C . ILE A 1 7 ? -7.023 -11.322 -5.662 1.00 0.00 7 ILE A C 20
ATOM 26434 O O . ILE A 1 7 ? -7.163 -10.120 -5.886 1.00 0.00 7 ILE A O 20
ATOM 26450 N N . ALA A 1 8 ? -6.382 -11.821 -4.616 1.00 0.00 8 ALA A N 20
ATOM 26451 C CA . ALA A 1 8 ? -5.776 -10.949 -3.624 1.00 0.00 8 ALA A CA 20
ATOM 26452 C C . ALA A 1 8 ? -5.004 -9.834 -4.333 1.00 0.00 8 ALA A C 20
ATOM 26453 O O . ALA A 1 8 ? -4.957 -8.703 -3.852 1.00 0.00 8 ALA A O 20
ATOM 26460 N N . LYS A 1 9 ? -4.419 -10.193 -5.467 1.00 0.00 9 LYS A N 20
ATOM 26461 C CA . LYS A 1 9 ? -3.652 -9.237 -6.247 1.00 0.00 9 LYS A CA 20
ATOM 26462 C C . LYS A 1 9 ? -4.591 -8.161 -6.795 1.00 0.00 9 LYS A C 20
ATOM 26463 O O . LYS A 1 9 ? -4.440 -6.981 -6.480 1.00 0.00 9 LYS A O 20
ATOM 26481 N N . ARG A 1 10 ? -5.541 -8.606 -7.604 1.00 0.00 10 ARG A N 20
ATOM 26482 C CA . ARG A 1 10 ? -6.505 -7.695 -8.198 1.00 0.00 10 ARG A CA 20
ATOM 26483 C C . ARG A 1 10 ? -7.323 -7.002 -7.107 1.00 0.00 10 ARG A C 20
ATOM 26484 O O . ARG A 1 10 ? -7.866 -5.920 -7.325 1.00 0.00 10 ARG A O 20
ATOM 26504 N N . LYS A 1 11 ? -7.385 -7.654 -5.955 1.00 0.00 11 LYS A N 20
ATOM 26505 C CA . LYS A 1 11 ? -8.128 -7.113 -4.828 1.00 0.00 11 LYS A CA 20
ATOM 26506 C C . LYS A 1 11 ? -7.332 -5.966 -4.202 1.00 0.00 11 LYS A C 20
ATOM 26507 O O . LYS A 1 11 ? -7.827 -4.845 -4.101 1.00 0.00 11 LYS A O 20
ATOM 26525 N N . ILE A 1 12 ? -6.112 -6.287 -3.796 1.00 0.00 12 ILE A N 20
ATOM 26526 C CA . ILE A 1 12 ? -5.243 -5.298 -3.182 1.00 0.00 12 ILE A CA 20
ATOM 26527 C C . ILE A 1 12 ? -5.302 -4.001 -3.992 1.00 0.00 12 ILE A C 20
ATOM 26528 O O . ILE A 1 12 ? -5.467 -2.920 -3.429 1.00 0.00 12 ILE A O 20
ATOM 26544 N N . ARG A 1 13 ? -5.163 -4.152 -5.301 1.00 0.00 13 ARG A N 20
ATOM 26545 C CA . ARG A 1 13 ? -5.198 -3.006 -6.194 1.00 0.00 13 ARG A CA 20
ATOM 26546 C C . ARG A 1 13 ? -6.554 -2.303 -6.103 1.00 0.00 13 ARG A C 20
ATOM 26547 O O . ARG A 1 13 ? -6.621 -1.112 -5.802 1.00 0.00 13 ARG A O 20
ATOM 26567 N N . PHE A 1 14 ? -7.601 -3.070 -6.368 1.00 0.00 14 PHE A N 20
ATOM 26568 C CA . PHE A 1 14 ? -8.952 -2.536 -6.319 1.00 0.00 14 PHE A CA 20
ATOM 26569 C C . PHE A 1 14 ? -9.327 -2.123 -4.895 1.00 0.00 14 PHE A C 20
ATOM 26570 O O . PHE A 1 14 ? -10.361 -1.492 -4.679 1.00 0.00 14 PHE A O 20
ATOM 26587 N N . GLN A 1 15 ? -8.467 -2.497 -3.958 1.00 0.00 15 GLN A N 20
ATOM 26588 C CA . GLN A 1 15 ? -8.696 -2.173 -2.560 1.00 0.00 15 GLN A CA 20
ATOM 26589 C C . GLN A 1 15 ? -8.418 -0.691 -2.306 1.00 0.00 15 GLN A C 20
ATOM 26590 O O . GLN A 1 15 ? -8.858 -0.136 -1.301 1.00 0.00 15 GLN A O 20
ATOM 26604 N N . THR A 1 16 ? -7.688 -0.090 -3.235 1.00 0.00 16 THR A N 20
ATOM 26605 C CA . THR A 1 16 ? -7.346 1.317 -3.124 1.00 0.00 16 THR A CA 20
ATOM 26606 C C . THR A 1 16 ? -8.469 2.186 -3.694 1.00 0.00 16 THR A C 20
ATOM 26607 O O . THR A 1 16 ? -8.852 3.187 -3.091 1.00 0.00 16 THR A O 20
ATOM 26618 N N . ARG A 1 17 ? -8.966 1.771 -4.850 1.00 0.00 17 ARG A N 20
ATOM 26619 C CA . ARG A 1 17 ? -10.037 2.498 -5.509 1.00 0.00 17 ARG A CA 20
ATOM 26620 C C . ARG A 1 17 ? -11.030 3.031 -4.474 1.00 0.00 17 ARG A C 20
ATOM 26621 O O . ARG A 1 17 ? -11.329 2.357 -3.490 1.00 0.00 17 ARG A O 20
ATOM 26641 N N . ARG A 1 18 ? -11.515 4.237 -4.733 1.00 0.00 18 ARG A N 20
ATOM 26642 C CA . ARG A 1 18 ? -12.469 4.868 -3.836 1.00 0.00 18 ARG A CA 20
ATOM 26643 C C . ARG A 1 18 ? -11.736 5.567 -2.689 1.00 0.00 18 ARG A C 20
ATOM 26644 O O . ARG A 1 18 ? -10.749 5.047 -2.170 1.00 0.00 18 ARG A O 20
ATOM 26664 N N . GLY A 1 19 ? -12.248 6.734 -2.326 1.00 0.00 19 GLY A N 20
ATOM 26665 C CA . GLY A 1 19 ? -11.655 7.509 -1.250 1.00 0.00 19 GLY A CA 20
ATOM 26666 C C . GLY A 1 19 ? -11.297 8.919 -1.722 1.00 0.00 19 GLY A C 20
ATOM 26667 O O . GLY A 1 19 ? -11.848 9.902 -1.228 1.00 0.00 19 GLY A O 20
ATOM 26671 N N . LEU A 1 20 ? -10.376 8.974 -2.673 1.00 0.00 20 LEU A N 20
ATOM 26672 C CA . LEU A 1 20 ? -9.938 10.248 -3.218 1.00 0.00 20 LEU A CA 20
ATOM 26673 C C . LEU A 1 20 ? -9.478 10.049 -4.663 1.00 0.00 20 LEU A C 20
ATOM 26674 O O . LEU A 1 20 ? -8.798 9.071 -4.973 1.00 0.00 20 LEU A O 20
ATOM 26690 N N . LEU A 1 21 ? -9.866 10.991 -5.510 1.00 0.00 21 LEU A N 20
ATOM 26691 C CA . LEU A 1 21 ? -9.501 10.931 -6.915 1.00 0.00 21 LEU A CA 20
ATOM 26692 C C . LEU A 1 21 ? -7.984 10.774 -7.038 1.00 0.00 21 LEU A C 20
ATOM 26693 O O . LEU A 1 21 ? -7.495 9.706 -7.403 1.00 0.00 21 LEU A O 20
ATOM 26709 N N . GLU A 1 22 ? -7.282 11.853 -6.725 1.00 0.00 22 GLU A N 20
ATOM 26710 C CA . GLU A 1 22 ? -5.831 11.849 -6.796 1.00 0.00 22 GLU A CA 20
ATOM 26711 C C . GLU A 1 22 ? -5.279 10.515 -6.290 1.00 0.00 22 GLU A C 20
ATOM 26712 O O . GLU A 1 22 ? -4.388 9.933 -6.907 1.00 0.00 22 GLU A O 20
ATOM 26725 N N . LEU A 1 23 ? -5.832 10.068 -5.171 1.00 0.00 23 LEU A N 20
ATOM 26726 C CA . LEU A 1 23 ? -5.406 8.813 -4.575 1.00 0.00 23 LEU A CA 20
ATOM 26727 C C . LEU A 1 23 ? -5.485 7.703 -5.624 1.00 0.00 23 LEU A C 20
ATOM 26728 O O . LEU A 1 23 ? -4.499 7.012 -5.878 1.00 0.00 23 LEU A O 20
ATOM 26744 N N . ASP A 1 24 ? -6.668 7.565 -6.206 1.00 0.00 24 ASP A N 20
ATOM 26745 C CA . ASP A 1 24 ? -6.888 6.550 -7.222 1.00 0.00 24 ASP A CA 20
ATOM 26746 C C . ASP A 1 24 ? -5.752 6.604 -8.245 1.00 0.00 24 ASP A C 20
ATOM 26747 O O . ASP A 1 24 ? -5.309 5.569 -8.740 1.00 0.00 24 ASP A O 20
ATOM 26757 N N . LEU A 1 25 ? -5.314 7.821 -8.532 1.00 0.00 25 LEU A N 20
ATOM 26758 C CA . LEU A 1 25 ? -4.238 8.023 -9.487 1.00 0.00 25 LEU A CA 20
ATOM 26759 C C . LEU A 1 25 ? -2.909 7.621 -8.845 1.00 0.00 25 LEU A C 20
ATOM 26760 O O . LEU A 1 25 ? -2.144 6.851 -9.422 1.00 0.00 25 LEU A O 20
ATOM 26776 N N . ILE A 1 26 ? -2.675 8.162 -7.658 1.00 0.00 26 ILE A N 20
ATOM 26777 C CA . ILE A 1 26 ? -1.451 7.869 -6.931 1.00 0.00 26 ILE A CA 20
ATOM 26778 C C . ILE A 1 26 ? -1.177 6.365 -6.986 1.00 0.00 26 ILE A C 20
ATOM 26779 O O . ILE A 1 26 ? -0.070 5.945 -7.321 1.00 0.00 26 ILE A O 20
ATOM 26795 N N . PHE A 1 27 ? -2.203 5.596 -6.654 1.00 0.00 27 PHE A N 20
ATOM 26796 C CA . PHE A 1 27 ? -2.086 4.148 -6.662 1.00 0.00 27 PHE A CA 20
ATOM 26797 C C . PHE A 1 27 ? -1.653 3.640 -8.038 1.00 0.00 27 PHE A C 20
ATOM 26798 O O . PHE A 1 27 ? -0.821 2.739 -8.138 1.00 0.00 27 PHE A O 20
ATOM 26815 N N . GLY A 1 28 ? -2.236 4.241 -9.065 1.00 0.00 28 GLY A N 20
ATOM 26816 C CA . GLY A 1 28 ? -1.920 3.861 -10.432 1.00 0.00 28 GLY A CA 20
ATOM 26817 C C . GLY A 1 28 ? -0.417 3.631 -10.604 1.00 0.00 28 GLY A C 20
ATOM 26818 O O . GLY A 1 28 ? -0.003 2.669 -11.250 1.00 0.00 28 GLY A O 20
ATOM 26822 N N . ARG A 1 29 ? 0.358 4.529 -10.014 1.00 0.00 29 ARG A N 20
ATOM 26823 C CA . ARG A 1 29 ? 1.806 4.436 -10.094 1.00 0.00 29 ARG A CA 20
ATOM 26824 C C . ARG A 1 29 ? 2.346 3.576 -8.950 1.00 0.00 29 ARG A C 20
ATOM 26825 O O . ARG A 1 29 ? 3.113 2.642 -9.179 1.00 0.00 29 ARG A O 20
ATOM 26845 N N . PHE A 1 30 ? 1.925 3.922 -7.742 1.00 0.00 30 PHE A N 20
ATOM 26846 C CA . PHE A 1 30 ? 2.357 3.193 -6.562 1.00 0.00 30 PHE A CA 20
ATOM 26847 C C . PHE A 1 30 ? 2.221 1.683 -6.769 1.00 0.00 30 PHE A C 20
ATOM 26848 O O . PHE A 1 30 ? 3.090 0.916 -6.359 1.00 0.00 30 PHE A O 20
ATOM 26865 N N . MET A 1 31 ? 1.123 1.302 -7.406 1.00 0.00 31 MET A N 20
ATOM 26866 C CA . MET A 1 31 ? 0.862 -0.102 -7.672 1.00 0.00 31 MET A CA 20
ATOM 26867 C C . MET A 1 31 ? 1.886 -0.673 -8.655 1.00 0.00 31 MET A C 20
ATOM 26868 O O . MET A 1 31 ? 2.356 -1.797 -8.485 1.00 0.00 31 MET A O 20
ATOM 26882 N N . GLU A 1 32 ? 2.202 0.128 -9.663 1.00 0.00 32 GLU A N 20
ATOM 26883 C CA . GLU A 1 32 ? 3.162 -0.284 -10.673 1.00 0.00 32 GLU A CA 20
ATOM 26884 C C . GLU A 1 32 ? 4.518 -0.578 -10.029 1.00 0.00 32 GLU A C 20
ATOM 26885 O O . GLU A 1 32 ? 5.313 -1.344 -10.570 1.00 0.00 32 GLU A O 20
ATOM 26898 N N . LYS A 1 33 ? 4.740 0.047 -8.882 1.00 0.00 33 LYS A N 20
ATOM 26899 C CA . LYS A 1 33 ? 5.986 -0.137 -8.158 1.00 0.00 33 LYS A CA 20
ATOM 26900 C C . LYS A 1 33 ? 5.790 -1.201 -7.076 1.00 0.00 33 LYS A C 20
ATOM 26901 O O . LYS A 1 33 ? 6.537 -2.177 -7.017 1.00 0.00 33 LYS A O 20
ATOM 26919 N N . GLU A 1 34 ? 4.781 -0.977 -6.248 1.00 0.00 34 GLU A N 20
ATOM 26920 C CA . GLU A 1 34 ? 4.477 -1.905 -5.171 1.00 0.00 34 GLU A CA 20
ATOM 26921 C C . GLU A 1 34 ? 3.792 -3.156 -5.726 1.00 0.00 34 GLU A C 20
ATOM 26922 O O . GLU A 1 34 ? 4.424 -4.201 -5.870 1.00 0.00 34 GLU A O 20
ATOM 26935 N N . PHE A 1 35 ? 2.509 -3.007 -6.022 1.00 0.00 35 PHE A N 20
ATOM 26936 C CA . PHE A 1 35 ? 1.732 -4.112 -6.558 1.00 0.00 35 PHE A CA 20
ATOM 26937 C C . PHE A 1 35 ? 2.511 -4.853 -7.647 1.00 0.00 35 PHE A C 20
ATOM 26938 O O . PHE A 1 35 ? 2.228 -6.014 -7.936 1.00 0.00 35 PHE A O 20
ATOM 26955 N N . GLU A 1 36 ? 3.477 -4.151 -8.220 1.00 0.00 36 GLU A N 20
ATOM 26956 C CA . GLU A 1 36 ? 4.298 -4.727 -9.271 1.00 0.00 36 GLU A CA 20
ATOM 26957 C C . GLU A 1 36 ? 4.523 -6.218 -9.011 1.00 0.00 36 GLU A C 20
ATOM 26958 O O . GLU A 1 36 ? 4.031 -7.063 -9.758 1.00 0.00 36 GLU A O 20
ATOM 26971 N N . HIS A 1 37 ? 5.267 -6.496 -7.950 1.00 0.00 37 HIS A N 20
ATOM 26972 C CA . HIS A 1 37 ? 5.563 -7.870 -7.583 1.00 0.00 37 HIS A CA 20
ATOM 26973 C C . HIS A 1 37 ? 5.553 -8.007 -6.059 1.00 0.00 37 HIS A C 20
ATOM 26974 O O . HIS A 1 37 ? 6.540 -8.439 -5.465 1.00 0.00 37 HIS A O 20
ATOM 26988 N N . LEU A 1 38 ? 4.427 -7.631 -5.470 1.00 0.00 38 LEU A N 20
ATOM 26989 C CA . LEU A 1 38 ? 4.276 -7.707 -4.027 1.00 0.00 38 LEU A CA 20
ATOM 26990 C C . LEU A 1 38 ? 4.571 -9.134 -3.562 1.00 0.00 38 LEU A C 20
ATOM 26991 O O . LEU A 1 38 ? 5.089 -9.946 -4.327 1.00 0.00 38 LEU A O 20
ATOM 27007 N N . SER A 1 39 ? 4.229 -9.397 -2.309 1.00 0.00 39 SER A N 20
ATOM 27008 C CA . SER A 1 39 ? 4.451 -10.712 -1.732 1.00 0.00 39 SER A CA 20
ATOM 27009 C C . SER A 1 39 ? 3.586 -10.888 -0.482 1.00 0.00 39 SER A C 20
ATOM 27010 O O . SER A 1 39 ? 3.172 -9.907 0.133 1.00 0.00 39 SER A O 20
ATOM 27018 N N . ASP A 1 40 ? 3.340 -12.146 -0.145 1.00 0.00 40 ASP A N 20
ATOM 27019 C CA . ASP A 1 40 ? 2.532 -12.463 1.021 1.00 0.00 40 ASP A CA 20
ATOM 27020 C C . ASP A 1 40 ? 2.875 -11.493 2.153 1.00 0.00 40 ASP A C 20
ATOM 27021 O O . ASP A 1 40 ? 2.026 -10.717 2.590 1.00 0.00 40 ASP A O 20
ATOM 27031 N N . LYS A 1 41 ? 4.122 -11.568 2.596 1.00 0.00 41 LYS A N 20
ATOM 27032 C CA . LYS A 1 41 ? 4.588 -10.706 3.669 1.00 0.00 41 LYS A CA 20
ATOM 27033 C C . LYS A 1 41 ? 4.098 -9.278 3.420 1.00 0.00 41 LYS A C 20
ATOM 27034 O O . LYS A 1 41 ? 3.560 -8.636 4.321 1.00 0.00 41 LYS A O 20
ATOM 27052 N N . GLU A 1 42 ? 4.300 -8.823 2.192 1.00 0.00 42 GLU A N 20
ATOM 27053 C CA . GLU A 1 42 ? 3.886 -7.483 1.813 1.00 0.00 42 GLU A CA 20
ATOM 27054 C C . GLU A 1 42 ? 2.379 -7.316 2.016 1.00 0.00 42 GLU A C 20
ATOM 27055 O O . GLU A 1 42 ? 1.940 -6.409 2.723 1.00 0.00 42 GLU A O 20
ATOM 27068 N N . LEU A 1 43 ? 1.627 -8.205 1.383 1.00 0.00 43 LEU A N 20
ATOM 27069 C CA . LEU A 1 43 ? 0.178 -8.167 1.486 1.00 0.00 43 LEU A CA 20
ATOM 27070 C C . LEU A 1 43 ? -0.220 -7.875 2.934 1.00 0.00 43 LEU A C 20
ATOM 27071 O O . LEU A 1 43 ? -1.013 -6.971 3.193 1.00 0.00 43 LEU A O 20
ATOM 27087 N N . SER A 1 44 ? 0.350 -8.656 3.839 1.00 0.00 44 SER A N 20
ATOM 27088 C CA . SER A 1 44 ? 0.065 -8.492 5.255 1.00 0.00 44 SER A CA 20
ATOM 27089 C C . SER A 1 44 ? 0.080 -7.007 5.623 1.00 0.00 44 SER A C 20
ATOM 27090 O O . SER A 1 44 ? -0.922 -6.471 6.094 1.00 0.00 44 SER A O 20
ATOM 27098 N N . GLU A 1 45 ? 1.227 -6.385 5.394 1.00 0.00 45 GLU A N 20
ATOM 27099 C CA . GLU A 1 45 ? 1.385 -4.973 5.696 1.00 0.00 45 GLU A CA 20
ATOM 27100 C C . GLU A 1 45 ? 0.525 -4.129 4.753 1.00 0.00 45 GLU A C 20
ATOM 27101 O O . GLU A 1 45 ? -0.318 -3.354 5.202 1.00 0.00 45 GLU A O 20
ATOM 27114 N N . PHE A 1 46 ? 0.768 -4.308 3.463 1.00 0.00 46 PHE A N 20
ATOM 27115 C CA . PHE A 1 46 ? 0.027 -3.572 2.452 1.00 0.00 46 PHE A CA 20
ATOM 27116 C C . PHE A 1 46 ? -1.459 -3.497 2.809 1.00 0.00 46 PHE A C 20
ATOM 27117 O O . PHE A 1 46 ? -2.062 -2.426 2.750 1.00 0.00 46 PHE A O 20
ATOM 27134 N N . SER A 1 47 ? -2.007 -4.648 3.171 1.00 0.00 47 SER A N 20
ATOM 27135 C CA . SER A 1 47 ? -3.411 -4.726 3.537 1.00 0.00 47 SER A CA 20
ATOM 27136 C C . SER A 1 47 ? -3.673 -3.882 4.786 1.00 0.00 47 SER A C 20
ATOM 27137 O O . SER A 1 47 ? -4.726 -3.258 4.908 1.00 0.00 47 SER A O 20
ATOM 27145 N N . GLU A 1 48 ? -2.698 -3.891 5.683 1.00 0.00 48 GLU A N 20
ATOM 27146 C CA . GLU A 1 48 ? -2.811 -3.134 6.918 1.00 0.00 48 GLU A CA 20
ATOM 27147 C C . GLU A 1 48 ? -2.870 -1.635 6.619 1.00 0.00 48 GLU A C 20
ATOM 27148 O O . GLU A 1 48 ? -3.675 -0.912 7.204 1.00 0.00 48 GLU A O 20
ATOM 27161 N N . ILE A 1 49 ? -2.006 -1.212 5.708 1.00 0.00 49 ILE A N 20
ATOM 27162 C CA . ILE A 1 49 ? -1.950 0.189 5.324 1.00 0.00 49 ILE A CA 20
ATOM 27163 C C . ILE A 1 49 ? -3.139 0.513 4.417 1.00 0.00 49 ILE A C 20
ATOM 27164 O O . ILE A 1 49 ? -3.781 1.549 4.577 1.00 0.00 49 ILE A O 20
ATOM 27180 N N . LEU A 1 50 ? -3.395 -0.394 3.485 1.00 0.00 50 LEU A N 20
ATOM 27181 C CA . LEU A 1 50 ? -4.496 -0.217 2.553 1.00 0.00 50 LEU A CA 20
ATOM 27182 C C . LEU A 1 50 ? -5.811 -0.145 3.331 1.00 0.00 50 LEU A C 20
ATOM 27183 O O . LEU A 1 50 ? -6.719 0.594 2.954 1.00 0.00 50 LEU A O 20
ATOM 27199 N N . GLU A 1 51 ? -5.871 -0.922 4.402 1.00 0.00 51 GLU A N 20
ATOM 27200 C CA . GLU A 1 51 ? -7.060 -0.955 5.237 1.00 0.00 51 GLU A CA 20
ATOM 27201 C C . GLU A 1 51 ? -7.653 0.449 5.372 1.00 0.00 51 GLU A C 20
ATOM 27202 O O . GLU A 1 51 ? -8.870 0.608 5.460 1.00 0.00 51 GLU A O 20
ATOM 27215 N N . PHE A 1 52 ? -6.765 1.433 5.385 1.00 0.00 52 PHE A N 20
ATOM 27216 C CA . PHE A 1 52 ? -7.185 2.819 5.508 1.00 0.00 52 PHE A CA 20
ATOM 27217 C C . PHE A 1 52 ? -7.708 3.354 4.173 1.00 0.00 52 PHE A C 20
ATOM 27218 O O . PHE A 1 52 ? -7.303 2.885 3.111 1.00 0.00 52 PHE A O 20
ATOM 27235 N N . GLN A 1 53 ? -8.600 4.329 4.272 1.00 0.00 53 GLN A N 20
ATOM 27236 C CA . GLN A 1 53 ? -9.182 4.933 3.085 1.00 0.00 53 GLN A CA 20
ATOM 27237 C C . GLN A 1 53 ? -8.206 5.935 2.467 1.00 0.00 53 GLN A C 20
ATOM 27238 O O . GLN A 1 53 ? -7.237 6.340 3.107 1.00 0.00 53 GLN A O 20
ATOM 27252 N N . ASP A 1 54 ? -8.495 6.308 1.229 1.00 0.00 54 ASP A N 20
ATOM 27253 C CA . ASP A 1 54 ? -7.655 7.255 0.516 1.00 0.00 54 ASP A CA 20
ATOM 27254 C C . ASP A 1 54 ? -7.504 8.527 1.354 1.00 0.00 54 ASP A C 20
ATOM 27255 O O . ASP A 1 54 ? -6.389 8.927 1.687 1.00 0.00 54 ASP A O 20
ATOM 27265 N N . GLN A 1 55 ? -8.642 9.127 1.672 1.00 0.00 55 GLN A N 20
ATOM 27266 C CA . GLN A 1 55 ? -8.651 10.344 2.464 1.00 0.00 55 GLN A CA 20
ATOM 27267 C C . GLN A 1 55 ? -7.663 10.227 3.627 1.00 0.00 55 GLN A C 20
ATOM 27268 O O . GLN A 1 55 ? -6.781 11.070 3.784 1.00 0.00 55 GLN A O 20
ATOM 27282 N N . GLU A 1 56 ? -7.845 9.176 4.413 1.00 0.00 56 GLU A N 20
ATOM 27283 C CA . GLU A 1 56 ? -6.981 8.938 5.556 1.00 0.00 56 GLU A CA 20
ATOM 27284 C C . GLU A 1 56 ? -5.552 8.650 5.092 1.00 0.00 56 GLU A C 20
ATOM 27285 O O . GLU A 1 56 ? -4.591 9.120 5.699 1.00 0.00 56 GLU A O 20
ATOM 27298 N N . LEU A 1 57 ? -5.457 7.878 4.019 1.00 0.00 57 LEU A N 20
ATOM 27299 C CA . LEU A 1 57 ? -4.162 7.522 3.466 1.00 0.00 57 LEU A CA 20
ATOM 27300 C C . LEU A 1 57 ? -3.385 8.798 3.134 1.00 0.00 57 LEU A C 20
ATOM 27301 O O . LEU A 1 57 ? -2.317 9.041 3.693 1.00 0.00 57 LEU A O 20
ATOM 27317 N N . LEU A 1 58 ? -3.952 9.579 2.227 1.00 0.00 58 LEU A N 20
ATOM 27318 C CA . LEU A 1 58 ? -3.326 10.824 1.815 1.00 0.00 58 LEU A CA 20
ATOM 27319 C C . LEU A 1 58 ? -2.897 11.609 3.055 1.00 0.00 58 LEU A C 20
ATOM 27320 O O . LEU A 1 58 ? -1.723 11.944 3.206 1.00 0.00 58 LEU A O 20
ATOM 27336 N N . ALA A 1 59 ? -3.871 11.879 3.912 1.00 0.00 59 ALA A N 20
ATOM 27337 C CA . ALA A 1 59 ? -3.608 12.619 5.135 1.00 0.00 59 ALA A CA 20
ATOM 27338 C C . ALA A 1 59 ? -2.434 11.973 5.874 1.00 0.00 59 ALA A C 20
ATOM 27339 O O . ALA A 1 59 ? -1.518 12.665 6.315 1.00 0.00 59 ALA A O 20
ATOM 27346 N N . LEU A 1 60 ? -2.499 10.655 5.985 1.00 0.00 60 LEU A N 20
ATOM 27347 C CA . LEU A 1 60 ? -1.453 9.908 6.663 1.00 0.00 60 LEU A CA 20
ATOM 27348 C C . LEU A 1 60 ? -0.090 10.341 6.120 1.00 0.00 60 LEU A C 20
ATOM 27349 O O . LEU A 1 60 ? 0.754 10.829 6.869 1.00 0.00 60 LEU A O 20
ATOM 27365 N N . ILE A 1 61 ? 0.082 10.145 4.821 1.00 0.00 61 ILE A N 20
ATOM 27366 C CA . ILE A 1 61 ? 1.329 10.509 4.168 1.00 0.00 61 ILE A CA 20
ATOM 27367 C C . ILE A 1 61 ? 1.633 11.983 4.444 1.00 0.00 61 ILE A C 20
ATOM 27368 O O . ILE A 1 61 ? 2.761 12.335 4.785 1.00 0.00 61 ILE A O 20
ATOM 27384 N N . ASN A 1 62 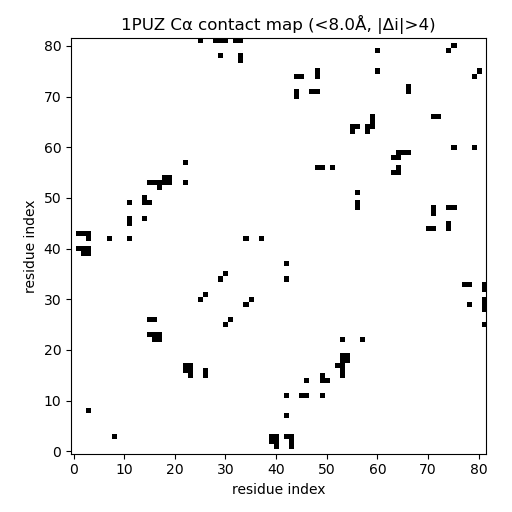? 0.606 12.805 4.286 1.00 0.00 62 ASN A N 20
ATOM 27385 C CA . ASN A 1 62 ? 0.749 14.233 4.514 1.00 0.00 62 ASN A CA 20
ATOM 27386 C C . ASN A 1 62 ? 1.183 14.473 5.962 1.00 0.00 62 ASN A C 20
ATOM 27387 O O . ASN A 1 62 ? 1.871 15.450 6.253 1.00 0.00 62 ASN A O 20
ATOM 27398 N N . GLY A 1 63 ? 0.762 13.566 6.830 1.00 0.00 63 GLY A N 20
ATOM 27399 C CA . GLY A 1 63 ? 1.099 13.667 8.240 1.00 0.00 63 GLY A CA 20
ATOM 27400 C C . GLY A 1 63 ? -0.122 14.074 9.067 1.00 0.00 63 GLY A C 20
ATOM 27401 O O . GLY A 1 63 ? 0.016 14.692 10.122 1.00 0.00 63 GLY A O 20
ATOM 27405 N N . HIS A 1 64 ? -1.290 13.712 8.558 1.00 0.00 64 HIS A N 20
ATOM 27406 C CA . HIS A 1 64 ? -2.534 14.032 9.236 1.00 0.00 64 HIS A CA 20
ATOM 27407 C C . HIS A 1 64 ? -2.881 12.917 10.225 1.00 0.00 64 HIS A C 20
ATOM 27408 O O . HIS A 1 64 ? -2.524 12.992 11.400 1.00 0.00 64 HIS A O 20
ATOM 27422 N N . SER A 1 65 ? -3.573 11.910 9.714 1.00 0.00 65 SER A N 20
ATOM 27423 C CA . SER A 1 65 ? -3.972 10.782 10.537 1.00 0.00 65 SER A CA 20
ATOM 27424 C C . SER A 1 65 ? -2.736 10.106 11.134 1.00 0.00 65 SER A C 20
ATOM 27425 O O . SER A 1 65 ? -1.607 10.477 10.815 1.00 0.00 65 SER A O 20
ATOM 27433 N N . GLU A 1 66 ? -2.991 9.128 11.990 1.00 0.00 66 GLU A N 20
ATOM 27434 C CA . GLU A 1 66 ? -1.913 8.397 12.634 1.00 0.00 66 GLU A CA 20
ATOM 27435 C C . GLU A 1 66 ? -2.022 6.904 12.321 1.00 0.00 66 GLU A C 20
ATOM 27436 O O . GLU A 1 66 ? -3.016 6.456 11.751 1.00 0.00 66 GLU A O 20
ATOM 27449 N N . THR A 1 67 ? -0.987 6.173 12.708 1.00 0.00 67 THR A N 20
ATOM 27450 C CA . THR A 1 67 ? -0.954 4.739 12.476 1.00 0.00 67 THR A CA 20
ATOM 27451 C C . THR A 1 67 ? -0.847 3.986 13.804 1.00 0.00 67 THR A C 20
ATOM 27452 O O . THR A 1 67 ? 0.106 4.180 14.557 1.00 0.00 67 THR A O 20
ATOM 27463 N N . ASP A 1 68 ? -1.839 3.143 14.050 1.00 0.00 68 ASP A N 20
ATOM 27464 C CA . ASP A 1 68 ? -1.869 2.360 15.274 1.00 0.00 68 ASP A CA 20
ATOM 27465 C C . ASP A 1 68 ? -1.164 1.023 15.036 1.00 0.00 68 ASP A C 20
ATOM 27466 O O . ASP A 1 68 ? -1.385 0.061 15.771 1.00 0.00 68 ASP A O 20
ATOM 27476 N N . LYS A 1 69 ? -0.332 1.004 14.006 1.00 0.00 69 LYS A N 20
ATOM 27477 C CA . LYS A 1 69 ? 0.406 -0.200 13.661 1.00 0.00 69 LYS A CA 20
ATOM 27478 C C . LYS A 1 69 ? 1.829 0.181 13.247 1.00 0.00 69 LYS A C 20
ATOM 27479 O O . LYS A 1 69 ? 2.023 0.901 12.268 1.00 0.00 69 LYS A O 20
ATOM 27497 N N . GLY A 1 70 ? 2.788 -0.320 14.012 1.00 0.00 70 GLY A N 20
ATOM 27498 C CA . GLY A 1 70 ? 4.187 -0.041 13.736 1.00 0.00 70 GLY A CA 20
ATOM 27499 C C . GLY A 1 70 ? 4.653 -0.769 12.473 1.00 0.00 70 GLY A C 20
ATOM 27500 O O . GLY A 1 70 ? 5.753 -0.524 11.982 1.00 0.00 70 GLY A O 20
ATOM 27504 N N . HIS A 1 71 ? 3.791 -1.649 11.984 1.00 0.00 71 HIS A N 20
ATOM 27505 C CA . HIS A 1 71 ? 4.100 -2.413 10.788 1.00 0.00 71 HIS A CA 20
ATOM 27506 C C . HIS A 1 71 ? 3.869 -1.545 9.550 1.00 0.00 71 HIS A C 20
ATOM 27507 O O . HIS A 1 71 ? 4.127 -1.976 8.427 1.00 0.00 71 HIS A O 20
ATOM 27521 N N . LEU A 1 72 ? 3.385 -0.336 9.796 1.00 0.00 72 LEU A N 20
ATOM 27522 C CA . LEU A 1 72 ? 3.116 0.597 8.715 1.00 0.00 72 LEU A CA 20
ATOM 27523 C C . LEU A 1 72 ? 4.201 1.675 8.697 1.00 0.00 72 LEU A C 20
ATOM 27524 O O . LEU A 1 72 ? 4.628 2.112 7.629 1.00 0.00 72 LEU A O 20
ATOM 27540 N N . ILE A 1 73 ? 4.616 2.073 9.890 1.00 0.00 73 ILE A N 20
ATOM 27541 C CA . ILE A 1 73 ? 5.643 3.092 10.025 1.00 0.00 73 ILE A CA 20
ATOM 27542 C C . ILE A 1 73 ? 6.664 2.932 8.896 1.00 0.00 73 ILE A C 20
ATOM 27543 O O . ILE A 1 73 ? 6.975 3.894 8.195 1.00 0.00 73 ILE A O 20
ATOM 27559 N N . PRO A 1 74 ? 7.170 1.678 8.752 1.00 0.00 74 PRO A N 20
ATOM 27560 C CA . PRO A 1 74 ? 8.149 1.380 7.721 1.00 0.00 74 PRO A CA 20
ATOM 27561 C C . PRO A 1 74 ? 7.490 1.310 6.343 1.00 0.00 74 PRO A C 20
ATOM 27562 O O . PRO A 1 74 ? 7.855 2.058 5.437 1.00 0.00 74 PRO A O 20
ATOM 27573 N N . MET A 1 75 ? 6.530 0.404 6.227 1.00 0.00 75 MET A N 20
ATOM 27574 C CA . MET A 1 75 ? 5.817 0.226 4.974 1.00 0.00 75 MET A CA 20
ATOM 27575 C C . MET A 1 75 ? 5.367 1.572 4.402 1.00 0.00 75 MET A C 20
ATOM 27576 O O . MET A 1 75 ? 5.235 1.722 3.189 1.00 0.00 75 MET A O 20
ATOM 27590 N N . LEU A 1 76 ? 5.145 2.517 5.304 1.00 0.00 76 LEU A N 20
ATOM 27591 C CA . LEU A 1 76 ? 4.714 3.846 4.905 1.00 0.00 76 LEU A CA 20
ATOM 27592 C C . LEU A 1 76 ? 5.851 4.543 4.156 1.00 0.00 76 LEU A C 20
ATOM 27593 O O . LEU A 1 76 ? 5.620 5.197 3.140 1.00 0.00 76 LEU A O 20
ATOM 27609 N N . GLU A 1 77 ? 7.054 4.379 4.686 1.00 0.00 77 GLU A N 20
ATOM 27610 C CA . GLU A 1 77 ? 8.228 4.985 4.080 1.00 0.00 77 GLU A CA 20
ATOM 27611 C C . GLU A 1 77 ? 8.392 4.498 2.639 1.00 0.00 77 GLU A C 20
ATOM 27612 O O . GLU A 1 77 ? 8.483 5.304 1.714 1.00 0.00 77 GLU A O 20
ATOM 27625 N N . LYS A 1 78 ? 8.425 3.181 2.493 1.00 0.00 78 LYS A N 20
ATOM 27626 C CA . LYS A 1 78 ? 8.576 2.577 1.180 1.00 0.00 78 LYS A CA 20
ATOM 27627 C C . LYS A 1 78 ? 7.343 2.895 0.332 1.00 0.00 78 LYS A C 20
ATOM 27628 O O . LYS A 1 78 ? 7.467 3.360 -0.800 1.00 0.00 78 LYS A O 20
ATOM 27646 N N . ILE A 1 79 ? 6.181 2.630 0.912 1.00 0.00 79 ILE A N 20
ATOM 27647 C CA . ILE A 1 79 ? 4.927 2.882 0.224 1.00 0.00 79 ILE A CA 20
ATOM 27648 C C . ILE A 1 79 ? 4.840 4.364 -0.145 1.00 0.00 79 ILE A C 20
ATOM 27649 O O . ILE A 1 79 ? 4.894 4.719 -1.321 1.00 0.00 79 ILE A O 20
ATOM 27665 N N . ARG A 1 80 ? 4.708 5.190 0.883 1.00 0.00 80 ARG A N 20
ATOM 27666 C CA . ARG A 1 80 ? 4.613 6.625 0.682 1.00 0.00 80 ARG A CA 20
ATOM 27667 C C . ARG A 1 80 ? 5.663 7.090 -0.329 1.00 0.00 80 ARG A C 20
ATOM 27668 O O . ARG A 1 80 ? 5.452 8.070 -1.042 1.00 0.00 80 ARG A O 20
ATOM 27688 N N . ARG A 1 81 ? 6.772 6.365 -0.358 1.00 0.00 81 ARG A N 20
ATOM 27689 C CA . ARG A 1 81 ? 7.855 6.691 -1.271 1.00 0.00 81 ARG A CA 20
ATOM 27690 C C . ARG A 1 81 ? 7.307 6.943 -2.677 1.00 0.00 81 ARG A C 20
ATOM 27691 O O . ARG A 1 81 ? 7.522 8.010 -3.249 1.00 0.00 81 ARG A O 20
ATOM 27711 N N . ALA A 1 82 ? 6.610 5.941 -3.194 1.00 0.00 82 ALA A N 20
ATOM 27712 C CA . ALA A 1 82 ? 6.030 6.041 -4.522 1.00 0.00 82 ALA A CA 20
ATOM 27713 C C . ALA A 1 82 ? 4.864 7.031 -4.492 1.00 0.00 82 ALA A C 20
ATOM 27714 O O . ALA A 1 82 ? 4.782 7.925 -5.333 1.00 0.00 82 ALA A O 20
#

Sequence (82 aa):
MMVFDDIAKRKIRFQTRRGLLELDLIFGRFMEKEFEHLSDKELSEFSEILEFQDQELLALINGHSETDKGHLIPMLEKIRRAMMVFDDIAKRKIRFQTRRGLLELDLIFGRFMEKEFEHLSDKELSEFSEILEFQDQELLALINGHSETDKGHLIPMLEKIRRAMMVFDDIAKRKIRFQTRRGLLELDLIFGRFMEKEFEHLSDKELSEFSEILEFQDQELLALINGHSETDKGHLIPMLEKIRRAMMVFDDIAKRKIRFQTRRGLLELDLIFGRFMEKEFEHLSDKELSEFSEILEFQDQELLALINGHSETDKGHLIPMLEKIRRAMMVFDDIAKRKIRFQTRRGLLELDLIFGRFMEKEFEHLSDKELSEFSEILEFQDQELLALINGHSETDKGHLIPMLEKIRRAMMVFDDIAKRKIRFQTRRGLLELDLIFGRFMEKEFEHLSDKELSEFSEILEFQDQELLALINGHSETDKGHLIPMLEKIRRAMMVFDDIAKRKIRFQTRRGLLELDLIFGRFMEKEFEHLSDKELSEFSEILEFQDQELLALINGHSETDKGHLIPMLEKIRRAMMVFDDIAKRKIRFQTRRGLLELDLIFGRFMEKEFEHLSDKELSEFSEILEFQDQELLALINGHSETDKGHLIPMLEKIRRAMMVFDDIAKRKIRFQTRRGLLELDLIFGRFMEKEFEHLSDKELSEFSEILEFQDQELLALINGHSETDKGHLIPMLEKIRRAMMVFDDIAKRKIRFQTRRGLLELDLIFGRFMEKEFEHLSDKELSEFSEILEFQDQELLALINGHSETDKGHLIPMLEKIRRAMMVFDDIAKRKIRFQTRRGLLELDLIFGRFMEKEFEHLSDKELSEFSEILEFQDQELLALINGHSETDKGHLIPMLEKIRRAMMVFDDIAKRKIRFQTRRGLLELDLIFGRFMEKEFEHLSDKELSEFSEILEFQDQELLALINGHSETDKGHLIPMLEKIRRAMMVFDDIAKRKIRFQTRRGLLELDLIFGRFMEKEFEHLSDKELSEFSEILEFQDQELLALINGHSETDKGHLIPMLEKIRRAMMVFDDIAKRKIRFQTRRGLLELDLIFGRFMEKEFEHLSDKELSEFSEILEFQDQELLALINGHSETDKGHLIPMLEKIRRAMMVFDDIAKRKIRFQTRRGLLELDLIFGRFMEKEFEHLSDKELSEFSEILEFQDQELLALINGHSETDKGHLIPMLEKIRRAMMVFDDIAKRKIRFQTRRGLLELDLIFGRFMEKEFEHLSDKELSEFSEILEFQDQELLALINGHSETDKGHLIPMLEKIRRAMMVFDDIAKRKIRFQTRRGLLELDLIFGRFMEKEFEHLSDKELSEFSEILEFQDQELLALINGHSETDKGHLIPMLEKIRRAMMVFDDIAKRKIRFQTRRGLLELDLIFGRFMEKEFEHLSDKELSEFSEILEFQDQELLALINGHSETDKGHLIPMLEKIRRAMMVFDDIAKRKIRFQTRRGLLELDLIFGRFMEKEFEHLSDKELSEFSEILEFQDQELLALINGHSETDKGHLIPMLEKIRRAMMVFDDIAKRKIRFQTRRGLLELDLIFGRFMEKEFEHLSDKELSEFSEILEFQDQELLALINGHSETDKGHLIPMLEKIRRA

Organism: Neisseria meningitidis serogroup B (strain ATCC BAA-335 / MC58) (NCBI:txid122586)